Protein AF-0000000079824807 (afdb_homodimer)

Secondary structure (DSSP, 8-state):
-----HHHHHHTS-STT--SHHHHHHHHHHHHHHIIIIIITT-HHHHHHHHHTTTHHHHHHHHH-TT--HHHHHHHHHHHHHHTTSHHHHHHHHHHTTHHHHHHHHHHHHHHTTT-HHHHHHHHHHHHHHHTSHHHHHHHHHTTHHHHHHHHH-SSSS---HHHHHHHHHHHHHTT-SHHHHHHHHHTTHHHHHGGGGSTTS-HHHHHHHHHHHHHHTTT--HHHHHHHHHHTHHHHHHHHHTTTT-HHHHHHHHHHHHHHTTSTTTHHHHHTTTHHHHHHHHHHH-TTTTHHHHHHHHHHTTSHHHHHHHHHTTHHHHHHHHHHH-TTSTHHHHHHHHHHTTTT-HHHHHHHHHTTHHHHHHHHHHHHHHHHHHHHHHHHHHTSS---GGGGG--HHHHHHHHHHHHTTSSSSGGGS---------------------------------------------------------------------TT------TTHHHHHHHHHHHTSS--HHHH-SHHHHHHHHHHHHHSSS--HHHHHHHHHHHH-HHHHHHHHHTTHHHHHIIIII---TT-GGGGGS-HHHHHHHHHHHHHHHHHHHHHHTSHHHHHHHHHHHHHS-HHHHHHHHHHHHHH---HHHHHIIIIIT-HHHHHHHHHHH-S---HHHHHHHHHHHHHHHGGG-GGGGS----------S--S------S---TT-----HHHHS--TT--SSS-HHHHHHHTT-SGGGGS-TTS----TT--HHHHHHHHHHHTT-B----TTS---S---S----B-HHHHHHHHTTT--S---------/-----HHHHHHTS-SSS--SHHHHHHHHHHHHHHIIIIIITT-HHHHHHHHHTTTHHHHHHHHH-TT--HHHHHHHHHHHHHHTTSHHHHHHHHHHTTHHHHHHHHHHHHHHTTT-HHHHHHHHHHHHHHHTSHHHHHHHHHTTHHHHHHHHH-SSSS---HHHHHHHHHHHHHTT-SHHHHHHHHHTTHHHHHGGGGSTTS-HHHHHHHHHHHHHHTTT--HHHHHHHHHHTHHHHHHHHHTTTT-HHHHHHHHHHHHHHTTSTTTHHHHHTTTHHHHHHHHHHH-TTTTHHHHHHHHHHTTSHHHHHHHHHTTHHHHHHHHHHH-TTSTHHHHHHHHHHTTTT-HHHHHHHHHTTHHHHHHHHHHHHHHHHHHHHHHHHHHTSS---GGGGG--HHHHHHHHHHHHTTSSS-TT-S---------------------------------------------------------------------TT------TTHHHHHHHHHHHTSS--HHHH-SHHHHHHHHHHHHHSSS--HHHHHHHHHHHH-HHHHHHHHHTTHHHHHIIIII---S--GGGGGS-HHHHHHHHHHHHHHHHHHHHHHTSHHHHHHHHHHHHHS-HHHHHHHHHHHHHH---HHHHHIIIIIT-HHHHHHHHHHH-S---HHHHHHHHHHHHHHHTT--GGGGS----------S--S------S---TT-----HHHHS--TT--SSS-HHHHHHHTT-SGGGGS-TTS----TT--HHHHHHHHHHHTT-B----TTS-------S----B-HHHHHHHHTTT--S---------

Nearest PDB structures (foldseek):
  9cpc-assembly1_1A  TM=5.218E-01  e=3.946E-09  Sus scrofa
  7sqc-assembly1_N0  TM=5.789E-01  e=6.700E-06  Chlamydomonas reinhardtii
  3nmx-assembly2_B  TM=8.027E-01  e=6.725E-04  Homo sapiens
  5z8h-assembly1_A  TM=7.558E-01  e=6.271E-04  Homo sapiens
  5iz9-assembly1_A  TM=7.739E-01  e=1.261E-03  Homo sapiens

Solvent-accessible surface area (backbone atoms only — not comparable to full-atom values): 93208 Å² total; per-residue (Å²): 141,78,81,77,54,65,50,60,56,54,52,63,58,69,78,74,78,56,73,73,80,69,57,62,56,51,49,42,39,54,30,49,53,48,44,38,67,74,29,43,59,94,33,73,64,31,40,50,48,41,50,76,70,52,47,56,59,44,54,54,52,53,71,65,41,86,83,56,50,67,69,47,47,36,51,51,31,44,47,49,25,60,40,28,70,35,70,68,46,46,52,44,51,46,68,76,33,64,44,64,58,52,50,42,47,55,39,46,50,46,68,73,35,72,83,39,57,67,46,40,23,28,48,27,35,28,50,20,37,42,14,68,38,70,69,48,24,55,46,38,60,76,62,53,36,56,67,59,39,46,50,34,45,23,67,92,42,83,67,48,53,64,67,30,22,25,27,22,29,42,19,51,36,37,43,36,75,42,74,68,40,24,52,52,41,44,75,72,41,47,56,44,37,37,37,69,46,52,41,85,90,45,57,66,70,31,22,50,30,26,47,52,24,50,35,52,54,30,56,81,28,46,71,65,45,48,44,40,43,25,62,44,49,36,61,64,57,36,44,50,25,42,71,40,82,72,33,65,74,45,14,54,52,30,45,52,32,54,33,30,41,36,33,27,72,53,43,29,56,62,53,43,72,64,59,47,57,45,53,33,39,50,48,25,68,74,34,67,79,84,21,51,64,34,46,51,27,53,32,49,36,26,71,41,46,70,31,30,56,52,35,56,74,46,47,33,60,58,48,45,50,53,47,41,72,74,34,67,84,42,77,64,32,58,40,42,51,49,28,54,51,56,36,67,58,36,61,70,56,48,53,50,42,52,73,71,47,45,55,65,53,43,40,51,50,46,38,50,52,38,50,48,55,52,50,53,57,56,49,51,68,63,59,64,70,63,90,76,62,77,82,64,67,77,66,43,69,67,55,53,48,48,37,53,46,33,32,64,62,39,73,28,91,40,68,74,60,51,76,64,78,73,72,78,73,71,73,74,76,78,78,82,79,84,84,82,87,79,85,86,84,86,82,83,87,86,88,84,86,91,82,92,82,88,87,82,84,83,89,82,89,82,85,75,81,77,79,78,82,74,78,75,78,77,73,73,82,79,74,81,75,74,80,69,78,59,59,82,78,53,48,43,82,77,49,92,55,42,62,48,51,50,49,54,39,56,49,53,58,40,71,66,29,27,86,72,54,46,42,59,67,46,47,52,33,53,50,48,35,57,51,44,28,55,75,54,61,66,55,58,55,42,35,50,46,48,47,39,35,32,75,67,25,49,61,38,34,36,45,53,34,45,58,55,49,39,46,52,63,28,54,56,65,59,96,70,51,78,31,51,76,61,28,50,70,65,52,51,48,52,43,27,50,46,27,52,49,38,42,48,26,37,20,33,40,32,42,23,75,66,30,41,48,49,53,51,46,37,56,72,70,41,55,70,65,28,23,28,29,38,36,47,32,40,58,71,26,44,85,52,62,68,57,48,45,42,46,32,54,76,60,40,18,47,62,53,55,49,47,54,74,78,71,45,60,81,68,55,71,65,56,52,55,30,49,48,40,47,38,41,65,63,45,71,78,55,65,75,67,76,74,61,79,72,81,72,79,82,70,82,75,68,90,60,81,81,80,67,75,82,76,89,65,86,64,69,64,82,73,59,59,48,29,50,61,79,74,42,64,72,87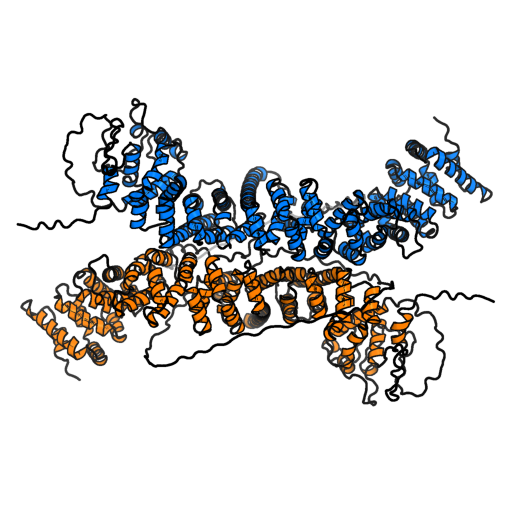,74,75,83,76,74,75,68,61,22,68,46,42,66,59,61,24,71,44,79,82,30,68,54,66,70,64,55,44,75,76,62,81,95,61,56,62,78,48,45,46,52,55,49,39,42,72,72,53,38,36,70,69,67,80,65,75,75,77,76,73,78,86,79,76,72,78,77,65,53,77,28,61,67,50,32,37,56,62,56,55,58,69,45,78,65,79,75,81,77,77,79,76,78,130,137,82,78,77,54,64,49,59,56,56,53,62,56,67,76,75,79,51,70,73,79,69,55,58,56,51,51,44,38,54,30,49,53,48,45,38,68,72,29,43,59,93,32,74,65,32,40,51,48,42,50,77,70,51,47,55,60,44,52,52,54,53,69,65,40,87,82,54,51,68,68,46,47,38,51,52,32,45,45,50,26,60,40,28,70,35,68,68,47,45,52,44,50,46,69,74,34,63,43,64,57,51,51,42,48,54,40,46,49,45,67,75,34,69,83,40,58,69,47,41,24,27,47,28,36,27,49,20,38,42,15,69,37,69,68,49,23,55,45,39,61,74,62,54,38,56,66,60,40,48,50,35,44,23,67,91,41,81,68,48,54,64,66,30,22,23,27,22,28,43,20,52,37,36,43,35,74,43,73,69,41,25,50,52,42,44,75,71,39,46,56,44,37,37,37,71,44,51,42,86,91,46,59,66,69,31,22,50,29,26,46,53,25,49,34,50,55,29,56,79,27,47,72,66,44,46,42,40,43,23,61,44,49,36,60,64,58,37,43,51,24,42,71,40,80,71,34,65,73,45,14,54,52,30,44,52,34,54,32,29,41,38,35,28,70,53,42,30,57,60,52,42,72,63,58,47,56,46,53,32,38,50,48,24,68,75,34,64,78,84,21,49,64,34,46,50,28,53,32,50,36,25,71,42,44,69,31,30,57,50,35,55,75,47,47,32,58,59,50,48,50,51,46,42,73,74,35,67,83,42,78,64,32,59,40,41,50,50,28,54,52,57,36,66,58,38,59,70,54,47,54,50,41,54,74,70,47,47,56,66,53,42,40,52,50,46,39,51,53,40,50,47,55,53,50,54,57,57,51,54,68,64,60,65,72,63,88,75,64,77,81,66,67,77,66,42,70,68,57,53,54,48,40,54,47,33,32,63,62,41,72,34,92,40,76,66,64,50,84,68,81,84,76,84,83,85,85,89,84,84,91,80,87,84,87,80,85,85,92,83,91,85,92,88,86,91,84,90,89,84,92,86,90,85,89,81,92,81,88,85,84,89,82,85,84,78,64,78,58,58,70,76,77,72,78,75,79,85,79,67,72,78,77,73,76,57,61,82,79,53,51,43,80,81,50,92,56,42,63,48,51,50,49,54,39,56,50,53,58,41,71,65,32,26,87,74,55,47,43,59,70,46,47,52,30,53,51,48,33,58,52,43,29,55,76,55,62,65,54,58,55,36,36,51,46,50,48,39,37,33,75,66,24,50,62,39,34,34,45,52,34,45,58,52,48,39,47,52,63,28,53,55,67,59,93,67,51,77,30,51,74,61,29,48,71,66,51,51,49,50,43,27,34,45,29,52,48,38,40,48,26,37,21,35,40,32,41,23,76,64,31,42,49,49,53,49,45,37,57,74,69,42,54,72,67,28,24,27,29,38,36,47,30,40,60,71,27,44,77,52,40,34,57,48,45,43,46,33,55,76,61,41,19,47,60,52,55,48,47,52,73,77,72,45,60,82,68,54,73,63,58,53,56,31,51,47,39,45,40,39,67,63,43,64,58,57,64,72,69,78,74,60,78,71,80,72,79,80,71,83,76,68,89,61,80,80,81,67,74,80,76,89,66,85,62,69,62,82,72,61,60,50,28,45,60,78,74,40,65,72,88,77,77,85,75,75,74,68,61,24,70,45,42,66,56,61,26,71,43,80,84,31,69,54,65,72,66,55,44,73,75,61,80,95,61,57,60,78,49,43,46,55,54,48,40,41,71,72,56,39,37,69,69,66,81,68,76,75,76,74,75,78,86,80,77,72,77,77,64,53,76,26,60,67,48,31,36,56,60,54,55,63,66,44,75,69,77,75,79,75,78,76,77,77,131

Structure (mmCIF, N/CA/C/O backbone):
data_AF-0000000079824807-model_v1
#
loop_
_entity.id
_entity.type
_entity.pdbx_description
1 polymer 'Armadillo repeat containing 5'
#
loop_
_atom_site.group_PDB
_atom_site.id
_atom_site.type_symbol
_atom_site.label_atom_id
_atom_site.label_alt_id
_atom_site.label_comp_id
_atom_site.label_asym_id
_atom_site.label_entity_id
_atom_site.label_seq_id
_atom_site.pdbx_PDB_ins_code
_atom_site.Cartn_x
_atom_site.Cartn_y
_atom_site.Cartn_z
_atom_site.occupancy
_atom_site.B_iso_or_equiv
_atom_site.auth_seq_id
_atom_site.auth_comp_id
_atom_site.auth_asym_id
_atom_site.auth_atom_id
_atom_site.pdbx_PDB_model_num
ATOM 1 N N . PHE A 1 1 ? -47 64.688 21.203 1 23.09 1 PHE A N 1
ATOM 2 C CA . PHE A 1 1 ? -45.812 64.938 20.406 1 23.09 1 PHE A CA 1
ATOM 3 C C . PHE A 1 1 ? -44.688 65.562 21.266 1 23.09 1 PHE A C 1
ATOM 5 O O . PHE A 1 1 ? -44.75 66.75 21.641 1 23.09 1 PHE A O 1
ATOM 12 N N . ALA A 1 2 ? -44.125 64.812 22.172 1 28.25 2 ALA A N 1
ATOM 13 C CA . ALA A 1 2 ? -43.469 64.812 23.484 1 28.25 2 ALA A CA 1
ATOM 14 C C . ALA A 1 2 ? -42.156 65.625 23.453 1 28.25 2 ALA A C 1
ATOM 16 O O . ALA A 1 2 ? -41.562 65.75 22.391 1 28.25 2 ALA A O 1
ATOM 17 N N . GLY A 1 3 ? -41.906 66.438 24.469 1 31.62 3 GLY A N 1
ATOM 18 C CA . GLY A 1 3 ? -40.906 67.375 24.922 1 31.62 3 GLY A CA 1
ATOM 19 C C . GLY A 1 3 ? -39.5 66.938 24.547 1 31.62 3 GLY A C 1
ATOM 20 O O . GLY A 1 3 ? -39.094 65.812 24.844 1 31.62 3 GLY A O 1
ATOM 21 N N . SER A 1 4 ? -39 67.25 23.391 1 41 4 SER A N 1
ATOM 22 C CA . SER A 1 4 ? -37.594 67.188 23 1 41 4 SER A CA 1
ATOM 23 C C . SER A 1 4 ? -36.688 67.438 24.188 1 41 4 SER A C 1
ATOM 25 O O . SER A 1 4 ? -36.781 68.5 24.828 1 41 4 SER A O 1
ATOM 27 N N . ARG A 1 5 ? -36.375 66.5 25 1 51.16 5 ARG A N 1
ATOM 28 C CA . ARG A 1 5 ? -35.594 66.625 26.234 1 51.16 5 ARG A CA 1
ATOM 29 C C . ARG A 1 5 ? -34.406 67.5 26.031 1 51.16 5 ARG A C 1
ATOM 31 O O . ARG A 1 5 ? -33.719 67.438 25 1 51.16 5 ARG A O 1
ATOM 38 N N . PRO A 1 6 ? -34.312 68.625 26.781 1 53.03 6 PRO A N 1
ATOM 39 C CA . PRO A 1 6 ? -33.281 69.688 26.703 1 53.03 6 PRO A CA 1
ATOM 40 C C . PRO A 1 6 ? -31.891 69.125 26.469 1 53.03 6 PRO A C 1
ATOM 42 O O . PRO A 1 6 ? -31.062 69.812 25.812 1 53.03 6 PRO A O 1
ATOM 45 N N . GLU A 1 7 ? -31.75 67.938 26.891 1 54.19 7 GLU A N 1
ATOM 46 C CA . GLU A 1 7 ? -30.391 67.438 26.766 1 54.19 7 GLU A CA 1
ATOM 47 C C . GLU A 1 7 ? -30.047 67.125 25.312 1 54.19 7 GLU A C 1
ATOM 49 O O . GLU A 1 7 ? -28.906 67.375 24.891 1 54.19 7 GLU A O 1
ATOM 54 N N . LEU A 1 8 ? -30.969 66.812 24.469 1 56.28 8 LEU A N 1
ATOM 55 C CA . LEU A 1 8 ? -30.734 66.562 23.062 1 56.28 8 LEU A CA 1
ATOM 56 C C . LEU A 1 8 ? -30.578 67.812 22.266 1 56.28 8 LEU A C 1
ATOM 58 O O . LEU A 1 8 ? -29.828 67.875 21.297 1 56.28 8 LEU A O 1
ATOM 62 N N . LEU A 1 9 ? -31.422 68.875 22.703 1 52.97 9 LEU A N 1
ATOM 63 C CA . LEU A 1 9 ? -31.328 70.188 22.078 1 52.97 9 LEU A CA 1
ATOM 64 C C . LEU A 1 9 ? -29.953 70.75 22.328 1 52.97 9 LEU A C 1
ATOM 66 O O . LEU A 1 9 ? -29.406 71.438 21.438 1 52.97 9 LEU A O 1
ATOM 70 N N . GLU A 1 10 ? -29.469 70.438 23.484 1 52.31 10 GLU A N 1
ATOM 71 C CA . GLU A 1 10 ? -28.156 71 23.844 1 52.31 10 GLU A CA 1
ATOM 72 C C . GLU A 1 10 ? -27.062 70.375 23.016 1 52.31 10 GLU A C 1
ATOM 74 O O . GLU A 1 10 ? -26.031 70.938 22.734 1 52.31 10 GLU A O 1
ATOM 79 N N . LEU A 1 11 ? -27.312 69.125 22.547 1 54.25 11 LEU A N 1
ATOM 80 C CA . LEU A 1 11 ? -26.328 68.438 21.719 1 54.25 11 LEU A CA 1
ATOM 81 C C . LEU A 1 11 ? -26.344 69 20.297 1 54.25 11 LEU A C 1
ATOM 83 O O . LEU A 1 11 ? -25.328 68.938 19.594 1 54.25 11 LEU A O 1
ATOM 87 N N . ASN A 1 12 ? -27.531 69.562 19.734 1 49.12 12 ASN A N 1
ATOM 88 C CA . ASN A 1 12 ? -27.688 70.125 18.391 1 49.12 12 ASN A CA 1
ATOM 89 C C . ASN A 1 12 ? -27.156 71.562 18.328 1 49.12 12 ASN A C 1
ATOM 91 O O . ASN A 1 12 ? -27.297 72.25 17.297 1 49.12 12 ASN A O 1
ATOM 95 N N . LEU A 1 13 ? -26.844 72.312 19.312 1 43.38 13 LEU A N 1
ATOM 96 C CA . LEU A 1 13 ? -26.453 73.688 19.234 1 43.38 13 LEU A CA 1
ATOM 97 C C . LEU A 1 13 ? -25.125 73.875 18.5 1 43.38 13 LEU A C 1
ATOM 99 O O . LEU A 1 13 ? -24.156 73.188 18.797 1 43.38 13 LEU A O 1
ATOM 103 N N . PRO A 1 14 ? -25.203 74.5 17.203 1 44 14 PRO A N 1
ATOM 104 C CA . PRO A 1 14 ? -24.031 74.75 16.375 1 44 14 PRO A CA 1
ATOM 105 C C . PRO A 1 14 ? -22.891 75.375 17.156 1 44 14 PRO A C 1
ATOM 107 O O . PRO A 1 14 ? -23.141 76.125 18.141 1 44 14 PRO A O 1
ATOM 110 N N . SER A 1 15 ? -21.609 74.875 17.031 1 42.16 15 SER A N 1
ATOM 111 C CA . SER A 1 15 ? -20.375 75.5 17.547 1 42.16 15 SER A CA 1
ATOM 112 C C . SER A 1 15 ? -20.312 77 17.25 1 42.16 15 SER A C 1
ATOM 114 O O . SER A 1 15 ? -19.422 77.688 17.766 1 42.16 15 SER A O 1
ATOM 116 N N . ALA A 1 16 ? -20.844 77.5 16.141 1 37.78 16 ALA A N 1
ATOM 117 C CA . ALA A 1 16 ? -20.5 78.812 15.656 1 37.78 16 ALA A CA 1
ATOM 118 C C . ALA A 1 16 ? -21.016 79.875 16.625 1 37.78 16 ALA A C 1
ATOM 120 O O . ALA A 1 16 ? -20.562 81.062 16.578 1 37.78 16 ALA A O 1
ATOM 121 N N . THR A 1 17 ? -22.219 79.938 16.891 1 36.69 17 THR A N 1
ATOM 122 C CA . THR A 1 17 ? -22.594 81.188 17.578 1 36.69 17 THR A CA 1
ATOM 123 C C . THR A 1 17 ? -21.984 81.188 18.984 1 36.69 17 THR A C 1
ATOM 125 O O . THR A 1 17 ? -22.438 82 19.844 1 36.69 17 THR A O 1
ATOM 128 N N . ALA A 1 18 ? -21.438 80.188 19.422 1 36.62 18 ALA A N 1
ATOM 129 C CA . ALA A 1 18 ? -20.859 80.312 20.766 1 36.62 18 ALA A CA 1
ATOM 130 C C . ALA A 1 18 ? -19.812 81.438 20.844 1 36.62 18 ALA A C 1
ATOM 132 O O . ALA A 1 18 ? -18.875 81.438 20.031 1 36.62 18 ALA A O 1
ATOM 133 N N . ALA A 1 19 ? -20.141 82.438 21.453 1 37.12 19 ALA A N 1
ATOM 134 C CA . ALA A 1 19 ? -19.141 83.312 22.078 1 37.12 19 ALA A CA 1
ATOM 135 C C . ALA A 1 19 ? -17.938 82.5 22.562 1 37.12 19 ALA A C 1
ATOM 137 O O . ALA A 1 19 ? -16.891 82.5 21.906 1 37.12 19 ALA A O 1
ATOM 138 N N . SER A 1 20 ? -17.641 82.812 24.016 1 36.69 20 SER A N 1
ATOM 139 C CA . SER A 1 20 ? -16.359 82.438 24.625 1 36.69 20 SER A CA 1
ATOM 140 C C . SER A 1 20 ? -16.172 80.875 24.609 1 36.69 20 SER A C 1
ATOM 142 O O . SER A 1 20 ? -17.141 80.125 24.734 1 36.69 20 SER A O 1
ATOM 144 N N . GLY A 1 21 ? -15.156 80.25 24.016 1 40.59 21 GLY A N 1
ATOM 145 C CA . GLY A 1 21 ? -14.523 78.938 23.781 1 40.59 21 GLY A CA 1
ATOM 146 C C . GLY A 1 21 ? -14.898 77.938 24.812 1 40.59 21 GLY A C 1
ATOM 147 O O . GLY A 1 21 ? -15.195 76.75 24.469 1 40.59 21 GLY A O 1
ATOM 148 N N . GLY A 1 22 ? -14.828 78.125 26.062 1 45.38 22 GLY A N 1
ATOM 149 C CA . GLY A 1 22 ? -14.891 77.312 27.25 1 45.38 22 GLY A CA 1
ATOM 150 C C . GLY A 1 22 ? -16.297 76.812 27.578 1 45.38 22 GLY A C 1
ATOM 151 O O . GLY A 1 22 ? -16.484 75.75 28.156 1 45.38 22 GLY A O 1
ATOM 152 N N . THR A 1 23 ? -17.312 77.562 27.406 1 48.66 23 THR A N 1
ATOM 153 C CA . THR A 1 23 ? -18.656 77.375 27.922 1 48.66 23 THR A CA 1
ATOM 154 C C . THR A 1 23 ? -19.406 76.312 27.094 1 48.66 23 THR A C 1
ATOM 156 O O . THR A 1 23 ? -20.172 75.5 27.609 1 48.66 23 THR A O 1
ATOM 159 N N . THR A 1 24 ? -19.297 76.375 25.828 1 49.91 24 THR A N 1
ATOM 160 C CA . THR A 1 24 ? -20.016 75.438 24.953 1 49.91 24 THR A CA 1
ATOM 161 C C . THR A 1 24 ? -19.531 74 25.172 1 49.91 24 THR A C 1
ATOM 163 O O . THR A 1 24 ? -20.328 73.062 25.156 1 49.91 24 THR A O 1
ATOM 166 N N . LEU A 1 25 ? -18.328 73.938 25.5 1 57.03 25 LEU A N 1
ATOM 167 C CA . LEU A 1 25 ? -17.734 72.625 25.734 1 57.03 25 LEU A CA 1
ATOM 168 C C . LEU A 1 25 ? -18.266 72 27.016 1 57.03 25 LEU A C 1
ATOM 170 O O . LEU A 1 25 ? -18.5 70.812 27.094 1 57.03 25 LEU A O 1
ATOM 174 N N . LEU A 1 26 ? -18.5 72.938 28 1 56.25 26 LEU A N 1
ATOM 175 C CA . LEU A 1 26 ? -19.031 72.5 29.266 1 56.25 26 LEU A CA 1
ATOM 176 C C . LEU A 1 26 ? -20.484 72.062 29.109 1 56.25 26 LEU A C 1
ATOM 178 O O . LEU A 1 26 ? -20.906 71.125 29.766 1 56.25 26 LEU A O 1
ATOM 182 N N . PHE A 1 27 ? -21.125 72.688 28.156 1 58.94 27 PHE A N 1
ATOM 183 C CA . PHE A 1 27 ? -22.531 72.375 27.938 1 58.94 27 PHE A CA 1
ATOM 184 C C . PHE A 1 27 ? -22.641 71 27.25 1 58.94 27 PHE A C 1
ATOM 186 O O . PHE A 1 27 ? -23.5 70.188 27.594 1 58.94 27 PHE A O 1
ATOM 193 N N . HIS A 1 28 ? -21.75 70.75 26.422 1 74.25 28 HIS A N 1
ATOM 194 C CA . HIS A 1 28 ? -21.75 69.438 25.734 1 74.25 28 HIS A CA 1
ATOM 195 C C . HIS A 1 28 ? -21.438 68.312 26.719 1 74.25 28 HIS A C 1
ATOM 197 O O . HIS A 1 28 ? -22.094 67.312 26.688 1 74.25 28 HIS A O 1
ATOM 203 N N . TRP A 1 29 ? -20.641 68.688 27.688 1 81.12 29 TRP A N 1
ATOM 204 C CA . TRP A 1 29 ? -20.25 67.625 28.641 1 81.12 29 TRP A CA 1
ATOM 205 C C . TRP A 1 29 ? -21.406 67.312 29.578 1 81.12 29 TRP A C 1
ATOM 207 O O . TRP A 1 29 ? -21.672 66.125 29.828 1 81.12 29 TRP A O 1
ATOM 217 N N . ARG A 1 30 ? -22.078 68.312 30.031 1 82.06 30 ARG A N 1
ATOM 218 C CA . ARG A 1 30 ? -23.188 68.062 30.938 1 82.06 30 ARG A CA 1
ATOM 219 C C . ARG A 1 30 ? -24.312 67.312 30.25 1 82.06 30 ARG A C 1
ATOM 221 O O . ARG A 1 30 ? -24.938 66.438 30.859 1 82.06 30 ARG A O 1
ATOM 228 N N . ALA A 1 31 ? -24.484 67.625 29.062 1 84.62 31 ALA A N 1
ATOM 229 C CA . ALA A 1 31 ? -25.516 66.938 28.297 1 84.62 31 ALA A CA 1
ATOM 230 C C . ALA A 1 31 ? -25.141 65.438 28.094 1 84.62 31 ALA A C 1
ATOM 232 O O . ALA A 1 31 ? -25.984 64.562 28.219 1 84.62 31 ALA A O 1
ATOM 233 N N . LEU A 1 32 ? -23.953 65.312 27.812 1 89.12 32 LEU A N 1
ATOM 234 C CA . LEU A 1 32 ? -23.484 63.938 27.594 1 89.12 32 LEU A CA 1
ATOM 235 C C . LEU A 1 32 ? -23.562 63.094 28.875 1 89.12 32 LEU A C 1
ATOM 237 O O . LEU A 1 32 ? -23.922 61.906 28.828 1 89.12 32 LEU A O 1
ATOM 241 N N . VAL A 1 33 ? -23.219 63.719 30 1 89.25 33 VAL A N 1
ATOM 242 C CA . VAL A 1 33 ? -23.297 63.031 31.281 1 89.25 33 VAL A CA 1
ATOM 243 C C . VAL A 1 33 ? -24.75 62.625 31.562 1 89.25 33 VAL A C 1
ATOM 245 O O . VAL A 1 33 ? -25.016 61.5 32.031 1 89.25 33 VAL A O 1
ATOM 248 N N . ALA A 1 34 ? -25.562 63.469 31.266 1 86.44 34 ALA A N 1
ATOM 249 C CA . ALA A 1 34 ? -26.969 63.219 31.484 1 86.44 34 ALA A CA 1
ATOM 250 C C . ALA A 1 34 ? -27.484 62.125 30.562 1 86.44 34 ALA A C 1
ATOM 252 O O . ALA A 1 34 ? -28.234 61.25 30.984 1 86.44 34 ALA A O 1
ATOM 253 N N . ILE A 1 35 ? -27.078 62.188 29.375 1 88.44 35 ILE A N 1
ATOM 254 C CA . ILE A 1 35 ? -27.5 61.188 28.406 1 88.44 35 ILE A CA 1
ATOM 255 C C . ILE A 1 35 ? -26.984 59.812 28.828 1 88.44 35 ILE A C 1
ATOM 257 O O . ILE A 1 35 ? -27.734 58.844 28.812 1 88.44 35 ILE A O 1
ATOM 261 N N . ARG A 1 36 ? -25.812 59.656 29.234 1 88.69 36 ARG A N 1
ATOM 262 C CA . ARG A 1 36 ? -25.188 58.406 29.609 1 88.69 36 ARG A CA 1
ATOM 263 C C . ARG A 1 36 ? -25.828 57.812 30.859 1 88.69 36 ARG A C 1
ATOM 265 O O . ARG A 1 36 ? -26.156 56.625 30.906 1 88.69 36 ARG A O 1
ATOM 272 N N . THR A 1 37 ? -26.031 58.625 31.859 1 85.75 37 THR A N 1
ATOM 273 C CA . THR A 1 37 ? -26.469 58.156 33.188 1 85.75 37 THR A CA 1
ATOM 274 C C . THR A 1 37 ? -27.984 57.938 33.188 1 85.75 37 THR A C 1
ATOM 276 O O . THR A 1 37 ? -28.484 57 33.812 1 85.75 37 THR A O 1
ATOM 279 N N . GLN A 1 38 ? -28.656 58.688 32.469 1 82.56 38 GLN A N 1
ATOM 280 C CA . GLN A 1 38 ? -30.109 58.656 32.594 1 82.56 38 GLN A CA 1
ATOM 281 C C . GLN A 1 38 ? -30.734 57.844 31.469 1 82.56 38 GLN A C 1
ATOM 283 O O . GLN A 1 38 ? -31.828 57.281 31.641 1 82.56 38 GLN A O 1
ATOM 288 N N . HIS A 1 39 ? -30.031 57.781 30.406 1 80.62 39 HIS A N 1
ATOM 289 C CA . HIS A 1 39 ? -30.75 57.219 29.266 1 80.62 39 HIS A CA 1
ATOM 290 C C . HIS A 1 39 ? -30.031 55.969 28.75 1 80.62 39 HIS A C 1
ATOM 292 O O . HIS A 1 39 ? -30.688 55 28.328 1 80.62 39 HIS A O 1
ATOM 298 N N . ILE A 1 40 ? -28.766 55.906 28.75 1 80.94 40 ILE A N 1
ATOM 299 C CA . ILE A 1 40 ? -28.031 54.875 28.047 1 80.94 40 ILE A CA 1
ATOM 300 C C . ILE A 1 40 ? -27.719 53.719 29 1 80.94 40 ILE A C 1
ATOM 302 O O . ILE A 1 40 ? -27.875 52.562 28.641 1 80.94 40 ILE A O 1
ATOM 306 N N . LYS A 1 41 ? -27.297 54.094 30.234 1 73.81 41 LYS A N 1
ATOM 307 C CA . LYS A 1 41 ? -26.844 53.062 31.172 1 73.81 41 LYS A CA 1
ATOM 308 C C . LYS A 1 41 ? -27.984 52.125 31.516 1 73.81 41 LYS A C 1
ATOM 310 O O . LYS A 1 41 ? -29.016 52.531 32.062 1 73.81 41 LYS A O 1
ATOM 315 N N . GLY A 1 42 ? -27.938 50.906 31.266 1 63.94 42 GLY A N 1
ATOM 316 C CA . GLY A 1 42 ? -28.781 49.812 31.734 1 63.94 42 GLY A CA 1
ATOM 317 C C . GLY A 1 42 ? -30.078 49.688 30.969 1 63.94 42 GLY A C 1
ATOM 318 O O . GLY A 1 42 ? -30.969 48.938 31.359 1 63.94 42 GLY A O 1
ATOM 319 N N . ASP A 1 43 ? -30.359 50.469 29.828 1 71.12 43 ASP A N 1
ATOM 320 C CA . ASP A 1 43 ? -31.734 50.438 29.344 1 71.12 43 ASP A CA 1
ATOM 321 C C . ASP A 1 43 ? -31.781 50.469 27.812 1 71.12 43 ASP A C 1
ATOM 323 O O . ASP A 1 43 ? -31.422 51.469 27.188 1 71.12 43 ASP A O 1
ATOM 327 N N . LYS A 1 44 ? -32.125 49.375 27.156 1 81.44 44 LYS A N 1
ATOM 328 C CA . LYS A 1 44 ? -32.312 49.281 25.703 1 81.44 44 LYS A CA 1
ATOM 329 C C . LYS A 1 44 ? -33.344 50.281 25.203 1 81.44 44 LYS A C 1
ATOM 331 O O . LYS A 1 44 ? -33.188 50.844 24.109 1 81.44 44 LYS A O 1
ATOM 336 N N . ALA A 1 45 ? -34.156 50.562 26.125 1 83.94 45 ALA A N 1
ATOM 337 C CA . ALA A 1 45 ? -35.219 51.5 25.75 1 83.94 45 ALA A CA 1
ATOM 338 C C . ALA A 1 45 ? -34.656 52.906 25.641 1 83.94 45 ALA A C 1
ATOM 340 O O . ALA A 1 45 ? -35.062 53.688 24.766 1 83.94 45 ALA A O 1
ATOM 341 N N . GLY A 1 46 ? -33.719 53.188 26.531 1 86.5 46 GLY A N 1
ATOM 342 C CA . GLY A 1 46 ? -33.094 54.5 26.484 1 86.5 46 GLY A CA 1
ATOM 343 C C . GLY A 1 46 ? -32.25 54.719 25.234 1 86.5 46 GLY A C 1
ATOM 344 O O . GLY A 1 46 ? -32.281 55.781 24.656 1 86.5 46 GLY A O 1
ATOM 345 N N . ILE A 1 47 ? -31.562 53.719 24.812 1 89.69 47 ILE A N 1
ATOM 346 C CA . ILE A 1 47 ? -30.75 53.781 23.609 1 89.69 47 ILE A CA 1
ATOM 347 C C . ILE A 1 47 ? -31.641 53.969 22.391 1 89.69 47 ILE A C 1
ATOM 349 O O . ILE A 1 47 ? -31.344 54.781 21.5 1 89.69 47 ILE A O 1
ATOM 353 N N . ALA A 1 48 ? -32.781 53.25 22.344 1 88.94 48 ALA A N 1
ATOM 354 C CA . ALA A 1 48 ? -33.719 53.375 21.234 1 88.94 48 ALA A CA 1
ATOM 355 C C . ALA A 1 48 ? -34.312 54.781 21.156 1 88.94 48 ALA A C 1
ATOM 357 O O . ALA A 1 48 ? -34.5 55.312 20.078 1 88.94 48 ALA A O 1
ATOM 358 N N . ARG A 1 49 ? -34.594 55.281 22.359 1 87.56 49 ARG A N 1
ATOM 359 C CA . ARG A 1 49 ? -35.125 56.625 22.406 1 87.56 49 ARG A CA 1
ATOM 360 C C . ARG A 1 49 ? -34.125 57.656 21.891 1 87.56 49 ARG A C 1
ATOM 362 O O . ARG A 1 49 ? -34.469 58.562 21.141 1 87.56 49 ARG A O 1
ATOM 369 N N . PHE A 1 50 ? -32.969 57.5 22.344 1 88.94 50 PHE A N 1
ATOM 370 C CA . PHE A 1 50 ? -31.906 58.406 21.922 1 88.94 50 PHE A CA 1
ATOM 371 C C . PHE A 1 50 ? -31.734 58.375 20.406 1 88.94 50 PHE A C 1
ATOM 373 O O . PHE A 1 50 ? -31.594 59.406 19.766 1 88.94 50 PHE A O 1
ATOM 380 N N . ARG A 1 51 ? -31.781 57.188 19.781 1 87.38 51 ARG A N 1
ATOM 381 C CA . ARG A 1 51 ? -31.625 56.969 18.344 1 87.38 51 ARG A CA 1
ATOM 382 C C . ARG A 1 51 ? -32.812 57.562 17.578 1 87.38 51 ARG A C 1
ATOM 384 O O . ARG A 1 51 ? -32.625 58.281 16.594 1 87.38 51 ARG A O 1
ATOM 391 N N . THR A 1 52 ? -34 57.25 18.062 1 86.25 52 THR A N 1
ATOM 392 C CA . THR A 1 52 ? -35.219 57.688 17.375 1 86.25 52 THR A CA 1
ATOM 393 C C . THR A 1 52 ? -35.312 59.219 17.391 1 86.25 52 THR A C 1
ATOM 395 O O . THR A 1 52 ? -35.875 59.812 16.453 1 86.25 52 THR A O 1
ATOM 398 N N . GLN A 1 53 ? -34.719 59.812 18.375 1 86.19 53 GLN A N 1
ATOM 399 C CA . GLN A 1 53 ? -34.75 61.281 18.484 1 86.19 53 GLN A CA 1
ATOM 400 C C . GLN A 1 53 ? -33.625 61.906 17.703 1 86.19 53 GLN A C 1
ATOM 402 O O . GLN A 1 53 ? -33.406 63.125 17.781 1 86.19 53 GLN A O 1
ATOM 407 N N . GLY A 1 54 ? -32.844 61.125 17.016 1 83 54 GLY A N 1
ATOM 408 C CA . GLY A 1 54 ? -31.781 61.625 16.156 1 83 54 GLY A CA 1
ATOM 409 C C . GLY A 1 54 ? -30.516 62 16.906 1 83 54 GLY A C 1
ATOM 410 O O . GLY A 1 54 ? -29.75 62.844 16.484 1 83 54 GLY A O 1
ATOM 411 N N . GLY A 1 55 ? -30.359 61.438 18 1 83.81 55 GLY A N 1
ATOM 412 C CA . GLY A 1 55 ? -29.219 61.75 18.844 1 83.81 55 GLY A CA 1
ATOM 413 C C . GLY A 1 55 ? -27.891 61.312 18.297 1 83.81 55 GLY A C 1
ATOM 414 O O . GLY A 1 55 ? -26.844 61.812 18.672 1 83.81 55 GLY A O 1
ATOM 415 N N . LEU A 1 56 ? -27.828 60.438 17.359 1 86.75 56 LEU A N 1
ATOM 416 C CA . LEU A 1 56 ? -26.609 59.812 16.859 1 86.75 56 LEU A CA 1
ATOM 417 C C . LEU A 1 56 ? -25.828 60.812 15.977 1 86.75 56 LEU A C 1
ATOM 419 O O . LEU A 1 56 ? -24.594 60.844 16.016 1 86.75 56 LEU A O 1
ATOM 423 N N . ARG A 1 57 ? -26.5 61.594 15.211 1 83.81 57 ARG A N 1
ATOM 424 C CA . ARG A 1 57 ? -25.844 62.5 14.273 1 83.81 57 ARG A CA 1
ATOM 425 C C . ARG A 1 57 ? -25.031 63.531 15.008 1 83.81 57 ARG A C 1
ATOM 427 O O . ARG A 1 57 ? -23.844 63.719 14.719 1 83.81 57 ARG A O 1
ATOM 434 N N . PRO A 1 58 ? -25.656 64.188 16.016 1 83.94 58 PRO A N 1
ATOM 435 C CA . PRO A 1 58 ? -24.859 65.188 16.766 1 83.94 58 PRO A CA 1
ATOM 436 C C . PRO A 1 58 ? -23.672 64.5 17.5 1 83.94 58 PRO A C 1
ATOM 438 O O . PRO A 1 58 ? -22.625 65.125 17.641 1 83.94 58 PRO A O 1
ATOM 441 N N . LEU A 1 59 ? -23.922 63.375 17.984 1 87.62 59 LEU A N 1
ATOM 442 C CA . LEU A 1 59 ? -22.844 62.656 18.688 1 87.62 59 LEU A CA 1
ATOM 443 C C . LEU A 1 59 ? -21.672 62.375 17.734 1 87.62 59 LEU A C 1
ATOM 445 O O . LEU A 1 59 ? -20.516 62.594 18.109 1 87.62 59 LEU A O 1
ATOM 449 N N . LEU A 1 60 ? -21.922 61.969 16.531 1 86.12 60 LEU A N 1
ATOM 450 C CA . LEU A 1 60 ? -20.906 61.656 15.539 1 86.12 60 LEU A CA 1
ATOM 451 C C . LEU A 1 60 ? -20.172 62.938 15.102 1 86.12 60 LEU A C 1
ATOM 453 O O . LEU A 1 60 ? -18.969 62.938 14.867 1 86.12 60 LEU A O 1
ATOM 457 N N . ASP A 1 61 ? -20.891 63.938 15.039 1 82.5 61 ASP A N 1
ATOM 458 C CA . ASP A 1 61 ? -20.297 65.25 14.656 1 82.5 61 ASP A CA 1
ATOM 459 C C . ASP A 1 61 ? -19.344 65.688 15.742 1 82.5 61 ASP A C 1
ATOM 461 O O . ASP A 1 61 ? -18.328 66.312 15.43 1 82.5 61 ASP A O 1
ATOM 465 N N . LEU A 1 62 ? -19.781 65.5 16.922 1 84.12 62 LEU A N 1
ATOM 466 C CA . LEU A 1 62 ? -18.922 65.875 18.047 1 84.12 62 LEU A CA 1
ATOM 467 C C . LEU A 1 62 ? -17.594 65.125 18 1 84.12 62 LEU A C 1
ATOM 469 O O . LEU A 1 62 ? -16.547 65.688 18.281 1 84.12 62 LEU A O 1
ATOM 473 N N . LEU A 1 63 ? -17.578 63.906 17.609 1 87 63 LEU A N 1
ATOM 474 C CA . LEU A 1 63 ? -16.391 63.062 17.578 1 87 63 LEU A CA 1
ATOM 475 C C . LEU A 1 63 ? -15.461 63.469 16.438 1 87 63 LEU A C 1
ATOM 477 O O . LEU A 1 63 ? -14.25 63.25 16.5 1 87 63 LEU A O 1
ATOM 481 N N . LYS A 1 64 ? -16 64.125 15.445 1 80.56 64 LYS A N 1
ATOM 482 C CA . LYS A 1 64 ? -15.234 64.562 14.289 1 80.56 64 LYS A CA 1
ATOM 483 C C . LYS A 1 64 ? -14.43 65.812 14.609 1 80.56 64 LYS A C 1
ATOM 485 O O . LYS A 1 64 ? -13.453 66.125 13.922 1 80.56 64 LYS A O 1
ATOM 490 N N . HIS A 1 65 ? -14.875 66.438 15.641 1 78 65 HIS A N 1
ATOM 491 C CA . HIS A 1 65 ? -14.227 67.688 15.969 1 78 65 HIS A CA 1
ATOM 492 C C . HIS A 1 65 ? -12.852 67.438 16.578 1 78 65 HIS A C 1
ATOM 494 O O . HIS A 1 65 ? -12.734 66.875 17.641 1 78 65 HIS A O 1
ATOM 500 N N . PRO A 1 66 ? -11.812 68 15.992 1 70.62 66 PRO A N 1
ATOM 501 C CA . PRO A 1 66 ? -10.453 67.75 16.469 1 70.62 66 PRO A CA 1
ATOM 502 C C . PRO A 1 66 ? -10.164 68.375 17.828 1 70.62 66 PRO A C 1
ATOM 504 O O . PRO A 1 66 ? -9.281 67.938 18.547 1 70.62 66 PRO A O 1
ATOM 507 N N . GLU A 1 67 ? -10.945 69.375 18.234 1 74.75 67 GLU A N 1
ATOM 508 C CA . GLU A 1 67 ? -10.664 70.125 19.453 1 74.75 67 GLU A CA 1
ATOM 509 C C . GLU A 1 67 ? -11.523 69.625 20.609 1 74.75 67 GLU A C 1
ATOM 511 O O . GLU A 1 67 ? -11.664 70.312 21.625 1 74.75 67 GLU A O 1
ATOM 516 N N . CYS A 1 68 ? -11.961 68.438 20.469 1 76.81 68 CYS A N 1
ATOM 517 C CA . CYS A 1 68 ? -12.781 67.875 21.531 1 76.81 68 CYS A CA 1
ATOM 518 C C . CYS A 1 68 ? -11.938 67.5 22.734 1 76.81 68 CYS A C 1
ATOM 520 O O . CYS A 1 68 ? -10.859 66.938 22.594 1 76.81 68 CYS A O 1
ATOM 522 N N . SER A 1 69 ? -12.398 67.938 23.953 1 82.88 69 SER A N 1
ATOM 523 C CA . SER A 1 69 ? -11.664 67.625 25.172 1 82.88 69 SER A CA 1
ATOM 524 C C . SER A 1 69 ? -11.641 66.125 25.438 1 82.88 69 SER A C 1
ATOM 526 O O . SER A 1 69 ? -12.523 65.438 24.969 1 82.88 69 SER A O 1
ATOM 528 N N . ARG A 1 70 ? -10.734 65.75 26.156 1 84.69 70 ARG A N 1
ATOM 529 C CA . ARG A 1 70 ? -10.555 64.312 26.484 1 84.69 70 ARG A CA 1
ATOM 530 C C . ARG A 1 70 ? -11.773 63.781 27.219 1 84.69 70 ARG A C 1
ATOM 532 O O . ARG A 1 70 ? -12.203 62.656 26.969 1 84.69 70 ARG A O 1
ATOM 539 N N . LYS A 1 71 ? -12.211 64.562 28.125 1 86.5 71 LYS A N 1
ATOM 540 C CA . LYS A 1 71 ? -13.359 64.125 28.922 1 86.5 71 LYS A CA 1
ATOM 541 C C . LYS A 1 71 ? -14.602 63.969 28.047 1 86.5 71 LYS A C 1
ATOM 543 O O . LYS A 1 71 ? -15.367 63.031 28.219 1 86.5 71 LYS A O 1
ATOM 548 N N . THR A 1 72 ? -14.727 64.875 27.234 1 88 72 THR A N 1
ATOM 549 C CA . THR A 1 72 ? -15.875 64.812 26.328 1 88 72 THR A CA 1
ATOM 550 C C . THR A 1 72 ? -15.758 63.656 25.359 1 88 72 THR A C 1
ATOM 552 O O . THR A 1 72 ? -16.75 62.969 25.078 1 88 72 THR A O 1
ATOM 555 N N . LEU A 1 73 ? -14.578 63.531 24.891 1 89.06 73 LEU A N 1
ATOM 556 C CA . LEU A 1 73 ? -14.328 62.438 23.969 1 89.06 73 LEU A CA 1
ATOM 557 C C . LEU A 1 73 ? -14.617 61.094 24.625 1 89.06 73 LEU A C 1
ATOM 559 O O . LEU A 1 73 ? -15.258 60.219 24.016 1 89.06 73 LEU A O 1
ATOM 563 N N . ASP A 1 74 ? -14.203 60.906 25.766 1 91.19 74 ASP A N 1
ATOM 564 C CA . ASP A 1 74 ? -14.398 59.688 26.531 1 91.19 74 ASP A CA 1
ATOM 565 C C . ASP A 1 74 ? -15.883 59.375 26.703 1 91.19 74 ASP A C 1
ATOM 567 O O . ASP A 1 74 ? -16.312 58.219 26.5 1 91.19 74 ASP A O 1
ATOM 571 N N . LEU A 1 75 ? -16.578 60.406 27.109 1 90.62 75 LEU A N 1
ATOM 572 C CA . LEU A 1 75 ? -18 60.219 27.344 1 90.62 75 LEU A CA 1
ATOM 573 C C . LEU A 1 75 ? -18.734 59.969 26.031 1 90.62 75 LEU A C 1
ATOM 575 O O . LEU A 1 75 ? -19.656 59.125 26 1 90.62 75 LEU A O 1
ATOM 579 N N . ALA A 1 76 ? -18.375 60.656 25.031 1 91 76 ALA A N 1
ATOM 580 C CA . ALA A 1 76 ? -19.016 60.5 23.734 1 91 76 ALA A CA 1
ATOM 581 C C . ALA A 1 76 ? -18.781 59.062 23.203 1 91 76 ALA A C 1
ATOM 583 O O . ALA A 1 76 ? -19.703 58.438 22.672 1 91 76 ALA A O 1
ATOM 584 N N . LEU A 1 77 ? -17.625 58.625 23.359 1 92.62 77 LEU A N 1
ATOM 585 C CA . LEU A 1 77 ? -17.297 57.281 22.922 1 92.62 77 LEU A CA 1
ATOM 586 C C . LEU A 1 77 ? -18.016 56.219 23.766 1 92.62 77 LEU A C 1
ATOM 588 O O . LEU A 1 77 ? -18.422 55.188 23.25 1 92.62 77 LEU A O 1
ATOM 592 N N . SER A 1 78 ? -18.141 56.469 25.016 1 92.56 78 SER A N 1
ATOM 593 C CA . SER A 1 78 ? -18.875 55.562 25.891 1 92.56 78 SER A CA 1
ATOM 594 C C . SER A 1 78 ? -20.328 55.438 25.438 1 92.56 78 SER A C 1
ATOM 596 O O . SER A 1 78 ? -20.891 54.344 25.422 1 92.56 78 SER A O 1
ATOM 598 N N . ILE A 1 79 ? -20.891 56.5 25.125 1 91.81 79 ILE A N 1
ATOM 599 C CA . ILE A 1 79 ? -22.266 56.531 24.656 1 91.81 79 ILE A CA 1
ATOM 600 C C . ILE A 1 79 ? -22.359 55.781 23.312 1 91.81 79 ILE A C 1
ATOM 602 O O . ILE A 1 79 ? -23.25 54.969 23.109 1 91.81 79 ILE A O 1
ATOM 606 N N . LEU A 1 80 ? -21.453 56.094 22.453 1 90.5 80 LEU A N 1
ATOM 607 C CA . LEU A 1 80 ? -21.453 55.469 21.141 1 90.5 80 LEU A CA 1
ATOM 608 C C . LEU A 1 80 ? -21.328 53.938 21.266 1 90.5 80 LEU A C 1
ATOM 610 O O . LEU A 1 80 ? -22.062 53.188 20.625 1 90.5 80 LEU A O 1
ATOM 614 N N . ALA A 1 81 ? -20.391 53.469 22.031 1 92.62 81 ALA A N 1
ATOM 615 C CA . ALA A 1 81 ? -20.141 52.062 22.234 1 92.62 81 ALA A CA 1
ATOM 616 C C . ALA A 1 81 ? -21.406 51.344 22.766 1 92.62 81 ALA A C 1
ATOM 618 O O . ALA A 1 81 ? -21.734 50.25 22.328 1 92.62 81 ALA A O 1
ATOM 619 N N . ASN A 1 82 ? -22.047 51.969 23.625 1 91.69 82 ASN A N 1
ATOM 620 C CA . ASN A 1 82 ? -23.281 51.406 24.172 1 91.69 82 ASN A CA 1
ATOM 621 C C . ASN A 1 82 ? -24.375 51.375 23.109 1 91.69 82 ASN A C 1
ATOM 623 O O . ASN A 1 82 ? -25.125 50.375 23.031 1 91.69 82 ASN A O 1
ATOM 627 N N . CYS A 1 83 ? -24.469 52.375 22.422 1 90.25 83 CYS A N 1
ATOM 628 C CA . CYS A 1 83 ? -25.5 52.438 21.375 1 90.25 83 CYS A CA 1
ATOM 629 C C . CYS A 1 83 ? -25.266 51.375 20.297 1 90.25 83 CYS A C 1
ATOM 631 O O . CYS A 1 83 ? -26.219 50.781 19.781 1 90.25 83 CYS A O 1
ATOM 633 N N . CYS A 1 84 ? -24.031 51.125 20.016 1 91.38 84 CYS A N 1
ATOM 634 C CA . CYS A 1 84 ? -23.672 50.25 18.922 1 91.38 84 CYS A CA 1
ATOM 635 C C . CYS A 1 84 ? -23.875 48.781 19.344 1 91.38 84 CYS A C 1
ATOM 637 O O . CYS A 1 84 ? -23.672 47.875 18.531 1 91.38 84 CYS A O 1
ATOM 639 N N . THR A 1 85 ? -24.266 48.5 20.469 1 91.25 85 THR A N 1
ATOM 640 C CA . THR A 1 85 ? -24.641 47.125 20.859 1 91.25 85 THR A CA 1
ATOM 641 C C . THR A 1 85 ? -25.922 46.719 20.141 1 91.25 85 THR A C 1
ATOM 643 O O . THR A 1 85 ? -26.188 45.5 20 1 91.25 85 THR A O 1
ATOM 646 N N . GLU A 1 86 ? -26.625 47.719 19.75 1 89.38 86 GLU A N 1
ATOM 647 C CA . GLU A 1 86 ? -27.891 47.469 19.094 1 89.38 86 GLU A CA 1
ATOM 648 C C . GLU A 1 86 ? -27.734 47.469 17.562 1 89.38 86 GLU A C 1
ATOM 650 O O . GLU A 1 86 ? -27.094 48.344 17.016 1 89.38 86 GLU A O 1
ATOM 655 N N . LEU A 1 87 ? -28.422 46.562 16.922 1 88.62 87 LEU A N 1
ATOM 656 C CA . LEU A 1 87 ? -28.328 46.406 15.469 1 88.62 87 LEU A CA 1
ATOM 657 C C . LEU A 1 87 ? -28.859 47.656 14.758 1 88.62 87 LEU A C 1
ATOM 659 O O . LEU A 1 87 ? -28.266 48.125 13.781 1 88.62 87 LEU A O 1
ATOM 663 N N . GLU A 1 88 ? -29.938 48.156 15.281 1 86.75 88 GLU A N 1
ATOM 664 C CA . GLU A 1 88 ? -30.578 49.281 14.625 1 86.75 88 GLU A CA 1
ATOM 665 C C . GLU A 1 88 ? -29.656 50.5 14.633 1 86.75 88 GLU A C 1
ATOM 667 O O . GLU A 1 88 ? -29.641 51.281 13.68 1 86.75 88 GLU A O 1
ATOM 672 N N . THR A 1 89 ? -28.984 50.656 15.758 1 87.81 89 THR A N 1
ATOM 673 C CA . THR A 1 89 ? -28.062 51.781 15.867 1 87.81 89 THR A CA 1
ATOM 674 C C . THR A 1 89 ? -26.906 51.625 14.875 1 87.81 89 THR A C 1
ATOM 676 O O . THR A 1 89 ? -26.484 52.594 14.242 1 87.81 89 THR A O 1
ATOM 679 N N . ARG A 1 90 ? -26.375 50.469 14.719 1 87.69 90 ARG A N 1
ATOM 680 C CA . ARG A 1 90 ? -25.281 50.219 13.789 1 87.69 90 ARG A CA 1
ATOM 681 C C . ARG A 1 90 ? -25.688 50.5 12.352 1 87.69 90 ARG A C 1
ATOM 683 O O . ARG A 1 90 ? -24.922 51.094 11.586 1 87.69 90 ARG A O 1
ATOM 690 N N . ILE A 1 91 ? -26.922 50.188 12.055 1 84.62 91 ILE A N 1
ATOM 691 C CA . ILE A 1 91 ? -27.453 50.469 10.727 1 84.62 91 ILE A CA 1
ATOM 692 C C . ILE A 1 91 ? -27.531 51.969 10.5 1 84.62 91 ILE A C 1
ATOM 694 O O . ILE A 1 91 ? -27.188 52.469 9.422 1 84.62 91 ILE A O 1
ATOM 698 N N . GLU A 1 92 ? -27.969 52.594 11.562 1 83.94 92 GLU A N 1
ATOM 699 C CA . GLU A 1 92 ? -28.109 54.062 11.445 1 83.94 92 GLU A CA 1
ATOM 700 C C . GLU A 1 92 ? -26.75 54.719 11.289 1 83.94 92 GLU A C 1
ATOM 702 O O . GLU A 1 92 ? -26.625 55.719 10.586 1 83.94 92 GLU A O 1
ATOM 707 N N . CYS A 1 93 ? -25.828 54.281 12.016 1 79.06 93 CYS A N 1
ATOM 708 C CA . CYS A 1 93 ? -24.469 54.812 11.883 1 79.06 93 CYS A CA 1
ATOM 709 C C . CYS A 1 93 ? -23.969 54.625 10.453 1 79.06 93 CYS A C 1
ATOM 711 O O . CYS A 1 93 ? -23.25 55.5 9.945 1 79.06 93 CYS A O 1
ATOM 713 N N . LEU A 1 94 ? -24.375 53.594 9.812 1 74 94 LEU A N 1
ATOM 714 C CA . LEU A 1 94 ? -24 53.312 8.422 1 74 94 LEU A CA 1
ATOM 715 C C . LEU A 1 94 ? -24.641 54.344 7.48 1 74 94 LEU A C 1
ATOM 717 O O . LEU A 1 94 ? -24.016 54.75 6.504 1 74 94 LEU A O 1
ATOM 721 N N . ILE A 1 95 ? -25.859 54.719 7.84 1 71.25 95 ILE A N 1
ATOM 722 C CA . ILE A 1 95 ? -26.641 55.625 6.98 1 71.25 95 ILE A CA 1
ATOM 723 C C . ILE A 1 95 ? -26.234 57.062 7.219 1 71.25 95 ILE A C 1
ATOM 725 O O . ILE A 1 95 ? -26.141 57.844 6.273 1 71.25 95 ILE A O 1
ATOM 729 N N . ALA A 1 96 ? -26.078 57.469 8.469 1 64.06 96 ALA A N 1
ATOM 730 C CA . ALA A 1 96 ? -25.875 58.844 8.867 1 64.06 96 ALA A CA 1
ATOM 731 C C . ALA A 1 96 ? -24.578 59.406 8.305 1 64.06 96 ALA A C 1
ATOM 733 O O . ALA A 1 96 ? -24.484 60.594 7.969 1 64.06 96 ALA A O 1
ATOM 734 N N . SER A 1 97 ? -23.516 58.688 8.43 1 62.53 97 SER A N 1
ATOM 735 C CA . SER A 1 97 ? -22.219 59.094 7.879 1 62.53 97 SER A CA 1
ATOM 736 C C . SER A 1 97 ? -21.656 58.031 6.938 1 62.53 97 SER A C 1
ATOM 738 O O . SER A 1 97 ? -22.047 56.875 7 1 62.53 97 SER A O 1
ATOM 740 N N . SER A 1 98 ? -21.109 58.594 5.836 1 66.62 98 SER A N 1
ATOM 741 C CA . SER A 1 98 ? -20.344 57.562 5.105 1 66.62 98 SER A CA 1
ATOM 742 C C . SER A 1 98 ? -19.594 56.656 6.059 1 66.62 98 SER A C 1
ATOM 744 O O . SER A 1 98 ? -18.734 57.125 6.828 1 66.62 98 SER A O 1
ATOM 746 N N . LEU A 1 99 ? -20.172 55.531 6.441 1 73.75 99 LEU A N 1
ATOM 747 C CA . LEU A 1 99 ? -19.594 54.531 7.328 1 73.75 99 LEU A CA 1
ATOM 748 C C . LEU A 1 99 ? -18.078 54.562 7.258 1 73.75 99 LEU A C 1
ATOM 750 O O . LEU A 1 99 ? -17.391 54.5 8.281 1 73.75 99 LEU A O 1
ATOM 754 N N . LYS A 1 100 ? -17.656 54.75 6.121 1 79.75 100 LYS A N 1
ATOM 755 C CA . LYS A 1 100 ? -16.203 54.75 5.91 1 79.75 100 LYS A CA 1
ATOM 756 C C . LYS A 1 100 ? -15.547 55.906 6.621 1 79.75 100 LYS A C 1
ATOM 758 O O . LYS A 1 100 ? -14.523 55.75 7.289 1 79.75 100 LYS A O 1
ATOM 763 N N . HIS A 1 101 ? -16.234 57.031 6.441 1 80.88 101 HIS A N 1
ATOM 764 C CA . HIS A 1 101 ? -15.68 58.219 7.059 1 80.88 101 HIS A CA 1
ATOM 765 C C . HIS A 1 101 ? -15.742 58.125 8.578 1 80.88 101 HIS A C 1
ATOM 767 O O . HIS A 1 101 ? -14.797 58.531 9.273 1 80.88 101 HIS A O 1
ATOM 773 N N . PHE A 1 102 ? -16.812 57.625 9.062 1 80.12 102 PHE A N 1
ATOM 774 C CA . PHE A 1 102 ? -17 57.5 10.5 1 80.12 102 PHE A CA 1
ATOM 775 C C . PHE A 1 102 ? -15.953 56.562 11.102 1 80.12 102 PHE A C 1
ATOM 777 O O . PHE A 1 102 ? -15.336 56.906 12.117 1 80.12 102 PHE A O 1
ATOM 784 N N . LEU A 1 103 ? -15.688 55.531 10.484 1 84.88 103 LEU A N 1
ATOM 785 C CA . LEU A 1 103 ? -14.734 54.562 10.992 1 84.88 103 LEU A CA 1
ATOM 786 C C . LEU A 1 103 ? -13.305 55.094 10.898 1 84.88 103 LEU A C 1
ATOM 788 O O . LEU A 1 103 ? -12.477 54.844 11.773 1 84.88 103 LEU A O 1
ATOM 792 N N . THR A 1 104 ? -13.133 55.906 9.922 1 83.12 104 THR A N 1
ATOM 793 C CA . THR A 1 104 ? -11.828 56.531 9.789 1 83.12 104 THR A CA 1
ATOM 794 C C . THR A 1 104 ? -11.578 57.5 10.938 1 83.12 104 THR A C 1
ATOM 796 O O . THR A 1 104 ? -10.453 57.625 11.438 1 83.12 104 THR A O 1
ATOM 799 N N . VAL A 1 105 ? -12.633 58.156 11.289 1 83.12 105 VAL A N 1
ATOM 800 C CA . VAL A 1 105 ? -12.539 59.094 12.398 1 83.12 105 VAL A CA 1
ATOM 801 C C . VAL A 1 105 ? -12.25 58.344 13.688 1 83.12 105 VAL A C 1
ATOM 803 O O . VAL A 1 105 ? -11.391 58.75 14.477 1 83.12 105 VAL A O 1
ATOM 806 N N . LEU A 1 106 ? -12.977 57.281 13.891 1 85.06 106 LEU A N 1
ATOM 807 C CA . LEU A 1 106 ? -12.781 56.5 15.094 1 85.06 106 LEU A CA 1
ATOM 808 C C . LEU A 1 106 ? -11.359 55.938 15.164 1 85.06 106 LEU A C 1
ATOM 810 O O . LEU A 1 106 ? -10.719 55.969 16.219 1 85.06 106 LEU A O 1
ATOM 814 N N . VAL A 1 107 ? -10.828 55.469 14.055 1 86.81 107 VAL A N 1
ATOM 815 C CA . VAL A 1 107 ? -9.461 54.938 13.984 1 86.81 107 VAL A CA 1
ATOM 816 C C . VAL A 1 107 ? -8.469 56.094 14.211 1 86.81 107 VAL A C 1
ATOM 818 O O . VAL A 1 107 ? -7.441 55.906 14.875 1 86.81 107 VAL A O 1
ATOM 821 N N . GLY A 1 108 ? -8.852 57.188 13.688 1 83.5 108 GLY A N 1
ATOM 822 C CA . GLY A 1 108 ? -8.031 58.344 13.914 1 83.5 108 GLY A CA 1
ATOM 823 C C . GLY A 1 108 ? -7.945 58.75 15.375 1 83.5 108 GLY A C 1
ATOM 824 O O . GLY A 1 108 ? -6.887 59.156 15.852 1 83.5 108 GLY A O 1
ATOM 825 N N . ILE A 1 109 ? -9.031 58.656 16.062 1 84.06 109 ILE A N 1
ATOM 826 C CA . ILE A 1 109 ? -9.07 58.938 17.5 1 84.06 109 ILE A CA 1
ATOM 827 C C . ILE A 1 109 ? -8.141 58 18.25 1 84.06 109 ILE A C 1
ATOM 829 O O . ILE A 1 109 ? -7.395 58.406 19.125 1 84.06 109 ILE A O 1
ATOM 833 N N . LEU A 1 110 ? -8.133 56.719 17.891 1 84.06 110 LEU A N 1
ATOM 834 C CA . LEU A 1 110 ? -7.25 55.75 18.5 1 84.06 110 LEU A CA 1
ATOM 835 C C . LEU A 1 110 ? -5.789 56.094 18.25 1 84.06 110 LEU A C 1
ATOM 837 O O . LEU A 1 110 ? -4.949 55.969 19.141 1 84.06 110 LEU A O 1
ATOM 841 N N . LYS A 1 111 ? -5.527 56.562 17.109 1 83.69 111 LYS A N 1
ATOM 842 C CA . LYS A 1 111 ? -4.16 56.875 16.703 1 83.69 111 LYS A CA 1
ATOM 843 C C . LYS A 1 111 ? -3.627 58.094 17.469 1 83.69 111 LYS A C 1
ATOM 845 O O . LYS A 1 111 ? -2.465 58.125 17.875 1 83.69 111 LYS A O 1
ATOM 850 N N . ARG A 1 112 ? -4.516 58.969 17.688 1 83.19 112 ARG A N 1
ATOM 851 C CA . ARG A 1 112 ? -4.109 60.25 18.297 1 83.19 112 ARG A CA 1
ATOM 852 C C . ARG A 1 112 ? -4.043 60.125 19.812 1 83.19 112 ARG A C 1
ATOM 854 O O . ARG A 1 112 ? -3.336 60.906 20.469 1 83.19 112 ARG A O 1
ATOM 861 N N . ASN A 1 113 ? -4.785 59.188 20.359 1 80.75 113 ASN A N 1
ATOM 862 C CA . ASN A 1 113 ? -4.895 59.094 21.812 1 80.75 113 ASN A CA 1
ATOM 863 C C . ASN A 1 113 ? -4.34 57.75 22.328 1 80.75 113 ASN A C 1
ATOM 865 O O . ASN A 1 113 ? -4.949 57.125 23.172 1 80.75 113 ASN A O 1
ATOM 869 N N . VAL A 1 114 ? -3.221 57.375 21.828 1 78.25 114 VAL A N 1
ATOM 870 C CA . VAL A 1 114 ? -2.631 56.094 22.125 1 78.25 114 VAL A CA 1
ATOM 871 C C . VAL A 1 114 ? -2.27 56 23.609 1 78.25 114 VAL A C 1
ATOM 873 O O . VAL A 1 114 ? -2.332 54.938 24.219 1 78.25 114 VAL A O 1
ATOM 876 N N . ALA A 1 115 ? -2.127 57.125 24.188 1 78.62 115 ALA A N 1
ATOM 877 C CA . ALA A 1 115 ? -1.651 57.188 25.578 1 78.62 115 ALA A CA 1
ATOM 878 C C . ALA A 1 115 ? -2.818 57.219 26.562 1 78.62 115 ALA A C 1
ATOM 880 O O . ALA A 1 115 ? -2.641 56.938 27.75 1 78.62 115 ALA A O 1
ATOM 881 N N . LEU A 1 116 ? -4.039 57.5 26.047 1 85.75 116 LEU A N 1
ATOM 882 C CA . LEU A 1 116 ? -5.195 57.594 26.938 1 85.75 116 LEU A CA 1
ATOM 883 C C . LEU A 1 116 ? -5.949 56.281 27 1 85.75 116 LEU A C 1
ATOM 885 O O . LEU A 1 116 ? -6.781 55.969 26.141 1 85.75 116 LEU A O 1
ATOM 889 N N . GLU A 1 117 ? -5.855 55.594 28.031 1 87.81 117 GLU A N 1
ATOM 890 C CA . GLU A 1 117 ? -6.348 54.219 28.172 1 87.81 117 GLU A CA 1
ATOM 891 C C . GLU A 1 117 ? -7.871 54.188 28.109 1 87.81 117 GLU A C 1
ATOM 893 O O . GLU A 1 117 ? -8.445 53.25 27.5 1 87.81 117 GLU A O 1
ATOM 898 N N . THR A 1 118 ? -8.492 55.094 28.797 1 90.25 118 THR A N 1
ATOM 899 C CA . THR A 1 118 ? -9.953 55.062 28.828 1 90.25 118 THR A CA 1
ATOM 900 C C . THR A 1 118 ? -10.531 55.312 27.438 1 90.25 118 THR A C 1
ATOM 902 O O . THR A 1 118 ? -11.523 54.719 27.062 1 90.25 118 THR A O 1
ATOM 905 N N . VAL A 1 119 ? -9.898 56.219 26.766 1 90.06 119 VAL A N 1
ATOM 906 C CA . VAL A 1 119 ? -10.344 56.5 25.422 1 90.06 119 VAL A CA 1
ATOM 907 C C . VAL A 1 119 ? -10.117 55.312 24.516 1 90.06 119 VAL A C 1
ATOM 909 O O . VAL A 1 119 ? -10.977 54.938 23.719 1 90.06 119 VAL A O 1
ATOM 912 N N . GLN A 1 120 ? -8.961 54.656 24.688 1 90.75 120 GLN A N 1
ATOM 913 C CA . GLN A 1 120 ? -8.648 53.469 23.922 1 90.75 120 GLN A CA 1
ATOM 914 C C . GLN A 1 120 ? -9.664 52.375 24.188 1 90.75 120 GLN A C 1
ATOM 916 O O . GLN A 1 120 ? -10.125 51.688 23.266 1 90.75 120 GLN A O 1
ATOM 921 N N . ASN A 1 121 ? -9.992 52.219 25.406 1 93.31 121 ASN A N 1
ATOM 922 C CA . ASN A 1 121 ? -10.945 51.188 25.812 1 93.31 121 ASN A CA 1
ATOM 923 C C . ASN A 1 121 ? -12.32 51.406 25.172 1 93.31 121 ASN A C 1
ATOM 925 O O . ASN A 1 121 ? -12.914 50.469 24.625 1 93.31 121 ASN A O 1
ATOM 929 N N . ARG A 1 122 ? -12.789 52.656 25.297 1 92.75 122 ARG A N 1
ATOM 930 C CA . ARG A 1 122 ? -14.102 52.969 24.766 1 92.75 122 ARG A CA 1
ATOM 931 C C . ARG A 1 122 ? -14.117 52.875 23.234 1 92.75 122 ARG A C 1
ATOM 933 O O . ARG A 1 122 ? -15.102 52.438 22.656 1 92.75 122 ARG A O 1
ATOM 940 N N . ALA A 1 123 ? -13.078 53.312 22.656 1 91.81 123 ALA A N 1
ATOM 941 C CA . ALA A 1 123 ? -12.977 53.219 21.203 1 91.81 123 ALA A CA 1
ATOM 942 C C . ALA A 1 123 ? -12.922 51.75 20.75 1 91.81 123 ALA A C 1
ATOM 944 O O . ALA A 1 123 ? -13.555 51.375 19.766 1 91.81 123 ALA A O 1
ATOM 945 N N . ALA A 1 124 ? -12.125 50.906 21.438 1 94 124 ALA A N 1
ATOM 946 C CA . ALA A 1 124 ? -12.039 49.5 21.125 1 94 124 ALA A CA 1
ATOM 947 C C . ALA A 1 124 ? -13.398 48.812 21.266 1 94 124 ALA A C 1
ATOM 949 O O . ALA A 1 124 ? -13.758 47.969 20.453 1 94 124 ALA A O 1
ATOM 950 N N . ARG A 1 125 ? -14.094 49.188 22.266 1 94.62 125 ARG A N 1
ATOM 951 C CA . ARG A 1 125 ? -15.438 48.656 22.469 1 94.62 125 ARG A CA 1
ATOM 952 C C . ARG A 1 125 ? -16.375 49.031 21.328 1 94.62 125 ARG A C 1
ATOM 954 O O . ARG A 1 125 ? -17.141 48.219 20.844 1 94.62 125 ARG A O 1
ATOM 961 N N . ALA A 1 126 ? -16.297 50.281 21 1 92.62 126 ALA A N 1
ATOM 962 C CA . ALA A 1 126 ? -17.125 50.75 19.906 1 92.62 126 ALA A CA 1
ATOM 963 C C . ALA A 1 126 ? -16.797 50.031 18.594 1 92.62 126 ALA A C 1
ATOM 965 O O . ALA A 1 126 ? -17.703 49.594 17.875 1 92.62 126 ALA A O 1
ATOM 966 N N . LEU A 1 127 ? -15.539 49.906 18.312 1 93.25 127 LEU A N 1
ATOM 967 C CA . LEU A 1 127 ? -15.109 49.219 17.109 1 93.25 127 LEU A CA 1
ATOM 968 C C . LEU A 1 127 ? -15.562 47.75 17.141 1 93.25 127 LEU A C 1
ATOM 970 O O . LEU A 1 127 ? -16 47.219 16.125 1 93.25 127 LEU A O 1
ATOM 974 N N . GLY A 1 128 ? -15.445 47.125 18.266 1 95.62 128 GLY A N 1
ATOM 975 C CA . GLY A 1 128 ? -15.914 45.75 18.406 1 95.62 128 GLY A CA 1
ATOM 976 C C . GLY A 1 128 ? -17.391 45.594 18.109 1 95.62 128 GLY A C 1
ATOM 977 O O . GLY A 1 128 ? -17.781 44.656 17.391 1 95.62 128 GLY A O 1
ATOM 978 N N . ASN A 1 129 ? -18.125 46.438 18.625 1 93.81 129 ASN A N 1
ATOM 979 C CA . ASN A 1 129 ? -19.562 46.406 18.406 1 93.81 129 ASN A CA 1
ATOM 980 C C . ASN A 1 129 ? -19.906 46.656 16.938 1 93.81 129 ASN A C 1
ATOM 982 O O . ASN A 1 129 ? -20.812 46 16.391 1 93.81 129 ASN A O 1
ATOM 986 N N . LEU A 1 130 ? -19.234 47.562 16.391 1 91.94 130 LEU A N 1
ATOM 987 C CA . LEU A 1 130 ? -19.453 47.844 14.977 1 91.94 130 LEU A CA 1
ATOM 988 C C . LEU A 1 130 ? -19.016 46.688 14.094 1 91.94 130 LEU A C 1
ATOM 990 O O . LEU A 1 130 ? -19.625 46.406 13.062 1 91.94 130 LEU A O 1
ATOM 994 N N . ALA A 1 131 ? -17.969 45.969 14.477 1 94.69 131 ALA A N 1
ATOM 995 C CA . ALA A 1 131 ? -17.375 44.906 13.703 1 94.69 131 ALA A CA 1
ATOM 996 C C . ALA A 1 131 ? -18.297 43.688 13.664 1 94.69 131 ALA A C 1
ATOM 998 O O . ALA A 1 131 ? -18.109 42.781 12.844 1 94.69 131 ALA A O 1
ATOM 999 N N . MET A 1 132 ? -19.297 43.656 14.438 1 94.06 132 MET A N 1
ATOM 1000 C CA . MET A 1 132 ? -20.281 42.562 14.398 1 94.06 132 MET A CA 1
ATOM 1001 C C . MET A 1 132 ? -20.969 42.5 13.039 1 94.06 132 MET A C 1
ATOM 1003 O O . MET A 1 132 ? -21.438 41.438 12.641 1 94.06 132 MET A O 1
ATOM 1007 N N . ASP A 1 133 ? -20.953 43.656 12.406 1 89.81 133 ASP A N 1
ATOM 1008 C CA . ASP A 1 133 ? -21.469 43.688 11.039 1 89.81 133 ASP A CA 1
ATOM 1009 C C . ASP A 1 133 ? -20.359 43.469 10.023 1 89.81 133 ASP A C 1
ATOM 1011 O O . ASP A 1 133 ? -19.328 44.125 10.062 1 89.81 133 ASP A O 1
ATOM 1015 N N . PRO A 1 134 ? -20.578 42.594 9.008 1 91.69 134 PRO A N 1
ATOM 1016 C CA . PRO A 1 134 ? -19.531 42.219 8.047 1 91.69 134 PRO A CA 1
ATOM 1017 C C . PRO A 1 134 ? -19.031 43.438 7.25 1 91.69 134 PRO A C 1
ATOM 1019 O O . PRO A 1 134 ? -17.828 43.531 6.949 1 91.69 134 PRO A O 1
ATOM 1022 N N . GLU A 1 135 ? -19.922 44.312 6.938 1 87.56 135 GLU A N 1
ATOM 1023 C CA . GLU A 1 135 ? -19.516 45.469 6.164 1 87.56 135 GLU A CA 1
ATOM 1024 C C . GLU A 1 135 ? -18.594 46.375 6.984 1 87.56 135 GLU A C 1
ATOM 1026 O O . GLU A 1 135 ? -17.594 46.906 6.473 1 87.56 135 GLU A O 1
ATOM 1031 N N . SER A 1 136 ? -19.031 46.688 8.25 1 89.75 136 SER A N 1
ATOM 1032 C CA . SER A 1 136 ? -18.203 47.5 9.148 1 89.75 136 SER A CA 1
ATOM 1033 C C . SER A 1 136 ? -16.859 46.844 9.406 1 89.75 136 SER A C 1
ATOM 1035 O O . SER A 1 136 ? -15.836 47.5 9.484 1 89.75 136 SER A O 1
ATOM 1037 N N . SER A 1 137 ? -16.891 45.5 9.57 1 93.75 137 SER A N 1
ATOM 1038 C CA . SER A 1 137 ? -15.664 44.75 9.773 1 93.75 137 SER A CA 1
ATOM 1039 C C . SER A 1 137 ? -14.688 44.969 8.625 1 93.75 137 SER A C 1
ATOM 1041 O O . SER A 1 137 ? -13.508 45.25 8.852 1 93.75 137 SER A O 1
ATOM 1043 N N . ALA A 1 138 ? -15.156 44.875 7.359 1 91.56 138 ALA A N 1
ATOM 1044 C CA . ALA A 1 138 ? -14.312 45.062 6.18 1 91.56 138 ALA A CA 1
ATOM 1045 C C . ALA A 1 138 ? -13.703 46.438 6.156 1 91.56 138 ALA A C 1
ATOM 1047 O O . ALA A 1 138 ? -12.539 46.625 5.785 1 91.56 138 ALA A O 1
ATOM 1048 N N . LEU A 1 139 ? -14.5 47.406 6.598 1 88 139 LEU A N 1
ATOM 1049 C CA . LEU A 1 139 ? -14.055 48.812 6.574 1 88 139 LEU A CA 1
ATOM 1050 C C . LEU A 1 139 ? -13.008 49.062 7.656 1 88 139 LEU A C 1
ATOM 1052 O O . LEU A 1 139 ? -12.078 49.844 7.457 1 88 139 LEU A O 1
ATOM 1056 N N . ILE A 1 140 ? -13.211 48.469 8.812 1 91.88 140 ILE A N 1
ATOM 1057 C CA . ILE A 1 140 ? -12.25 48.625 9.898 1 91.88 140 ILE A CA 1
ATOM 1058 C C . ILE A 1 140 ? -10.898 48.062 9.477 1 91.88 140 ILE A C 1
ATOM 1060 O O . ILE A 1 140 ? -9.852 48.656 9.75 1 91.88 140 ILE A O 1
ATOM 1064 N N . HIS A 1 141 ? -10.867 46.844 8.789 1 93.69 141 HIS A N 1
ATOM 1065 C CA . HIS A 1 141 ? -9.648 46.281 8.25 1 93.69 141 HIS A CA 1
ATOM 1066 C C . HIS A 1 141 ? -8.969 47.219 7.27 1 93.69 141 HIS A C 1
ATOM 1068 O O . HIS A 1 141 ? -7.758 47.438 7.332 1 93.69 141 HIS A O 1
ATOM 1074 N N . SER A 1 142 ? -9.789 47.844 6.379 1 90.75 142 SER A N 1
ATOM 1075 C CA . SER A 1 142 ? -9.266 48.688 5.328 1 90.75 142 SER A CA 1
ATOM 1076 C C . SER A 1 142 ? -8.75 50.031 5.898 1 90.75 142 SER A C 1
ATOM 1078 O O . SER A 1 142 ? -7.816 50.625 5.355 1 90.75 142 SER A O 1
ATOM 1080 N N . ALA A 1 143 ? -9.359 50.5 7.047 1 88.12 143 ALA A N 1
ATOM 1081 C CA . ALA A 1 143 ? -9.016 51.781 7.645 1 88.12 143 ALA A CA 1
ATOM 1082 C C . ALA A 1 143 ? -7.766 51.656 8.516 1 88.12 143 ALA A C 1
ATOM 1084 O O . ALA A 1 143 ? -7.27 52.656 9.047 1 88.12 143 ALA A O 1
ATOM 1085 N N . GLY A 1 144 ? -7.293 50.406 8.68 1 88.94 144 GLY A N 1
ATOM 1086 C CA . GLY A 1 144 ? -6.094 50.219 9.477 1 88.94 144 GLY A CA 1
ATOM 1087 C C . GLY A 1 144 ? -6.367 50.156 10.969 1 88.94 144 GLY A C 1
ATOM 1088 O O . GLY A 1 144 ? -5.516 50.562 11.766 1 88.94 144 GLY A O 1
ATOM 1089 N N . GLY A 1 145 ? -7.496 49.844 11.359 1 90.44 145 GLY A N 1
ATOM 1090 C CA . GLY A 1 145 ? -7.875 49.781 12.766 1 90.44 145 GLY A CA 1
ATOM 1091 C C . GLY A 1 145 ? -7.184 48.656 13.508 1 90.44 145 GLY A C 1
ATOM 1092 O O . GLY A 1 145 ? -6.973 48.719 14.719 1 90.44 145 GLY A O 1
ATOM 1093 N N . VAL A 1 146 ? -6.719 47.562 12.844 1 94.81 146 VAL A N 1
ATOM 1094 C CA . VAL A 1 146 ? -6.211 46.344 13.453 1 94.81 146 VAL A CA 1
ATOM 1095 C C . VAL A 1 146 ? -4.887 46.625 14.156 1 94.81 146 VAL A C 1
ATOM 1097 O O . VAL A 1 146 ? -4.707 46.281 15.32 1 94.81 146 VAL A O 1
ATOM 1100 N N . PRO A 1 147 ? -3.938 47.375 13.531 1 92.12 147 PRO A N 1
ATOM 1101 C CA . PRO A 1 147 ? -2.67 47.625 14.219 1 92.12 147 PRO A CA 1
ATOM 1102 C C . PRO A 1 147 ? -2.855 48.375 15.539 1 92.12 147 PRO A C 1
ATOM 1104 O O . PRO A 1 147 ? -2.127 48.125 16.5 1 92.12 147 PRO A O 1
ATOM 1107 N N . LEU A 1 148 ? -3.859 49.219 15.602 1 90.19 148 LEU A N 1
ATOM 1108 C CA . LEU A 1 148 ? -4.113 50 16.812 1 90.19 148 LEU A CA 1
ATOM 1109 C C . LEU A 1 148 ? -4.711 49.125 17.906 1 90.19 148 LEU A C 1
ATOM 1111 O O . LEU A 1 148 ? -4.395 49.281 19.078 1 90.19 148 LEU A O 1
ATOM 1115 N N . LEU A 1 149 ? -5.586 48.281 17.484 1 93.88 149 LEU A N 1
ATOM 1116 C CA . LEU A 1 149 ? -6.141 47.312 18.438 1 93.88 149 LEU A CA 1
ATOM 1117 C C . LEU A 1 149 ? -5.055 46.406 18.984 1 93.88 149 LEU A C 1
ATOM 1119 O O . LEU A 1 149 ? -5.082 46.031 20.156 1 93.88 149 LEU A O 1
ATOM 1123 N N . LEU A 1 150 ? -4.109 46.031 18.141 1 94.06 150 LEU A N 1
ATOM 1124 C CA . LEU A 1 150 ? -3.021 45.125 18.547 1 94.06 150 LEU A CA 1
ATOM 1125 C C . LEU A 1 150 ? -2.121 45.812 19.578 1 94.06 150 LEU A C 1
ATOM 1127 O O . LEU A 1 150 ? -1.585 45.125 20.469 1 94.06 150 LEU A O 1
ATOM 1131 N N . LEU A 1 151 ? -2.004 47.062 19.484 1 89.19 151 LEU A N 1
ATOM 1132 C CA . LEU A 1 151 ? -1.223 47.781 20.484 1 89.19 151 LEU A CA 1
ATOM 1133 C C . LEU A 1 151 ? -1.848 47.656 21.859 1 89.19 151 LEU A C 1
ATOM 1135 O O . LEU A 1 151 ? -1.138 47.656 22.875 1 89.19 151 LEU A O 1
ATOM 1139 N N . CYS A 1 152 ? -3.174 47.562 21.906 1 90 152 CYS A N 1
ATOM 1140 C CA . CYS A 1 152 ? -3.906 47.469 23.172 1 90 152 CYS A CA 1
ATOM 1141 C C . CYS A 1 152 ? -3.715 46.094 23.812 1 90 152 CYS A C 1
ATOM 1143 O O . CYS A 1 152 ? -3.891 45.938 25.016 1 90 152 CYS A O 1
ATOM 1145 N N . VAL A 1 153 ? -3.342 45.125 23 1 92.56 153 VAL A N 1
ATOM 1146 C CA . VAL A 1 153 ? -3.234 43.75 23.547 1 92.56 153 VAL A CA 1
ATOM 1147 C C . VAL A 1 153 ? -1.765 43.375 23.672 1 92.56 153 VAL A C 1
ATOM 1149 O O . VAL A 1 153 ? -1.432 42.406 24.359 1 92.56 153 VAL A O 1
ATOM 1152 N N . SER A 1 154 ? -0.87 44.125 23.109 1 86.31 154 SER A N 1
ATOM 1153 C CA . SER A 1 154 ? 0.551 43.781 23.141 1 86.31 154 SER A CA 1
ATOM 1154 C C . SER A 1 154 ? 1.178 44.219 24.469 1 86.31 154 SER A C 1
ATOM 1156 O O . SER A 1 154 ? 0.9 45.281 24.984 1 86.31 154 SER A O 1
ATOM 1158 N N . LEU A 1 155 ? 1.876 43.375 25.141 1 70.94 155 LEU A N 1
ATOM 1159 C CA . LEU A 1 155 ? 2.496 43.625 26.438 1 70.94 155 LEU A CA 1
ATOM 1160 C C . LEU A 1 155 ? 3.752 44.469 26.281 1 70.94 155 LEU A C 1
ATOM 1162 O O . LEU A 1 155 ? 4.207 45.094 27.25 1 70.94 155 LEU A O 1
ATOM 1166 N N . SER A 1 156 ? 4.504 44.281 25.203 1 59.38 156 SER A N 1
ATOM 1167 C CA . SER A 1 156 ? 5.77 45 25.016 1 59.38 156 SER A CA 1
ATOM 1168 C C . SER A 1 156 ? 5.574 46.5 25.047 1 59.38 156 SER A C 1
ATOM 1170 O O . SER A 1 156 ? 6.484 47.25 25.422 1 59.38 156 SER A O 1
ATOM 1172 N N . SER A 1 157 ? 4.445 46.844 24.641 1 54.47 157 SER A N 1
ATOM 1173 C CA . SER A 1 157 ? 4.164 48.281 24.719 1 54.47 157 SER A CA 1
ATOM 1174 C C . SER A 1 157 ? 3.486 48.625 26.031 1 54.47 157 SER A C 1
ATOM 1176 O O . SER A 1 157 ? 2.963 47.781 26.734 1 54.47 157 SER A O 1
ATOM 1178 N N . ALA A 1 158 ? 3.57 49.906 26.406 1 56.84 158 ALA A N 1
ATOM 1179 C CA . ALA A 1 158 ? 2.914 50.438 27.594 1 56.84 158 ALA A CA 1
ATOM 1180 C C . ALA A 1 158 ? 1.668 49.625 27.938 1 56.84 158 ALA A C 1
ATOM 1182 O O . ALA A 1 158 ? 0.645 49.719 27.25 1 56.84 158 ALA A O 1
ATOM 1183 N N . PRO A 1 159 ? 1.914 48.531 28.891 1 63.88 159 PRO A N 1
ATOM 1184 C CA . PRO A 1 159 ? 0.831 47.562 29.156 1 63.88 159 PRO A CA 1
ATOM 1185 C C . PRO A 1 159 ? -0.497 48.25 29.453 1 63.88 159 PRO A C 1
ATOM 1187 O O . PRO A 1 159 ? -0.549 49.188 30.281 1 63.88 159 PRO A O 1
ATOM 1190 N N . SER A 1 160 ? -1.418 48.062 28.516 1 73.56 160 SER A N 1
ATOM 1191 C CA . SER A 1 160 ? -2.779 48.531 28.688 1 73.56 160 SER A CA 1
ATOM 1192 C C . SER A 1 160 ? -3.482 47.844 29.844 1 73.56 160 SER A C 1
ATOM 1194 O O . SER A 1 160 ? -3.027 46.781 30.297 1 73.56 160 SER A O 1
ATOM 1196 N N . SER A 1 161 ? -4.418 48.469 30.344 1 85.62 161 SER A N 1
ATOM 1197 C CA . SER A 1 161 ? -5.234 47.875 31.391 1 85.62 161 SER A CA 1
ATOM 1198 C C . SER A 1 161 ? -5.918 46.594 30.891 1 85.62 161 SER A C 1
ATOM 1200 O O . SER A 1 161 ? -6.184 46.469 29.688 1 85.62 161 SER A O 1
ATOM 1202 N N . PRO A 1 162 ? -6.102 45.688 31.734 1 91.81 162 PRO A N 1
ATOM 1203 C CA . PRO A 1 162 ? -6.789 44.438 31.344 1 91.81 162 PRO A CA 1
ATOM 1204 C C . PRO A 1 162 ? -8.156 44.719 30.719 1 91.81 162 PRO A C 1
ATOM 1206 O O . PRO A 1 162 ? -8.57 43.969 29.828 1 91.81 162 PRO A O 1
ATOM 1209 N N . THR A 1 163 ? -8.789 45.781 31.156 1 93 163 THR A N 1
ATOM 1210 C CA . THR A 1 163 ? -10.102 46.094 30.609 1 93 163 THR A CA 1
ATOM 1211 C C . THR A 1 163 ? -9.984 46.531 29.141 1 93 163 THR A C 1
ATOM 1213 O O . THR A 1 163 ? -10.805 46.156 28.312 1 93 163 THR A O 1
ATOM 1216 N N . CYS A 1 164 ? -9.016 47.344 28.922 1 92.94 164 CYS A N 1
ATOM 1217 C CA . CYS A 1 164 ? -8.789 47.781 27.547 1 92.94 164 CYS A CA 1
ATOM 1218 C C . CYS A 1 164 ? -8.383 46.625 26.656 1 92.94 164 CYS A C 1
ATOM 1220 O O . CYS A 1 164 ? -8.875 46.5 25.531 1 92.94 164 CYS A O 1
ATOM 1222 N N . ALA A 1 165 ? -7.527 45.75 27.188 1 95.56 165 ALA A N 1
ATOM 1223 C CA . ALA A 1 165 ? -7.098 44.562 26.438 1 95.56 165 ALA A CA 1
ATOM 1224 C C . ALA A 1 165 ? -8.281 43.656 26.141 1 95.56 165 ALA A C 1
ATOM 1226 O O . ALA A 1 165 ? -8.352 43.062 25.062 1 95.56 165 ALA A O 1
ATOM 1227 N N . GLN A 1 166 ? -9.148 43.562 27.047 1 96.88 166 GLN A N 1
ATOM 1228 C CA . GLN A 1 166 ? -10.32 42.719 26.875 1 96.88 166 GLN A CA 1
ATOM 1229 C C . GLN A 1 166 ? -11.211 43.25 25.75 1 96.88 166 GLN A C 1
ATOM 1231 O O . GLN A 1 166 ? -11.703 42.469 24.922 1 96.88 166 GLN A O 1
ATOM 1236 N N . SER A 1 167 ? -11.453 44.562 25.766 1 95.81 167 SER A N 1
ATOM 1237 C CA . SER A 1 167 ? -12.258 45.156 24.703 1 95.81 167 SER A CA 1
ATOM 1238 C C . SER A 1 167 ? -11.609 45 23.344 1 95.81 167 SER A C 1
ATOM 1240 O O . SER A 1 167 ? -12.297 44.719 22.359 1 95.81 167 SER A O 1
ATOM 1242 N N . ALA A 1 168 ? -10.32 45.188 23.312 1 96.31 168 ALA A N 1
ATOM 1243 C CA . ALA A 1 168 ? -9.594 45 22.062 1 96.31 168 ALA A CA 1
ATOM 1244 C C . ALA A 1 168 ? -9.648 43.562 21.578 1 96.31 168 ALA A C 1
ATOM 1246 O O . ALA A 1 168 ? -9.828 43.312 20.391 1 96.31 168 ALA A O 1
ATOM 1247 N N . ALA A 1 169 ? -9.492 42.562 22.5 1 97.88 169 ALA A N 1
ATOM 1248 C CA . ALA A 1 169 ? -9.57 41.156 22.156 1 97.88 169 ALA A CA 1
ATOM 1249 C C . ALA A 1 169 ? -10.938 40.812 21.578 1 97.88 169 ALA A C 1
ATOM 1251 O O . ALA A 1 169 ? -11.031 40.062 20.594 1 97.88 169 ALA A O 1
ATOM 1252 N N . ARG A 1 170 ? -11.906 41.375 22.156 1 97.44 170 ARG A N 1
ATOM 1253 C CA . ARG A 1 170 ? -13.258 41.125 21.672 1 97.44 170 ARG A CA 1
ATOM 1254 C C . ARG A 1 170 ? -13.445 41.719 20.281 1 97.44 170 ARG A C 1
ATOM 1256 O O . ARG A 1 170 ? -14.094 41.125 19.422 1 97.44 170 ARG A O 1
ATOM 1263 N N . ALA A 1 171 ? -12.961 42.906 20.141 1 97 171 ALA A N 1
ATOM 1264 C CA . ALA A 1 171 ? -13.031 43.5 18.812 1 97 171 ALA A CA 1
ATOM 1265 C C . ALA A 1 171 ? -12.344 42.625 17.766 1 97 171 ALA A C 1
ATOM 1267 O O . ALA A 1 171 ? -12.867 42.438 16.672 1 97 171 ALA A O 1
ATOM 1268 N N . LEU A 1 172 ? -11.18 42.125 18.125 1 98.31 172 LEU A N 1
ATOM 1269 C CA . LEU A 1 172 ? -10.422 41.281 17.219 1 98.31 172 LEU A CA 1
ATOM 1270 C C . LEU A 1 172 ? -11.18 40 16.906 1 98.31 172 LEU A C 1
ATOM 1272 O O . LEU A 1 172 ? -11.078 39.469 15.805 1 98.31 172 LEU A O 1
ATOM 1276 N N . LEU A 1 173 ? -11.914 39.531 17.859 1 98.12 173 LEU A N 1
ATOM 1277 C CA . LEU A 1 173 ? -12.758 38.344 17.641 1 98.12 173 LEU A CA 1
ATOM 1278 C C . LEU A 1 173 ? -13.758 38.594 16.516 1 98.12 173 LEU A C 1
ATOM 1280 O O . LEU A 1 173 ? -13.867 37.781 15.594 1 98.12 173 LEU A O 1
ATOM 1284 N N . TYR A 1 174 ? -14.414 39.719 16.578 1 97.12 174 TYR A N 1
ATOM 1285 C CA . TYR A 1 174 ? -15.43 40.031 15.586 1 97.12 174 TYR A CA 1
ATOM 1286 C C . TYR A 1 174 ? -14.797 40.344 14.234 1 97.12 174 TYR A C 1
ATOM 1288 O O . TYR A 1 174 ? -15.414 40.125 13.188 1 97.12 174 TYR A O 1
ATOM 1296 N N . LEU A 1 175 ? -13.594 40.781 14.289 1 97.62 175 LEU A N 1
ATOM 1297 C CA . LEU A 1 175 ? -12.875 41.094 13.055 1 97.62 175 LEU A CA 1
ATOM 1298 C C . LEU A 1 175 ? -12.359 39.844 12.391 1 97.62 175 LEU A C 1
ATOM 1300 O O . LEU A 1 175 ? -11.844 39.875 11.273 1 97.62 175 LEU A O 1
ATOM 1304 N N . SER A 1 176 ? -12.508 38.656 13 1 97.56 176 SER A N 1
ATOM 1305 C CA . SER A 1 176 ? -12.086 37.344 12.469 1 97.56 176 SER A CA 1
ATOM 1306 C C . SER A 1 176 ? -13.234 36.625 11.766 1 97.56 176 SER A C 1
ATOM 1308 O O . SER A 1 176 ? -13.297 35.406 11.773 1 97.56 176 SER A O 1
ATOM 1310 N N . ASP A 1 177 ? -14.031 37.344 11.109 1 94.75 177 ASP A N 1
ATOM 1311 C CA . ASP A 1 177 ? -15.305 36.812 10.633 1 94.75 177 ASP A CA 1
ATOM 1312 C C . ASP A 1 177 ? -15.133 36.031 9.328 1 94.75 177 ASP A C 1
ATOM 1314 O O . ASP A 1 177 ? -15.961 35.188 8.992 1 94.75 177 ASP A O 1
ATOM 1318 N N . THR A 1 178 ? -14.125 36.312 8.5 1 94.5 178 THR A N 1
ATOM 1319 C CA . THR A 1 178 ? -13.891 35.625 7.242 1 94.5 178 THR A CA 1
ATOM 1320 C C . THR A 1 178 ? -12.484 35 7.203 1 94.5 178 THR A C 1
ATOM 1322 O O . THR A 1 178 ? -11.594 35.469 7.926 1 94.5 178 THR A O 1
ATOM 1325 N N . PRO A 1 179 ? -12.328 34.031 6.336 1 93.75 179 PRO A N 1
ATOM 1326 C CA . PRO A 1 179 ? -10.984 33.438 6.207 1 93.75 179 PRO A CA 1
ATOM 1327 C C . PRO A 1 179 ? -9.938 34.469 5.809 1 93.75 179 PRO A C 1
ATOM 1329 O O . PRO A 1 179 ? -8.805 34.438 6.301 1 93.75 179 PRO A O 1
ATOM 1332 N N . SER A 1 180 ? -10.336 35.406 4.93 1 93.75 180 SER A N 1
ATOM 1333 C CA . SER A 1 180 ? -9.406 36.438 4.492 1 93.75 180 SER A CA 1
ATOM 1334 C C . SER A 1 180 ? -9.031 37.375 5.645 1 93.75 180 SER A C 1
ATOM 1336 O O . SER A 1 180 ? -7.863 37.719 5.789 1 93.75 180 SER A O 1
ATOM 1338 N N . ASN A 1 181 ? -10.016 37.75 6.426 1 95.75 181 ASN A N 1
ATOM 1339 C CA . ASN A 1 181 ? -9.75 38.594 7.578 1 95.75 181 ASN A CA 1
ATOM 1340 C C . ASN A 1 181 ? -8.891 37.906 8.625 1 95.75 181 ASN A C 1
ATOM 1342 O O . ASN A 1 181 ? -8.023 38.5 9.25 1 95.75 181 ASN A O 1
ATOM 1346 N N . ARG A 1 182 ? -9.141 36.656 8.844 1 96.56 182 ARG A N 1
ATOM 1347 C CA . ARG A 1 182 ? -8.328 35.844 9.766 1 96.56 182 ARG A CA 1
ATOM 1348 C C . ARG A 1 182 ? -6.871 35.812 9.32 1 96.56 182 ARG A C 1
ATOM 1350 O O . ARG A 1 182 ? -5.961 35.969 10.133 1 96.56 182 ARG A O 1
ATOM 1357 N N . LEU A 1 183 ? -6.703 35.531 8.031 1 95.5 183 LEU A N 1
ATOM 1358 C CA . LEU A 1 183 ? -5.348 35.531 7.492 1 95.5 183 LEU A CA 1
ATOM 1359 C C . LEU A 1 183 ? -4.652 36.875 7.711 1 95.5 183 LEU A C 1
ATOM 1361 O O . LEU A 1 183 ? -3.477 36.906 8.078 1 95.5 183 LEU A O 1
ATOM 1365 N N . SER A 1 184 ? -5.441 37.938 7.449 1 95.62 184 SER A N 1
ATOM 1366 C CA . SER A 1 184 ? -4.891 39.281 7.656 1 95.62 184 SER A CA 1
ATOM 1367 C C . SER A 1 184 ? -4.469 39.469 9.109 1 95.62 184 SER A C 1
ATOM 1369 O O . SER A 1 184 ? -3.387 40 9.375 1 95.62 184 SER A O 1
ATOM 1371 N N . LEU A 1 185 ? -5.289 39.125 10.047 1 97.56 185 LEU A N 1
ATOM 1372 C CA . LEU A 1 185 ? -5.008 39.25 11.469 1 97.56 185 LEU A CA 1
ATOM 1373 C C . LEU A 1 185 ? -3.791 38.438 11.867 1 97.56 185 LEU A C 1
ATOM 1375 O O . LEU A 1 185 ? -2.924 38.906 12.602 1 97.56 185 LEU A O 1
ATOM 1379 N N . LEU A 1 186 ? -3.707 37.219 11.336 1 96.69 186 LEU A N 1
ATOM 1380 C CA . LEU A 1 186 ? -2.598 36.312 11.641 1 96.69 186 LEU A CA 1
ATOM 1381 C C . LEU A 1 186 ? -1.28 36.875 11.125 1 96.69 186 LEU A C 1
ATOM 1383 O O . LEU A 1 186 ? -0.27 36.844 11.828 1 96.69 186 LEU A O 1
ATOM 1387 N N . THR A 1 187 ? -1.307 37.406 9.93 1 93.69 187 THR A N 1
ATOM 1388 C CA . THR A 1 187 ? -0.107 37.938 9.305 1 93.69 187 THR A CA 1
ATOM 1389 C C . THR A 1 187 ? 0.409 39.156 10.086 1 93.69 187 THR A C 1
ATOM 1391 O O . THR A 1 187 ? 1.609 39.438 10.078 1 93.69 187 THR A O 1
ATOM 1394 N N . GLN A 1 188 ? -0.526 39.781 10.805 1 93.5 188 GLN A N 1
ATOM 1395 C CA . GLN A 1 188 ? -0.157 40.969 11.562 1 93.5 188 GLN A CA 1
ATOM 1396 C C . GLN A 1 188 ? 0.275 40.594 12.984 1 93.5 188 GLN A C 1
ATOM 1398 O O . GLN A 1 188 ? 0.582 41.469 13.789 1 93.5 188 GLN A O 1
ATOM 1403 N N . GLY A 1 189 ? 0.216 39.344 13.344 1 93.94 189 GLY A N 1
ATOM 1404 C CA . GLY A 1 189 ? 0.741 38.875 14.617 1 93.94 189 GLY A CA 1
ATOM 1405 C C . GLY A 1 189 ? -0.294 38.875 15.727 1 93.94 189 GLY A C 1
ATOM 1406 O O . GLY A 1 189 ? 0.053 38.969 16.906 1 93.94 189 GLY A O 1
ATOM 1407 N N . THR A 1 190 ? -1.554 38.781 15.352 1 97.06 190 THR A N 1
ATOM 1408 C CA . THR A 1 190 ? -2.637 38.875 16.328 1 97.06 190 THR A CA 1
ATOM 1409 C C . THR A 1 190 ? -2.57 37.719 17.312 1 97.06 190 THR A C 1
ATOM 1411 O O . THR A 1 190 ? -2.727 37.906 18.516 1 97.06 190 THR A O 1
ATOM 1414 N N . LEU A 1 191 ? -2.324 36.531 16.812 1 97.31 191 LEU A N 1
ATOM 1415 C CA . LEU A 1 191 ? -2.275 35.344 17.688 1 97.31 191 LEU A CA 1
ATOM 1416 C C . LEU A 1 191 ? -1.12 35.469 18.672 1 97.31 191 LEU A C 1
ATOM 1418 O O . LEU A 1 191 ? -1.286 35.156 19.859 1 97.31 191 LEU A O 1
ATOM 1422 N N . SER A 1 192 ? 0.01 35.875 18.219 1 93.25 192 SER A N 1
ATOM 1423 C CA . SER A 1 192 ? 1.185 36 19.062 1 93.25 192 SER A CA 1
ATOM 1424 C C . SER A 1 192 ? 0.959 37.062 20.141 1 93.25 192 SER A C 1
ATOM 1426 O O . SER A 1 192 ? 1.456 36.938 21.25 1 93.25 192 SER A O 1
ATOM 1428 N N . ALA A 1 193 ? 0.177 38.094 19.797 1 94.19 193 ALA A N 1
ATOM 1429 C CA . ALA A 1 193 ? -0.119 39.188 20.75 1 94.19 193 ALA A CA 1
ATOM 1430 C C . ALA A 1 193 ? -1.103 38.719 21.812 1 94.19 193 ALA A C 1
ATOM 1432 O O . ALA A 1 193 ? -1.031 39.156 22.969 1 94.19 193 ALA A O 1
ATOM 1433 N N . LEU A 1 194 ? -1.998 37.812 21.406 1 96.69 194 LEU A N 1
ATOM 1434 C CA . LEU A 1 194 ? -3.066 37.375 22.297 1 96.69 194 LEU A CA 1
ATOM 1435 C C . LEU A 1 194 ? -2.588 36.25 23.203 1 96.69 194 LEU A C 1
ATOM 1437 O O . LEU A 1 194 ? -3.111 36.062 24.312 1 96.69 194 LEU A O 1
ATOM 1441 N N . ALA A 1 195 ? -1.619 35.469 22.797 1 95.81 195 ALA A N 1
ATOM 1442 C CA . ALA A 1 195 ? -1.184 34.219 23.438 1 95.81 195 ALA A CA 1
ATOM 1443 C C . ALA A 1 195 ? -0.829 34.469 24.906 1 95.81 195 ALA A C 1
ATOM 1445 O O . ALA A 1 195 ? -1.287 33.719 25.781 1 95.81 195 ALA A O 1
ATOM 1446 N N . PRO A 1 196 ? -0.102 35.531 25.234 1 93.5 196 PRO A N 1
ATOM 1447 C CA . PRO A 1 196 ? 0.26 35.719 26.641 1 93.5 196 PRO A CA 1
ATOM 1448 C C . PRO A 1 196 ? -0.943 36.062 27.516 1 93.5 196 PRO A C 1
ATOM 1450 O O . PRO A 1 196 ? -0.904 35.875 28.734 1 93.5 196 PRO A O 1
ATOM 1453 N N . LEU A 1 197 ? -2.059 36.531 26.969 1 95.56 197 LEU A N 1
ATOM 1454 C CA . LEU A 1 197 ? -3.193 37.062 27.719 1 95.56 197 LEU A CA 1
ATOM 1455 C C . LEU A 1 197 ? -4.074 35.938 28.25 1 95.56 197 LEU A C 1
ATOM 1457 O O . LEU A 1 197 ? -4.988 36.188 29.047 1 95.56 197 LEU A O 1
ATOM 1461 N N . ILE A 1 198 ? -3.773 34.719 27.875 1 96.19 198 ILE A N 1
ATOM 1462 C CA . ILE A 1 198 ? -4.582 33.625 28.391 1 96.19 198 ILE A CA 1
ATOM 1463 C C . ILE A 1 198 ? -3.902 33 29.609 1 96.19 198 ILE A C 1
ATOM 1465 O O . ILE A 1 198 ? -4.406 32.031 30.172 1 96.19 198 ILE A O 1
ATOM 1469 N N . ALA A 1 199 ? -2.822 33.5 30 1 92.56 199 ALA A N 1
ATOM 1470 C CA . ALA A 1 199 ? -2.111 33.031 31.188 1 92.56 199 ALA A CA 1
ATOM 1471 C C . ALA A 1 199 ? -2.955 33.219 32.438 1 92.56 199 ALA A C 1
ATOM 1473 O O . ALA A 1 199 ? -3.795 34.125 32.5 1 92.56 199 ALA A O 1
ATOM 1474 N N . PRO A 1 200 ? -2.715 32.438 33.438 1 91.5 200 PRO A N 1
ATOM 1475 C CA . PRO A 1 200 ? -3.555 32.469 34.656 1 91.5 200 PRO A CA 1
ATOM 1476 C C . PRO A 1 200 ? -3.434 33.75 35.438 1 91.5 200 PRO A C 1
ATOM 1478 O O . PRO A 1 200 ? -4.297 34.062 36.281 1 91.5 200 PRO A O 1
ATOM 1481 N N . GLU A 1 201 ? -2.424 34.562 35.25 1 91.06 201 GLU A N 1
ATOM 1482 C CA . GLU A 1 201 ? -2.207 35.781 36.031 1 91.06 201 GLU A CA 1
ATOM 1483 C C . GLU A 1 201 ? -3.186 36.875 35.625 1 91.06 201 GLU A C 1
ATOM 1485 O O . GLU A 1 201 ? -3.389 37.844 36.344 1 91.06 201 GLU A O 1
ATOM 1490 N N . TYR A 1 202 ? -3.879 36.719 34.5 1 93.06 202 TYR A N 1
ATOM 1491 C CA . TYR A 1 202 ? -4.777 37.75 34.031 1 93.06 202 TYR A CA 1
ATOM 1492 C C . TYR A 1 202 ? -6.215 37.469 34.438 1 93.06 202 TYR A C 1
ATOM 1494 O O . TYR A 1 202 ? -6.566 36.344 34.75 1 93.06 202 TYR A O 1
ATOM 1502 N N . PRO A 1 203 ? -7.043 38.562 34.438 1 94.38 203 PRO A N 1
ATOM 1503 C CA . PRO A 1 203 ? -8.438 38.375 34.812 1 94.38 203 PRO A CA 1
ATOM 1504 C C . PRO A 1 203 ? -9.195 37.406 33.906 1 94.38 203 PRO A C 1
ATOM 1506 O O . PRO A 1 203 ? -8.922 37.375 32.688 1 94.38 203 PRO A O 1
ATOM 1509 N N . GLN A 1 204 ? -10.188 36.75 34.438 1 94.12 204 GLN A N 1
ATOM 1510 C CA . GLN A 1 204 ? -10.93 35.719 33.719 1 94.12 204 GLN A CA 1
ATOM 1511 C C . GLN A 1 204 ? -11.586 36.281 32.469 1 94.12 204 GLN A C 1
ATOM 1513 O O . GLN A 1 204 ? -11.617 35.594 31.422 1 94.12 204 GLN A O 1
ATOM 1518 N N . GLY A 1 205 ? -12.148 37.469 32.625 1 94.69 205 GLY A N 1
ATOM 1519 C CA . GLY A 1 205 ? -12.797 38.062 31.469 1 94.69 205 GLY A CA 1
ATOM 1520 C C . GLY A 1 205 ? -11.859 38.281 30.297 1 94.69 205 GLY A C 1
ATOM 1521 O O . GLY A 1 205 ? -12.234 38 29.156 1 94.69 205 GLY A O 1
ATOM 1522 N N . LEU A 1 206 ? -10.695 38.75 30.594 1 96.25 206 LEU A N 1
ATOM 1523 C CA . LEU A 1 206 ? -9.68 38.938 29.562 1 96.25 206 LEU A CA 1
ATOM 1524 C C . LEU A 1 206 ? -9.211 37.625 28.984 1 96.25 206 LEU A C 1
ATOM 1526 O O . LEU A 1 206 ? -9.094 37.469 27.766 1 96.25 206 LEU A O 1
ATOM 1530 N N . ARG A 1 207 ? -9.008 36.625 29.812 1 96.75 207 ARG A N 1
ATOM 1531 C CA . ARG A 1 207 ? -8.578 35.281 29.375 1 96.75 207 ARG A CA 1
ATOM 1532 C C . ARG A 1 207 ? -9.602 34.656 28.438 1 96.75 207 ARG A C 1
ATOM 1534 O O . ARG A 1 207 ? -9.234 34.062 27.422 1 96.75 207 ARG A O 1
ATOM 1541 N N . ARG A 1 208 ? -10.812 34.844 28.797 1 97 208 ARG A N 1
ATOM 1542 C CA . ARG A 1 208 ? -11.891 34.25 28 1 97 208 ARG A CA 1
ATOM 1543 C C . ARG A 1 208 ? -11.969 34.938 26.625 1 97 208 ARG A C 1
ATOM 1545 O O . ARG A 1 208 ? -12.117 34.25 25.609 1 97 208 ARG A O 1
ATOM 1552 N N . ALA A 1 209 ? -11.922 36.25 26.625 1 97.06 209 ALA A N 1
ATOM 1553 C CA . ALA A 1 209 ? -11.977 37 25.375 1 97.06 209 ALA A CA 1
ATOM 1554 C C . ALA A 1 209 ? -10.805 36.625 24.469 1 97.06 209 ALA A C 1
ATOM 1556 O O . ALA A 1 209 ? -10.984 36.438 23.25 1 97.06 209 ALA A O 1
ATOM 1557 N N . ALA A 1 210 ? -9.641 36.531 25.078 1 97.94 210 ALA A N 1
ATOM 1558 C CA . ALA A 1 210 ? -8.445 36.156 24.312 1 97.94 210 ALA A CA 1
ATOM 1559 C C . ALA A 1 210 ? -8.547 34.75 23.766 1 97.94 210 ALA A C 1
ATOM 1561 O O . ALA A 1 210 ? -8.242 34.5 22.594 1 97.94 210 ALA A O 1
ATOM 1562 N N . LEU A 1 211 ? -9 33.812 24.594 1 98.31 211 LEU A N 1
ATOM 1563 C CA . LEU A 1 211 ? -9.125 32.406 24.172 1 98.31 211 LEU A CA 1
ATOM 1564 C C . LEU A 1 211 ? -10.156 32.281 23.062 1 98.31 211 LEU A C 1
ATOM 1566 O O . LEU A 1 211 ? -9.938 31.516 22.094 1 98.31 211 LEU A O 1
ATOM 1570 N N . ARG A 1 212 ? -11.227 32.938 23.203 1 98.19 212 ARG A N 1
ATOM 1571 C CA . ARG A 1 212 ? -12.258 32.906 22.172 1 98.19 212 ARG A CA 1
ATOM 1572 C C . ARG A 1 212 ? -11.711 33.406 20.844 1 98.19 212 ARG A C 1
ATOM 1574 O O . ARG A 1 212 ? -12.031 32.875 19.781 1 98.19 212 ARG A O 1
ATOM 1581 N N . THR A 1 213 ? -11.023 34.469 20.938 1 98.5 213 THR A N 1
ATOM 1582 C CA . THR A 1 213 ? -10.445 35.031 19.719 1 98.5 213 THR A CA 1
ATOM 1583 C C . THR A 1 213 ? -9.43 34.062 19.109 1 98.5 213 THR A C 1
ATOM 1585 O O . THR A 1 213 ? -9.414 33.875 17.891 1 98.5 213 THR A O 1
ATOM 1588 N N . ILE A 1 214 ? -8.562 33.438 19.938 1 98.56 214 ILE A N 1
ATOM 1589 C CA . ILE A 1 214 ? -7.594 32.469 19.453 1 98.56 214 ILE A CA 1
ATOM 1590 C C . ILE A 1 214 ? -8.32 31.297 18.797 1 98.56 214 ILE A C 1
ATOM 1592 O O . ILE A 1 214 ? -7.891 30.797 17.75 1 98.56 214 ILE A O 1
ATOM 1596 N N . HIS A 1 215 ? -9.383 30.891 19.359 1 98.31 215 HIS A N 1
ATOM 1597 C CA . HIS A 1 215 ? -10.195 29.828 18.781 1 98.31 215 HIS A CA 1
ATOM 1598 C C . HIS A 1 215 ? -10.695 30.188 17.391 1 98.31 215 HIS A C 1
ATOM 1600 O O . HIS A 1 215 ? -10.609 29.391 16.469 1 98.31 215 HIS A O 1
ATOM 1606 N N . GLU A 1 216 ? -11.172 31.391 17.281 1 97.81 216 GLU A N 1
ATOM 1607 C CA . GLU A 1 216 ? -11.695 31.828 15.984 1 97.81 216 GLU A CA 1
ATOM 1608 C C . GLU A 1 216 ? -10.578 31.938 14.953 1 97.81 216 GLU A C 1
ATOM 1610 O O . GLU A 1 216 ? -10.766 31.625 13.773 1 97.81 216 GLU A O 1
ATOM 1615 N N . LEU A 1 217 ? -9.453 32.438 15.391 1 97.88 217 LEU A N 1
ATOM 1616 C CA . LEU A 1 217 ? -8.312 32.625 14.5 1 97.88 217 LEU A CA 1
ATOM 1617 C C . LEU A 1 217 ? -7.812 31.281 13.969 1 97.88 217 LEU A C 1
ATOM 1619 O O . LEU A 1 217 ? -7.262 31.203 12.867 1 97.88 217 LEU A O 1
ATOM 1623 N N . THR A 1 218 ? -8.016 30.188 14.734 1 97.56 218 THR A N 1
ATOM 1624 C CA . THR A 1 218 ? -7.457 28.891 14.367 1 97.56 218 THR A CA 1
ATOM 1625 C C . THR A 1 218 ? -8.461 28.094 13.539 1 97.56 218 THR A C 1
ATOM 1627 O O . THR A 1 218 ? -8.148 27 13.078 1 97.56 218 THR A O 1
ATOM 1630 N N . ARG A 1 219 ? -9.641 28.656 13.406 1 94.88 219 ARG A N 1
ATOM 1631 C CA . ARG A 1 219 ? -10.578 28 12.492 1 94.88 219 ARG A CA 1
ATOM 1632 C C . ARG A 1 219 ? -10 27.906 11.086 1 94.88 219 ARG A C 1
ATOM 1634 O O . ARG A 1 219 ? -9.602 28.922 10.508 1 94.88 219 ARG A O 1
ATOM 1641 N N . GLY A 1 220 ? -9.953 26.719 10.578 1 90.31 220 GLY A N 1
ATOM 1642 C CA . GLY A 1 220 ? -9.305 26.578 9.281 1 90.31 220 GLY A CA 1
ATOM 1643 C C . GLY A 1 220 ? -7.812 26.859 9.32 1 90.31 220 GLY A C 1
ATOM 1644 O O . GLY A 1 220 ? -7.293 27.578 8.461 1 90.31 220 GLY A O 1
ATOM 1645 N N . CYS A 1 221 ? -7.18 26.391 10.305 1 91.88 221 CYS A N 1
ATOM 1646 C CA . CYS A 1 221 ? -5.77 26.641 10.562 1 91.88 221 CYS A CA 1
ATOM 1647 C C . CYS A 1 221 ? -4.926 26.359 9.328 1 91.88 221 CYS A C 1
ATOM 1649 O O . CYS A 1 221 ? -4.75 25.203 8.938 1 91.88 221 CYS A O 1
ATOM 1651 N N . GLY A 1 222 ? -4.406 27.453 8.719 1 90.38 222 GLY A N 1
ATOM 1652 C CA . GLY A 1 222 ? -3.521 27.344 7.566 1 90.38 222 GLY A CA 1
ATOM 1653 C C . GLY A 1 222 ? -2.051 27.422 7.934 1 90.38 222 GLY A C 1
ATOM 1654 O O . GLY A 1 222 ? -1.69 27.281 9.102 1 90.38 222 GLY A O 1
ATOM 1655 N N . VAL A 1 223 ? -1.204 27.672 6.961 1 88.44 223 VAL A N 1
ATOM 1656 C CA . VAL A 1 223 ? 0.245 27.656 7.125 1 88.44 223 VAL A CA 1
ATOM 1657 C C . VAL A 1 223 ? 0.674 28.828 8.023 1 88.44 223 VAL A C 1
ATOM 1659 O O . VAL A 1 223 ? 1.504 28.656 8.914 1 88.44 223 VAL A O 1
ATOM 1662 N N . GLU A 1 224 ? 0.043 30 7.77 1 90.94 224 GLU A N 1
ATOM 1663 C CA . GLU A 1 224 ? 0.387 31.172 8.562 1 90.94 224 GLU A CA 1
ATOM 1664 C C . GLU A 1 224 ? -0.049 31.016 10.016 1 90.94 224 GLU A C 1
ATOM 1666 O O . GLU A 1 224 ? 0.647 31.453 10.938 1 90.94 224 GLU A O 1
ATOM 1671 N N . CYS A 1 225 ? -1.149 30.469 10.148 1 95.19 225 CYS A N 1
ATOM 1672 C CA . CYS A 1 225 ? -1.643 30.188 11.492 1 95.19 225 CYS A CA 1
ATOM 1673 C C . CYS A 1 225 ? -0.701 29.234 12.227 1 95.19 225 CYS A C 1
ATOM 1675 O O . CYS A 1 225 ? -0.363 29.484 13.391 1 95.19 225 CYS A O 1
ATOM 1677 N N . ALA A 1 226 ? -0.285 28.203 11.562 1 94.75 226 ALA A N 1
ATOM 1678 C CA . ALA A 1 226 ? 0.622 27.234 12.164 1 94.75 226 ALA A CA 1
ATOM 1679 C C . ALA A 1 226 ? 1.925 27.891 12.602 1 94.75 226 ALA A C 1
ATOM 1681 O O . ALA A 1 226 ? 2.453 27.594 13.672 1 94.75 226 ALA A O 1
ATOM 1682 N N . ARG A 1 227 ? 2.414 28.734 11.82 1 91.31 227 ARG A N 1
ATOM 1683 C CA . ARG A 1 227 ? 3.648 29.453 12.141 1 91.31 227 ARG A CA 1
ATOM 1684 C C . ARG A 1 227 ? 3.486 30.297 13.391 1 91.31 227 ARG A C 1
ATOM 1686 O O . ARG A 1 227 ? 4.344 30.266 14.281 1 91.31 227 ARG A O 1
ATOM 1693 N N . GLU A 1 228 ? 2.369 31.031 13.469 1 93.94 228 GLU A N 1
ATOM 1694 C CA . GLU A 1 228 ? 2.125 31.875 14.625 1 93.94 228 GLU A CA 1
ATOM 1695 C C . GLU A 1 228 ? 1.931 31.047 15.891 1 93.94 228 GLU A C 1
ATOM 1697 O O . GLU A 1 228 ? 2.328 31.469 16.984 1 93.94 228 GLU A O 1
ATOM 1702 N N . VAL A 1 229 ? 1.283 29.953 15.727 1 96.12 229 VAL A N 1
ATOM 1703 C CA . VAL A 1 229 ? 1.021 29.062 16.859 1 96.12 229 VAL A CA 1
ATOM 1704 C C . VAL A 1 229 ? 2.34 28.562 17.438 1 96.12 229 VAL A C 1
ATOM 1706 O O . VAL A 1 229 ? 2.537 28.594 18.656 1 96.12 229 VAL A O 1
ATOM 1709 N N . SER A 1 230 ? 3.131 28.109 16.609 1 92.38 230 SER A N 1
ATOM 1710 C CA . SER A 1 230 ? 4.41 27.578 17.062 1 92.38 230 SER A CA 1
ATOM 1711 C C . SER A 1 230 ? 5.277 28.672 17.688 1 92.38 230 SER A C 1
ATOM 1713 O O . SER A 1 230 ? 5.863 28.484 18.75 1 92.38 230 SER A O 1
ATOM 1715 N N . ARG A 1 231 ? 5.301 29.828 17.062 1 88.62 231 ARG A N 1
ATOM 1716 C CA . ARG A 1 231 ? 6.148 30.938 17.484 1 88.62 231 ARG A CA 1
ATOM 1717 C C . ARG A 1 231 ? 5.684 31.516 18.812 1 88.62 231 ARG A C 1
ATOM 1719 O O . ARG A 1 231 ? 6.504 31.906 19.641 1 88.62 231 ARG A O 1
ATOM 1726 N N . SER A 1 232 ? 4.406 31.609 19.016 1 91.81 232 SER A N 1
ATOM 1727 C CA . SER A 1 232 ? 3.822 32.281 20.172 1 91.81 232 SER A CA 1
ATOM 1728 C C . SER A 1 232 ? 3.959 31.422 21.438 1 91.81 232 SER A C 1
ATOM 1730 O O . SER A 1 232 ? 3.812 31.922 22.547 1 91.81 232 SER A O 1
ATOM 1732 N N . GLY A 1 233 ? 4.121 30.094 21.219 1 90.81 233 GLY A N 1
ATOM 1733 C CA . GLY A 1 233 ? 4.156 29.203 22.375 1 90.81 233 GLY A CA 1
ATOM 1734 C C . GLY A 1 233 ? 2.795 29 23 1 90.81 233 GLY A C 1
ATOM 1735 O O . GLY A 1 233 ? 2.701 28.516 24.141 1 90.81 233 GLY A O 1
ATOM 1736 N N . VAL A 1 234 ? 1.773 29.391 22.328 1 96.06 234 VAL A N 1
ATOM 1737 C CA . VAL A 1 234 ? 0.414 29.344 22.859 1 96.06 234 VAL A CA 1
ATOM 1738 C C . VAL A 1 234 ? 0.036 27.906 23.188 1 96.06 234 VAL A C 1
ATOM 1740 O O . VAL A 1 234 ? -0.832 27.656 24.031 1 96.06 234 VAL A O 1
ATOM 1743 N N . LEU A 1 235 ? 0.692 26.875 22.594 1 96 235 LEU A N 1
ATOM 1744 C CA . LEU A 1 235 ? 0.369 25.469 22.766 1 96 235 LEU A CA 1
ATOM 1745 C C . LEU A 1 235 ? 0.524 25.047 24.234 1 96 235 LEU A C 1
ATOM 1747 O O . LEU A 1 235 ? -0.317 24.328 24.766 1 96 235 LEU A O 1
ATOM 1751 N N . ALA A 1 236 ? 1.54 25.547 24.812 1 92.38 236 ALA A N 1
ATOM 1752 C CA . ALA A 1 236 ? 1.785 25.203 26.219 1 92.38 236 ALA A CA 1
ATOM 1753 C C . ALA A 1 236 ? 0.67 25.734 27.109 1 92.38 236 ALA A C 1
ATOM 1755 O O . ALA A 1 236 ? 0.22 25.031 28.031 1 92.38 236 ALA A O 1
ATOM 1756 N N . GLN A 1 237 ? 0.258 26.922 26.891 1 94.12 237 GLN A N 1
ATOM 1757 C CA . GLN A 1 237 ? -0.809 27.531 27.688 1 94.12 237 GLN A CA 1
ATOM 1758 C C . GLN A 1 237 ? -2.139 26.828 27.453 1 94.12 237 GLN A C 1
ATOM 1760 O O . GLN A 1 237 ? -2.902 26.609 28.391 1 94.12 237 GLN A O 1
ATOM 1765 N N . LEU A 1 238 ? -2.377 26.516 26.203 1 97.19 238 LEU A N 1
ATOM 1766 C CA . LEU A 1 238 ? -3.609 25.797 25.875 1 97.19 238 LEU A CA 1
ATOM 1767 C C . LEU A 1 238 ? -3.65 24.438 26.547 1 97.19 238 LEU A C 1
ATOM 1769 O O . LEU A 1 238 ? -4.719 23.969 26.938 1 97.19 238 LEU A O 1
ATOM 1773 N N . SER A 1 239 ? -2.521 23.781 26.625 1 94.88 239 SER A N 1
ATOM 1774 C CA . SER A 1 239 ? -2.443 22.484 27.266 1 94.88 239 SER A CA 1
ATOM 1775 C C . SER A 1 239 ? -2.881 22.547 28.734 1 94.88 239 SER A C 1
ATOM 1777 O O . SER A 1 239 ? -3.602 21.672 29.219 1 94.88 239 SER A O 1
ATOM 1779 N N . VAL A 1 240 ? -2.469 23.562 29.422 1 94.31 240 VAL A N 1
ATOM 1780 C CA . VAL A 1 240 ? -2.834 23.766 30.812 1 94.31 240 VAL A CA 1
ATOM 1781 C C . VAL A 1 240 ? -4.34 23.984 30.922 1 94.31 240 VAL A C 1
ATOM 1783 O O . VAL A 1 240 ? -4.996 23.422 31.797 1 94.31 240 VAL A O 1
ATOM 1786 N N . MET A 1 241 ? -4.859 24.781 30.047 1 95.94 241 MET A N 1
ATOM 1787 C CA . MET A 1 241 ? -6.293 25.047 30.062 1 95.94 241 MET A CA 1
ATOM 1788 C C . MET A 1 241 ? -7.09 23.797 29.734 1 95.94 241 MET A C 1
ATOM 1790 O O . MET A 1 241 ? -8.148 23.562 30.312 1 95.94 241 MET A O 1
ATOM 1794 N N . ALA A 1 242 ? -6.574 22.984 28.844 1 95.62 242 ALA A N 1
ATOM 1795 C CA . ALA A 1 242 ? -7.25 21.781 28.391 1 95.62 242 ALA A CA 1
ATOM 1796 C C . ALA A 1 242 ? -7.254 20.719 29.484 1 95.62 242 ALA A C 1
ATOM 1798 O O . ALA A 1 242 ? -8.086 19.797 29.469 1 95.62 242 ALA A O 1
ATOM 1799 N N . SER A 1 243 ? -6.348 20.797 30.438 1 92.62 243 SER A N 1
ATOM 1800 C CA . SER A 1 243 ? -6.27 19.828 31.516 1 92.62 243 SER A CA 1
ATOM 1801 C C . SER A 1 243 ? -7.422 20 32.5 1 92.62 243 SER A C 1
ATOM 1803 O O . SER A 1 243 ? -7.715 19.109 33.281 1 92.62 243 SER A O 1
ATOM 1805 N N . GLY A 1 244 ? -8.039 21.109 32.469 1 90.12 244 GLY A N 1
ATOM 1806 C CA . GLY A 1 244 ? -9.172 21.359 33.344 1 90.12 244 GLY A CA 1
ATOM 1807 C C . GLY A 1 244 ? -8.82 22.203 34.562 1 90.12 244 GLY A C 1
ATOM 1808 O O . GLY A 1 244 ? -9.703 22.609 35.312 1 90.12 244 GLY A O 1
ATOM 1809 N N . GLU A 1 245 ? -7.598 22.578 34.719 1 88 245 GLU A N 1
ATOM 1810 C CA . GLU A 1 245 ? -7.137 23.328 35.875 1 88 245 GLU A CA 1
ATOM 1811 C C . GLU A 1 245 ? -7.77 24.719 35.938 1 88 245 GLU A C 1
ATOM 1813 O O . GLU A 1 245 ? -7.973 25.281 37 1 88 245 GLU A O 1
ATOM 1818 N N . SER A 1 246 ? -8.211 25.281 34.781 1 87.81 246 SER A N 1
ATOM 1819 C CA . SER A 1 246 ? -8.727 26.656 34.688 1 87.81 246 SER A CA 1
ATOM 1820 C C . SER A 1 246 ? -10.25 26.672 34.719 1 87.81 246 SER A C 1
ATOM 1822 O O . SER A 1 246 ? -10.867 27.734 34.594 1 87.81 246 SER A O 1
ATOM 1824 N N . GLY A 1 247 ? -10.859 25.516 34.75 1 90.25 247 GLY A N 1
ATOM 1825 C CA . GLY A 1 247 ? -12.312 25.438 34.719 1 90.25 247 GLY A CA 1
ATOM 1826 C C . GLY A 1 247 ? -12.852 24.812 33.438 1 90.25 247 GLY A C 1
ATOM 1827 O O . GLY A 1 247 ? -12.18 24.828 32.406 1 90.25 247 GLY A O 1
ATOM 1828 N N . LYS A 1 248 ? -14.047 24.438 33.469 1 89.06 248 LYS A N 1
ATOM 1829 C CA . LYS A 1 248 ? -14.648 23.609 32.406 1 89.06 248 LYS A CA 1
ATOM 1830 C C . LYS A 1 248 ? -14.828 24.406 31.125 1 89.06 248 LYS A C 1
ATOM 1832 O O . LYS A 1 248 ? -14.555 23.906 30.031 1 89.06 248 LYS A O 1
ATOM 1837 N N . PRO A 1 249 ? -15.312 25.656 31.281 1 90.56 249 PRO A N 1
ATOM 1838 C CA . PRO A 1 249 ? -15.508 26.391 30.016 1 90.56 249 PRO A CA 1
ATOM 1839 C C . PRO A 1 249 ? -14.195 26.625 29.266 1 90.56 249 PRO A C 1
ATOM 1841 O O . PRO A 1 249 ? -14.172 26.578 28.031 1 90.56 249 PRO A O 1
ATOM 1844 N N . PHE A 1 250 ? -13.125 26.859 30.031 1 95.56 250 PHE A N 1
ATOM 1845 C CA . PHE A 1 250 ? -11.82 27.047 29.422 1 95.56 250 PHE A CA 1
ATOM 1846 C C . PHE A 1 250 ? -11.328 25.734 28.812 1 95.56 250 PHE A C 1
ATOM 1848 O O . PHE A 1 250 ? -10.734 25.719 27.734 1 95.56 250 PHE A O 1
ATOM 1855 N N . GLU A 1 251 ? -11.625 24.672 29.484 1 95.75 251 GLU A N 1
ATOM 1856 C CA . GLU A 1 251 ? -11.188 23.344 29.031 1 95.75 251 GLU A CA 1
ATOM 1857 C C . GLU A 1 251 ? -11.781 23 27.672 1 95.75 251 GLU A C 1
ATOM 1859 O O . GLU A 1 251 ? -11.055 22.594 26.766 1 95.75 251 GLU A O 1
ATOM 1864 N N . GLU A 1 252 ? -13.023 23.141 27.531 1 94.19 252 GLU A N 1
ATOM 1865 C CA . GLU A 1 252 ? -13.719 22.781 26.297 1 94.19 252 GLU A CA 1
ATOM 1866 C C . GLU A 1 252 ? -13.227 23.625 25.125 1 94.19 252 GLU A C 1
ATOM 1868 O O . GLU A 1 252 ? -12.961 23.078 24.047 1 94.19 252 GLU A O 1
ATOM 1873 N N . LEU A 1 253 ? -13.164 24.906 25.391 1 96.31 253 LEU A N 1
ATOM 1874 C CA . LEU A 1 253 ? -12.75 25.797 24.312 1 96.31 253 LEU A CA 1
ATOM 1875 C C . LEU A 1 253 ? -11.289 25.562 23.938 1 96.31 253 LEU A C 1
ATOM 1877 O O . LEU A 1 253 ? -10.922 25.641 22.766 1 96.31 253 LEU A O 1
ATOM 1881 N N . ALA A 1 254 ? -10.453 25.328 24.938 1 97.81 254 ALA A N 1
ATOM 1882 C CA . ALA A 1 254 ? -9.047 25.031 24.688 1 97.81 254 ALA A CA 1
ATOM 1883 C C . ALA A 1 254 ? -8.906 23.75 23.859 1 97.81 254 ALA A C 1
ATOM 1885 O O . ALA A 1 254 ? -8.102 23.688 22.922 1 97.81 254 ALA A O 1
ATOM 1886 N N . LEU A 1 255 ? -9.711 22.734 24.172 1 97 255 LEU A N 1
ATOM 1887 C CA . LEU A 1 255 ? -9.68 21.469 23.438 1 97 255 LEU A CA 1
ATOM 1888 C C . LEU A 1 255 ? -10.125 21.672 22 1 97 255 LEU A C 1
ATOM 1890 O O . LEU A 1 255 ? -9.516 21.109 21.078 1 97 255 LEU A O 1
ATOM 1894 N N . LYS A 1 256 ? -11.141 22.422 21.875 1 96.81 256 LYS A N 1
ATOM 1895 C CA . LYS A 1 256 ? -11.625 22.703 20.516 1 96.81 256 LYS A CA 1
ATOM 1896 C C . LYS A 1 256 ? -10.586 23.469 19.719 1 96.81 256 LYS A C 1
ATOM 1898 O O . LYS A 1 256 ? -10.445 23.25 18.516 1 96.81 256 LYS A O 1
ATOM 1903 N N . THR A 1 257 ? -9.938 24.391 20.359 1 98.19 257 THR A N 1
ATOM 1904 C CA . THR A 1 257 ? -8.891 25.172 19.703 1 98.19 257 THR A CA 1
ATOM 1905 C C . THR A 1 257 ? -7.742 24.266 19.266 1 98.19 257 THR A C 1
ATOM 1907 O O . THR A 1 257 ? -7.242 24.391 18.141 1 98.19 257 THR A O 1
ATOM 1910 N N . LEU A 1 258 ? -7.344 23.328 20.125 1 98.19 258 LEU A N 1
ATOM 1911 C CA . LEU A 1 258 ? -6.297 22.375 19.797 1 98.19 258 LEU A CA 1
ATOM 1912 C C . LEU A 1 258 ? -6.746 21.453 18.656 1 98.19 258 LEU A C 1
ATOM 1914 O O . LEU A 1 258 ? -5.941 21.094 17.797 1 98.19 258 LEU A O 1
ATOM 1918 N N . ALA A 1 259 ? -7.992 21.109 18.656 1 97.44 259 ALA A N 1
ATOM 1919 C CA . ALA A 1 259 ? -8.539 20.297 17.578 1 97.44 259 ALA A CA 1
ATOM 1920 C C . ALA A 1 259 ? -8.438 21.031 16.234 1 97.44 259 ALA A C 1
ATOM 1922 O O . ALA A 1 259 ? -8.148 20.422 15.203 1 97.44 259 ALA A O 1
ATOM 1923 N N . ASN A 1 260 ? -8.656 22.359 16.234 1 96.94 260 ASN A N 1
ATOM 1924 C CA . ASN A 1 260 ? -8.516 23.156 15.023 1 96.94 260 ASN A CA 1
ATOM 1925 C C . ASN A 1 260 ? -7.102 23.062 14.445 1 96.94 260 ASN A C 1
ATOM 1927 O O . ASN A 1 260 ? -6.926 23.031 13.234 1 96.94 260 ASN A O 1
ATOM 1931 N N . MET A 1 261 ? -6.203 23.031 15.328 1 97.12 261 MET A N 1
ATOM 1932 C CA . MET A 1 261 ? -4.801 23.062 14.93 1 97.12 261 MET A CA 1
ATOM 1933 C C . MET A 1 261 ? -4.391 21.75 14.273 1 97.12 261 MET A C 1
ATOM 1935 O O . MET A 1 261 ? -3.379 21.688 13.57 1 97.12 261 MET A O 1
ATOM 1939 N N . CYS A 1 262 ? -5.156 20.703 14.438 1 95.62 262 CYS A N 1
ATOM 1940 C CA . CYS A 1 262 ? -4.855 19.391 13.867 1 95.62 262 CYS A CA 1
ATOM 1941 C C . CYS A 1 262 ? -5.066 19.406 12.352 1 95.62 262 CYS A C 1
ATOM 1943 O O . CYS A 1 262 ? -4.676 18.469 11.664 1 95.62 262 CYS A O 1
ATOM 1945 N N . SER A 1 263 ? -5.594 20.5 11.898 1 92 263 SER A N 1
ATOM 1946 C CA . SER A 1 263 ? -5.766 20.609 10.453 1 92 263 SER A CA 1
ATOM 1947 C C . SER A 1 263 ? -4.418 20.703 9.742 1 92 263 SER A C 1
ATOM 1949 O O . SER A 1 263 ? -4.316 20.391 8.555 1 92 263 SER A O 1
ATOM 1951 N N . GLN A 1 264 ? -3.418 21.094 10.484 1 91 264 GLN A N 1
ATOM 1952 C CA . GLN A 1 264 ? -2.088 21.234 9.898 1 91 264 GLN A CA 1
ATOM 1953 C C . GLN A 1 264 ? -1.185 20.078 10.305 1 91 264 GLN A C 1
ATOM 1955 O O . GLN A 1 264 ? -0.923 19.875 11.492 1 91 264 GLN A O 1
ATOM 1960 N N . GLY A 1 265 ? -0.674 19.453 9.305 1 90.56 265 GLY A N 1
ATOM 1961 C CA . GLY A 1 265 ? 0.155 18.281 9.539 1 90.56 265 GLY A CA 1
ATOM 1962 C C . GLY A 1 265 ? 1.374 18.578 10.398 1 90.56 265 GLY A C 1
ATOM 1963 O O . GLY A 1 265 ? 1.77 17.75 11.227 1 90.56 265 GLY A O 1
ATOM 1964 N N . CYS A 1 266 ? 1.972 19.719 10.219 1 91.19 266 CYS A N 1
ATOM 1965 C CA . CYS A 1 266 ? 3.199 20.062 10.93 1 91.19 266 CYS A CA 1
ATOM 1966 C C . CYS A 1 266 ? 2.924 20.344 12.398 1 91.19 266 CYS A C 1
ATOM 1968 O O . CYS A 1 266 ? 3.836 20.281 13.227 1 91.19 266 CYS A O 1
ATOM 1970 N N . LEU A 1 267 ? 1.646 20.625 12.773 1 95.81 267 LEU A N 1
ATOM 1971 C CA . LEU A 1 267 ? 1.298 20.953 14.156 1 95.81 267 LEU A CA 1
ATOM 1972 C C . LEU A 1 267 ? 0.832 19.703 14.906 1 95.81 267 LEU A C 1
ATOM 1974 O O . LEU A 1 267 ? 0.837 19.672 16.141 1 95.81 267 LEU A O 1
ATOM 1978 N N . ARG A 1 268 ? 0.443 18.641 14.211 1 96.31 268 ARG A N 1
ATOM 1979 C CA . ARG A 1 268 ? -0.208 17.484 14.812 1 96.31 268 ARG A CA 1
ATOM 1980 C C . ARG A 1 268 ? 0.725 16.781 15.797 1 96.31 268 ARG A C 1
ATOM 1982 O O . ARG A 1 268 ? 0.324 16.453 16.906 1 96.31 268 ARG A O 1
ATOM 1989 N N . PRO A 1 269 ? 1.956 16.547 15.398 1 95.06 269 PRO A N 1
ATOM 1990 C CA . PRO A 1 269 ? 2.836 15.922 16.375 1 95.06 269 PRO A CA 1
ATOM 1991 C C . PRO A 1 269 ? 2.986 16.75 17.656 1 95.06 269 PRO A C 1
ATOM 1993 O O . PRO A 1 269 ? 3.072 16.203 18.75 1 95.06 269 PRO A O 1
ATOM 1996 N N . LEU A 1 270 ? 3.006 18.125 17.516 1 95.81 270 LEU A N 1
ATOM 1997 C CA . LEU A 1 270 ? 3.115 19.016 18.672 1 95.81 270 LEU A CA 1
ATOM 1998 C C . LEU A 1 270 ? 1.866 18.922 19.547 1 95.81 270 LEU A C 1
ATOM 2000 O O . LEU A 1 270 ? 1.964 18.812 20.766 1 95.81 270 LEU A O 1
ATOM 2004 N N . VAL A 1 271 ? 0.736 18.953 18.922 1 97.12 271 VAL A N 1
ATOM 2005 C CA . VAL A 1 271 ? -0.529 18.859 19.641 1 97.12 271 VAL A CA 1
ATOM 2006 C C . VAL A 1 271 ? -0.616 17.516 20.359 1 97.12 271 VAL A C 1
ATOM 2008 O O . VAL A 1 271 ? -1.014 17.453 21.516 1 97.12 271 VAL A O 1
ATOM 2011 N N . GLY A 1 272 ? -0.235 16.438 19.625 1 96.5 272 GLY A N 1
ATOM 2012 C CA . GLY A 1 272 ? -0.271 15.102 20.203 1 96.5 272 GLY A CA 1
ATOM 2013 C C . GLY A 1 272 ? 0.625 14.961 21.422 1 96.5 272 GLY A C 1
ATOM 2014 O O . GLY A 1 272 ? 0.316 14.195 22.344 1 96.5 272 GLY A O 1
ATOM 2015 N N . SER A 1 273 ? 1.705 15.672 21.484 1 94.62 273 SER A N 1
ATOM 2016 C CA . SER A 1 273 ? 2.664 15.57 22.578 1 94.62 273 SER A CA 1
ATOM 2017 C C . SER A 1 273 ? 2.117 16.203 23.844 1 94.62 273 SER A C 1
ATOM 2019 O O . SER A 1 273 ? 2.65 15.984 24.938 1 94.62 273 SER A O 1
ATOM 2021 N N . LEU A 1 274 ? 1.014 16.953 23.75 1 95.88 274 LEU A N 1
ATOM 2022 C CA . LEU A 1 274 ? 0.409 17.625 24.891 1 95.88 274 LEU A CA 1
ATOM 2023 C C . LEU A 1 274 ? -0.474 16.672 25.672 1 95.88 274 LEU A C 1
ATOM 2025 O O . LEU A 1 274 ? -1.005 17.031 26.734 1 95.88 274 LEU A O 1
ATOM 2029 N N . GLY A 1 275 ? -0.702 15.438 25.125 1 94.62 275 GLY A N 1
ATOM 2030 C CA . GLY A 1 275 ? -1.523 14.445 25.812 1 94.62 275 GLY A CA 1
ATOM 2031 C C . GLY A 1 275 ? -3.01 14.648 25.578 1 94.62 275 GLY A C 1
ATOM 2032 O O . GLY A 1 275 ? -3.836 14.055 26.281 1 94.62 275 GLY A O 1
ATOM 2033 N N . VAL A 1 276 ? -3.375 15.445 24.625 1 97.06 276 VAL A N 1
ATOM 2034 C CA . VAL A 1 276 ? -4.77 15.836 24.438 1 97.06 276 VAL A CA 1
ATOM 2035 C C . VAL A 1 276 ? -5.512 14.758 23.656 1 97.06 276 VAL A C 1
ATOM 2037 O O . VAL A 1 276 ? -6.746 14.758 23.609 1 97.06 276 VAL A O 1
ATOM 2040 N N . ILE A 1 277 ? -4.844 13.805 22.969 1 97.69 277 ILE A N 1
ATOM 2041 C CA . ILE A 1 277 ? -5.477 12.773 22.156 1 97.69 277 ILE A CA 1
ATOM 2042 C C . ILE A 1 277 ? -6.398 11.922 23.031 1 97.69 277 ILE A C 1
ATOM 2044 O O . ILE A 1 277 ? -7.492 11.539 22.594 1 97.69 277 ILE A O 1
ATOM 2048 N N . GLN A 1 278 ? -5.973 11.625 24.266 1 97.38 278 GLN A N 1
ATOM 2049 C CA . GLN A 1 278 ? -6.82 10.898 25.203 1 97.38 278 GLN A CA 1
ATOM 2050 C C . GLN A 1 278 ? -8.117 11.648 25.469 1 97.38 278 GLN A C 1
ATOM 2052 O O . GLN A 1 278 ? -9.188 11.047 25.547 1 97.38 278 GLN A O 1
ATOM 2057 N N . LYS A 1 279 ? -8.008 12.953 25.641 1 96 279 LYS A N 1
ATOM 2058 C CA . LYS A 1 279 ? -9.188 13.781 25.906 1 96 279 LYS A CA 1
ATOM 2059 C C . LYS A 1 279 ? -10.109 13.812 24.688 1 96 279 LYS A C 1
ATOM 2061 O O . LYS A 1 279 ? -11.336 13.812 24.844 1 96 279 LYS A O 1
ATOM 2066 N N . PHE A 1 280 ? -9.508 13.961 23.453 1 96.81 280 PHE A N 1
ATOM 2067 C CA . PHE A 1 280 ? -10.312 13.875 22.234 1 96.81 280 PHE A CA 1
ATOM 2068 C C . PHE A 1 280 ? -11.141 12.594 22.219 1 96.81 280 PHE A C 1
ATOM 2070 O O . PHE A 1 280 ? -12.336 12.625 21.938 1 96.81 280 PHE A O 1
ATOM 2077 N N . THR A 1 281 ? -10.469 11.477 22.531 1 97.12 281 THR A N 1
ATOM 2078 C CA . THR A 1 281 ? -11.102 10.156 22.516 1 97.12 281 THR A CA 1
ATOM 2079 C C . THR A 1 281 ? -12.258 10.109 23.516 1 97.12 281 THR A C 1
ATOM 2081 O O . THR A 1 281 ? -13.336 9.602 23.203 1 97.12 281 THR A O 1
ATOM 2084 N N . GLU A 1 282 ? -12.039 10.641 24.703 1 95.38 282 GLU A N 1
ATOM 2085 C CA . GLU A 1 282 ? -13.055 10.656 25.75 1 95.38 282 GLU A CA 1
ATOM 2086 C C . GLU A 1 282 ? -14.25 11.508 25.344 1 95.38 282 GLU A C 1
ATOM 2088 O O . GLU A 1 282 ? -15.398 11.133 25.594 1 95.38 282 GLU A O 1
ATOM 2093 N N . GLU A 1 283 ? -13.953 12.656 24.734 1 93.56 283 GLU A N 1
ATOM 2094 C CA . GLU A 1 283 ? -15.031 13.539 24.297 1 93.56 283 GLU A CA 1
ATOM 2095 C C . GLU A 1 283 ? -15.906 12.852 23.25 1 93.56 283 GLU A C 1
ATOM 2097 O O . GLU A 1 283 ? -17.125 13.008 23.25 1 93.56 283 GLU A O 1
ATOM 2102 N N . VAL A 1 284 ? -15.32 12.117 22.328 1 94.38 284 VAL A N 1
ATOM 2103 C CA . VAL A 1 284 ? -16.062 11.43 21.281 1 94.38 284 VAL A CA 1
ATOM 2104 C C . VAL A 1 284 ? -16.875 10.289 21.891 1 94.38 284 VAL A C 1
ATOM 2106 O O . VAL A 1 284 ? -18.016 10.039 21.484 1 94.38 284 VAL A O 1
ATOM 2109 N N . LYS A 1 285 ? -16.297 9.594 22.828 1 92.25 285 LYS A N 1
ATOM 2110 C CA . LYS A 1 285 ? -16.984 8.492 23.5 1 92.25 285 LYS A CA 1
ATOM 2111 C C . LYS A 1 285 ? -18.234 8.969 24.219 1 92.25 285 LYS A C 1
ATOM 2113 O O . LYS A 1 285 ? -19.234 8.25 24.297 1 92.25 285 LYS A O 1
ATOM 2118 N N . ARG A 1 286 ? -18.094 10.125 24.797 1 90.06 286 ARG A N 1
ATOM 2119 C CA . ARG A 1 286 ? -19.203 10.688 25.578 1 90.06 286 ARG A CA 1
ATOM 2120 C C . ARG A 1 286 ? -20.391 11.023 24.672 1 90.06 286 ARG A C 1
ATOM 2122 O O . ARG A 1 286 ? -21.531 10.766 25.031 1 90.06 286 ARG A O 1
ATOM 2129 N N . ASP A 1 287 ? -20.062 11.68 23.5 1 86.31 287 ASP A N 1
ATOM 2130 C CA . ASP A 1 287 ? -21.125 12.039 22.562 1 86.31 287 ASP A CA 1
ATOM 2131 C C . ASP A 1 287 ? -20.656 11.898 21.125 1 86.31 287 ASP A C 1
ATOM 2133 O O . ASP A 1 287 ? -20.094 12.844 20.562 1 86.31 287 ASP A O 1
ATOM 2137 N N . LEU A 1 288 ? -21.062 10.914 20.5 1 74.44 288 LEU A N 1
ATOM 2138 C CA . LEU A 1 288 ? -20.531 10.594 19.172 1 74.44 288 LEU A CA 1
ATOM 2139 C C . LEU A 1 288 ? -21.031 11.602 18.141 1 74.44 288 LEU A C 1
ATOM 2141 O O . LEU A 1 288 ? -20.281 11.953 17.203 1 74.44 288 LEU A O 1
ATOM 2145 N N . LEU A 1 289 ? -22.156 12.109 18.266 1 73.56 289 LEU A N 1
ATOM 2146 C CA . LEU A 1 289 ? -22.734 12.961 17.234 1 73.56 289 LEU A CA 1
ATOM 2147 C C . LEU A 1 289 ? -22.344 14.422 17.453 1 73.56 289 LEU A C 1
ATOM 2149 O O . LEU A 1 289 ? -22.062 15.141 16.5 1 73.56 289 LEU A O 1
ATOM 2153 N N . LYS A 1 290 ? -22.25 14.859 18.75 1 74 290 LYS A N 1
ATOM 2154 C CA . LYS A 1 290 ? -21.969 16.266 19.031 1 74 290 LYS A CA 1
ATOM 2155 C C . LYS A 1 290 ? -20.469 16.531 19.031 1 74 290 LYS A C 1
ATOM 2157 O O . LYS A 1 290 ? -20.047 17.703 18.969 1 74 290 LYS A O 1
ATOM 2162 N N . SER A 1 291 ? -19.781 15.5 18.859 1 85.38 291 SER A N 1
ATOM 2163 C CA . SER A 1 291 ? -18.344 15.664 19.016 1 85.38 291 SER A CA 1
ATOM 2164 C C . SER A 1 291 ? -17.625 15.445 17.672 1 85.38 291 SER A C 1
ATOM 2166 O O . SER A 1 291 ? -16.547 14.844 17.641 1 85.38 291 SER A O 1
ATOM 2168 N N . GLY A 1 292 ? -18.188 15.961 16.625 1 90.75 292 GLY A N 1
ATOM 2169 C CA . GLY A 1 292 ? -17.609 15.797 15.312 1 90.75 292 GLY A CA 1
ATOM 2170 C C . GLY A 1 292 ? -16.234 16.422 15.18 1 90.75 292 GLY A C 1
ATOM 2171 O O . GLY A 1 292 ? -15.367 15.875 14.492 1 90.75 292 GLY A O 1
ATOM 2172 N N . VAL A 1 293 ? -16.078 17.562 15.922 1 92.75 293 VAL A N 1
ATOM 2173 C CA . VAL A 1 293 ? -14.812 18.281 15.859 1 92.75 293 VAL A CA 1
ATOM 2174 C C . VAL A 1 293 ? -13.703 17.422 16.438 1 92.75 293 VAL A C 1
ATOM 2176 O O . VAL A 1 293 ? -12.602 17.344 15.891 1 92.75 293 VAL A O 1
ATOM 2179 N N . PHE A 1 294 ? -13.977 16.734 17.484 1 96.38 294 PHE A N 1
ATOM 2180 C CA . PHE A 1 294 ? -12.984 15.898 18.156 1 96.38 294 PHE A CA 1
ATOM 2181 C C . PHE A 1 294 ? -12.75 14.609 17.391 1 96.38 294 PHE A C 1
ATOM 2183 O O . PHE A 1 294 ? -11.633 14.086 17.344 1 96.38 294 PHE A O 1
ATOM 2190 N N . LEU A 1 295 ? -13.836 14.047 16.75 1 95.94 295 LEU A N 1
ATOM 2191 C CA . LEU A 1 295 ? -13.664 12.867 15.922 1 95.94 295 LEU A CA 1
ATOM 2192 C C . LEU A 1 295 ? -12.766 13.172 14.727 1 95.94 295 LEU A C 1
ATOM 2194 O O . LEU A 1 295 ? -11.883 12.375 14.391 1 95.94 295 LEU A O 1
ATOM 2198 N N . LYS A 1 296 ? -13.07 14.305 14.156 1 94.88 296 LYS A N 1
ATOM 2199 C CA . LYS A 1 296 ? -12.242 14.727 13.031 1 94.88 296 LYS A CA 1
ATOM 2200 C C . LYS A 1 296 ? -10.781 14.875 13.453 1 94.88 296 LYS A C 1
ATOM 2202 O O . LYS A 1 296 ? -9.883 14.414 12.75 1 94.88 296 LYS A O 1
ATOM 2207 N N . ALA A 1 297 ? -10.531 15.555 14.547 1 96.31 297 ALA A N 1
ATOM 2208 C CA . ALA A 1 297 ? -9.172 15.734 15.055 1 96.31 297 ALA A CA 1
ATOM 2209 C C . ALA A 1 297 ? -8.508 14.383 15.32 1 96.31 297 ALA A C 1
ATOM 2211 O O . ALA A 1 297 ? -7.336 14.188 15 1 96.31 297 ALA A O 1
ATOM 2212 N N . LEU A 1 298 ? -9.25 13.438 15.906 1 96.88 298 LEU A N 1
ATOM 2213 C CA . LEU A 1 298 ? -8.742 12.102 16.188 1 96.88 298 LEU A CA 1
ATOM 2214 C C . LEU A 1 298 ? -8.336 11.391 14.906 1 96.88 298 LEU A C 1
ATOM 2216 O O . LEU A 1 298 ? -7.273 10.766 14.852 1 96.88 298 LEU A O 1
ATOM 2220 N N . CYS A 1 299 ? -9.148 11.453 13.906 1 95.5 299 CYS A N 1
ATOM 2221 C CA . CYS A 1 299 ? -8.844 10.844 12.617 1 95.5 299 CYS A CA 1
ATOM 2222 C C . CYS A 1 299 ? -7.582 11.453 12.016 1 95.5 299 CYS A C 1
ATOM 2224 O O . CYS A 1 299 ? -6.723 10.727 11.508 1 95.5 299 CYS A O 1
ATOM 2226 N N . LEU A 1 300 ? -7.473 12.75 12.117 1 94.81 300 LEU A N 1
ATOM 2227 C CA . LEU A 1 300 ? -6.324 13.445 11.539 1 94.81 300 LEU A CA 1
ATOM 2228 C C . LEU A 1 300 ? -5.039 13.062 12.273 1 94.81 300 LEU A C 1
ATOM 2230 O O . LEU A 1 300 ? -3.982 12.945 11.656 1 94.81 300 LEU A O 1
ATOM 2234 N N . CYS A 1 301 ? -5.133 12.852 13.508 1 96.75 301 CYS A N 1
ATOM 2235 C CA . CYS A 1 301 ? -3.969 12.523 14.32 1 96.75 301 CYS A CA 1
ATOM 2236 C C . CYS A 1 301 ? -3.432 11.141 13.969 1 96.75 301 CYS A C 1
ATOM 2238 O O . CYS A 1 301 ? -2.305 10.797 14.328 1 96.75 301 CYS A O 1
ATOM 2240 N N . CYS A 1 302 ? -4.168 10.344 13.219 1 95.69 302 CYS A N 1
ATOM 2241 C CA . CYS A 1 302 ? -3.723 9.008 12.828 1 95.69 302 CYS A CA 1
ATOM 2242 C C . CYS A 1 302 ? -2.697 9.078 11.703 1 95.69 302 CYS A C 1
ATOM 2244 O O . CYS A 1 302 ? -2.01 8.094 11.422 1 95.69 302 CYS A O 1
ATOM 2246 N N . LYS A 1 303 ? -2.543 10.195 11.156 1 92.38 303 LYS A N 1
ATOM 2247 C CA . LYS A 1 303 ? -1.695 10.336 9.977 1 92.38 303 LYS A CA 1
ATOM 2248 C C . LYS A 1 303 ? -0.218 10.242 10.344 1 92.38 303 LYS A C 1
ATOM 2250 O O . LYS A 1 303 ? 0.59 9.727 9.57 1 92.38 303 LYS A O 1
ATOM 2255 N N . GLU A 1 304 ? 0.109 10.797 11.492 1 93.31 304 GLU A N 1
ATOM 2256 C CA . GLU A 1 304 ? 1.498 10.766 11.938 1 93.31 304 GLU A CA 1
ATOM 2257 C C . GLU A 1 304 ? 1.76 9.57 12.844 1 93.31 304 GLU A C 1
ATOM 2259 O O . GLU A 1 304 ? 0.995 9.305 13.773 1 93.31 304 GLU A O 1
ATOM 2264 N N . ALA A 1 305 ? 2.893 8.906 12.609 1 92.44 305 ALA A N 1
ATOM 2265 C CA . ALA A 1 305 ? 3.221 7.676 13.328 1 92.44 305 ALA A CA 1
ATOM 2266 C C . ALA A 1 305 ? 3.244 7.914 14.836 1 92.44 305 ALA A C 1
ATOM 2268 O O . ALA A 1 305 ? 2.777 7.078 15.609 1 92.44 305 ALA A O 1
ATOM 2269 N N . VAL A 1 306 ? 3.742 9.039 15.281 1 93.44 306 VAL A N 1
ATOM 2270 C CA . VAL A 1 306 ? 3.887 9.328 16.703 1 93.44 306 VAL A CA 1
ATOM 2271 C C . VAL A 1 306 ? 2.51 9.469 17.344 1 93.44 306 VAL A C 1
ATOM 2273 O O . VAL A 1 306 ? 2.318 9.094 18.5 1 93.44 306 VAL A O 1
ATOM 2276 N N . ASN A 1 307 ? 1.603 10.047 16.609 1 96.75 307 ASN A N 1
ATOM 2277 C CA . ASN A 1 307 ? 0.253 10.227 17.125 1 96.75 307 ASN A CA 1
ATOM 2278 C C . ASN A 1 307 ? -0.575 8.953 17 1 96.75 307 ASN A C 1
ATOM 2280 O O . ASN A 1 307 ? -1.448 8.688 17.828 1 96.75 307 ASN A O 1
ATOM 2284 N N . ARG A 1 308 ? -0.321 8.125 15.969 1 95.62 308 ARG A N 1
ATOM 2285 C CA . ARG A 1 308 ? -1.048 6.879 15.766 1 95.62 308 ARG A CA 1
ATOM 2286 C C . ARG A 1 308 ? -0.922 5.965 16.984 1 95.62 308 ARG A C 1
ATOM 2288 O O . ARG A 1 308 ? -1.9 5.348 17.406 1 95.62 308 ARG A O 1
ATOM 2295 N N . ALA A 1 309 ? 0.252 5.91 17.469 1 94.56 309 ALA A N 1
ATOM 2296 C CA . ALA A 1 309 ? 0.498 5.098 18.656 1 94.56 309 ALA A CA 1
ATOM 2297 C C . ALA A 1 309 ? -0.331 5.59 19.844 1 94.56 309 ALA A C 1
ATOM 2299 O O . ALA A 1 309 ? -0.888 4.785 20.594 1 94.56 309 ALA A O 1
ATOM 2300 N N . LYS A 1 310 ? -0.452 6.871 20.047 1 97.25 310 LYS A N 1
ATOM 2301 C CA . LYS A 1 310 ? -1.211 7.469 21.141 1 97.25 310 LYS A CA 1
ATOM 2302 C C . LYS A 1 310 ? -2.707 7.223 20.969 1 97.25 310 LYS A C 1
ATOM 2304 O O . LYS A 1 310 ? -3.422 7.004 21.938 1 97.25 310 LYS A O 1
ATOM 2309 N N . VAL A 1 311 ? -3.174 7.309 19.719 1 98.06 311 VAL A N 1
ATOM 2310 C CA . VAL A 1 311 ? -4.582 7.059 19.438 1 98.06 311 VAL A CA 1
ATOM 2311 C C . VAL A 1 311 ? -4.938 5.621 19.812 1 98.06 311 VAL A C 1
ATOM 2313 O O . VAL A 1 311 ? -5.957 5.379 20.469 1 98.06 311 VAL A O 1
ATOM 2316 N N . LYS A 1 312 ? -4.129 4.648 19.359 1 96.75 312 LYS A N 1
ATOM 2317 C CA . LYS A 1 312 ? -4.336 3.238 19.672 1 96.75 312 LYS A CA 1
ATOM 2318 C C . LYS A 1 312 ? -4.344 3.002 21.188 1 96.75 312 LYS A C 1
ATOM 2320 O O . LYS A 1 312 ? -5.23 2.32 21.703 1 96.75 312 LYS A O 1
ATOM 2325 N N . GLU A 1 313 ? -3.418 3.637 21.938 1 96.81 313 GLU A N 1
ATOM 2326 C CA . GLU A 1 313 ? -3.27 3.449 23.391 1 96.81 313 GLU A CA 1
ATOM 2327 C C . GLU A 1 313 ? -4.434 4.078 24.141 1 96.81 313 GLU A C 1
ATOM 2329 O O . GLU A 1 313 ? -4.797 3.615 25.234 1 96.81 313 GLU A O 1
ATOM 2334 N N . SER A 1 314 ? -5.039 5.113 23.562 1 97.38 314 SER A N 1
ATOM 2335 C CA . SER A 1 314 ? -6.098 5.855 24.234 1 97.38 314 SER A CA 1
ATOM 2336 C C . SER A 1 314 ? -7.469 5.258 23.938 1 97.38 314 SER A C 1
ATOM 2338 O O . SER A 1 314 ? -8.5 5.844 24.281 1 97.38 314 SER A O 1
ATOM 2340 N N . GLY A 1 315 ? -7.465 4.102 23.234 1 97.19 315 GLY A N 1
ATOM 2341 C CA . GLY A 1 315 ? -8.734 3.49 22.891 1 97.19 315 GLY A CA 1
ATOM 2342 C C . GLY A 1 315 ? -9.391 4.125 21.672 1 97.19 315 GLY A C 1
ATOM 2343 O O . GLY A 1 315 ? -10.602 3.992 21.484 1 97.19 315 GLY A O 1
ATOM 2344 N N . GLY A 1 316 ? -8.594 4.855 20.953 1 97.81 316 GLY A N 1
ATOM 2345 C CA . GLY A 1 316 ? -9.125 5.559 19.797 1 97.81 316 GLY A CA 1
ATOM 2346 C C . GLY A 1 316 ? -9.719 4.633 18.75 1 97.81 316 GLY A C 1
ATOM 2347 O O . GLY A 1 316 ? -10.672 4.996 18.062 1 97.81 316 GLY A O 1
ATOM 2348 N N . LEU A 1 317 ? -9.188 3.391 18.531 1 98.25 317 LEU A N 1
ATOM 2349 C CA . LEU A 1 317 ? -9.688 2.447 17.531 1 98.25 317 LEU A CA 1
ATOM 2350 C C . LEU A 1 317 ? -11.102 2.004 17.875 1 98.25 317 LEU A C 1
ATOM 2352 O O . LEU A 1 317 ? -11.945 1.881 16.984 1 98.25 317 LEU A O 1
ATOM 2356 N N . GLU A 1 318 ? -11.398 1.795 19.172 1 97.75 318 GLU A N 1
ATOM 2357 C CA . GLU A 1 318 ? -12.734 1.417 19.609 1 97.75 318 GLU A CA 1
ATOM 2358 C C . GLU A 1 318 ? -13.75 2.514 19.281 1 97.75 318 GLU A C 1
ATOM 2360 O O . GLU A 1 318 ? -14.867 2.227 18.859 1 97.75 318 GLU A O 1
ATOM 2365 N N . VAL A 1 319 ? -13.312 3.709 19.484 1 96.25 319 VAL A N 1
ATOM 2366 C CA . VAL A 1 319 ? -14.18 4.859 19.234 1 96.25 319 VAL A CA 1
ATOM 2367 C C . VAL A 1 319 ? -14.477 4.984 17.75 1 96.25 319 VAL A C 1
ATOM 2369 O O . VAL A 1 319 ? -15.609 5.246 17.344 1 96.25 319 VAL A O 1
ATOM 2372 N N . LEU A 1 320 ? -13.438 4.855 16.938 1 96.69 320 LEU A N 1
ATOM 2373 C CA . LEU A 1 320 ? -13.609 4.941 15.492 1 96.69 320 LEU A CA 1
ATOM 2374 C C . LEU A 1 320 ? -14.586 3.881 14.992 1 96.69 320 LEU A C 1
ATOM 2376 O O . LEU A 1 320 ? -15.508 4.188 14.227 1 96.69 320 LEU A O 1
ATOM 2380 N N . ILE A 1 321 ? -14.43 2.619 15.398 1 97.62 321 ILE A N 1
ATOM 2381 C CA . ILE A 1 321 ? -15.281 1.52 14.953 1 97.62 321 ILE A CA 1
ATOM 2382 C C . ILE A 1 321 ? -16.688 1.704 15.516 1 97.62 321 ILE A C 1
ATOM 2384 O O . ILE A 1 321 ? -17.672 1.418 14.828 1 97.62 321 ILE A O 1
ATOM 2388 N N . GLY A 1 322 ? -16.734 2.164 16.828 1 95.31 322 GLY A N 1
ATOM 2389 C CA . GLY A 1 322 ? -18.047 2.473 17.406 1 95.31 322 GLY A CA 1
ATOM 2390 C C . GLY A 1 322 ? -18.828 3.49 16.594 1 95.31 322 GLY A C 1
ATOM 2391 O O . GLY A 1 322 ? -20.031 3.324 16.375 1 95.31 322 GLY A O 1
ATOM 2392 N N . PHE A 1 323 ? -18.219 4.523 16.094 1 95.44 323 PHE A N 1
ATOM 2393 C CA . PHE A 1 323 ? -18.859 5.543 15.273 1 95.44 323 PHE A CA 1
ATOM 2394 C C . PHE A 1 323 ? -19.312 4.957 13.938 1 95.44 323 PHE A C 1
ATOM 2396 O O . PHE A 1 323 ? -20.422 5.211 13.484 1 95.44 323 PHE A O 1
ATOM 2403 N N . LEU A 1 324 ? -18.422 4.117 13.281 1 95.44 324 LEU A N 1
ATOM 2404 C CA . LEU A 1 324 ? -18.734 3.51 11.992 1 95.44 324 LEU A CA 1
ATOM 2405 C C . LEU A 1 324 ? -19.922 2.57 12.109 1 95.44 324 LEU A C 1
ATOM 2407 O O . LEU A 1 324 ? -20.734 2.477 11.188 1 95.44 324 LEU A O 1
ATOM 2411 N N . SER A 1 325 ? -19.984 1.88 13.18 1 94.88 325 SER A N 1
ATOM 2412 C CA . SER A 1 325 ? -21.078 0.933 13.398 1 94.88 325 SER A CA 1
ATOM 2413 C C . SER A 1 325 ? -22.406 1.654 13.617 1 94.88 325 SER A C 1
ATOM 2415 O O . SER A 1 325 ? -23.438 1.209 13.125 1 94.88 325 SER A O 1
ATOM 2417 N N . ALA A 1 326 ? -22.297 2.777 14.289 1 91.81 326 ALA A N 1
ATOM 2418 C CA . ALA A 1 326 ? -23.516 3.5 14.664 1 91.81 326 ALA A CA 1
ATOM 2419 C C . ALA A 1 326 ? -23.953 4.441 13.555 1 91.81 326 ALA A C 1
ATOM 2421 O O . ALA A 1 326 ? -25.156 4.66 13.359 1 91.81 326 ALA A O 1
ATOM 2422 N N . HIS A 1 327 ? -22.969 4.984 12.844 1 88.81 327 HIS A N 1
ATOM 2423 C CA . HIS A 1 327 ? -23.297 6.039 11.891 1 88.81 327 HIS A CA 1
ATOM 2424 C C . HIS A 1 327 ? -22.672 5.77 10.531 1 88.81 327 HIS A C 1
ATOM 2426 O O . HIS A 1 327 ? -21.859 6.559 10.047 1 88.81 327 HIS A O 1
ATOM 2432 N N . GLN A 1 328 ? -23.141 4.871 9.781 1 84.56 328 GLN A N 1
ATOM 2433 C CA . GLN A 1 328 ? -22.516 4.398 8.547 1 84.56 328 GLN A CA 1
ATOM 2434 C C . GLN A 1 328 ? -22.688 5.414 7.418 1 84.56 328 GLN A C 1
ATOM 2436 O O . GLN A 1 328 ? -21.828 5.539 6.551 1 84.56 328 GLN A O 1
ATOM 2441 N N . SER A 1 329 ? -23.703 6.16 7.496 1 83.19 329 SER A N 1
ATOM 2442 C CA . SER A 1 329 ? -23.984 7.074 6.395 1 83.19 329 SER A CA 1
ATOM 2443 C C . SER A 1 329 ? -23.516 8.492 6.715 1 83.19 329 SER A C 1
ATOM 2445 O O . SER A 1 329 ? -23.641 9.391 5.883 1 83.19 329 SER A O 1
ATOM 2447 N N . HIS A 1 330 ? -22.984 8.578 7.934 1 87 330 HIS A N 1
ATOM 2448 C CA . HIS A 1 330 ? -22.516 9.906 8.328 1 87 330 HIS A CA 1
ATOM 2449 C C . HIS A 1 330 ? -21.312 10.328 7.488 1 87 330 HIS A C 1
ATOM 2451 O O . HIS A 1 330 ? -20.469 9.508 7.148 1 87 330 HIS A O 1
ATOM 2457 N N . PRO A 1 331 ? -21.188 11.523 7.199 1 83.62 331 PRO A N 1
ATOM 2458 C CA . PRO A 1 331 ? -20.094 12.008 6.355 1 83.62 331 PRO A CA 1
ATOM 2459 C C . PRO A 1 331 ? -18.719 11.766 6.98 1 83.62 331 PRO A C 1
ATOM 2461 O O . PRO A 1 331 ? -17.734 11.555 6.262 1 83.62 331 PRO A O 1
ATOM 2464 N N . LEU A 1 332 ? -18.656 11.797 8.273 1 90.44 332 LEU A N 1
ATOM 2465 C CA . LEU A 1 332 ? -17.375 11.602 8.945 1 90.44 332 LEU A CA 1
ATOM 2466 C C . LEU A 1 332 ? -16.953 10.141 8.914 1 90.44 332 LEU A C 1
ATOM 2468 O O . LEU A 1 332 ? -15.82 9.805 9.273 1 90.44 332 LEU A O 1
ATOM 2472 N N . SER A 1 333 ? -17.812 9.305 8.422 1 92.06 333 SER A N 1
ATOM 2473 C CA . SER A 1 333 ? -17.484 7.883 8.344 1 92.06 333 SER A CA 1
ATOM 2474 C C . SER A 1 333 ? -16.359 7.625 7.355 1 92.06 333 SER A C 1
ATOM 2476 O O . SER A 1 333 ? -15.539 6.727 7.559 1 92.06 333 SER A O 1
ATOM 2478 N N . ARG A 1 334 ? -16.406 8.383 6.336 1 90.19 334 ARG A N 1
ATOM 2479 C CA . ARG A 1 334 ? -15.328 8.258 5.355 1 90.19 334 ARG A CA 1
ATOM 2480 C C . ARG A 1 334 ? -13.969 8.57 5.984 1 90.19 334 ARG A C 1
ATOM 2482 O O . ARG A 1 334 ? -12.984 7.875 5.727 1 90.19 334 ARG A O 1
ATOM 2489 N N . LEU A 1 335 ? -13.969 9.641 6.797 1 91 335 LEU A N 1
ATOM 2490 C CA . LEU A 1 335 ? -12.742 10.031 7.473 1 91 335 LEU A CA 1
ATOM 2491 C C . LEU A 1 335 ? -12.289 8.953 8.453 1 91 335 LEU A C 1
ATOM 2493 O O . LEU A 1 335 ? -11.094 8.703 8.602 1 91 335 LEU A O 1
ATOM 2497 N N . ALA A 1 336 ? -13.242 8.367 9.078 1 95.19 336 ALA A N 1
ATOM 2498 C CA . ALA A 1 336 ? -12.93 7.289 10.016 1 95.19 336 ALA A CA 1
ATOM 2499 C C . ALA A 1 336 ? -12.312 6.094 9.297 1 95.19 336 ALA A C 1
ATOM 2501 O O . ALA A 1 336 ? -11.375 5.473 9.797 1 95.19 336 ALA A O 1
ATOM 2502 N N . ILE A 1 337 ? -12.789 5.75 8.125 1 95.75 337 ILE A N 1
ATOM 2503 C CA . ILE A 1 337 ? -12.242 4.656 7.332 1 95.75 337 ILE A CA 1
ATOM 2504 C C . ILE A 1 337 ? -10.812 4.988 6.906 1 95.75 337 ILE A C 1
ATOM 2506 O O . ILE A 1 337 ? -9.922 4.145 6.988 1 95.75 337 ILE A O 1
ATOM 2510 N N . LEU A 1 338 ? -10.641 6.234 6.523 1 92.56 338 LEU A N 1
ATOM 2511 C CA . LEU A 1 338 ? -9.305 6.676 6.133 1 92.56 338 LEU A CA 1
ATOM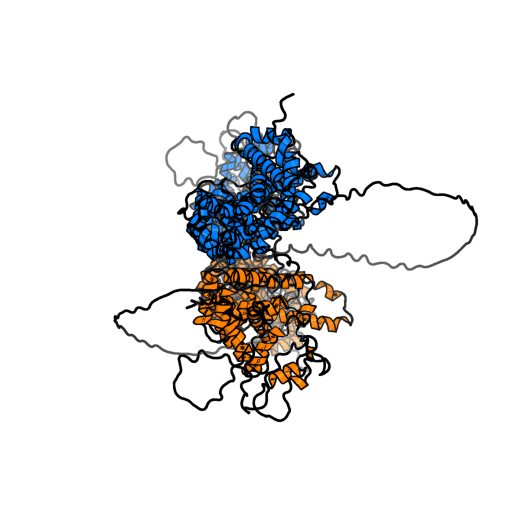 2512 C C . LEU A 1 338 ? -8.344 6.613 7.312 1 92.56 338 LEU A C 1
ATOM 2514 O O . LEU A 1 338 ? -7.168 6.285 7.148 1 92.56 338 LEU A O 1
ATOM 2518 N N . ALA A 1 339 ? -8.836 6.992 8.438 1 96.06 339 ALA A N 1
ATOM 2519 C CA . ALA A 1 339 ? -8.008 6.887 9.641 1 96.06 339 ALA A CA 1
ATOM 2520 C C . ALA A 1 339 ? -7.574 5.441 9.883 1 96.06 339 ALA A C 1
ATOM 2522 O O . ALA A 1 339 ? -6.441 5.191 10.289 1 96.06 339 ALA A O 1
ATOM 2523 N N . CYS A 1 340 ? -8.445 4.48 9.594 1 97 340 CYS A N 1
ATOM 2524 C CA . CYS A 1 340 ? -8.109 3.072 9.75 1 97 340 CYS A CA 1
ATOM 2525 C C . CYS A 1 340 ? -7.027 2.66 8.758 1 97 340 CYS A C 1
ATOM 2527 O O . CYS A 1 340 ? -6.18 1.823 9.07 1 97 340 CYS A O 1
ATOM 2529 N N . VAL A 1 341 ? -7.062 3.24 7.559 1 94.69 341 VAL A N 1
ATOM 2530 C CA . VAL A 1 341 ? -6.066 2.947 6.531 1 94.69 341 VAL A CA 1
ATOM 2531 C C . VAL A 1 341 ? -4.676 3.32 7.039 1 94.69 341 VAL A C 1
ATOM 2533 O O . VAL A 1 341 ? -3.689 2.656 6.715 1 94.69 341 VAL A O 1
ATOM 2536 N N . ASP A 1 342 ? -4.625 4.367 7.863 1 93.56 342 ASP A N 1
ATOM 2537 C CA . ASP A 1 342 ? -3.336 4.836 8.367 1 93.56 342 ASP A CA 1
ATOM 2538 C C . ASP A 1 342 ? -2.689 3.795 9.273 1 93.56 342 ASP A C 1
ATOM 2540 O O . ASP A 1 342 ? -1.495 3.877 9.57 1 93.56 342 ASP A O 1
ATOM 2544 N N . PHE A 1 343 ? -3.402 2.746 9.703 1 96.56 343 PHE A N 1
ATOM 2545 C CA . PHE A 1 343 ? -2.889 1.743 10.625 1 96.56 343 PHE A CA 1
ATOM 2546 C C . PHE A 1 343 ? -2.459 0.486 9.875 1 96.56 343 PHE A C 1
ATOM 2548 O O . PHE A 1 343 ? -2.135 -0.53 10.492 1 96.56 343 PHE A O 1
ATOM 2555 N N . VAL A 1 344 ? -2.4 0.434 8.555 1 94.69 344 VAL A N 1
ATOM 2556 C CA . VAL A 1 344 ? -2.24 -0.771 7.75 1 94.69 344 VAL A CA 1
ATOM 2557 C C . VAL A 1 344 ? -0.888 -1.416 8.047 1 94.69 344 VAL A C 1
ATOM 2559 O O . VAL A 1 344 ? -0.725 -2.629 7.891 1 94.69 344 VAL A O 1
ATOM 2562 N N . PHE A 1 345 ? 0.114 -0.666 8.453 1 94.12 345 PHE A N 1
ATOM 2563 C CA . PHE A 1 345 ? 1.44 -1.223 8.688 1 94.12 345 PHE A CA 1
ATOM 2564 C C . PHE A 1 345 ? 1.606 -1.63 10.148 1 94.12 345 PHE A C 1
ATOM 2566 O O . PHE A 1 345 ? 2.652 -2.152 10.539 1 94.12 345 PHE A O 1
ATOM 2573 N N . ASP A 1 346 ? 0.642 -1.338 10.961 1 94.62 346 ASP A N 1
ATOM 2574 C CA . ASP A 1 346 ? 0.625 -1.717 12.367 1 94.62 346 ASP A CA 1
ATOM 2575 C C . ASP A 1 346 ? -0.124 -3.031 12.578 1 94.62 346 ASP A C 1
ATOM 2577 O O . ASP A 1 346 ? -1.353 -3.043 12.68 1 94.62 346 ASP A O 1
ATOM 2581 N N . GLU A 1 347 ? 0.579 -4.129 12.711 1 94.56 347 GLU A N 1
ATOM 2582 C CA . GLU A 1 347 ? -0.012 -5.465 12.781 1 94.56 347 GLU A CA 1
ATOM 2583 C C . GLU A 1 347 ? -0.95 -5.59 13.977 1 94.56 347 GLU A C 1
ATOM 2585 O O . GLU A 1 347 ? -2.037 -6.16 13.867 1 94.56 347 GLU A O 1
ATOM 2590 N N . SER A 1 348 ? -0.526 -5.086 15.133 1 95.94 348 SER A N 1
ATOM 2591 C CA . SER A 1 348 ? -1.339 -5.172 16.344 1 95.94 348 SER A CA 1
ATOM 2592 C C . SER A 1 348 ? -2.631 -4.375 16.203 1 95.94 348 SER A C 1
ATOM 2594 O O . SER A 1 348 ? -3.689 -4.809 16.656 1 95.94 348 SER A O 1
ATOM 2596 N N . ALA A 1 349 ? -2.52 -3.184 15.586 1 97.19 349 ALA A N 1
ATOM 2597 C CA . ALA A 1 349 ? -3.713 -2.369 15.359 1 97.19 349 ALA A CA 1
ATOM 2598 C C . ALA A 1 349 ? -4.688 -3.074 14.422 1 97.19 349 ALA A C 1
ATOM 2600 O O . ALA A 1 349 ? -5.902 -3.037 14.633 1 97.19 349 ALA A O 1
ATOM 2601 N N . MET A 1 350 ? -4.164 -3.744 13.375 1 96.88 350 MET A N 1
ATOM 2602 C CA . MET A 1 350 ? -5.008 -4.441 12.406 1 96.88 350 MET A CA 1
ATOM 2603 C C . MET A 1 350 ? -5.75 -5.598 13.062 1 96.88 350 MET A C 1
ATOM 2605 O O . MET A 1 350 ? -6.918 -5.848 12.758 1 96.88 350 MET A O 1
ATOM 2609 N N . GLU A 1 351 ? -5.082 -6.32 13.914 1 97 351 GLU A N 1
ATOM 2610 C CA . GLU A 1 351 ? -5.723 -7.398 14.656 1 97 351 GLU A CA 1
ATOM 2611 C C . GLU A 1 351 ? -6.859 -6.871 15.523 1 97 351 GLU A C 1
ATOM 2613 O O . GLU A 1 351 ? -7.93 -7.48 15.594 1 97 351 GLU A O 1
ATOM 2618 N N . GLN A 1 352 ? -6.562 -5.75 16.188 1 97.88 352 GLN A N 1
ATOM 2619 C CA . GLN A 1 352 ? -7.582 -5.137 17.031 1 97.88 352 GLN A CA 1
ATOM 2620 C C . GLN A 1 352 ? -8.781 -4.684 16.203 1 97.88 352 GLN A C 1
ATOM 2622 O O . GLN A 1 352 ? -9.93 -4.859 16.625 1 97.88 352 GLN A O 1
ATOM 2627 N N . LEU A 1 353 ? -8.523 -4.059 15.086 1 98.38 353 LEU A N 1
ATOM 2628 C CA . LEU A 1 353 ? -9.594 -3.59 14.211 1 98.38 353 LEU A CA 1
ATOM 2629 C C . LEU A 1 353 ? -10.461 -4.75 13.742 1 98.38 353 LEU A C 1
ATOM 2631 O O . LEU A 1 353 ? -11.68 -4.625 13.656 1 98.38 353 LEU A O 1
ATOM 2635 N N . GLN A 1 354 ? -9.828 -5.875 13.336 1 97.56 354 GLN A N 1
ATOM 2636 C CA . GLN A 1 354 ? -10.57 -7.074 12.953 1 97.56 354 GLN A CA 1
ATOM 2637 C C . GLN A 1 354 ? -11.469 -7.555 14.086 1 97.56 354 GLN A C 1
ATOM 2639 O O . GLN A 1 354 ? -12.641 -7.871 13.859 1 97.56 354 GLN A O 1
ATOM 2644 N N . GLU A 1 355 ? -10.953 -7.602 15.32 1 97.5 355 GLU A N 1
ATOM 2645 C CA . GLU A 1 355 ? -11.688 -8.07 16.484 1 97.5 355 GLU A CA 1
ATOM 2646 C C . GLU A 1 355 ? -12.867 -7.152 16.797 1 97.5 355 GLU A C 1
ATOM 2648 O O . GLU A 1 355 ? -13.898 -7.602 17.297 1 97.5 355 GLU A O 1
ATOM 2653 N N . LEU A 1 356 ? -12.672 -5.863 16.5 1 97.81 356 LEU A N 1
ATOM 2654 C CA . LEU A 1 356 ? -13.719 -4.879 16.797 1 97.81 356 LEU A CA 1
ATOM 2655 C C . LEU A 1 356 ? -14.797 -4.906 15.719 1 97.81 356 LEU A C 1
ATOM 2657 O O . LEU A 1 356 ? -15.805 -4.207 15.828 1 97.81 356 LEU A O 1
ATOM 2661 N N . GLY A 1 357 ? -14.594 -5.707 14.641 1 97.31 357 GLY A N 1
ATOM 2662 C CA . GLY A 1 357 ? -15.633 -5.91 13.648 1 97.31 357 GLY A CA 1
ATOM 2663 C C . GLY A 1 357 ? -15.539 -4.957 12.469 1 97.31 357 GLY A C 1
ATOM 2664 O O . GLY A 1 357 ? -16.562 -4.578 11.883 1 97.31 357 GLY A O 1
ATOM 2665 N N . LEU A 1 358 ? -14.336 -4.516 12.094 1 98.31 358 LEU A N 1
ATOM 2666 C CA . LEU A 1 358 ? -14.172 -3.557 11.008 1 98.31 358 LEU A CA 1
ATOM 2667 C C . LEU A 1 358 ? -14.562 -4.176 9.672 1 98.31 358 LEU A C 1
ATOM 2669 O O . LEU A 1 358 ? -15.195 -3.523 8.836 1 98.31 358 LEU A O 1
ATOM 2673 N N . VAL A 1 359 ? -14.211 -5.461 9.375 1 98.44 359 VAL A N 1
ATOM 2674 C CA . VAL A 1 359 ? -14.328 -6.098 8.07 1 98.44 359 VAL A CA 1
ATOM 2675 C C . VAL A 1 359 ? -15.789 -6.129 7.637 1 98.44 359 VAL A C 1
ATOM 2677 O O . VAL A 1 359 ? -16.141 -5.645 6.551 1 98.44 359 VAL A O 1
ATOM 2680 N N . PRO A 1 360 ? -16.766 -6.641 8.492 1 97.38 360 PRO A N 1
ATOM 2681 C CA . PRO A 1 360 ? -18.172 -6.613 8.062 1 97.38 360 PRO A CA 1
ATOM 2682 C C . PRO A 1 360 ? -18.672 -5.199 7.801 1 97.38 360 PRO A C 1
ATOM 2684 O O . PRO A 1 360 ? -19.5 -4.992 6.906 1 97.38 360 PRO A O 1
ATOM 2687 N N . LEU A 1 361 ? -18.219 -4.223 8.562 1 97.56 361 LEU A N 1
ATOM 2688 C CA . LEU A 1 361 ? -18.625 -2.838 8.367 1 97.56 361 LEU A CA 1
ATOM 2689 C C . LEU A 1 361 ? -18.172 -2.318 7.016 1 97.56 361 LEU A C 1
ATOM 2691 O O . LEU A 1 361 ? -18.906 -1.612 6.328 1 97.56 361 LEU A O 1
ATOM 2695 N N . LEU A 1 362 ? -16.922 -2.623 6.668 1 98.06 362 LEU A N 1
ATOM 2696 C CA . LEU A 1 362 ? -16.359 -2.203 5.387 1 98.06 362 LEU A CA 1
ATOM 2697 C C . LEU A 1 362 ? -17.141 -2.811 4.23 1 98.06 362 LEU A C 1
ATOM 2699 O O . LEU A 1 362 ? -17.453 -2.123 3.25 1 98.06 362 LEU A O 1
ATOM 2703 N N . VAL A 1 363 ? -17.438 -4.102 4.305 1 97.81 363 VAL A N 1
ATOM 2704 C CA . VAL A 1 363 ? -18.141 -4.793 3.234 1 97.81 363 VAL A CA 1
ATOM 2705 C C . VAL A 1 363 ? -19.547 -4.207 3.088 1 97.81 363 VAL A C 1
ATOM 2707 O O . VAL A 1 363 ? -20.031 -4.02 1.972 1 97.81 363 VAL A O 1
ATOM 2710 N N . ALA A 1 364 ? -20.203 -3.957 4.238 1 96.12 364 ALA A N 1
ATOM 2711 C CA . ALA A 1 364 ? -21.516 -3.32 4.195 1 96.12 364 ALA A CA 1
ATOM 2712 C C . ALA A 1 364 ? -21.453 -1.983 3.461 1 96.12 364 ALA A C 1
ATOM 2714 O O . ALA A 1 364 ? -22.328 -1.667 2.656 1 96.12 364 ALA A O 1
ATOM 2715 N N . ARG A 1 365 ? -20.469 -1.213 3.793 1 95.25 365 ARG A N 1
ATOM 2716 C CA . ARG A 1 365 ? -20.297 0.078 3.135 1 95.25 365 ARG A CA 1
ATOM 2717 C C . ARG A 1 365 ? -20.016 -0.1 1.646 1 95.25 365 ARG A C 1
ATOM 2719 O O . ARG A 1 365 ? -20.469 0.697 0.824 1 95.25 365 ARG A O 1
ATOM 2726 N N . LEU A 1 366 ? -19.188 -1.086 1.267 1 96 366 LEU A N 1
ATOM 2727 C CA . LEU A 1 366 ? -18.875 -1.389 -0.125 1 96 366 LEU A CA 1
ATOM 2728 C C . LEU A 1 366 ? -20.141 -1.692 -0.916 1 96 366 LEU A C 1
ATOM 2730 O O . LEU A 1 366 ? -20.328 -1.185 -2.023 1 96 366 LEU A O 1
ATOM 2734 N N . VAL A 1 367 ? -21.016 -2.482 -0.356 1 95.25 367 VAL A N 1
ATOM 2735 C CA . VAL A 1 367 ? -22.266 -2.855 -0.992 1 95.25 367 VAL A CA 1
ATOM 2736 C C . VAL A 1 367 ? -23.156 -1.621 -1.151 1 95.25 367 VAL A C 1
ATOM 2738 O O . VAL A 1 367 ? -23.766 -1.423 -2.201 1 95.25 367 VAL A O 1
ATOM 2741 N N . GLU A 1 368 ? -23.219 -0.799 -0.141 1 92.44 368 GLU A N 1
ATOM 2742 C CA . GLU A 1 368 ? -24.016 0.422 -0.185 1 92.44 368 GLU A CA 1
ATOM 2743 C C . GLU A 1 368 ? -23.531 1.354 -1.295 1 92.44 368 GLU A C 1
ATOM 2745 O O . GLU A 1 368 ? -24.344 1.937 -2.016 1 92.44 368 GLU A O 1
ATOM 2750 N N . LEU A 1 369 ? -22.266 1.525 -1.37 1 90.94 369 LEU A N 1
ATOM 2751 C CA . LEU A 1 369 ? -21.703 2.379 -2.408 1 90.94 369 LEU A CA 1
ATOM 2752 C C . LEU A 1 369 ? -22.031 1.838 -3.795 1 90.94 369 LEU A C 1
ATOM 2754 O O . LEU A 1 369 ? -22.266 2.611 -4.727 1 90.94 369 LEU A O 1
ATOM 2758 N N . THR A 1 370 ? -22 0.542 -3.926 1 92.12 370 THR A N 1
ATOM 2759 C CA . THR A 1 370 ? -22.281 -0.1 -5.203 1 92.12 370 THR A CA 1
ATOM 2760 C C . THR A 1 370 ? -23.75 0.065 -5.578 1 92.12 370 THR A C 1
ATOM 2762 O O . THR A 1 370 ? -24.078 0.288 -6.746 1 92.12 370 THR A O 1
ATOM 2765 N N . ARG A 1 371 ? -24.641 -0.011 -4.594 1 87.12 371 ARG A N 1
ATOM 2766 C CA . ARG A 1 371 ? -26.062 0.169 -4.812 1 87.12 371 ARG A CA 1
ATOM 2767 C C . ARG A 1 371 ? -26.375 1.599 -5.242 1 87.12 371 ARG A C 1
ATOM 2769 O O . ARG A 1 371 ? -27.25 1.824 -6.09 1 87.12 371 ARG A O 1
ATOM 2776 N N . GLY A 1 372 ? -25.75 2.555 -4.512 1 75.81 372 GLY A N 1
ATOM 2777 C CA . GLY A 1 372 ? -25.969 3.957 -4.828 1 75.81 372 GLY A CA 1
ATOM 2778 C C . GLY A 1 372 ? -25.547 4.32 -6.242 1 75.81 372 GLY A C 1
ATOM 2779 O O . GLY A 1 372 ? -26.156 5.176 -6.879 1 75.81 372 GLY A O 1
ATOM 2780 N N . GLU A 1 373 ? -24.438 3.881 -6.633 1 64.44 373 GLU A N 1
ATOM 2781 C CA . GLU A 1 373 ? -24.031 4.051 -8.023 1 64.44 373 GLU A CA 1
ATOM 2782 C C . GLU A 1 373 ? -25.078 3.506 -8.984 1 64.44 373 GLU A C 1
ATOM 2784 O O . GLU A 1 373 ? -25.344 4.094 -10.039 1 64.44 373 GLU A O 1
ATOM 2789 N N . GLU A 1 374 ? -25.734 2.475 -8.555 1 55 374 GLU A N 1
ATOM 2790 C CA . GLU A 1 374 ? -26.797 1.836 -9.328 1 55 374 GLU A CA 1
ATOM 2791 C C . GLU A 1 374 ? -28.016 2.746 -9.445 1 55 374 GLU A C 1
ATOM 2793 O O . GLU A 1 374 ? -28.609 2.857 -10.516 1 55 374 GLU A O 1
ATOM 2798 N N . GLN A 1 375 ? -28.25 3.473 -8.266 1 48.69 375 GLN A N 1
ATOM 2799 C CA . GLN A 1 375 ? -29.422 4.352 -8.25 1 48.69 375 GLN A CA 1
ATOM 2800 C C . GLN A 1 375 ? -29.141 5.641 -9.023 1 48.69 375 GLN A C 1
ATOM 2802 O O . GLN A 1 375 ? -30.047 6.203 -9.641 1 48.69 375 GLN A O 1
ATOM 2807 N N . SER A 1 376 ? -27.891 6.148 -8.883 1 45.84 376 SER A N 1
ATOM 2808 C CA . SER A 1 376 ? -27.562 7.348 -9.641 1 45.84 376 SER A CA 1
ATOM 2809 C C . SER A 1 376 ? -27.562 7.074 -11.141 1 45.84 376 SER A C 1
ATOM 2811 O O . SER A 1 376 ? -27.953 7.926 -11.938 1 45.84 376 SER A O 1
ATOM 2813 N N . ALA A 1 377 ? -27.188 5.977 -11.625 1 41.53 377 ALA A N 1
ATOM 2814 C CA . ALA A 1 377 ? -27.219 5.617 -13.039 1 41.53 377 ALA A CA 1
ATOM 2815 C C . ALA A 1 377 ? -28.656 5.395 -13.516 1 41.53 377 ALA A C 1
ATOM 2817 O O . ALA A 1 377 ? -29 5.707 -14.656 1 41.53 377 ALA A O 1
ATOM 2818 N N . GLU A 1 378 ? -29.531 4.961 -12.68 1 40.59 378 GLU A N 1
ATOM 2819 C CA . GLU A 1 378 ? -30.953 4.844 -13.016 1 40.59 378 GLU A CA 1
ATOM 2820 C C . GLU A 1 378 ? -31.625 6.215 -13.078 1 40.59 378 GLU A C 1
ATOM 2822 O O . GLU A 1 378 ? -32.5 6.449 -13.922 1 40.59 378 GLU A O 1
ATOM 2827 N N . LYS A 1 379 ? -31.219 7.258 -12.172 1 40.25 379 LYS A N 1
ATOM 2828 C CA . LYS A 1 379 ? -31.797 8.602 -12.227 1 40.25 379 LYS A CA 1
ATOM 2829 C C . LYS A 1 379 ? -31.25 9.375 -13.43 1 40.25 379 LYS A C 1
ATOM 2831 O O . LYS A 1 379 ? -31.969 10.188 -14.023 1 40.25 379 LYS A O 1
ATOM 2836 N N . MET A 1 380 ? -30.031 9.195 -13.734 1 34.81 380 MET A N 1
ATOM 2837 C CA . MET A 1 380 ? -29.547 9.898 -14.922 1 34.81 380 MET A CA 1
ATOM 2838 C C . MET A 1 380 ? -30.266 9.414 -16.172 1 34.81 380 MET A C 1
ATOM 2840 O O . MET A 1 380 ? -30.391 10.164 -17.156 1 34.81 380 MET A O 1
ATOM 2844 N N . ASP A 1 381 ? -30.703 8.211 -16.188 1 34.03 381 ASP A N 1
ATOM 2845 C CA . ASP A 1 381 ? -31.422 7.855 -17.391 1 34.03 381 ASP A CA 1
ATOM 2846 C C . ASP A 1 381 ? -32.75 8.594 -17.484 1 34.03 381 ASP A C 1
ATOM 2848 O O . ASP A 1 381 ? -33.344 8.703 -18.562 1 34.03 381 ASP A O 1
ATOM 2852 N N . VAL A 1 382 ? -33.375 9.023 -16.375 1 32.97 382 VAL A N 1
ATOM 2853 C CA . VAL A 1 382 ? -34.656 9.711 -16.578 1 32.97 382 VAL A CA 1
ATOM 2854 C C . VAL A 1 382 ? -34.375 11.172 -16.922 1 32.97 382 VAL A C 1
ATOM 2856 O O . VAL A 1 382 ? -35.094 11.758 -17.75 1 32.97 382 VAL A O 1
ATOM 2859 N N . SER A 1 383 ? -33.469 11.914 -16.156 1 32.56 383 SER A N 1
ATOM 2860 C CA . SER A 1 383 ? -33.438 13.359 -16.328 1 32.56 383 SER A CA 1
ATOM 2861 C C . SER A 1 383 ? -32.625 13.766 -17.547 1 32.56 383 SER A C 1
ATOM 2863 O O . SER A 1 383 ? -32.344 14.945 -17.766 1 32.56 383 SER A O 1
ATOM 2865 N N . ILE A 1 384 ? -31.938 12.938 -18.312 1 30.48 384 ILE A N 1
ATOM 2866 C CA . ILE A 1 384 ? -31.188 13.477 -19.438 1 30.48 384 ILE A CA 1
ATOM 2867 C C . ILE A 1 384 ? -32.156 14.102 -20.438 1 30.48 384 ILE A C 1
ATOM 2869 O O . ILE A 1 384 ? -31.75 14.617 -21.484 1 30.48 384 ILE A O 1
ATOM 2873 N N . THR A 1 385 ? -33.469 13.914 -20.422 1 28.56 385 THR A N 1
ATOM 2874 C CA . THR A 1 385 ? -34.031 14.656 -21.531 1 28.56 385 THR A CA 1
ATOM 2875 C C . THR A 1 385 ? -33.844 16.156 -21.328 1 28.56 385 THR A C 1
ATOM 2877 O O . THR A 1 385 ? -33.906 16.922 -22.297 1 28.56 385 THR A O 1
ATOM 2880 N N . SER A 1 386 ? -34.406 16.734 -20.219 1 28.19 386 SER A N 1
ATOM 2881 C CA . SER A 1 386 ? -34.562 18.156 -20.438 1 28.19 386 SER A CA 1
ATOM 2882 C C . SER A 1 386 ? -33.219 18.875 -20.484 1 28.19 386 SER A C 1
ATOM 2884 O O . SER A 1 386 ? -32.188 18.297 -20.156 1 28.19 386 SER A O 1
ATOM 2886 N N . SER A 1 387 ? -33.125 20.312 -20.062 1 27.92 387 SER A N 1
ATOM 2887 C CA . SER A 1 387 ? -32.25 21.453 -20.328 1 27.92 387 SER A CA 1
ATOM 2888 C C . SER A 1 387 ? -30.906 21.312 -19.594 1 27.92 387 SER A C 1
ATOM 2890 O O . SER A 1 387 ? -30.859 21.359 -18.359 1 27.92 387 SER A O 1
ATOM 2892 N N . MET A 1 388 ? -29.984 20.484 -20 1 26.58 388 MET A N 1
ATOM 2893 C CA . MET A 1 388 ? -28.641 20.203 -19.469 1 26.58 388 MET A CA 1
ATOM 2894 C C . MET A 1 388 ? -27.797 21.469 -19.453 1 26.58 388 MET A C 1
ATOM 2896 O O . MET A 1 388 ? -27.453 22.016 -20.5 1 26.58 388 MET A O 1
ATOM 2900 N N . SER A 1 389 ? -28.141 22.484 -18.484 1 27.41 389 SER A N 1
ATOM 2901 C CA . SER A 1 389 ? -27.328 23.688 -18.547 1 27.41 389 SER A CA 1
ATOM 2902 C C . SER A 1 389 ? -25.844 23.344 -18.391 1 27.41 389 SER A C 1
ATOM 2904 O O . SER A 1 389 ? -25.484 22.312 -17.828 1 27.41 389 SER A O 1
ATOM 2906 N N . PRO A 1 390 ? -24.875 24.016 -19.25 1 29.83 390 PRO A N 1
ATOM 2907 C CA . PRO A 1 390 ? -23.438 23.906 -19.438 1 29.83 390 PRO A CA 1
ATOM 2908 C C . PRO A 1 390 ? -22.672 23.812 -18.109 1 29.83 390 PRO A C 1
ATOM 2910 O O . PRO A 1 390 ? -21.531 23.328 -18.078 1 29.83 390 PRO A O 1
ATOM 2913 N N . THR A 1 391 ? -23.188 24.484 -17.047 1 29.55 391 THR A N 1
ATOM 2914 C CA . THR A 1 391 ? -22.422 24.672 -15.805 1 29.55 391 THR A CA 1
ATOM 2915 C C . THR A 1 391 ? -22.141 23.328 -15.141 1 29.55 391 THR A C 1
ATOM 2917 O O . THR A 1 391 ? -21.359 23.25 -14.188 1 29.55 391 THR A O 1
ATOM 2920 N N . GLU A 1 392 ? -22.906 22.312 -15.461 1 30.36 392 GLU A N 1
ATOM 2921 C CA . GLU A 1 392 ? -22.953 21.016 -14.781 1 30.36 392 GLU A CA 1
ATOM 2922 C C . GLU A 1 392 ? -21.766 20.141 -15.172 1 30.36 392 GLU A C 1
ATOM 2924 O O . GLU A 1 392 ? -21.531 19.094 -14.562 1 30.36 392 GLU A O 1
ATOM 2929 N N . LEU A 1 393 ? -21.141 20.422 -16.297 1 28.3 393 LEU A N 1
ATOM 2930 C CA . LEU A 1 393 ? -20.031 19.656 -16.859 1 28.3 393 LEU A CA 1
ATOM 2931 C C . LEU A 1 393 ? -18.797 19.75 -15.977 1 28.3 393 LEU A C 1
ATOM 2933 O O . LEU A 1 393 ? -17.812 19.047 -16.188 1 28.3 393 LEU A O 1
ATOM 2937 N N . LEU A 1 394 ? -18.562 20.875 -15.281 1 30.53 394 LEU A N 1
ATOM 2938 C CA . LEU A 1 394 ? -17.328 21.125 -14.539 1 30.53 394 LEU A CA 1
ATOM 2939 C C . LEU A 1 394 ? -17.188 20.125 -13.391 1 30.53 394 LEU A C 1
ATOM 2941 O O . LEU A 1 394 ? -16.281 20.25 -12.562 1 30.53 394 LEU A O 1
ATOM 2945 N N . GLY A 1 395 ? -18.188 19.266 -13.141 1 31.41 395 GLY A N 1
ATOM 2946 C CA . GLY A 1 395 ? -18.312 18.234 -12.133 1 31.41 395 GLY A CA 1
ATOM 2947 C C . GLY A 1 395 ? -17.344 17.078 -12.344 1 31.41 395 GLY A C 1
ATOM 2948 O O . GLY A 1 395 ? -17.578 15.969 -11.859 1 31.41 395 GLY A O 1
ATOM 2949 N N . SER A 1 396 ? -16.406 17.297 -13.188 1 31.44 396 SER A N 1
ATOM 2950 C CA . SER A 1 396 ? -15.609 16.125 -13.555 1 31.44 396 SER A CA 1
ATOM 2951 C C . SER A 1 396 ? -15.078 15.414 -12.312 1 31.44 396 SER A C 1
ATOM 2953 O O . SER A 1 396 ? -14.953 16.016 -11.25 1 31.44 396 SER A O 1
ATOM 2955 N N . SER A 1 397 ? -15.086 14.062 -12.414 1 37.94 397 SER A N 1
ATOM 2956 C CA . SER A 1 397 ? -14.656 13.008 -11.5 1 37.94 397 SER A CA 1
ATOM 2957 C C . SER A 1 397 ? -13.336 13.359 -10.828 1 37.94 397 SER A C 1
ATOM 2959 O O . SER A 1 397 ? -13.148 13.078 -9.641 1 37.94 397 SER A O 1
ATOM 2961 N N . SER A 1 398 ? -12.484 14.117 -11.57 1 36.72 398 SER A N 1
ATOM 2962 C CA . SER A 1 398 ? -11.172 14.461 -11.039 1 36.72 398 SER A CA 1
ATOM 2963 C C . SER A 1 398 ? -11.273 15.477 -9.906 1 36.72 398 SER A C 1
ATOM 2965 O O . SER A 1 398 ? -10.539 15.406 -8.93 1 36.72 398 SER A O 1
ATOM 2967 N N . PHE A 1 399 ? -12.258 16.438 -10.062 1 38.91 399 PHE A N 1
ATOM 2968 C CA . PHE A 1 399 ? -12.406 17.516 -9.086 1 38.91 399 PHE A CA 1
ATOM 2969 C C . PHE A 1 399 ? -13.062 17 -7.812 1 38.91 399 PHE A C 1
ATOM 2971 O O . PHE A 1 399 ? -12.703 17.422 -6.711 1 38.91 399 PHE A O 1
ATOM 2978 N N . GLN A 1 400 ? -13.984 16.125 -8.039 1 44.12 400 GLN A N 1
ATOM 2979 C CA . GLN A 1 400 ? -14.625 15.523 -6.875 1 44.12 400 GLN A CA 1
ATOM 2980 C C . GLN A 1 400 ? -13.641 14.656 -6.098 1 44.12 400 GLN A C 1
ATOM 2982 O O . GLN A 1 400 ? -13.641 14.648 -4.863 1 44.12 400 GLN A O 1
ATOM 2987 N N . SER A 1 401 ? -12.734 13.992 -6.84 1 44.78 401 SER A N 1
ATOM 2988 C CA . SER A 1 401 ? -11.664 13.203 -6.234 1 44.78 401 SER A CA 1
ATOM 2989 C C . SER A 1 401 ? -10.695 14.094 -5.465 1 44.78 401 SER A C 1
ATOM 2991 O O . SER A 1 401 ? -10.266 13.75 -4.363 1 44.78 401 SER A O 1
ATOM 2993 N N . LEU A 1 402 ? -10.477 15.305 -5.98 1 43.97 402 LEU A N 1
ATOM 2994 C CA . LEU A 1 402 ? -9.641 16.281 -5.297 1 43.97 402 LEU A CA 1
ATOM 2995 C C . LEU A 1 402 ? -10.328 16.812 -4.047 1 43.97 402 LEU A C 1
ATOM 2997 O O . LEU A 1 402 ? -9.703 16.922 -2.99 1 43.97 402 LEU A O 1
ATOM 3001 N N . ARG A 1 403 ? -11.664 17.141 -4.105 1 46.81 403 ARG A N 1
ATOM 3002 C CA . ARG A 1 403 ? -12.43 17.672 -2.98 1 46.81 403 ARG A CA 1
ATOM 3003 C C . ARG A 1 403 ? -12.5 16.672 -1.837 1 46.81 403 ARG A C 1
ATOM 3005 O O . ARG A 1 403 ? -12.305 17.031 -0.674 1 46.81 403 ARG A O 1
ATOM 3012 N N . SER A 1 404 ? -12.789 15.453 -2.242 1 48.47 404 SER A N 1
ATOM 3013 C CA . SER A 1 404 ? -12.875 14.391 -1.244 1 48.47 404 SER A CA 1
ATOM 3014 C C . SER A 1 404 ? -11.523 14.148 -0.579 1 48.47 404 SER A C 1
ATOM 3016 O O . SER A 1 404 ? -11.453 13.898 0.627 1 48.47 404 SER A O 1
ATOM 3018 N N . TRP A 1 405 ? -10.469 14.32 -1.296 1 45.28 405 TRP A N 1
ATOM 3019 C CA . TRP A 1 405 ? -9.102 14.203 -0.799 1 45.28 405 TRP A CA 1
ATOM 3020 C C . TRP A 1 405 ? -8.758 15.352 0.145 1 45.28 405 TRP A C 1
ATOM 3022 O O . TRP A 1 405 ? -8.18 15.133 1.211 1 45.28 405 TRP A O 1
ATOM 3032 N N . LEU A 1 406 ? -9.242 16.547 -0.207 1 46.94 406 LEU A N 1
ATOM 3033 C CA . LEU A 1 406 ? -8.992 17.734 0.602 1 46.94 406 LEU A CA 1
ATOM 3034 C C . LEU A 1 406 ? -9.664 17.609 1.966 1 46.94 406 LEU A C 1
ATOM 3036 O O . LEU A 1 406 ? -9.086 18.016 2.982 1 46.94 406 LEU A O 1
ATOM 3040 N N . VAL A 1 407 ? -10.852 17.078 1.864 1 49.22 407 VAL A N 1
ATOM 3041 C CA . VAL A 1 407 ? -11.578 16.859 3.109 1 49.22 407 VAL A CA 1
ATOM 3042 C C . VAL A 1 407 ? -10.859 15.789 3.941 1 49.22 407 VAL A C 1
ATOM 3044 O O . VAL A 1 407 ? -10.688 15.953 5.152 1 49.22 407 VAL A O 1
ATOM 3047 N N . SER A 1 408 ? -10.453 14.758 3.26 1 45.69 408 SER A N 1
ATOM 3048 C CA . SER A 1 408 ? -9.859 13.617 3.949 1 45.69 408 SER A CA 1
ATOM 3049 C C . SER A 1 408 ? -8.523 14 4.59 1 45.69 408 SER A C 1
ATOM 3051 O O . SER A 1 408 ? -8.172 13.484 5.652 1 45.69 408 SER A O 1
ATOM 3053 N N . GLU A 1 409 ? -7.809 14.961 3.928 1 41.19 409 GLU A N 1
ATOM 3054 C CA . GLU A 1 409 ? -6.504 15.406 4.41 1 41.19 409 GLU A CA 1
ATOM 3055 C C . GLU A 1 409 ? -6.648 16.5 5.457 1 41.19 409 GLU A C 1
ATOM 3057 O O . GLU A 1 409 ? -5.656 16.984 6.008 1 41.19 409 GLU A O 1
ATOM 3062 N N . GLY A 1 410 ? -7.992 16.859 5.762 1 41.31 410 GLY A N 1
ATOM 3063 C CA . GLY A 1 410 ? -8.352 17.906 6.711 1 41.31 410 GLY A CA 1
ATOM 3064 C C . GLY A 1 410 ? -7.996 19.297 6.234 1 41.31 410 GLY A C 1
ATOM 3065 O O . GLY A 1 410 ? -7.812 20.203 7.039 1 41.31 410 GLY A O 1
ATOM 3066 N N . LEU A 1 411 ? -7.754 19.438 5.016 1 40.78 411 LEU A N 1
ATOM 3067 C CA . LEU A 1 411 ? -7.371 20.75 4.5 1 40.78 411 LEU A CA 1
ATOM 3068 C C . LEU A 1 411 ? -8.602 21.625 4.254 1 40.78 411 LEU A C 1
ATOM 3070 O O . LEU A 1 411 ? -8.508 22.844 4.258 1 40.78 411 LEU A O 1
ATOM 3074 N N . ILE A 1 412 ? -9.781 20.969 3.984 1 47.19 412 ILE A N 1
ATOM 3075 C CA . ILE A 1 412 ? -11.086 21.625 4 1 47.19 412 ILE A CA 1
ATOM 3076 C C . ILE A 1 412 ? -12.039 20.859 4.914 1 47.19 412 ILE A C 1
ATOM 3078 O O . ILE A 1 412 ? -11.906 19.641 5.078 1 47.19 412 ILE A O 1
ATOM 3082 N N . SER A 1 413 ? -12.719 21.641 5.734 1 44.66 413 SER A N 1
ATOM 3083 C CA . SER A 1 413 ? -13.641 21.031 6.695 1 44.66 413 SER A CA 1
ATOM 3084 C C . SER A 1 413 ? -14.766 20.281 5.988 1 44.66 413 SER A C 1
ATOM 3086 O O . SER A 1 413 ? -15.312 19.328 6.531 1 44.66 413 SER A O 1
ATOM 3088 N N . SER A 1 414 ? -15.383 20.828 5.008 1 46.78 414 SER A N 1
ATOM 3089 C CA . SER A 1 414 ? -16.484 20.25 4.262 1 46.78 414 SER A CA 1
ATOM 3090 C C . SER A 1 414 ? -16.266 20.359 2.758 1 46.78 414 SER A C 1
ATOM 3092 O O . SER A 1 414 ? -15.516 21.234 2.301 1 46.78 414 SER A O 1
ATOM 3094 N N . GLU A 1 415 ? -16.547 19.203 2.041 1 43.53 415 GLU A N 1
ATOM 3095 C CA . GLU A 1 415 ? -16.484 19.266 0.585 1 43.53 415 GLU A CA 1
ATOM 3096 C C . GLU A 1 415 ? -17 20.609 0.061 1 43.53 415 GLU A C 1
ATOM 3098 O O . GLU A 1 415 ? -16.547 21.078 -0.987 1 43.53 415 GLU A O 1
ATOM 3103 N N . GLY A 1 416 ? -17.953 21.141 0.748 1 43.28 416 GLY A N 1
ATOM 3104 C CA . GLY A 1 416 ? -18.562 22.422 0.394 1 43.28 416 GLY A CA 1
ATOM 3105 C C . GLY A 1 416 ? -17.656 23.609 0.619 1 43.28 416 GLY A C 1
ATOM 3106 O O . GLY A 1 416 ? -17.984 24.734 0.267 1 43.28 416 GLY A O 1
ATOM 3107 N N . ASP A 1 417 ? -16.75 23.328 1.473 1 41.78 417 ASP A N 1
ATOM 3108 C CA . ASP A 1 417 ? -15.969 24.484 1.921 1 41.78 417 ASP A CA 1
ATOM 3109 C C . ASP A 1 417 ? -15.078 25.016 0.798 1 41.78 417 ASP A C 1
ATOM 3111 O O . ASP A 1 417 ? -14.211 25.859 1.032 1 41.78 417 ASP A O 1
ATOM 3115 N N . LEU A 1 418 ? -15.016 24.266 -0.19 1 38.09 418 LEU A N 1
ATOM 3116 C CA . LEU A 1 418 ? -14.289 24.891 -1.288 1 38.09 418 LEU A CA 1
ATOM 3117 C C . LEU A 1 418 ? -15.008 26.141 -1.774 1 38.09 418 LEU A C 1
ATOM 3119 O O . LEU A 1 418 ? -16.219 26.125 -1.999 1 38.09 418 LEU A O 1
ATOM 3123 N N . PRO A 1 419 ? -14.5 27.344 -1.482 1 32.22 419 PRO A N 1
ATOM 3124 C CA . PRO A 1 419 ? -15.234 28.516 -1.949 1 32.22 419 PRO A CA 1
ATOM 3125 C C . PRO A 1 419 ? -15.789 28.344 -3.357 1 32.22 419 PRO A C 1
ATOM 3127 O O . PRO A 1 419 ? -15.172 27.688 -4.195 1 32.22 419 PRO A O 1
ATOM 3130 N N . GLN A 1 420 ? -17.078 28.078 -3.453 1 29.72 420 GLN A N 1
ATOM 3131 C CA . GLN A 1 420 ? -17.75 28.219 -4.746 1 29.72 420 GLN A CA 1
ATOM 3132 C C . GLN A 1 420 ? -17.156 29.375 -5.551 1 29.72 420 GLN A C 1
ATOM 3134 O O . GLN A 1 420 ? -16.828 30.422 -4.992 1 29.72 420 GLN A O 1
ATOM 3139 N N . PRO A 1 421 ? -16.516 29.047 -6.668 1 26.78 421 PRO A N 1
ATOM 3140 C CA . PRO A 1 421 ? -16.188 30.234 -7.461 1 26.78 421 PRO A CA 1
ATOM 3141 C C . PRO A 1 421 ? -17.25 31.312 -7.375 1 26.78 421 PRO A C 1
ATOM 3143 O O . PRO A 1 421 ? -18.453 31.016 -7.344 1 26.78 421 PRO A O 1
ATOM 3146 N N . SER A 1 422 ? -17.016 32.281 -6.559 1 22.89 422 SER A N 1
ATOM 3147 C CA . SER A 1 422 ? -17.891 33.438 -6.566 1 22.89 422 SER A CA 1
ATOM 3148 C C . SER A 1 422 ? -18.359 33.75 -7.98 1 22.89 422 SER A C 1
ATOM 3150 O O . SER A 1 422 ? -17.594 33.656 -8.938 1 22.89 422 SER A O 1
ATOM 3152 N N . SER A 1 423 ? -19.625 33.531 -8.242 1 22.11 423 SER A N 1
ATOM 3153 C CA . SER A 1 423 ? -20.328 34.031 -9.406 1 22.11 423 SER A CA 1
ATOM 3154 C C . SER A 1 423 ? -19.75 35.375 -9.852 1 22.11 423 SER A C 1
ATOM 3156 O O . SER A 1 423 ? -19.344 36.188 -9.023 1 22.11 423 SER A O 1
ATOM 3158 N N . ALA A 1 424 ? -19.25 35.281 -11.156 1 21.33 424 ALA A N 1
ATOM 3159 C CA . ALA A 1 424 ? -18.953 36.5 -11.914 1 21.33 424 ALA A CA 1
ATOM 3160 C C . ALA A 1 424 ? -19.984 37.594 -11.617 1 21.33 424 ALA A C 1
ATOM 3162 O O . ALA A 1 424 ? -21.188 37.375 -11.812 1 21.33 424 ALA A O 1
ATOM 3163 N N . VAL A 1 425 ? -19.781 38.281 -10.633 1 19.75 425 VAL A N 1
ATOM 3164 C CA . VAL A 1 425 ? -20.5 39.562 -10.523 1 19.75 425 VAL A CA 1
ATOM 3165 C C . VAL A 1 425 ? -20.516 40.25 -11.883 1 19.75 425 VAL A C 1
ATOM 3167 O O . VAL A 1 425 ? -19.469 40.562 -12.453 1 19.75 425 VAL A O 1
ATOM 3170 N N . THR A 1 426 ? -21.547 39.781 -12.719 1 19.8 426 THR A N 1
ATOM 3171 C CA . THR A 1 426 ? -21.922 40.531 -13.914 1 19.8 426 THR A CA 1
ATOM 3172 C C . THR A 1 426 ? -21.875 42.031 -13.664 1 19.8 426 THR A C 1
ATOM 3174 O O . THR A 1 426 ? -22.516 42.531 -12.734 1 19.8 426 THR A O 1
ATOM 3177 N N . PRO A 1 427 ? -20.609 42.5 -13.984 1 18.86 427 PRO A N 1
ATOM 3178 C CA . PRO A 1 427 ? -20.625 43.969 -13.906 1 18.86 427 PRO A CA 1
ATOM 3179 C C . PRO A 1 427 ? -21.812 44.594 -14.633 1 18.86 427 PRO A C 1
ATOM 3181 O O . PRO A 1 427 ? -22.125 44.188 -15.758 1 18.86 427 PRO A O 1
ATOM 3184 N N . GLN A 1 428 ? -22.844 44.875 -13.922 1 18.16 428 GLN A N 1
ATOM 3185 C CA . GLN A 1 428 ? -24 45.594 -14.422 1 18.16 428 GLN A CA 1
ATOM 3186 C C . GLN A 1 428 ? -23.594 46.938 -15.062 1 18.16 428 GLN A C 1
ATOM 3188 O O . GLN A 1 428 ? -23.469 47.938 -14.375 1 18.16 428 GLN A O 1
ATOM 3193 N N . ASN A 1 429 ? -22.375 46.812 -15.875 1 17.41 429 ASN A N 1
ATOM 3194 C CA . ASN A 1 429 ? -22.141 48.188 -16.359 1 17.41 429 ASN A CA 1
ATOM 3195 C C . ASN A 1 429 ? -23.422 48.781 -16.922 1 17.41 429 ASN A C 1
ATOM 3197 O O . ASN A 1 429 ? -24.25 48.094 -17.5 1 17.41 429 ASN A O 1
ATOM 3201 N N . GLN A 1 430 ? -23.578 50 -16.469 1 16.52 430 GLN A N 1
ATOM 3202 C CA . GLN A 1 430 ? -24.547 51.062 -16.594 1 16.52 430 GLN A CA 1
ATOM 3203 C C . GLN A 1 430 ? -24.812 51.406 -18.062 1 16.52 430 GLN A C 1
ATOM 3205 O O . GLN A 1 430 ? -23.953 51.156 -18.922 1 16.52 430 GLN A O 1
ATOM 3210 N N . PRO A 1 431 ? -25.906 52.094 -18.266 1 16.84 431 PRO A N 1
ATOM 3211 C CA . PRO A 1 431 ? -26.891 52.344 -19.312 1 16.84 431 PRO A CA 1
ATOM 3212 C C . PRO A 1 431 ? -26.391 53.281 -20.406 1 16.84 431 PRO A C 1
ATOM 3214 O O . PRO A 1 431 ? -26.875 53.25 -21.531 1 16.84 431 PRO A O 1
ATOM 3217 N N . SER A 1 432 ? -25.328 54.25 -20.109 1 15.56 432 SER A N 1
ATOM 3218 C CA . SER A 1 432 ? -25.969 55.5 -20.562 1 15.56 432 SER A CA 1
ATOM 3219 C C . SER A 1 432 ? -26.188 55.469 -22.078 1 15.56 432 SER A C 1
ATOM 3221 O O . SER A 1 432 ? -25.672 54.594 -22.766 1 15.56 432 SER A O 1
ATOM 3223 N N . SER A 1 433 ? -26.016 56.688 -22.656 1 15.35 433 SER A N 1
ATOM 3224 C CA . SER A 1 433 ? -26.859 57.562 -23.469 1 15.35 433 SER A CA 1
ATOM 3225 C C . SER A 1 433 ? -26.578 57.344 -24.969 1 15.35 433 SER A C 1
ATOM 3227 O O . SER A 1 433 ? -27.516 57.188 -25.75 1 15.35 433 SER A O 1
ATOM 3229 N N . SER A 1 434 ? -25.359 57.875 -25.438 1 15.31 434 SER A N 1
ATOM 3230 C CA . SER A 1 434 ? -25.688 58.938 -26.391 1 15.31 434 SER A CA 1
ATOM 3231 C C . SER A 1 434 ? -26.062 58.344 -27.75 1 15.31 434 SER A C 1
ATOM 3233 O O . SER A 1 434 ? -25.828 57.188 -28.031 1 15.31 434 SER A O 1
ATOM 3235 N N . THR A 1 435 ? -25.828 59.312 -28.734 1 15.21 435 THR A N 1
ATOM 3236 C CA . THR A 1 435 ? -26.594 59.844 -29.844 1 15.21 435 THR A CA 1
ATOM 3237 C C . THR A 1 435 ? -26.422 59 -31.094 1 15.21 435 THR A C 1
ATOM 3239 O O . THR A 1 435 ? -25.688 58 -31.078 1 15.21 435 THR A O 1
ATOM 3242 N N . VAL A 1 436 ? -25.719 59.594 -32.156 1 15.02 436 VAL A N 1
ATOM 3243 C CA . VAL A 1 436 ? -26.484 60.094 -33.312 1 15.02 436 VAL A CA 1
ATOM 3244 C C . VAL A 1 436 ? -26.406 59.062 -34.438 1 15.02 436 VAL A C 1
ATOM 3246 O O . VAL A 1 436 ? -27.438 58.656 -34.969 1 15.02 436 VAL A O 1
ATOM 3249 N N . SER A 1 437 ? -25.422 59.344 -35.469 1 14.59 437 SER A N 1
ATOM 3250 C CA . SER A 1 437 ? -25.922 59.875 -36.75 1 14.59 437 SER A CA 1
ATOM 3251 C C . SER A 1 437 ? -26.109 58.75 -37.781 1 14.59 437 SER A C 1
ATOM 3253 O O . SER A 1 437 ? -25.625 57.625 -37.562 1 14.59 437 SER A O 1
ATOM 3255 N N . SER A 1 438 ? -25.766 59.094 -39.062 1 14.57 438 SER A N 1
ATOM 3256 C CA . SER A 1 438 ? -26.609 59.156 -40.25 1 14.57 438 SER A CA 1
ATOM 3257 C C . SER A 1 438 ? -26.484 57.875 -41.062 1 14.57 438 SER A C 1
ATOM 3259 O O . SER A 1 438 ? -27.5 57.219 -41.344 1 14.57 438 SER A O 1
ATOM 3261 N N . PRO A 1 439 ? -25.875 58.031 -42.312 1 15.15 439 PRO A N 1
ATOM 3262 C CA . PRO A 1 439 ? -26.734 58 -43.5 1 15.15 439 PRO A CA 1
ATOM 3263 C C . PRO A 1 439 ? -26.781 56.625 -44.156 1 15.15 439 PRO A C 1
ATOM 3265 O O . PRO A 1 439 ? -26.547 55.594 -43.5 1 15.15 439 PRO A O 1
ATOM 3268 N N . THR A 1 440 ? -26.125 56.562 -45.312 1 14.5 440 THR A N 1
ATOM 3269 C CA . THR A 1 440 ? -26.734 56.5 -46.625 1 14.5 440 THR A CA 1
ATOM 3270 C C . THR A 1 440 ? -26.672 55.062 -47.188 1 14.5 440 THR A C 1
ATOM 3272 O O . THR A 1 440 ? -25.859 54.25 -46.75 1 14.5 440 THR A O 1
ATOM 3275 N N . LYS A 1 441 ? -27.062 54.906 -48.5 1 15.01 441 LYS A N 1
ATOM 3276 C CA . LYS A 1 441 ? -27.984 54.125 -49.312 1 15.01 441 LYS A CA 1
ATOM 3277 C C . LYS A 1 441 ? -27.312 52.844 -49.844 1 15.01 441 LYS A C 1
ATOM 3279 O O . LYS A 1 441 ? -27.891 51.75 -49.781 1 15.01 441 LYS A O 1
ATOM 3284 N N . THR A 1 442 ? -26.094 52.906 -50.625 1 14.21 442 THR A N 1
ATOM 3285 C CA . THR A 1 442 ? -26.375 52.781 -52.062 1 14.21 442 THR A CA 1
ATOM 3286 C C . THR A 1 442 ? -26.391 51.344 -52.469 1 14.21 442 THR A C 1
ATOM 3288 O O . THR A 1 442 ? -25.719 50.5 -51.875 1 14.21 442 THR A O 1
ATOM 3291 N N . ALA A 1 443 ? -26.922 51.031 -53.719 1 14.95 443 ALA A N 1
ATOM 3292 C CA . ALA A 1 443 ? -27.797 50.125 -54.438 1 14.95 443 ALA A CA 1
ATOM 3293 C C . ALA A 1 443 ? -27.047 48.875 -54.875 1 14.95 443 ALA A C 1
ATOM 3295 O O . ALA A 1 443 ? -27.531 47.75 -54.75 1 14.95 443 ALA A O 1
ATOM 3296 N N . GLN A 1 444 ? -25.828 49 -55.688 1 13.97 444 GLN A N 1
ATOM 3297 C CA . GLN A 1 444 ? -26.078 48.781 -57.125 1 13.97 444 GLN A CA 1
ATOM 3298 C C . GLN A 1 444 ? -26.125 47.281 -57.438 1 13.97 444 GLN A C 1
ATOM 3300 O O . GLN A 1 444 ? -25.719 46.469 -56.625 1 13.97 444 GLN A O 1
ATOM 3305 N N . THR A 1 445 ? -25.391 46.875 -58.594 1 14.58 445 THR A N 1
ATOM 3306 C CA . THR A 1 445 ? -25.797 46.375 -59.906 1 14.58 445 THR A CA 1
ATOM 3307 C C . THR A 1 445 ? -25.703 44.875 -59.938 1 14.58 445 THR A C 1
ATOM 3309 O O . THR A 1 445 ? -24.953 44.25 -59.188 1 14.58 445 THR A O 1
ATOM 3312 N N . PRO A 1 446 ? -26.359 44.25 -61 1 15.57 446 PRO A N 1
ATOM 3313 C CA . PRO A 1 446 ? -27.172 43.094 -61.375 1 15.57 446 PRO A CA 1
ATOM 3314 C C . PRO A 1 446 ? -26.344 41.875 -61.75 1 15.57 446 PRO A C 1
ATOM 3316 O O . PRO A 1 446 ? -26.703 40.75 -61.406 1 15.57 446 PRO A O 1
ATOM 3319 N N . VAL A 1 447 ? -25.125 42.031 -62.531 1 14.34 447 VAL A N 1
ATOM 3320 C CA . VAL A 1 447 ? -25.125 41.531 -63.906 1 14.34 447 VAL A CA 1
ATOM 3321 C C . VAL A 1 447 ? -25.062 40 -63.906 1 14.34 447 VAL A C 1
ATOM 3323 O O . VAL A 1 447 ? -24.609 39.375 -62.938 1 14.34 447 VAL A O 1
ATOM 3326 N N . SER A 1 448 ? -25.094 39.406 -65.188 1 14.34 448 SER A N 1
ATOM 3327 C CA . SER A 1 448 ? -25.766 38.469 -66.062 1 14.34 448 SER A CA 1
ATOM 3328 C C . SER A 1 448 ? -25.078 37.094 -66.062 1 14.34 448 SER A C 1
ATOM 3330 O O . SER A 1 448 ? -25.719 36.094 -65.812 1 14.34 448 SER A O 1
ATOM 3332 N N . PRO A 1 449 ? -24.219 36.812 -67.25 1 14.48 449 PRO A N 1
ATOM 3333 C CA . PRO A 1 449 ? -24.656 35.938 -68.312 1 14.48 449 PRO A CA 1
ATOM 3334 C C . PRO A 1 449 ? -24.25 34.5 -68.125 1 14.48 449 PRO A C 1
ATOM 3336 O O . PRO A 1 449 ? -25.109 33.594 -68.125 1 14.48 449 PRO A O 1
ATOM 3339 N N . SER A 1 450 ? -23.219 34 -69.062 1 13.91 450 SER A N 1
ATOM 3340 C CA . SER A 1 450 ? -23.344 33.219 -70.312 1 13.91 450 SER A CA 1
ATOM 3341 C C . SER A 1 450 ? -23 31.75 -70.062 1 13.91 450 SER A C 1
ATOM 3343 O O . SER A 1 450 ? -22.406 31.422 -69 1 13.91 450 SER A O 1
ATOM 3345 N N . LYS A 1 451 ? -22.344 31.078 -71.188 1 14.55 451 LYS A N 1
ATOM 3346 C CA . LYS A 1 451 ? -22.656 30.078 -72.188 1 14.55 451 LYS A CA 1
ATOM 3347 C C . LYS A 1 451 ? -22.016 28.734 -71.875 1 14.55 451 LYS A C 1
ATOM 3349 O O . LYS A 1 451 ? -22.688 27.703 -71.875 1 14.55 451 LYS A O 1
ATOM 3354 N N . PHE A 1 452 ? -20.688 28.484 -72.312 1 14.18 452 PHE A N 1
ATOM 3355 C CA . PHE A 1 452 ? -20.469 27.609 -73.5 1 14.18 452 PHE A CA 1
ATOM 3356 C C . PHE A 1 452 ? -20.391 26.156 -73.062 1 14.18 452 PHE A C 1
ATOM 3358 O O . PHE A 1 452 ? -20.156 25.859 -71.875 1 14.18 452 PHE A O 1
ATOM 3365 N N . SER A 1 453 ? -19.766 25.312 -74 1 14.3 453 SER A N 1
ATOM 3366 C CA . SER A 1 453 ? -19.984 24.219 -74.938 1 14.3 453 SER A CA 1
ATOM 3367 C C . SER A 1 453 ? -19.453 22.906 -74.375 1 14.3 453 SER A C 1
ATOM 3369 O O . SER A 1 453 ? -20.188 21.906 -74.312 1 14.3 453 SER A O 1
ATOM 3371 N N . SER A 1 454 ? -18.188 22.531 -74.75 1 14.31 454 SER A N 1
ATOM 3372 C CA . SER A 1 454 ? -17.953 21.484 -75.688 1 14.31 454 SER A CA 1
ATOM 3373 C C . SER A 1 454 ? -17.922 20.109 -75.062 1 14.31 454 SER A C 1
ATOM 3375 O O . SER A 1 454 ? -17.766 19.984 -73.812 1 14.31 454 SER A O 1
ATOM 3377 N N . PRO A 1 455 ? -17.25 19.203 -75.875 1 15.34 455 PRO A N 1
ATOM 3378 C CA . PRO A 1 455 ? -17.484 17.938 -76.562 1 15.34 455 PRO A CA 1
ATOM 3379 C C . PRO A 1 455 ? -17.125 16.719 -75.688 1 15.34 455 PRO A C 1
ATOM 3381 O O . PRO A 1 455 ? -17.984 15.867 -75.438 1 15.34 455 PRO A O 1
ATOM 3384 N N . ASN A 1 456 ? -16 16.062 -76.188 1 14.58 456 ASN A N 1
ATOM 3385 C CA . ASN A 1 456 ? -15.875 14.789 -76.875 1 14.58 456 ASN A CA 1
ATOM 3386 C C . ASN A 1 456 ? -15.602 13.648 -75.938 1 14.58 456 ASN A C 1
ATOM 3388 O O . ASN A 1 456 ? -16.312 12.641 -75.938 1 14.58 456 ASN A O 1
ATOM 3392 N N . ARG A 1 457 ? -14.312 13.094 -76 1 14.81 457 ARG A N 1
ATOM 3393 C CA . ARG A 1 457 ? -13.938 11.82 -76.625 1 14.81 457 ARG A CA 1
ATOM 3394 C C . ARG A 1 457 ? -13.953 10.695 -75.562 1 14.81 457 ARG A C 1
ATOM 3396 O O . ARG A 1 457 ? -14.602 9.672 -75.812 1 14.81 457 ARG A O 1
ATOM 3403 N N . ARG A 1 458 ? -12.711 10.102 -75.375 1 15.31 458 ARG A N 1
ATOM 3404 C CA . ARG A 1 458 ? -12.156 8.836 -75.875 1 15.31 458 ARG A CA 1
ATOM 3405 C C . ARG A 1 458 ? -12.352 7.738 -74.812 1 15.31 458 ARG A C 1
ATOM 3407 O O . ARG A 1 458 ? -12.633 8.023 -73.688 1 15.31 458 ARG A O 1
ATOM 3414 N N . ARG A 1 459 ? -11.305 6.855 -74.75 1 15.2 459 ARG A N 1
ATOM 3415 C CA . ARG A 1 459 ? -11.055 5.477 -75.188 1 15.2 459 ARG A CA 1
ATOM 3416 C C . ARG A 1 459 ? -11.203 4.52 -74 1 15.2 459 ARG A C 1
ATOM 3418 O O . ARG A 1 459 ? -11.344 4.957 -72.875 1 15.2 459 ARG A O 1
ATOM 3425 N N . GLN A 1 460 ? -10.047 3.752 -73.75 1 14.88 460 GLN A N 1
ATOM 3426 C CA . GLN A 1 460 ? -9.711 2.361 -74.062 1 14.88 460 GLN A CA 1
ATOM 3427 C C . GLN A 1 460 ? -9.969 1.466 -72.875 1 14.88 460 GLN A C 1
ATOM 3429 O O . GLN A 1 460 ? -10.68 0.463 -72.938 1 14.88 460 GLN A O 1
ATOM 3434 N N . ARG A 1 461 ? -8.875 0.921 -72.25 1 16.02 461 ARG A N 1
ATOM 3435 C CA . ARG A 1 461 ? -8.336 -0.434 -72.312 1 16.02 461 ARG A CA 1
ATOM 3436 C C . ARG A 1 461 ? -8.828 -1.263 -71.125 1 16.02 461 ARG A C 1
ATOM 3438 O O . ARG A 1 461 ? -9.266 -0.711 -70.125 1 16.02 461 ARG A O 1
ATOM 3445 N N . ALA A 1 462 ? -8.258 -2.594 -71.062 1 16.25 462 ALA A N 1
ATOM 3446 C CA . ALA A 1 462 ? -8.492 -4.035 -71.062 1 16.25 462 ALA A CA 1
ATOM 3447 C C . ALA A 1 462 ? -8.57 -4.586 -69.625 1 16.25 462 ALA A C 1
ATOM 3449 O O . ALA A 1 462 ? -9.438 -5.402 -69.312 1 16.25 462 ALA A O 1
ATOM 3450 N N . HIS A 1 463 ? -7.438 -4.391 -68.75 1 16.42 463 HIS A N 1
ATOM 3451 C CA . HIS A 1 463 ? -6.711 -5.535 -68.188 1 16.42 463 HIS A CA 1
ATOM 3452 C C . HIS A 1 463 ? -7.477 -6.188 -67.062 1 16.42 463 HIS A C 1
ATOM 3454 O O . HIS A 1 463 ? -8.094 -5.496 -66.25 1 16.42 463 HIS A O 1
ATOM 3460 N N . SER A 1 464 ? -7.812 -7.477 -67.188 1 17.09 464 SER A N 1
ATOM 3461 C CA . SER A 1 464 ? -8.602 -8.547 -66.625 1 17.09 464 SER A CA 1
ATOM 3462 C C . SER A 1 464 ? -8.109 -8.875 -65.188 1 17.09 464 SER A C 1
ATOM 3464 O O . SER A 1 464 ? -7.613 -9.977 -64.938 1 17.09 464 SER A O 1
ATOM 3466 N N . ALA A 1 465 ? -7.391 -7.973 -64.562 1 16.47 465 ALA A N 1
ATOM 3467 C CA . ALA A 1 465 ? -6.57 -8.586 -63.5 1 16.47 465 ALA A CA 1
ATOM 3468 C C . ALA A 1 465 ? -7.418 -9.43 -62.562 1 16.47 465 ALA A C 1
ATOM 3470 O O . ALA A 1 465 ? -8.398 -8.938 -62 1 16.47 465 ALA A O 1
ATOM 3471 N N . ALA A 1 466 ? -7.344 -10.797 -62.656 1 17.44 466 ALA A N 1
ATOM 3472 C CA . ALA A 1 466 ? -7.832 -12.039 -62.062 1 17.44 466 ALA A CA 1
ATOM 3473 C C . ALA A 1 466 ? -7.629 -12.023 -60.562 1 17.44 466 ALA A C 1
ATOM 3475 O O . ALA A 1 466 ? -6.512 -12.242 -60.062 1 17.44 466 ALA A O 1
ATOM 3476 N N . ALA A 1 467 ? -7.871 -11.016 -59.812 1 16.81 467 ALA A N 1
ATOM 3477 C CA . ALA A 1 467 ? -7.422 -10.984 -58.438 1 16.81 467 ALA A CA 1
ATOM 3478 C C . ALA A 1 467 ? -7.938 -12.195 -57.656 1 16.81 467 ALA A C 1
ATOM 3480 O O . ALA A 1 467 ? -9.141 -12.477 -57.656 1 16.81 467 ALA A O 1
ATOM 3481 N N . LEU A 1 468 ? -6.988 -13.18 -57.312 1 17.81 468 LEU A N 1
ATOM 3482 C CA . LEU A 1 468 ? -6.797 -14.383 -56.5 1 17.81 468 LEU A CA 1
ATOM 3483 C C . LEU A 1 468 ? -7.434 -14.211 -55.125 1 17.81 468 LEU A C 1
ATOM 3485 O O . LEU A 1 468 ? -7.23 -13.188 -54.469 1 17.81 468 LEU A O 1
ATOM 3489 N N . THR A 1 469 ? -8.508 -14.867 -54.844 1 18.12 469 THR A N 1
ATOM 3490 C CA . THR A 1 469 ? -9.469 -14.969 -53.75 1 18.12 469 THR A CA 1
ATOM 3491 C C . THR A 1 469 ? -8.758 -15.336 -52.438 1 18.12 469 THR A C 1
ATOM 3493 O O . THR A 1 469 ? -8.328 -16.484 -52.281 1 18.12 469 THR A O 1
ATOM 3496 N N . LYS A 1 470 ? -7.684 -14.586 -51.938 1 20.78 470 LYS A N 1
ATOM 3497 C CA . LYS A 1 470 ? -6.906 -14.953 -50.75 1 20.78 470 LYS A CA 1
ATOM 3498 C C . LYS A 1 470 ? -7.816 -15.25 -49.562 1 20.78 470 LYS A C 1
ATOM 3500 O O . LYS A 1 470 ? -8.547 -14.375 -49.094 1 20.78 470 LYS A O 1
ATOM 3505 N N . VAL A 1 471 ? -8.344 -16.438 -49.438 1 19.31 471 VAL A N 1
ATOM 3506 C CA . VAL A 1 471 ? -9.133 -16.953 -48.344 1 19.31 471 VAL A CA 1
ATOM 3507 C C . VAL A 1 471 ? -8.391 -16.688 -47.031 1 19.31 471 VAL A C 1
ATOM 3509 O O . VAL A 1 471 ? -7.305 -17.219 -46.781 1 19.31 471 VAL A O 1
ATOM 3512 N N . THR A 1 472 ? -8.344 -15.523 -46.531 1 20.72 472 THR A N 1
ATOM 3513 C CA . THR A 1 472 ? -7.645 -15.102 -45.312 1 20.72 472 THR A CA 1
ATOM 3514 C C . THR A 1 472 ? -8.055 -15.969 -44.125 1 20.72 472 THR A C 1
ATOM 3516 O O . THR A 1 472 ? -9.242 -16.141 -43.844 1 20.72 472 THR A O 1
ATOM 3519 N N . LEU A 1 473 ? -7.293 -17.047 -43.812 1 21.33 473 LEU A N 1
ATOM 3520 C CA . LEU A 1 473 ? -7.219 -17.984 -42.719 1 21.33 473 LEU A CA 1
ATOM 3521 C C . LEU A 1 473 ? -7.484 -17.266 -41.375 1 21.33 473 LEU A C 1
ATOM 3523 O O . LEU A 1 473 ? -6.781 -16.312 -41.031 1 21.33 473 LEU A O 1
ATOM 3527 N N . ASP A 1 474 ? -8.695 -17.219 -40.938 1 23.27 474 ASP A N 1
ATOM 3528 C CA . ASP A 1 474 ? -9.32 -16.688 -39.75 1 23.27 474 ASP A CA 1
ATOM 3529 C C . ASP A 1 474 ? -8.516 -17.062 -38.5 1 23.27 474 ASP A C 1
ATOM 3531 O O . ASP A 1 474 ? -8.305 -18.234 -38.219 1 23.27 474 ASP A O 1
ATOM 3535 N N . THR A 1 475 ? -7.488 -16.312 -38.156 1 25.91 475 THR A N 1
ATOM 3536 C CA . THR A 1 475 ? -6.594 -16.406 -37.031 1 25.91 475 THR A CA 1
ATOM 3537 C C . THR A 1 475 ? -7.387 -16.641 -35.75 1 25.91 475 THR A C 1
ATOM 3539 O O . THR A 1 475 ? -8.336 -15.914 -35.438 1 25.91 475 THR A O 1
ATOM 3542 N N . PRO A 1 476 ? -7.504 -17.938 -35.25 1 27.33 476 PRO A N 1
ATOM 3543 C CA . PRO A 1 476 ? -8.273 -18.312 -34.062 1 27.33 476 PRO A CA 1
ATOM 3544 C C . PRO A 1 476 ? -8.141 -17.297 -32.938 1 27.33 476 PRO A C 1
ATOM 3546 O O . PRO A 1 476 ? -7.137 -16.578 -32.844 1 27.33 476 PRO A O 1
ATOM 3549 N N . PRO A 1 477 ? -9.305 -16.938 -32.375 1 26.34 477 PRO A N 1
ATOM 3550 C CA . PRO A 1 477 ? -9.422 -15.883 -31.359 1 26.34 477 PRO A CA 1
ATOM 3551 C C . PRO A 1 477 ? -8.375 -16.016 -30.25 1 26.34 477 PRO A C 1
ATOM 3553 O O . PRO A 1 477 ? -7.898 -17.125 -29.969 1 26.34 477 PRO A O 1
ATOM 3556 N N . SER A 1 478 ? -7.539 -15.031 -30.047 1 27.61 478 SER A N 1
ATOM 3557 C CA . SER A 1 478 ? -6.457 -14.797 -29.094 1 27.61 478 SER A CA 1
ATOM 3558 C C . SER A 1 478 ? -6.859 -15.219 -27.688 1 27.61 478 SER A C 1
ATOM 3560 O O . SER A 1 478 ? -7.945 -14.867 -27.219 1 27.61 478 SER A O 1
ATOM 3562 N N . ALA A 1 479 ? -6.469 -16.438 -27.203 1 30.78 479 ALA A N 1
ATOM 3563 C CA . ALA A 1 479 ? -6.613 -17.016 -25.875 1 30.78 479 ALA A CA 1
ATOM 3564 C C . ALA A 1 479 ? -6.559 -15.93 -24.797 1 30.78 479 ALA A C 1
ATOM 3566 O O . ALA A 1 479 ? -5.758 -14.992 -24.875 1 30.78 479 ALA A O 1
ATOM 3567 N N . PRO A 1 480 ? -7.645 -15.891 -24 1 26.97 480 PRO A N 1
ATOM 3568 C CA . PRO A 1 480 ? -7.883 -14.875 -22.969 1 26.97 480 PRO A CA 1
ATOM 3569 C C . PRO A 1 480 ? -6.645 -14.602 -22.125 1 26.97 480 PRO A C 1
ATOM 3571 O O . PRO A 1 480 ? -5.863 -15.516 -21.844 1 26.97 480 PRO A O 1
ATOM 3574 N N . ARG A 1 481 ? -6.152 -13.461 -22.125 1 31.55 481 ARG A N 1
ATOM 3575 C CA . ARG A 1 481 ? -5.016 -12.883 -21.406 1 31.55 481 ARG A CA 1
ATOM 3576 C C . ARG A 1 481 ? -5.07 -13.211 -19.922 1 31.55 481 ARG A C 1
ATOM 3578 O O . ARG A 1 481 ? -6.086 -12.969 -19.266 1 31.55 481 ARG A O 1
ATOM 3585 N N . GLN A 1 482 ? -4.336 -14.203 -19.5 1 30.59 482 GLN A N 1
ATOM 3586 C CA . GLN A 1 482 ? -4.16 -14.594 -18.109 1 30.59 482 GLN A CA 1
ATOM 3587 C C . GLN A 1 482 ? -4.098 -13.367 -17.203 1 30.59 482 GLN A C 1
ATOM 3589 O O . GLN A 1 482 ? -3.443 -12.375 -17.531 1 30.59 482 GLN A O 1
ATOM 3594 N N . MET A 1 483 ? -5.016 -13.203 -16.438 1 28.89 483 MET A N 1
ATOM 3595 C CA . MET A 1 483 ? -5.203 -12.188 -15.398 1 28.89 483 MET A CA 1
ATOM 3596 C C . MET A 1 483 ? -3.912 -11.969 -14.617 1 28.89 483 MET A C 1
ATOM 3598 O O . MET A 1 483 ? -3.436 -12.867 -13.922 1 28.89 483 MET A O 1
ATOM 3602 N N . ALA A 1 484 ? -2.947 -11.266 -15.055 1 31.92 484 ALA A N 1
ATOM 3603 C CA . ALA A 1 484 ? -1.667 -10.883 -14.469 1 31.92 484 ALA A CA 1
ATOM 3604 C C . ALA A 1 484 ? -1.848 -10.414 -13.023 1 31.92 484 ALA A C 1
ATOM 3606 O O . ALA A 1 484 ? -2.715 -9.586 -12.742 1 31.92 484 ALA A O 1
ATOM 3607 N N . TYR A 1 485 ? -1.521 -11.18 -11.984 1 30.36 485 TYR A N 1
ATOM 3608 C CA . TYR A 1 485 ? -1.567 -10.742 -10.594 1 30.36 485 TYR A CA 1
ATOM 3609 C C . TYR A 1 485 ? -0.906 -9.383 -10.43 1 30.36 485 TYR A C 1
ATOM 3611 O O . TYR A 1 485 ? 0.281 -9.219 -10.727 1 30.36 485 TYR A O 1
ATOM 3619 N N . HIS A 1 486 ? -1.505 -8.461 -10.516 1 36.5 486 HIS A N 1
ATOM 3620 C CA . HIS A 1 486 ? -1.101 -7.082 -10.273 1 36.5 486 HIS A CA 1
ATOM 3621 C C . HIS A 1 486 ? -0.799 -6.855 -8.789 1 36.5 486 HIS A C 1
ATOM 3623 O O . HIS A 1 486 ? -1.493 -7.387 -7.922 1 36.5 486 HIS A O 1
ATOM 3629 N N . HIS A 1 487 ? 0.481 -6.723 -8.453 1 39.97 487 HIS A N 1
ATOM 3630 C CA . HIS A 1 487 ? 0.86 -6.363 -7.094 1 39.97 487 HIS A CA 1
ATOM 3631 C C . HIS A 1 487 ? -0.175 -5.438 -6.457 1 39.97 487 HIS A C 1
ATOM 3633 O O . HIS A 1 487 ? -0.841 -4.672 -7.16 1 39.97 487 HIS A O 1
ATOM 3639 N N . PRO A 1 488 ? -0.51 -5.75 -5.332 1 42.69 488 PRO A N 1
ATOM 3640 C CA . PRO A 1 488 ? -1.562 -5.023 -4.617 1 42.69 488 PRO A CA 1
ATOM 3641 C C . PRO A 1 488 ? -1.486 -3.514 -4.832 1 42.69 488 PRO A C 1
ATOM 3643 O O . PRO A 1 488 ? -2.482 -2.811 -4.645 1 42.69 488 PRO A O 1
ATOM 3646 N N . TYR A 1 489 ? -0.189 -3.084 -5.086 1 46.75 489 TYR A N 1
ATOM 3647 C CA . TYR A 1 489 ? -0.072 -1.63 -5.059 1 46.75 489 TYR A CA 1
ATOM 3648 C C . TYR A 1 489 ? -0.196 -1.046 -6.461 1 46.75 489 TYR A C 1
ATOM 3650 O O . TYR A 1 489 ? 0.308 0.047 -6.73 1 46.75 489 TYR A O 1
ATOM 3658 N N . HIS A 1 490 ? -0.786 -1.831 -7.336 1 50.62 490 HIS A N 1
ATOM 3659 C CA . HIS A 1 490 ? -0.949 -1.342 -8.703 1 50.62 490 HIS A CA 1
ATOM 3660 C C . HIS A 1 490 ? -1.804 -0.079 -8.734 1 50.62 490 HIS A C 1
ATOM 3662 O O . HIS A 1 490 ? -2.678 0.107 -7.887 1 50.62 490 HIS A O 1
ATOM 3668 N N . PRO A 1 491 ? -1.294 0.855 -9.484 1 57.59 491 PRO A N 1
ATOM 3669 C CA . PRO A 1 491 ? -1.991 2.143 -9.539 1 57.59 491 PRO A CA 1
ATOM 3670 C C . PRO A 1 491 ? -3.447 2.004 -9.977 1 57.59 491 PRO A C 1
ATOM 3672 O O . PRO A 1 491 ? -3.744 1.283 -10.93 1 57.59 491 PRO A O 1
ATOM 3675 N N . GLU A 1 492 ? -4.258 2.008 -9.156 1 66.38 492 GLU A N 1
ATOM 3676 C CA . GLU A 1 492 ? -5.684 2.127 -9.453 1 66.38 492 GLU A CA 1
ATOM 3677 C C . GLU A 1 492 ? -6.207 3.516 -9.102 1 66.38 492 GLU A C 1
ATOM 3679 O O . GLU A 1 492 ? -5.656 4.191 -8.234 1 66.38 492 GLU A O 1
ATOM 3684 N N . PRO A 1 493 ? -7.121 3.963 -9.977 1 69.25 493 PRO A N 1
ATOM 3685 C CA . PRO A 1 493 ? -7.742 5.242 -9.617 1 69.25 493 PRO A CA 1
ATOM 3686 C C . PRO A 1 493 ? -8.281 5.262 -8.188 1 69.25 493 PRO A C 1
ATOM 3688 O O . PRO A 1 493 ? -8.672 4.219 -7.656 1 69.25 493 PRO A O 1
ATOM 3691 N N . TRP A 1 494 ? -8.172 6.332 -7.66 1 77.12 494 TRP A N 1
ATOM 3692 C CA . TRP A 1 494 ? -8.688 6.48 -6.301 1 77.12 494 TRP A CA 1
ATOM 3693 C C . TRP A 1 494 ? -10.18 6.762 -6.316 1 77.12 494 TRP A C 1
ATOM 3695 O O . TRP A 1 494 ? -10.617 7.836 -6.738 1 77.12 494 TRP A O 1
ATOM 3705 N N . THR A 1 495 ? -10.984 5.836 -6.008 1 82.75 495 THR A N 1
ATOM 3706 C CA . THR A 1 495 ? -12.438 5.883 -5.961 1 82.75 495 THR A CA 1
ATOM 3707 C C . THR A 1 495 ? -12.938 5.801 -4.523 1 82.75 495 THR A C 1
ATOM 3709 O O . THR A 1 495 ? -12.156 5.559 -3.602 1 82.75 495 THR A O 1
ATOM 3712 N N . PRO A 1 496 ? -14.219 6.086 -4.277 1 83.75 496 PRO A N 1
ATOM 3713 C CA . PRO A 1 496 ? -14.75 6.047 -2.914 1 83.75 496 PRO A CA 1
ATOM 3714 C C . PRO A 1 496 ? -14.586 4.68 -2.254 1 83.75 496 PRO A C 1
ATOM 3716 O O . PRO A 1 496 ? -14.531 4.586 -1.025 1 83.75 496 PRO A O 1
ATOM 3719 N N . GLU A 1 497 ? -14.477 3.623 -3.049 1 92.69 497 GLU A N 1
ATOM 3720 C CA . GLU A 1 497 ? -14.359 2.283 -2.484 1 92.69 497 GLU A CA 1
ATOM 3721 C C . GLU A 1 497 ? -12.898 1.915 -2.238 1 92.69 497 GLU A C 1
ATOM 3723 O O . GLU A 1 497 ? -12.609 0.913 -1.581 1 92.69 497 GLU A O 1
ATOM 3728 N N . SER A 1 498 ? -11.945 2.74 -2.725 1 89.81 498 SER A N 1
ATOM 3729 C CA . SER A 1 498 ? -10.523 2.402 -2.699 1 89.81 498 SER A CA 1
ATOM 3730 C C . SER A 1 498 ? -10.039 2.174 -1.273 1 89.81 498 SER A C 1
ATOM 3732 O O . SER A 1 498 ? -9.367 1.175 -0.993 1 89.81 498 SER A O 1
ATOM 3734 N N . PRO A 1 499 ? -10.406 3.135 -0.281 1 90.88 499 PRO A N 1
ATOM 3735 C CA . PRO A 1 499 ? -9.93 2.887 1.082 1 90.88 499 PRO A CA 1
ATOM 3736 C C . PRO A 1 499 ? -10.5 1.6 1.678 1 90.88 499 PRO A C 1
ATOM 3738 O O . PRO A 1 499 ? -9.812 0.922 2.453 1 90.88 499 PRO A O 1
ATOM 3741 N N . ILE A 1 500 ? -11.688 1.272 1.32 1 96.31 500 ILE A N 1
ATOM 3742 C CA . ILE A 1 500 ? -12.336 0.058 1.802 1 96.31 500 ILE A CA 1
ATOM 3743 C C . ILE A 1 500 ? -11.594 -1.167 1.278 1 96.31 500 ILE A C 1
ATOM 3745 O O . ILE A 1 500 ? -11.227 -2.059 2.051 1 96.31 500 ILE A O 1
ATOM 3749 N N . LEU A 1 501 ? -11.336 -1.158 -0.021 1 95.62 501 LEU A N 1
ATOM 3750 C CA . LEU A 1 501 ? -10.688 -2.299 -0.666 1 95.62 501 LEU A CA 1
ATOM 3751 C C . LEU A 1 501 ? -9.234 -2.426 -0.222 1 95.62 501 LEU A C 1
ATOM 3753 O O . LEU A 1 501 ? -8.703 -3.535 -0.127 1 95.62 501 LEU A O 1
ATOM 3757 N N . LEU A 1 502 ? -8.617 -1.294 0.063 1 93.56 502 LEU A N 1
ATOM 3758 C CA . LEU A 1 502 ? -7.254 -1.329 0.573 1 93.56 502 LEU A CA 1
ATOM 3759 C C . LEU A 1 502 ? -7.195 -2.033 1.925 1 93.56 502 LEU A C 1
ATOM 3761 O O . LEU A 1 502 ? -6.316 -2.863 2.16 1 93.56 502 LEU A O 1
ATOM 3765 N N . LEU A 1 503 ? -8.109 -1.703 2.771 1 96.5 503 LEU A N 1
ATOM 3766 C CA . LEU A 1 503 ? -8.156 -2.316 4.094 1 96.5 503 LEU A CA 1
ATOM 3767 C C . LEU A 1 503 ? -8.469 -3.805 3.992 1 96.5 503 LEU A C 1
ATOM 3769 O O . LEU A 1 503 ? -7.82 -4.625 4.645 1 96.5 503 LEU A O 1
ATOM 3773 N N . LEU A 1 504 ? -9.43 -4.141 3.156 1 97.81 504 LEU A N 1
ATOM 3774 C CA . LEU A 1 504 ? -9.773 -5.543 2.973 1 97.81 504 LEU A CA 1
ATOM 3775 C C . LEU A 1 504 ? -8.602 -6.32 2.385 1 97.81 504 LEU A C 1
ATOM 3777 O O . LEU A 1 504 ? -8.336 -7.453 2.795 1 97.81 504 LEU A O 1
ATOM 3781 N N . SER A 1 505 ? -7.977 -5.742 1.404 1 95.62 505 SER A N 1
ATOM 3782 C CA . SER A 1 505 ? -6.793 -6.367 0.82 1 95.62 505 SER A CA 1
ATOM 3783 C C . SER A 1 505 ? -5.715 -6.605 1.873 1 95.62 505 SER A C 1
ATOM 3785 O O . SER A 1 505 ? -5.055 -7.645 1.87 1 95.62 505 SER A O 1
ATOM 3787 N N . ARG A 1 506 ? -5.551 -5.598 2.734 1 96 506 ARG A N 1
ATOM 3788 C CA . ARG A 1 506 ? -4.559 -5.754 3.793 1 96 506 ARG A CA 1
ATOM 3789 C C . ARG A 1 506 ? -4.867 -6.973 4.66 1 96 506 ARG A C 1
ATOM 3791 O O . ARG A 1 506 ? -3.957 -7.703 5.059 1 96 506 ARG A O 1
ATOM 3798 N N . PHE A 1 507 ? -6.098 -7.227 5.012 1 97.44 507 PHE A N 1
ATOM 3799 C CA . PHE A 1 507 ? -6.488 -8.375 5.82 1 97.44 507 PHE A CA 1
ATOM 3800 C C . PHE A 1 507 ? -6.188 -9.68 5.094 1 97.44 507 PHE A C 1
ATOM 3802 O O . PHE A 1 507 ? -5.891 -10.695 5.723 1 97.44 507 PHE A O 1
ATOM 3809 N N . SER A 1 508 ? -6.227 -9.656 3.74 1 96.38 508 SER A N 1
ATOM 3810 C CA . SER A 1 508 ? -6.004 -10.859 2.943 1 96.38 508 SER A CA 1
ATOM 3811 C C . SER A 1 508 ? -4.531 -11.25 2.93 1 96.38 508 SER A C 1
ATOM 3813 O O . SER A 1 508 ? -4.184 -12.367 2.539 1 96.38 508 SER A O 1
ATOM 3815 N N . HIS A 1 509 ? -3.65 -10.367 3.346 1 93.94 509 HIS A N 1
ATOM 3816 C CA . HIS A 1 509 ? -2.219 -10.641 3.357 1 93.94 509 HIS A CA 1
ATOM 3817 C C . HIS A 1 509 ? -1.801 -11.336 4.648 1 93.94 509 HIS A C 1
ATOM 3819 O O . HIS A 1 509 ? -0.645 -11.742 4.793 1 93.94 509 HIS A O 1
ATOM 3825 N N . ALA A 1 510 ? -2.74 -11.539 5.574 1 93.81 510 ALA A N 1
ATOM 3826 C CA . ALA A 1 510 ? -2.443 -12.281 6.797 1 93.81 510 ALA A CA 1
ATOM 3827 C C . ALA A 1 510 ? -2.16 -13.75 6.492 1 93.81 510 ALA A C 1
ATOM 3829 O O . ALA A 1 510 ? -2.533 -14.25 5.43 1 93.81 510 ALA A O 1
ATOM 3830 N N . THR A 1 511 ? -1.466 -14.453 7.379 1 92.81 511 THR A N 1
ATOM 3831 C CA . THR A 1 511 ? -1.177 -15.875 7.223 1 92.81 511 THR A CA 1
ATOM 3832 C C . THR A 1 511 ? -2.469 -16.688 7.121 1 92.81 511 THR A C 1
ATOM 3834 O O . THR A 1 511 ? -2.592 -17.562 6.266 1 92.81 511 THR A O 1
ATOM 3837 N N . ASP A 1 512 ? -3.406 -16.391 7.969 1 95.56 512 ASP A N 1
ATOM 3838 C CA . ASP A 1 512 ? -4.723 -17.016 7.926 1 95.56 512 ASP A CA 1
ATOM 3839 C C . ASP A 1 512 ? -5.828 -15.961 7.883 1 95.56 512 ASP A C 1
ATOM 3841 O O . ASP A 1 512 ? -6.359 -15.562 8.922 1 95.56 512 ASP A O 1
ATOM 3845 N N . PRO A 1 513 ? -6.23 -15.547 6.723 1 96.75 513 PRO A N 1
ATOM 3846 C CA . PRO A 1 513 ? -7.273 -14.531 6.59 1 96.75 513 PRO A CA 1
ATOM 3847 C C . PRO A 1 513 ? -8.68 -15.117 6.641 1 96.75 513 PRO A C 1
ATOM 3849 O O . PRO A 1 513 ? -9.664 -14.383 6.488 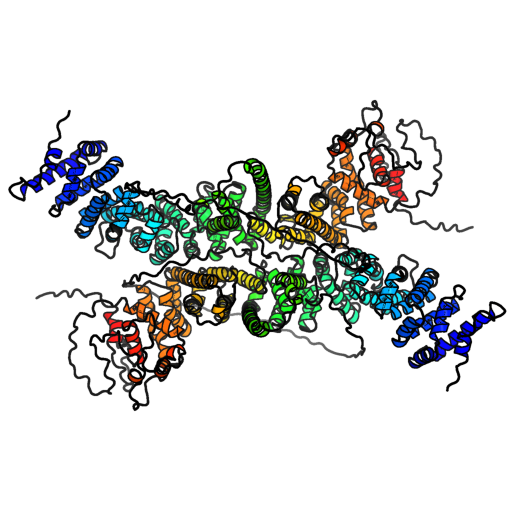1 96.75 513 PRO A O 1
ATOM 3852 N N . SER A 1 514 ? -8.883 -16.406 6.855 1 96.62 514 SER A N 1
ATOM 3853 C CA . SER A 1 514 ? -10.156 -17.109 6.707 1 96.62 514 SER A CA 1
ATOM 3854 C C . SER A 1 514 ? -11.195 -16.578 7.688 1 96.62 514 SER A C 1
ATOM 3856 O O . SER A 1 514 ? -12.352 -16.344 7.316 1 96.62 514 SER A O 1
ATOM 3858 N N . ALA A 1 515 ? -10.781 -16.297 8.891 1 94.62 515 ALA A N 1
ATOM 3859 C CA . ALA A 1 515 ? -11.719 -15.836 9.914 1 94.62 515 ALA A CA 1
ATOM 3860 C C . ALA A 1 515 ? -12.219 -14.43 9.617 1 94.62 515 ALA A C 1
ATOM 3862 O O . ALA A 1 515 ? -13.359 -14.078 9.938 1 94.62 515 ALA A O 1
ATOM 3863 N N . ALA A 1 516 ? -11.375 -13.688 8.961 1 95.5 516 ALA A N 1
ATOM 3864 C CA . ALA A 1 516 ? -11.711 -12.289 8.719 1 95.5 516 ALA A CA 1
ATOM 3865 C C . ALA A 1 516 ? -12.5 -12.125 7.418 1 95.5 516 ALA A C 1
ATOM 3867 O O . ALA A 1 516 ? -13.445 -11.344 7.355 1 95.5 516 ALA A O 1
ATOM 3868 N N . LEU A 1 517 ? -12.078 -12.859 6.398 1 97.94 517 LEU A N 1
ATOM 3869 C CA . LEU A 1 517 ? -12.531 -12.477 5.066 1 97.94 517 LEU A CA 1
ATOM 3870 C C . LEU A 1 517 ? -13.422 -13.555 4.461 1 97.94 517 LEU A C 1
ATOM 3872 O O . LEU A 1 517 ? -14.117 -13.32 3.471 1 97.94 517 LEU A O 1
ATOM 3876 N N . VAL A 1 518 ? -13.383 -14.805 4.973 1 97.56 518 VAL A N 1
ATOM 3877 C CA . VAL A 1 518 ? -14.117 -15.883 4.316 1 97.56 518 VAL A CA 1
ATOM 3878 C C . VAL A 1 518 ? -15.367 -16.219 5.125 1 97.56 518 VAL A C 1
ATOM 3880 O O . VAL A 1 518 ? -15.445 -17.281 5.75 1 97.56 518 VAL A O 1
ATOM 3883 N N . SER A 1 519 ? -16.281 -15.391 5.191 1 94.75 519 SER A N 1
ATOM 3884 C CA . SER A 1 519 ? -17.609 -15.586 5.746 1 94.75 519 SER A CA 1
ATOM 3885 C C . SER A 1 519 ? -18.688 -15.375 4.68 1 94.75 519 SER A C 1
ATOM 3887 O O . SER A 1 519 ? -18.422 -14.797 3.623 1 94.75 519 SER A O 1
ATOM 3889 N N . SER A 1 520 ? -19.828 -15.883 4.941 1 91.12 520 SER A N 1
ATOM 3890 C CA . SER A 1 520 ? -20.922 -15.812 3.965 1 91.12 520 SER A CA 1
ATOM 3891 C C . SER A 1 520 ? -21.234 -14.367 3.604 1 91.12 520 SER A C 1
ATOM 3893 O O . SER A 1 520 ? -21.422 -14.039 2.43 1 91.12 520 SER A O 1
ATOM 3895 N N . GLY A 1 521 ? -21.297 -13.531 4.594 1 93.94 521 GLY A N 1
ATOM 3896 C CA . GLY A 1 521 ? -21.609 -12.133 4.367 1 93.94 521 GLY A CA 1
ATOM 3897 C C . GLY A 1 521 ? -20.531 -11.398 3.584 1 93.94 521 GLY A C 1
ATOM 3898 O O . GLY A 1 521 ? -20.844 -10.633 2.67 1 93.94 521 GLY A O 1
ATOM 3899 N N . VAL A 1 522 ? -19.328 -11.625 3.885 1 97.44 522 VAL A N 1
ATOM 3900 C CA . VAL A 1 522 ? -18.203 -10.945 3.234 1 97.44 522 VAL A CA 1
ATOM 3901 C C . VAL A 1 522 ? -18.094 -11.406 1.783 1 97.44 522 VAL A C 1
ATOM 3903 O O . VAL A 1 522 ? -18 -10.586 0.87 1 97.44 522 VAL A O 1
ATOM 3906 N N . MET A 1 523 ? -18.172 -12.727 1.522 1 96.5 523 MET A N 1
ATOM 3907 C CA . MET A 1 523 ? -18.047 -13.281 0.177 1 96.5 523 MET A CA 1
ATOM 3908 C C . MET A 1 523 ? -19.188 -12.805 -0.72 1 96.5 523 MET A C 1
ATOM 3910 O O . MET A 1 523 ? -18.953 -12.414 -1.864 1 96.5 523 MET A O 1
ATOM 3914 N N . SER A 1 524 ? -20.375 -12.789 -0.161 1 94.94 524 SER A N 1
ATOM 3915 C CA . SER A 1 524 ? -21.516 -12.32 -0.938 1 94.94 524 SER A CA 1
ATOM 3916 C C . SER A 1 524 ? -21.375 -10.844 -1.289 1 94.94 524 SER A C 1
ATOM 3918 O O . SER A 1 524 ? -21.719 -10.422 -2.398 1 94.94 524 SER A O 1
ATOM 3920 N N . GLY A 1 525 ? -20.891 -10.094 -0.312 1 96.88 525 GLY A N 1
ATOM 3921 C CA . GLY A 1 525 ? -20.688 -8.68 -0.555 1 96.88 525 GLY A CA 1
ATOM 3922 C C . GLY A 1 525 ? -19.641 -8.398 -1.611 1 96.88 525 GLY A C 1
ATOM 3923 O O . GLY A 1 525 ? -19.828 -7.539 -2.473 1 96.88 525 GLY A O 1
ATOM 3924 N N . LEU A 1 526 ? -18.531 -9.117 -1.573 1 97.69 526 LEU A N 1
ATOM 3925 C CA . LEU A 1 526 ? -17.469 -8.938 -2.553 1 97.69 526 LEU A CA 1
ATOM 3926 C C . LEU A 1 526 ? -17.938 -9.336 -3.947 1 97.69 526 LEU A C 1
ATOM 3928 O O . LEU A 1 526 ? -17.641 -8.656 -4.93 1 97.69 526 LEU A O 1
ATOM 3932 N N . LEU A 1 527 ? -18.703 -10.422 -4.004 1 96 527 LEU A N 1
ATOM 3933 C CA . LEU A 1 527 ? -19.219 -10.875 -5.293 1 96 527 LEU A CA 1
ATOM 3934 C C . LEU A 1 527 ? -20.25 -9.898 -5.844 1 96 527 LEU A C 1
ATOM 3936 O O . LEU A 1 527 ? -20.281 -9.641 -7.051 1 96 527 LEU A O 1
ATOM 3940 N N . TYR A 1 528 ? -21.062 -9.344 -4.977 1 94.38 528 TYR A N 1
ATOM 3941 C CA . TYR A 1 528 ? -22.016 -8.312 -5.379 1 94.38 528 TYR A CA 1
ATOM 3942 C C . TYR A 1 528 ? -21.297 -7.113 -5.984 1 94.38 528 TYR A C 1
ATOM 3944 O O . TYR A 1 528 ? -21.688 -6.609 -7.039 1 94.38 528 TYR A O 1
ATOM 3952 N N . TYR A 1 529 ? -20.281 -6.723 -5.305 1 96.88 529 TYR A N 1
ATOM 3953 C CA . TYR A 1 529 ? -19.484 -5.605 -5.797 1 96.88 529 TYR A CA 1
ATOM 3954 C C . TYR A 1 529 ? -18.922 -5.902 -7.18 1 96.88 529 TYR A C 1
ATOM 3956 O O . TYR A 1 529 ? -19 -5.062 -8.078 1 96.88 529 TYR A O 1
ATOM 3964 N N . LEU A 1 530 ? -18.328 -7.051 -7.395 1 95.56 530 LEU A N 1
ATOM 3965 C CA . LEU A 1 530 ? -17.688 -7.426 -8.648 1 95.56 530 LEU A CA 1
ATOM 3966 C C . LEU A 1 530 ? -18.703 -7.461 -9.789 1 95.56 530 LEU A C 1
ATOM 3968 O O . LEU A 1 530 ? -18.391 -7.051 -10.914 1 95.56 530 LEU A O 1
ATOM 3972 N N . THR A 1 531 ? -19.891 -7.879 -9.5 1 92.94 531 THR A N 1
ATOM 3973 C CA . THR A 1 531 ? -20.844 -8.133 -10.562 1 92.94 531 THR A CA 1
ATOM 3974 C C . THR A 1 531 ? -21.703 -6.895 -10.828 1 92.94 531 THR A C 1
ATOM 3976 O O . THR A 1 531 ? -22.219 -6.711 -11.938 1 92.94 531 THR A O 1
ATOM 3979 N N . GLN A 1 532 ? -21.812 -5.98 -9.805 1 91.62 532 GLN A N 1
ATOM 3980 C CA . GLN A 1 532 ? -22.75 -4.871 -9.953 1 91.62 532 GLN A CA 1
ATOM 3981 C C . GLN A 1 532 ? -22.016 -3.564 -10.234 1 91.62 532 GLN A C 1
ATOM 3983 O O . GLN A 1 532 ? -22.594 -2.635 -10.805 1 91.62 532 GLN A O 1
ATOM 3988 N N . HIS A 1 533 ? -20.812 -3.543 -9.852 1 92.19 533 HIS A N 1
ATOM 3989 C CA . HIS A 1 533 ? -20.062 -2.318 -10.086 1 92.19 533 HIS A CA 1
ATOM 3990 C C . HIS A 1 533 ? -19.703 -2.164 -11.562 1 92.19 533 HIS A C 1
ATOM 3992 O O . HIS A 1 533 ? -19.359 -3.145 -12.227 1 92.19 533 HIS A O 1
ATOM 3998 N N . GLN A 1 534 ? -19.781 -1.021 -12.117 1 88.5 534 GLN A N 1
ATOM 3999 C CA . GLN A 1 534 ? -19.516 -0.763 -13.523 1 88.5 534 GLN A CA 1
ATOM 4000 C C . GLN A 1 534 ? -18.094 -1.153 -13.906 1 88.5 534 GLN A C 1
ATOM 4002 O O . GLN A 1 534 ? -17.875 -1.775 -14.945 1 88.5 534 GLN A O 1
ATOM 4007 N N . ASP A 1 535 ? -17.203 -0.74 -13.148 1 89.94 535 ASP A N 1
ATOM 4008 C CA . ASP A 1 535 ? -15.789 -1.055 -13.344 1 89.94 535 ASP A CA 1
ATOM 4009 C C . ASP A 1 535 ? -15.125 -1.429 -12.023 1 89.94 535 ASP A C 1
ATOM 4011 O O . ASP A 1 535 ? -14.438 -0.604 -11.414 1 89.94 535 ASP A O 1
ATOM 4015 N N . PRO A 1 536 ? -15.266 -2.631 -11.586 1 92.88 536 PRO A N 1
ATOM 4016 C CA . PRO A 1 536 ? -14.727 -3.051 -10.289 1 92.88 536 PRO A CA 1
ATOM 4017 C C . PRO A 1 536 ? -13.203 -2.969 -10.227 1 92.88 536 PRO A C 1
ATOM 4019 O O . PRO A 1 536 ? -12.531 -3.135 -11.25 1 92.88 536 PRO A O 1
ATOM 4022 N N . SER A 1 537 ? -12.734 -2.717 -9.016 1 90.5 537 SER A N 1
ATOM 4023 C CA . SER A 1 537 ? -11.305 -2.537 -8.781 1 90.5 537 SER A CA 1
ATOM 4024 C C . SER A 1 537 ? -10.547 -3.848 -8.961 1 90.5 537 SER A C 1
ATOM 4026 O O . SER A 1 537 ? -11.016 -4.906 -8.539 1 90.5 537 SER A O 1
ATOM 4028 N N . SER A 1 538 ? -9.344 -3.785 -9.562 1 88.25 538 SER A N 1
ATOM 4029 C CA . SER A 1 538 ? -8.477 -4.949 -9.734 1 88.25 538 SER A CA 1
ATOM 4030 C C . SER A 1 538 ? -7.977 -5.469 -8.391 1 88.25 538 SER A C 1
ATOM 4032 O O . SER A 1 538 ? -7.578 -6.629 -8.281 1 88.25 538 SER A O 1
ATOM 4034 N N . ARG A 1 539 ? -7.973 -4.59 -7.41 1 91.12 539 ARG A N 1
ATOM 4035 C CA . ARG A 1 539 ? -7.555 -5.008 -6.078 1 91.12 539 ARG A CA 1
ATOM 4036 C C . ARG A 1 539 ? -8.469 -6.102 -5.535 1 91.12 539 ARG A C 1
ATOM 4038 O O . ARG A 1 539 ? -8.016 -6.988 -4.805 1 91.12 539 ARG A O 1
ATOM 4045 N N . CYS A 1 540 ? -9.711 -5.957 -5.828 1 94.69 540 CYS A N 1
ATOM 4046 C CA . CYS A 1 540 ? -10.656 -6.988 -5.406 1 94.69 540 CYS A CA 1
ATOM 4047 C C . CYS A 1 540 ? -10.359 -8.312 -6.098 1 94.69 540 CYS A C 1
ATOM 4049 O O . CYS A 1 540 ? -10.469 -9.375 -5.488 1 94.69 540 CYS A O 1
ATOM 4051 N N . PHE A 1 541 ? -9.938 -8.273 -7.395 1 93.56 541 PHE A N 1
ATOM 4052 C CA . PHE A 1 541 ? -9.562 -9.461 -8.148 1 93.56 541 PHE A CA 1
ATOM 4053 C C . PHE A 1 541 ? -8.383 -10.172 -7.492 1 93.56 541 PHE A C 1
ATOM 4055 O O . PHE A 1 541 ? -8.43 -11.375 -7.242 1 93.56 541 PHE A O 1
ATOM 4062 N N . ARG A 1 542 ? -7.445 -9.398 -7.152 1 92.06 542 ARG A N 1
ATOM 4063 C CA . ARG A 1 542 ? -6.227 -9.953 -6.562 1 92.06 542 ARG A CA 1
ATOM 4064 C C . ARG A 1 542 ? -6.496 -10.516 -5.172 1 92.06 542 ARG A C 1
ATOM 4066 O O . ARG A 1 542 ? -5.918 -11.531 -4.785 1 92.06 542 ARG A O 1
ATOM 4073 N N . MET A 1 543 ? -7.281 -9.773 -4.453 1 94.75 543 MET A N 1
ATOM 4074 C CA . MET A 1 543 ? -7.629 -10.219 -3.107 1 94.75 543 MET A CA 1
ATOM 4075 C C . MET A 1 543 ? -8.281 -11.594 -3.137 1 94.75 543 MET A C 1
ATOM 4077 O O . MET A 1 543 ? -7.902 -12.484 -2.373 1 94.75 543 MET A O 1
ATOM 4081 N N . LEU A 1 544 ? -9.219 -11.781 -4.051 1 96.44 544 LEU A N 1
ATOM 4082 C CA . LEU A 1 544 ? -9.914 -13.062 -4.148 1 96.44 544 LEU A CA 1
ATOM 4083 C C . LEU A 1 544 ? -8.969 -14.156 -4.629 1 96.44 544 LEU A C 1
ATOM 4085 O O . LEU A 1 544 ? -9.062 -15.305 -4.18 1 96.44 544 LEU A O 1
ATOM 4089 N N . CYS A 1 545 ? -8.07 -13.836 -5.484 1 94 545 CYS A N 1
ATOM 4090 C CA . CYS A 1 545 ? -7.074 -14.805 -5.938 1 94 545 CYS A CA 1
ATOM 4091 C C . CYS A 1 545 ? -6.168 -15.234 -4.789 1 94 545 CYS A C 1
ATOM 4093 O O . CYS A 1 545 ? -5.855 -16.422 -4.656 1 94 545 CYS A O 1
ATOM 4095 N N . ARG A 1 546 ? -5.793 -14.289 -3.969 1 94.5 546 ARG A N 1
ATOM 4096 C CA . ARG A 1 546 ? -4.965 -14.609 -2.811 1 94.5 546 ARG A CA 1
ATOM 4097 C C . ARG A 1 546 ? -5.695 -15.555 -1.859 1 94.5 546 ARG A C 1
ATOM 4099 O O . ARG A 1 546 ? -5.102 -16.5 -1.341 1 94.5 546 ARG A O 1
ATOM 4106 N N . LEU A 1 547 ? -6.949 -15.289 -1.646 1 96.81 547 LEU A N 1
ATOM 4107 C CA . LEU A 1 547 ? -7.738 -16.109 -0.737 1 96.81 547 LEU A CA 1
ATOM 4108 C C . LEU A 1 547 ? -7.898 -17.531 -1.29 1 96.81 547 LEU A C 1
ATOM 4110 O O . LEU A 1 547 ? -7.809 -18.5 -0.544 1 96.81 547 LEU A O 1
ATOM 4114 N N . SER A 1 548 ? -8.102 -17.625 -2.631 1 96.38 548 SER A N 1
ATOM 4115 C CA . SER A 1 548 ? -8.344 -18.938 -3.25 1 96.38 548 SER A CA 1
ATOM 4116 C C . SER A 1 548 ? -7.07 -19.766 -3.285 1 96.38 548 SER A C 1
ATOM 4118 O O . SER A 1 548 ? -7.133 -21 -3.326 1 96.38 548 SER A O 1
ATOM 4120 N N . CYS A 1 549 ? -5.922 -19.125 -3.221 1 94.06 549 CYS A N 1
ATOM 4121 C CA . CYS A 1 549 ? -4.645 -19.828 -3.27 1 94.06 549 CYS A CA 1
ATOM 4122 C C . CYS A 1 549 ? -4.164 -20.188 -1.867 1 94.06 549 CYS A C 1
ATOM 4124 O O . CYS A 1 549 ? -3.273 -21.031 -1.705 1 94.06 549 CYS A O 1
ATOM 4126 N N . ASN A 1 550 ? -4.742 -19.594 -0.862 1 95.44 550 ASN A N 1
ATOM 4127 C CA . ASN A 1 550 ? -4.301 -19.797 0.513 1 95.44 550 ASN A CA 1
ATOM 4128 C C . ASN A 1 550 ? -4.91 -21.062 1.121 1 95.44 550 ASN A C 1
ATOM 4130 O O . ASN A 1 550 ? -6.121 -21.125 1.337 1 95.44 550 ASN A O 1
ATOM 4134 N N . PRO A 1 551 ? -4.098 -22.047 1.444 1 96.12 551 PRO A N 1
ATOM 4135 C CA . PRO A 1 551 ? -4.633 -23.297 1.966 1 96.12 551 PRO A CA 1
ATOM 4136 C C . PRO A 1 551 ? -5.438 -23.109 3.252 1 96.12 551 PRO A C 1
ATOM 4138 O O . PRO A 1 551 ? -6.352 -23.891 3.531 1 96.12 551 PRO A O 1
ATOM 4141 N N . ASN A 1 552 ? -5.152 -22.094 4.02 1 96.69 552 ASN A N 1
ATOM 4142 C CA . ASN A 1 552 ? -5.871 -21.844 5.266 1 96.69 552 ASN A CA 1
ATOM 4143 C C . ASN A 1 552 ? -7.312 -21.422 5.008 1 96.69 552 ASN A C 1
ATOM 4145 O O . ASN A 1 552 ? -8.148 -21.453 5.914 1 96.69 552 ASN A O 1
ATOM 4149 N N . CYS A 1 553 ? -7.582 -21 3.791 1 97.56 553 CYS A N 1
ATOM 4150 C CA . CYS A 1 553 ? -8.914 -20.5 3.463 1 97.56 553 CYS A CA 1
ATOM 4151 C C . CYS A 1 553 ? -9.773 -21.594 2.852 1 97.56 553 CYS A C 1
ATOM 4153 O O . CYS A 1 553 ? -10.992 -21.438 2.723 1 97.56 553 CYS A O 1
ATOM 4155 N N . LEU A 1 554 ? -9.188 -22.75 2.424 1 97.56 554 LEU A N 1
ATOM 4156 C CA . LEU A 1 554 ? -9.883 -23.781 1.665 1 97.56 554 LEU A CA 1
ATOM 4157 C C . LEU A 1 554 ? -11.102 -24.281 2.434 1 97.56 554 LEU A C 1
ATOM 4159 O O . LEU A 1 554 ? -12.211 -24.328 1.895 1 97.56 554 LEU A O 1
ATOM 4163 N N . GLN A 1 555 ? -10.922 -24.688 3.695 1 97.25 555 GLN A N 1
ATOM 4164 C CA . GLN A 1 555 ? -12.008 -25.234 4.504 1 97.25 555 GLN A CA 1
ATOM 4165 C C . GLN A 1 555 ? -13.156 -24.234 4.633 1 97.25 555 GLN A C 1
ATOM 4167 O O . GLN A 1 555 ? -14.32 -24.609 4.492 1 97.25 555 GLN A O 1
ATOM 4172 N N . ALA A 1 556 ? -12.797 -22.984 4.926 1 97.56 556 ALA A N 1
ATOM 4173 C CA . ALA A 1 556 ? -13.812 -21.953 5.105 1 97.56 556 ALA A CA 1
ATOM 4174 C C . ALA A 1 556 ? -14.57 -21.688 3.807 1 97.56 556 ALA A C 1
ATOM 4176 O O . ALA A 1 556 ? -15.781 -21.469 3.82 1 97.56 556 ALA A O 1
ATOM 4177 N N . LEU A 1 557 ? -13.867 -21.688 2.689 1 97.81 557 LEU A N 1
ATOM 4178 C CA . LEU A 1 557 ? -14.492 -21.438 1.394 1 97.81 557 LEU A CA 1
ATOM 4179 C C . LEU A 1 557 ? -15.5 -22.531 1.054 1 97.81 557 LEU A C 1
ATOM 4181 O O . LEU A 1 557 ? -16.562 -22.266 0.499 1 97.81 557 LEU A O 1
ATOM 4185 N N . VAL A 1 558 ? -15.141 -23.781 1.382 1 96.81 558 VAL A N 1
ATOM 4186 C CA . VAL A 1 558 ? -16.016 -24.922 1.115 1 96.81 558 VAL A CA 1
ATOM 4187 C C . VAL A 1 558 ? -17.219 -24.891 2.062 1 96.81 558 VAL A C 1
ATOM 4189 O O . VAL A 1 558 ? -18.359 -25.047 1.635 1 96.81 558 VAL A O 1
ATOM 4192 N N . ARG A 1 559 ? -17 -24.609 3.32 1 95.56 559 ARG A N 1
ATOM 4193 C CA . ARG A 1 559 ? -18.031 -24.641 4.348 1 95.56 559 ARG A CA 1
ATOM 4194 C C . ARG A 1 559 ? -19.062 -23.531 4.117 1 95.56 559 ARG A C 1
ATOM 4196 O O . ARG A 1 559 ? -20.266 -23.719 4.355 1 95.56 559 ARG A O 1
ATOM 4203 N N . THR A 1 560 ? -18.641 -22.375 3.619 1 93.56 560 THR A N 1
ATOM 4204 C CA . THR A 1 560 ? -19.5 -21.219 3.484 1 93.56 560 THR A CA 1
ATOM 4205 C C . THR A 1 560 ? -20.281 -21.266 2.172 1 93.56 560 THR A C 1
ATOM 4207 O O . THR A 1 560 ? -21.125 -20.422 1.906 1 93.56 560 THR A O 1
ATOM 4210 N N . GLY A 1 561 ? -20.031 -22.25 1.347 1 92.69 561 GLY A N 1
ATOM 4211 C CA . GLY A 1 561 ? -20.703 -22.328 0.054 1 92.69 561 GLY A CA 1
ATOM 4212 C C . GLY A 1 561 ? -20.156 -21.344 -0.962 1 92.69 561 GLY A C 1
ATOM 4213 O O . GLY A 1 561 ? -20.781 -21.109 -2 1 92.69 561 GLY A O 1
ATOM 4214 N N . SER A 1 562 ? -19 -20.781 -0.677 1 95.5 562 SER A N 1
ATOM 4215 C CA . SER A 1 562 ? -18.406 -19.75 -1.542 1 95.5 562 SER A CA 1
ATOM 4216 C C . SER A 1 562 ? -18.078 -20.328 -2.916 1 95.5 562 SER A C 1
ATOM 4218 O O . SER A 1 562 ? -18.141 -19.609 -3.922 1 95.5 562 SER A O 1
ATOM 4220 N N . VAL A 1 563 ? -17.703 -21.594 -2.998 1 95.94 563 VAL A N 1
ATOM 4221 C CA . VAL A 1 563 ? -17.359 -22.234 -4.266 1 95.94 563 VAL A CA 1
ATOM 4222 C C . VAL A 1 563 ? -18.547 -22.172 -5.219 1 95.94 563 VAL A C 1
ATOM 4224 O O . VAL A 1 563 ? -18.406 -21.766 -6.379 1 95.94 563 VAL A O 1
ATOM 4227 N N . ALA A 1 564 ? -19.734 -22.5 -4.68 1 91.81 564 ALA A N 1
ATOM 4228 C CA . ALA A 1 564 ? -20.969 -22.469 -5.473 1 91.81 564 ALA A CA 1
ATOM 4229 C C . ALA A 1 564 ? -21.312 -21.047 -5.891 1 91.81 564 ALA A C 1
ATOM 4231 O O . ALA A 1 564 ? -21.766 -20.812 -7.02 1 91.81 564 ALA A O 1
ATOM 4232 N N . LEU A 1 565 ? -21.125 -20.172 -4.98 1 92.38 565 LEU A N 1
ATOM 4233 C CA . LEU A 1 565 ? -21.438 -18.766 -5.262 1 92.38 565 LEU A CA 1
ATOM 4234 C C . LEU A 1 565 ? -20.547 -18.219 -6.359 1 92.38 565 LEU A C 1
ATOM 4236 O O . LEU A 1 565 ? -21 -17.453 -7.219 1 92.38 565 LEU A O 1
ATOM 4240 N N . ILE A 1 566 ? -19.281 -18.562 -6.316 1 94.69 566 ILE A N 1
ATOM 4241 C CA . ILE A 1 566 ? -18.328 -18.125 -7.328 1 94.69 566 ILE A CA 1
ATOM 4242 C C . ILE A 1 566 ? -18.75 -18.625 -8.703 1 94.69 566 ILE A C 1
ATOM 4244 O O . ILE A 1 566 ? -18.766 -17.875 -9.672 1 94.69 566 ILE A O 1
ATOM 4248 N N . ARG A 1 567 ? -19.062 -19.859 -8.805 1 92.38 567 ARG A N 1
ATOM 4249 C CA . ARG A 1 567 ? -19.516 -20.438 -10.062 1 92.38 567 ARG A CA 1
ATOM 4250 C C . ARG A 1 567 ? -20.766 -19.719 -10.578 1 92.38 567 ARG A C 1
ATOM 4252 O O . ARG A 1 567 ? -20.828 -19.359 -11.758 1 92.38 567 ARG A O 1
ATOM 4259 N N . HIS A 1 568 ? -21.672 -19.453 -9.695 1 87.25 568 HIS A N 1
ATOM 4260 C CA . HIS A 1 568 ? -22.969 -18.875 -10.062 1 87.25 568 HIS A CA 1
ATOM 4261 C C . HIS A 1 568 ? -22.812 -17.422 -10.484 1 87.25 568 HIS A C 1
ATOM 4263 O O . HIS A 1 568 ? -23.344 -17.016 -11.523 1 87.25 568 HIS A O 1
ATOM 4269 N N . HIS A 1 569 ? -22.109 -16.656 -9.703 1 89.69 569 HIS A N 1
ATOM 4270 C CA . HIS A 1 569 ? -22.094 -15.211 -9.898 1 89.69 569 HIS A CA 1
ATOM 4271 C C . HIS A 1 569 ? -21.016 -14.805 -10.906 1 89.69 569 HIS A C 1
ATOM 4273 O O . HIS A 1 569 ? -21.172 -13.805 -11.602 1 89.69 569 HIS A O 1
ATOM 4279 N N . LEU A 1 570 ? -19.984 -15.539 -10.977 1 92.94 570 LEU A N 1
ATOM 4280 C CA . LEU A 1 570 ? -18.859 -15.078 -11.797 1 92.94 570 LEU A CA 1
ATOM 4281 C C . LEU A 1 570 ? -18.797 -15.867 -13.102 1 92.94 570 LEU A C 1
ATOM 4283 O O . LEU A 1 570 ? -18.531 -15.297 -14.164 1 92.94 570 LEU A O 1
ATOM 4287 N N . CYS A 1 571 ? -19.047 -17.125 -13.148 1 89.75 571 CYS A N 1
ATOM 4288 C CA . CYS A 1 571 ? -18.828 -17.969 -14.32 1 89.75 571 CYS A CA 1
ATOM 4289 C C . CYS A 1 571 ? -20.094 -18.062 -15.164 1 89.75 571 CYS A C 1
ATOM 4291 O O . CYS A 1 571 ? -20.031 -18.094 -16.391 1 89.75 571 CYS A O 1
ATOM 4293 N N . GLN A 1 572 ? -21.25 -18.188 -14.586 1 80.62 572 GLN A N 1
ATOM 4294 C CA . GLN A 1 572 ? -22.5 -18.438 -15.305 1 80.62 572 GLN A CA 1
ATOM 4295 C C . GLN A 1 572 ? -23.281 -17.156 -15.5 1 80.62 572 GLN A C 1
ATOM 4297 O O . GLN A 1 572 ? -24.5 -17.188 -15.711 1 80.62 572 GLN A O 1
ATOM 4302 N N . ARG A 1 573 ? -22.656 -16.016 -15.539 1 69.69 573 ARG A N 1
ATOM 4303 C CA . ARG A 1 573 ? -23.359 -14.734 -15.617 1 69.69 573 ARG A CA 1
ATOM 4304 C C . ARG A 1 573 ? -24.203 -14.648 -16.875 1 69.69 573 ARG A C 1
ATOM 4306 O O . ARG A 1 573 ? -23.688 -14.672 -18 1 69.69 573 ARG A O 1
ATOM 4313 N N . GLU A 1 574 ? -25.25 -15.344 -17.031 1 57.66 574 GLU A N 1
ATOM 4314 C CA . GLU A 1 574 ? -26.141 -15.156 -18.172 1 57.66 574 GLU A CA 1
ATOM 4315 C C . GLU A 1 574 ? -26.969 -13.883 -18.016 1 57.66 574 GLU A C 1
ATOM 4317 O O . GLU A 1 574 ? -27.344 -13.508 -16.906 1 57.66 574 GLU A O 1
ATOM 4322 N N . GLY A 1 575 ? -27.016 -12.922 -18.984 1 54.06 575 GLY A N 1
ATOM 4323 C CA . GLY A 1 575 ? -27.641 -11.672 -19.375 1 54.06 575 GLY A CA 1
ATOM 4324 C C . GLY A 1 575 ? -28.641 -11.172 -18.344 1 54.06 575 GLY A C 1
ATOM 4325 O O . GLY A 1 575 ? -29.297 -10.141 -18.562 1 54.06 575 GLY A O 1
ATOM 4326 N N . GLY A 1 576 ? -28.797 -11.852 -17.219 1 50.94 576 GLY A N 1
ATOM 4327 C CA . GLY A 1 576 ? -30 -11.414 -16.5 1 50.94 576 GLY A CA 1
ATOM 4328 C C . GLY A 1 576 ? -29.688 -10.531 -15.312 1 50.94 576 GLY A C 1
ATOM 4329 O O . GLY A 1 576 ? -30.594 -10.055 -14.641 1 50.94 576 GLY A O 1
ATOM 4330 N N . PHE A 1 577 ? -28.438 -10.438 -14.969 1 57.03 577 PHE A N 1
ATOM 4331 C CA . PHE A 1 577 ? -28.266 -9.625 -13.781 1 57.03 577 PHE A CA 1
ATOM 4332 C C . PHE A 1 577 ? -28.266 -8.141 -14.133 1 57.03 577 PHE A C 1
ATOM 4334 O O . PHE A 1 577 ? -27.75 -7.742 -15.172 1 57.03 577 PHE A O 1
ATOM 4341 N N . GLU A 1 578 ? -29.203 -7.418 -13.578 1 58.25 578 GLU A N 1
ATOM 4342 C CA . GLU A 1 578 ? -29.359 -5.98 -13.789 1 58.25 578 GLU A CA 1
ATOM 4343 C C . GLU A 1 578 ? -28.016 -5.285 -13.898 1 58.25 578 GLU A C 1
ATOM 4345 O O . GLU A 1 578 ? -27.828 -4.398 -14.734 1 58.25 578 GLU A O 1
ATOM 4350 N N . GLY A 1 579 ? -27.047 -5.68 -13.164 1 59.16 579 GLY A N 1
ATOM 4351 C CA . GLY A 1 579 ? -25.734 -5.039 -13.18 1 59.16 579 GLY A CA 1
ATOM 4352 C C . GLY A 1 579 ? -24.953 -5.316 -14.445 1 59.16 579 GLY A C 1
ATOM 4353 O O . GLY A 1 579 ? -24.062 -4.547 -14.805 1 59.16 579 GLY A O 1
ATOM 4354 N N . GLU A 1 580 ? -25.281 -6.289 -15.164 1 64.38 580 GLU A N 1
ATOM 4355 C CA . GLU A 1 580 ? -24.562 -6.715 -16.359 1 64.38 580 GLU A CA 1
ATOM 4356 C C . GLU A 1 580 ? -24.734 -5.711 -17.5 1 64.38 580 GLU A C 1
ATOM 4358 O O . GLU A 1 580 ? -23.828 -5.547 -18.328 1 64.38 580 GLU A O 1
ATOM 4363 N N . GLU A 1 581 ? -25.781 -5.059 -17.297 1 71.38 581 GLU A N 1
ATOM 4364 C CA . GLU A 1 581 ? -26.031 -4.105 -18.375 1 71.38 581 GLU A CA 1
ATOM 4365 C C . GLU A 1 581 ? -25.094 -2.9 -18.266 1 71.38 581 GLU A C 1
ATOM 4367 O O . GLU A 1 581 ? -24.781 -2.26 -19.266 1 71.38 581 GLU A O 1
ATOM 4372 N N . ARG A 1 582 ? -24.578 -2.711 -17.094 1 78.88 582 ARG A N 1
ATOM 4373 C CA . ARG A 1 582 ? -23.734 -1.541 -16.875 1 78.88 582 ARG A CA 1
ATOM 4374 C C . ARG A 1 582 ? -22.281 -1.85 -17.172 1 78.88 582 ARG A C 1
ATOM 4376 O O . ARG A 1 582 ? -21.469 -0.937 -17.312 1 78.88 582 ARG A O 1
ATOM 4383 N N . GLN A 1 583 ? -22.016 -3.055 -17.281 1 87.81 583 GLN A N 1
ATOM 4384 C CA . GLN A 1 583 ? -20.625 -3.469 -17.453 1 87.81 583 GLN A CA 1
ATOM 4385 C C . GLN A 1 583 ? -20.312 -3.701 -18.938 1 87.81 583 GLN A C 1
ATOM 4387 O O . GLN A 1 583 ? -21.156 -4.211 -19.688 1 87.81 583 GLN A O 1
ATOM 4392 N N . THR A 1 584 ? -19.203 -3.197 -19.328 1 88.69 584 THR A N 1
ATOM 4393 C CA . THR A 1 584 ? -18.734 -3.447 -20.703 1 88.69 584 THR A CA 1
ATOM 4394 C C . THR A 1 584 ? -18.438 -4.93 -20.906 1 88.69 584 THR A C 1
ATOM 4396 O O . THR A 1 584 ? -18.312 -5.68 -19.938 1 88.69 584 THR A O 1
ATOM 4399 N N . ASP A 1 585 ? -18.344 -5.371 -22.094 1 87.94 585 ASP A N 1
ATOM 4400 C CA . ASP A 1 585 ? -18.047 -6.766 -22.422 1 87.94 585 ASP A CA 1
ATOM 4401 C C . ASP A 1 585 ? -16.656 -7.164 -21.938 1 87.94 585 ASP A C 1
ATOM 4403 O O . ASP A 1 585 ? -16.438 -8.32 -21.562 1 87.94 585 ASP A O 1
ATOM 4407 N N . ARG A 1 586 ? -15.922 -6.191 -21.938 1 90.56 586 ARG A N 1
ATOM 4408 C CA . ARG A 1 586 ? -14.57 -6.461 -21.469 1 90.56 586 ARG A CA 1
ATOM 4409 C C . ARG A 1 586 ? -14.57 -6.77 -19.969 1 90.56 586 ARG A C 1
ATOM 4411 O O . ARG A 1 586 ? -13.891 -7.703 -19.531 1 90.56 586 ARG A O 1
ATOM 4418 N N . VAL A 1 587 ? -15.297 -5.98 -19.25 1 91.88 587 VAL A N 1
ATOM 4419 C CA . VAL A 1 587 ? -15.375 -6.18 -17.812 1 91.88 587 VAL A CA 1
ATOM 4420 C C . VAL A 1 587 ? -16.062 -7.508 -17.5 1 91.88 587 VAL A C 1
ATOM 4422 O O . VAL A 1 587 ? -15.633 -8.25 -16.609 1 91.88 587 VAL A O 1
ATOM 4425 N N . LYS A 1 588 ? -17.031 -7.809 -18.25 1 90.5 588 LYS A N 1
ATOM 4426 C CA . LYS A 1 588 ? -17.734 -9.078 -18.062 1 90.5 588 LYS A CA 1
ATOM 4427 C C . LYS A 1 588 ? -16.797 -10.258 -18.312 1 90.5 588 LYS A C 1
ATOM 4429 O O . LYS A 1 588 ? -16.828 -11.234 -17.562 1 90.5 588 LYS A O 1
ATOM 4434 N N . ALA A 1 589 ? -16.016 -10.133 -19.312 1 90.38 589 ALA A N 1
ATOM 4435 C CA . ALA A 1 589 ? -15.07 -11.195 -19.625 1 90.38 589 ALA A CA 1
ATOM 4436 C C . ALA A 1 589 ? -14.023 -11.352 -18.531 1 90.38 589 ALA A C 1
ATOM 4438 O O . ALA A 1 589 ? -13.633 -12.469 -18.188 1 90.38 589 ALA A O 1
ATOM 4439 N N . LYS A 1 590 ? -13.625 -10.227 -18.047 1 92.31 590 LYS A N 1
ATOM 4440 C CA . LYS A 1 590 ? -12.641 -10.234 -16.969 1 92.31 590 LYS A CA 1
ATOM 4441 C C . LYS A 1 590 ? -13.195 -10.914 -15.719 1 92.31 590 LYS A C 1
ATOM 4443 O O . LYS A 1 590 ? -12.484 -11.664 -15.047 1 92.31 590 LYS A O 1
ATOM 4448 N N . ILE A 1 591 ? -14.406 -10.648 -15.445 1 93.94 591 ILE A N 1
ATOM 4449 C CA . ILE A 1 591 ? -15.055 -11.219 -14.273 1 93.94 591 ILE A CA 1
ATOM 4450 C C . ILE A 1 591 ? -15.242 -12.727 -14.461 1 93.94 591 ILE A C 1
ATOM 4452 O O . ILE A 1 591 ? -15.016 -13.508 -13.531 1 93.94 591 ILE A O 1
ATOM 4456 N N . LYS A 1 592 ? -15.609 -13.125 -15.625 1 93.31 592 LYS A N 1
ATOM 4457 C CA . LYS A 1 592 ? -15.742 -14.547 -15.922 1 93.31 592 LYS A CA 1
ATOM 4458 C C . LYS A 1 592 ? -14.398 -15.258 -15.82 1 93.31 592 LYS A C 1
ATOM 4460 O O . LYS A 1 592 ? -14.312 -16.359 -15.266 1 93.31 592 LYS A O 1
ATOM 4465 N N . GLN A 1 593 ? -13.414 -14.641 -16.328 1 92.81 593 GLN A N 1
ATOM 4466 C CA . GLN A 1 593 ? -12.07 -15.195 -16.234 1 92.81 593 GLN A CA 1
ATOM 4467 C C . GLN A 1 593 ? -11.625 -15.344 -14.789 1 92.81 593 GLN A C 1
ATOM 4469 O O . GLN A 1 593 ? -10.945 -16.312 -14.438 1 92.81 593 GLN A O 1
ATOM 4474 N N . LEU A 1 594 ? -11.984 -14.359 -13.977 1 94.5 594 LEU A N 1
ATOM 4475 C CA . LEU A 1 594 ? -11.68 -14.453 -12.555 1 94.5 594 LEU A CA 1
ATOM 4476 C C . LEU A 1 594 ? -12.359 -15.664 -11.93 1 94.5 594 LEU A C 1
ATOM 4478 O O . LEU A 1 594 ? -11.734 -16.406 -11.156 1 94.5 594 LEU A O 1
ATOM 4482 N N . GLY A 1 595 ? -13.602 -15.805 -12.281 1 95.81 595 GLY A N 1
ATOM 4483 C CA . GLY A 1 595 ? -14.328 -16.953 -11.75 1 95.81 595 GLY A CA 1
ATOM 4484 C C . GLY A 1 595 ? -13.664 -18.281 -12.07 1 95.81 595 GLY A C 1
ATOM 4485 O O . GLY A 1 595 ? -13.484 -19.109 -11.188 1 95.81 595 GLY A O 1
ATOM 4486 N N . VAL A 1 596 ? -13.266 -18.438 -13.305 1 94 596 VAL A N 1
ATOM 4487 C CA . VAL A 1 596 ? -12.617 -19.672 -13.758 1 94 596 VAL A CA 1
ATOM 4488 C C . VAL A 1 596 ? -11.281 -19.844 -13.039 1 94 596 VAL A C 1
ATOM 4490 O O . VAL A 1 596 ? -10.93 -20.938 -12.617 1 94 596 VAL A O 1
ATOM 4493 N N . ALA A 1 597 ? -10.609 -18.75 -12.883 1 94.12 597 ALA A N 1
ATOM 4494 C CA . ALA A 1 597 ? -9.312 -18.781 -12.219 1 94.12 597 ALA A CA 1
ATOM 4495 C C . ALA A 1 597 ? -9.453 -19.188 -10.75 1 94.12 597 ALA A C 1
ATOM 4497 O O . ALA A 1 597 ? -8.656 -19.969 -10.234 1 94.12 597 ALA A O 1
ATOM 4498 N N . LEU A 1 598 ? -10.422 -18.625 -10.094 1 96.69 598 LEU A N 1
ATOM 4499 C CA . LEU A 1 598 ? -10.641 -18.922 -8.68 1 96.69 598 LEU A CA 1
ATOM 4500 C C . LEU A 1 598 ? -10.961 -20.406 -8.492 1 96.69 598 LEU A C 1
ATOM 4502 O O . LEU A 1 598 ? -10.414 -21.062 -7.602 1 96.69 598 LEU A O 1
ATOM 4506 N N . LEU A 1 599 ? -11.812 -20.906 -9.305 1 95.81 599 LEU A N 1
ATOM 4507 C CA . LEU A 1 599 ? -12.188 -22.312 -9.211 1 95.81 599 LEU A CA 1
ATOM 4508 C C . LEU A 1 599 ? -11.008 -23.219 -9.547 1 95.81 599 LEU A C 1
ATOM 4510 O O . LEU A 1 599 ? -10.852 -24.297 -8.953 1 95.81 599 LEU A O 1
ATOM 4514 N N . ASN A 1 600 ? -10.211 -22.797 -10.516 1 94.19 600 ASN A N 1
ATOM 4515 C CA . ASN A 1 600 ? -9.008 -23.547 -10.844 1 94.19 600 ASN A CA 1
ATOM 4516 C C . ASN A 1 600 ? -8.039 -23.594 -9.664 1 94.19 600 ASN A C 1
ATOM 4518 O O . ASN A 1 600 ? -7.457 -24.641 -9.383 1 94.19 600 ASN A O 1
ATOM 4522 N N . ASN A 1 601 ? -7.871 -22.484 -8.992 1 95.5 601 ASN A N 1
ATOM 4523 C CA . ASN A 1 601 ? -7.023 -22.469 -7.801 1 95.5 601 ASN A CA 1
ATOM 4524 C C . ASN A 1 601 ? -7.516 -23.453 -6.742 1 95.5 601 ASN A C 1
ATOM 4526 O O . ASN A 1 601 ? -6.719 -24.172 -6.145 1 95.5 601 ASN A O 1
ATOM 4530 N N . LEU A 1 602 ? -8.781 -23.453 -6.543 1 96.81 602 LEU A N 1
ATOM 4531 C CA . LEU A 1 602 ? -9.367 -24.328 -5.547 1 96.81 602 LEU A CA 1
ATOM 4532 C C . LEU A 1 602 ? -9.242 -25.797 -5.973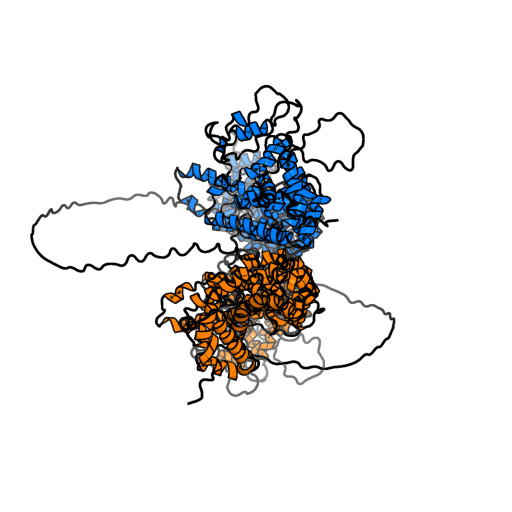 1 96.81 602 LEU A C 1
ATOM 4534 O O . LEU A 1 602 ? -9.008 -26.672 -5.137 1 96.81 602 LEU A O 1
ATOM 4538 N N . ARG A 1 603 ? -9.383 -26.016 -7.273 1 95.25 603 ARG A N 1
ATOM 4539 C CA . ARG A 1 603 ? -9.242 -27.375 -7.797 1 95.25 603 ARG A CA 1
ATOM 4540 C C . ARG A 1 603 ? -7.832 -27.906 -7.547 1 95.25 603 ARG A C 1
ATOM 4542 O O . ARG A 1 603 ? -7.664 -29.047 -7.102 1 95.25 603 ARG A O 1
ATOM 4549 N N . VAL A 1 604 ? -6.867 -27.125 -7.832 1 94.19 604 VAL A N 1
ATOM 4550 C CA . VAL A 1 604 ? -5.477 -27.516 -7.637 1 94.19 604 VAL A CA 1
ATOM 4551 C C . VAL A 1 604 ? -5.238 -27.859 -6.168 1 94.19 604 VAL A C 1
ATOM 4553 O O . VAL A 1 604 ? -4.578 -28.844 -5.855 1 94.19 604 VAL A O 1
ATOM 4556 N N . GLN A 1 605 ? -5.824 -27.109 -5.254 1 94.62 605 GLN A N 1
ATOM 4557 C CA . GLN A 1 605 ? -5.664 -27.359 -3.826 1 94.62 605 GLN A CA 1
ATOM 4558 C C . GLN A 1 605 ? -6.395 -28.641 -3.412 1 94.62 605 GLN A C 1
ATOM 4560 O O . GLN A 1 605 ? -5.852 -29.453 -2.666 1 94.62 605 GLN A O 1
ATOM 4565 N N . CYS A 1 606 ? -7.559 -28.797 -3.91 1 95.12 606 CYS A N 1
ATOM 4566 C CA . CYS A 1 606 ? -8.414 -29.906 -3.486 1 95.12 606 CYS A CA 1
ATOM 4567 C C . CYS A 1 606 ? -7.883 -31.234 -4.008 1 95.12 606 CYS A C 1
ATOM 4569 O O . CYS A 1 606 ? -8.125 -32.281 -3.408 1 95.12 606 CYS A O 1
ATOM 4571 N N . GLU A 1 607 ? -7.168 -31.188 -5.133 1 92.44 607 GLU A N 1
ATOM 4572 C CA . GLU A 1 607 ? -6.641 -32.406 -5.723 1 92.44 607 GLU A CA 1
ATOM 4573 C C . GLU A 1 607 ? -5.301 -32.812 -5.105 1 92.44 607 GLU A C 1
ATOM 4575 O O . GLU A 1 607 ? -4.773 -33.875 -5.367 1 92.44 607 GLU A O 1
ATOM 4580 N N . SER A 1 608 ? -4.789 -31.922 -4.289 1 90.56 608 SER A N 1
ATOM 4581 C CA . SER A 1 608 ? -3.598 -32.25 -3.514 1 90.56 608 SER A CA 1
ATOM 4582 C C . SER A 1 608 ? -3.945 -33.125 -2.311 1 90.56 608 SER A C 1
ATOM 4584 O O . SER A 1 608 ? -5.117 -33.25 -1.95 1 90.56 608 SER A O 1
ATOM 4586 N N . GLY A 1 609 ? -2.934 -33.844 -1.722 1 88.75 609 GLY A N 1
ATOM 4587 C CA . GLY A 1 609 ? -3.156 -34.656 -0.536 1 88.75 609 GLY A CA 1
ATOM 4588 C C . GLY A 1 609 ? -3.779 -33.875 0.609 1 88.75 609 GLY A C 1
ATOM 4589 O O . GLY A 1 609 ? -4.719 -34.375 1.25 1 88.75 609 GLY A O 1
ATOM 4590 N N . PHE A 1 610 ? -3.379 -32.719 0.868 1 89.94 610 PHE A N 1
ATOM 4591 C CA . PHE A 1 610 ? -3.9 -31.875 1.934 1 89.94 610 PHE A CA 1
ATOM 4592 C C . PHE A 1 610 ? -5.348 -31.484 1.66 1 89.94 610 PHE A C 1
ATOM 4594 O O . PHE A 1 610 ? -6.203 -31.609 2.543 1 89.94 610 PHE A O 1
ATOM 4601 N N . GLY A 1 611 ? -5.555 -31 0.462 1 94.38 611 GLY A N 1
ATOM 4602 C CA . GLY A 1 611 ? -6.895 -30.547 0.115 1 94.38 611 GLY A CA 1
ATOM 4603 C C . GLY A 1 611 ? -7.93 -31.656 0.191 1 94.38 611 GLY A C 1
ATOM 4604 O O . GLY A 1 611 ? -9.047 -31.438 0.67 1 94.38 611 GLY A O 1
ATOM 4605 N N . SER A 1 612 ? -7.551 -32.844 -0.32 1 93.31 612 SER A N 1
ATOM 4606 C CA . SER A 1 612 ? -8.445 -34 -0.24 1 93.31 612 SER A CA 1
ATOM 4607 C C . SER A 1 612 ? -8.766 -34.344 1.209 1 93.31 612 SER A C 1
ATOM 4609 O O . SER A 1 612 ? -9.883 -34.75 1.525 1 93.31 612 SER A O 1
ATOM 4611 N N . GLY A 1 613 ? -7.699 -34.219 2.039 1 94.19 613 GLY A N 1
ATOM 4612 C CA . GLY A 1 613 ? -7.91 -34.438 3.459 1 94.19 613 GLY A CA 1
ATOM 4613 C C . GLY A 1 613 ? -8.883 -33.438 4.082 1 94.19 613 GLY A C 1
ATOM 4614 O O . GLY A 1 613 ? -9.703 -33.812 4.922 1 94.19 613 GLY A O 1
ATOM 4615 N N . VAL A 1 614 ? -8.797 -32.219 3.68 1 96.31 614 VAL A N 1
ATOM 4616 C CA . VAL A 1 614 ? -9.68 -31.156 4.188 1 96.31 614 VAL A CA 1
ATOM 4617 C C . VAL A 1 614 ? -11.125 -31.469 3.789 1 96.31 614 VAL A C 1
ATOM 4619 O O . VAL A 1 614 ? -12.039 -31.344 4.609 1 96.31 614 VAL A O 1
ATOM 4622 N N . LEU A 1 615 ? -11.336 -31.844 2.51 1 96.38 615 LEU A N 1
ATOM 4623 C CA . LEU A 1 615 ? -12.672 -32.188 2.021 1 96.38 615 LEU A CA 1
ATOM 4624 C C . LEU A 1 615 ? -13.25 -33.344 2.785 1 96.38 615 LEU A C 1
ATOM 4626 O O . LEU A 1 615 ? -14.414 -33.344 3.201 1 96.38 615 LEU A O 1
ATOM 4630 N N . ALA A 1 616 ? -12.414 -34.375 2.953 1 95.44 616 ALA A N 1
ATOM 4631 C CA . ALA A 1 616 ? -12.844 -35.531 3.703 1 95.44 616 ALA A CA 1
ATOM 4632 C C . ALA A 1 616 ? -13.203 -35.188 5.141 1 95.44 616 ALA A C 1
ATOM 4634 O O . ALA A 1 616 ? -14.188 -35.688 5.688 1 95.44 616 ALA A O 1
ATOM 4635 N N . HIS A 1 617 ? -12.414 -34.375 5.699 1 96.69 617 HIS A N 1
ATOM 4636 C CA . HIS A 1 617 ? -12.664 -33.938 7.066 1 96.69 617 HIS A CA 1
ATOM 4637 C C . HIS A 1 617 ? -13.992 -33.188 7.176 1 96.69 617 HIS A C 1
ATOM 4639 O O . HIS A 1 617 ? -14.75 -33.406 8.125 1 96.69 617 HIS A O 1
ATOM 4645 N N . VAL A 1 618 ? -14.258 -32.281 6.25 1 96 618 VAL A N 1
ATOM 4646 C CA . VAL A 1 618 ? -15.516 -31.516 6.246 1 96 618 VAL A CA 1
ATOM 4647 C C . VAL A 1 618 ? -16.688 -32.469 6.086 1 96 618 VAL A C 1
ATOM 4649 O O . VAL A 1 618 ? -17.703 -32.344 6.762 1 96 618 VAL A O 1
ATOM 4652 N N . MET A 1 619 ? -16.562 -33.531 5.281 1 94.06 619 MET A N 1
ATOM 4653 C CA . MET A 1 619 ? -17.625 -34.469 4.98 1 94.06 619 MET A CA 1
ATOM 4654 C C . MET A 1 619 ? -17.891 -35.375 6.172 1 94.06 619 MET A C 1
ATOM 4656 O O . MET A 1 619 ? -19.031 -35.812 6.398 1 94.06 619 MET A O 1
ATOM 4660 N N . LEU A 1 620 ? -16.906 -35.656 6.938 1 92.94 620 LEU A N 1
ATOM 4661 C CA . LEU A 1 620 ? -17.031 -36.594 8.023 1 92.94 620 LEU A CA 1
ATOM 4662 C C . LEU A 1 620 ? -17.422 -35.906 9.328 1 92.94 620 LEU A C 1
ATOM 4664 O O . LEU A 1 620 ? -18.203 -36.438 10.109 1 92.94 620 LEU A O 1
ATOM 4668 N N . SER A 1 621 ? -16.812 -34.719 9.531 1 93.38 621 SER A N 1
ATOM 4669 C CA . SER A 1 621 ? -16.953 -34.094 10.852 1 93.38 621 SER A CA 1
ATOM 4670 C C . SER A 1 621 ? -17.734 -32.781 10.773 1 93.38 621 SER A C 1
ATOM 4672 O O . SER A 1 621 ? -18.031 -32.156 11.797 1 93.38 621 SER A O 1
ATOM 4674 N N . GLY A 1 622 ? -18.094 -32.406 9.68 1 92.38 622 GLY A N 1
ATOM 4675 C CA . GLY A 1 622 ? -18.75 -31.109 9.539 1 92.38 622 GLY A CA 1
ATOM 4676 C C . GLY A 1 622 ? -20.234 -31.156 9.898 1 92.38 622 GLY A C 1
ATOM 4677 O O . GLY A 1 622 ? -20.797 -32.25 10.078 1 92.38 622 GLY A O 1
ATOM 4678 N N . SER A 1 623 ? -20.844 -29.953 10.117 1 92.31 623 SER A N 1
ATOM 4679 C CA . SER A 1 623 ? -22.297 -29.844 10.266 1 92.31 623 SER A CA 1
ATOM 4680 C C . SER A 1 623 ? -23.016 -30.281 9 1 92.31 623 SER A C 1
ATOM 4682 O O . SER A 1 623 ? -22.391 -30.438 7.945 1 92.31 623 SER A O 1
ATOM 4684 N N . GLU A 1 624 ? -24.281 -30.422 9.023 1 88.75 624 GLU A N 1
ATOM 4685 C CA . GLU A 1 624 ? -25.062 -30.859 7.871 1 88.75 624 GLU A CA 1
ATOM 4686 C C . GLU A 1 624 ? -25 -29.828 6.746 1 88.75 624 GLU A C 1
ATOM 4688 O O . GLU A 1 624 ? -24.906 -30.188 5.57 1 88.75 624 GLU A O 1
ATOM 4693 N N . SER A 1 625 ? -25.031 -28.625 7.172 1 89.38 625 SER A N 1
ATOM 4694 C CA . SER A 1 625 ? -24.938 -27.562 6.164 1 89.38 625 SER A CA 1
ATOM 4695 C C . SER A 1 625 ? -23.562 -27.547 5.512 1 89.38 625 SER A C 1
ATOM 4697 O O . SER A 1 625 ? -23.453 -27.344 4.301 1 89.38 625 SER A O 1
ATOM 4699 N N . ASP A 1 626 ? -22.516 -27.812 6.344 1 93.44 626 ASP A N 1
ATOM 4700 C CA . ASP A 1 626 ? -21.141 -27.859 5.824 1 93.44 626 ASP A CA 1
ATOM 4701 C C . ASP A 1 626 ? -20.969 -29.016 4.844 1 93.44 626 ASP A C 1
ATOM 4703 O O . ASP A 1 626 ? -20.359 -28.844 3.789 1 93.44 626 ASP A O 1
ATOM 4707 N N . LYS A 1 627 ? -21.516 -30.094 5.219 1 93.31 627 LYS A N 1
ATOM 4708 C CA . LYS A 1 627 ? -21.422 -31.297 4.383 1 93.31 627 LYS A CA 1
ATOM 4709 C C . LYS A 1 627 ? -22.141 -31.094 3.051 1 93.31 627 LYS A C 1
ATOM 4711 O O . LYS A 1 627 ? -21.641 -31.516 2.004 1 93.31 627 LYS A O 1
ATOM 4716 N N . MET A 1 628 ? -23.297 -30.469 3.135 1 89.94 628 MET A N 1
ATOM 4717 C CA . MET A 1 628 ? -24.062 -30.203 1.923 1 89.94 628 MET A CA 1
ATOM 4718 C C . MET A 1 628 ? -23.297 -29.281 0.984 1 89.94 628 MET A C 1
ATOM 4720 O O . MET A 1 628 ? -23.219 -29.531 -0.218 1 89.94 628 MET A O 1
ATOM 4724 N N . ASN A 1 629 ? -22.766 -28.234 1.554 1 92.94 629 ASN A N 1
ATOM 4725 C CA . ASN A 1 629 ? -21.984 -27.297 0.753 1 92.94 629 ASN A CA 1
ATOM 4726 C C . ASN A 1 629 ? -20.766 -27.984 0.122 1 92.94 629 ASN A C 1
ATOM 4728 O O . ASN A 1 629 ? -20.438 -27.719 -1.033 1 92.94 629 ASN A O 1
ATOM 4732 N N . CYS A 1 630 ? -20.109 -28.828 0.874 1 95.19 630 CYS A N 1
ATOM 4733 C CA . CYS A 1 630 ? -18.953 -29.578 0.38 1 95.19 630 CYS A CA 1
ATOM 4734 C C . CYS A 1 630 ? -19.359 -30.5 -0.766 1 95.19 630 CYS A C 1
ATOM 4736 O O . CYS A 1 630 ? -18.719 -30.484 -1.825 1 95.19 630 CYS A O 1
ATOM 4738 N N . ALA A 1 631 ? -20.469 -31.203 -0.547 1 93.31 631 ALA A N 1
ATOM 4739 C CA . ALA A 1 631 ? -20.922 -32.156 -1.55 1 93.31 631 ALA A CA 1
ATOM 4740 C C . ALA A 1 631 ? -21.266 -31.453 -2.863 1 93.31 631 ALA A C 1
ATOM 4742 O O . ALA A 1 631 ? -20.859 -31.906 -3.938 1 93.31 631 ALA A O 1
ATOM 4743 N N . LEU A 1 632 ? -21.922 -30.375 -2.754 1 90.69 632 LEU A N 1
ATOM 4744 C CA . LEU A 1 632 ? -22.391 -29.641 -3.934 1 90.69 632 LEU A CA 1
ATOM 4745 C C . LEU A 1 632 ? -21.203 -28.984 -4.652 1 90.69 632 LEU A C 1
ATOM 4747 O O . LEU A 1 632 ? -21.297 -28.672 -5.844 1 90.69 632 LEU A O 1
ATOM 4751 N N . SER A 1 633 ? -20.094 -28.812 -3.965 1 94.56 633 SER A N 1
ATOM 4752 C CA . SER A 1 633 ? -18.938 -28.125 -4.535 1 94.56 633 SER A CA 1
ATOM 4753 C C . SER A 1 633 ? -17.984 -29.125 -5.191 1 94.56 633 SER A C 1
ATOM 4755 O O . SER A 1 633 ? -17.125 -28.719 -5.98 1 94.56 633 SER A O 1
ATOM 4757 N N . LEU A 1 634 ? -18.094 -30.406 -4.906 1 94.56 634 LEU A N 1
ATOM 4758 C CA . LEU A 1 634 ? -17.094 -31.422 -5.246 1 94.56 634 LEU A CA 1
ATOM 4759 C C . LEU A 1 634 ? -16.891 -31.484 -6.754 1 94.56 634 LEU A C 1
ATOM 4761 O O . LEU A 1 634 ? -15.742 -31.469 -7.23 1 94.56 634 LEU A O 1
ATOM 4765 N N . PRO A 1 635 ? -18.031 -31.453 -7.586 1 91.38 635 PRO A N 1
ATOM 4766 C CA . PRO A 1 635 ? -17.828 -31.562 -9.031 1 91.38 635 PRO A CA 1
ATOM 4767 C C . PRO A 1 635 ? -17.078 -30.359 -9.617 1 91.38 635 PRO A C 1
ATOM 4769 O O . PRO A 1 635 ? -16.516 -30.453 -10.711 1 91.38 635 PRO A O 1
ATOM 4772 N N . LEU A 1 636 ? -17.125 -29.25 -8.891 1 93.94 636 LEU A N 1
ATOM 4773 C CA . LEU A 1 636 ? -16.516 -28.016 -9.391 1 93.94 636 LEU A CA 1
ATOM 4774 C C . LEU A 1 636 ? -15.031 -27.953 -9.039 1 93.94 636 LEU A C 1
ATOM 4776 O O . LEU A 1 636 ? -14.258 -27.266 -9.703 1 93.94 636 LEU A O 1
ATOM 4780 N N . ILE A 1 637 ? -14.578 -28.688 -7.973 1 94.69 637 ILE A N 1
ATOM 4781 C CA . ILE A 1 637 ? -13.242 -28.422 -7.457 1 94.69 637 ILE A CA 1
ATOM 4782 C C . ILE A 1 637 ? -12.438 -29.719 -7.445 1 94.69 637 ILE A C 1
ATOM 4784 O O . ILE A 1 637 ? -11.312 -29.75 -6.93 1 94.69 637 ILE A O 1
ATOM 4788 N N . SER A 1 638 ? -12.953 -30.812 -7.934 1 91.88 638 SER A N 1
ATOM 4789 C CA . SER A 1 638 ? -12.188 -32.031 -8.047 1 91.88 638 SER A CA 1
ATOM 4790 C C . SER A 1 638 ? -12.57 -32.812 -9.305 1 91.88 638 SER A C 1
ATOM 4792 O O . SER A 1 638 ? -13.75 -32.906 -9.656 1 91.88 638 SER A O 1
ATOM 4794 N N . SER A 1 639 ? -11.617 -33.312 -10.023 1 86.38 639 SER A N 1
ATOM 4795 C CA . SER A 1 639 ? -11.852 -34.188 -11.172 1 86.38 639 SER A CA 1
ATOM 4796 C C . SER A 1 639 ? -11.43 -35.625 -10.883 1 86.38 639 SER A C 1
ATOM 4798 O O . SER A 1 639 ? -11.484 -36.469 -11.758 1 86.38 639 SER A O 1
ATOM 4800 N N . ASN A 1 640 ? -10.992 -35.812 -9.641 1 85.12 640 ASN A N 1
ATOM 4801 C CA . ASN A 1 640 ? -10.594 -37.156 -9.227 1 85.12 640 ASN A CA 1
ATOM 4802 C C . ASN A 1 640 ? -11.805 -38.062 -9 1 85.12 640 ASN A C 1
ATOM 4804 O O . ASN A 1 640 ? -12.5 -37.938 -7.988 1 85.12 640 ASN A O 1
ATOM 4808 N N . LYS A 1 641 ? -11.961 -39 -9.805 1 81.38 641 LYS A N 1
ATOM 4809 C CA . LYS A 1 641 ? -13.148 -39.844 -9.781 1 81.38 641 LYS A CA 1
ATOM 4810 C C . LYS A 1 641 ? -13.203 -40.688 -8.508 1 81.38 641 LYS A C 1
ATOM 4812 O O . LYS A 1 641 ? -14.281 -40.875 -7.934 1 81.38 641 LYS A O 1
ATOM 4817 N N . SER A 1 642 ? -12.062 -41.125 -8.102 1 83.19 642 SER A N 1
ATOM 4818 C CA . SER A 1 642 ? -12.023 -41.938 -6.895 1 83.19 642 SER A CA 1
ATOM 4819 C C . SER A 1 642 ? -12.445 -41.156 -5.672 1 83.19 642 SER A C 1
ATOM 4821 O O . SER A 1 642 ? -13.18 -41.656 -4.82 1 83.19 642 SER A O 1
ATOM 4823 N N . LEU A 1 643 ? -11.992 -39.969 -5.629 1 88.69 643 LEU A N 1
ATOM 4824 C CA . LEU A 1 643 ? -12.336 -39.125 -4.504 1 88.69 643 LEU A CA 1
ATOM 4825 C C . LEU A 1 643 ? -13.812 -38.719 -4.543 1 88.69 643 LEU A C 1
ATOM 4827 O O . LEU A 1 643 ? -14.477 -38.688 -3.506 1 88.69 643 LEU A O 1
ATOM 4831 N N . LEU A 1 644 ? -14.266 -38.406 -5.691 1 89.81 644 LEU A N 1
ATOM 4832 C CA . LEU A 1 644 ? -15.664 -38.031 -5.867 1 89.81 644 LEU A CA 1
ATOM 4833 C C . LEU A 1 644 ? -16.594 -39.156 -5.453 1 89.81 644 LEU A C 1
ATOM 4835 O O . LEU A 1 644 ? -17.594 -38.938 -4.77 1 89.81 644 LEU A O 1
ATOM 4839 N N . LYS A 1 645 ? -16.219 -40.344 -5.844 1 85.81 645 LYS A N 1
ATOM 4840 C CA . LYS A 1 645 ? -17.031 -41.5 -5.457 1 85.81 645 LYS A CA 1
ATOM 4841 C C . LYS A 1 645 ? -17.016 -41.688 -3.943 1 85.81 645 LYS A C 1
ATOM 4843 O O . LYS A 1 645 ? -18.062 -41.938 -3.334 1 85.81 645 LYS A O 1
ATOM 4848 N N . LYS A 1 646 ? -15.914 -41.625 -3.479 1 88.25 646 LYS A N 1
ATOM 4849 C CA . LYS A 1 646 ? -15.758 -41.812 -2.039 1 88.25 646 LYS A CA 1
ATOM 4850 C C . LYS A 1 646 ? -16.578 -40.781 -1.256 1 88.25 646 LYS A C 1
ATOM 4852 O O . LYS A 1 646 ? -17.297 -41.156 -0.322 1 88.25 646 LYS A O 1
ATOM 4857 N N . LEU A 1 647 ? -16.516 -39.562 -1.623 1 92.69 647 LEU A N 1
ATOM 4858 C CA . LEU A 1 647 ? -17.125 -38.5 -0.835 1 92.69 647 LEU A CA 1
ATOM 4859 C C . LEU A 1 647 ? -18.609 -38.344 -1.159 1 92.69 647 LEU A C 1
ATOM 4861 O O . LEU A 1 647 ? -19.422 -38.062 -0.271 1 92.69 647 LEU A O 1
ATOM 4865 N N . LEU A 1 648 ? -18.984 -38.531 -2.365 1 89.19 648 LEU A N 1
ATOM 4866 C CA . LEU A 1 648 ? -20.375 -38.344 -2.762 1 89.19 648 LEU A CA 1
ATOM 4867 C C . LEU A 1 648 ? -21.203 -39.594 -2.447 1 89.19 648 LEU A C 1
ATOM 4869 O O . LEU A 1 648 ? -22.375 -39.469 -2.062 1 89.19 648 LEU A O 1
ATOM 4873 N N . LEU A 1 649 ? -20.547 -40.719 -2.527 1 85.38 649 LEU A N 1
ATOM 4874 C CA . LEU A 1 649 ? -21.328 -41.938 -2.375 1 85.38 649 LEU A CA 1
ATOM 4875 C C . LEU A 1 649 ? -21.031 -42.625 -1.042 1 85.38 649 LEU A C 1
ATOM 4877 O O . LEU A 1 649 ? -21.906 -42.75 -0.187 1 85.38 649 LEU A O 1
ATOM 4881 N N . ASP A 1 650 ? -19.766 -43 -0.921 1 82.62 650 ASP A N 1
ATOM 4882 C CA . ASP A 1 650 ? -19.391 -43.781 0.258 1 82.62 650 ASP A CA 1
ATOM 4883 C C . ASP A 1 650 ? -19.656 -43 1.54 1 82.62 650 ASP A C 1
ATOM 4885 O O . ASP A 1 650 ? -20.094 -43.562 2.547 1 82.62 650 ASP A O 1
ATOM 4889 N N . SER A 1 651 ? -19.469 -41.719 1.517 1 87 651 SER A N 1
ATOM 4890 C CA . SER A 1 651 ? -19.609 -40.875 2.719 1 87 651 SER A CA 1
ATOM 4891 C C . SER A 1 651 ? -20.984 -40.25 2.805 1 87 651 SER A C 1
ATOM 4893 O O . SER A 1 651 ? -21.234 -39.406 3.676 1 87 651 SER A O 1
ATOM 4895 N N . GLY A 1 652 ? -21.828 -40.531 1.797 1 82.19 652 GLY A N 1
ATOM 4896 C CA . GLY A 1 652 ? -23.203 -40.062 1.854 1 82.19 652 GLY A CA 1
ATOM 4897 C C . GLY A 1 652 ? -23.391 -38.625 1.377 1 82.19 652 GLY A C 1
ATOM 4898 O O . GLY A 1 652 ? -24.375 -38 1.723 1 82.19 652 GLY A O 1
ATOM 4899 N N . GLY A 1 653 ? -22.438 -38.125 0.759 1 88 653 GLY A N 1
ATOM 4900 C CA . GLY A 1 653 ? -22.531 -36.75 0.308 1 88 653 GLY A CA 1
ATOM 4901 C C . GLY A 1 653 ? -23.719 -36.5 -0.616 1 88 653 GLY A C 1
ATOM 4902 O O . GLY A 1 653 ? -24.391 -35.469 -0.513 1 88 653 GLY A O 1
ATOM 4903 N N . LEU A 1 654 ? -23.922 -37.375 -1.484 1 84.31 654 LEU A N 1
ATOM 4904 C CA . LEU A 1 654 ? -25.016 -37.219 -2.443 1 84.31 654 LEU A CA 1
ATOM 4905 C C . LEU A 1 654 ? -26.359 -37.25 -1.738 1 84.31 654 LEU A C 1
ATOM 4907 O O . LEU A 1 654 ? -27.266 -36.5 -2.096 1 84.31 654 LEU A O 1
ATOM 4911 N N . LEU A 1 655 ? -26.516 -38.125 -0.788 1 80.06 655 LEU A N 1
ATOM 4912 C CA . LEU A 1 655 ? -27.75 -38.219 -0.031 1 80.06 655 LEU A CA 1
ATOM 4913 C C . LEU A 1 655 ? -28.062 -36.906 0.674 1 80.06 655 LEU A C 1
ATOM 4915 O O . LEU A 1 655 ? -29.219 -36.469 0.71 1 80.06 655 LEU A O 1
ATOM 4919 N N . LEU A 1 656 ? -27.078 -36.375 1.178 1 83.69 656 LEU A N 1
ATOM 4920 C CA . LEU A 1 656 ? -27.25 -35.094 1.865 1 83.69 656 LEU A CA 1
ATOM 4921 C C . LEU A 1 656 ? -27.625 -34 0.883 1 83.69 656 LEU A C 1
ATOM 4923 O O . LEU A 1 656 ? -28.453 -33.125 1.203 1 83.69 656 LEU A O 1
ATOM 4927 N N . ALA A 1 657 ? -27.016 -34.062 -0.298 1 84.75 657 ALA A N 1
ATOM 4928 C CA . ALA A 1 657 ? -27.281 -33.062 -1.321 1 84.75 657 ALA A CA 1
ATOM 4929 C C . ALA A 1 657 ? -28.719 -33.188 -1.854 1 84.75 657 ALA A C 1
ATOM 4931 O O . ALA A 1 657 ? -29.281 -32.188 -2.359 1 84.75 657 ALA A O 1
ATOM 4932 N N . LEU A 1 658 ? -29.281 -34.25 -1.668 1 76.75 658 LEU A N 1
ATOM 4933 C CA . LEU A 1 658 ? -30.625 -34.5 -2.193 1 76.75 658 LEU A CA 1
ATOM 4934 C C . LEU A 1 658 ? -31.688 -34.156 -1.164 1 76.75 658 LEU A C 1
ATOM 4936 O O . LEU A 1 658 ? -32.875 -34 -1.509 1 76.75 658 LEU A O 1
ATOM 4940 N N . GLN A 1 659 ? -31.312 -33.938 -0.01 1 73.81 659 GLN A N 1
ATOM 4941 C CA . GLN A 1 659 ? -32.25 -33.719 1.096 1 73.81 659 GLN A CA 1
ATOM 4942 C C . GLN A 1 659 ? -33.125 -32.5 0.861 1 73.81 659 GLN A C 1
ATOM 4944 O O . GLN A 1 659 ? -34.344 -32.562 1.112 1 73.81 659 GLN A O 1
ATOM 4949 N N . PRO A 1 660 ? -32.562 -31.375 0.359 1 73.25 660 PRO A N 1
ATOM 4950 C CA . PRO A 1 660 ? -33.406 -30.188 0.192 1 73.25 660 PRO A CA 1
ATOM 4951 C C . PRO A 1 660 ? -34.5 -30.391 -0.844 1 73.25 660 PRO A C 1
ATOM 4953 O O . PRO A 1 660 ? -35.5 -29.656 -0.843 1 73.25 660 PRO A O 1
ATOM 4956 N N . LEU A 1 661 ? -34.312 -31.219 -1.77 1 64.88 661 LEU A N 1
ATOM 4957 C CA . LEU A 1 661 ? -35.344 -31.484 -2.789 1 64.88 661 LEU A CA 1
ATOM 4958 C C . LEU A 1 661 ? -36.656 -31.938 -2.154 1 64.88 661 LEU A C 1
ATOM 4960 O O . LEU A 1 661 ? -37.719 -31.656 -2.686 1 64.88 661 LEU A O 1
ATOM 4964 N N . GLY A 1 662 ? -36.5 -32.594 -1 1 53.12 662 GLY A N 1
ATOM 4965 C CA . GLY A 1 662 ? -37.688 -33.062 -0.319 1 53.12 662 GLY A CA 1
ATOM 4966 C C . GLY A 1 662 ? -38.281 -32.031 0.653 1 53.12 662 GLY A C 1
ATOM 4967 O O . GLY A 1 662 ? -39.438 -32.156 1.064 1 53.12 662 GLY A O 1
ATOM 4968 N N . LEU A 1 663 ? -37.438 -31.062 1.021 1 51.56 663 LEU A N 1
ATOM 4969 C CA . LEU A 1 663 ? -37.844 -30.203 2.131 1 51.56 663 LEU A CA 1
ATOM 4970 C C . LEU A 1 663 ? -38.531 -28.938 1.622 1 51.56 663 LEU A C 1
ATOM 4972 O O . LEU A 1 663 ? -39.406 -28.375 2.289 1 51.56 663 LEU A O 1
ATOM 4976 N N . THR A 1 664 ? -37.844 -28.234 0.662 1 51.34 664 THR A N 1
ATOM 4977 C CA . THR A 1 664 ? -38.438 -26.953 0.248 1 51.34 664 THR A CA 1
ATOM 4978 C C . THR A 1 664 ? -38.75 -26.969 -1.245 1 51.34 664 THR A C 1
ATOM 4980 O O . THR A 1 664 ? -38.062 -27.641 -2.025 1 51.34 664 THR A O 1
ATOM 4983 N N . SER A 1 665 ? -40 -26.516 -1.618 1 46.31 665 SER A N 1
ATOM 4984 C CA . SER A 1 665 ? -40.469 -26.391 -2.994 1 46.31 665 SER A CA 1
ATOM 4985 C C . SER A 1 665 ? -39.719 -25.266 -3.727 1 46.31 665 SER A C 1
ATOM 4987 O O . SER A 1 665 ? -39.719 -25.234 -4.961 1 46.31 665 SER A O 1
ATOM 4989 N N . GLN A 1 666 ? -39.125 -24.375 -3.055 1 47.41 666 GLN A N 1
ATOM 4990 C CA . GLN A 1 666 ? -38.5 -23.203 -3.689 1 47.41 666 GLN A CA 1
ATOM 4991 C C . GLN A 1 666 ? -37 -23.344 -3.762 1 47.41 666 GLN A C 1
ATOM 4993 O O . GLN A 1 666 ? -36.281 -22.797 -2.914 1 47.41 666 GLN A O 1
ATOM 4998 N N . LEU A 1 667 ? -36.656 -24.375 -4.711 1 52.09 667 LEU A N 1
ATOM 4999 C CA . LEU A 1 667 ? -35.188 -24.547 -4.785 1 52.09 667 LEU A CA 1
ATOM 5000 C C . LEU A 1 667 ? -34.594 -23.562 -5.781 1 52.09 667 LEU A C 1
ATOM 5002 O O . LEU A 1 667 ? -35.188 -23.266 -6.816 1 52.09 667 LEU A O 1
ATOM 5006 N N . HIS A 1 668 ? -33.562 -22.875 -5.383 1 62.62 668 HIS A N 1
ATOM 5007 C CA . HIS A 1 668 ? -32.844 -21.906 -6.207 1 62.62 668 HIS A CA 1
ATOM 5008 C C . HIS A 1 668 ? -32.156 -22.594 -7.391 1 62.62 668 HIS A C 1
ATOM 5010 O O . HIS A 1 668 ? -31.75 -23.75 -7.289 1 62.62 668 HIS A O 1
ATOM 5016 N N . SER A 1 669 ? -32.281 -22.094 -8.586 1 62.47 669 SER A N 1
ATOM 5017 C CA . SER A 1 669 ? -31.688 -22.562 -9.828 1 62.47 669 SER A CA 1
ATOM 5018 C C . SER A 1 669 ? -30.234 -22.984 -9.625 1 62.47 669 SER A C 1
ATOM 5020 O O . SER A 1 669 ? -29.781 -23.969 -10.195 1 62.47 669 SER A O 1
ATOM 5022 N N . LEU A 1 670 ? -29.641 -22.391 -8.68 1 73.81 670 LEU A N 1
ATOM 5023 C CA . LEU A 1 670 ? -28.25 -22.703 -8.422 1 73.81 670 LEU A CA 1
ATOM 5024 C C . LEU A 1 670 ? -28.109 -24.078 -7.777 1 73.81 670 LEU A C 1
ATOM 5026 O O . LEU A 1 670 ? -27.234 -24.875 -8.164 1 73.81 670 LEU A O 1
ATOM 5030 N N . TYR A 1 671 ? -29 -24.406 -6.902 1 77.75 671 TYR A N 1
ATOM 5031 C CA . TYR A 1 671 ? -28.969 -25.688 -6.227 1 77.75 671 TYR A CA 1
ATOM 5032 C C . TYR A 1 671 ? -29.156 -26.828 -7.219 1 77.75 671 TYR A C 1
ATOM 5034 O O . TYR A 1 671 ? -28.422 -27.828 -7.184 1 77.75 671 TYR A O 1
ATOM 5042 N N . LEU A 1 672 ? -30 -26.562 -8.148 1 71.69 672 LEU A N 1
ATOM 5043 C CA . LEU A 1 672 ? -30.281 -27.594 -9.133 1 71.69 672 LEU A CA 1
ATOM 5044 C C . LEU A 1 672 ? -29.094 -27.812 -10.062 1 71.69 672 LEU A C 1
ATOM 5046 O O . LEU A 1 672 ? -28.75 -28.953 -10.391 1 71.69 672 LEU A O 1
ATOM 5050 N N . SER A 1 673 ? -28.547 -26.812 -10.422 1 76.31 673 SER A N 1
ATOM 5051 C CA . SER A 1 673 ? -27.375 -26.906 -11.305 1 76.31 673 SER A CA 1
ATOM 5052 C C . SER A 1 673 ? -26.234 -27.641 -10.633 1 76.31 673 SER A C 1
ATOM 5054 O O . SER A 1 673 ? -25.562 -28.469 -11.266 1 76.31 673 SER A O 1
ATOM 5056 N N . LEU A 1 674 ? -26.078 -27.406 -9.383 1 84.38 674 LEU A N 1
ATOM 5057 C CA . LEU A 1 674 ? -25 -28.047 -8.633 1 84.38 674 LEU A CA 1
ATOM 5058 C C . LEU A 1 674 ? -25.297 -29.531 -8.414 1 84.38 674 LEU A C 1
ATOM 5060 O O . LEU A 1 674 ? -24.391 -30.359 -8.492 1 84.38 674 LEU A O 1
ATOM 5064 N N . LEU A 1 675 ? -26.562 -29.75 -8.133 1 82 675 LEU A N 1
ATOM 5065 C CA . LEU A 1 675 ? -26.969 -31.141 -7.926 1 82 675 LEU A CA 1
ATOM 5066 C C . LEU A 1 675 ? -26.781 -31.953 -9.203 1 82 675 LEU A C 1
ATOM 5068 O O . LEU A 1 675 ? -26.344 -33.094 -9.148 1 82 675 LEU A O 1
ATOM 5072 N N . ILE A 1 676 ? -27.078 -31.344 -10.32 1 74.81 676 ILE A N 1
ATOM 5073 C CA . ILE A 1 676 ? -26.891 -32 -11.609 1 74.81 676 ILE A CA 1
ATOM 5074 C C . ILE A 1 676 ? -25.406 -32.281 -11.82 1 74.81 676 ILE A C 1
ATOM 5076 O O . ILE A 1 676 ? -25.031 -33.344 -12.352 1 74.81 676 ILE A O 1
ATOM 5080 N N . GLY A 1 677 ? -24.625 -31.406 -11.406 1 81.06 677 GLY A N 1
ATOM 5081 C CA . GLY A 1 677 ? -23.188 -31.625 -11.484 1 81.06 677 GLY A CA 1
ATOM 5082 C C . GLY A 1 677 ? -22.719 -32.812 -10.68 1 81.06 677 GLY A C 1
ATOM 5083 O O . GLY A 1 677 ? -21.891 -33.594 -11.148 1 81.06 677 GLY A O 1
ATOM 5084 N N . CYS A 1 678 ? -23.281 -33 -9.547 1 82.19 678 CYS A N 1
ATOM 5085 C CA . CYS A 1 678 ? -22.938 -34.156 -8.695 1 82.19 678 CYS A CA 1
ATOM 5086 C C . CYS A 1 678 ? -23.359 -35.469 -9.352 1 82.19 678 CYS A C 1
ATOM 5088 O O . CYS A 1 678 ? -22.594 -36.406 -9.375 1 82.19 678 CYS A O 1
ATOM 5090 N N . LEU A 1 679 ? -24.469 -35.344 -9.977 1 74.69 679 LEU A N 1
ATOM 5091 C CA . LEU A 1 679 ? -25.031 -36.562 -10.586 1 74.69 679 LEU A CA 1
ATOM 5092 C C . LEU A 1 679 ? -24.281 -36.906 -11.883 1 74.69 679 LEU A C 1
ATOM 5094 O O . LEU A 1 679 ? -24.016 -38.062 -12.156 1 74.69 679 LEU A O 1
ATOM 5098 N N . SER A 1 680 ? -23.953 -35.906 -12.656 1 74.12 680 SER A N 1
ATOM 5099 C CA . SER A 1 680 ? -23.25 -36.125 -13.914 1 74.12 680 SER A CA 1
ATOM 5100 C C . SER A 1 680 ? -21.859 -36.688 -13.688 1 74.12 680 SER A C 1
ATOM 5102 O O . SER A 1 680 ? -21.344 -37.438 -14.516 1 74.12 680 SER A O 1
ATOM 5104 N N . THR A 1 681 ? -21.328 -36.25 -12.656 1 76.75 681 THR A N 1
ATOM 5105 C CA . THR A 1 681 ? -19.984 -36.719 -12.336 1 76.75 681 THR A CA 1
ATOM 5106 C C . THR A 1 681 ? -20 -38.219 -12 1 76.75 681 THR A C 1
ATOM 5108 O O . THR A 1 681 ? -19.031 -38.906 -12.289 1 76.75 681 THR A O 1
ATOM 5111 N N . LEU A 1 682 ? -21.062 -38.688 -11.508 1 71.44 682 LEU A N 1
ATOM 5112 C CA . LEU A 1 682 ? -21.156 -40.062 -11.094 1 71.44 682 LEU A CA 1
ATOM 5113 C C . LEU A 1 682 ? -21.609 -40.938 -12.258 1 71.44 682 LEU A C 1
ATOM 5115 O O . LEU A 1 682 ? -21.234 -42.125 -12.328 1 71.44 682 LEU A O 1
ATOM 5119 N N . THR A 1 683 ? -22.5 -40.375 -13.25 1 58.31 683 THR A N 1
ATOM 5120 C CA . THR A 1 683 ? -23.031 -41.156 -14.359 1 58.31 683 THR A CA 1
ATOM 5121 C C . THR A 1 683 ? -22.016 -41.25 -15.5 1 58.31 683 THR A C 1
ATOM 5123 O O . THR A 1 683 ? -22.047 -42.188 -16.297 1 58.31 683 THR A O 1
ATOM 5126 N N . GLY A 1 684 ? -21.281 -40.219 -15.906 1 51.44 684 GLY A N 1
ATOM 5127 C CA . GLY A 1 684 ? -20.312 -40.312 -16.984 1 51.44 684 GLY A CA 1
ATOM 5128 C C . GLY A 1 684 ? -19.438 -41.531 -16.906 1 51.44 684 GLY A C 1
ATOM 5129 O O . GLY A 1 684 ? -18.844 -41.938 -17.922 1 51.44 684 GLY A O 1
ATOM 5130 N N . SER A 1 685 ? -19.219 -41.969 -15.836 1 44.31 685 SER A N 1
ATOM 5131 C CA . SER A 1 685 ? -18.484 -43.25 -15.734 1 44.31 685 SER A CA 1
ATOM 5132 C C . SER A 1 685 ? -19.375 -44.438 -16.062 1 44.31 685 SER A C 1
ATOM 5134 O O . SER A 1 685 ? -18.875 -45.562 -16.219 1 44.31 685 SER A O 1
ATOM 5136 N N . ILE A 1 686 ? -20.75 -44.219 -16.234 1 39.69 686 ILE A N 1
ATOM 5137 C CA . ILE A 1 686 ? -21.703 -45.312 -16.469 1 39.69 686 ILE A CA 1
ATOM 5138 C C . ILE A 1 686 ? -21.969 -45.438 -17.969 1 39.69 686 ILE A C 1
ATOM 5140 O O . ILE A 1 686 ? -23.109 -45.688 -18.391 1 39.69 686 ILE A O 1
ATOM 5144 N N . LYS A 1 687 ? -21.234 -45 -18.953 1 38.16 687 LYS A N 1
ATOM 5145 C CA . LYS A 1 687 ? -21.609 -45.219 -20.344 1 38.16 687 LYS A CA 1
ATOM 5146 C C . LYS A 1 687 ? -22.203 -46.625 -20.562 1 38.16 687 LYS A C 1
ATOM 5148 O O . LYS A 1 687 ? -23.266 -46.75 -21.172 1 38.16 687 LYS A O 1
ATOM 5153 N N . THR A 1 688 ? -21.25 -47.531 -20.984 1 34.12 688 THR A N 1
ATOM 5154 C CA . THR A 1 688 ? -21.344 -48.531 -22.047 1 34.12 688 THR A CA 1
ATOM 5155 C C . THR A 1 688 ? -22.234 -49.688 -21.625 1 34.12 688 THR A C 1
ATOM 5157 O O . THR A 1 688 ? -22.703 -50.469 -22.453 1 34.12 688 THR A O 1
ATOM 5160 N N . GLU A 1 689 ? -22.234 -50.062 -20.312 1 34.16 689 GLU A N 1
ATOM 5161 C CA . GLU A 1 689 ? -22.672 -51.438 -20.297 1 34.16 689 GLU A CA 1
ATOM 5162 C C . GLU A 1 689 ? -24.188 -51.562 -20.328 1 34.16 689 GLU A C 1
ATOM 5164 O O . GLU A 1 689 ? -24.75 -52.594 -19.953 1 34.16 689 GLU A O 1
ATOM 5169 N N . LEU A 1 690 ? -24.875 -50.438 -20.531 1 34.62 690 LEU A N 1
ATOM 5170 C CA . LEU A 1 690 ? -26.328 -50.594 -20.594 1 34.62 690 LEU A CA 1
ATOM 5171 C C . LEU A 1 690 ? -26.734 -51.594 -21.641 1 34.62 690 LEU A C 1
ATOM 5173 O O . LEU A 1 690 ? -27.906 -51.938 -21.766 1 34.62 690 LEU A O 1
ATOM 5177 N N . ASN A 1 691 ? -25.781 -51.906 -22.594 1 32.25 691 ASN A N 1
ATOM 5178 C CA . ASN A 1 691 ? -26.234 -52.844 -23.609 1 32.25 691 ASN A CA 1
ATOM 5179 C C . ASN A 1 691 ? -26.297 -54.281 -23.094 1 32.25 691 ASN A C 1
ATOM 5181 O O . ASN A 1 691 ? -26.422 -55.219 -23.859 1 32.25 691 ASN A O 1
ATOM 5185 N N . LYS A 1 692 ? -25.656 -54.562 -21.828 1 38.56 692 LYS A N 1
ATOM 5186 C CA . LYS A 1 692 ? -25.859 -56 -21.562 1 38.56 692 LYS A CA 1
ATOM 5187 C C . LYS A 1 692 ? -27.234 -56.25 -20.984 1 38.56 692 LYS A C 1
ATOM 5189 O O . LYS A 1 692 ? -27.672 -55.562 -20.062 1 38.56 692 LYS A O 1
ATOM 5194 N N . LYS A 1 693 ? -28.047 -56.969 -21.562 1 37.19 693 LYS A N 1
ATOM 5195 C CA . LYS A 1 693 ? -29.328 -57.625 -21.328 1 37.19 693 LYS A CA 1
ATOM 5196 C C . LYS A 1 693 ? -29.344 -58.312 -19.953 1 37.19 693 LYS A C 1
ATOM 5198 O O . LYS A 1 693 ? -28.75 -59.344 -19.766 1 37.19 693 LYS A O 1
ATOM 5203 N N . HIS A 1 694 ? -29.141 -57.688 -18.797 1 31.42 694 HIS A N 1
ATOM 5204 C CA . HIS A 1 694 ? -29.375 -58.531 -17.625 1 31.42 694 HIS A CA 1
ATOM 5205 C C . HIS A 1 694 ? -30.797 -59.094 -17.609 1 31.42 694 HIS A C 1
ATOM 5207 O O . HIS A 1 694 ? -31.766 -58.344 -17.844 1 31.42 694 HIS A O 1
ATOM 5213 N N . PRO A 1 695 ? -30.984 -60.375 -17.828 1 31.11 695 PRO A N 1
ATOM 5214 C CA . PRO A 1 695 ? -32.281 -61.031 -17.766 1 31.11 695 PRO A CA 1
ATOM 5215 C C . PRO A 1 695 ? -33.031 -60.781 -16.469 1 31.11 695 PRO A C 1
ATOM 5217 O O . PRO A 1 695 ? -32.469 -60.969 -15.383 1 31.11 695 PRO A O 1
ATOM 5220 N N . HIS A 1 696 ? -33.844 -59.75 -16.328 1 31.41 696 HIS A N 1
ATOM 5221 C CA . HIS A 1 696 ? -34.719 -59.469 -15.203 1 31.41 696 HIS A CA 1
ATOM 5222 C C . HIS A 1 696 ? -35.594 -60.688 -14.891 1 31.41 696 HIS A C 1
ATOM 5224 O O . HIS A 1 696 ? -36.281 -61.188 -15.781 1 31.41 696 HIS A O 1
ATOM 5230 N N . PRO A 1 697 ? -35.25 -61.594 -13.953 1 30.05 697 PRO A N 1
ATOM 5231 C CA . PRO A 1 697 ? -36.312 -62.562 -13.633 1 30.05 697 PRO A CA 1
ATOM 5232 C C . PRO A 1 697 ? -37.656 -61.875 -13.305 1 30.05 697 PRO A C 1
ATOM 5234 O O . PRO A 1 697 ? -37.656 -60.75 -12.789 1 30.05 697 PRO A O 1
ATOM 5237 N N . LYS A 1 698 ? -38.781 -62.156 -13.93 1 34.16 698 LYS A N 1
ATOM 5238 C CA . LYS A 1 698 ? -40.188 -61.844 -13.859 1 34.16 698 LYS A CA 1
ATOM 5239 C C . LYS A 1 698 ? -40.719 -62.062 -12.445 1 34.16 698 LYS A C 1
ATOM 5241 O O . LYS A 1 698 ? -41.25 -63.125 -12.133 1 34.16 698 LYS A O 1
ATOM 5246 N N . GLN A 1 699 ? -40 -61.906 -11.32 1 30.06 699 GLN A N 1
ATOM 5247 C CA . GLN A 1 699 ? -40.812 -62.219 -10.148 1 30.06 699 GLN A CA 1
ATOM 5248 C C . GLN A 1 699 ? -42 -61.281 -10.016 1 30.06 699 GLN A C 1
ATOM 5250 O O . GLN A 1 699 ? -41.875 -60.094 -10.297 1 30.06 699 GLN A O 1
ATOM 5255 N N . PRO A 1 700 ? -43.25 -61.781 -9.969 1 28.52 700 PRO A N 1
ATOM 5256 C CA . PRO A 1 700 ? -44.531 -61.094 -9.844 1 28.52 700 PRO A CA 1
ATOM 5257 C C . PRO A 1 700 ? -44.562 -60.031 -8.734 1 28.52 700 PRO A C 1
ATOM 5259 O O . PRO A 1 700 ? -44.156 -60.344 -7.598 1 28.52 700 PRO A O 1
ATOM 5262 N N . VAL A 1 701 ? -44.188 -58.844 -9 1 29.36 701 VAL A N 1
ATOM 5263 C CA . VAL A 1 701 ? -44.281 -57.719 -8.078 1 29.36 701 VAL A CA 1
ATOM 5264 C C . VAL A 1 701 ? -45.688 -57.625 -7.496 1 29.36 701 VAL A C 1
ATOM 5266 O O . VAL A 1 701 ? -46.656 -57.562 -8.234 1 29.36 701 VAL A O 1
ATOM 5269 N N . GLY A 1 702 ? -45.906 -58.312 -6.449 1 27.02 702 GLY A N 1
ATOM 5270 C CA . GLY A 1 702 ? -47.188 -58.188 -5.801 1 27.02 702 GLY A CA 1
ATOM 5271 C C . GLY A 1 702 ? -47.75 -56.75 -5.828 1 27.02 702 GLY A C 1
ATOM 5272 O O . GLY A 1 702 ? -47 -55.812 -6.098 1 27.02 702 GLY A O 1
ATOM 5273 N N . LYS A 1 703 ? -49.125 -56.625 -5.758 1 28.52 703 LYS A N 1
ATOM 5274 C CA . LYS A 1 703 ? -50.125 -55.531 -5.855 1 28.52 703 LYS A CA 1
ATOM 5275 C C . LYS A 1 703 ? -49.656 -54.312 -5.062 1 28.52 703 LYS A C 1
ATOM 5277 O O . LYS A 1 703 ? -50.281 -53.969 -4.043 1 28.52 703 LYS A O 1
ATOM 5282 N N . ILE A 1 704 ? -48.406 -54.219 -4.668 1 26.83 704 ILE A N 1
ATOM 5283 C CA . ILE A 1 704 ? -48.281 -52.969 -3.918 1 26.83 704 ILE A CA 1
ATOM 5284 C C . ILE A 1 704 ? -48.656 -51.781 -4.809 1 26.83 704 ILE A C 1
ATOM 5286 O O . ILE A 1 704 ? -48.438 -51.844 -6.023 1 26.83 704 ILE A O 1
ATOM 5290 N N . GLY A 1 705 ? -49.094 -50.656 -4.41 1 27.8 705 GLY A N 1
ATOM 5291 C CA . GLY A 1 705 ? -49.781 -49.625 -5.148 1 27.8 705 GLY A CA 1
ATOM 5292 C C . GLY A 1 705 ? -49.125 -49.281 -6.473 1 27.8 705 GLY A C 1
ATOM 5293 O O . GLY A 1 705 ? -47.969 -49.688 -6.727 1 27.8 705 GLY A O 1
ATOM 5294 N N . ARG A 1 706 ? -49.844 -48.688 -7.543 1 28.78 706 ARG A N 1
ATOM 5295 C CA . ARG A 1 706 ? -49.969 -48.469 -8.977 1 28.78 706 ARG A CA 1
ATOM 5296 C C . ARG A 1 706 ? -48.688 -47.844 -9.555 1 28.78 706 ARG A C 1
ATOM 5298 O O . ARG A 1 706 ? -48.656 -47.469 -10.727 1 28.78 706 ARG A O 1
ATOM 5305 N N . VAL A 1 707 ? -48 -47 -8.812 1 30.91 707 VAL A N 1
ATOM 5306 C CA . VAL A 1 707 ? -47.094 -46.188 -9.633 1 30.91 707 VAL A CA 1
ATOM 5307 C C . VAL A 1 707 ? -46.031 -47.062 -10.258 1 30.91 707 VAL A C 1
ATOM 5309 O O . VAL A 1 707 ? -45.25 -47.719 -9.547 1 30.91 707 VAL A O 1
ATOM 5312 N N . SER A 1 708 ? -46.281 -47.719 -11.375 1 29.34 708 SER A N 1
ATOM 5313 C CA . SER A 1 708 ? -45.375 -48.562 -12.164 1 29.34 708 SER A CA 1
ATOM 5314 C C . SER A 1 708 ? -44.062 -47.844 -12.43 1 29.34 708 SER A C 1
ATOM 5316 O O . SER A 1 708 ? -44.031 -46.656 -12.68 1 29.34 708 SER A O 1
ATOM 5318 N N . PRO A 1 709 ? -43 -48.375 -11.984 1 31.81 709 PRO A N 1
ATOM 5319 C CA . PRO A 1 709 ? -41.656 -47.844 -12.32 1 31.81 709 PRO A CA 1
ATOM 5320 C C . PRO A 1 709 ? -41.531 -47.5 -13.797 1 31.81 709 PRO A C 1
ATOM 5322 O O . PRO A 1 709 ? -42.219 -48.094 -14.641 1 31.81 709 PRO A O 1
ATOM 5325 N N . PRO A 1 710 ? -41.25 -46.188 -14.266 1 32.91 710 PRO A N 1
ATOM 5326 C CA . PRO A 1 710 ? -41.188 -45.875 -15.695 1 32.91 710 PRO A CA 1
ATOM 5327 C C . PRO A 1 710 ? -40.469 -46.969 -16.484 1 32.91 710 PRO A C 1
ATOM 5329 O O . PRO A 1 710 ? -39.625 -47.688 -15.953 1 32.91 710 PRO A O 1
ATOM 5332 N N . PRO A 1 711 ? -41 -47.594 -17.547 1 31.94 711 PRO A N 1
ATOM 5333 C CA . PRO A 1 711 ? -40.5 -48.719 -18.328 1 31.94 711 PRO A CA 1
ATOM 5334 C C . PRO A 1 711 ? -39.094 -48.531 -18.812 1 31.94 711 PRO A C 1
ATOM 5336 O O . PRO A 1 711 ? -38.625 -47.375 -18.984 1 31.94 711 PRO A O 1
ATOM 5339 N N . SER A 1 712 ? -38.188 -49.438 -18.672 1 31.39 712 SER A N 1
ATOM 5340 C CA . SER A 1 712 ? -36.75 -49.656 -19 1 31.39 712 SER A CA 1
ATOM 5341 C C . SER A 1 712 ? -36.5 -49.375 -20.469 1 31.39 712 SER A C 1
ATOM 5343 O O . SER A 1 712 ? -35.375 -49.562 -20.953 1 31.39 712 SER A O 1
ATOM 5345 N N . LYS A 1 713 ? -37.531 -49.344 -21.516 1 32.22 713 LYS A N 1
ATOM 5346 C CA . LYS A 1 713 ? -37.219 -49.188 -22.922 1 32.22 713 LYS A CA 1
ATOM 5347 C C . LYS A 1 713 ? -36.5 -47.875 -23.203 1 32.22 713 LYS A C 1
ATOM 5349 O O . LYS A 1 713 ? -36.688 -46.906 -22.469 1 32.22 713 LYS A O 1
ATOM 5354 N N . LYS A 1 714 ? -35.719 -47.812 -24.453 1 35.5 714 LYS A N 1
ATOM 5355 C CA . LYS A 1 714 ? -34.938 -46.719 -25.016 1 35.5 714 LYS A CA 1
ATOM 5356 C C . LYS A 1 714 ? -35.75 -45.406 -24.969 1 35.5 714 LYS A C 1
ATOM 5358 O O . LYS A 1 714 ? -36.688 -45.219 -25.75 1 35.5 714 LYS A O 1
ATOM 5363 N N . PRO A 1 715 ? -36.156 -44.906 -23.938 1 30.39 715 PRO A N 1
ATOM 5364 C CA . PRO A 1 715 ? -36.938 -43.688 -24.125 1 30.39 715 PRO A CA 1
ATOM 5365 C C . PRO A 1 715 ? -36.188 -42.656 -24.953 1 30.39 715 PRO A C 1
ATOM 5367 O O . PRO A 1 715 ? -34.969 -42.469 -24.797 1 30.39 715 PRO A O 1
ATOM 5370 N N . ARG A 1 716 ? -36.562 -42.656 -26.344 1 30.8 716 ARG A N 1
ATOM 5371 C CA . ARG A 1 716 ? -36.094 -41.5 -27.094 1 30.8 716 ARG A CA 1
ATOM 5372 C C . ARG A 1 716 ? -36.156 -40.25 -26.219 1 30.8 716 ARG A C 1
ATOM 5374 O O . ARG A 1 716 ? -37.219 -39.75 -25.922 1 30.8 716 ARG A O 1
ATOM 5381 N N . LEU A 1 717 ? -35.281 -40.125 -25.344 1 31.12 717 LEU A N 1
ATOM 5382 C CA . LEU A 1 717 ? -35.062 -39.094 -24.328 1 31.12 717 LEU A CA 1
ATOM 5383 C C . LEU A 1 717 ? -35.125 -37.719 -24.953 1 31.12 717 LEU A C 1
ATOM 5385 O O . LEU A 1 717 ? -34.906 -36.719 -24.281 1 31.12 717 LEU A O 1
ATOM 5389 N N . ALA A 1 718 ? -35.094 -37.688 -26.344 1 31.27 718 ALA A N 1
ATOM 5390 C CA . ALA A 1 718 ? -35.281 -36.406 -27.062 1 31.27 718 ALA A CA 1
ATOM 5391 C C . ALA A 1 718 ? -36.594 -35.75 -26.656 1 31.27 718 ALA A C 1
ATOM 5393 O O . ALA A 1 718 ? -36.656 -34.531 -26.484 1 31.27 718 ALA A O 1
ATOM 5394 N N . ASP A 1 719 ? -37.844 -36.344 -27.047 1 29.88 719 ASP A N 1
ATOM 5395 C CA . ASP A 1 719 ? -39.219 -35.812 -27 1 29.88 719 ASP A CA 1
ATOM 5396 C C . ASP A 1 719 ? -39.844 -36.031 -25.625 1 29.88 719 ASP A C 1
ATOM 5398 O O . ASP A 1 719 ? -41 -36.438 -25.531 1 29.88 719 ASP A O 1
ATOM 5402 N N . VAL A 1 720 ? -39.219 -36.438 -24.625 1 31.72 720 VAL A N 1
ATOM 5403 C CA . VAL A 1 720 ? -40.062 -36.438 -23.438 1 31.72 720 VAL A CA 1
ATOM 5404 C C . VAL A 1 720 ? -40.656 -35.062 -23.234 1 31.72 720 VAL A C 1
ATOM 5406 O O . VAL A 1 720 ? -39.938 -34.094 -23 1 31.72 720 VAL A O 1
ATOM 5409 N N . PRO A 1 721 ? -41.875 -34.844 -23.781 1 31.5 721 PRO A N 1
ATOM 5410 C CA . PRO A 1 721 ? -42.531 -33.562 -23.438 1 31.5 721 PRO A CA 1
ATOM 5411 C C . PRO A 1 721 ? -42.469 -33.25 -21.953 1 31.5 721 PRO A C 1
ATOM 5413 O O . PRO A 1 721 ? -42.781 -34.094 -21.109 1 31.5 721 PRO A O 1
ATOM 5416 N N . ALA A 1 722 ? -41.438 -32.688 -21.453 1 33.88 722 ALA A N 1
ATOM 5417 C CA . ALA A 1 722 ? -41.656 -32.062 -20.156 1 33.88 722 ALA A CA 1
ATOM 5418 C C . ALA A 1 722 ? -43.031 -31.422 -20.062 1 33.88 722 ALA A C 1
ATOM 5420 O O . ALA A 1 722 ? -43.156 -30.203 -20.219 1 33.88 722 ALA A O 1
ATOM 5421 N N . ASN A 1 723 ? -44.031 -32.031 -20.688 1 33.09 723 ASN A N 1
ATOM 5422 C CA . ASN A 1 723 ? -45.406 -31.562 -20.531 1 33.09 723 ASN A CA 1
ATOM 5423 C C . ASN A 1 723 ? -45.875 -31.656 -19.078 1 33.09 723 ASN A C 1
ATOM 5425 O O . ASN A 1 723 ? -45.344 -32.438 -18.297 1 33.09 723 ASN A O 1
ATOM 5429 N N . ARG A 1 724 ? -46.688 -30.656 -18.594 1 33.78 724 ARG A N 1
ATOM 5430 C CA . ARG A 1 724 ? -47.344 -30.422 -17.312 1 33.78 724 ARG A CA 1
ATOM 5431 C C . ARG A 1 724 ? -47.938 -31.703 -16.75 1 33.78 724 ARG A C 1
ATOM 5433 O O . ARG A 1 724 ? -47.875 -31.953 -15.539 1 33.78 724 ARG A O 1
ATOM 5440 N N . GLU A 1 725 ? -48.594 -32.375 -17.531 1 35.53 725 GLU A N 1
ATOM 5441 C CA . GLU A 1 725 ? -49.469 -33.469 -17.141 1 35.53 725 GLU A CA 1
ATOM 5442 C C . GLU A 1 725 ? -48.625 -34.688 -16.703 1 35.53 725 GLU A C 1
ATOM 5444 O O . GLU A 1 725 ? -49 -35.406 -15.789 1 35.53 725 GLU A O 1
ATOM 5449 N N . ALA A 1 726 ? -47.656 -34.969 -17.453 1 36.09 726 ALA A N 1
ATOM 5450 C CA . ALA A 1 726 ? -47.031 -36.25 -17.203 1 36.09 726 ALA A CA 1
ATOM 5451 C C . ALA A 1 726 ? -46.281 -36.25 -15.875 1 36.09 726 ALA A C 1
ATOM 5453 O O . ALA A 1 726 ? -46.094 -37.312 -15.258 1 36.09 726 ALA A O 1
ATOM 5454 N N . VAL A 1 727 ? -45.656 -35.062 -15.492 1 36.97 727 VAL A N 1
ATOM 5455 C CA . VAL A 1 727 ? -45.094 -34.969 -14.141 1 36.97 727 VAL A CA 1
ATOM 5456 C C . VAL A 1 727 ? -46.219 -34.719 -13.148 1 36.97 727 VAL A C 1
ATOM 5458 O O . VAL A 1 727 ? -46.031 -34.781 -11.93 1 36.97 727 VAL A O 1
ATOM 5461 N N . ALA A 1 728 ? -47.406 -34 -13.484 1 33.78 728 ALA A N 1
ATOM 5462 C CA . ALA A 1 728 ? -48.562 -33.906 -12.594 1 33.78 728 ALA A CA 1
ATOM 5463 C C . ALA A 1 728 ? -49.125 -35.281 -12.289 1 33.78 728 ALA A C 1
ATOM 5465 O O . ALA A 1 728 ? -49.469 -36.031 -13.211 1 33.78 728 ALA A O 1
ATOM 5466 N N . GLY A 1 729 ? -48.531 -36.062 -11.461 1 32.94 729 GLY A N 1
ATOM 5467 C CA . GLY A 1 729 ? -49.281 -37.25 -11.039 1 32.94 729 GLY A CA 1
ATOM 5468 C C . GLY A 1 729 ? -50.781 -37.062 -11.164 1 32.94 729 GLY A C 1
ATOM 5469 O O . GLY A 1 729 ? -51.25 -35.969 -11.352 1 32.94 729 GLY A O 1
ATOM 5470 N N . VAL A 1 730 ? -51.438 -38.062 -11.453 1 32.12 730 VAL A N 1
ATOM 5471 C CA . VAL A 1 730 ? -52.875 -38.156 -11.461 1 32.12 730 VAL A CA 1
ATOM 5472 C C . VAL A 1 730 ? -53.438 -37.438 -10.234 1 32.12 730 VAL A C 1
ATOM 5474 O O . VAL A 1 730 ? -52.812 -37.375 -9.188 1 32.12 730 VAL A O 1
ATOM 5477 N N . ASP A 1 731 ? -54.438 -36.562 -10.258 1 33.62 731 ASP A N 1
ATOM 5478 C CA . ASP A 1 731 ? -55.281 -35.781 -9.359 1 33.62 731 ASP A CA 1
ATOM 5479 C C . ASP A 1 731 ? -55.344 -36.406 -7.969 1 33.62 731 ASP A C 1
ATOM 5481 O O . ASP A 1 731 ? -55.531 -35.688 -6.973 1 33.62 731 ASP A O 1
ATOM 5485 N N . GLU A 1 732 ? -55.719 -37.75 -7.789 1 33.03 732 GLU A N 1
ATOM 5486 C CA . GLU A 1 732 ? -56.344 -38.25 -6.574 1 33.03 732 GLU A CA 1
ATOM 5487 C C . GLU A 1 732 ? -55.344 -38.438 -5.453 1 33.03 732 GLU A C 1
ATOM 5489 O O . GLU A 1 732 ? -55.719 -38.719 -4.312 1 33.03 732 GLU A O 1
ATOM 5494 N N . THR A 1 733 ? -54.188 -39.031 -5.715 1 32.09 733 THR A N 1
ATOM 5495 C CA . THR A 1 733 ? -53.625 -39.438 -4.43 1 32.09 733 THR A CA 1
ATOM 5496 C C . THR A 1 733 ? -52.906 -38.281 -3.777 1 32.09 733 THR A C 1
ATOM 5498 O O . THR A 1 733 ? -52.062 -37.625 -4.41 1 32.09 733 THR A O 1
ATOM 5501 N N . ASP A 1 734 ? -53.438 -37.469 -2.734 1 32.81 734 ASP A N 1
ATOM 5502 C CA . ASP A 1 734 ? -53.188 -36.375 -1.8 1 32.81 734 ASP A CA 1
ATOM 5503 C C . ASP A 1 734 ? -51.688 -36.281 -1.468 1 32.81 734 ASP A C 1
ATOM 5505 O O . ASP A 1 734 ? -51.219 -35.188 -1.075 1 32.81 734 ASP A O 1
ATOM 5509 N N . GLY A 1 735 ? -51.094 -37.344 -0.938 1 31.98 735 GLY A N 1
ATOM 5510 C CA . GLY A 1 735 ? -49.938 -37.219 -0.041 1 31.98 735 GLY A CA 1
ATOM 5511 C C . GLY A 1 735 ? -48.656 -36.812 -0.75 1 31.98 735 GLY A C 1
ATOM 5512 O O . GLY A 1 735 ? -47.875 -36.031 -0.216 1 31.98 735 GLY A O 1
ATOM 5513 N N . VAL A 1 736 ? -48.188 -37.656 -1.543 1 33.28 736 VAL A N 1
ATOM 5514 C CA . VAL A 1 736 ? -46.719 -37.719 -1.582 1 33.28 736 VAL A CA 1
ATOM 5515 C C . VAL A 1 736 ? -46.156 -36.594 -2.428 1 33.28 736 VAL A C 1
ATOM 5517 O O . VAL A 1 736 ? -45 -36.219 -2.279 1 33.28 736 VAL A O 1
ATOM 5520 N N . GLY A 1 737 ? -46.594 -36.281 -3.619 1 33.66 737 GLY A N 1
ATOM 5521 C CA . GLY A 1 737 ? -45.656 -35.75 -4.574 1 33.66 737 GLY A CA 1
ATOM 5522 C C . GLY A 1 737 ? -45.375 -34.281 -4.398 1 33.66 737 GLY A C 1
ATOM 5523 O O . GLY A 1 737 ? -46.25 -33.531 -3.904 1 33.66 737 GLY A O 1
ATOM 5524 N N . SER A 1 738 ? -44.094 -33.906 -4.07 1 35.62 738 SER A N 1
ATOM 5525 C CA . SER A 1 738 ? -43.688 -32.531 -3.779 1 35.62 738 SER A CA 1
ATOM 5526 C C . SER A 1 738 ? -44.25 -31.562 -4.805 1 35.62 738 SER A C 1
ATOM 5528 O O . SER A 1 738 ? -44.281 -31.859 -6.004 1 35.62 738 SER A O 1
ATOM 5530 N N . GLU A 1 739 ? -45.219 -30.734 -4.508 1 38.31 739 GLU A N 1
ATOM 5531 C CA . GLU A 1 739 ? -45.812 -29.578 -5.172 1 38.31 739 GLU A CA 1
ATOM 5532 C C . GLU A 1 739 ? -44.781 -28.781 -5.957 1 38.31 739 GLU A C 1
ATOM 5534 O O . GLU A 1 739 ? -45.062 -28.266 -7.035 1 38.31 739 GLU A O 1
ATOM 5539 N N . TYR A 1 740 ? -43.625 -28.719 -5.426 1 35.47 740 TYR A N 1
ATOM 5540 C CA . TYR A 1 740 ? -42.625 -27.797 -5.961 1 35.47 740 TYR A CA 1
ATOM 5541 C C . TYR A 1 740 ? -42.188 -28.234 -7.352 1 35.47 740 TYR A C 1
ATOM 5543 O O . TYR A 1 740 ? -42.094 -27.422 -8.273 1 35.47 740 TYR A O 1
ATOM 5551 N N . PHE A 1 741 ? -41.781 -29.484 -7.52 1 38.66 741 PHE A N 1
ATOM 5552 C CA . PHE A 1 741 ? -41.469 -29.938 -8.875 1 38.66 741 PHE A CA 1
ATOM 5553 C C . PHE A 1 741 ? -42.656 -29.672 -9.812 1 38.66 741 PHE A C 1
ATOM 5555 O O . PHE A 1 741 ? -42.469 -29.422 -11 1 38.66 741 PHE A O 1
ATOM 5562 N N . ARG A 1 742 ? -43.812 -29.625 -9.141 1 41.84 742 ARG A N 1
ATOM 5563 C CA . ARG A 1 742 ? -45 -29.234 -9.906 1 41.84 742 ARG A CA 1
ATOM 5564 C C . ARG A 1 742 ? -44.906 -27.766 -10.336 1 41.84 742 ARG A C 1
ATOM 5566 O O . ARG A 1 742 ? -45.219 -27.438 -11.484 1 41.84 742 ARG A O 1
ATOM 5573 N N . ALA A 1 743 ? -44.531 -26.922 -9.438 1 41.47 743 ALA A N 1
ATOM 5574 C CA . ALA A 1 743 ? -44.438 -25.5 -9.734 1 41.47 743 ALA A CA 1
ATOM 5575 C C . ALA A 1 743 ? -43.281 -25.203 -10.695 1 41.47 743 ALA A C 1
ATOM 5577 O O . ALA A 1 743 ? -43.406 -24.359 -11.586 1 41.47 743 ALA A O 1
ATOM 5578 N N . LEU A 1 744 ? -42.062 -25.688 -10.492 1 41.34 744 LEU A N 1
ATOM 5579 C CA . LEU A 1 744 ? -40.906 -25.5 -11.367 1 41.34 744 LEU A CA 1
ATOM 5580 C C . LEU A 1 744 ? -41.25 -25.906 -12.797 1 41.34 744 LEU A C 1
ATOM 5582 O O . LEU A 1 744 ? -40.844 -25.219 -13.75 1 41.34 744 LEU A O 1
ATOM 5586 N N . LEU A 1 745 ? -41.969 -26.938 -12.875 1 37.34 745 LEU A N 1
ATOM 5587 C CA . LEU A 1 745 ? -42.438 -27.484 -14.148 1 37.34 745 LEU A CA 1
ATOM 5588 C C . LEU A 1 745 ? -43.625 -26.719 -14.68 1 37.34 745 LEU A C 1
ATOM 5590 O O . LEU A 1 745 ? -43.938 -26.781 -15.867 1 37.34 745 LEU A O 1
ATOM 5594 N N . ARG A 1 746 ? -44.438 -26.234 -13.727 1 39.56 746 ARG A N 1
ATOM 5595 C CA . ARG A 1 746 ? -45.625 -25.516 -14.172 1 39.56 746 ARG A CA 1
ATOM 5596 C C . ARG A 1 746 ? -45.281 -24.125 -14.672 1 39.56 746 ARG A C 1
ATOM 5598 O O . ARG A 1 746 ? -46.156 -23.375 -15.109 1 39.56 746 ARG A O 1
ATOM 5605 N N . GLY A 1 747 ? -44.156 -23.734 -15.156 1 36.91 747 GLY A N 1
ATOM 5606 C CA . GLY A 1 747 ? -43.875 -22.484 -15.828 1 36.91 747 GLY A CA 1
ATOM 5607 C C . GLY A 1 747 ? -43.719 -21.312 -14.867 1 36.91 747 GLY A C 1
ATOM 5608 O O . GLY A 1 747 ? -43.812 -20.156 -15.266 1 36.91 747 GLY A O 1
ATOM 5609 N N . GLY A 1 748 ? -43.938 -21.453 -13.672 1 37.19 748 GLY A N 1
ATOM 5610 C CA . GLY A 1 748 ? -43.844 -20.25 -12.867 1 37.19 748 GLY A CA 1
ATOM 5611 C C . GLY A 1 748 ? -42.469 -19.625 -12.836 1 37.19 748 GLY A C 1
ATOM 5612 O O . GLY A 1 748 ? -42.25 -18.609 -12.172 1 37.19 748 GLY A O 1
ATOM 5613 N N . PHE A 1 749 ? -41.406 -20.406 -13.125 1 34.5 749 PHE A N 1
ATOM 5614 C CA . PHE A 1 749 ? -40.188 -19.625 -13.242 1 34.5 749 PHE A CA 1
ATOM 5615 C C . PHE A 1 749 ? -40.125 -18.875 -14.562 1 34.5 749 PHE A C 1
ATOM 5617 O O . PHE A 1 749 ? -40.812 -19.266 -15.531 1 34.5 749 PHE A O 1
ATOM 5624 N N . GLY A 1 750 ? -39.719 -17.594 -14.578 1 36.19 750 GLY A N 1
ATOM 5625 C CA . GLY A 1 750 ? -39.781 -16.672 -15.695 1 36.19 750 GLY A CA 1
ATOM 5626 C C . GLY A 1 750 ? -39.531 -17.344 -17.031 1 36.19 750 GLY A C 1
ATOM 5627 O O . GLY A 1 750 ? -40.031 -16.891 -18.062 1 36.19 750 GLY A O 1
ATOM 5628 N N . GLU A 1 751 ? -38.594 -18.25 -17.141 1 35.41 751 GLU A N 1
ATOM 5629 C CA . GLU A 1 751 ? -38.438 -18.828 -18.469 1 35.41 751 GLU A CA 1
ATOM 5630 C C . GLU A 1 751 ? -39.594 -19.75 -18.797 1 35.41 751 GLU A C 1
ATOM 5632 O O . GLU A 1 751 ? -39.719 -20.219 -19.938 1 35.41 751 GLU A O 1
ATOM 5637 N N . ALA A 1 752 ? -40.25 -20.203 -17.797 1 36.44 752 ALA A N 1
ATOM 5638 C CA . ALA A 1 752 ? -41.406 -21.047 -18.094 1 36.44 752 ALA A CA 1
ATOM 5639 C C . ALA A 1 752 ? -42.531 -20.219 -18.688 1 36.44 752 ALA A C 1
ATOM 5641 O O . ALA A 1 752 ? -43.688 -20.703 -18.781 1 36.44 752 ALA A O 1
ATOM 5642 N N . GLN A 1 753 ? -42.344 -18.969 -18.844 1 37.19 753 GLN A N 1
ATOM 5643 C CA . GLN A 1 753 ? -43.5 -18.297 -19.422 1 37.19 753 GLN A CA 1
ATOM 5644 C C . GLN A 1 753 ? -43.906 -18.906 -20.766 1 37.19 753 GLN A C 1
ATOM 5646 O O . GLN A 1 753 ? -44.719 -18.375 -21.484 1 37.19 753 GLN A O 1
ATOM 5651 N N . GLY A 1 754 ? -42.906 -19.891 -21.312 1 35.97 754 GLY A N 1
ATOM 5652 C CA . GLY A 1 754 ? -43.531 -20.391 -22.531 1 35.97 754 GLY A CA 1
ATOM 5653 C C . GLY A 1 754 ? -44.719 -21.297 -22.281 1 35.97 754 GLY A C 1
ATOM 5654 O O . GLY A 1 754 ? -45.062 -21.562 -21.125 1 35.97 754 GLY A O 1
ATOM 5655 N N . ASN A 1 755 ? -45.625 -21.656 -23.375 1 37.44 755 ASN A N 1
ATOM 5656 C CA . ASN A 1 755 ? -46.812 -22.5 -23.359 1 37.44 755 ASN A CA 1
ATOM 5657 C C . ASN A 1 755 ? -46.562 -23.812 -22.625 1 37.44 755 ASN A C 1
ATOM 5659 O O . ASN A 1 755 ? -45.438 -24.281 -22.547 1 37.44 755 ASN A O 1
ATOM 5663 N N . ALA A 1 756 ? -47.469 -24.266 -21.641 1 39.81 756 ALA A N 1
ATOM 5664 C CA . ALA A 1 756 ? -47.562 -25.469 -20.828 1 39.81 756 ALA A CA 1
ATOM 5665 C C . ALA A 1 756 ? -46.906 -26.656 -21.531 1 39.81 756 ALA A C 1
ATOM 5667 O O . ALA A 1 756 ? -46.469 -27.609 -20.875 1 39.81 756 ALA A O 1
ATOM 5668 N N . GLU A 1 757 ? -46.938 -26.734 -22.844 1 37.25 757 GLU A N 1
ATOM 5669 C CA . GLU A 1 757 ? -46.531 -27.844 -23.703 1 37.25 757 GLU A CA 1
ATOM 5670 C C . GLU A 1 757 ? -45.031 -27.844 -23.938 1 37.25 757 GLU A C 1
ATOM 5672 O O . GLU A 1 757 ? -44.469 -28.781 -24.516 1 37.25 757 GLU A O 1
ATOM 5677 N N . GLU A 1 758 ? -44.406 -26.719 -23.734 1 35.97 758 GLU A N 1
ATOM 5678 C CA . GLU A 1 758 ? -43.062 -26.688 -24.281 1 35.97 758 GLU A CA 1
ATOM 5679 C C . GLU A 1 758 ? -42.062 -27.203 -23.25 1 35.97 758 GLU A C 1
ATOM 5681 O O . GLU A 1 758 ? -42.156 -26.891 -22.062 1 35.97 758 GLU A O 1
ATOM 5686 N N . ALA A 1 759 ? -41.344 -28.406 -23.469 1 35.75 759 ALA A N 1
ATOM 5687 C CA . ALA A 1 759 ? -40.281 -29.094 -22.734 1 35.75 759 ALA A CA 1
ATOM 5688 C C . ALA A 1 759 ? -39.25 -28.109 -22.219 1 35.75 759 ALA A C 1
ATOM 5690 O O . ALA A 1 759 ? -38.938 -27.125 -22.875 1 35.75 759 ALA A O 1
ATOM 5691 N N . ILE A 1 760 ? -39.344 -27.719 -20.969 1 37.81 760 ILE A N 1
ATOM 5692 C CA . ILE A 1 760 ? -38.25 -26.906 -20.422 1 37.81 760 ILE A CA 1
ATOM 5693 C C . ILE A 1 760 ? -36.906 -27.516 -20.781 1 37.81 760 ILE A C 1
ATOM 5695 O O . ILE A 1 760 ? -36.625 -28.672 -20.453 1 37.81 760 ILE A O 1
ATOM 5699 N N . HIS A 1 761 ? -36.25 -27.125 -21.734 1 35.66 761 HIS A N 1
ATOM 5700 C CA . HIS A 1 761 ? -34.906 -27.516 -22.109 1 35.66 761 HIS A CA 1
ATOM 5701 C C . HIS A 1 761 ? -33.875 -27.109 -21.062 1 35.66 761 HIS A C 1
ATOM 5703 O O . HIS A 1 761 ? -33.75 -25.922 -20.75 1 35.66 761 HIS A O 1
ATOM 5709 N N . ILE A 1 762 ? -33.844 -27.984 -20.047 1 38.84 762 ILE A N 1
ATOM 5710 C CA . ILE A 1 762 ? -32.719 -27.719 -19.156 1 38.84 762 ILE A CA 1
ATOM 5711 C C . ILE A 1 762 ? -31.406 -27.844 -19.953 1 38.84 762 ILE A C 1
ATOM 5713 O O . ILE A 1 762 ? -31.078 -28.906 -20.469 1 38.84 762 ILE A O 1
ATOM 5717 N N . LYS A 1 763 ? -30.906 -26.938 -20.422 1 40.19 763 LYS A N 1
ATOM 5718 C CA . LYS A 1 763 ? -29.656 -26.938 -21.188 1 40.19 763 LYS A CA 1
ATOM 5719 C C . LYS A 1 763 ? -28.562 -27.703 -20.453 1 40.19 763 LYS A C 1
ATOM 5721 O O . LYS A 1 763 ? -28.484 -27.656 -19.219 1 40.19 763 LYS A O 1
ATOM 5726 N N . ASP A 1 764 ? -27.781 -28.703 -21.047 1 41.91 764 ASP A N 1
ATOM 5727 C CA . ASP A 1 764 ? -26.578 -29.453 -20.703 1 41.91 764 ASP A CA 1
ATOM 5728 C C . ASP A 1 764 ? -26.906 -30.625 -19.766 1 41.91 764 ASP A C 1
ATOM 5730 O O . ASP A 1 764 ? -26.062 -31.031 -18.969 1 41.91 764 ASP A O 1
ATOM 5734 N N . VAL A 1 765 ? -28.219 -30.891 -19.5 1 44 765 VAL A N 1
ATOM 5735 C CA . VAL A 1 765 ? -28.578 -32.062 -18.703 1 44 765 VAL A CA 1
ATOM 5736 C C . VAL A 1 765 ? -29.094 -33.188 -19.594 1 44 765 VAL A C 1
ATOM 5738 O O . VAL A 1 765 ? -30 -32.938 -20.406 1 44 765 VAL A O 1
ATOM 5741 N N . SER A 1 766 ? -28.328 -34.219 -19.734 1 44.22 766 SER A N 1
ATOM 5742 C CA . SER A 1 766 ? -28.797 -35.406 -20.469 1 44.22 766 SER A CA 1
ATOM 5743 C C . SER A 1 766 ? -29.859 -36.156 -19.688 1 44.22 766 SER A C 1
ATOM 5745 O O . SER A 1 766 ? -29.969 -36 -18.469 1 44.22 766 SER A O 1
ATOM 5747 N N . THR A 1 767 ? -30.75 -36.875 -20.25 1 46.53 767 THR A N 1
ATOM 5748 C CA . THR A 1 767 ? -31.812 -37.688 -19.672 1 46.53 767 THR A CA 1
ATOM 5749 C C . THR A 1 767 ? -31.25 -38.656 -18.625 1 46.53 767 THR A C 1
ATOM 5751 O O . THR A 1 767 ? -31.875 -38.875 -17.594 1 46.53 767 THR A O 1
ATOM 5754 N N . GLY A 1 768 ? -30.125 -39.188 -18.844 1 48.69 768 GLY A N 1
ATOM 5755 C CA . GLY A 1 768 ? -29.484 -40.125 -17.938 1 48.69 768 GLY A CA 1
ATOM 5756 C C . GLY A 1 768 ? -29.094 -39.469 -16.609 1 48.69 768 GLY A C 1
ATOM 5757 O O . GLY A 1 768 ? -29.141 -40.125 -15.57 1 48.69 768 GLY A O 1
ATOM 5758 N N . MET A 1 769 ? -28.953 -38.188 -16.656 1 52.31 769 MET A N 1
ATOM 5759 C CA . MET A 1 769 ? -28.516 -37.469 -15.469 1 52.31 769 MET A CA 1
ATOM 5760 C C . MET A 1 769 ? -29.688 -37.219 -14.531 1 52.31 769 MET A C 1
ATOM 5762 O O . MET A 1 769 ? -29.516 -37.125 -13.312 1 52.31 769 MET A O 1
ATOM 5766 N N . LEU A 1 770 ? -30.812 -37.219 -15.172 1 54.56 770 LEU A N 1
ATOM 5767 C CA . LEU A 1 770 ? -31.984 -36.781 -14.406 1 54.56 770 LEU A CA 1
ATOM 5768 C C . LEU A 1 770 ? -32.688 -38 -13.812 1 54.56 770 LEU A C 1
ATOM 5770 O O . LEU A 1 770 ? -33.406 -37.875 -12.805 1 54.56 770 LEU A O 1
ATOM 5774 N N . LEU A 1 771 ? -32.375 -39.188 -14.414 1 56 771 LEU A N 1
ATOM 5775 C CA . LEU A 1 771 ? -33.125 -40.375 -14.047 1 56 771 LEU A CA 1
ATOM 5776 C C . LEU A 1 771 ? -32.969 -40.688 -12.57 1 56 771 LEU A C 1
ATOM 5778 O O . LEU A 1 771 ? -33.969 -40.906 -11.867 1 56 771 LEU A O 1
ATOM 5782 N N . PRO A 1 772 ? -31.797 -40.656 -12.047 1 58.06 772 PRO A N 1
ATOM 5783 C CA . PRO A 1 772 ? -31.688 -40.969 -10.617 1 58.06 772 PRO A CA 1
ATOM 5784 C C . PRO A 1 772 ? -32.344 -39.906 -9.742 1 58.06 772 PRO A C 1
ATOM 5786 O O . PRO A 1 772 ? -32.938 -40.219 -8.703 1 58.06 772 PRO A O 1
ATOM 5789 N N . VAL A 1 773 ? -32.281 -38.719 -10.203 1 60.72 773 VAL A N 1
ATOM 5790 C CA . VAL A 1 773 ? -32.906 -37.625 -9.461 1 60.72 773 VAL A CA 1
ATOM 5791 C C . VAL A 1 773 ? -34.438 -37.844 -9.445 1 60.72 773 VAL A C 1
ATOM 5793 O O . VAL A 1 773 ? -35.062 -37.656 -8.406 1 60.72 773 VAL A O 1
ATOM 5796 N N . LEU A 1 774 ? -34.844 -38.219 -10.609 1 55.03 774 LEU A N 1
ATOM 5797 C CA . LEU A 1 774 ? -36.281 -38.438 -10.742 1 55.03 774 LEU A CA 1
ATOM 5798 C C . LEU A 1 774 ? -36.719 -39.625 -9.898 1 55.03 774 LEU A C 1
ATOM 5800 O O . LEU A 1 774 ? -37.781 -39.562 -9.227 1 55.03 774 LEU A O 1
ATOM 5804 N N . HIS A 1 775 ? -35.875 -40.625 -9.906 1 55.62 775 HIS A N 1
ATOM 5805 C CA . HIS A 1 775 ? -36.219 -41.812 -9.094 1 55.62 775 HIS A CA 1
ATOM 5806 C C . HIS A 1 775 ? -36.188 -41.469 -7.605 1 55.62 775 HIS A C 1
ATOM 5808 O O . HIS A 1 775 ? -37.094 -41.875 -6.859 1 55.62 775 HIS A O 1
ATOM 5814 N N . TYR A 1 776 ? -35.312 -40.75 -7.246 1 56.09 776 TYR A N 1
ATOM 5815 C CA . TYR A 1 776 ? -35.25 -40.312 -5.852 1 56.09 776 TYR A CA 1
ATOM 5816 C C . TYR A 1 776 ? -36.438 -39.438 -5.48 1 56.09 776 TYR A C 1
ATOM 5818 O O . TYR A 1 776 ? -37.031 -39.594 -4.414 1 56.09 776 TYR A O 1
ATOM 5826 N N . LEU A 1 777 ? -36.656 -38.531 -6.453 1 52.38 777 LEU A N 1
ATOM 5827 C CA . LEU A 1 777 ? -37.781 -37.625 -6.207 1 52.38 777 LEU A CA 1
ATOM 5828 C C . LEU A 1 777 ? -39.094 -38.406 -6.16 1 52.38 777 LEU A C 1
ATOM 5830 O O . LEU A 1 777 ? -40.062 -38 -5.48 1 52.38 777 LEU A O 1
ATOM 5834 N N . HIS A 1 778 ? -39.094 -39.5 -6.945 1 46.75 778 HIS A N 1
ATOM 5835 C CA . HIS A 1 778 ? -40.281 -40.312 -6.992 1 46.75 778 HIS A CA 1
ATOM 5836 C C . HIS A 1 778 ? -40.406 -41.219 -5.773 1 46.75 778 HIS A C 1
ATOM 5838 O O . HIS A 1 778 ? -41.375 -41.938 -5.602 1 46.75 778 HIS A O 1
ATOM 5844 N N . GLY A 1 779 ? -39.375 -41.125 -4.891 1 48.19 779 GLY A N 1
ATOM 5845 C CA . GLY A 1 779 ? -39.469 -41.875 -3.643 1 48.19 779 GLY A CA 1
ATOM 5846 C C . GLY A 1 779 ? -38.562 -43.094 -3.592 1 48.19 779 GLY A C 1
ATOM 5847 O O . GLY A 1 779 ? -38.625 -43.875 -2.639 1 48.19 779 GLY A O 1
ATOM 5848 N N . CYS A 1 780 ? -37.781 -43.25 -4.602 1 51.69 780 CYS A N 1
ATOM 5849 C CA . CYS A 1 780 ? -36.875 -44.375 -4.57 1 51.69 780 CYS A CA 1
ATOM 5850 C C . CYS A 1 780 ? -35.719 -44.125 -3.586 1 51.69 780 CYS A C 1
ATOM 5852 O O . CYS A 1 780 ? -35.344 -42.969 -3.357 1 51.69 780 CYS A O 1
ATOM 5854 N N . ARG A 1 781 ? -35.5 -45.031 -2.648 1 55.91 781 ARG A N 1
ATOM 5855 C CA . ARG A 1 781 ? -34.438 -44.906 -1.663 1 55.91 781 ARG A CA 1
ATOM 5856 C C . ARG A 1 781 ? -33.312 -45.906 -1.929 1 55.91 781 ARG A C 1
ATOM 5858 O O . ARG A 1 781 ? -33.531 -46.938 -2.549 1 55.91 781 ARG A O 1
ATOM 5865 N N . PHE A 1 782 ? -32.031 -45.438 -1.624 1 54.38 782 PHE A N 1
ATOM 5866 C CA . PHE A 1 782 ? -30.875 -46.312 -1.75 1 54.38 782 PHE A CA 1
ATOM 5867 C C . PHE A 1 782 ? -31 -47.531 -0.842 1 54.38 782 PHE A C 1
ATOM 5869 O O . PHE A 1 782 ? -31.562 -47.438 0.255 1 54.38 782 PHE A O 1
ATOM 5876 N N . THR A 1 783 ? -30.812 -48.719 -1.282 1 48.41 783 THR A N 1
ATOM 5877 C CA . THR A 1 783 ? -30.844 -49.906 -0.438 1 48.41 783 THR A CA 1
ATOM 5878 C C . THR A 1 783 ? -29.781 -49.844 0.657 1 48.41 783 THR A C 1
ATOM 5880 O O . THR A 1 783 ? -28.609 -49.625 0.372 1 48.41 783 THR A O 1
ATOM 5883 N N . LYS A 1 784 ? -30.062 -49.406 1.864 1 45.44 784 LYS A N 1
ATOM 5884 C CA . LYS A 1 784 ? -29.172 -49.594 3.008 1 45.44 784 LYS A CA 1
ATOM 5885 C C . LYS A 1 784 ? -28.609 -51 3.07 1 45.44 784 LYS A C 1
ATOM 5887 O O . LYS A 1 784 ? -29.328 -51.969 2.777 1 45.44 784 LYS A O 1
ATOM 5892 N N . ASP A 1 785 ? -27.25 -51.094 3.084 1 38.31 785 ASP A N 1
ATOM 5893 C CA . ASP A 1 785 ? -26.734 -52.375 3.559 1 38.31 785 ASP A CA 1
ATOM 5894 C C . ASP A 1 785 ? -27.469 -52.812 4.82 1 38.31 785 ASP A C 1
ATOM 5896 O O . ASP A 1 785 ? -27.484 -52.094 5.82 1 38.31 785 ASP A O 1
ATOM 5900 N N . GLN A 1 786 ? -28.516 -53.562 4.777 1 34.69 786 GLN A N 1
ATOM 5901 C CA . GLN A 1 786 ? -29.25 -54.219 5.852 1 34.69 786 GLN A CA 1
ATOM 5902 C C . GLN A 1 786 ? -28.312 -54.844 6.871 1 34.69 786 GLN A C 1
ATOM 5904 O O . GLN A 1 786 ? -28.75 -55.531 7.797 1 34.69 786 GLN A O 1
ATOM 5909 N N . GLU A 1 787 ? -26.938 -54.906 6.734 1 33.94 787 GLU A N 1
ATOM 5910 C CA . GLU A 1 787 ? -26.438 -55.812 7.773 1 33.94 787 GLU A CA 1
ATOM 5911 C C . GLU A 1 787 ? -26.688 -55.219 9.164 1 33.94 787 GLU A C 1
ATOM 5913 O O . GLU A 1 787 ? -26.734 -55.969 10.148 1 33.94 787 GLU A O 1
ATOM 5918 N N . THR A 1 788 ? -26.438 -53.969 9.523 1 32.19 788 THR A N 1
ATOM 5919 C CA . THR A 1 788 ? -26.328 -53.812 10.969 1 32.19 788 THR A CA 1
ATOM 5920 C C . THR A 1 788 ? -27.719 -53.781 11.609 1 32.19 788 THR A C 1
ATOM 5922 O O . THR A 1 788 ? -27.859 -54.031 12.812 1 32.19 788 THR A O 1
ATOM 5925 N N . THR A 1 789 ? -28.688 -52.906 11.227 1 31.62 789 THR A N 1
ATOM 5926 C CA . THR A 1 789 ? -29.719 -52.812 12.25 1 31.62 789 THR A CA 1
ATOM 5927 C C . THR A 1 789 ? -30.781 -53.875 12.078 1 31.62 789 THR A C 1
ATOM 5929 O O . THR A 1 789 ? -31.641 -53.781 11.188 1 31.62 789 THR A O 1
ATOM 5932 N N . LYS A 1 790 ? -30.578 -55.125 12.5 1 34.75 790 LYS A N 1
ATOM 5933 C CA . LYS A 1 790 ? -31.578 -56.188 12.758 1 34.75 790 LYS A CA 1
ATOM 5934 C C . LYS A 1 790 ? -32.688 -55.656 13.688 1 34.75 790 LYS A C 1
ATOM 5936 O O . LYS A 1 790 ? -33.531 -56.438 14.133 1 34.75 790 LYS A O 1
ATOM 5941 N N . GLU A 1 791 ? -32.469 -54.625 14.508 1 28.41 791 GLU A N 1
ATOM 5942 C CA . GLU A 1 791 ? -33.562 -54.656 15.484 1 28.41 791 GLU A CA 1
ATOM 5943 C C . GLU A 1 791 ? -34.906 -54.406 14.812 1 28.41 791 GLU A C 1
ATOM 5945 O O . GLU A 1 791 ? -34.969 -53.969 13.664 1 28.41 791 GLU A O 1
ATOM 5950 N N . LYS A 1 792 ? -35.875 -53.719 15.602 1 31.38 792 LYS A N 1
ATOM 5951 C CA . LYS A 1 792 ? -37.281 -53.938 15.977 1 31.38 792 LYS A CA 1
ATOM 5952 C C . LYS A 1 792 ? -38.219 -53.469 14.859 1 31.38 792 LYS A C 1
ATOM 5954 O O . LYS A 1 792 ? -39.281 -54 14.688 1 31.38 792 LYS A O 1
ATOM 5959 N N . ASP A 1 793 ? -38.312 -52.094 14.641 1 30.08 793 ASP A N 1
ATOM 5960 C CA . ASP A 1 793 ? -39.656 -51.594 14.422 1 30.08 793 ASP A CA 1
ATOM 5961 C C . ASP A 1 793 ? -40.156 -51.938 13.023 1 30.08 793 ASP A C 1
ATOM 5963 O O . ASP A 1 793 ? -39.438 -51.75 12.031 1 30.08 793 ASP A O 1
ATOM 5967 N N . GLU A 1 794 ? -41.125 -52.906 12.828 1 32.66 794 GLU A N 1
ATOM 5968 C CA . GLU A 1 794 ? -41.969 -53.562 11.812 1 32.66 794 GLU A CA 1
ATOM 5969 C C . GLU A 1 794 ? -42.5 -52.531 10.812 1 32.66 794 GLU A C 1
ATOM 5971 O O . GLU A 1 794 ? -42.906 -52.906 9.711 1 32.66 794 GLU A O 1
ATOM 5976 N N . GLY A 1 795 ? -43.094 -51.406 11.367 1 31.48 795 GLY A N 1
ATOM 5977 C CA . GLY A 1 795 ? -44.188 -50.781 10.648 1 31.48 795 GLY A CA 1
ATOM 5978 C C . GLY A 1 795 ? -43.719 -50.031 9.406 1 31.48 795 GLY A C 1
ATOM 5979 O O . GLY A 1 795 ? -44.531 -49.438 8.703 1 31.48 795 GLY A O 1
ATOM 5980 N N . GLU A 1 796 ? -42.531 -49.375 9.586 1 32.22 796 GLU A N 1
ATOM 5981 C CA . GLU A 1 796 ? -42.438 -48.281 8.609 1 32.22 796 GLU A CA 1
ATOM 5982 C C . GLU A 1 796 ? -42.219 -48.844 7.199 1 32.22 796 GLU A C 1
ATOM 5984 O O . GLU A 1 796 ? -41.594 -49.875 7.023 1 32.22 796 GLU A O 1
ATOM 5989 N N . GLY A 1 797 ? -43 -48.438 6.117 1 33.97 797 GLY A N 1
ATOM 5990 C CA . GLY A 1 797 ? -43.188 -48.688 4.699 1 33.97 797 GLY A CA 1
ATOM 5991 C C . GLY A 1 797 ? -41.875 -48.906 3.953 1 33.97 797 GLY A C 1
ATOM 5992 O O . GLY A 1 797 ? -40.844 -48.344 4.32 1 33.97 797 GLY A O 1
ATOM 5993 N N . GLU A 1 798 ? -41.594 -50.125 3.555 1 35.66 798 GLU A N 1
ATOM 5994 C CA . GLU A 1 798 ? -40.531 -50.688 2.73 1 35.66 798 GLU A CA 1
ATOM 5995 C C . GLU A 1 798 ? -40.188 -49.75 1.595 1 35.66 798 GLU A C 1
ATOM 5997 O O . GLU A 1 798 ? -40.969 -49.531 0.672 1 35.66 798 GLU A O 1
ATOM 6002 N N . GLY A 1 799 ? -39.656 -48.625 1.861 1 39.31 799 GLY A N 1
ATOM 6003 C CA . GLY A 1 799 ? -39.156 -47.844 0.752 1 39.31 799 GLY A CA 1
ATOM 6004 C C . GLY A 1 799 ? -38.469 -48.688 -0.299 1 39.31 799 GLY A C 1
ATOM 6005 O O . GLY A 1 799 ? -37.688 -49.594 0.033 1 39.31 799 GLY A O 1
ATOM 6006 N N . GLY A 1 800 ? -39.188 -49.094 -1.434 1 43.12 800 GLY A N 1
ATOM 6007 C CA . GLY A 1 800 ? -38.875 -50 -2.553 1 43.12 800 GLY A CA 1
ATOM 6008 C C . GLY A 1 800 ? -37.469 -49.812 -3.078 1 43.12 800 GLY A C 1
ATOM 6009 O O . GLY A 1 800 ? -36.875 -48.75 -2.91 1 43.12 800 GLY A O 1
ATOM 6010 N N . LYS A 1 801 ? -36.719 -50.938 -3.215 1 48.5 801 LYS A N 1
ATOM 6011 C CA . LYS A 1 801 ? -35.438 -51.156 -3.869 1 48.5 801 LYS A CA 1
ATOM 6012 C C . LYS A 1 801 ? -35.406 -50.562 -5.27 1 48.5 801 LYS A C 1
ATOM 6014 O O . LYS A 1 801 ? -36.25 -50.875 -6.102 1 48.5 801 LYS A O 1
ATOM 6019 N N . CYS A 1 802 ? -35 -49.375 -5.469 1 54.03 802 CYS A N 1
ATOM 6020 C CA . CYS A 1 802 ? -34.938 -48.781 -6.801 1 54.03 802 CYS A CA 1
ATOM 6021 C C . CYS A 1 802 ? -33.656 -49.188 -7.52 1 54.03 802 CYS A C 1
ATOM 6023 O O . CYS A 1 802 ? -32.562 -48.844 -7.102 1 54.03 802 CYS A O 1
ATOM 6025 N N . PRO A 1 803 ? -33.719 -50.188 -8.375 1 53.34 803 PRO A N 1
ATOM 6026 C CA . PRO A 1 803 ? -32.531 -50.688 -9.094 1 53.34 803 PRO A CA 1
ATOM 6027 C C . PRO A 1 803 ? -31.719 -49.562 -9.742 1 53.34 803 PRO A C 1
ATOM 6029 O O . PRO A 1 803 ? -30.5 -49.688 -9.883 1 53.34 803 PRO A O 1
ATOM 6032 N N . ILE A 1 804 ? -32.406 -48.594 -10.078 1 55.28 804 ILE A N 1
ATOM 6033 C CA . ILE A 1 804 ? -31.688 -47.5 -10.742 1 55.28 804 ILE A CA 1
ATOM 6034 C C . ILE A 1 804 ? -30.781 -46.781 -9.742 1 55.28 804 ILE A C 1
ATOM 6036 O O . ILE A 1 804 ? -29.625 -46.5 -10.047 1 55.28 804 ILE A O 1
ATOM 6040 N N . LEU A 1 805 ? -31.391 -46.625 -8.594 1 60.75 805 LEU A N 1
ATOM 6041 C CA . LEU A 1 805 ? -30.578 -46 -7.551 1 60.75 805 LEU A CA 1
ATOM 6042 C C . LEU A 1 805 ? -29.531 -46.969 -7.02 1 60.75 805 LEU A C 1
ATOM 6044 O O . LEU A 1 805 ? -28.406 -46.562 -6.711 1 60.75 805 LEU A O 1
ATOM 6048 N N . ASP A 1 806 ? -29.953 -48.25 -6.922 1 56.53 806 ASP A N 1
ATOM 6049 C CA . ASP A 1 806 ? -29.016 -49.281 -6.488 1 56.53 806 ASP A CA 1
ATOM 6050 C C . ASP A 1 806 ? -27.922 -49.5 -7.531 1 56.53 806 ASP A C 1
ATOM 6052 O O . ASP A 1 806 ? -26.781 -49.812 -7.188 1 56.53 806 ASP A O 1
ATOM 6056 N N . SER A 1 807 ? -28.266 -49.5 -8.75 1 54.41 807 SER A N 1
ATOM 6057 C CA . SER A 1 807 ? -27.281 -49.656 -9.805 1 54.41 807 SER A CA 1
ATOM 6058 C C . SER A 1 807 ? -26.234 -48.562 -9.766 1 54.41 807 SER A C 1
ATOM 6060 O O . SER A 1 807 ? -25.078 -48.75 -10.156 1 54.41 807 SER A O 1
ATOM 6062 N N . LEU A 1 808 ? -26.734 -47.469 -9.406 1 51.97 808 LEU A N 1
ATOM 6063 C CA . LEU A 1 808 ? -25.766 -46.375 -9.211 1 51.97 808 LEU A CA 1
ATOM 6064 C C . LEU A 1 808 ? -24.781 -46.75 -8.109 1 51.97 808 LEU A C 1
ATOM 6066 O O . LEU A 1 808 ? -23.594 -46.375 -8.188 1 51.97 808 LEU A O 1
ATOM 6070 N N . VAL A 1 809 ? -25.344 -47.406 -7.051 1 49.28 809 VAL A N 1
ATOM 6071 C CA . VAL A 1 809 ? -24.516 -47.844 -5.941 1 49.28 809 VAL A CA 1
ATOM 6072 C C . VAL A 1 809 ? -23.719 -49.062 -6.355 1 49.28 809 VAL A C 1
ATOM 6074 O O . VAL A 1 809 ? -22.531 -49.188 -6.051 1 49.28 809 VAL A O 1
ATOM 6077 N N . LEU A 1 810 ? -24.375 -50.188 -6.77 1 44.5 810 LEU A N 1
ATOM 6078 C CA . LEU A 1 810 ? -23.734 -51.469 -7.023 1 44.5 810 LEU A CA 1
ATOM 6079 C C . LEU A 1 810 ? -22.891 -51.438 -8.297 1 44.5 810 LEU A C 1
ATOM 6081 O O . LEU A 1 810 ? -21.797 -51.969 -8.344 1 44.5 810 LEU A O 1
ATOM 6085 N N . GLU A 1 811 ? -23.453 -51.25 -9.391 1 42.12 811 GLU A N 1
ATOM 6086 C CA . GLU A 1 811 ? -22.812 -51.375 -10.688 1 42.12 811 GLU A CA 1
ATOM 6087 C C . GLU A 1 811 ? -21.969 -50.125 -11.008 1 42.12 811 GLU A C 1
ATOM 6089 O O . GLU A 1 811 ? -21.078 -50.188 -11.852 1 42.12 811 GLU A O 1
ATOM 6094 N N . GLY A 1 812 ? -22.391 -49.094 -10.57 1 38.59 812 GLY A N 1
ATOM 6095 C CA . GLY A 1 812 ? -21.578 -47.938 -10.93 1 38.59 812 GLY A CA 1
ATOM 6096 C C . GLY A 1 812 ? -20.109 -48.125 -10.555 1 38.59 812 GLY A C 1
ATOM 6097 O O . GLY A 1 812 ? -19.25 -47.438 -11.125 1 38.59 812 GLY A O 1
ATOM 6098 N N . LEU A 1 813 ? -19.859 -48.875 -9.336 1 33.28 813 LEU A N 1
ATOM 6099 C CA . LEU A 1 813 ? -18.484 -49.031 -8.891 1 33.28 813 LEU A CA 1
ATOM 6100 C C . LEU A 1 813 ? -17.875 -50.312 -9.508 1 33.28 813 LEU A C 1
ATOM 6102 O O . LEU A 1 813 ? -16.656 -50.5 -9.438 1 33.28 813 LEU A O 1
ATOM 6106 N N . SER A 1 814 ? -18.688 -51.406 -9.688 1 31.02 814 SER A N 1
ATOM 6107 C CA . SER A 1 814 ? -18.156 -52.75 -9.805 1 31.02 814 SER A CA 1
ATOM 6108 C C . SER A 1 814 ? -17.516 -53 -11.172 1 31.02 814 SER A C 1
ATOM 6110 O O . SER A 1 814 ? -17.188 -54.125 -11.523 1 31.02 814 SER A O 1
ATOM 6112 N N . ILE A 1 815 ? -17.375 -52.156 -12.016 1 31.22 815 ILE A N 1
ATOM 6113 C CA . ILE A 1 815 ? -17.047 -52.781 -13.281 1 31.22 815 ILE A CA 1
ATOM 6114 C C . ILE A 1 815 ? -15.727 -53.562 -13.141 1 31.22 815 ILE A C 1
ATOM 6116 O O . ILE A 1 815 ? -14.727 -53.219 -13.773 1 31.22 815 ILE A O 1
ATOM 6120 N N . CYS A 1 816 ? -15.148 -53.844 -11.898 1 28.34 816 CYS A N 1
ATOM 6121 C CA . CYS A 1 816 ? -14.016 -54.719 -12.133 1 28.34 816 CYS A CA 1
ATOM 6122 C C . CYS A 1 816 ? -14.484 -56.125 -12.469 1 28.34 816 CYS A C 1
ATOM 6124 O O . CYS A 1 816 ? -15.211 -56.75 -11.688 1 28.34 816 CYS A O 1
ATOM 6126 N N . PRO A 1 817 ? -14.68 -56.562 -13.766 1 26.47 817 PRO A N 1
ATOM 6127 C CA . PRO A 1 817 ? -15 -57.938 -14.078 1 26.47 817 PRO A CA 1
ATOM 6128 C C . PRO A 1 817 ? -14.156 -58.938 -13.281 1 26.47 817 PRO A C 1
ATOM 6130 O O . PRO A 1 817 ? -12.938 -58.781 -13.195 1 26.47 817 PRO A O 1
ATOM 6133 N N . LYS A 1 818 ? -14.688 -59.531 -12.156 1 30.33 818 LYS A N 1
ATOM 6134 C CA . LYS A 1 818 ? -14.109 -60.719 -11.562 1 30.33 818 LYS A CA 1
ATOM 6135 C C . LYS A 1 818 ? -13.953 -61.844 -12.602 1 30.33 818 LYS A C 1
ATOM 6137 O O . LYS A 1 818 ? -14.906 -62.156 -13.312 1 30.33 818 LYS A O 1
ATOM 6142 N N . GLU A 1 819 ? -12.719 -62.094 -13.164 1 25.77 819 GLU A N 1
ATOM 6143 C CA . GLU A 1 819 ? -12.336 -63.312 -13.836 1 25.77 819 GLU A CA 1
ATOM 6144 C C . GLU A 1 819 ? -12.711 -64.562 -13.008 1 25.77 819 GLU A C 1
ATOM 6146 O O . GLU A 1 819 ? -12.312 -64.625 -11.844 1 25.77 819 GLU A O 1
ATOM 6151 N N . THR A 1 820 ? -13.914 -65 -13.039 1 24.89 820 THR A N 1
ATOM 6152 C CA . THR A 1 820 ? -14.367 -66.312 -12.523 1 24.89 820 THR A CA 1
ATOM 6153 C C . THR A 1 820 ? -13.406 -67.438 -12.922 1 24.89 820 THR A C 1
ATOM 6155 O O . THR A 1 820 ? -13.172 -67.625 -14.109 1 24.89 820 THR A O 1
ATOM 6158 N N . GLU A 1 821 ? -12.359 -67.75 -12.07 1 25.2 821 GLU A N 1
ATOM 6159 C CA . GLU A 1 821 ? -11.57 -69 -12.094 1 25.2 821 GLU A CA 1
ATOM 6160 C C . GLU A 1 821 ? -12.469 -70.188 -11.992 1 25.2 821 GLU A C 1
ATOM 6162 O O . GLU A 1 821 ? -13.156 -70.375 -10.992 1 25.2 821 GLU A O 1
ATOM 6167 N N . GLU A 1 822 ? -13.289 -70.562 -12.969 1 24.09 822 GLU A N 1
ATOM 6168 C CA . GLU A 1 822 ? -13.828 -71.938 -13.047 1 24.09 822 GLU A CA 1
ATOM 6169 C C . GLU A 1 822 ? -12.719 -72.938 -12.93 1 24.09 822 GLU A C 1
ATOM 6171 O O . GLU A 1 822 ? -11.875 -73.062 -13.82 1 24.09 822 GLU A O 1
ATOM 6176 N N . TYR A 1 823 ? -12.062 -73.125 -11.719 1 23.34 823 TYR A N 1
ATOM 6177 C CA . TYR A 1 823 ? -11.344 -74.375 -11.391 1 23.34 823 TYR A CA 1
ATOM 6178 C C . TYR A 1 823 ? -12.258 -75.562 -11.492 1 23.34 823 TYR A C 1
ATOM 6180 O O . TYR A 1 823 ? -13.32 -75.625 -10.875 1 23.34 823 TYR A O 1
ATOM 6188 N N . HIS A 1 824 ? -12.305 -76.188 -12.664 1 23.47 824 HIS A N 1
ATOM 6189 C CA . HIS A 1 824 ? -12.695 -77.625 -12.93 1 23.47 824 HIS A CA 1
ATOM 6190 C C . HIS A 1 824 ? -12.078 -78.562 -11.914 1 23.47 824 HIS A C 1
ATOM 6192 O O . HIS A 1 824 ? -10.891 -78.438 -11.586 1 23.47 824 HIS A O 1
ATOM 6198 N N . GLY A 1 825 ? -12.891 -79.312 -11.078 1 19.98 825 GLY A N 1
ATOM 6199 C CA . GLY A 1 825 ? -12.805 -80.688 -10.711 1 19.98 825 GLY A CA 1
ATOM 6200 C C . GLY A 1 825 ? -12.766 -81.625 -11.906 1 19.98 825 GLY A C 1
ATOM 6201 O O . GLY A 1 825 ? -13.305 -81.312 -12.969 1 19.98 825 GLY A O 1
ATOM 6202 N N . PHE B 1 1 ? 37.281 -49.5 -55.781 1 22.25 1 PHE B N 1
ATOM 6203 C CA . PHE B 1 1 ? 36.094 -49.188 -54.969 1 22.25 1 PHE B CA 1
ATOM 6204 C C . PHE B 1 1 ? 35.438 -50.438 -54.469 1 22.25 1 PHE B C 1
ATOM 6206 O O . PHE B 1 1 ? 35.281 -51.406 -55.219 1 22.25 1 PHE B O 1
ATOM 6213 N N . ALA B 1 2 ? 35.344 -50.594 -53.094 1 29.67 2 ALA B N 1
ATOM 6214 C CA . ALA B 1 2 ? 35.25 -51.562 -52 1 29.67 2 ALA B CA 1
ATOM 6215 C C . ALA B 1 2 ? 33.938 -52.375 -52.125 1 29.67 2 ALA B C 1
ATOM 6217 O O . ALA B 1 2 ? 32.938 -51.844 -52.625 1 29.67 2 ALA B O 1
ATOM 6218 N N . GLY B 1 3 ? 34.031 -53.688 -52.031 1 31.27 3 GLY B N 1
ATOM 6219 C CA . GLY B 1 3 ? 33.188 -54.875 -52.094 1 31.27 3 GLY B CA 1
ATOM 6220 C C . GLY B 1 3 ? 31.875 -54.656 -51.375 1 31.27 3 GLY B C 1
ATOM 6221 O O . GLY B 1 3 ? 31.828 -54.219 -50.219 1 31.27 3 GLY B O 1
ATOM 6222 N N . SER B 1 4 ? 30.891 -54.219 -52 1 40.72 4 SER B N 1
ATOM 6223 C CA . SER B 1 4 ? 29.5 -54.219 -51.562 1 40.72 4 SER B CA 1
ATOM 6224 C C . SER B 1 4 ? 29.188 -55.438 -50.719 1 40.72 4 SER B C 1
ATOM 6226 O O . SER B 1 4 ? 29.359 -56.562 -51.156 1 40.72 4 SER B O 1
ATOM 6228 N N . ARG B 1 5 ? 29.5 -55.438 -49.438 1 50.88 5 ARG B N 1
ATOM 6229 C CA . ARG B 1 5 ? 29.359 -56.562 -48.5 1 50.88 5 ARG B CA 1
ATOM 6230 C C . ARG B 1 5 ? 28.031 -57.281 -48.719 1 50.88 5 ARG B C 1
ATOM 6232 O O . ARG B 1 5 ? 27 -56.625 -48.938 1 50.88 5 ARG B O 1
ATOM 6239 N N . PRO B 1 6 ? 28.078 -58.562 -49.031 1 53.22 6 PRO B N 1
ATOM 6240 C CA . PRO B 1 6 ? 26.938 -59.438 -49.375 1 53.22 6 PRO B CA 1
ATOM 6241 C C . PRO B 1 6 ? 25.719 -59.188 -48.5 1 53.22 6 PRO B C 1
ATOM 6243 O O . PRO B 1 6 ? 24.578 -59.312 -48.938 1 53.22 6 PRO B O 1
ATOM 6246 N N . GLU B 1 7 ? 26 -58.719 -47.344 1 54.31 7 GLU B N 1
ATOM 6247 C CA . GLU B 1 7 ? 24.875 -58.531 -46.438 1 54.31 7 GLU B CA 1
ATOM 6248 C C . GLU B 1 7 ? 23.984 -57.375 -46.906 1 54.31 7 GLU B C 1
ATOM 6250 O O . GLU B 1 7 ? 22.75 -57.438 -46.75 1 54.31 7 GLU B O 1
ATOM 6255 N N . LEU B 1 8 ? 24.484 -56.375 -47.531 1 56.66 8 LEU B N 1
ATOM 6256 C CA . LEU B 1 8 ? 23.703 -55.25 -48.031 1 56.66 8 LEU B CA 1
ATOM 6257 C C . LEU B 1 8 ? 22.953 -55.594 -49.312 1 56.66 8 LEU B C 1
ATOM 6259 O O . LEU B 1 8 ? 21.859 -55.094 -49.562 1 56.66 8 LEU B O 1
ATOM 6263 N N . LEU B 1 9 ? 23.672 -56.406 -50.125 1 52.78 9 LEU B N 1
ATOM 6264 C CA . LEU B 1 9 ? 23.047 -56.875 -51.375 1 52.78 9 LEU B CA 1
ATOM 6265 C C . LEU B 1 9 ? 21.812 -57.75 -51.062 1 52.78 9 LEU B C 1
ATOM 6267 O O . LEU B 1 9 ? 20.812 -57.688 -51.75 1 52.78 9 LEU B O 1
ATOM 6271 N N . GLU B 1 10 ? 22 -58.438 -50 1 51.84 10 GLU B N 1
ATOM 6272 C CA . GLU B 1 10 ? 20.891 -59.312 -49.594 1 51.84 10 GLU B CA 1
ATOM 6273 C C . GLU B 1 10 ? 19.703 -58.5 -49.094 1 51.84 10 GLU B C 1
ATOM 6275 O O . GLU B 1 10 ? 18.547 -58.906 -49.25 1 51.84 10 GLU B O 1
ATOM 6280 N N . LEU B 1 11 ? 19.969 -57.281 -48.594 1 53.97 11 LEU B N 1
ATOM 6281 C CA . LEU B 1 11 ? 18.891 -56.438 -48.125 1 53.97 11 LEU B CA 1
ATOM 6282 C C . LEU B 1 11 ? 18.156 -55.781 -49.312 1 53.97 11 LEU B C 1
ATOM 6284 O O . LEU B 1 11 ? 16.969 -55.469 -49.219 1 53.97 11 LEU B O 1
ATOM 6288 N N . ASN B 1 12 ? 18.844 -55.562 -50.562 1 49.12 12 ASN B N 1
ATOM 6289 C CA . ASN B 1 12 ? 18.281 -54.969 -51.781 1 49.12 12 ASN B CA 1
ATOM 6290 C C . ASN B 1 12 ? 17.5 -55.969 -52.594 1 49.12 12 ASN B C 1
ATOM 6292 O O . ASN B 1 12 ? 17.031 -55.656 -53.688 1 49.12 12 ASN B O 1
ATOM 6296 N N . LEU B 1 13 ? 17.484 -57.219 -52.406 1 43.22 13 LEU B N 1
ATOM 6297 C CA . LEU B 1 13 ? 16.828 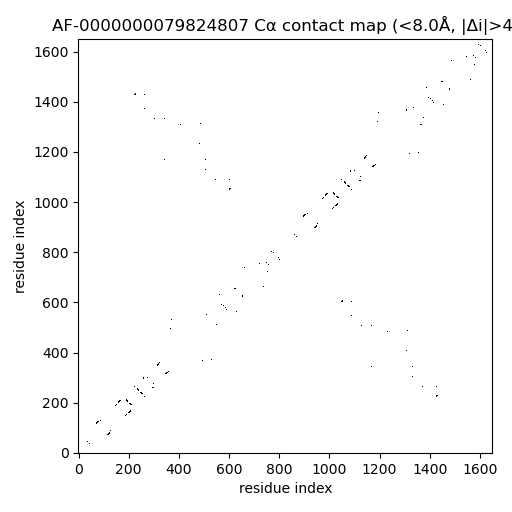-58.188 -53.25 1 43.22 13 LEU B CA 1
ATOM 6298 C C . LEU B 1 13 ? 15.312 -58 -53.188 1 43.22 13 LEU B C 1
ATOM 6300 O O . LEU B 1 13 ? 14.727 -57.938 -52.125 1 43.22 13 LEU B O 1
ATOM 6304 N N . PRO B 1 14 ? 14.688 -57.5 -54.375 1 43.69 14 PRO B N 1
ATOM 6305 C CA . PRO B 1 14 ? 13.242 -57.344 -54.531 1 43.69 14 PRO B CA 1
ATOM 6306 C C . PRO B 1 14 ? 12.461 -58.562 -54.031 1 43.69 14 PRO B C 1
ATOM 6308 O O . PRO B 1 14 ? 12.953 -59.688 -54.094 1 43.69 14 PRO B O 1
ATOM 6311 N N . SER B 1 15 ? 11.375 -58.375 -53.156 1 41.97 15 SER B N 1
ATOM 6312 C CA . SER B 1 15 ? 10.414 -59.406 -52.75 1 41.97 15 SER B CA 1
ATOM 6313 C C . SER B 1 15 ? 9.938 -60.219 -53.938 1 41.97 15 SER B C 1
ATOM 6315 O O . SER B 1 15 ? 9.273 -61.25 -53.781 1 41.97 15 SER B O 1
ATOM 6317 N N . ALA B 1 16 ? 9.766 -59.656 -55.125 1 37.75 16 ALA B N 1
ATOM 6318 C CA . ALA B 1 16 ? 9.008 -60.312 -56.188 1 37.75 16 ALA B CA 1
ATOM 6319 C C . ALA B 1 16 ? 9.695 -61.594 -56.656 1 37.75 16 ALA B C 1
ATOM 6321 O O . ALA B 1 16 ? 9.07 -62.469 -57.25 1 37.75 16 ALA B O 1
ATOM 6322 N N . THR B 1 17 ? 10.844 -61.531 -57.094 1 36.22 17 THR B N 1
ATOM 6323 C CA . THR B 1 17 ? 11.289 -62.781 -57.719 1 36.22 17 THR B CA 1
ATOM 6324 C C . THR B 1 17 ? 11.453 -63.906 -56.688 1 36.22 17 THR B C 1
ATOM 6326 O O . THR B 1 17 ? 12.086 -64.938 -56.969 1 36.22 17 THR B O 1
ATOM 6329 N N . ALA B 1 18 ? 11.469 -63.594 -55.469 1 34.25 18 ALA B N 1
ATOM 6330 C CA . ALA B 1 18 ? 11.602 -64.688 -54.5 1 34.25 18 ALA B CA 1
ATOM 6331 C C . ALA B 1 18 ? 10.461 -65.688 -54.688 1 34.25 18 ALA B C 1
ATOM 6333 O O . ALA B 1 18 ? 9.289 -65.312 -54.656 1 34.25 18 ALA B O 1
ATOM 6334 N N . ALA B 1 19 ? 10.75 -66.812 -55.219 1 36.91 19 ALA B N 1
ATOM 6335 C CA . ALA B 1 19 ? 9.961 -68 -55.062 1 36.91 19 ALA B CA 1
ATOM 6336 C C . ALA B 1 19 ? 9.25 -68.062 -53.719 1 36.91 19 ALA B C 1
ATOM 6338 O O . ALA B 1 19 ? 8.484 -67.125 -53.406 1 36.91 19 ALA B O 1
ATOM 6339 N N . SER B 1 20 ? 9.477 -69.375 -53.031 1 36.84 20 SER B N 1
ATOM 6340 C CA . SER B 1 20 ? 8.672 -69.812 -51.875 1 36.84 20 SER B CA 1
ATOM 6341 C C . SER B 1 20 ? 8.812 -68.812 -50.719 1 36.84 20 SER B C 1
ATOM 6343 O O . SER B 1 20 ? 9.875 -68.25 -50.531 1 36.84 20 SER B O 1
ATOM 6345 N N . GLY B 1 21 ? 7.777 -68.188 -50.156 1 40.72 21 GLY B N 1
ATOM 6346 C CA . GLY B 1 21 ? 7.383 -67.312 -49.062 1 40.72 21 GLY B CA 1
ATOM 6347 C C . GLY B 1 21 ? 8.375 -67.25 -47.938 1 40.72 21 GLY B C 1
ATOM 6348 O O . GLY B 1 21 ? 8.719 -66.188 -47.438 1 40.72 21 GLY B O 1
ATOM 6349 N N . GLY B 1 22 ? 8.812 -68.312 -47.375 1 45.53 22 GLY B N 1
ATOM 6350 C CA . GLY B 1 22 ? 9.562 -68.625 -46.156 1 45.53 22 GLY B CA 1
ATOM 6351 C C . GLY B 1 22 ? 11.031 -68.25 -46.281 1 45.53 22 GLY B C 1
ATOM 6352 O O . GLY B 1 22 ? 11.68 -67.875 -45.281 1 45.53 22 GLY B O 1
ATOM 6353 N N . THR B 1 23 ? 11.688 -68.438 -47.344 1 48.75 23 THR B N 1
ATOM 6354 C CA . THR B 1 23 ? 13.141 -68.375 -47.5 1 48.75 23 THR B CA 1
ATOM 6355 C C . THR B 1 23 ? 13.641 -66.938 -47.594 1 48.75 23 THR B C 1
ATOM 6357 O O . THR B 1 23 ? 14.711 -66.625 -47.062 1 48.75 23 THR B O 1
ATOM 6360 N N . THR B 1 24 ? 12.992 -66.125 -48.25 1 50.06 24 THR B N 1
ATOM 6361 C CA . THR B 1 24 ? 13.422 -64.75 -48.406 1 50.06 24 THR B CA 1
ATOM 6362 C C . THR B 1 24 ? 13.391 -64 -47.062 1 50.06 24 THR B C 1
ATOM 6364 O O . THR B 1 24 ? 14.281 -63.188 -46.75 1 50.06 24 THR B O 1
ATOM 6367 N N . LEU B 1 25 ? 12.492 -64.438 -46.312 1 57.31 25 LEU B N 1
ATOM 6368 C CA . LEU B 1 25 ? 12.352 -63.844 -44.969 1 57.31 25 LEU B CA 1
ATOM 6369 C C . LEU B 1 25 ? 13.516 -64.188 -44.062 1 57.31 25 LEU B C 1
ATOM 6371 O O . LEU B 1 25 ? 13.984 -63.406 -43.281 1 57.31 25 LEU B O 1
ATOM 6375 N N . LEU B 1 26 ? 13.945 -65.5 -44.312 1 56.5 26 LEU B N 1
ATOM 6376 C CA . LEU B 1 26 ? 15.07 -66 -43.531 1 56.5 26 LEU B CA 1
ATOM 6377 C C . LEU B 1 26 ? 16.359 -65.312 -43.938 1 56.5 26 LEU B C 1
ATOM 6379 O O . LEU B 1 26 ? 17.219 -65 -43.094 1 56.5 26 LEU B O 1
ATOM 6383 N N . PHE B 1 27 ? 16.359 -64.938 -45.219 1 59.66 27 PHE B N 1
ATOM 6384 C CA . PHE B 1 27 ? 17.562 -64.25 -45.719 1 59.66 27 PHE B CA 1
ATOM 6385 C C . PHE B 1 27 ? 17.625 -62.844 -45.188 1 59.66 27 PHE B C 1
ATOM 6387 O O . PHE B 1 27 ? 18.703 -62.375 -44.781 1 59.66 27 PHE B O 1
ATOM 6394 N N . HIS B 1 28 ? 16.531 -62.25 -45.094 1 74.38 28 HIS B N 1
ATOM 6395 C CA . HIS B 1 28 ? 16.516 -60.906 -44.562 1 74.38 28 HIS B CA 1
ATOM 6396 C C . HIS B 1 28 ? 16.906 -60.875 -43.094 1 74.38 28 HIS B C 1
ATOM 6398 O O . HIS B 1 28 ? 17.672 -60.031 -42.656 1 74.38 28 HIS B O 1
ATOM 6404 N N . TRP B 1 29 ? 16.578 -61.938 -42.438 1 81.44 29 TRP B N 1
ATOM 6405 C CA . TRP B 1 29 ? 16.859 -62 -41 1 81.44 29 TRP B CA 1
ATOM 6406 C C . TRP B 1 29 ? 18.344 -62.188 -40.75 1 81.44 29 TRP B C 1
ATOM 6408 O O . TRP B 1 29 ? 18.938 -61.531 -39.906 1 81.44 29 TRP B O 1
ATOM 6418 N N . ARG B 1 30 ? 18.938 -63.062 -41.531 1 82.25 30 ARG B N 1
ATOM 6419 C CA . ARG B 1 30 ? 20.359 -63.344 -41.344 1 82.25 30 ARG B CA 1
ATOM 6420 C C . ARG B 1 30 ? 21.203 -62.094 -41.688 1 82.25 30 ARG B C 1
ATOM 6422 O O . ARG B 1 30 ? 22.188 -61.812 -41.031 1 82.25 30 ARG B O 1
ATOM 6429 N N . ALA B 1 31 ? 20.766 -61.469 -42.688 1 84.88 31 ALA B N 1
ATOM 6430 C CA . ALA B 1 31 ? 21.469 -60.219 -43.062 1 84.88 31 ALA B CA 1
ATOM 6431 C C . ALA B 1 31 ? 21.344 -59.156 -41.969 1 84.88 31 ALA B C 1
ATOM 6433 O O . ALA B 1 31 ? 22.328 -58.5 -41.656 1 84.88 31 ALA B O 1
ATOM 6434 N N . LEU B 1 32 ? 20.219 -59.094 -41.438 1 89.31 32 LEU B N 1
ATOM 6435 C CA . LEU B 1 32 ? 19.984 -58.094 -40.406 1 89.31 32 LEU B CA 1
ATOM 6436 C C . LEU B 1 32 ? 20.781 -58.406 -39.156 1 89.31 32 LEU B C 1
ATOM 6438 O O . LEU B 1 32 ? 21.328 -57.531 -38.5 1 89.31 32 LEU B O 1
ATOM 6442 N N . VAL B 1 33 ? 20.875 -59.719 -38.844 1 89.5 33 VAL B N 1
ATOM 6443 C CA . VAL B 1 33 ? 21.656 -60.125 -37.656 1 89.5 33 VAL B CA 1
ATOM 6444 C C . VAL B 1 33 ? 23.125 -59.75 -37.875 1 89.5 33 VAL B C 1
ATOM 6446 O O . VAL B 1 33 ? 23.797 -59.281 -36.969 1 89.5 33 VAL B O 1
ATOM 6449 N N . ALA B 1 34 ? 23.531 -59.969 -39 1 86.62 34 ALA B N 1
ATOM 6450 C CA . ALA B 1 34 ? 24.922 -59.656 -39.344 1 86.62 34 ALA B CA 1
ATOM 6451 C C . ALA B 1 34 ? 25.172 -58.156 -39.281 1 86.62 34 ALA B C 1
ATOM 6453 O O . ALA B 1 34 ? 26.203 -57.719 -38.781 1 86.62 34 ALA B O 1
ATOM 6454 N N . ILE B 1 35 ? 24.281 -57.469 -39.812 1 88.56 35 ILE B N 1
ATOM 6455 C CA . ILE B 1 35 ? 24.422 -56 -39.844 1 88.56 35 ILE B CA 1
ATOM 6456 C C . ILE B 1 35 ? 24.438 -55.469 -38.406 1 88.56 35 ILE B C 1
ATOM 6458 O O . ILE B 1 35 ? 25.297 -54.656 -38.062 1 88.56 35 ILE B O 1
ATOM 6462 N N . ARG B 1 36 ? 23.625 -55.906 -37.562 1 88.75 36 ARG B N 1
ATOM 6463 C CA . ARG B 1 36 ? 23.5 -55.406 -36.188 1 88.75 36 ARG B CA 1
ATOM 6464 C C . ARG B 1 36 ? 24.734 -55.781 -35.375 1 88.75 36 ARG B C 1
ATOM 6466 O O . ARG B 1 36 ? 25.281 -54.938 -34.656 1 88.75 36 ARG B O 1
ATOM 6473 N N . THR B 1 37 ? 25.188 -57 -35.5 1 85.88 37 THR B N 1
ATOM 6474 C CA . THR B 1 37 ? 26.25 -57.5 -34.625 1 85.88 37 THR B CA 1
ATOM 6475 C C . THR B 1 37 ? 27.625 -57.062 -35.156 1 85.88 37 THR B C 1
ATOM 6477 O O . THR B 1 37 ? 28.516 -56.781 -34.344 1 85.88 37 THR B O 1
ATOM 6480 N N . GLN B 1 38 ? 27.734 -56.938 -36.375 1 82.5 38 GLN B N 1
ATOM 6481 C CA . GLN B 1 38 ? 29.062 -56.719 -36.938 1 82.5 38 GLN B CA 1
ATOM 6482 C C . GLN B 1 38 ? 29.281 -55.25 -37.25 1 82.5 38 GLN B C 1
ATOM 6484 O O . GLN B 1 38 ? 30.422 -54.781 -37.25 1 82.5 38 GLN B O 1
ATOM 6489 N N . HIS B 1 39 ? 28.219 -54.594 -37.5 1 80.56 39 HIS B N 1
ATOM 6490 C CA . HIS B 1 39 ? 28.438 -53.25 -38.031 1 80.56 39 HIS B CA 1
ATOM 6491 C C . HIS B 1 39 ? 27.844 -52.188 -37.125 1 80.56 39 HIS B C 1
ATOM 6493 O O . HIS B 1 39 ? 28.422 -51.094 -36.969 1 80.56 39 HIS B O 1
ATOM 6499 N N . ILE B 1 40 ? 26.75 -52.406 -36.5 1 80.75 40 ILE B N 1
ATOM 6500 C CA . ILE B 1 40 ? 26.016 -51.344 -35.812 1 80.75 40 ILE B CA 1
ATOM 6501 C C . ILE B 1 40 ? 26.406 -51.312 -34.344 1 80.75 40 ILE B C 1
ATOM 6503 O O . ILE B 1 40 ? 26.625 -50.219 -33.781 1 80.75 40 ILE B O 1
ATOM 6507 N N . LYS B 1 41 ? 26.5 -52.531 -33.75 1 73.88 41 LYS B N 1
ATOM 6508 C CA . LYS B 1 41 ? 26.734 -52.562 -32.312 1 73.88 41 LYS B CA 1
ATOM 6509 C C . LYS B 1 41 ? 28.078 -51.938 -31.953 1 73.88 41 LYS B C 1
ATOM 6511 O O . LYS B 1 41 ? 29.125 -52.406 -32.406 1 73.88 41 LYS B O 1
ATOM 6516 N N . GLY B 1 42 ? 28.172 -50.938 -31.219 1 64.12 42 GLY B N 1
ATOM 6517 C CA . GLY B 1 42 ? 29.344 -50.375 -30.562 1 64.12 42 GLY B CA 1
ATOM 6518 C C . GLY B 1 42 ? 30.156 -49.5 -31.469 1 64.12 42 GLY B C 1
ATOM 6519 O O . GLY B 1 42 ? 31.266 -49.062 -31.109 1 64.12 42 GLY B O 1
ATOM 6520 N N . ASP B 1 43 ? 29.734 -49.156 -32.781 1 71 43 ASP B N 1
ATOM 6521 C CA . ASP B 1 43 ? 30.719 -48.531 -33.625 1 71 43 ASP B CA 1
ATOM 6522 C C . ASP B 1 43 ? 30.078 -47.438 -34.5 1 71 43 ASP B C 1
ATOM 6524 O O . ASP B 1 43 ? 29.281 -47.75 -35.406 1 71 43 ASP B O 1
ATOM 6528 N N . LYS B 1 44 ? 30.312 -46.188 -34.281 1 81.5 44 LYS B N 1
ATOM 6529 C CA . LYS B 1 44 ? 29.859 -45.031 -35.094 1 81.5 44 LYS B CA 1
ATOM 6530 C C . LYS B 1 44 ? 30.312 -45.188 -36.531 1 81.5 44 LYS B C 1
ATOM 6532 O O . LYS B 1 44 ? 29.594 -44.812 -37.469 1 81.5 44 LYS B O 1
ATOM 6537 N N . ALA B 1 45 ? 31.406 -45.844 -36.594 1 84.06 45 ALA B N 1
ATOM 6538 C CA . ALA B 1 45 ? 31.953 -46 -37.938 1 84.06 45 ALA B CA 1
ATOM 6539 C C . ALA B 1 45 ? 31.125 -47 -38.75 1 84.06 45 ALA B C 1
ATOM 6541 O O . ALA B 1 45 ? 30.938 -46.812 -39.938 1 84.06 45 ALA B O 1
ATOM 6542 N N . GLY B 1 46 ? 30.641 -48 -38.031 1 86.56 46 GLY B N 1
ATOM 6543 C CA . GLY B 1 46 ? 29.812 -48.969 -38.688 1 86.56 46 GLY B CA 1
ATOM 6544 C C . GLY B 1 46 ? 28.484 -48.406 -39.156 1 86.56 46 GLY B C 1
ATOM 6545 O O . GLY B 1 46 ? 28.031 -48.719 -40.25 1 86.56 46 GLY B O 1
ATOM 6546 N N . ILE B 1 47 ? 27.891 -47.594 -38.375 1 89.81 47 ILE B N 1
ATOM 6547 C CA . ILE B 1 47 ? 26.625 -46.938 -38.719 1 89.81 47 ILE B CA 1
ATOM 6548 C C . ILE B 1 47 ? 26.828 -46.031 -39.938 1 89.81 47 ILE B C 1
ATOM 6550 O O . ILE B 1 47 ? 26.016 -46 -40.844 1 89.81 47 ILE B O 1
ATOM 6554 N N . ALA B 1 48 ? 27.938 -45.281 -39.938 1 88.94 48 ALA B N 1
ATOM 6555 C CA . ALA B 1 48 ? 28.25 -44.406 -41.031 1 88.94 48 ALA B CA 1
ATOM 6556 C C . ALA B 1 48 ? 28.453 -45.188 -42.344 1 88.94 48 ALA B C 1
ATOM 6558 O O . ALA B 1 48 ? 28 -44.75 -43.406 1 88.94 48 ALA B O 1
ATOM 6559 N N . ARG B 1 49 ? 29.125 -46.312 -42.156 1 87.75 49 ARG B N 1
ATOM 6560 C CA . ARG B 1 49 ? 29.344 -47.125 -43.344 1 87.75 49 ARG B CA 1
ATOM 6561 C C . ARG B 1 49 ? 28.016 -47.688 -43.875 1 87.75 49 ARG B C 1
ATOM 6563 O O . ARG B 1 49 ? 27.797 -47.688 -45.094 1 87.75 49 ARG B O 1
ATOM 6570 N N . PHE B 1 50 ? 27.25 -48.125 -43.031 1 88.94 50 PHE B N 1
ATOM 6571 C CA . PHE B 1 50 ? 25.953 -48.656 -43.406 1 88.94 50 PHE B CA 1
ATOM 6572 C C . PHE B 1 50 ? 25.141 -47.594 -44.156 1 88.94 50 PHE B C 1
ATOM 6574 O O . PHE B 1 50 ? 24.516 -47.875 -45.188 1 88.94 50 PHE B O 1
ATOM 6581 N N . ARG B 1 51 ? 25.125 -46.344 -43.688 1 87.44 51 ARG B N 1
ATOM 6582 C CA . ARG B 1 51 ? 24.406 -45.219 -44.281 1 87.44 51 ARG B CA 1
ATOM 6583 C C . ARG B 1 51 ? 24.969 -44.875 -45.625 1 87.44 51 ARG B C 1
ATOM 6585 O O . ARG B 1 51 ? 24.219 -44.688 -46.594 1 87.44 51 ARG B O 1
ATOM 6592 N N . THR B 1 52 ? 26.297 -44.75 -45.656 1 86.38 52 THR B N 1
ATOM 6593 C CA . THR B 1 52 ? 26.953 -44.312 -46.906 1 86.38 52 THR B CA 1
ATOM 6594 C C . THR B 1 52 ? 26.75 -45.312 -48 1 86.38 52 THR B C 1
ATOM 6596 O O . THR B 1 52 ? 26.703 -44.969 -49.188 1 86.38 52 THR B O 1
ATOM 6599 N N . GLN B 1 53 ? 26.531 -46.562 -47.625 1 86.38 53 GLN B N 1
ATOM 6600 C CA . GLN B 1 53 ? 26.328 -47.625 -48.594 1 86.38 53 GLN B CA 1
ATOM 6601 C C . GLN B 1 53 ? 24.859 -47.75 -49 1 86.38 53 GLN B C 1
ATOM 6603 O O . GLN B 1 53 ? 24.469 -48.656 -49.719 1 86.38 53 GLN B O 1
ATOM 6608 N N . GLY B 1 54 ? 24.031 -46.844 -48.469 1 83.19 54 GLY B N 1
ATOM 6609 C CA . GLY B 1 54 ? 22.625 -46.812 -48.812 1 83.19 54 GLY B CA 1
ATOM 6610 C C . GLY B 1 54 ? 21.781 -47.844 -48.094 1 83.19 54 GLY B C 1
ATOM 6611 O O . GLY B 1 54 ? 20.75 -48.25 -48.594 1 83.19 54 GLY B O 1
ATOM 6612 N N . GLY B 1 55 ? 22.219 -48.25 -47.031 1 83.94 55 GLY B N 1
ATOM 6613 C CA . GLY B 1 55 ? 21.547 -49.312 -46.281 1 83.94 55 GLY B CA 1
ATOM 6614 C C . GLY B 1 55 ? 20.234 -48.875 -45.688 1 83.94 55 GLY B C 1
ATOM 6615 O O . GLY B 1 55 ? 19.375 -49.688 -45.344 1 83.94 55 GLY B O 1
ATOM 6616 N N . LEU B 1 56 ? 19.938 -47.625 -45.562 1 86.75 56 LEU B N 1
ATOM 6617 C CA . LEU B 1 56 ? 18.766 -47.125 -44.844 1 86.75 56 LEU B CA 1
ATOM 6618 C C . LEU B 1 56 ? 17.5 -47.312 -45.688 1 86.75 56 LEU B C 1
ATOM 6620 O O . LEU B 1 56 ? 16.438 -47.625 -45.125 1 86.75 56 LEU B O 1
ATOM 6624 N N . ARG B 1 57 ? 17.594 -47.156 -46.969 1 83.81 57 ARG B N 1
ATOM 6625 C CA . ARG B 1 57 ? 16.422 -47.25 -47.812 1 83.81 57 ARG B CA 1
ATOM 6626 C C . ARG B 1 57 ? 15.812 -48.656 -47.781 1 83.81 57 ARG B C 1
ATOM 6628 O O . ARG B 1 57 ? 14.617 -48.812 -47.531 1 83.81 57 ARG B O 1
ATOM 6635 N N . PRO B 1 58 ? 16.672 -49.656 -47.969 1 84.12 58 PRO B N 1
ATOM 6636 C CA . PRO B 1 58 ? 16.109 -51.031 -47.875 1 84.12 58 PRO B CA 1
ATOM 6637 C C . PRO B 1 58 ? 15.539 -51.344 -46.5 1 84.12 58 PRO B C 1
ATOM 6639 O O . PRO B 1 58 ? 14.555 -52.062 -46.375 1 84.12 58 PRO B O 1
ATOM 6642 N N . LEU B 1 59 ? 16.203 -50.844 -45.531 1 87.69 59 LEU B N 1
ATOM 6643 C CA . LEU B 1 59 ? 15.727 -51.062 -44.156 1 87.69 59 LEU B CA 1
ATOM 6644 C C . LEU B 1 59 ? 14.344 -50.469 -43.969 1 87.69 59 LEU B C 1
ATOM 6646 O O . LEU B 1 59 ? 13.453 -51.094 -43.406 1 87.69 59 LEU B O 1
ATOM 6650 N N . LEU B 1 60 ? 14.117 -49.281 -44.438 1 86.12 60 LEU B N 1
ATOM 6651 C CA . LEU B 1 60 ? 12.844 -48.562 -44.312 1 86.12 60 LEU B CA 1
ATOM 6652 C C . LEU B 1 60 ? 11.758 -49.281 -45.125 1 86.12 60 LEU B C 1
ATOM 6654 O O . LEU B 1 60 ? 10.602 -49.344 -44.719 1 86.12 60 LEU B O 1
ATOM 6658 N N . ASP B 1 61 ? 12.148 -49.75 -46.188 1 82.56 61 ASP B N 1
ATOM 6659 C CA . ASP B 1 61 ? 11.203 -50.469 -47.031 1 82.56 61 ASP B CA 1
ATOM 6660 C C . ASP B 1 61 ? 10.742 -51.781 -46.375 1 82.56 61 ASP B C 1
ATOM 6662 O O . ASP B 1 61 ? 9.586 -52.188 -46.5 1 82.56 61 ASP B O 1
ATOM 6666 N N . LEU B 1 62 ? 11.703 -52.375 -45.75 1 84.19 62 LEU B N 1
ATOM 6667 C CA . LEU B 1 62 ? 11.375 -53.594 -45 1 84.19 62 LEU B CA 1
ATOM 6668 C C . LEU B 1 62 ? 10.344 -53.312 -43.906 1 84.19 62 LEU B C 1
ATOM 6670 O O . LEU B 1 62 ? 9.43 -54.125 -43.688 1 84.19 62 LEU B O 1
ATOM 6674 N N . LEU B 1 63 ? 10.406 -52.219 -43.25 1 87 63 LEU B N 1
ATOM 6675 C CA . LEU B 1 63 ? 9.523 -51.844 -42.156 1 87 63 LEU B CA 1
ATOM 6676 C C . LEU B 1 63 ? 8.133 -51.5 -42.656 1 87 63 LEU B C 1
ATOM 6678 O O . LEU B 1 63 ? 7.148 -51.656 -41.938 1 87 63 LEU B O 1
ATOM 6682 N N . LYS B 1 64 ? 8.023 -51.156 -43.906 1 80.56 64 LYS B N 1
ATOM 6683 C CA . LYS B 1 64 ? 6.746 -50.781 -44.5 1 80.56 64 LYS B CA 1
ATOM 6684 C C . LYS B 1 64 ? 5.93 -52.031 -44.875 1 80.56 64 LYS B C 1
ATOM 6686 O O . LYS B 1 64 ? 4.711 -51.969 -45.031 1 80.56 64 LYS B O 1
ATOM 6691 N N . HIS B 1 65 ? 6.66 -53.062 -44.906 1 77.88 65 HIS B N 1
ATOM 6692 C CA . HIS B 1 65 ? 5.98 -54.281 -45.312 1 77.88 65 HIS B CA 1
ATOM 6693 C C . HIS B 1 65 ? 5.102 -54.844 -44.219 1 77.88 65 HIS B C 1
ATOM 6695 O O . HIS B 1 65 ? 5.598 -55.219 -43.156 1 77.88 65 HIS B O 1
ATOM 6701 N N . PRO B 1 66 ? 3.826 -55 -44.438 1 70.81 66 PRO B N 1
ATOM 6702 C CA . PRO B 1 66 ? 2.9 -55.438 -43.406 1 70.81 66 PRO B CA 1
ATOM 6703 C C . PRO B 1 66 ? 3.125 -56.875 -42.969 1 70.81 66 PRO B C 1
ATOM 6705 O O . PRO B 1 66 ? 2.768 -57.25 -41.844 1 70.81 66 PRO B O 1
ATOM 6708 N N . GLU B 1 67 ? 3.762 -57.719 -43.812 1 75.19 67 GLU B N 1
ATOM 6709 C CA . GLU B 1 67 ? 3.91 -59.125 -43.531 1 75.19 67 GLU B CA 1
ATOM 6710 C C . GLU B 1 67 ? 5.277 -59.438 -42.938 1 75.19 67 GLU B C 1
ATOM 6712 O O . GLU B 1 67 ? 5.719 -60.594 -42.906 1 75.19 67 GLU B O 1
ATOM 6717 N N . CYS B 1 68 ? 5.84 -58.438 -42.375 1 76.94 68 CYS B N 1
ATOM 6718 C CA . CYS B 1 68 ? 7.148 -58.625 -41.75 1 76.94 68 CYS B CA 1
ATOM 6719 C C . CYS B 1 68 ? 7.023 -59.406 -40.438 1 76.94 68 CYS B C 1
ATOM 6721 O O . CYS B 1 68 ? 6.145 -59.125 -39.625 1 76.94 68 CYS B O 1
ATOM 6723 N N . SER B 1 69 ? 7.875 -60.5 -40.312 1 82.81 69 SER B N 1
ATOM 6724 C CA . SER B 1 69 ? 7.844 -61.281 -39.094 1 82.81 69 SER B CA 1
ATOM 6725 C C . SER B 1 69 ? 8.242 -60.469 -37.875 1 82.81 69 SER B C 1
ATOM 6727 O O . SER B 1 69 ? 8.961 -59.469 -38.031 1 82.81 69 SER B O 1
ATOM 6729 N N . ARG B 1 70 ? 7.855 -60.844 -36.781 1 84.75 70 ARG B N 1
ATOM 6730 C CA . ARG B 1 70 ? 8.141 -60.156 -35.531 1 84.75 70 ARG B CA 1
ATOM 6731 C C . ARG B 1 70 ? 9.641 -60.062 -35.281 1 84.75 70 ARG B C 1
ATOM 6733 O O . ARG B 1 70 ? 10.141 -59.031 -34.812 1 84.75 70 ARG B O 1
ATOM 6740 N N . LYS B 1 71 ? 10.258 -61.156 -35.531 1 86.56 71 LYS B N 1
ATOM 6741 C CA . LYS B 1 71 ? 11.703 -61.188 -35.312 1 86.56 71 LYS B CA 1
ATOM 6742 C C . LYS B 1 71 ? 12.438 -60.25 -36.219 1 86.56 71 LYS B C 1
ATOM 6744 O O . LYS B 1 71 ? 13.367 -59.562 -35.812 1 86.56 71 LYS B O 1
ATOM 6749 N N . THR B 1 72 ? 12 -60.25 -37.344 1 88.12 72 THR B N 1
ATOM 6750 C CA . THR B 1 72 ? 12.609 -59.344 -38.344 1 88.12 72 THR B CA 1
ATOM 6751 C C . THR B 1 72 ? 12.312 -57.875 -38 1 88.12 72 THR B C 1
ATOM 6753 O O . THR B 1 72 ? 13.195 -57.031 -38.125 1 88.12 72 THR B O 1
ATOM 6756 N N . LEU B 1 73 ? 11.109 -57.719 -37.656 1 89.12 73 LEU B N 1
ATOM 6757 C CA . LEU B 1 73 ? 10.695 -56.375 -37.281 1 89.12 73 LEU B CA 1
ATOM 6758 C C . LEU B 1 73 ? 11.516 -55.844 -36.094 1 89.12 73 LEU B C 1
ATOM 6760 O O . LEU B 1 73 ? 11.984 -54.719 -36.094 1 89.12 73 LEU B O 1
ATOM 6764 N N . ASP B 1 74 ? 11.703 -56.625 -35.156 1 91.19 74 ASP B N 1
ATOM 6765 C CA . ASP B 1 74 ? 12.469 -56.312 -33.969 1 91.19 74 ASP B CA 1
ATOM 6766 C C . ASP B 1 74 ? 13.906 -55.906 -34.312 1 91.19 74 ASP B C 1
ATOM 6768 O O . ASP B 1 74 ? 14.422 -54.906 -33.812 1 91.19 74 ASP B O 1
ATOM 6772 N N . LEU B 1 75 ? 14.477 -56.75 -35.094 1 90.69 75 LEU B N 1
ATOM 6773 C CA . LEU B 1 75 ? 15.859 -56.5 -35.5 1 90.69 75 LEU B CA 1
ATOM 6774 C C . LEU B 1 75 ? 15.969 -55.25 -36.375 1 90.69 75 LEU B C 1
ATOM 6776 O O . LEU B 1 75 ? 16.922 -54.469 -36.219 1 90.69 75 LEU B O 1
ATOM 6780 N N . ALA B 1 76 ? 15.07 -55.094 -37.25 1 91 76 ALA B N 1
ATOM 6781 C CA . ALA B 1 76 ? 15.078 -53.938 -38.125 1 91 76 ALA B CA 1
ATOM 6782 C C . ALA B 1 76 ? 14.938 -52.656 -37.312 1 91 76 ALA B C 1
ATOM 6784 O O . ALA B 1 76 ? 15.633 -51.656 -37.594 1 91 76 ALA B O 1
ATOM 6785 N N . LEU B 1 77 ? 14.078 -52.688 -36.406 1 92.62 77 LEU B N 1
ATOM 6786 C CA . LEU B 1 77 ? 13.867 -51.531 -35.531 1 92.62 77 LEU B CA 1
ATOM 6787 C C . LEU B 1 77 ? 15.094 -51.281 -34.688 1 92.62 77 LEU B C 1
ATOM 6789 O O . LEU B 1 77 ? 15.43 -50.125 -34.406 1 92.62 77 LEU B O 1
ATOM 6793 N N . SER B 1 78 ? 15.703 -52.281 -34.219 1 92.62 78 SER B N 1
ATOM 6794 C CA . SER B 1 78 ? 16.922 -52.156 -33.438 1 92.62 78 SER B CA 1
ATOM 6795 C C . SER B 1 78 ? 18.016 -51.438 -34.25 1 92.62 78 SER B C 1
ATOM 6797 O O . SER B 1 78 ? 18.719 -50.594 -33.719 1 92.62 78 SER B O 1
ATOM 6799 N N . ILE B 1 79 ? 18.141 -51.844 -35.406 1 91.75 79 ILE B N 1
ATOM 6800 C CA . ILE B 1 79 ? 19.125 -51.219 -36.281 1 91.75 79 ILE B CA 1
ATOM 6801 C C . ILE B 1 79 ? 18.766 -49.781 -36.562 1 91.75 79 ILE B C 1
ATOM 6803 O O . ILE B 1 79 ? 19.625 -48.875 -36.469 1 91.75 79 ILE B O 1
ATOM 6807 N N . LEU B 1 80 ? 17.531 -49.531 -36.844 1 90.56 80 LEU B N 1
ATOM 6808 C CA . LEU B 1 80 ? 17.078 -48.188 -37.125 1 90.56 80 LEU B CA 1
ATOM 6809 C C . LEU B 1 80 ? 17.328 -47.281 -35.906 1 90.56 80 LEU B C 1
ATOM 6811 O O . LEU B 1 80 ? 17.844 -46.156 -36.062 1 90.56 80 LEU B O 1
ATOM 6815 N N . ALA B 1 81 ? 16.938 -47.688 -34.75 1 92.62 81 ALA B N 1
ATOM 6816 C CA . ALA B 1 81 ? 17.125 -46.906 -33.531 1 92.62 81 ALA B CA 1
ATOM 6817 C C . ALA B 1 81 ? 18.594 -46.562 -33.312 1 92.62 81 ALA B C 1
ATOM 6819 O O . ALA B 1 81 ? 18.906 -45.438 -32.938 1 92.62 81 ALA B O 1
ATOM 6820 N N . ASN B 1 82 ? 19.406 -47.469 -33.562 1 91.62 82 ASN B N 1
ATOM 6821 C CA . ASN B 1 82 ? 20.844 -47.219 -33.406 1 91.62 82 ASN B CA 1
ATOM 6822 C C . ASN B 1 82 ? 21.344 -46.219 -34.438 1 91.62 82 ASN B C 1
ATOM 6824 O O . ASN B 1 82 ? 22.156 -45.344 -34.156 1 91.62 82 ASN B O 1
ATOM 6828 N N . CYS B 1 83 ? 20.906 -46.375 -35.594 1 90.25 83 CYS B N 1
ATOM 6829 C CA . CYS B 1 83 ? 21.328 -45.5 -36.656 1 90.25 83 CYS B CA 1
ATOM 6830 C C . CYS B 1 83 ? 20.859 -44.062 -36.406 1 90.25 83 CYS B C 1
ATOM 6832 O O . CYS B 1 83 ? 21.594 -43.125 -36.719 1 90.25 83 CYS B O 1
ATOM 6834 N N . CYS B 1 84 ? 19.719 -43.938 -35.844 1 91.31 84 CYS B N 1
ATOM 6835 C CA . CYS B 1 84 ? 19.109 -42.625 -35.656 1 91.31 84 CYS B CA 1
ATOM 6836 C C . CYS B 1 84 ? 19.766 -41.906 -34.5 1 91.31 84 CYS B C 1
ATOM 6838 O O . CYS B 1 84 ? 19.406 -40.75 -34.188 1 91.31 84 CYS B O 1
ATOM 6840 N N . THR B 1 85 ? 20.672 -42.438 -33.844 1 91.19 85 THR B N 1
ATOM 6841 C CA . THR B 1 85 ? 21.453 -41.719 -32.844 1 91.19 85 THR B CA 1
ATOM 6842 C C . THR B 1 85 ? 22.328 -40.656 -33.5 1 91.19 85 THR B C 1
ATOM 6844 O O . THR B 1 85 ? 22.75 -39.688 -32.844 1 91.19 85 THR B O 1
ATOM 6847 N N . GLU B 1 86 ? 22.547 -40.906 -34.75 1 89.31 86 GLU B N 1
ATOM 6848 C CA . GLU B 1 86 ? 23.406 -40 -35.5 1 89.31 86 GLU B CA 1
ATOM 6849 C C . GLU B 1 86 ? 22.594 -38.969 -36.281 1 89.31 86 GLU B C 1
ATOM 6851 O O . GLU B 1 86 ? 21.609 -39.312 -36.906 1 89.31 86 GLU B O 1
ATOM 6856 N N . LEU B 1 87 ? 23.078 -37.781 -36.312 1 88.69 87 LEU B N 1
ATOM 6857 C CA . LEU B 1 87 ? 22.406 -36.656 -36.938 1 88.69 87 LEU B CA 1
ATOM 6858 C C . LEU B 1 87 ? 22.297 -36.906 -38.438 1 88.69 87 LEU B C 1
ATOM 6860 O O . LEU B 1 87 ? 21.25 -36.656 -39.062 1 88.69 87 LEU B O 1
ATOM 6864 N N . GLU B 1 88 ? 23.359 -37.375 -38.969 1 86.75 88 GLU B N 1
ATOM 6865 C CA . GLU B 1 88 ? 23.406 -37.562 -40.438 1 86.75 88 GLU B CA 1
ATOM 6866 C C . GLU B 1 88 ? 22.359 -38.594 -40.875 1 86.75 88 GLU B C 1
ATOM 6868 O O . GLU B 1 88 ? 21.766 -38.438 -41.938 1 86.75 88 GLU B O 1
ATOM 6873 N N . THR B 1 89 ? 22.234 -39.625 -40.062 1 87.62 89 THR B N 1
ATOM 6874 C CA . THR B 1 89 ? 21.25 -40.656 -40.406 1 87.62 89 THR B CA 1
ATOM 6875 C C . THR B 1 89 ? 19.844 -40.062 -40.312 1 87.62 89 THR B C 1
ATOM 6877 O O . THR B 1 89 ? 19 -40.375 -41.188 1 87.62 89 THR B O 1
ATOM 6880 N N . ARG B 1 90 ? 19.547 -39.281 -39.344 1 87.75 90 ARG B N 1
ATOM 6881 C CA . ARG B 1 90 ? 18.219 -38.688 -39.188 1 87.75 90 ARG B CA 1
ATOM 6882 C C . ARG B 1 90 ? 17.891 -37.781 -40.375 1 87.75 90 ARG B C 1
ATOM 6884 O O . ARG B 1 90 ? 16.75 -37.781 -40.875 1 87.75 90 ARG B O 1
ATOM 6891 N N . ILE B 1 91 ? 18.875 -37.125 -40.844 1 84.88 91 ILE B N 1
ATOM 6892 C CA . ILE B 1 91 ? 18.703 -36.25 -42.031 1 84.88 91 ILE B CA 1
ATOM 6893 C C . ILE B 1 91 ? 18.359 -37.094 -43.25 1 84.88 91 ILE B C 1
ATOM 6895 O O . ILE B 1 91 ? 17.484 -36.75 -44.031 1 84.88 91 ILE B O 1
ATOM 6899 N N . GLU B 1 92 ? 19.094 -38.188 -43.312 1 84 92 GLU B N 1
ATOM 6900 C CA . GLU B 1 92 ? 18.859 -39.062 -44.469 1 84 92 GLU B CA 1
ATOM 6901 C C . GLU B 1 92 ? 17.469 -39.688 -44.406 1 84 92 GLU B C 1
ATOM 6903 O O . GLU B 1 92 ? 16.844 -39.906 -45.469 1 84 92 GLU B O 1
ATOM 6908 N N . CYS B 1 93 ? 17.078 -40.094 -43.281 1 79.12 93 CYS B N 1
ATOM 6909 C CA . CYS B 1 93 ? 15.727 -40.625 -43.125 1 79.12 93 CYS B CA 1
ATOM 6910 C C . CYS B 1 93 ? 14.688 -39.594 -43.562 1 79.12 93 CYS B C 1
ATOM 6912 O O . CYS B 1 93 ? 13.656 -39.969 -44.156 1 79.12 93 CYS B O 1
ATOM 6914 N N . LEU B 1 94 ? 14.969 -38.344 -43.375 1 74.06 94 LEU B N 1
ATOM 6915 C CA . LEU B 1 94 ? 14.086 -37.25 -43.781 1 74.06 94 LEU B CA 1
ATOM 6916 C C . LEU B 1 94 ? 14.016 -37.156 -45.312 1 74.06 94 LEU B C 1
ATOM 6918 O O . LEU B 1 94 ? 12.961 -36.875 -45.875 1 74.06 94 LEU B O 1
ATOM 6922 N N . ILE B 1 95 ? 15.172 -37.438 -45.938 1 71.25 95 ILE B N 1
ATOM 6923 C CA . ILE B 1 95 ? 15.289 -37.281 -47.375 1 71.25 95 ILE B CA 1
ATOM 6924 C C . ILE B 1 95 ? 14.734 -38.531 -48.094 1 71.25 95 ILE B C 1
ATOM 6926 O O . ILE B 1 95 ? 14.07 -38.438 -49.125 1 71.25 95 ILE B O 1
ATOM 6930 N N . ALA B 1 96 ? 15.062 -39.719 -47.594 1 64.12 96 ALA B N 1
ATOM 6931 C CA . ALA B 1 96 ? 14.773 -40.969 -48.25 1 64.12 96 ALA B CA 1
ATOM 6932 C C . ALA B 1 96 ? 13.273 -41.219 -48.375 1 64.12 96 ALA B C 1
ATOM 6934 O O . ALA B 1 96 ? 12.797 -41.812 -49.344 1 64.12 96 ALA B O 1
ATOM 6935 N N . SER B 1 97 ? 12.547 -41 -47.312 1 62.38 97 SER B N 1
ATOM 6936 C CA . SER B 1 97 ? 11.094 -41.156 -47.344 1 62.38 97 SER B CA 1
ATOM 6937 C C . SER B 1 97 ? 10.414 -39.875 -46.844 1 62.38 97 SER B C 1
ATOM 6939 O O . SER B 1 97 ? 11.031 -39.062 -46.188 1 62.38 97 SER B O 1
ATOM 6941 N N . SER B 1 98 ? 9.344 -39.562 -47.562 1 66.25 98 SER B N 1
ATOM 6942 C CA . SER B 1 98 ? 8.57 -38.531 -46.938 1 66.25 98 SER B CA 1
ATOM 6943 C C . SER B 1 98 ? 8.516 -38.719 -45.406 1 66.25 98 SER B C 1
ATOM 6945 O O . SER B 1 98 ? 8.016 -39.75 -44.938 1 66.25 98 SER B O 1
ATOM 6947 N N . LEU B 1 99 ? 9.422 -38.094 -44.688 1 73.44 99 LEU B N 1
ATOM 6948 C CA . LEU B 1 99 ? 9.516 -38.156 -43.25 1 73.44 99 LEU B CA 1
ATOM 6949 C C . LEU B 1 99 ? 8.148 -38.438 -42.625 1 73.44 99 LEU B C 1
ATOM 6951 O O . LEU B 1 99 ? 8.023 -39.25 -41.719 1 73.44 99 LEU B O 1
ATOM 6955 N N . LYS B 1 100 ? 7.238 -37.875 -43.188 1 79.69 100 LYS B N 1
ATOM 6956 C CA . LYS B 1 100 ? 5.879 -38 -42.656 1 79.69 100 LYS B CA 1
ATOM 6957 C C . LYS B 1 100 ? 5.383 -39.438 -42.781 1 79.69 100 LYS B C 1
ATOM 6959 O O . LYS B 1 100 ? 4.82 -40 -41.844 1 79.69 100 LYS B O 1
ATOM 6964 N N . HIS B 1 101 ? 5.676 -39.938 -43.969 1 80.81 101 HIS B N 1
ATOM 6965 C CA . HIS B 1 101 ? 5.227 -41.281 -44.219 1 80.81 101 HIS B CA 1
ATOM 6966 C C . HIS B 1 101 ? 5.977 -42.281 -43.344 1 80.81 101 HIS B C 1
ATOM 6968 O O . HIS B 1 101 ? 5.379 -43.219 -42.812 1 80.81 101 HIS B O 1
ATOM 6974 N N . PHE B 1 102 ? 7.215 -42.062 -43.219 1 79.88 102 PHE B N 1
ATOM 6975 C CA . PHE B 1 102 ? 8.055 -42.938 -42.406 1 79.88 102 PHE B CA 1
ATOM 6976 C C . PHE B 1 102 ? 7.594 -42.969 -40.969 1 79.88 102 PHE B C 1
ATOM 6978 O O . PHE B 1 102 ? 7.438 -44.031 -40.375 1 79.88 102 PHE B O 1
ATOM 6985 N N . LEU B 1 103 ? 7.297 -41.875 -40.469 1 84.62 103 LEU B N 1
ATOM 6986 C CA . LEU B 1 103 ? 6.891 -41.75 -39.062 1 84.62 103 LEU B CA 1
ATOM 6987 C C . LEU B 1 103 ? 5.496 -42.344 -38.844 1 84.62 103 LEU B C 1
ATOM 6989 O O . LEU B 1 103 ? 5.219 -42.938 -37.812 1 84.62 103 LEU B O 1
ATOM 6993 N N . THR B 1 104 ? 4.75 -42.25 -39.875 1 82.88 104 THR B N 1
ATOM 6994 C CA . THR B 1 104 ? 3.422 -42.844 -39.812 1 82.88 104 THR B CA 1
ATOM 6995 C C . THR B 1 104 ? 3.516 -44.375 -39.75 1 82.88 104 THR B C 1
ATOM 6997 O O . THR B 1 104 ? 2.738 -45 -39.031 1 82.88 104 THR B O 1
ATOM 7000 N N . VAL B 1 105 ? 4.461 -44.844 -40.5 1 82.62 105 VAL B N 1
ATOM 7001 C CA . VAL B 1 105 ? 4.684 -46.281 -40.5 1 82.62 105 VAL B CA 1
ATOM 7002 C C . VAL B 1 105 ? 5.156 -46.719 -39.125 1 82.62 105 VAL B C 1
ATOM 7004 O O . VAL B 1 105 ? 4.664 -47.719 -38.594 1 82.62 105 VAL B O 1
ATOM 7007 N N . LEU B 1 106 ? 6.09 -46.031 -38.594 1 84.75 106 LEU B N 1
ATOM 7008 C CA . LEU B 1 106 ? 6.617 -46.375 -37.281 1 84.75 106 LEU B CA 1
ATOM 7009 C C . LEU B 1 106 ? 5.52 -46.312 -36.219 1 84.75 106 LEU B C 1
ATOM 7011 O O . LEU B 1 106 ? 5.418 -47.219 -35.375 1 84.75 106 LEU B O 1
ATOM 7015 N N . VAL B 1 107 ? 4.656 -45.344 -36.25 1 86.38 107 VAL B N 1
ATOM 7016 C CA . VAL B 1 107 ? 3.543 -45.188 -35.312 1 86.38 107 VAL B CA 1
ATOM 7017 C C . VAL B 1 107 ? 2.539 -46.312 -35.562 1 86.38 107 VAL B C 1
ATOM 7019 O O . VAL B 1 107 ? 1.981 -46.875 -34.594 1 86.38 107 VAL B O 1
ATOM 7022 N N . GLY B 1 108 ? 2.428 -46.625 -36.781 1 83.19 108 GLY B N 1
ATOM 7023 C CA . GLY B 1 108 ? 1.571 -47.75 -37.125 1 83.19 108 GLY B CA 1
ATOM 7024 C C . GLY B 1 108 ? 2.068 -49.062 -36.531 1 83.19 108 GLY B C 1
ATOM 7025 O O . GLY B 1 108 ? 1.274 -49.906 -36.094 1 83.19 108 GLY B O 1
ATOM 7026 N N . ILE B 1 109 ? 3.344 -49.25 -36.562 1 83.69 109 ILE B N 1
ATOM 7027 C CA . ILE B 1 109 ? 3.955 -50.438 -36 1 83.69 109 ILE B CA 1
ATOM 7028 C C . ILE B 1 109 ? 3.668 -50.531 -34.531 1 83.69 109 ILE B C 1
ATOM 7030 O O . ILE B 1 109 ? 3.32 -51.594 -34 1 83.69 109 ILE B O 1
ATOM 7034 N N . LEU B 1 110 ? 3.764 -49.406 -33.812 1 83.69 110 LEU B N 1
ATOM 7035 C CA . LEU B 1 110 ? 3.467 -49.375 -32.406 1 83.69 110 LEU B CA 1
ATOM 7036 C C . LEU B 1 110 ? 2.006 -49.719 -32.125 1 83.69 110 LEU B C 1
ATOM 7038 O O . LEU B 1 110 ? 1.698 -50.438 -31.188 1 83.69 110 LEU B O 1
ATOM 7042 N N . LYS B 1 111 ? 1.174 -49.281 -32.969 1 83.12 111 LYS B N 1
ATOM 7043 C CA . LYS B 1 111 ? -0.261 -49.5 -32.812 1 83.12 111 LYS B CA 1
ATOM 7044 C C . LYS B 1 111 ? -0.633 -50.969 -33 1 83.12 111 LYS B C 1
ATOM 7046 O O . LYS B 1 111 ? -1.465 -51.5 -32.25 1 83.12 111 LYS B O 1
ATOM 7051 N N . ARG B 1 112 ? 0.058 -51.562 -33.906 1 82.69 112 ARG B N 1
ATOM 7052 C CA . ARG B 1 112 ? -0.288 -52.906 -34.281 1 82.69 112 ARG B CA 1
ATOM 7053 C C . ARG B 1 112 ? 0.352 -53.938 -33.344 1 82.69 112 ARG B C 1
ATOM 7055 O O . ARG B 1 112 ? -0.13 -55.062 -33.219 1 82.69 112 ARG B O 1
ATOM 7062 N N . ASN B 1 113 ? 1.44 -53.5 -32.719 1 80.44 113 ASN B N 1
ATOM 7063 C CA . ASN B 1 113 ? 2.203 -54.438 -31.891 1 80.44 113 ASN B CA 1
ATOM 7064 C C . ASN B 1 113 ? 2.217 -54.031 -30.422 1 80.44 113 ASN B C 1
ATOM 7066 O O . ASN B 1 113 ? 3.26 -54.062 -29.766 1 80.44 113 ASN B O 1
ATOM 7070 N N . VAL B 1 114 ? 1.101 -53.625 -29.938 1 77.94 114 VAL B N 1
ATOM 7071 C CA . VAL B 1 114 ? 0.984 -53.094 -28.578 1 77.94 114 VAL B CA 1
ATOM 7072 C C . VAL B 1 114 ? 1.337 -54.156 -27.562 1 77.94 114 VAL B C 1
ATOM 7074 O O . VAL B 1 114 ? 1.881 -53.844 -26.5 1 77.94 114 VAL B O 1
ATOM 7077 N N . ALA B 1 115 ? 1.239 -55.375 -27.969 1 78.38 115 ALA B N 1
ATOM 7078 C CA . ALA B 1 115 ? 1.425 -56.469 -27.031 1 78.38 115 ALA B CA 1
ATOM 7079 C C . ALA B 1 115 ? 2.873 -56.938 -27.031 1 78.38 115 ALA B C 1
ATOM 7081 O O . ALA B 1 115 ? 3.297 -57.656 -26.125 1 78.38 115 ALA B O 1
ATOM 7082 N N . LEU B 1 116 ? 3.662 -56.531 -28.047 1 85.56 116 LEU B N 1
ATOM 7083 C CA . LEU B 1 116 ? 5.039 -57 -28.156 1 85.56 116 LEU B CA 1
ATOM 7084 C C . LEU B 1 116 ? 6 -56 -27.531 1 85.56 116 LEU B C 1
ATOM 7086 O O . LEU B 1 116 ? 6.406 -55.031 -28.172 1 85.56 116 LEU B O 1
ATOM 7090 N N . GLU B 1 117 ? 6.512 -56.281 -26.438 1 87.69 117 GLU B N 1
ATOM 7091 C CA . GLU B 1 117 ? 7.289 -55.344 -25.609 1 87.69 117 GLU B CA 1
ATOM 7092 C C . GLU B 1 117 ? 8.594 -54.969 -26.297 1 87.69 117 GLU B C 1
ATOM 7094 O O . GLU B 1 117 ? 9.008 -53.812 -26.25 1 87.69 117 GLU B O 1
ATOM 7099 N N . THR B 1 118 ? 9.266 -55.938 -26.844 1 90.19 118 THR B N 1
ATOM 7100 C CA . THR B 1 118 ? 10.555 -55.656 -27.453 1 90.19 118 THR B CA 1
ATOM 7101 C C . THR B 1 118 ? 10.391 -54.75 -28.656 1 90.19 118 THR B C 1
ATOM 7103 O O . THR B 1 118 ? 11.211 -53.844 -28.875 1 90.19 118 THR B O 1
ATOM 7106 N N . VAL B 1 119 ? 9.367 -55 -29.375 1 90 119 VAL B N 1
ATOM 7107 C CA . VAL B 1 119 ? 9.086 -54.156 -30.531 1 90 119 VAL B CA 1
ATOM 7108 C C . VAL B 1 119 ? 8.734 -52.75 -30.078 1 90 119 VAL B C 1
ATOM 7110 O O . VAL B 1 119 ? 9.211 -51.781 -30.656 1 90 119 VAL B O 1
ATOM 7113 N N . GLN B 1 120 ? 7.934 -52.688 -29.016 1 90.69 120 GLN B N 1
ATOM 7114 C CA . GLN B 1 120 ? 7.566 -51.375 -28.453 1 90.69 120 GLN B CA 1
ATOM 7115 C C . GLN B 1 120 ? 8.797 -50.625 -27.984 1 90.69 120 GLN B C 1
ATOM 7117 O O . GLN B 1 120 ? 8.922 -49.406 -28.219 1 90.69 120 GLN B O 1
ATOM 7122 N N . ASN B 1 121 ? 9.656 -51.312 -27.344 1 93.31 121 ASN B N 1
ATOM 7123 C CA . ASN B 1 121 ? 10.875 -50.688 -26.828 1 93.31 121 ASN B CA 1
ATOM 7124 C C . ASN B 1 121 ? 11.734 -50.125 -27.953 1 93.31 121 ASN B C 1
ATOM 7126 O O . ASN B 1 121 ? 12.195 -48.969 -27.875 1 93.31 121 ASN B O 1
ATOM 7130 N N . ARG B 1 122 ? 11.938 -50.969 -28.984 1 92.75 122 ARG B N 1
ATOM 7131 C CA . ARG B 1 122 ? 12.789 -50.531 -30.094 1 92.75 122 ARG B CA 1
ATOM 7132 C C . ARG B 1 122 ? 12.141 -49.406 -30.859 1 92.75 122 ARG B C 1
ATOM 7134 O O . ARG B 1 122 ? 12.828 -48.469 -31.312 1 92.75 122 ARG B O 1
ATOM 7141 N N . ALA B 1 123 ? 10.898 -49.5 -31.031 1 91.81 123 ALA B N 1
ATOM 7142 C CA . ALA B 1 123 ? 10.18 -48.406 -31.719 1 91.81 123 ALA B CA 1
ATOM 7143 C C . ALA B 1 123 ? 10.227 -47.125 -30.906 1 91.81 123 ALA B C 1
ATOM 7145 O O . ALA B 1 123 ? 10.414 -46.031 -31.469 1 91.81 123 ALA B O 1
ATOM 7146 N N . ALA B 1 124 ? 9.992 -47.188 -29.594 1 94.06 124 ALA B N 1
ATOM 7147 C CA . ALA B 1 124 ? 10.07 -46.031 -28.719 1 94.06 124 ALA B CA 1
ATOM 7148 C C . ALA B 1 124 ? 11.461 -45.406 -28.766 1 94.06 124 ALA B C 1
ATOM 7150 O O . ALA B 1 124 ? 11.594 -44.156 -28.781 1 94.06 124 ALA B O 1
ATOM 7151 N N . ARG B 1 125 ? 12.445 -46.188 -28.797 1 94.56 125 ARG B N 1
ATOM 7152 C CA . ARG B 1 125 ? 13.82 -45.719 -28.906 1 94.56 125 ARG B CA 1
ATOM 7153 C C . ARG B 1 125 ? 14.047 -45 -30.219 1 94.56 125 ARG B C 1
ATOM 7155 O O . ARG B 1 125 ? 14.68 -43.938 -30.25 1 94.56 125 ARG B O 1
ATOM 7162 N N . ALA B 1 126 ? 13.578 -45.594 -31.25 1 92.62 126 ALA B N 1
ATOM 7163 C CA . ALA B 1 126 ? 13.727 -45 -32.562 1 92.62 126 ALA B CA 1
ATOM 7164 C C . ALA B 1 126 ? 13.008 -43.656 -32.625 1 92.62 126 ALA B C 1
ATOM 7166 O O . ALA B 1 126 ? 13.562 -42.656 -33.125 1 92.62 126 ALA B O 1
ATOM 7167 N N . LEU B 1 127 ? 11.805 -43.625 -32.125 1 93.38 127 LEU B N 1
ATOM 7168 C CA . LEU B 1 127 ? 11.039 -42.375 -32.094 1 93.38 127 LEU B CA 1
ATOM 7169 C C . LEU B 1 127 ? 11.742 -41.312 -31.266 1 93.38 127 LEU B C 1
ATOM 7171 O O . LEU B 1 127 ? 11.781 -40.156 -31.641 1 93.38 127 LEU B O 1
ATOM 7175 N N . GLY B 1 128 ? 12.266 -41.719 -30.156 1 95.69 128 GLY B N 1
ATOM 7176 C CA . GLY B 1 128 ? 13.016 -40.781 -29.312 1 95.69 128 GLY B CA 1
ATOM 7177 C C . GLY B 1 128 ? 14.203 -40.156 -30.031 1 95.69 128 GLY B C 1
ATOM 7178 O O . GLY B 1 128 ? 14.422 -38.969 -29.953 1 95.69 128 GLY B O 1
ATOM 7179 N N . ASN B 1 129 ? 14.898 -40.969 -30.672 1 93.81 129 ASN B N 1
ATOM 7180 C CA . ASN B 1 129 ? 16.062 -40.5 -31.406 1 93.81 129 ASN B CA 1
ATOM 7181 C C . ASN B 1 129 ? 15.664 -39.562 -32.531 1 93.81 129 ASN B C 1
ATOM 7183 O O . ASN B 1 129 ? 16.344 -38.562 -32.812 1 93.81 129 ASN B O 1
ATOM 7187 N N . LEU B 1 130 ? 14.648 -39.906 -33.188 1 91.94 130 LEU B N 1
ATOM 7188 C CA . LEU B 1 130 ? 14.156 -39.094 -34.281 1 91.94 130 LEU B CA 1
ATOM 7189 C C . LEU B 1 130 ? 13.617 -37.75 -33.75 1 91.94 130 LEU B C 1
ATOM 7191 O O . LEU B 1 130 ? 13.758 -36.719 -34.406 1 91.94 130 LEU B O 1
ATOM 7195 N N . ALA B 1 131 ? 13.031 -37.75 -32.562 1 94.81 131 ALA B N 1
ATOM 7196 C CA . ALA B 1 131 ? 12.391 -36.594 -31.953 1 94.81 131 ALA B CA 1
ATOM 7197 C C . ALA B 1 131 ? 13.422 -35.531 -31.531 1 94.81 131 ALA B C 1
ATOM 7199 O O . ALA B 1 131 ? 13.078 -34.375 -31.25 1 94.81 131 ALA B O 1
ATOM 7200 N N . MET B 1 132 ? 14.641 -35.875 -31.531 1 94.19 132 MET B N 1
ATOM 7201 C CA . MET B 1 132 ? 15.703 -34.906 -31.219 1 94.19 132 MET B CA 1
ATOM 7202 C C . MET B 1 132 ? 15.703 -33.781 -32.219 1 94.19 132 MET B C 1
ATOM 7204 O O . MET B 1 132 ? 16.156 -32.656 -31.922 1 94.19 132 MET B O 1
ATOM 7208 N N . ASP B 1 133 ? 15.18 -34.094 -33.375 1 90 133 ASP B N 1
ATOM 7209 C CA . ASP B 1 133 ? 15.016 -33.031 -34.406 1 90 133 ASP B CA 1
ATOM 7210 C C . ASP B 1 133 ? 13.641 -32.406 -34.281 1 90 133 ASP B C 1
ATOM 7212 O O . ASP B 1 133 ? 12.617 -33.094 -34.281 1 90 133 ASP B O 1
ATOM 7216 N N . PRO B 1 134 ? 13.555 -31.047 -34.344 1 91.81 134 PRO B N 1
ATOM 7217 C CA . PRO B 1 134 ? 12.289 -30.344 -34.156 1 91.81 134 PRO B CA 1
ATOM 7218 C C . PRO B 1 134 ? 11.25 -30.703 -35.219 1 91.81 134 PRO B C 1
ATOM 7220 O O . PRO B 1 134 ? 10.062 -30.781 -34.906 1 91.81 134 PRO B O 1
ATOM 7223 N N . GLU B 1 135 ? 11.703 -30.891 -36.406 1 87.56 135 GLU B N 1
ATOM 7224 C CA . GLU B 1 135 ? 10.766 -31.219 -37.469 1 87.56 135 GLU B CA 1
ATOM 7225 C C . GLU B 1 135 ? 10.148 -32.594 -37.25 1 87.56 135 GLU B C 1
ATOM 7227 O O . GLU B 1 135 ? 8.945 -32.781 -37.438 1 87.56 135 GLU B O 1
ATOM 7232 N N . SER B 1 136 ? 11.039 -33.625 -36.969 1 89.88 136 SER B N 1
ATOM 7233 C CA . SER B 1 136 ? 10.555 -34.969 -36.688 1 89.88 136 SER B CA 1
ATOM 7234 C C . SER B 1 136 ? 9.633 -34.969 -35.469 1 89.88 136 SER B C 1
ATOM 7236 O O . SER B 1 136 ? 8.633 -35.656 -35.438 1 89.88 136 SER B O 1
ATOM 7238 N N . SER B 1 137 ? 10.008 -34.156 -34.438 1 93.75 137 SER B N 1
ATOM 7239 C CA . SER B 1 137 ? 9.18 -34.031 -33.25 1 93.75 137 SER B CA 1
ATOM 7240 C C . SER B 1 137 ? 7.77 -33.562 -33.594 1 93.75 137 SER B C 1
ATOM 7242 O O . SER B 1 137 ? 6.785 -34.156 -33.156 1 93.75 137 SER B O 1
ATOM 7244 N N . ALA B 1 138 ? 7.633 -32.531 -34.438 1 91.56 138 ALA B N 1
ATOM 7245 C CA . ALA B 1 138 ? 6.336 -31.984 -34.844 1 91.56 138 ALA B CA 1
ATOM 7246 C C . ALA B 1 138 ? 5.508 -33.031 -35.562 1 91.56 138 ALA B C 1
ATOM 7248 O O . ALA B 1 138 ? 4.293 -33.125 -35.375 1 91.56 138 ALA B O 1
ATOM 7249 N N . LEU B 1 139 ? 6.203 -33.844 -36.344 1 87.88 139 LEU B N 1
ATOM 7250 C CA . LEU B 1 139 ? 5.516 -34.875 -37.156 1 87.88 139 LEU B CA 1
ATOM 7251 C C . LEU B 1 139 ? 5.035 -36 -36.25 1 87.88 139 LEU B C 1
ATOM 7253 O O . LEU B 1 139 ? 3.971 -36.594 -36.5 1 87.88 139 LEU B O 1
ATOM 7257 N N . ILE B 1 140 ? 5.844 -36.375 -35.312 1 91.88 140 ILE B N 1
ATOM 7258 C CA . ILE B 1 140 ? 5.457 -37.438 -34.375 1 91.88 140 ILE B CA 1
ATOM 7259 C C . ILE B 1 140 ? 4.207 -37.031 -33.625 1 91.88 140 ILE B C 1
ATOM 7261 O O . ILE B 1 140 ? 3.295 -37.844 -33.406 1 91.88 140 ILE B O 1
ATOM 7265 N N . HIS B 1 141 ? 4.121 -35.75 -33.125 1 93.69 141 HIS B N 1
ATOM 7266 C CA . HIS B 1 141 ? 2.932 -35.219 -32.469 1 93.69 141 HIS B CA 1
ATOM 7267 C C . HIS B 1 141 ? 1.714 -35.312 -33.375 1 93.69 141 HIS B C 1
ATOM 7269 O O . HIS B 1 141 ? 0.643 -35.75 -32.969 1 93.69 141 HIS B O 1
ATOM 7275 N N . SER B 1 142 ? 1.91 -34.906 -34.656 1 90.69 142 SER B N 1
ATOM 7276 C CA . SER B 1 142 ? 0.81 -34.844 -35.625 1 90.69 142 SER B CA 1
ATOM 7277 C C . SER B 1 142 ? 0.347 -36.25 -36 1 90.69 142 SER B C 1
ATOM 7279 O O . SER B 1 142 ? -0.831 -36.469 -36.312 1 90.69 142 SER B O 1
ATOM 7281 N N . ALA B 1 143 ? 1.284 -37.281 -36 1 88 143 ALA B N 1
ATOM 7282 C CA . ALA B 1 143 ? 0.982 -38.656 -36.406 1 88 143 ALA B CA 1
ATOM 7283 C C . ALA B 1 143 ? 0.304 -39.438 -35.281 1 88 143 ALA B C 1
ATOM 7285 O O . ALA B 1 143 ? -0.101 -40.562 -35.469 1 88 143 ALA B O 1
ATOM 7286 N N . GLY B 1 144 ? 0.225 -38.781 -34.094 1 88.94 144 GLY B N 1
ATOM 7287 C CA . GLY B 1 144 ? -0.432 -39.438 -32.969 1 88.94 144 GLY B CA 1
ATOM 7288 C C . GLY B 1 144 ? 0.473 -40.406 -32.25 1 88.94 144 GLY B C 1
ATOM 7289 O O . GLY B 1 144 ? 0.006 -41.406 -31.703 1 88.94 144 GLY B O 1
ATOM 7290 N N . GLY B 1 145 ? 1.706 -40.25 -32.312 1 90.5 145 GLY B N 1
ATOM 7291 C CA . GLY B 1 145 ? 2.67 -41.125 -31.656 1 90.5 145 GLY B CA 1
ATOM 7292 C C . GLY B 1 145 ? 2.631 -41.031 -30.141 1 90.5 145 GLY B C 1
ATOM 7293 O O . GLY B 1 145 ? 2.961 -41.969 -29.438 1 90.5 145 GLY B O 1
ATOM 7294 N N . VAL B 1 146 ? 2.145 -39.938 -29.562 1 94.81 146 VAL B N 1
ATOM 7295 C CA . VAL B 1 146 ? 2.223 -39.625 -28.125 1 94.81 146 VAL B CA 1
ATOM 7296 C C . VAL B 1 146 ? 1.324 -40.594 -27.344 1 94.81 146 VAL B C 1
ATOM 7298 O O . VAL B 1 146 ? 1.761 -41.188 -26.375 1 94.81 146 VAL B O 1
ATOM 7301 N N . PRO B 1 147 ? 0.071 -40.844 -27.797 1 92.06 147 PRO B N 1
ATOM 7302 C CA . PRO B 1 147 ? -0.78 -41.75 -27.031 1 92.06 147 PRO B CA 1
ATOM 7303 C C . PRO B 1 147 ? -0.182 -43.156 -26.906 1 92.06 147 PRO B C 1
ATOM 7305 O O . PRO B 1 147 ? -0.337 -43.781 -25.875 1 92.06 147 PRO B O 1
ATOM 7308 N N . LEU B 1 148 ? 0.542 -43.562 -27.906 1 90.06 148 LEU B N 1
ATOM 7309 C CA . LEU B 1 148 ? 1.143 -44.875 -27.906 1 90.06 148 LEU B CA 1
ATOM 7310 C C . LEU B 1 148 ? 2.33 -44.938 -26.953 1 90.06 148 LEU B C 1
ATOM 7312 O O . LEU B 1 148 ? 2.541 -45.938 -26.266 1 90.06 148 LEU B O 1
ATOM 7316 N N . LEU B 1 149 ? 3.086 -43.906 -26.984 1 93.94 149 LEU B N 1
ATOM 7317 C CA . LEU B 1 149 ? 4.191 -43.812 -26.031 1 93.94 149 LEU B CA 1
ATOM 7318 C C . LEU B 1 149 ? 3.674 -43.781 -24.594 1 93.94 149 LEU B C 1
ATOM 7320 O O . LEU B 1 149 ? 4.293 -44.375 -23.703 1 93.94 149 LEU B O 1
ATOM 7324 N N . LEU B 1 150 ? 2.547 -43.125 -24.359 1 94.12 150 LEU B N 1
ATOM 7325 C CA . LEU B 1 150 ? 1.952 -43.031 -23.031 1 94.12 150 LEU B CA 1
ATOM 7326 C C . LEU B 1 150 ? 1.489 -44.406 -22.547 1 94.12 150 LEU B C 1
ATOM 7328 O O . LEU B 1 150 ? 1.552 -44.688 -21.344 1 94.12 150 LEU B O 1
ATOM 7332 N N . LEU B 1 151 ? 1.1 -45.188 -23.406 1 89.12 151 LEU B N 1
ATOM 7333 C CA . LEU B 1 151 ? 0.709 -46.562 -23.031 1 89.12 151 LEU B CA 1
ATOM 7334 C C . LEU B 1 151 ? 1.896 -47.312 -22.469 1 89.12 151 LEU B C 1
ATOM 7336 O O . LEU B 1 151 ? 1.727 -48.188 -21.578 1 89.12 151 LEU B O 1
ATOM 7340 N N . CYS B 1 152 ? 3.086 -47.031 -22.969 1 90.19 152 CYS B N 1
ATOM 7341 C CA . CYS B 1 152 ? 4.305 -47.719 -22.531 1 90.19 152 CYS B CA 1
ATOM 7342 C C . CYS B 1 152 ? 4.699 -47.281 -21.125 1 90.19 152 CYS B C 1
ATOM 7344 O O . CYS B 1 152 ? 5.414 -48 -20.438 1 90.19 152 CYS B O 1
ATOM 7346 N N . VAL B 1 153 ? 4.234 -46.125 -20.703 1 92.75 153 VAL B N 1
ATOM 7347 C CA . VAL B 1 153 ? 4.652 -45.594 -19.406 1 92.75 153 VAL B CA 1
ATOM 7348 C C . VAL B 1 153 ? 3.508 -45.719 -18.406 1 92.75 153 VAL B C 1
ATOM 7350 O O . VAL B 1 153 ? 3.715 -45.594 -17.203 1 92.75 153 VAL B O 1
ATOM 7353 N N . SER B 1 154 ? 2.32 -46 -18.844 1 86.5 154 SER B N 1
ATOM 7354 C CA . SER B 1 154 ? 1.165 -46.094 -17.953 1 86.5 154 SER B CA 1
ATOM 7355 C C . SER B 1 154 ? 1.123 -47.438 -17.234 1 86.5 154 SER B C 1
ATOM 7357 O O . SER B 1 154 ? 1.357 -48.469 -17.859 1 86.5 154 SER B O 1
ATOM 7359 N N . LEU B 1 155 ? 0.979 -47.469 -15.961 1 71.56 155 LEU B N 1
ATOM 7360 C CA . LEU B 1 155 ? 0.961 -48.656 -15.141 1 71.56 155 LEU B CA 1
ATOM 7361 C C . LEU B 1 155 ? -0.379 -49.375 -15.266 1 71.56 155 LEU B C 1
ATOM 7363 O O . LEU B 1 155 ? -0.476 -50.562 -14.977 1 71.56 155 LEU B O 1
ATOM 7367 N N . SER B 1 156 ? -1.454 -48.625 -15.406 1 60.09 156 SER B N 1
ATOM 7368 C CA . SER B 1 156 ? -2.785 -49.25 -15.438 1 60.09 156 SER B CA 1
ATOM 7369 C C . SER B 1 156 ? -2.912 -50.25 -16.578 1 60.09 156 SER B C 1
ATOM 7371 O O . SER B 1 156 ? -3.676 -51.219 -16.469 1 60.09 156 SER B O 1
ATOM 7373 N N . SER B 1 157 ? -2.156 -49.969 -17.547 1 55.09 157 SER B N 1
ATOM 7374 C CA . SER B 1 157 ? -2.174 -50.906 -18.656 1 55.09 157 SER B CA 1
ATOM 7375 C C . SER B 1 157 ? -1.063 -51.938 -18.516 1 55.09 157 SER B C 1
ATOM 7377 O O . SER B 1 157 ? -0.083 -51.719 -17.797 1 55.09 157 SER B O 1
ATOM 7379 N N . ALA B 1 158 ? -1.287 -53.125 -19.062 1 57.25 158 ALA B N 1
ATOM 7380 C CA . ALA B 1 158 ? -0.294 -54.188 -19.078 1 57.25 158 ALA B CA 1
ATOM 7381 C C . ALA B 1 158 ? 1.114 -53.625 -18.891 1 57.25 158 ALA B C 1
ATOM 7383 O O . ALA B 1 158 ? 1.675 -53.031 -19.812 1 57.25 158 ALA B O 1
ATOM 7384 N N . PRO B 1 159 ? 1.565 -53.594 -17.5 1 64 159 PRO B N 1
ATOM 7385 C CA . PRO B 1 159 ? 2.826 -52.938 -17.172 1 64 159 PRO B CA 1
ATOM 7386 C C . PRO B 1 159 ? 3.973 -53.344 -18.094 1 64 159 PRO B C 1
ATOM 7388 O O . PRO B 1 159 ? 4.195 -54.562 -18.281 1 64 159 PRO B O 1
ATOM 7391 N N . SER B 1 160 ? 4.398 -52.375 -18.891 1 73.62 160 SER B N 1
ATOM 7392 C CA . SER B 1 160 ? 5.559 -52.562 -19.75 1 73.62 160 SER B CA 1
ATOM 7393 C C . SER B 1 160 ? 6.828 -52.75 -18.938 1 73.62 160 SER B C 1
ATOM 7395 O O . SER B 1 160 ? 6.852 -52.469 -17.734 1 73.62 160 SER B O 1
ATOM 7397 N N . SER B 1 161 ? 7.746 -53.344 -19.531 1 85.62 161 SER B N 1
ATOM 7398 C CA . SER B 1 161 ? 9.047 -53.531 -18.891 1 85.62 161 SER B CA 1
ATOM 7399 C C . SER B 1 161 ? 9.68 -52.156 -18.562 1 85.62 161 SER B C 1
ATOM 7401 O O . SER B 1 161 ? 9.414 -51.188 -19.25 1 85.62 161 SER B O 1
ATOM 7403 N N . PRO B 1 162 ? 10.406 -52.125 -17.547 1 91.81 162 PRO B N 1
ATOM 7404 C CA . PRO B 1 162 ? 11.086 -50.875 -17.188 1 91.81 162 PRO B CA 1
ATOM 7405 C C . PRO B 1 162 ? 11.945 -50.312 -18.328 1 91.81 162 PRO B C 1
ATOM 7407 O O . PRO B 1 162 ? 12.07 -49.094 -18.469 1 91.81 162 PRO B O 1
ATOM 7410 N N . THR B 1 163 ? 12.469 -51.219 -19.125 1 93.06 163 THR B N 1
ATOM 7411 C CA . THR B 1 163 ? 13.305 -50.781 -20.234 1 93.06 163 THR B CA 1
ATOM 7412 C C . THR B 1 163 ? 12.469 -50.094 -21.297 1 93.06 163 THR B C 1
ATOM 7414 O O . THR B 1 163 ? 12.891 -49.062 -21.844 1 93.06 163 THR B O 1
ATOM 7417 N N . CYS B 1 164 ? 11.359 -50.656 -21.562 1 93 164 CYS B N 1
ATOM 7418 C CA . CYS B 1 164 ? 10.461 -50.031 -22.531 1 93 164 CYS B CA 1
ATOM 7419 C C . CYS B 1 164 ? 9.953 -48.688 -22.016 1 93 164 CYS B C 1
ATOM 7421 O O . CYS B 1 164 ? 9.906 -47.719 -22.766 1 93 164 CYS B O 1
ATOM 7423 N N . ALA B 1 165 ? 9.609 -48.656 -20.734 1 95.62 165 ALA B N 1
ATOM 7424 C CA . ALA B 1 165 ? 9.148 -47.406 -20.125 1 95.62 165 ALA B CA 1
ATOM 7425 C C . ALA B 1 165 ? 10.227 -46.344 -20.156 1 95.62 165 ALA B C 1
ATOM 7427 O O . ALA B 1 165 ? 9.938 -45.156 -20.359 1 95.62 165 ALA B O 1
ATOM 7428 N N . GLN B 1 166 ? 11.406 -46.75 -19.969 1 96.88 166 GLN B N 1
ATOM 7429 C CA . GLN B 1 166 ? 12.531 -45.812 -20 1 96.88 166 GLN B CA 1
ATOM 7430 C C . GLN B 1 166 ? 12.703 -45.188 -21.391 1 96.88 166 GLN B C 1
ATOM 7432 O O . GLN B 1 166 ? 12.914 -44 -21.516 1 96.88 166 GLN B O 1
ATOM 7437 N N . SER B 1 167 ? 12.656 -46.062 -22.406 1 95.81 167 SER B N 1
ATOM 7438 C CA . SER B 1 167 ? 12.766 -45.562 -23.781 1 95.81 167 SER B CA 1
ATOM 7439 C C . SER B 1 167 ? 11.625 -44.625 -24.125 1 95.81 167 SER B C 1
ATOM 7441 O O . SER B 1 167 ? 11.852 -43.594 -24.766 1 95.81 167 SER B O 1
ATOM 7443 N N . ALA B 1 168 ? 10.453 -45 -23.688 1 96.38 168 ALA B N 1
ATOM 7444 C CA . ALA B 1 168 ? 9.289 -44.125 -23.938 1 96.38 168 ALA B CA 1
ATOM 7445 C C . ALA B 1 168 ? 9.422 -42.812 -23.219 1 96.38 168 ALA B C 1
ATOM 7447 O O . ALA B 1 168 ? 9.109 -41.75 -23.766 1 96.38 168 ALA B O 1
ATOM 7448 N N . ALA B 1 169 ? 9.891 -42.812 -21.938 1 97.94 169 ALA B N 1
ATOM 7449 C CA . ALA B 1 169 ? 10.102 -41.594 -21.156 1 97.94 169 ALA B CA 1
ATOM 7450 C C . ALA B 1 169 ? 11.102 -40.656 -21.844 1 97.94 169 ALA B C 1
ATOM 7452 O O . ALA B 1 169 ? 10.906 -39.438 -21.891 1 97.94 169 ALA B O 1
ATOM 7453 N N . ARG B 1 170 ? 12.094 -41.25 -22.344 1 97.44 170 ARG B N 1
ATOM 7454 C CA . ARG B 1 170 ? 13.102 -40.469 -23.062 1 97.44 170 ARG B CA 1
ATOM 7455 C C . ARG B 1 170 ? 12.523 -39.844 -24.328 1 97.44 170 ARG B C 1
ATOM 7457 O O . ARG B 1 170 ? 12.828 -38.719 -24.656 1 97.44 170 ARG B O 1
ATOM 7464 N N . ALA B 1 171 ? 11.805 -40.656 -25.016 1 97.12 171 ALA B N 1
ATOM 7465 C CA . ALA B 1 171 ? 11.156 -40.094 -26.219 1 97.12 171 ALA B CA 1
ATOM 7466 C C . ALA B 1 171 ? 10.266 -38.906 -25.859 1 97.12 171 ALA B C 1
ATOM 7468 O O . ALA B 1 171 ? 10.281 -37.906 -26.562 1 97.12 171 ALA B O 1
ATOM 7469 N N . LEU B 1 172 ? 9.508 -39.062 -24.797 1 98.31 172 LEU B N 1
ATOM 7470 C CA . LEU B 1 172 ? 8.617 -38 -24.344 1 98.31 172 LEU B CA 1
ATOM 7471 C C . LEU B 1 172 ? 9.406 -36.75 -23.953 1 98.31 172 LEU B C 1
ATOM 7473 O O . LEU B 1 172 ? 8.945 -35.625 -24.125 1 98.31 172 LEU B O 1
ATOM 7477 N N . LEU B 1 173 ? 10.57 -36.969 -23.422 1 98.19 173 LEU B N 1
ATOM 7478 C CA . LEU B 1 173 ? 11.453 -35.844 -23.094 1 98.19 173 LEU B CA 1
ATOM 7479 C C . LEU B 1 173 ? 11.773 -35 -24.328 1 98.19 173 LEU B C 1
ATOM 7481 O O . LEU B 1 173 ? 11.625 -33.781 -24.312 1 98.19 173 LEU B O 1
ATOM 7485 N N . TYR B 1 174 ? 12.141 -35.656 -25.391 1 97.12 174 TYR B N 1
ATOM 7486 C CA . TYR B 1 174 ? 12.516 -34.969 -26.625 1 97.12 174 TYR B CA 1
ATOM 7487 C C . TYR B 1 174 ? 11.297 -34.344 -27.297 1 97.12 174 TYR B C 1
ATOM 7489 O O . TYR B 1 174 ? 11.414 -33.344 -28 1 97.12 174 TYR B O 1
ATOM 7497 N N . LEU B 1 175 ? 10.188 -34.938 -27.031 1 97.62 175 LEU B N 1
ATOM 7498 C CA . LEU B 1 175 ? 8.953 -34.438 -27.625 1 97.62 175 LEU B CA 1
ATOM 7499 C C . LEU B 1 175 ? 8.461 -33.219 -26.859 1 97.62 175 LEU B C 1
ATOM 7501 O O . LEU B 1 175 ? 7.504 -32.562 -27.281 1 97.62 175 LEU B O 1
ATOM 7505 N N . SER B 1 176 ? 9.117 -32.812 -25.75 1 97.62 176 SER B N 1
ATOM 7506 C CA . SER B 1 176 ? 8.773 -31.641 -24.938 1 97.62 176 SER B CA 1
ATOM 7507 C C . SER B 1 176 ? 9.609 -30.422 -25.344 1 97.62 176 SER B C 1
ATOM 7509 O O . SER B 1 176 ? 9.93 -29.578 -24.5 1 97.62 176 SER B O 1
ATOM 7511 N N . ASP B 1 177 ? 9.859 -30.266 -26.562 1 94.88 177 ASP B N 1
ATOM 7512 C CA . ASP B 1 177 ? 10.867 -29.328 -27.016 1 94.88 177 ASP B CA 1
ATOM 7513 C C . ASP B 1 177 ? 10.297 -27.906 -27.125 1 94.88 177 ASP B C 1
ATOM 7515 O O . ASP B 1 177 ? 11.039 -26.938 -27.094 1 94.88 177 ASP B O 1
ATOM 7519 N N . THR B 1 178 ? 8.984 -27.719 -27.297 1 94.62 178 THR B N 1
ATOM 7520 C CA . THR B 1 178 ? 8.367 -26.391 -27.391 1 94.62 178 THR B CA 1
ATOM 7521 C C . THR B 1 178 ? 7.25 -26.25 -26.359 1 94.62 178 THR B C 1
ATOM 7523 O O . THR B 1 178 ? 6.703 -27.25 -25.891 1 94.62 178 THR B O 1
ATOM 7526 N N . PRO B 1 179 ? 6.926 -24.984 -26.078 1 93.81 179 PRO B N 1
ATOM 7527 C CA . PRO B 1 179 ? 5.816 -24.781 -25.141 1 93.81 179 PRO B CA 1
ATOM 7528 C C . PRO B 1 179 ? 4.512 -25.406 -25.625 1 93.81 179 PRO B C 1
ATOM 7530 O O . PRO B 1 179 ? 3.756 -25.953 -24.812 1 93.81 179 PRO B O 1
ATOM 7533 N N . SER B 1 180 ? 4.277 -25.344 -26.938 1 93.88 180 SER B N 1
ATOM 7534 C CA . SER B 1 180 ? 3.059 -25.922 -27.484 1 93.88 180 SER B CA 1
ATOM 7535 C C . SER B 1 180 ? 3.051 -27.438 -27.344 1 93.88 180 SER B C 1
ATOM 7537 O O . SER B 1 180 ? 2.023 -28.031 -27 1 93.88 180 SER B O 1
ATOM 7539 N N . ASN B 1 181 ? 4.18 -28.062 -27.625 1 95.94 181 ASN B N 1
ATOM 7540 C CA . ASN B 1 181 ? 4.285 -29.516 -27.484 1 95.94 181 ASN B CA 1
ATOM 7541 C C . ASN B 1 181 ? 4.152 -29.938 -26.016 1 95.94 181 ASN B C 1
ATOM 7543 O O . ASN B 1 181 ? 3.551 -30.969 -25.719 1 95.94 181 ASN B O 1
ATOM 7547 N N . ARG B 1 182 ? 4.727 -29.203 -25.125 1 96.62 182 ARG B N 1
ATOM 7548 C CA . ARG B 1 182 ? 4.59 -29.484 -23.703 1 96.62 182 ARG B CA 1
ATOM 7549 C C . ARG B 1 182 ? 3.131 -29.438 -23.266 1 96.62 182 ARG B C 1
ATOM 7551 O O . ARG B 1 182 ? 2.668 -30.297 -22.516 1 96.62 182 ARG B O 1
ATOM 7558 N N . LEU B 1 183 ? 2.467 -28.375 -23.703 1 95.5 183 LEU B N 1
ATOM 7559 C CA . LEU B 1 183 ? 1.049 -28.234 -23.375 1 95.5 183 LEU B CA 1
ATOM 7560 C C . LEU B 1 183 ? 0.264 -29.438 -23.891 1 95.5 183 LEU B C 1
ATOM 7562 O O . LEU B 1 183 ? -0.607 -29.969 -23.188 1 95.5 183 LEU B O 1
ATOM 7566 N N . SER B 1 184 ? 0.617 -29.828 -25.156 1 95.62 184 SER B N 1
ATOM 7567 C CA . SER B 1 184 ? -0.046 -30.984 -25.734 1 95.62 184 SER B CA 1
ATOM 7568 C C . SER B 1 184 ? 0.189 -32.25 -24.891 1 95.62 184 SER B C 1
ATOM 7570 O O . SER B 1 184 ? -0.743 -33 -24.625 1 95.62 184 SER B O 1
ATOM 7572 N N . LEU B 1 185 ? 1.398 -32.5 -24.5 1 97.56 185 LEU B N 1
ATOM 7573 C CA . LEU B 1 185 ? 1.759 -33.656 -23.672 1 97.56 185 LEU B CA 1
ATOM 7574 C C . LEU B 1 185 ? 1.045 -33.594 -22.328 1 97.56 185 LEU B C 1
ATOM 7576 O O . LEU B 1 185 ? 0.515 -34.625 -21.875 1 97.56 185 LEU B O 1
ATOM 7580 N N . LEU B 1 186 ? 0.986 -32.438 -21.719 1 96.69 186 LEU B N 1
ATOM 7581 C CA . LEU B 1 186 ? 0.339 -32.25 -20.422 1 96.69 186 LEU B CA 1
ATOM 7582 C C . LEU B 1 186 ? -1.156 -32.562 -20.531 1 96.69 186 LEU B C 1
ATOM 7584 O O . LEU B 1 186 ? -1.719 -33.25 -19.672 1 96.69 186 LEU B O 1
ATOM 7588 N N . THR B 1 187 ? -1.771 -32.062 -21.562 1 93.69 187 THR B N 1
ATOM 7589 C CA . THR B 1 187 ? -3.205 -32.219 -21.766 1 93.69 187 THR B CA 1
ATOM 7590 C C . THR B 1 187 ? -3.557 -33.688 -21.953 1 93.69 187 THR B C 1
ATOM 7592 O O . THR B 1 187 ? -4.66 -34.125 -21.609 1 93.69 187 THR B O 1
ATOM 7595 N N . GLN B 1 188 ? -2.557 -34.438 -22.406 1 93.56 188 GLN B N 1
ATOM 7596 C CA . GLN B 1 188 ? -2.787 -35.844 -22.672 1 93.56 188 GLN B CA 1
ATOM 7597 C C . GLN B 1 188 ? -2.459 -36.688 -21.438 1 93.56 188 GLN B C 1
ATOM 7599 O O . GLN B 1 188 ? -2.547 -37.938 -21.469 1 93.56 188 GLN B O 1
ATOM 7604 N N . GLY B 1 189 ? -1.982 -36.094 -20.375 1 93.94 189 GLY B N 1
ATOM 7605 C CA . GLY B 1 189 ? -1.777 -36.781 -19.109 1 93.94 189 GLY B CA 1
ATOM 7606 C C . GLY B 1 189 ? -0.382 -37.344 -18.953 1 93.94 189 GLY B C 1
ATOM 7607 O O . GLY B 1 189 ? -0.181 -38.312 -18.219 1 93.94 189 GLY B O 1
ATOM 7608 N N . THR B 1 190 ? 0.569 -36.781 -19.656 1 97.12 190 THR B N 1
ATOM 7609 C CA . THR B 1 190 ? 1.929 -37.312 -19.672 1 97.12 190 THR B CA 1
ATOM 7610 C C . THR B 1 190 ? 2.549 -37.25 -18.281 1 97.12 190 THR B C 1
ATOM 7612 O O . THR B 1 190 ? 3.176 -38.188 -17.828 1 97.12 190 THR B O 1
ATOM 7615 N N . LEU B 1 191 ? 2.365 -36.125 -17.594 1 97.31 191 LEU B N 1
ATOM 7616 C CA . LEU B 1 191 ? 2.953 -35.938 -16.266 1 97.31 191 LEU B CA 1
ATOM 7617 C C . LEU B 1 191 ? 2.361 -36.938 -15.289 1 97.31 191 LEU B C 1
ATOM 7619 O O . LEU B 1 191 ? 3.094 -37.562 -14.508 1 97.31 191 LEU B O 1
ATOM 7623 N N . SER B 1 192 ? 1.09 -37.125 -15.328 1 93.31 192 SER B N 1
ATOM 7624 C CA . SER B 1 192 ? 0.414 -38.062 -14.438 1 93.31 192 SER B CA 1
ATOM 7625 C C . SER B 1 192 ? 0.868 -39.5 -14.703 1 93.31 192 SER B C 1
ATOM 7627 O O . SER B 1 192 ? 0.958 -40.312 -13.773 1 93.31 192 SER B O 1
ATOM 7629 N N . ALA B 1 193 ? 1.188 -39.812 -15.961 1 94.31 193 ALA B N 1
ATOM 7630 C CA . ALA B 1 193 ? 1.646 -41.125 -16.328 1 94.31 193 ALA B CA 1
ATOM 7631 C C . ALA B 1 193 ? 3.074 -41.375 -15.859 1 94.31 193 ALA B C 1
ATOM 7633 O O . ALA B 1 193 ? 3.434 -42.5 -15.508 1 94.31 193 ALA B O 1
ATOM 7634 N N . LEU B 1 194 ? 3.859 -40.312 -15.844 1 96.75 194 LEU B N 1
ATOM 7635 C CA . LEU B 1 194 ? 5.277 -40.406 -15.516 1 96.75 194 LEU B CA 1
ATOM 7636 C C . LEU B 1 194 ? 5.492 -40.375 -14.008 1 96.75 194 LEU B C 1
ATOM 7638 O O . LEU B 1 194 ? 6.473 -40.938 -13.508 1 96.75 194 LEU B O 1
ATOM 7642 N N . ALA B 1 195 ? 4.625 -39.75 -13.242 1 95.94 195 ALA B N 1
ATOM 7643 C CA . ALA B 1 195 ? 4.785 -39.469 -11.82 1 95.94 195 ALA B CA 1
ATOM 7644 C C . ALA B 1 195 ? 5.078 -40.719 -11.023 1 95.94 195 ALA B C 1
ATOM 7646 O O . ALA B 1 195 ? 6.023 -40.781 -10.234 1 95.94 195 ALA B O 1
ATOM 7647 N N . PRO B 1 196 ? 4.375 -41.844 -11.273 1 93.62 196 PRO B N 1
ATOM 7648 C CA . PRO B 1 196 ? 4.645 -43.031 -10.477 1 93.62 196 PRO B CA 1
ATOM 7649 C C . PRO B 1 196 ? 6.012 -43.656 -10.781 1 93.62 196 PRO B C 1
ATOM 7651 O O . PRO B 1 196 ? 6.559 -44.375 -9.945 1 93.62 196 PRO B O 1
ATOM 7654 N N . LEU B 1 197 ? 6.641 -43.344 -11.898 1 95.69 197 LEU B N 1
ATOM 7655 C CA . LEU B 1 197 ? 7.852 -44 -12.375 1 95.69 197 LEU B CA 1
ATOM 7656 C C . LEU B 1 197 ? 9.086 -43.438 -11.68 1 95.69 197 LEU B C 1
ATOM 7658 O O . LEU B 1 197 ? 10.188 -44 -11.828 1 95.69 197 LEU B O 1
ATOM 7662 N N . ILE B 1 198 ? 8.914 -42.406 -10.883 1 96.25 198 ILE B N 1
ATOM 7663 C CA . ILE B 1 198 ? 10.07 -41.875 -10.188 1 96.25 198 ILE B CA 1
ATOM 7664 C C . ILE B 1 198 ? 10.148 -42.438 -8.773 1 96.25 198 ILE B C 1
ATOM 7666 O O . ILE B 1 198 ? 11.047 -42.094 -8 1 96.25 198 ILE B O 1
ATOM 7670 N N . ALA B 1 199 ? 9.281 -43.281 -8.43 1 92.69 199 ALA B N 1
ATOM 7671 C CA . ALA B 1 199 ? 9.281 -43.938 -7.129 1 92.69 199 ALA B CA 1
ATOM 7672 C C . ALA B 1 199 ? 10.539 -44.812 -6.945 1 92.69 199 ALA B C 1
ATOM 7674 O O . ALA B 1 199 ? 11.109 -45.281 -7.922 1 92.69 199 ALA B O 1
ATOM 7675 N N . PRO B 1 200 ? 10.93 -45.031 -5.742 1 91.62 200 PRO B N 1
ATOM 7676 C CA . PRO B 1 200 ? 12.195 -45.719 -5.461 1 91.62 200 PRO B CA 1
ATOM 7677 C C . PRO B 1 200 ? 12.18 -47.188 -5.875 1 91.62 200 PRO B C 1
ATOM 7679 O O . PRO B 1 200 ? 13.242 -47.812 -6.012 1 91.62 200 PRO B O 1
ATOM 7682 N N . GLU B 1 201 ? 11.055 -47.781 -6.094 1 91.06 201 GLU B N 1
ATOM 7683 C CA . GLU B 1 201 ? 10.961 -49.219 -6.434 1 91.06 201 GLU B CA 1
ATOM 7684 C C . GLU B 1 201 ? 11.406 -49.469 -7.867 1 91.06 201 GLU B C 1
ATOM 7686 O O . GLU B 1 201 ? 11.711 -50.594 -8.234 1 91.06 201 GLU B O 1
ATOM 7691 N N . TYR B 1 202 ? 11.547 -48.438 -8.672 1 93.12 202 TYR B N 1
ATOM 7692 C CA . TYR B 1 202 ? 11.898 -48.625 -10.078 1 93.12 202 TYR B CA 1
ATOM 7693 C C . TYR B 1 202 ? 13.398 -48.438 -10.289 1 93.12 202 TYR B C 1
ATOM 7695 O O . TYR B 1 202 ? 14.078 -47.812 -9.469 1 93.12 202 TYR B O 1
ATOM 7703 N N . PRO B 1 203 ? 13.898 -49 -11.438 1 94.38 203 PRO B N 1
ATOM 7704 C CA . PRO B 1 203 ? 15.328 -48.875 -11.711 1 94.38 203 PRO B CA 1
ATOM 7705 C C . PRO B 1 203 ? 15.773 -47.406 -11.883 1 94.38 203 PRO B C 1
ATOM 7707 O O . PRO B 1 203 ? 15.008 -46.594 -12.383 1 94.38 203 PRO B O 1
ATOM 7710 N N . GLN B 1 204 ? 17 -47.156 -11.578 1 94.06 204 GLN B N 1
ATOM 7711 C CA . GLN B 1 204 ? 17.547 -45.812 -11.562 1 94.06 204 GLN B CA 1
ATOM 7712 C C . GLN B 1 204 ? 17.438 -45.156 -12.938 1 94.06 204 GLN B C 1
ATOM 7714 O O . GLN B 1 204 ? 17.156 -43.969 -13.047 1 94.06 204 GLN B O 1
ATOM 7719 N N . GLY B 1 205 ? 17.766 -45.969 -13.938 1 94.62 205 GLY B N 1
ATOM 7720 C CA . GLY B 1 205 ? 17.703 -45.438 -15.289 1 94.62 205 GLY B CA 1
ATOM 7721 C C . GLY B 1 205 ? 16.312 -44.906 -15.656 1 94.62 205 GLY B C 1
ATOM 7722 O O . GLY B 1 205 ? 16.188 -43.875 -16.281 1 94.62 205 GLY B O 1
ATOM 7723 N N . LEU B 1 206 ? 15.328 -45.688 -15.312 1 96.31 206 LEU B N 1
ATOM 7724 C CA . LEU B 1 206 ? 13.953 -45.312 -15.57 1 96.31 206 LEU B CA 1
ATOM 7725 C C . LEU B 1 206 ? 13.562 -44.094 -14.742 1 96.31 206 LEU B C 1
ATOM 7727 O O . LEU B 1 206 ? 12.945 -43.156 -15.25 1 96.31 206 LEU B O 1
ATOM 7731 N N . ARG B 1 207 ? 13.953 -44.031 -13.484 1 96.75 207 ARG B N 1
ATOM 7732 C CA . ARG B 1 207 ? 13.664 -42.906 -12.594 1 96.75 207 ARG B CA 1
ATOM 7733 C C . ARG B 1 207 ? 14.266 -41.625 -13.125 1 96.75 207 ARG B C 1
ATOM 7735 O O . ARG B 1 207 ? 13.609 -40.562 -13.109 1 96.75 207 ARG B O 1
ATOM 7742 N N . ARG B 1 208 ? 15.445 -41.75 -13.594 1 97 208 ARG B N 1
ATOM 7743 C CA . ARG B 1 208 ? 16.141 -40.562 -14.109 1 97 208 ARG B CA 1
ATOM 7744 C C . ARG B 1 208 ? 15.469 -40.031 -15.375 1 97 208 ARG B C 1
ATOM 7746 O O . ARG B 1 208 ? 15.289 -38.812 -15.523 1 97 208 ARG B O 1
ATOM 7753 N N . ALA B 1 209 ? 15.164 -40.938 -16.297 1 97.06 209 ALA B N 1
ATOM 7754 C CA . ALA B 1 209 ? 14.5 -40.562 -17.531 1 97.06 209 ALA B CA 1
ATOM 7755 C C . ALA B 1 209 ? 13.156 -39.875 -17.25 1 97.06 209 ALA B C 1
ATOM 7757 O O . ALA B 1 209 ? 12.812 -38.875 -17.859 1 97.06 209 ALA B O 1
ATOM 7758 N N . ALA B 1 210 ? 12.422 -40.5 -16.312 1 98 210 ALA B N 1
ATOM 7759 C CA . ALA B 1 210 ? 11.117 -39.938 -15.945 1 98 210 ALA B CA 1
ATOM 7760 C C . ALA B 1 210 ? 11.258 -38.562 -15.297 1 98 210 ALA B C 1
ATOM 7762 O O . ALA B 1 210 ? 10.516 -37.656 -15.633 1 98 210 ALA B O 1
ATOM 7763 N N . LEU B 1 211 ? 12.211 -38.438 -14.375 1 98.31 211 LEU B N 1
ATOM 7764 C CA . LEU B 1 211 ? 12.414 -37.156 -13.68 1 98.31 211 LEU B CA 1
ATOM 7765 C C . LEU B 1 211 ? 12.844 -36.062 -14.656 1 98.31 211 LEU B C 1
ATOM 7767 O O . LEU B 1 211 ? 12.383 -34.938 -14.555 1 98.31 211 LEU B O 1
ATOM 7771 N N . ARG B 1 212 ? 13.711 -36.406 -15.523 1 98.19 212 ARG B N 1
ATOM 7772 C CA . ARG B 1 212 ? 14.156 -35.438 -16.516 1 98.19 212 ARG B CA 1
ATOM 7773 C C . ARG B 1 212 ? 12.992 -34.969 -17.375 1 98.19 212 ARG B C 1
ATOM 7775 O O . ARG B 1 212 ? 12.914 -33.781 -17.719 1 98.19 212 ARG B O 1
ATOM 7782 N N . THR B 1 213 ? 12.203 -35.875 -17.75 1 98.56 213 THR B N 1
ATOM 7783 C CA . THR B 1 213 ? 11.047 -35.531 -18.562 1 98.56 213 THR B CA 1
ATOM 7784 C C . THR B 1 213 ? 10.086 -34.625 -17.781 1 98.56 213 THR B C 1
ATOM 7786 O O . THR B 1 213 ? 9.57 -33.656 -18.297 1 98.56 213 THR B O 1
ATOM 7789 N N . ILE B 1 214 ? 9.82 -34.969 -16.484 1 98.56 214 ILE B N 1
ATOM 7790 C CA . ILE B 1 214 ? 8.969 -34.156 -15.625 1 98.56 214 ILE B CA 1
ATOM 7791 C C . ILE B 1 214 ? 9.547 -32.75 -15.492 1 98.56 214 ILE B C 1
ATOM 7793 O O . ILE B 1 214 ? 8.805 -31.766 -15.531 1 98.56 214 ILE B O 1
ATOM 7797 N N . HIS B 1 215 ? 10.805 -32.656 -15.375 1 98.31 215 HIS B N 1
ATOM 7798 C CA . HIS B 1 215 ? 11.484 -31.375 -15.297 1 98.31 215 HIS B CA 1
ATOM 7799 C C . HIS B 1 215 ? 11.227 -30.547 -16.547 1 98.31 215 HIS B C 1
ATOM 7801 O O . HIS B 1 215 ? 10.898 -29.359 -16.453 1 98.31 215 HIS B O 1
ATOM 7807 N N . GLU B 1 216 ? 11.344 -31.172 -17.656 1 97.81 216 GLU B N 1
ATOM 7808 C CA . GLU B 1 216 ? 11.133 -30.453 -18.922 1 97.81 216 GLU B CA 1
ATOM 7809 C C . GLU B 1 216 ? 9.68 -30.031 -19.078 1 97.81 216 GLU B C 1
ATOM 7811 O O . GLU B 1 216 ? 9.391 -28.938 -19.578 1 97.81 216 GLU B O 1
ATOM 7816 N N . LEU B 1 217 ? 8.797 -30.906 -18.688 1 97.94 217 LEU B N 1
ATOM 7817 C CA . LEU B 1 217 ? 7.367 -30.625 -18.797 1 97.94 217 LEU B CA 1
ATOM 7818 C C . LEU B 1 217 ? 6.969 -29.438 -17.922 1 97.94 217 LEU B C 1
ATOM 7820 O O . LEU B 1 217 ? 6.016 -28.734 -18.25 1 97.94 217 LEU B O 1
ATOM 7824 N N . THR B 1 218 ? 7.691 -29.219 -16.812 1 97.56 218 THR B N 1
ATOM 7825 C CA . THR B 1 218 ? 7.309 -28.188 -15.859 1 97.56 218 THR B CA 1
ATOM 7826 C C . THR B 1 218 ? 7.98 -26.859 -16.188 1 97.56 218 THR B C 1
ATOM 7828 O O . THR B 1 218 ? 7.73 -25.844 -15.539 1 97.56 218 THR B O 1
ATOM 7831 N N . ARG B 1 219 ? 8.852 -26.875 -17.188 1 94.88 219 ARG B N 1
ATOM 7832 C CA . ARG B 1 219 ? 9.398 -25.609 -17.641 1 94.88 219 ARG B CA 1
ATOM 7833 C C . ARG B 1 219 ? 8.281 -24.672 -18.109 1 94.88 219 ARG B C 1
ATOM 7835 O O . ARG B 1 219 ? 7.477 -25.031 -18.969 1 94.88 219 ARG B O 1
ATOM 7842 N N . GLY B 1 220 ? 8.258 -23.516 -17.531 1 90.38 220 GLY B N 1
ATOM 7843 C CA . GLY B 1 220 ? 7.148 -22.625 -17.844 1 90.38 220 GLY B CA 1
ATOM 7844 C C . GLY B 1 220 ? 5.809 -23.156 -17.359 1 90.38 220 GLY B C 1
ATOM 7845 O O . GLY B 1 220 ? 4.824 -23.125 -18.094 1 90.38 220 GLY B O 1
ATOM 7846 N N . CYS B 1 221 ? 5.785 -23.641 -16.203 1 91.94 221 CYS B N 1
ATOM 7847 C CA . CYS B 1 221 ? 4.621 -24.297 -15.609 1 91.94 221 CYS B CA 1
ATOM 7848 C C . CYS B 1 221 ? 3.387 -23.406 -15.719 1 91.94 221 CYS B C 1
ATOM 7850 O O . CYS B 1 221 ? 3.297 -22.375 -15.047 1 91.94 221 CYS B O 1
ATOM 7852 N N . GLY B 1 222 ? 2.447 -23.828 -16.594 1 90.75 222 GLY B N 1
ATOM 7853 C CA . GLY B 1 222 ? 1.182 -23.125 -16.766 1 90.75 222 GLY B CA 1
ATOM 7854 C C . GLY B 1 222 ? 0.051 -23.734 -15.953 1 90.75 222 GLY B C 1
ATOM 7855 O O . GLY B 1 222 ? 0.288 -24.547 -15.055 1 90.75 222 GLY B O 1
ATOM 7856 N N . VAL B 1 223 ? -1.179 -23.391 -16.297 1 88.69 223 VAL B N 1
ATOM 7857 C CA . VAL B 1 223 ? -2.367 -23.797 -15.547 1 88.69 223 VAL B CA 1
ATOM 7858 C C . VAL B 1 223 ? -2.584 -25.297 -15.68 1 88.69 223 VAL B C 1
ATOM 7860 O O . VAL B 1 223 ? -2.877 -25.984 -14.695 1 88.69 223 VAL B O 1
ATOM 7863 N N . GLU B 1 224 ? -2.389 -25.781 -16.938 1 91.38 224 GLU B N 1
ATOM 7864 C CA . GLU B 1 224 ? -2.576 -27.219 -17.172 1 91.38 224 GLU B CA 1
ATOM 7865 C C . GLU B 1 224 ? -1.517 -28.031 -16.438 1 91.38 224 GLU B C 1
ATOM 7867 O O . GLU B 1 224 ? -1.808 -29.125 -15.93 1 91.38 224 GLU B O 1
ATOM 7872 N N . CYS B 1 225 ? -0.381 -27.547 -16.484 1 95.38 225 CYS B N 1
ATOM 7873 C CA . CYS B 1 225 ? 0.704 -28.203 -15.766 1 95.38 225 CYS B CA 1
ATOM 7874 C C . CYS B 1 225 ? 0.404 -28.266 -14.273 1 95.38 225 CYS B C 1
ATOM 7876 O O . CYS B 1 225 ? 0.576 -29.328 -13.648 1 95.38 225 CYS B O 1
ATOM 7878 N N . ALA B 1 226 ? -0.045 -27.188 -13.727 1 94.88 226 ALA B N 1
ATOM 7879 C CA . ALA B 1 226 ? -0.369 -27.125 -12.305 1 94.88 226 ALA B CA 1
ATOM 7880 C C . ALA B 1 226 ? -1.445 -28.141 -11.945 1 94.88 226 ALA B C 1
ATOM 7882 O O . ALA B 1 226 ? -1.364 -28.797 -10.898 1 94.88 226 ALA B O 1
ATOM 7883 N N . ARG B 1 227 ? -2.387 -28.266 -12.75 1 91.5 227 ARG B N 1
ATOM 7884 C CA . ARG B 1 227 ? -3.467 -29.219 -12.523 1 91.5 227 ARG B CA 1
ATOM 7885 C C . ARG B 1 227 ? -2.939 -30.656 -12.5 1 91.5 227 ARG B C 1
ATOM 7887 O O . ARG B 1 227 ? -3.289 -31.438 -11.617 1 91.5 227 ARG B O 1
ATOM 7894 N N . GLU B 1 228 ? -2.086 -30.969 -13.477 1 94.06 228 GLU B N 1
ATOM 7895 C CA . GLU B 1 228 ? -1.532 -32.312 -13.547 1 94.06 228 GLU B CA 1
ATOM 7896 C C . GLU B 1 228 ? -0.632 -32.594 -12.352 1 94.06 228 GLU B C 1
ATOM 7898 O O . GLU B 1 228 ? -0.586 -33.75 -11.859 1 94.06 228 GLU B O 1
ATOM 7903 N N . VAL B 1 229 ? 0.087 -31.609 -11.953 1 96.19 229 VAL B N 1
ATOM 7904 C CA . VAL B 1 229 ? 1.001 -31.766 -10.82 1 96.19 229 VAL B CA 1
ATOM 7905 C C . VAL B 1 229 ? 0.212 -32.094 -9.562 1 96.19 229 VAL B C 1
ATOM 7907 O O . VAL B 1 229 ? 0.576 -33.031 -8.82 1 96.19 229 VAL B O 1
ATOM 7910 N N . SER B 1 230 ? -0.764 -31.375 -9.336 1 92.5 230 SER B N 1
ATOM 7911 C CA . SER B 1 230 ? -1.567 -31.594 -8.141 1 92.5 230 SER B CA 1
ATOM 7912 C C . SER B 1 230 ? -2.273 -32.938 -8.188 1 92.5 230 SER B C 1
ATOM 7914 O O . SER B 1 230 ? -2.27 -33.688 -7.199 1 92.5 230 SER B O 1
ATOM 7916 N N . ARG B 1 231 ? -2.799 -33.281 -9.344 1 88.75 231 ARG B N 1
ATOM 7917 C CA . ARG B 1 231 ? -3.58 -34.5 -9.516 1 88.75 231 ARG B CA 1
ATOM 7918 C C . ARG B 1 231 ? -2.695 -35.75 -9.391 1 88.75 231 ARG B C 1
ATOM 7920 O O . ARG B 1 231 ? -3.121 -36.781 -8.852 1 88.75 231 ARG B O 1
ATOM 7927 N N . SER B 1 232 ? -1.512 -35.688 -9.922 1 92 232 SER B N 1
ATOM 7928 C CA . SER B 1 232 ? -0.626 -36.844 -10.016 1 92 232 SER B CA 1
ATOM 7929 C C . SER B 1 232 ? -0.009 -37.188 -8.664 1 92 232 SER B C 1
ATOM 7931 O O . SER B 1 232 ? 0.519 -38.281 -8.477 1 92 232 SER B O 1
ATOM 7933 N N . GLY B 1 233 ? 0.036 -36.188 -7.762 1 91 233 GLY B N 1
ATOM 7934 C CA . GLY B 1 233 ? 0.697 -36.406 -6.48 1 91 233 GLY B CA 1
ATOM 7935 C C . GLY B 1 233 ? 2.209 -36.438 -6.59 1 91 233 GLY B C 1
ATOM 7936 O O . GLY B 1 233 ? 2.895 -36.875 -5.668 1 91 233 GLY B O 1
ATOM 7937 N N . VAL B 1 234 ? 2.715 -36 -7.695 1 96.19 234 VAL B N 1
ATOM 7938 C CA . VAL B 1 234 ? 4.145 -36.062 -7.98 1 96.19 234 VAL B CA 1
ATOM 7939 C C . VAL B 1 234 ? 4.918 -35.25 -6.949 1 96.19 234 VAL B C 1
ATOM 7941 O O . VAL B 1 234 ? 6.094 -35.5 -6.695 1 96.19 234 VAL B O 1
ATOM 7944 N N . LEU B 1 235 ? 4.281 -34.25 -6.266 1 96.12 235 LEU B N 1
ATOM 7945 C CA . LEU B 1 235 ? 4.934 -33.375 -5.316 1 96.12 235 LEU B CA 1
ATOM 7946 C C . LEU B 1 235 ? 5.527 -34.156 -4.148 1 96.12 235 LEU B C 1
ATOM 7948 O O . LEU B 1 235 ? 6.648 -33.875 -3.717 1 96.12 235 LEU B O 1
ATOM 7952 N N . ALA B 1 236 ? 4.805 -35.094 -3.715 1 92.5 236 ALA B N 1
ATOM 7953 C CA . ALA B 1 236 ? 5.281 -35.906 -2.594 1 92.5 236 ALA B CA 1
ATOM 7954 C C . ALA B 1 236 ? 6.547 -36.656 -2.969 1 92.5 236 ALA B C 1
ATOM 7956 O O . ALA B 1 236 ? 7.484 -36.75 -2.172 1 92.5 236 ALA B O 1
ATOM 7957 N N . GLN B 1 237 ? 6.566 -37.25 -4.117 1 94.25 237 GLN B N 1
ATOM 7958 C CA . GLN B 1 237 ? 7.723 -38 -4.59 1 94.25 237 GLN B CA 1
ATOM 7959 C C . GLN B 1 237 ? 8.922 -37.094 -4.812 1 94.25 237 GLN B C 1
ATOM 7961 O O . GLN B 1 237 ? 10.055 -37.438 -4.473 1 94.25 237 GLN B O 1
ATOM 7966 N N . LEU B 1 238 ? 8.641 -35.938 -5.379 1 97.25 238 LEU B N 1
ATOM 7967 C CA . LEU B 1 238 ? 9.711 -34.969 -5.613 1 97.25 238 LEU B CA 1
ATOM 7968 C C . LEU B 1 238 ? 10.328 -34.531 -4.297 1 97.25 238 LEU B C 1
ATOM 7970 O O . LEU B 1 238 ? 11.531 -34.281 -4.223 1 97.25 238 LEU B O 1
ATOM 7974 N N . SER B 1 239 ? 9.508 -34.375 -3.287 1 95 239 SER B N 1
ATOM 7975 C CA . SER B 1 239 ? 9.992 -33.938 -1.976 1 95 239 SER B CA 1
ATOM 7976 C C . SER B 1 239 ? 11.008 -34.938 -1.418 1 95 239 SER B C 1
ATOM 7978 O O . SER B 1 239 ? 12.031 -34.531 -0.856 1 95 239 SER B O 1
ATOM 7980 N N . VAL B 1 240 ? 10.742 -36.188 -1.573 1 94.38 240 VAL B N 1
ATOM 7981 C CA . VAL B 1 240 ? 11.648 -37.25 -1.105 1 94.38 240 VAL B CA 1
ATOM 7982 C C . VAL B 1 240 ? 12.961 -37.156 -1.871 1 94.38 240 VAL B C 1
ATOM 7984 O O . VAL B 1 240 ? 14.039 -37.281 -1.277 1 94.38 240 VAL B O 1
ATOM 7987 N N . MET B 1 241 ? 12.875 -36.969 -3.148 1 96 241 MET B N 1
ATOM 7988 C CA . MET B 1 241 ? 14.07 -36.875 -3.977 1 96 241 MET B CA 1
ATOM 7989 C C . MET B 1 241 ? 14.875 -35.625 -3.631 1 96 241 MET B C 1
ATOM 7991 O O . MET B 1 241 ? 16.109 -35.656 -3.613 1 96 241 MET B O 1
ATOM 7995 N N . ALA B 1 242 ? 14.188 -34.562 -3.318 1 95.69 242 ALA B N 1
ATOM 7996 C CA . ALA B 1 242 ? 14.82 -33.281 -3.016 1 95.69 242 ALA B CA 1
ATOM 7997 C C . ALA B 1 242 ? 15.531 -33.312 -1.666 1 95.69 242 ALA B C 1
ATOM 7999 O O . ALA B 1 242 ? 16.438 -32.531 -1.407 1 95.69 242 ALA B O 1
ATOM 8000 N N . SER B 1 243 ? 15.133 -34.219 -0.79 1 92.81 243 SER B N 1
ATOM 8001 C CA . SER B 1 243 ? 15.75 -34.375 0.527 1 92.81 243 SER B CA 1
ATOM 8002 C C . SER B 1 243 ? 17.156 -34.969 0.425 1 92.81 243 SER B C 1
ATOM 8004 O O . SER B 1 243 ? 17.953 -34.844 1.364 1 92.81 243 SER B O 1
ATOM 8006 N N . GLY B 1 244 ? 17.469 -35.562 -0.647 1 90.31 244 GLY B N 1
ATOM 8007 C CA . GLY B 1 244 ? 18.797 -36.125 -0.84 1 90.31 244 GLY B CA 1
ATOM 8008 C C . GLY B 1 244 ? 18.844 -37.625 -0.621 1 90.31 244 GLY B C 1
ATOM 8009 O O . GLY B 1 244 ? 19.875 -38.25 -0.886 1 90.31 244 GLY B O 1
ATOM 8010 N N . GLU B 1 245 ? 17.766 -38.219 -0.251 1 88.19 245 GLU B N 1
ATOM 8011 C CA . GLU B 1 245 ? 17.719 -39.656 0.06 1 88.19 245 GLU B CA 1
ATOM 8012 C C . GLU B 1 245 ? 18.016 -40.5 -1.178 1 88.19 245 GLU B C 1
ATOM 8014 O O . GLU B 1 245 ? 18.547 -41.594 -1.071 1 88.19 245 GLU B O 1
ATOM 8019 N N . SER B 1 246 ? 17.781 -40 -2.408 1 88 246 SER B N 1
ATOM 8020 C CA . SER B 1 246 ? 17.922 -40.75 -3.641 1 88 246 SER B CA 1
ATOM 8021 C C . SER B 1 246 ? 19.25 -40.469 -4.324 1 88 246 SER B C 1
ATOM 8023 O O . SER B 1 246 ? 19.516 -40.969 -5.426 1 88 246 SER B O 1
ATOM 8025 N N . GLY B 1 247 ? 20.062 -39.594 -3.76 1 90.25 247 GLY B N 1
ATOM 8026 C CA . GLY B 1 247 ? 21.328 -39.25 -4.363 1 90.25 247 GLY B CA 1
ATOM 8027 C C . GLY B 1 247 ? 21.359 -37.812 -4.875 1 90.25 247 GLY B C 1
ATOM 8028 O O . GLY B 1 247 ? 20.312 -37.219 -5.152 1 90.25 247 GLY B O 1
ATOM 8029 N N . LYS B 1 248 ? 22.469 -37.312 -5.125 1 89.06 248 LYS B N 1
ATOM 8030 C CA . LYS B 1 248 ? 22.688 -35.906 -5.395 1 89.06 248 LYS B CA 1
ATOM 8031 C C . LYS B 1 248 ? 22.109 -35.5 -6.75 1 89.06 248 LYS B C 1
ATOM 8033 O O . LYS B 1 248 ? 21.5 -34.438 -6.879 1 89.06 248 LYS B O 1
ATOM 8038 N N . PRO B 1 249 ? 22.359 -36.344 -7.766 1 90.69 249 PRO B N 1
ATOM 8039 C CA . PRO B 1 249 ? 21.812 -35.938 -9.062 1 90.69 249 PRO B CA 1
ATOM 8040 C C . PRO B 1 249 ? 20.297 -35.812 -9.055 1 90.69 249 PRO B C 1
ATOM 8042 O O . PRO B 1 249 ? 19.734 -34.906 -9.688 1 90.69 249 PRO B O 1
ATOM 8045 N N . PHE B 1 250 ? 19.656 -36.719 -8.32 1 95.62 250 PHE B N 1
ATOM 8046 C CA . PHE B 1 250 ? 18.203 -36.656 -8.203 1 95.62 250 PHE B CA 1
ATOM 8047 C C . PHE B 1 250 ? 17.766 -35.469 -7.387 1 95.62 250 PHE B C 1
ATOM 8049 O O . PHE B 1 250 ? 16.781 -34.812 -7.711 1 95.62 250 PHE B O 1
ATOM 8056 N N . GLU B 1 251 ? 18.547 -35.156 -6.402 1 95.81 251 GLU B N 1
ATOM 8057 C CA . GLU B 1 251 ? 18.234 -34.031 -5.52 1 95.81 251 GLU B CA 1
ATOM 8058 C C . GLU B 1 251 ? 18.219 -32.719 -6.289 1 95.81 251 GLU B C 1
ATOM 8060 O O . GLU B 1 251 ? 17.266 -31.938 -6.18 1 95.81 251 GLU B O 1
ATOM 8065 N N . GLU B 1 252 ? 19.203 -32.469 -7.027 1 94.12 252 GLU B N 1
ATOM 8066 C CA . GLU B 1 252 ? 19.344 -31.203 -7.762 1 94.12 252 GLU B CA 1
ATOM 8067 C C . GLU B 1 252 ? 18.219 -31.031 -8.781 1 94.12 252 GLU B C 1
ATOM 8069 O O . GLU B 1 252 ? 17.609 -29.969 -8.875 1 94.12 252 GLU B O 1
ATOM 8074 N N . LEU B 1 253 ? 18.016 -32.125 -9.516 1 96.31 253 LEU B N 1
ATOM 8075 C CA . LEU B 1 253 ? 17 -32.031 -10.555 1 96.31 253 LEU B CA 1
ATOM 8076 C C . LEU B 1 253 ? 15.609 -31.906 -9.938 1 96.31 253 LEU B C 1
ATOM 8078 O O . LEU B 1 253 ? 14.742 -31.203 -10.477 1 96.31 253 LEU B O 1
ATOM 8082 N N . ALA B 1 254 ? 15.367 -32.625 -8.859 1 97.81 254 ALA B N 1
ATOM 8083 C CA . ALA B 1 254 ? 14.086 -32.5 -8.156 1 97.81 254 ALA B CA 1
ATOM 8084 C C . ALA B 1 254 ? 13.859 -31.094 -7.641 1 97.81 254 ALA B C 1
ATOM 8086 O O . ALA B 1 254 ? 12.758 -30.562 -7.758 1 97.81 254 ALA B O 1
ATOM 8087 N N . LEU B 1 255 ? 14.906 -30.469 -7.113 1 96.94 255 LEU B N 1
ATOM 8088 C CA . LEU B 1 255 ? 14.812 -29.094 -6.613 1 96.94 255 LEU B CA 1
ATOM 8089 C C . LEU B 1 255 ? 14.516 -28.125 -7.746 1 96.94 255 LEU B C 1
ATOM 8091 O O . LEU B 1 255 ? 13.688 -27.219 -7.594 1 96.94 255 LEU B O 1
ATOM 8095 N N . LYS B 1 256 ? 15.195 -28.344 -8.797 1 96.81 256 LYS B N 1
ATOM 8096 C CA . LYS B 1 256 ? 14.961 -27.484 -9.961 1 96.81 256 LYS B CA 1
ATOM 8097 C C . LYS B 1 256 ? 13.539 -27.641 -10.484 1 96.81 256 LYS B C 1
ATOM 8099 O O . LYS B 1 256 ? 12.922 -26.672 -10.93 1 96.81 256 LYS B O 1
ATOM 8104 N N . THR B 1 257 ? 13.07 -28.859 -10.484 1 98.19 257 THR B N 1
ATOM 8105 C CA . THR B 1 257 ? 11.711 -29.125 -10.93 1 98.19 257 THR B CA 1
ATOM 8106 C C . THR B 1 257 ? 10.695 -28.438 -10.023 1 98.19 257 THR B C 1
ATOM 8108 O O . THR B 1 257 ? 9.742 -27.828 -10.508 1 98.19 257 THR B O 1
ATOM 8111 N N . LEU B 1 258 ? 10.93 -28.484 -8.703 1 98.25 258 LEU B N 1
ATOM 8112 C CA . LEU B 1 258 ? 10.062 -27.812 -7.746 1 98.25 258 LEU B CA 1
ATOM 8113 C C . LEU B 1 258 ? 10.133 -26.297 -7.926 1 98.25 258 LEU B C 1
ATOM 8115 O O . LEU B 1 258 ? 9.133 -25.594 -7.777 1 98.25 258 LEU B O 1
ATOM 8119 N N . ALA B 1 259 ? 11.297 -25.812 -8.234 1 97.5 259 ALA B N 1
ATOM 8120 C CA . ALA B 1 259 ? 11.461 -24.375 -8.508 1 97.5 259 ALA B CA 1
ATOM 8121 C C . ALA B 1 259 ? 10.633 -23.953 -9.711 1 97.5 259 ALA B C 1
ATOM 8123 O O . ALA B 1 259 ? 10.047 -22.859 -9.711 1 97.5 259 ALA B O 1
ATOM 8124 N N . ASN B 1 260 ? 10.555 -24.797 -10.75 1 97 260 ASN B N 1
ATOM 8125 C CA . ASN B 1 260 ? 9.727 -24.516 -11.922 1 97 260 ASN B CA 1
ATOM 8126 C C . ASN B 1 260 ? 8.258 -24.344 -11.539 1 97 260 ASN B C 1
ATOM 8128 O O . ASN B 1 260 ? 7.57 -23.484 -12.102 1 97 260 ASN B O 1
ATOM 8132 N N . MET B 1 261 ? 7.867 -25.125 -10.633 1 97.19 261 MET B N 1
ATOM 8133 C CA . MET B 1 261 ? 6.457 -25.141 -10.25 1 97.19 261 MET B CA 1
ATOM 8134 C C . MET B 1 261 ? 6.074 -23.875 -9.5 1 97.19 261 MET B C 1
ATOM 8136 O O . MET B 1 261 ? 4.895 -23.547 -9.391 1 97.19 261 MET B O 1
ATOM 8140 N N . CYS B 1 262 ? 7.031 -23.125 -9.008 1 95.81 262 CYS B N 1
ATOM 8141 C CA . CYS B 1 262 ? 6.781 -21.891 -8.266 1 95.81 262 CYS B CA 1
ATOM 8142 C C . CYS B 1 262 ? 6.297 -20.797 -9.195 1 95.81 262 CYS B C 1
ATOM 8144 O O . CYS B 1 262 ? 5.844 -19.734 -8.734 1 95.81 262 CYS B O 1
ATOM 8146 N N . SER B 1 263 ? 6.332 -21.094 -10.453 1 92.38 263 SER B N 1
ATOM 8147 C CA . SER B 1 263 ? 5.816 -20.125 -11.406 1 92.38 263 SER B CA 1
ATOM 8148 C C . SER B 1 263 ? 4.309 -19.953 -11.266 1 92.38 263 SER B C 1
ATOM 8150 O O . SER B 1 263 ? 3.75 -18.922 -11.664 1 92.38 263 SER B O 1
ATOM 8152 N N . GLN B 1 264 ? 3.674 -20.938 -10.695 1 91.31 264 GLN B N 1
ATOM 8153 C CA . GLN B 1 264 ? 2.227 -20.891 -10.523 1 91.31 264 GLN B CA 1
ATOM 8154 C C . GLN B 1 264 ? 1.854 -20.578 -9.078 1 91.31 264 GLN B C 1
ATOM 8156 O O . GLN B 1 264 ? 2.195 -21.328 -8.164 1 91.31 264 GLN B O 1
ATOM 8161 N N . GLY B 1 265 ? 1.093 -19.562 -8.961 1 90.75 265 GLY B N 1
ATOM 8162 C CA . GLY B 1 265 ? 0.714 -19.094 -7.637 1 90.75 265 GLY B CA 1
ATOM 8163 C C . GLY B 1 265 ? -0.031 -20.141 -6.832 1 90.75 265 GLY B C 1
ATOM 8164 O O . GLY B 1 265 ? 0.164 -20.266 -5.621 1 90.75 265 GLY B O 1
ATOM 8165 N N . CYS B 1 266 ? -0.866 -20.906 -7.465 1 91.5 266 CYS B N 1
ATOM 8166 C CA . CYS B 1 266 ? -1.693 -21.891 -6.773 1 91.5 266 CYS B CA 1
ATOM 8167 C C . CYS B 1 266 ? -0.852 -23.062 -6.281 1 91.5 266 CYS B C 1
ATOM 8169 O O . CYS B 1 266 ? -1.267 -23.797 -5.379 1 91.5 266 CYS B O 1
ATOM 8171 N N . LEU B 1 267 ? 0.375 -23.266 -6.844 1 95.94 267 LEU B N 1
ATOM 8172 C CA . LEU B 1 267 ? 1.229 -24.391 -6.465 1 95.94 267 LEU B CA 1
ATOM 8173 C C . LEU B 1 267 ? 2.221 -23.984 -5.383 1 95.94 267 LEU B C 1
ATOM 8175 O O . LEU B 1 267 ? 2.768 -24.828 -4.68 1 95.94 267 LEU B O 1
ATOM 8179 N N . ARG B 1 268 ? 2.467 -22.703 -5.191 1 96.44 268 ARG B N 1
ATOM 8180 C CA . ARG B 1 268 ? 3.537 -22.203 -4.328 1 96.44 268 ARG B CA 1
ATOM 8181 C C . ARG B 1 268 ? 3.299 -22.609 -2.879 1 96.44 268 ARG B C 1
ATOM 8183 O O . ARG B 1 268 ? 4.211 -23.094 -2.207 1 96.44 268 ARG B O 1
ATOM 8190 N N . PRO B 1 269 ? 2.098 -22.422 -2.389 1 95.19 269 PRO B N 1
ATOM 8191 C CA . PRO B 1 269 ? 1.895 -22.875 -1.008 1 95.19 269 PRO B CA 1
ATOM 8192 C C . PRO B 1 269 ? 2.158 -24.359 -0.826 1 95.19 269 PRO B C 1
ATOM 8194 O O . PRO B 1 269 ? 2.684 -24.781 0.21 1 95.19 269 PRO B O 1
ATOM 8197 N N . LEU B 1 270 ? 1.81 -25.188 -1.855 1 95.94 270 LEU B N 1
ATOM 8198 C CA . LEU B 1 270 ? 2.047 -26.625 -1.797 1 95.94 270 LEU B CA 1
ATOM 8199 C C . LEU B 1 270 ? 3.541 -26.938 -1.812 1 95.94 270 LEU B C 1
ATOM 8201 O O . LEU B 1 270 ? 4.023 -27.75 -1.02 1 95.94 270 LEU B O 1
ATOM 8205 N N . VAL B 1 271 ? 4.234 -26.281 -2.682 1 97.19 271 VAL B N 1
ATOM 8206 C CA . VAL B 1 271 ? 5.68 -26.469 -2.779 1 97.19 271 VAL B CA 1
ATOM 8207 C C . VAL B 1 271 ? 6.344 -26.047 -1.472 1 97.19 271 VAL B C 1
ATOM 8209 O O . VAL B 1 271 ? 7.219 -26.75 -0.959 1 97.19 271 VAL B O 1
ATOM 8212 N N . GLY B 1 272 ? 5.91 -24.875 -0.941 1 96.62 272 GLY B N 1
ATOM 8213 C CA . GLY B 1 272 ? 6.473 -24.391 0.304 1 96.62 272 GLY B CA 1
ATOM 8214 C C . GLY B 1 272 ? 6.262 -25.328 1.473 1 96.62 272 GLY B C 1
ATOM 8215 O O . GLY B 1 272 ? 7.094 -25.391 2.381 1 96.62 272 GLY B O 1
ATOM 8216 N N . SER B 1 273 ? 5.207 -26.062 1.478 1 94.75 273 SER B N 1
ATOM 8217 C CA . SER B 1 273 ? 4.875 -26.969 2.576 1 94.75 273 SER B CA 1
ATOM 8218 C C . SER B 1 273 ? 5.793 -28.188 2.586 1 94.75 273 SER B C 1
ATOM 8220 O O . SER B 1 273 ? 5.852 -28.922 3.576 1 94.75 273 SER B O 1
ATOM 8222 N N . LEU B 1 274 ? 6.555 -28.391 1.505 1 95.94 274 LEU B N 1
ATOM 8223 C CA . LEU B 1 274 ? 7.453 -29.531 1.391 1 95.94 274 LEU B CA 1
ATOM 8224 C C . LEU B 1 274 ? 8.773 -29.266 2.107 1 95.94 274 LEU B C 1
ATOM 8226 O O . LEU B 1 274 ? 9.633 -30.141 2.193 1 95.94 274 LEU B O 1
ATOM 8230 N N . GLY B 1 275 ? 8.977 -28 2.586 1 94.75 275 GLY B N 1
ATOM 8231 C CA . GLY B 1 275 ? 10.195 -27.641 3.293 1 94.75 275 GLY B CA 1
ATOM 8232 C C . GLY B 1 275 ? 11.352 -27.312 2.363 1 94.75 275 GLY B C 1
ATOM 8233 O O . GLY B 1 275 ? 12.5 -27.25 2.797 1 94.75 275 GLY B O 1
ATOM 8234 N N . VAL B 1 276 ? 11.078 -27.109 1.107 1 97.12 276 VAL B N 1
ATOM 8235 C CA . VAL B 1 276 ? 12.133 -26.969 0.111 1 97.12 276 VAL B CA 1
ATOM 8236 C C . VAL B 1 276 ? 12.656 -25.531 0.107 1 97.12 276 VAL B C 1
ATOM 8238 O O . VAL B 1 276 ? 13.703 -25.25 -0.471 1 97.12 276 VAL B O 1
ATOM 8241 N N . ILE B 1 277 ? 11.961 -24.531 0.7 1 97.75 277 ILE B N 1
ATOM 8242 C CA . ILE B 1 277 ? 12.359 -23.125 0.701 1 97.75 277 ILE B CA 1
ATOM 8243 C C . ILE B 1 277 ? 13.727 -22.984 1.367 1 97.75 277 ILE B C 1
ATOM 8245 O O . ILE B 1 277 ? 14.57 -22.203 0.911 1 97.75 277 ILE B O 1
ATOM 8249 N N . GLN B 1 278 ? 13.953 -23.734 2.455 1 97.38 278 GLN B N 1
ATOM 8250 C CA . GLN B 1 278 ? 15.258 -23.734 3.109 1 97.38 278 GLN B CA 1
ATOM 8251 C C . GLN B 1 278 ? 16.359 -24.172 2.146 1 97.38 278 GLN B C 1
ATOM 8253 O O . GLN B 1 278 ? 17.453 -23.594 2.131 1 97.38 278 GLN B O 1
ATOM 8258 N N . LYS B 1 279 ? 16.078 -25.203 1.362 1 95.94 279 LYS B N 1
ATOM 8259 C CA . LYS B 1 279 ? 17.047 -25.719 0.401 1 95.94 279 LYS B CA 1
ATOM 8260 C C . LYS B 1 279 ? 17.312 -24.703 -0.706 1 95.94 279 LYS B C 1
ATOM 8262 O O . LYS B 1 279 ? 18.453 -24.547 -1.159 1 95.94 279 LYS B O 1
ATOM 8267 N N . PHE B 1 280 ? 16.203 -24.031 -1.226 1 96.88 280 PHE B N 1
ATOM 8268 C CA . PHE B 1 280 ? 16.391 -22.953 -2.189 1 96.88 280 PHE B CA 1
ATOM 8269 C C . PHE B 1 280 ? 17.375 -21.922 -1.659 1 96.88 280 PHE B C 1
ATOM 8271 O O . PHE B 1 280 ? 18.281 -21.5 -2.373 1 96.88 280 PHE B O 1
ATOM 8278 N N . THR B 1 281 ? 17.141 -21.5 -0.404 1 97.12 281 THR B N 1
ATOM 8279 C CA . THR B 1 281 ? 17.953 -20.484 0.236 1 97.12 281 THR B CA 1
ATOM 8280 C C . THR B 1 281 ? 19.422 -20.922 0.304 1 97.12 281 THR B C 1
ATOM 8282 O O . THR B 1 281 ? 20.328 -20.141 0.004 1 97.12 281 THR B O 1
ATOM 8285 N N . GLU B 1 282 ? 19.641 -22.156 0.676 1 95.19 282 GLU B N 1
ATOM 8286 C CA . GLU B 1 282 ? 21 -22.703 0.789 1 95.19 282 GLU B CA 1
ATOM 8287 C C . GLU B 1 282 ? 21.688 -22.766 -0.573 1 95.19 282 GLU B C 1
ATOM 8289 O O . GLU B 1 282 ? 22.875 -22.453 -0.684 1 95.19 282 GLU B O 1
ATOM 8294 N N . GLU B 1 283 ? 20.922 -23.172 -1.585 1 93.56 283 GLU B N 1
ATOM 8295 C CA . GLU B 1 283 ? 21.484 -23.25 -2.93 1 93.56 283 GLU B CA 1
ATOM 8296 C C . GLU B 1 283 ? 21.922 -21.875 -3.416 1 93.56 283 GLU B C 1
ATOM 8298 O O . GLU B 1 283 ? 22.969 -21.734 -4.062 1 93.56 283 GLU B O 1
ATOM 8303 N N . VAL B 1 284 ? 21.156 -20.828 -3.135 1 94.31 284 VAL B N 1
ATOM 8304 C CA . VAL B 1 284 ? 21.5 -19.469 -3.561 1 94.31 284 VAL B CA 1
ATOM 8305 C C . VAL B 1 284 ? 22.703 -18.969 -2.787 1 94.31 284 VAL B C 1
ATOM 8307 O O . VAL B 1 284 ? 23.578 -18.297 -3.346 1 94.31 284 VAL B O 1
ATOM 8310 N N . LYS B 1 285 ? 22.75 -19.281 -1.527 1 92.06 285 LYS B N 1
ATOM 8311 C CA . LYS B 1 285 ? 23.875 -18.859 -0.683 1 92.06 285 LYS B CA 1
ATOM 8312 C C . LYS B 1 285 ? 25.188 -19.453 -1.185 1 92.06 285 LYS B C 1
ATOM 8314 O O . LYS B 1 285 ? 26.234 -18.812 -1.082 1 92.06 285 LYS B O 1
ATOM 8319 N N . ARG B 1 286 ? 25.094 -20.672 -1.634 1 89.75 286 ARG B N 1
ATOM 8320 C CA . ARG B 1 286 ? 26.281 -21.375 -2.104 1 89.75 286 ARG B CA 1
ATOM 8321 C C . ARG B 1 286 ? 26.844 -20.719 -3.361 1 89.75 286 ARG B C 1
ATOM 8323 O O . ARG B 1 286 ? 28.062 -20.578 -3.5 1 89.75 286 ARG B O 1
ATOM 8330 N N . ASP B 1 287 ? 25.922 -20.422 -4.32 1 85.81 287 ASP B N 1
ATOM 8331 C CA . ASP B 1 287 ? 26.359 -19.781 -5.562 1 85.81 287 ASP B CA 1
ATOM 8332 C C . ASP B 1 287 ? 25.328 -18.766 -6.055 1 85.81 287 ASP B C 1
ATOM 8334 O O . ASP B 1 287 ? 24.391 -19.125 -6.785 1 85.81 287 ASP B O 1
ATOM 8338 N N . LEU B 1 288 ? 25.609 -17.578 -5.887 1 74.19 288 LEU B N 1
ATOM 8339 C CA . LEU B 1 288 ? 24.625 -16.531 -6.16 1 74.19 288 LEU B CA 1
ATOM 8340 C C . LEU B 1 288 ? 24.391 -16.391 -7.66 1 74.19 288 LEU B C 1
ATOM 8342 O O . LEU B 1 288 ? 23.266 -16.109 -8.094 1 74.19 288 LEU B O 1
ATOM 8346 N N . LEU B 1 289 ? 25.328 -16.609 -8.438 1 72.88 289 LEU B N 1
ATOM 8347 C CA . LEU B 1 289 ? 25.203 -16.328 -9.867 1 72.88 289 LEU B CA 1
ATOM 8348 C C . LEU B 1 289 ? 24.656 -17.547 -10.602 1 72.88 289 LEU B C 1
ATOM 8350 O O . LEU B 1 289 ? 23.844 -17.422 -11.523 1 72.88 289 LEU B O 1
ATOM 8354 N N . LYS B 1 290 ? 25.047 -18.797 -10.164 1 73.88 290 LYS B N 1
ATOM 8355 C CA . LYS B 1 290 ? 24.625 -20 -10.867 1 73.88 290 LYS B CA 1
ATOM 8356 C C . LYS B 1 290 ? 23.25 -20.469 -10.391 1 73.88 290 LYS B C 1
ATOM 8358 O O . LYS B 1 290 ? 22.625 -21.312 -11.039 1 73.88 290 LYS B O 1
ATOM 8363 N N . SER B 1 291 ? 22.812 -19.781 -9.43 1 84.94 291 SER B N 1
ATOM 8364 C CA . SER B 1 291 ? 21.578 -20.266 -8.805 1 84.94 291 SER B CA 1
ATOM 8365 C C . SER B 1 291 ? 20.422 -19.328 -9.07 1 84.94 291 SER B C 1
ATOM 8367 O O . SER B 1 291 ? 19.578 -19.109 -8.195 1 84.94 291 SER B O 1
ATOM 8369 N N . GLY B 1 292 ? 20.344 -18.828 -10.266 1 90.81 292 GLY B N 1
ATOM 8370 C CA . GLY B 1 292 ? 19.281 -17.891 -10.625 1 90.81 292 GLY B CA 1
ATOM 8371 C C . GLY B 1 292 ? 17.891 -18.5 -10.523 1 90.81 292 GLY B C 1
ATOM 8372 O O . GLY B 1 292 ? 16.938 -17.828 -10.125 1 90.81 292 GLY B O 1
ATOM 8373 N N . VAL B 1 293 ? 17.859 -19.828 -10.867 1 92.94 293 VAL B N 1
ATOM 8374 C CA . VAL B 1 293 ? 16.562 -20.516 -10.836 1 92.94 293 VAL B CA 1
ATOM 8375 C C . VAL B 1 293 ? 16.031 -20.578 -9.406 1 92.94 293 VAL B C 1
ATOM 8377 O O . VAL B 1 293 ? 14.844 -20.359 -9.172 1 92.94 293 VAL B O 1
ATOM 8380 N N . PHE B 1 294 ? 16.891 -20.797 -8.469 1 96.5 294 PHE B N 1
ATOM 8381 C CA . PHE B 1 294 ? 16.484 -20.906 -7.07 1 96.5 294 PHE B CA 1
ATOM 8382 C C . PHE B 1 294 ? 16.219 -19.531 -6.473 1 96.5 294 PHE B C 1
ATOM 8384 O O . PHE B 1 294 ? 15.328 -19.375 -5.629 1 96.5 294 PHE B O 1
ATOM 8391 N N . LEU B 1 295 ? 16.984 -18.5 -6.902 1 96.06 295 LEU B N 1
ATOM 8392 C CA . LEU B 1 295 ? 16.703 -17.141 -6.453 1 96.06 295 LEU B CA 1
ATOM 8393 C C . LEU B 1 295 ? 15.328 -16.688 -6.922 1 96.06 295 LEU B C 1
ATOM 8395 O O . LEU B 1 295 ? 14.578 -16.078 -6.152 1 96.06 295 LEU B O 1
ATOM 8399 N N . LYS B 1 296 ? 15.117 -16.984 -8.172 1 95.12 296 LYS B N 1
ATOM 8400 C CA . LYS B 1 296 ? 13.805 -16.641 -8.711 1 95.12 296 LYS B CA 1
ATOM 8401 C C . LYS B 1 296 ? 12.688 -17.328 -7.938 1 95.12 296 LYS B C 1
ATOM 8403 O O . LYS B 1 296 ? 11.688 -16.703 -7.594 1 95.12 296 LYS B O 1
ATOM 8408 N N . ALA B 1 297 ? 12.812 -18.609 -7.711 1 96.5 297 ALA B N 1
ATOM 8409 C CA . ALA B 1 297 ? 11.82 -19.375 -6.949 1 96.5 297 ALA B CA 1
ATOM 8410 C C . ALA B 1 297 ? 11.633 -18.781 -5.555 1 96.5 297 ALA B C 1
ATOM 8412 O O . ALA B 1 297 ? 10.508 -18.656 -5.07 1 96.5 297 ALA B O 1
ATOM 8413 N N . LEU B 1 298 ? 12.742 -18.406 -4.895 1 97 298 LEU B N 1
ATOM 8414 C CA . LEU B 1 298 ? 12.703 -17.797 -3.566 1 97 298 LEU B CA 1
ATOM 8415 C C . LEU B 1 298 ? 11.914 -16.5 -3.588 1 97 298 LEU B C 1
ATOM 8417 O O . LEU B 1 298 ? 11.094 -16.25 -2.701 1 97 298 LEU B O 1
ATOM 8421 N N . CYS B 1 299 ? 12.164 -15.664 -4.547 1 95.69 299 CYS B N 1
ATOM 8422 C CA . CYS B 1 299 ? 11.453 -14.398 -4.688 1 95.69 299 CYS B CA 1
ATOM 8423 C C . CYS B 1 299 ? 9.961 -14.641 -4.887 1 95.69 299 CYS B C 1
ATOM 8425 O O . CYS B 1 299 ? 9.133 -13.969 -4.27 1 95.69 299 CYS B O 1
ATOM 8427 N N . LEU B 1 300 ? 9.641 -15.617 -5.703 1 95.06 300 LEU B N 1
ATOM 8428 C CA . LEU B 1 300 ? 8.242 -15.914 -5.992 1 95.06 300 LEU B CA 1
ATOM 8429 C C . LEU B 1 300 ? 7.527 -16.438 -4.75 1 95.06 300 LEU B C 1
ATOM 8431 O O . LEU B 1 300 ? 6.352 -16.125 -4.531 1 95.06 300 LEU B O 1
ATOM 8435 N N . CYS B 1 301 ? 8.195 -17.156 -3.969 1 96.88 301 CYS B N 1
ATOM 8436 C CA . CYS B 1 301 ? 7.609 -17.734 -2.768 1 96.88 301 CYS B CA 1
ATOM 8437 C C . CYS B 1 301 ? 7.27 -16.656 -1.747 1 96.88 301 CYS B C 1
ATOM 8439 O O . CYS B 1 301 ? 6.523 -16.906 -0.799 1 96.88 301 CYS B O 1
ATOM 8441 N N . CYS B 1 302 ? 7.746 -15.438 -1.918 1 95.81 302 CYS B N 1
ATOM 8442 C CA . CYS B 1 302 ? 7.457 -14.352 -0.99 1 95.81 302 CYS B CA 1
ATOM 8443 C C . CYS B 1 302 ? 6.047 -13.812 -1.204 1 95.81 302 CYS B C 1
ATOM 8445 O O . CYS B 1 302 ? 5.523 -13.078 -0.362 1 95.81 302 CYS B O 1
ATOM 8447 N N . LYS B 1 303 ? 5.434 -14.211 -2.23 1 92.56 303 LYS B N 1
ATOM 8448 C CA . LYS B 1 303 ? 4.141 -13.648 -2.604 1 92.56 303 LYS B CA 1
ATOM 8449 C C . LYS B 1 303 ? 3.035 -14.148 -1.676 1 92.56 303 LYS B C 1
ATOM 8451 O O . LYS B 1 303 ? 2.09 -13.414 -1.377 1 92.56 303 LYS B O 1
ATOM 8456 N N . GLU B 1 304 ? 3.148 -15.383 -1.293 1 93.5 304 GLU B N 1
ATOM 8457 C CA . GLU B 1 304 ? 2.143 -15.961 -0.407 1 93.5 304 GLU B CA 1
ATOM 8458 C C . GLU B 1 304 ? 2.559 -15.836 1.056 1 93.5 304 GLU B C 1
ATOM 8460 O O . GLU B 1 304 ? 3.695 -16.156 1.413 1 93.5 304 GLU B O 1
ATOM 8465 N N . ALA B 1 305 ? 1.603 -15.453 1.896 1 92.62 305 ALA B N 1
ATOM 8466 C CA . ALA B 1 305 ? 1.885 -15.188 3.305 1 92.62 305 ALA B CA 1
ATOM 8467 C C . ALA B 1 305 ? 2.488 -16.422 3.98 1 92.62 305 ALA B C 1
ATOM 8469 O O . ALA B 1 305 ? 3.414 -16.297 4.789 1 92.62 305 ALA B O 1
ATOM 8470 N N . VAL B 1 306 ? 2.021 -17.594 3.662 1 93.5 306 VAL B N 1
ATOM 8471 C CA . VAL B 1 306 ? 2.471 -18.812 4.305 1 93.5 306 VAL B CA 1
ATOM 8472 C C . VAL B 1 306 ? 3.932 -19.094 3.943 1 93.5 306 VAL B C 1
ATOM 8474 O O . VAL B 1 306 ? 4.695 -19.594 4.766 1 93.5 306 VAL B O 1
ATOM 8477 N N . ASN B 1 307 ? 4.281 -18.781 2.719 1 96.88 307 ASN B N 1
ATOM 8478 C CA . ASN B 1 307 ? 5.656 -19 2.277 1 96.88 307 ASN B CA 1
ATOM 8479 C C . ASN B 1 307 ? 6.578 -17.875 2.73 1 96.88 307 ASN B C 1
ATOM 8481 O O . ASN B 1 307 ? 7.762 -18.094 2.986 1 96.88 307 ASN B O 1
ATOM 8485 N N . ARG B 1 308 ? 6.059 -16.641 2.854 1 95.69 308 ARG B N 1
ATOM 8486 C CA . ARG B 1 308 ? 6.855 -15.508 3.299 1 95.69 308 ARG B CA 1
ATOM 8487 C C . ARG B 1 308 ? 7.473 -15.773 4.668 1 95.69 308 ARG B C 1
ATOM 8489 O O . ARG B 1 308 ? 8.641 -15.453 4.902 1 95.69 308 ARG B O 1
ATOM 8496 N N . ALA B 1 309 ? 6.672 -16.312 5.512 1 94.75 309 ALA B N 1
ATOM 8497 C CA . ALA B 1 309 ? 7.148 -16.656 6.848 1 94.75 309 ALA B CA 1
ATOM 8498 C C . ALA B 1 309 ? 8.297 -17.656 6.781 1 94.75 309 ALA B C 1
ATOM 8500 O O . ALA B 1 309 ? 9.281 -17.531 7.516 1 94.75 309 ALA B O 1
ATOM 8501 N N . LYS B 1 310 ? 8.234 -18.641 5.941 1 97.25 310 LYS B N 1
ATOM 8502 C CA . LYS B 1 310 ? 9.258 -19.672 5.785 1 97.25 310 LYS B CA 1
ATOM 8503 C C . LYS B 1 310 ? 10.539 -19.078 5.195 1 97.25 310 LYS B C 1
ATOM 8505 O O . LYS B 1 310 ? 11.641 -19.469 5.57 1 97.25 310 LYS B O 1
ATOM 8510 N N . VAL B 1 311 ? 10.375 -18.156 4.238 1 98.12 311 VAL B N 1
ATOM 8511 C CA . VAL B 1 311 ? 11.531 -17.5 3.635 1 98.12 311 VAL B CA 1
ATOM 8512 C C . VAL B 1 311 ? 12.305 -16.734 4.699 1 98.12 311 VAL B C 1
ATOM 8514 O O . VAL B 1 311 ? 13.531 -16.812 4.777 1 98.12 311 VAL B O 1
ATOM 8517 N N . LYS B 1 312 ? 11.586 -15.914 5.492 1 96.81 312 LYS B N 1
ATOM 8518 C CA . LYS B 1 312 ? 12.195 -15.133 6.57 1 96.81 312 LYS B CA 1
ATOM 8519 C C . LYS B 1 312 ? 12.922 -16.031 7.562 1 96.81 312 LYS B C 1
ATOM 8521 O O . LYS B 1 312 ? 14.062 -15.766 7.938 1 96.81 312 LYS B O 1
ATOM 8526 N N . GLU B 1 313 ? 12.32 -17.188 7.949 1 96.88 313 GLU B N 1
ATOM 8527 C CA . GLU B 1 313 ? 12.867 -18.109 8.938 1 96.88 313 GLU B CA 1
ATOM 8528 C C . GLU B 1 313 ? 14.086 -18.844 8.391 1 96.88 313 GLU B C 1
ATOM 8530 O O . GLU B 1 313 ? 14.977 -19.234 9.156 1 96.88 313 GLU B O 1
ATOM 8535 N N . SER B 1 314 ? 14.164 -19 7.074 1 97.44 314 SER B N 1
ATOM 8536 C CA . SER B 1 314 ? 15.234 -19.766 6.449 1 97.44 314 SER B CA 1
ATOM 8537 C C . SER B 1 314 ? 16.422 -18.875 6.098 1 97.44 314 SER B C 1
ATOM 8539 O O . SER B 1 314 ? 17.344 -19.312 5.414 1 97.44 314 SER B O 1
ATOM 8541 N N . GLY B 1 315 ? 16.344 -17.609 6.535 1 97.19 315 GLY B N 1
ATOM 8542 C CA . GLY B 1 315 ? 17.422 -16.688 6.207 1 97.19 315 GLY B CA 1
ATOM 8543 C C . GLY B 1 315 ? 17.328 -16.125 4.797 1 97.19 315 GLY B C 1
ATOM 8544 O O . GLY B 1 315 ? 18.328 -15.664 4.242 1 97.19 315 GLY B O 1
ATOM 8545 N N . GLY B 1 316 ? 16.172 -16.281 4.234 1 97.88 316 GLY B N 1
ATOM 8546 C CA . GLY B 1 316 ? 15.977 -15.836 2.863 1 97.88 316 GLY B CA 1
ATOM 8547 C C . GLY B 1 316 ? 16.219 -14.352 2.678 1 97.88 316 GLY B C 1
ATOM 8548 O O . GLY B 1 316 ? 16.672 -13.922 1.615 1 97.88 316 GLY B O 1
ATOM 8549 N N . LEU B 1 317 ? 15.898 -13.445 3.67 1 98.31 317 LEU B N 1
ATOM 8550 C CA . LEU B 1 317 ? 16.094 -12.008 3.562 1 98.31 317 LEU B CA 1
ATOM 8551 C C . LEU B 1 317 ? 17.562 -11.656 3.43 1 98.31 317 LEU B C 1
ATOM 8553 O O . LEU B 1 317 ? 17.922 -10.773 2.65 1 98.31 317 LEU B O 1
ATOM 8557 N N . GLU B 1 318 ? 18.438 -12.367 4.164 1 97.75 318 GLU B N 1
ATOM 8558 C CA . GLU B 1 318 ? 19.875 -12.148 4.07 1 97.75 318 GLU B CA 1
ATOM 8559 C C . GLU B 1 318 ? 20.391 -12.461 2.67 1 97.75 318 GLU B C 1
ATOM 8561 O O . GLU B 1 318 ? 21.234 -11.734 2.137 1 97.75 318 GLU B O 1
ATOM 8566 N N . VAL B 1 319 ? 19.859 -13.5 2.121 1 96.19 319 VAL B N 1
ATOM 8567 C CA . VAL B 1 319 ? 20.266 -13.938 0.792 1 96.19 319 VAL B CA 1
ATOM 8568 C C . VAL B 1 319 ? 19.844 -12.906 -0.248 1 96.19 319 VAL B C 1
ATOM 8570 O O . VAL B 1 319 ? 20.609 -12.57 -1.156 1 96.19 319 VAL B O 1
ATOM 8573 N N . LEU B 1 320 ? 18.609 -12.445 -0.141 1 96.62 320 LEU B N 1
ATOM 8574 C CA . LEU B 1 320 ? 18.094 -11.445 -1.071 1 96.62 320 LEU B CA 1
ATOM 8575 C C . LEU B 1 320 ? 18.938 -10.18 -1.031 1 96.62 320 LEU B C 1
ATOM 8577 O O . LEU B 1 320 ? 19.344 -9.664 -2.076 1 96.62 320 LEU B O 1
ATOM 8581 N N . ILE B 1 321 ? 19.234 -9.648 0.146 1 97.56 321 ILE B N 1
ATOM 8582 C CA . ILE B 1 321 ? 20.016 -8.414 0.303 1 97.56 321 ILE B CA 1
ATOM 8583 C C . ILE B 1 321 ? 21.453 -8.648 -0.15 1 97.56 321 ILE B C 1
ATOM 8585 O O . ILE B 1 321 ? 22.062 -7.773 -0.762 1 97.56 321 ILE B O 1
ATOM 8589 N N . GLY B 1 322 ? 21.984 -9.891 0.221 1 95.12 322 GLY B N 1
ATOM 8590 C CA . GLY B 1 322 ? 23.297 -10.234 -0.263 1 95.12 322 GLY B CA 1
ATOM 8591 C C . GLY B 1 322 ? 23.422 -10.195 -1.775 1 95.12 322 GLY B C 1
ATOM 8592 O O . GLY B 1 322 ? 24.406 -9.688 -2.316 1 95.12 322 GLY B O 1
ATOM 8593 N N . PHE B 1 323 ? 22.469 -10.664 -2.508 1 95.44 323 PHE B N 1
ATOM 8594 C CA . PHE B 1 323 ? 22.453 -10.648 -3.965 1 95.44 323 PHE B CA 1
ATOM 8595 C C . PHE B 1 323 ? 22.375 -9.219 -4.488 1 95.44 323 PHE B C 1
ATOM 8597 O O . PHE B 1 323 ? 23.109 -8.852 -5.414 1 95.44 323 PHE B O 1
ATOM 8604 N N . LEU B 1 324 ? 21.469 -8.367 -3.854 1 95.38 324 LEU B N 1
ATOM 8605 C CA . LEU B 1 324 ? 21.281 -6.98 -4.273 1 95.38 324 LEU B CA 1
ATOM 8606 C C . LEU B 1 324 ? 22.578 -6.184 -4.078 1 95.38 324 LEU B C 1
ATOM 8608 O O . LEU B 1 324 ? 22.891 -5.309 -4.887 1 95.38 324 LEU B O 1
ATOM 8612 N N . SER B 1 325 ? 23.25 -6.453 -3.029 1 94.62 325 SER B N 1
ATOM 8613 C CA . SER B 1 325 ? 24.484 -5.746 -2.723 1 94.62 325 SER B CA 1
ATOM 8614 C C . SER B 1 325 ? 25.594 -6.117 -3.705 1 94.62 325 SER B C 1
ATOM 8616 O O . SER B 1 325 ? 26.375 -5.258 -4.129 1 94.62 325 SER B O 1
ATOM 8618 N N . ALA B 1 326 ? 25.578 -7.375 -4.086 1 91.62 326 ALA B N 1
ATOM 8619 C CA . ALA B 1 326 ? 26.656 -7.887 -4.926 1 91.62 326 ALA B CA 1
ATOM 8620 C C . ALA B 1 326 ? 26.359 -7.648 -6.406 1 91.62 326 ALA B C 1
ATOM 8622 O O . ALA B 1 326 ? 27.281 -7.426 -7.203 1 91.62 326 ALA B O 1
ATOM 8623 N N . HIS B 1 327 ? 25.078 -7.715 -6.734 1 88.62 327 HIS B N 1
ATOM 8624 C CA . HIS B 1 327 ? 24.734 -7.699 -8.148 1 88.62 327 HIS B CA 1
ATOM 8625 C C . HIS B 1 327 ? 23.641 -6.676 -8.43 1 88.62 327 HIS B C 1
ATOM 8627 O O . HIS B 1 327 ? 22.547 -7.031 -8.898 1 88.62 327 HIS B O 1
ATOM 8633 N N . GLN B 1 328 ? 23.875 -5.449 -8.43 1 84.44 328 GLN B N 1
ATOM 8634 C CA . GLN B 1 328 ? 22.875 -4.379 -8.5 1 84.44 328 GLN B CA 1
ATOM 8635 C C . GLN B 1 328 ? 22.328 -4.238 -9.914 1 84.44 328 GLN B C 1
ATOM 8637 O O . GLN B 1 328 ? 21.156 -3.883 -10.094 1 84.44 328 GLN B O 1
ATOM 8642 N N . SER B 1 329 ? 23.094 -4.598 -10.852 1 83.31 329 SER B N 1
ATOM 8643 C CA . SER B 1 329 ? 22.672 -4.383 -12.227 1 83.31 329 SER B CA 1
ATOM 8644 C C . SER B 1 329 ? 22.125 -5.668 -12.844 1 83.31 329 SER B C 1
ATOM 8646 O O . SER B 1 329 ? 21.688 -5.672 -13.992 1 83.31 329 SER B O 1
ATOM 8648 N N . HIS B 1 330 ? 22.172 -6.691 -12 1 87.06 330 HIS B N 1
ATOM 8649 C CA . HIS B 1 330 ? 21.672 -7.961 -12.516 1 87.06 330 HIS B CA 1
ATOM 8650 C C . HIS B 1 330 ? 20.156 -7.902 -12.742 1 87.06 330 HIS B C 1
ATOM 8652 O O . HIS B 1 330 ? 19.438 -7.273 -11.961 1 87.06 330 HIS B O 1
ATOM 8658 N N . PRO B 1 331 ? 19.672 -8.531 -13.68 1 83.94 331 PRO B N 1
ATOM 8659 C CA . PRO B 1 331 ? 18.25 -8.492 -13.992 1 83.94 331 PRO B CA 1
ATOM 8660 C C . PRO B 1 331 ? 17.375 -9.047 -12.867 1 83.94 331 PRO B C 1
ATOM 8662 O O . PRO B 1 331 ? 16.234 -8.594 -12.68 1 83.94 331 PRO B O 1
ATOM 8665 N N . LEU B 1 332 ? 17.875 -9.992 -12.148 1 90.75 332 LEU B N 1
ATOM 8666 C CA . LEU B 1 332 ? 17.094 -10.594 -11.07 1 90.75 332 LEU B CA 1
ATOM 8667 C C . LEU B 1 332 ? 17.016 -9.664 -9.867 1 90.75 332 LEU B C 1
ATOM 8669 O O . LEU B 1 332 ? 16.25 -9.914 -8.93 1 90.75 332 LEU B O 1
ATOM 8673 N N . SER B 1 333 ? 17.703 -8.578 -9.922 1 92.38 333 SER B N 1
ATOM 8674 C CA . SER B 1 333 ? 17.688 -7.625 -8.812 1 92.38 333 SER B CA 1
ATOM 8675 C C . SER B 1 333 ? 16.312 -6.98 -8.68 1 92.38 333 SER B C 1
ATOM 8677 O O . SER B 1 333 ? 15.859 -6.684 -7.57 1 92.38 333 SER B O 1
ATOM 8679 N N . ARG B 1 334 ? 15.734 -6.77 -9.805 1 90.56 334 ARG B N 1
ATOM 8680 C CA . ARG B 1 334 ? 14.391 -6.211 -9.773 1 90.56 334 ARG B CA 1
ATOM 8681 C C . ARG B 1 334 ? 13.422 -7.137 -9.039 1 90.56 334 ARG B C 1
ATOM 8683 O O . ARG B 1 334 ? 12.586 -6.684 -8.258 1 90.56 334 ARG B O 1
ATOM 8690 N N . LEU B 1 335 ? 13.57 -8.438 -9.359 1 91.31 335 LEU B N 1
ATOM 8691 C CA . LEU B 1 335 ? 12.719 -9.43 -8.711 1 91.31 335 LEU B CA 1
ATOM 8692 C C . LEU B 1 335 ? 12.977 -9.477 -7.207 1 91.31 335 LEU B C 1
ATOM 8694 O O . LEU B 1 335 ? 12.047 -9.656 -6.418 1 91.31 335 LEU B O 1
ATOM 8698 N N . ALA B 1 336 ? 14.211 -9.328 -6.863 1 95.38 336 ALA B N 1
ATOM 8699 C CA . ALA B 1 336 ? 14.578 -9.328 -5.449 1 95.38 336 ALA B CA 1
ATOM 8700 C C . ALA B 1 336 ? 13.961 -8.125 -4.73 1 95.38 336 ALA B C 1
ATOM 8702 O O . ALA B 1 336 ? 13.492 -8.25 -3.594 1 95.38 336 ALA B O 1
ATOM 8703 N N . ILE B 1 337 ? 13.922 -6.977 -5.34 1 95.88 337 ILE B N 1
ATOM 8704 C CA . ILE B 1 337 ? 13.32 -5.785 -4.754 1 95.88 337 ILE B CA 1
ATOM 8705 C C . ILE B 1 337 ? 11.812 -5.996 -4.59 1 95.88 337 ILE B C 1
ATOM 8707 O O . ILE B 1 337 ? 11.242 -5.66 -3.553 1 95.88 337 ILE B O 1
ATOM 8711 N N . LEU B 1 338 ? 11.242 -6.602 -5.605 1 92.94 338 LEU B N 1
ATOM 8712 C CA . LEU B 1 338 ? 9.812 -6.891 -5.535 1 92.94 338 LEU B CA 1
ATOM 8713 C C . LEU B 1 338 ? 9.516 -7.879 -4.414 1 92.94 338 LEU B C 1
ATOM 8715 O O . LEU B 1 338 ? 8.484 -7.773 -3.744 1 92.94 338 LEU B O 1
ATOM 8719 N N . ALA B 1 339 ? 10.359 -8.828 -4.281 1 96.25 339 ALA B N 1
ATOM 8720 C CA . ALA B 1 339 ? 10.203 -9.773 -3.176 1 96.25 339 ALA B CA 1
ATOM 8721 C C . ALA B 1 339 ? 10.227 -9.055 -1.83 1 96.25 339 ALA B C 1
ATOM 8723 O O . ALA B 1 339 ? 9.469 -9.398 -0.92 1 96.25 339 ALA B O 1
ATOM 8724 N N . CYS B 1 340 ? 11.055 -8.016 -1.691 1 97.06 340 CYS B N 1
ATOM 8725 C CA . CYS B 1 340 ? 11.117 -7.234 -0.462 1 97.06 340 CYS B CA 1
ATOM 8726 C C . CYS B 1 340 ? 9.812 -6.477 -0.236 1 97.06 340 CYS B C 1
ATOM 8728 O O . CYS B 1 340 ? 9.383 -6.301 0.905 1 97.06 340 CYS B O 1
ATOM 8730 N N . VAL B 1 341 ? 9.195 -6.016 -1.317 1 94.88 341 VAL B N 1
ATOM 8731 C CA . VAL B 1 341 ? 7.93 -5.293 -1.23 1 94.88 341 VAL B CA 1
ATOM 8732 C C . VAL B 1 341 ? 6.867 -6.188 -0.594 1 94.88 341 VAL B C 1
ATOM 8734 O O . VAL B 1 341 ? 5.996 -5.703 0.134 1 94.88 341 VAL B O 1
ATOM 8737 N N . ASP B 1 342 ? 6.973 -7.488 -0.861 1 93.81 342 ASP B N 1
ATOM 8738 C CA . ASP B 1 342 ? 5.973 -8.422 -0.342 1 93.81 342 ASP B CA 1
ATOM 8739 C C . ASP B 1 342 ? 6.027 -8.484 1.184 1 93.81 342 ASP B C 1
ATOM 8741 O O . ASP B 1 342 ? 5.098 -8.984 1.82 1 93.81 342 ASP B O 1
ATOM 8745 N N . PHE B 1 343 ? 7.051 -7.926 1.848 1 96.62 343 PHE B N 1
ATOM 8746 C CA . PHE B 1 343 ? 7.215 -8 3.295 1 96.62 343 PHE B CA 1
ATOM 8747 C C . PHE B 1 343 ? 6.766 -6.707 3.959 1 96.62 343 PHE B C 1
ATOM 8749 O O . PHE B 1 343 ? 6.965 -6.52 5.16 1 96.62 343 PHE B O 1
ATOM 8756 N N . VAL B 1 344 ? 6.133 -5.758 3.291 1 94.75 344 VAL B N 1
ATOM 8757 C CA . VAL B 1 344 ? 5.875 -4.402 3.768 1 94.75 344 VAL B CA 1
ATOM 8758 C C . VAL B 1 344 ? 4.961 -4.449 4.988 1 94.75 344 VAL B C 1
ATOM 8760 O O . VAL B 1 344 ? 4.992 -3.549 5.828 1 94.75 344 VAL B O 1
ATOM 8763 N N . PHE B 1 345 ? 4.121 -5.441 5.129 1 94.12 345 PHE B N 1
ATOM 8764 C CA . PHE B 1 345 ? 3.18 -5.5 6.242 1 94.12 345 PHE B CA 1
ATOM 8765 C C . PHE B 1 345 ? 3.766 -6.289 7.41 1 94.12 345 PHE B C 1
ATOM 8767 O O . PHE B 1 345 ? 3.131 -6.418 8.461 1 94.12 345 PHE B O 1
ATOM 8774 N N . ASP B 1 346 ? 4.91 -6.867 7.219 1 94.69 346 ASP B N 1
ATOM 8775 C CA . ASP B 1 346 ? 5.629 -7.602 8.258 1 94.69 346 ASP B CA 1
ATOM 8776 C C . ASP B 1 346 ? 6.641 -6.703 8.969 1 94.69 346 ASP B C 1
ATOM 8778 O O . ASP B 1 346 ? 7.758 -6.52 8.484 1 94.69 346 ASP B O 1
ATOM 8782 N N . GLU B 1 347 ? 6.312 -6.195 10.133 1 94.5 347 GLU B N 1
ATOM 8783 C CA . GLU B 1 347 ? 7.129 -5.223 10.844 1 94.5 347 GLU B CA 1
ATOM 8784 C C . GLU B 1 347 ? 8.508 -5.789 11.172 1 94.5 347 GLU B C 1
ATOM 8786 O O . GLU B 1 347 ? 9.516 -5.102 11.023 1 94.5 347 GLU B O 1
ATOM 8791 N N . SER B 1 348 ? 8.547 -7.039 11.648 1 95.88 348 SER B N 1
ATOM 8792 C CA . SER B 1 348 ? 9.812 -7.668 12.016 1 95.88 348 SER B CA 1
ATOM 8793 C C . SER B 1 348 ? 10.711 -7.852 10.797 1 95.88 348 SER B C 1
ATOM 8795 O O . SER B 1 348 ? 11.922 -7.668 10.883 1 95.88 348 SER B O 1
ATOM 8797 N N . ALA B 1 349 ? 10.109 -8.242 9.656 1 97.19 349 ALA B N 1
ATOM 8798 C CA . ALA B 1 349 ? 10.883 -8.398 8.43 1 97.19 349 ALA B CA 1
ATOM 8799 C C . ALA B 1 349 ? 11.461 -7.059 7.977 1 97.19 349 ALA B C 1
ATOM 8801 O O . ALA B 1 349 ? 12.602 -6.988 7.531 1 97.19 349 ALA B O 1
ATOM 8802 N N . MET B 1 350 ? 10.672 -5.965 8.094 1 96.88 350 MET B N 1
ATOM 8803 C CA . MET B 1 350 ? 11.117 -4.641 7.68 1 96.88 350 MET B CA 1
ATOM 8804 C C . MET B 1 350 ? 12.297 -4.168 8.523 1 96.88 350 MET B C 1
ATOM 8806 O O . MET B 1 350 ? 13.227 -3.543 8.008 1 96.88 350 MET B O 1
ATOM 8810 N N . GLU B 1 351 ? 12.234 -4.406 9.805 1 97 351 GLU B N 1
ATOM 8811 C CA . GLU B 1 351 ? 13.336 -4.07 10.695 1 97 351 GLU B CA 1
ATOM 8812 C C . GLU B 1 351 ? 14.609 -4.816 10.297 1 97 351 GLU B C 1
ATOM 8814 O O . GLU B 1 351 ? 15.695 -4.234 10.289 1 97 351 GLU B O 1
ATOM 8819 N N . GLN B 1 352 ? 14.414 -6.102 9.992 1 97.88 352 GLN B N 1
ATOM 8820 C CA . GLN B 1 352 ? 15.555 -6.906 9.578 1 97.88 352 GLN B CA 1
ATOM 8821 C C . GLN B 1 352 ? 16.141 -6.387 8.266 1 97.88 352 GLN B C 1
ATOM 8823 O O . GLN B 1 352 ? 17.375 -6.328 8.109 1 97.88 352 GLN B O 1
ATOM 8828 N N . LEU B 1 353 ? 15.305 -6.07 7.332 1 98.38 353 LEU B N 1
ATOM 8829 C CA . LEU B 1 353 ? 15.758 -5.559 6.043 1 98.38 353 LEU B CA 1
ATOM 8830 C C . LEU B 1 353 ? 16.531 -4.262 6.215 1 98.38 353 LEU B C 1
ATOM 8832 O O . LEU B 1 353 ? 17.547 -4.043 5.539 1 98.38 353 LEU B O 1
ATOM 8836 N N . GLN B 1 354 ? 16.031 -3.348 7.059 1 97.56 354 GLN B N 1
ATOM 8837 C CA . GLN B 1 354 ? 16.75 -2.111 7.359 1 97.56 354 GLN B CA 1
ATOM 8838 C C . GLN B 1 354 ? 18.141 -2.402 7.922 1 97.56 354 GLN B C 1
ATOM 8840 O O . GLN B 1 354 ? 19.125 -1.793 7.504 1 97.56 354 GLN B O 1
ATOM 8845 N N . GLU B 1 355 ? 18.234 -3.336 8.867 1 97.5 355 GLU B N 1
ATOM 8846 C CA . GLU B 1 355 ? 19.5 -3.701 9.516 1 97.5 355 GLU B CA 1
ATOM 8847 C C . GLU B 1 355 ? 20.469 -4.301 8.508 1 97.5 355 GLU B C 1
ATOM 8849 O O . GLU B 1 355 ? 21.688 -4.137 8.648 1 97.5 355 GLU B O 1
ATOM 8854 N N . LEU B 1 356 ? 19.922 -5.004 7.523 1 97.75 356 LEU B N 1
ATOM 8855 C CA . LEU B 1 356 ? 20.75 -5.664 6.523 1 97.75 356 LEU B CA 1
ATOM 8856 C C . LEU B 1 356 ? 21.219 -4.668 5.469 1 97.75 356 LEU B C 1
ATOM 8858 O O . LEU B 1 356 ? 22.016 -5.016 4.586 1 97.75 356 LEU B O 1
ATOM 8862 N N . GLY B 1 357 ? 20.734 -3.408 5.531 1 97.25 357 GLY B N 1
ATOM 8863 C CA . GLY B 1 357 ? 21.25 -2.357 4.664 1 97.25 357 GLY B CA 1
ATOM 8864 C C . GLY B 1 357 ? 20.438 -2.197 3.387 1 97.25 357 GLY B C 1
ATOM 8865 O O . GLY B 1 357 ? 20.984 -1.836 2.344 1 97.25 357 GLY B O 1
ATOM 8866 N N . LEU B 1 358 ? 19.125 -2.471 3.408 1 98.31 358 LEU B N 1
ATOM 8867 C CA . LEU B 1 358 ? 18.312 -2.391 2.207 1 98.31 358 LEU B CA 1
ATOM 8868 C C . LEU B 1 358 ? 18.172 -0.946 1.734 1 98.31 358 LEU B C 1
ATOM 8870 O O . LEU B 1 358 ? 18.219 -0.675 0.532 1 98.31 358 LEU B O 1
ATOM 8874 N N . VAL B 1 359 ? 18 0.066 2.633 1 98.38 359 VAL B N 1
ATOM 8875 C CA . VAL B 1 359 ? 17.656 1.445 2.311 1 98.38 359 VAL B CA 1
ATOM 8876 C C . VAL B 1 359 ? 18.734 2.066 1.438 1 98.38 359 VAL B C 1
ATOM 8878 O O . VAL B 1 359 ? 18.453 2.57 0.348 1 98.38 359 VAL B O 1
ATOM 8881 N N . PRO B 1 360 ? 20.078 2.002 1.837 1 97.31 360 PRO B N 1
ATOM 8882 C CA . PRO B 1 360 ? 21.109 2.566 0.958 1 97.31 360 PRO B CA 1
ATOM 8883 C C . PRO B 1 360 ? 21.141 1.895 -0.413 1 97.31 360 PRO B C 1
ATOM 8885 O O . PRO B 1 360 ? 21.422 2.553 -1.419 1 97.31 360 PRO B O 1
ATOM 8888 N N . LEU B 1 361 ? 20.891 0.603 -0.475 1 97.5 361 LEU B N 1
ATOM 8889 C CA . LEU B 1 361 ? 20.875 -0.118 -1.743 1 97.5 361 LEU B CA 1
ATOM 8890 C C . LEU B 1 361 ? 19.766 0.393 -2.652 1 97.5 361 LEU B C 1
ATOM 8892 O O . LEU B 1 361 ? 19.969 0.548 -3.859 1 97.5 361 LEU B O 1
ATOM 8896 N N . LEU B 1 362 ? 18.578 0.59 -2.07 1 98.06 362 LEU B N 1
ATOM 8897 C CA . LEU B 1 362 ? 17.438 1.093 -2.824 1 98.06 362 LEU B CA 1
ATOM 8898 C C . LEU B 1 362 ? 17.734 2.48 -3.387 1 98.06 362 LEU B C 1
ATOM 8900 O O . LEU B 1 362 ? 17.422 2.764 -4.543 1 98.06 362 LEU B O 1
ATOM 8904 N N . VAL B 1 363 ? 18.281 3.371 -2.561 1 97.81 363 VAL B N 1
ATOM 8905 C CA . VAL B 1 363 ? 18.562 4.738 -2.984 1 97.81 363 VAL B CA 1
ATOM 8906 C C . VAL B 1 363 ? 19.609 4.727 -4.102 1 97.81 363 VAL B C 1
ATOM 8908 O O . VAL B 1 363 ? 19.484 5.484 -5.07 1 97.81 363 VAL B O 1
ATOM 8911 N N . ALA B 1 364 ? 20.641 3.873 -3.936 1 96 364 ALA B N 1
ATOM 8912 C CA . ALA B 1 364 ? 21.625 3.738 -4.996 1 96 364 ALA B CA 1
ATOM 8913 C C . ALA B 1 364 ? 20.984 3.334 -6.312 1 96 364 ALA B C 1
ATOM 8915 O O . ALA B 1 364 ? 21.328 3.863 -7.371 1 96 364 ALA B O 1
ATOM 8916 N N . ARG B 1 365 ? 20.109 2.377 -6.242 1 95.19 365 ARG B N 1
ATOM 8917 C CA . ARG B 1 365 ? 19.406 1.931 -7.438 1 95.19 365 ARG B CA 1
ATOM 8918 C C . ARG B 1 365 ? 18.547 3.047 -8.008 1 95.19 365 ARG B C 1
ATOM 8920 O O . ARG B 1 365 ? 18.406 3.178 -9.227 1 95.19 365 ARG B O 1
ATOM 8927 N N . LEU B 1 366 ? 17.844 3.822 -7.148 1 96 366 LEU B N 1
ATOM 8928 C CA . LEU B 1 366 ? 17.016 4.945 -7.562 1 96 366 LEU B CA 1
ATOM 8929 C C . LEU B 1 366 ? 17.828 5.965 -8.352 1 96 366 LEU B C 1
ATOM 8931 O O . LEU B 1 366 ? 17.391 6.438 -9.398 1 96 366 LEU B O 1
ATOM 8935 N N . VAL B 1 367 ? 19 6.281 -7.871 1 95.19 367 VAL B N 1
ATOM 8936 C CA . VAL B 1 367 ? 19.891 7.238 -8.516 1 95.19 367 VAL B CA 1
ATOM 8937 C C . VAL B 1 367 ? 20.344 6.691 -9.875 1 95.19 367 VAL B C 1
ATOM 8939 O O . VAL B 1 367 ? 20.375 7.422 -10.867 1 95.19 367 VAL B O 1
ATOM 8942 N N . GLU B 1 368 ? 20.672 5.426 -9.93 1 92.38 368 GLU B N 1
ATOM 8943 C CA . GLU B 1 368 ? 21.109 4.793 -11.172 1 92.38 368 GLU B CA 1
ATOM 8944 C C . GLU B 1 368 ? 20 4.844 -12.227 1 92.38 368 GLU B C 1
ATOM 8946 O O . GLU B 1 368 ? 20.281 5.125 -13.398 1 92.38 368 GLU B O 1
ATOM 8951 N N . LEU B 1 369 ? 18.828 4.516 -11.82 1 91 369 LEU B N 1
ATOM 8952 C CA . LEU B 1 369 ? 17.703 4.555 -12.742 1 91 369 LEU B CA 1
ATOM 8953 C C . LEU B 1 369 ? 17.484 5.965 -13.273 1 91 369 LEU B C 1
ATOM 8955 O O . LEU B 1 369 ? 17.125 6.145 -14.438 1 91 369 LEU B O 1
ATOM 8959 N N . THR B 1 370 ? 17.656 6.934 -12.414 1 92.12 370 THR B N 1
ATOM 8960 C CA . THR B 1 370 ? 17.469 8.328 -12.789 1 92.12 370 THR B CA 1
ATOM 8961 C C . THR B 1 370 ? 18.547 8.781 -13.766 1 92.12 370 THR B C 1
ATOM 8963 O O . THR B 1 370 ? 18.266 9.516 -14.711 1 92.12 370 THR B O 1
ATOM 8966 N N . ARG B 1 371 ? 19.781 8.32 -13.57 1 87 371 ARG B N 1
ATOM 8967 C CA . ARG B 1 371 ? 20.891 8.641 -14.453 1 87 371 ARG B CA 1
ATOM 8968 C C . ARG B 1 371 ? 20.688 8.031 -15.836 1 87 371 ARG B C 1
ATOM 8970 O O . ARG B 1 371 ? 21.016 8.656 -16.844 1 87 371 ARG B O 1
ATOM 8977 N N . GLY B 1 372 ? 20.266 6.742 -15.82 1 75.75 372 GLY B N 1
ATOM 8978 C CA . GLY B 1 372 ? 20.031 6.059 -17.078 1 75.75 372 GLY B CA 1
ATOM 8979 C C . GLY B 1 372 ? 18.969 6.719 -17.938 1 75.75 372 GLY B C 1
ATOM 8980 O O . GLY B 1 372 ? 19.062 6.715 -19.156 1 75.75 372 GLY B O 1
ATOM 8981 N N . GLU B 1 373 ? 17.922 7.062 -17.344 1 64.75 373 GLU B N 1
ATOM 8982 C CA . GLU B 1 373 ? 16.906 7.844 -18.062 1 64.75 373 GLU B CA 1
ATOM 8983 C C . GLU B 1 373 ? 17.531 9.102 -18.672 1 64.75 373 GLU B C 1
ATOM 8985 O O . GLU B 1 373 ? 17.156 9.492 -19.781 1 64.75 373 GLU B O 1
ATOM 8990 N N . GLU B 1 374 ? 18.5 9.648 -17.984 1 54.78 374 GLU B N 1
ATOM 8991 C CA . GLU B 1 374 ? 19.219 10.836 -18.438 1 54.78 374 GLU B CA 1
ATOM 8992 C C . GLU B 1 374 ? 20.047 10.547 -19.672 1 54.78 374 GLU B C 1
ATOM 8994 O O . GLU B 1 374 ? 20.062 11.344 -20.625 1 54.78 374 GLU B O 1
ATOM 8999 N N . GLN B 1 375 ? 20.625 9.281 -19.656 1 47.56 375 GLN B N 1
ATOM 9000 C CA . GLN B 1 375 ? 21.469 8.898 -20.797 1 47.56 375 GLN B CA 1
ATOM 9001 C C . GLN B 1 375 ? 20.625 8.5 -22 1 47.56 375 GLN B C 1
ATOM 9003 O O . GLN B 1 375 ? 21.016 8.742 -23.141 1 47.56 375 GLN B O 1
ATOM 9008 N N . SER B 1 376 ? 19.5 7.762 -21.719 1 46.75 376 SER B N 1
ATOM 9009 C CA . SER B 1 376 ? 18.641 7.383 -22.828 1 46.75 376 SER B CA 1
ATOM 9010 C C . SER B 1 376 ? 18.016 8.609 -23.484 1 46.75 376 SER B C 1
ATOM 9012 O O . SER B 1 376 ? 17.797 8.633 -24.688 1 46.75 376 SER B O 1
ATOM 9014 N N . ALA B 1 377 ? 17.688 9.57 -22.859 1 42.72 377 ALA B N 1
ATOM 9015 C CA . ALA B 1 377 ? 17.156 10.82 -23.406 1 42.72 377 ALA B CA 1
ATOM 9016 C C . ALA B 1 377 ? 18.25 11.57 -24.172 1 42.72 377 ALA B C 1
ATOM 9018 O O . ALA B 1 377 ? 17.969 12.211 -25.203 1 42.72 377 ALA B O 1
ATOM 9019 N N . GLU B 1 378 ? 19.469 11.555 -23.797 1 38.97 378 GLU B N 1
ATOM 9020 C CA . GLU B 1 378 ? 20.562 12.164 -24.547 1 38.97 378 GLU B CA 1
ATOM 9021 C C . GLU B 1 378 ? 20.828 11.414 -25.844 1 38.97 378 GLU B C 1
ATOM 9023 O O . GLU B 1 378 ? 21.156 12.023 -26.875 1 38.97 378 GLU B O 1
ATOM 9028 N N . LYS B 1 379 ? 20.703 9.984 -25.969 1 39.78 379 LYS B N 1
ATOM 9029 C CA . LYS B 1 379 ? 20.906 9.227 -27.203 1 39.78 379 LYS B CA 1
ATOM 9030 C C . LYS B 1 379 ? 19.75 9.445 -28.172 1 39.78 379 LYS B C 1
ATOM 9032 O O . LYS B 1 379 ? 19.953 9.453 -29.391 1 39.78 379 LYS B O 1
ATOM 9037 N N . MET B 1 380 ? 18.578 9.57 -27.703 1 34.84 380 MET B N 1
ATOM 9038 C CA . MET B 1 380 ? 17.5 9.836 -28.641 1 34.84 380 MET B CA 1
ATOM 9039 C C . MET B 1 380 ? 17.688 11.195 -29.312 1 34.84 380 MET B C 1
ATOM 9041 O O . MET B 1 380 ? 17.203 11.414 -30.438 1 34.84 380 MET B O 1
ATOM 9045 N N . ASP B 1 381 ? 18.328 12.086 -28.656 1 33.81 381 ASP B N 1
ATOM 9046 C CA . ASP B 1 381 ? 18.484 13.328 -29.406 1 33.81 381 ASP B CA 1
ATOM 9047 C C . ASP B 1 381 ? 19.469 13.141 -30.562 1 33.81 381 ASP B C 1
ATOM 9049 O O . ASP B 1 381 ? 19.516 13.969 -31.484 1 33.81 381 ASP B O 1
ATOM 9053 N N . VAL B 1 382 ? 20.406 12.203 -30.531 1 32.59 382 VAL B N 1
ATOM 9054 C CA . VAL B 1 382 ? 21.297 12.141 -31.703 1 32.59 382 VAL B CA 1
ATOM 9055 C C . VAL B 1 382 ? 20.609 11.383 -32.844 1 32.59 382 VAL B C 1
ATOM 9057 O O . VAL B 1 382 ? 20.797 11.703 -34 1 32.59 382 VAL B O 1
ATOM 9060 N N . SER B 1 383 ? 19.984 10.141 -32.594 1 32.38 383 SER B N 1
ATOM 9061 C CA . SER B 1 383 ? 19.625 9.305 -33.719 1 32.38 383 SER B CA 1
ATOM 9062 C C . SER B 1 383 ? 18.297 9.758 -34.344 1 32.38 383 SER B C 1
ATOM 9064 O O . SER B 1 383 ? 17.75 9.078 -35.188 1 32.38 383 SER B O 1
ATOM 9066 N N . ILE B 1 384 ? 17.609 10.773 -33.906 1 30.19 384 ILE B N 1
ATOM 9067 C CA . ILE B 1 384 ? 16.375 11.078 -34.625 1 30.19 384 ILE B CA 1
ATOM 9068 C C . ILE B 1 384 ? 16.703 11.484 -36.062 1 30.19 384 ILE B C 1
ATOM 9070 O O . ILE B 1 384 ? 15.797 11.805 -36.844 1 30.19 384 ILE B O 1
ATOM 9074 N N . THR B 1 385 ? 17.891 11.828 -36.469 1 28.52 385 THR B N 1
ATOM 9075 C CA . THR B 1 385 ? 17.75 12.227 -37.844 1 28.52 385 THR B CA 1
ATOM 9076 C C . THR B 1 385 ? 17.359 11.031 -38.719 1 28.52 385 THR B C 1
ATOM 9078 O O . THR B 1 385 ? 16.828 11.195 -39.812 1 28.52 385 THR B O 1
ATOM 9081 N N . SER B 1 386 ? 18.219 9.961 -38.75 1 28.05 386 SER B N 1
ATOM 9082 C CA . SER B 1 386 ? 17.984 9.172 -39.938 1 28.05 386 SER B CA 1
ATOM 9083 C C . SER B 1 386 ? 16.641 8.453 -39.906 1 28.05 386 SER B C 1
ATOM 9085 O O . SER B 1 386 ? 16 8.406 -38.844 1 28.05 386 SER B O 1
ATOM 9087 N N . SER B 1 387 ? 16.391 7.258 -40.75 1 27.88 387 SER B N 1
ATOM 9088 C CA . SER B 1 387 ? 15.25 6.562 -41.312 1 27.88 387 SER B CA 1
ATOM 9089 C C . SER B 1 387 ? 14.461 5.801 -40.25 1 27.88 387 SER B C 1
ATOM 9091 O O . SER B 1 387 ? 14.953 4.824 -39.688 1 27.88 387 SER B O 1
ATOM 9093 N N . MET B 1 388 ? 13.75 6.43 -39.375 1 25.91 388 MET B N 1
ATOM 9094 C CA . MET B 1 388 ? 12.945 5.852 -38.312 1 25.91 388 MET B CA 1
ATOM 9095 C C . MET B 1 388 ? 11.891 4.902 -38.875 1 25.91 388 MET B C 1
ATOM 9097 O O . MET B 1 388 ? 11 5.328 -39.625 1 25.91 388 MET B O 1
ATOM 9101 N N . SER B 1 389 ? 12.391 3.625 -39.375 1 26.86 389 SER B N 1
ATOM 9102 C CA . SER B 1 389 ? 11.367 2.754 -39.969 1 26.86 389 SER B CA 1
ATOM 9103 C C . SER B 1 389 ? 10.203 2.566 -39 1 26.86 389 SER B C 1
ATOM 9105 O O . SER B 1 389 ? 10.367 2.713 -37.781 1 26.86 389 SER B O 1
ATOM 9107 N N . PRO B 1 390 ? 8.867 2.609 -39.5 1 28.84 390 PRO B N 1
ATOM 9108 C CA . PRO B 1 390 ? 7.531 2.549 -38.906 1 28.84 390 PRO B CA 1
ATOM 9109 C C . PRO B 1 390 ? 7.418 1.469 -37.812 1 28.84 390 PRO B C 1
ATOM 9111 O O . PRO B 1 390 ? 6.535 1.538 -36.969 1 28.84 390 PRO B O 1
ATOM 9114 N N . THR B 1 391 ? 8.164 0.321 -38 1 28.48 391 THR B N 1
ATOM 9115 C CA . THR B 1 391 ? 7.938 -0.875 -37.188 1 28.48 391 THR B CA 1
ATOM 9116 C C . THR B 1 391 ? 8.242 -0.609 -35.719 1 28.48 391 THR B C 1
ATOM 9118 O O . THR B 1 391 ? 7.941 -1.436 -34.844 1 28.48 391 THR B O 1
ATOM 9121 N N . GLU B 1 392 ? 9.07 0.409 -35.438 1 29.48 392 GLU B N 1
ATOM 9122 C CA . GLU B 1 392 ? 9.695 0.667 -34.156 1 29.48 392 GLU B CA 1
ATOM 9123 C C . GLU B 1 392 ? 8.703 1.286 -33.188 1 29.48 392 GLU B C 1
ATOM 9125 O O . GLU B 1 392 ? 9.008 1.446 -31.984 1 29.48 392 GLU B O 1
ATOM 9130 N N . LEU B 1 393 ? 7.656 1.877 -33.656 1 27.84 393 LEU B N 1
ATOM 9131 C CA . LEU B 1 393 ? 6.641 2.617 -32.938 1 27.84 393 LEU B CA 1
ATOM 9132 C C . LEU B 1 393 ? 5.887 1.697 -31.969 1 27.84 393 LEU B C 1
ATOM 9134 O O . LEU B 1 393 ? 5.078 2.162 -31.172 1 27.84 393 LEU B O 1
ATOM 9138 N N . LEU B 1 394 ? 5.711 0.408 -32.344 1 29.64 394 LEU B N 1
ATOM 9139 C CA . LEU B 1 394 ? 4.805 -0.477 -31.625 1 29.64 394 LEU B CA 1
ATOM 9140 C C . LEU B 1 394 ? 5.32 -0.739 -30.219 1 29.64 394 LEU B C 1
ATOM 9142 O O . LEU B 1 394 ? 4.762 -1.565 -29.5 1 29.64 394 LEU B O 1
ATOM 9146 N N . GLY B 1 395 ? 6.59 -0.319 -29.938 1 30.8 395 GLY B N 1
ATOM 9147 C CA . GLY B 1 395 ? 7.289 -0.559 -28.672 1 30.8 395 GLY B CA 1
ATOM 9148 C C . GLY B 1 395 ? 6.699 0.206 -27.516 1 30.8 395 GLY B C 1
ATOM 9149 O O . GLY B 1 395 ? 7.391 0.469 -26.516 1 30.8 395 GLY B O 1
ATOM 9150 N N . SER B 1 396 ? 5.52 0.615 -27.641 1 30.38 396 SER B N 1
ATOM 9151 C CA . SER B 1 396 ? 4.98 1.538 -26.656 1 30.38 396 SER B CA 1
ATOM 9152 C C . SER B 1 396 ? 5.23 1.035 -25.234 1 30.38 396 SER B C 1
ATOM 9154 O O . SER B 1 396 ? 5.434 -0.162 -25.016 1 30.38 396 SER B O 1
ATOM 9156 N N . SER B 1 397 ? 5.516 2.02 -24.359 1 36.44 397 SER B N 1
ATOM 9157 C CA . SER B 1 397 ? 5.84 2.025 -22.938 1 36.44 397 SER B CA 1
ATOM 9158 C C . SER B 1 397 ? 4.914 1.096 -22.156 1 36.44 397 SER B C 1
ATOM 9160 O O . SER B 1 397 ? 5.352 0.423 -21.219 1 36.44 397 SER B O 1
ATOM 9162 N N . SER B 1 398 ? 3.67 0.977 -22.688 1 35.25 398 SER B N 1
ATOM 9163 C CA . SER B 1 398 ? 2.686 0.166 -21.969 1 35.25 398 SER B CA 1
ATOM 9164 C C . SER B 1 398 ? 3.027 -1.317 -22.062 1 35.25 398 SER B C 1
ATOM 9166 O O . SER B 1 398 ? 2.811 -2.064 -21.109 1 35.25 398 SER B O 1
ATOM 9168 N N . PHE B 1 399 ? 3.617 -1.74 -23.266 1 37.34 399 PHE B N 1
ATOM 9169 C CA . PHE B 1 399 ? 3.908 -3.146 -23.516 1 37.34 399 PHE B CA 1
ATOM 9170 C C . PHE B 1 399 ? 5.152 -3.59 -22.75 1 37.34 399 PHE B C 1
ATOM 9172 O O . PHE B 1 399 ? 5.207 -4.715 -22.25 1 37.34 399 PHE B O 1
ATOM 9179 N N . GLN B 1 400 ? 6.07 -2.672 -22.703 1 42.78 400 GLN B N 1
ATOM 9180 C CA . GLN B 1 400 ? 7.277 -2.967 -21.938 1 42.78 400 GLN B CA 1
ATOM 9181 C C . GLN B 1 400 ? 6.969 -3.078 -20.453 1 42.78 400 GLN B C 1
ATOM 9183 O O . GLN B 1 400 ? 7.516 -3.943 -19.766 1 42.78 400 GLN B O 1
ATOM 9188 N N . SER B 1 401 ? 6.023 -2.24 -20 1 42.38 401 SER B N 1
ATOM 9189 C CA . SER B 1 401 ? 5.566 -2.293 -18.609 1 42.38 401 SER B CA 1
ATOM 9190 C C . SER B 1 401 ? 4.84 -3.6 -18.312 1 42.38 401 SER B C 1
ATOM 9192 O O . SER B 1 401 ? 5.035 -4.199 -17.25 1 42.38 401 SER B O 1
ATOM 9194 N N . LEU B 1 402 ? 4.137 -4.113 -19.312 1 42.22 402 LEU B N 1
ATOM 9195 C CA . LEU B 1 402 ? 3.475 -5.406 -19.203 1 42.22 402 LEU B CA 1
ATOM 9196 C C . LEU B 1 402 ? 4.492 -6.539 -19.188 1 42.22 402 LEU B C 1
ATOM 9198 O O . LEU B 1 402 ? 4.387 -7.465 -18.375 1 42.22 402 LEU B O 1
ATOM 9202 N N . ARG B 1 403 ? 5.578 -6.508 -20.078 1 45.28 403 ARG B N 1
ATOM 9203 C CA . ARG B 1 403 ? 6.605 -7.539 -20.172 1 45.28 403 ARG B CA 1
ATOM 9204 C C . ARG B 1 403 ? 7.398 -7.641 -18.859 1 45.28 403 ARG B C 1
ATOM 9206 O O . ARG B 1 403 ? 7.664 -8.742 -18.375 1 45.28 403 ARG B O 1
ATOM 9213 N N . SER B 1 404 ? 7.754 -6.477 -18.375 1 46.78 404 SER B N 1
ATOM 9214 C CA . SER B 1 404 ? 8.516 -6.434 -17.125 1 46.78 404 SER B CA 1
ATOM 9215 C C . SER B 1 404 ? 7.688 -6.957 -15.953 1 46.78 404 SER B C 1
ATOM 9217 O O . SER B 1 404 ? 8.211 -7.648 -15.078 1 46.78 404 SER B O 1
ATOM 9219 N N . TRP B 1 405 ? 6.402 -6.738 -15.961 1 43.91 405 TRP B N 1
ATOM 9220 C CA . TRP B 1 405 ? 5.453 -7.23 -14.969 1 43.91 405 TRP B CA 1
ATOM 9221 C C . TRP B 1 405 ? 5.297 -8.742 -15.062 1 43.91 405 TRP B C 1
ATOM 9223 O O . TRP B 1 405 ? 5.305 -9.445 -14.047 1 43.91 405 TRP B O 1
ATOM 9233 N N . LEU B 1 406 ? 5.297 -9.227 -16.312 1 45.47 406 LEU B N 1
ATOM 9234 C CA . LEU B 1 406 ? 5.148 -10.656 -16.562 1 45.47 406 LEU B CA 1
ATOM 9235 C C . LEU B 1 406 ? 6.355 -11.43 -16.047 1 45.47 406 LEU B C 1
ATOM 9237 O O . LEU B 1 406 ? 6.207 -12.516 -15.484 1 45.47 406 LEU B O 1
ATOM 9241 N N . VAL B 1 407 ? 7.5 -10.797 -16.25 1 47.28 407 VAL B N 1
ATOM 9242 C CA . VAL B 1 407 ? 8.734 -11.391 -15.742 1 47.28 407 VAL B CA 1
ATOM 9243 C C . VAL B 1 407 ? 8.719 -11.375 -14.219 1 47.28 407 VAL B C 1
ATOM 9245 O O . VAL B 1 407 ? 9.062 -12.375 -13.578 1 47.28 407 VAL B O 1
ATOM 9248 N N . SER B 1 408 ? 8.305 -10.25 -13.695 1 43.84 408 SER B N 1
ATOM 9249 C CA . SER B 1 408 ? 8.352 -10.055 -12.25 1 43.84 408 SER B CA 1
ATOM 9250 C C . SER B 1 408 ? 7.375 -10.984 -11.539 1 43.84 408 SER B C 1
ATOM 9252 O O . SER B 1 408 ? 7.645 -11.438 -10.422 1 43.84 408 SER B O 1
ATOM 9254 N N . GLU B 1 409 ? 6.234 -11.266 -12.25 1 40.25 409 GLU B N 1
ATOM 9255 C CA . GLU B 1 409 ? 5.195 -12.133 -11.695 1 40.25 409 GLU B CA 1
ATOM 9256 C C . GLU B 1 409 ? 5.523 -13.602 -11.922 1 40.25 409 GLU B C 1
ATOM 9258 O O . GLU B 1 409 ? 4.785 -14.484 -11.477 1 40.25 409 GLU B O 1
ATOM 9263 N N . GLY B 1 410 ? 6.801 -13.852 -12.594 1 39.38 410 GLY B N 1
ATOM 9264 C CA . GLY B 1 410 ? 7.27 -15.18 -12.953 1 39.38 410 GLY B CA 1
ATOM 9265 C C . GLY B 1 410 ? 6.406 -15.852 -14.008 1 39.38 410 GLY B C 1
ATOM 9266 O O . GLY B 1 410 ? 6.379 -17.078 -14.102 1 39.38 410 GLY B O 1
ATOM 9267 N N . LEU B 1 411 ? 5.645 -15.117 -14.648 1 39.53 411 LEU B N 1
ATOM 9268 C CA . LEU B 1 411 ? 4.781 -15.719 -15.664 1 39.53 411 LEU B CA 1
ATOM 9269 C C . LEU B 1 411 ? 5.535 -15.906 -16.969 1 39.53 411 LEU B C 1
ATOM 9271 O O . LEU B 1 411 ? 5.172 -16.766 -17.781 1 39.53 411 LEU B O 1
ATOM 9275 N N . ILE B 1 412 ? 6.629 -15.055 -17.234 1 45.25 412 ILE B N 1
ATOM 9276 C CA . ILE B 1 412 ? 7.621 -15.281 -18.281 1 45.25 412 ILE B CA 1
ATOM 9277 C C . ILE B 1 412 ? 9.023 -15.234 -17.688 1 45.25 412 ILE B C 1
ATOM 9279 O O . ILE B 1 412 ? 9.258 -14.547 -16.688 1 45.25 412 ILE B O 1
ATOM 9283 N N . SER B 1 413 ? 9.891 -16.234 -18.047 1 42.47 413 SER B N 1
ATOM 9284 C CA . SER B 1 413 ? 11.25 -16.344 -17.516 1 42.47 413 SER B CA 1
ATOM 9285 C C . SER B 1 413 ? 12.086 -15.125 -17.906 1 42.47 413 SER B C 1
ATOM 9287 O O . SER B 1 413 ? 13.008 -14.75 -17.172 1 42.47 413 SER B O 1
ATOM 9289 N N . SER B 1 414 ? 12.211 -14.688 -19.031 1 44.31 414 SER B N 1
ATOM 9290 C CA . SER B 1 414 ? 13 -13.57 -19.547 1 44.31 414 SER B CA 1
ATOM 9291 C C . SER B 1 414 ? 12.156 -12.633 -20.406 1 44.31 414 SER B C 1
ATOM 9293 O O . SER B 1 414 ? 11.133 -13.047 -20.953 1 44.31 414 SER B O 1
ATOM 9295 N N . GLU B 1 415 ? 12.391 -11.273 -20.156 1 41.75 415 GLU B N 1
ATOM 9296 C CA . GLU B 1 415 ? 11.719 -10.32 -21.031 1 41.75 415 GLU B CA 1
ATOM 9297 C C . GLU B 1 415 ? 11.734 -10.805 -22.484 1 41.75 415 GLU B C 1
ATOM 9299 O O . GLU B 1 415 ? 10.812 -10.516 -23.25 1 41.75 415 GLU B O 1
ATOM 9304 N N . GLY B 1 416 ? 12.992 -11.391 -22.828 1 40.34 416 GLY B N 1
ATOM 9305 C CA . GLY B 1 416 ? 13.203 -11.953 -24.156 1 40.34 416 GLY B CA 1
ATOM 9306 C C . GLY B 1 416 ? 12.352 -13.188 -24.422 1 40.34 416 GLY B C 1
ATOM 9307 O O . GLY B 1 416 ? 12.406 -13.758 -25.5 1 40.34 416 GLY B O 1
ATOM 9308 N N . ASP B 1 417 ? 12.039 -13.742 -23.312 1 37.78 417 ASP B N 1
ATOM 9309 C CA . ASP B 1 417 ? 11.438 -15.062 -23.516 1 37.78 417 ASP B CA 1
ATOM 9310 C C . ASP B 1 417 ? 10.18 -14.961 -24.375 1 37.78 417 ASP B C 1
ATOM 9312 O O . ASP B 1 417 ? 9.359 -15.883 -24.391 1 37.78 417 ASP B O 1
ATOM 9316 N N . LEU B 1 418 ? 9.945 -13.719 -24.828 1 33.75 418 LEU B N 1
ATOM 9317 C CA . LEU B 1 418 ? 9.062 -13.781 -25.984 1 33.75 418 LEU B CA 1
ATOM 9318 C C . LEU B 1 418 ? 9.711 -14.562 -27.125 1 33.75 418 LEU B C 1
ATOM 9320 O O . LEU B 1 418 ? 10.93 -14.516 -27.297 1 33.75 418 LEU B O 1
ATOM 9324 N N . PRO B 1 419 ? 9.102 -15.367 -27.922 1 28.69 419 PRO B N 1
ATOM 9325 C CA . PRO B 1 419 ? 9.641 -16.375 -28.828 1 28.69 419 PRO B CA 1
ATOM 9326 C C . PRO B 1 419 ? 10.734 -15.805 -29.75 1 28.69 419 PRO B C 1
ATOM 9328 O O . PRO B 1 419 ? 10.469 -14.914 -30.547 1 28.69 419 PRO B O 1
ATOM 9331 N N . GLN B 1 420 ? 11.805 -15.062 -29.312 1 24.86 420 GLN B N 1
ATOM 9332 C CA . GLN B 1 420 ? 12.586 -15.203 -30.531 1 24.86 420 GLN B CA 1
ATOM 9333 C C . GLN B 1 420 ? 12.898 -16.672 -30.812 1 24.86 420 GLN B C 1
ATOM 9335 O O . GLN B 1 420 ? 13.062 -17.469 -29.891 1 24.86 420 GLN B O 1
ATOM 9340 N N . PRO B 1 421 ? 12.969 -17.125 -32.188 1 19.95 421 PRO B N 1
ATOM 9341 C CA . PRO B 1 421 ? 13.07 -18.531 -32.594 1 19.95 421 PRO B CA 1
ATOM 9342 C C . PRO B 1 421 ? 14.289 -19.234 -31.984 1 19.95 421 PRO B C 1
ATOM 9344 O O . PRO B 1 421 ? 14.156 -20.328 -31.422 1 19.95 421 PRO B O 1
ATOM 9347 N N . SER B 1 422 ? 15.594 -18.859 -32.469 1 18.38 422 SER B N 1
ATOM 9348 C CA . SER B 1 422 ? 16.297 -20.031 -32.969 1 18.38 422 SER B CA 1
ATOM 9349 C C . SER B 1 422 ? 16.875 -20.859 -31.844 1 18.38 422 SER B C 1
ATOM 9351 O O . SER B 1 422 ? 16.875 -20.438 -30.688 1 18.38 422 SER B O 1
ATOM 9353 N N . SER B 1 423 ? 18.281 -21.391 -32.125 1 16.06 423 SER B N 1
ATOM 9354 C CA . SER B 1 423 ? 18.922 -22.703 -32.281 1 16.06 423 SER B CA 1
ATOM 9355 C C . SER B 1 423 ? 19.734 -23.047 -31.031 1 16.06 423 SER B C 1
ATOM 9357 O O . SER B 1 423 ? 20.969 -22.984 -31.047 1 16.06 423 SER B O 1
ATOM 9359 N N . ALA B 1 424 ? 19.484 -22.562 -29.938 1 16.25 424 ALA B N 1
ATOM 9360 C CA . ALA B 1 424 ? 20.672 -22.812 -29.125 1 16.25 424 ALA B CA 1
ATOM 9361 C C . ALA B 1 424 ? 20.953 -24.312 -29 1 16.25 424 ALA B C 1
ATOM 9363 O O . ALA B 1 424 ? 20.094 -25.062 -28.547 1 16.25 424 ALA B O 1
ATOM 9364 N N . VAL B 1 425 ? 22.203 -24.656 -29.625 1 16.09 425 VAL B N 1
ATOM 9365 C CA . VAL B 1 425 ? 22.781 -25.984 -29.781 1 16.09 425 VAL B CA 1
ATOM 9366 C C . VAL B 1 425 ? 23.062 -26.578 -28.406 1 16.09 425 VAL B C 1
ATOM 9368 O O . VAL B 1 425 ? 23.172 -25.844 -27.406 1 16.09 425 VAL B O 1
ATOM 9371 N N . THR B 1 426 ? 23.875 -27.812 -28.578 1 15.36 426 THR B N 1
ATOM 9372 C CA . THR B 1 426 ? 23.812 -29.141 -27.984 1 15.36 426 THR B CA 1
ATOM 9373 C C . THR B 1 426 ? 24.578 -29.172 -26.656 1 15.36 426 THR B C 1
ATOM 9375 O O . THR B 1 426 ? 24.047 -29.609 -25.641 1 15.36 426 THR B O 1
ATOM 9378 N N . PRO B 1 427 ? 26 -29.734 -26.578 1 15.66 427 PRO B N 1
ATOM 9379 C CA . PRO B 1 427 ? 26.062 -31.109 -26.078 1 15.66 427 PRO B CA 1
ATOM 9380 C C . PRO B 1 427 ? 26.484 -31.188 -24.625 1 15.66 427 PRO B C 1
ATOM 9382 O O . PRO B 1 427 ? 25.828 -31.844 -23.812 1 15.66 427 PRO B O 1
ATOM 9385 N N . GLN B 1 428 ? 27.938 -31.047 -24.266 1 15.04 428 GLN B N 1
ATOM 9386 C CA . GLN B 1 428 ? 28.625 -32.281 -23.969 1 15.04 428 GLN B CA 1
ATOM 9387 C C . GLN B 1 428 ? 28.688 -32.531 -22.469 1 15.04 428 GLN B C 1
ATOM 9389 O O . GLN B 1 428 ? 28.562 -31.609 -21.672 1 15.04 428 GLN B O 1
ATOM 9394 N N . ASN B 1 429 ? 29.703 -33.531 -22.062 1 15.16 429 ASN B N 1
ATOM 9395 C CA . ASN B 1 429 ? 29.688 -34.75 -21.25 1 15.16 429 ASN B CA 1
ATOM 9396 C C . ASN B 1 429 ? 30.078 -34.469 -19.812 1 15.16 429 ASN B C 1
ATOM 9398 O O . ASN B 1 429 ? 29.391 -34.906 -18.875 1 15.16 429 ASN B O 1
ATOM 9402 N N . GLN B 1 430 ? 31.391 -34.031 -19.422 1 14.73 430 GLN B N 1
ATOM 9403 C CA . GLN B 1 430 ? 32.094 -35.156 -18.812 1 14.73 430 GLN B CA 1
ATOM 9404 C C . GLN B 1 430 ? 31.859 -35.219 -17.297 1 14.73 430 GLN B C 1
ATOM 9406 O O . GLN B 1 430 ? 31.516 -34.219 -16.688 1 14.73 430 GLN B O 1
ATOM 9411 N N . PRO B 1 431 ? 32.781 -36.094 -16.625 1 15.19 431 PRO B N 1
ATOM 9412 C CA . PRO B 1 431 ? 32.594 -37.156 -15.625 1 15.19 431 PRO B CA 1
ATOM 9413 C C . PRO B 1 431 ? 32.531 -36.625 -14.195 1 15.19 431 PRO B C 1
ATOM 9415 O O . PRO B 1 431 ? 32.812 -35.438 -13.969 1 15.19 431 PRO B O 1
ATOM 9418 N N . SER B 1 432 ? 33.219 -37.438 -13.242 1 14.55 432 SER B N 1
ATOM 9419 C CA . SER B 1 432 ? 32.875 -38.312 -12.141 1 14.55 432 SER B CA 1
ATOM 9420 C C . SER B 1 432 ? 33.344 -37.75 -10.805 1 14.55 432 SER B C 1
ATOM 9422 O O . SER B 1 432 ? 32.688 -37.969 -9.781 1 14.55 432 SER B O 1
ATOM 9424 N N . SER B 1 433 ? 34.594 -37.125 -10.602 1 14.4 433 SER B N 1
ATOM 9425 C CA . SER B 1 433 ? 35.344 -37.938 -9.641 1 14.4 433 SER B CA 1
ATOM 9426 C C . SER B 1 433 ? 34.906 -37.625 -8.211 1 14.4 433 SER B C 1
ATOM 9428 O O . SER B 1 433 ? 34.312 -36.562 -7.945 1 14.4 433 SER B O 1
ATOM 9430 N N . SER B 1 434 ? 35.719 -38.156 -7.203 1 14.46 434 SER B N 1
ATOM 9431 C CA . SER B 1 434 ? 35.594 -39.094 -6.074 1 14.46 434 SER B CA 1
ATOM 9432 C C . SER B 1 434 ? 35.5 -38.312 -4.758 1 14.46 434 SER B C 1
ATOM 9434 O O . SER B 1 434 ? 34.562 -38.562 -3.98 1 14.46 434 SER B O 1
ATOM 9436 N N . THR B 1 435 ? 36.625 -37.844 -4.141 1 14.34 435 THR B N 1
ATOM 9437 C CA . THR B 1 435 ? 37.031 -38.594 -2.961 1 14.34 435 THR B CA 1
ATOM 9438 C C . THR B 1 435 ? 36.438 -37.969 -1.696 1 14.34 435 THR B C 1
ATOM 9440 O O . THR B 1 435 ? 35.969 -36.844 -1.718 1 14.34 435 THR B O 1
ATOM 9443 N N . VAL B 1 436 ? 37.281 -37.938 -0.605 1 14.59 436 VAL B N 1
ATOM 9444 C CA . VAL B 1 436 ? 37.25 -38.688 0.634 1 14.59 436 VAL B CA 1
ATOM 9445 C C . VAL B 1 436 ? 36.75 -37.812 1.773 1 14.59 436 VAL B C 1
ATOM 9447 O O . VAL B 1 436 ? 35.781 -38.156 2.439 1 14.59 436 VAL B O 1
ATOM 9450 N N . SER B 1 437 ? 37.688 -37.469 2.816 1 13.88 437 SER B N 1
ATOM 9451 C CA . SER B 1 437 ? 37.688 -38.094 4.125 1 13.88 437 SER B CA 1
ATOM 9452 C C . SER B 1 437 ? 37.062 -37.219 5.188 1 13.88 437 SER B C 1
ATOM 9454 O O . SER B 1 437 ? 36.375 -36.219 4.863 1 13.88 437 SER B O 1
ATOM 9456 N N . SER B 1 438 ? 37.875 -36.75 6.258 1 13.95 438 SER B N 1
ATOM 9457 C CA . SER B 1 438 ? 37.812 -37.281 7.613 1 13.95 438 SER B CA 1
ATOM 9458 C C . SER B 1 438 ? 37.062 -36.344 8.539 1 13.95 438 SER B C 1
ATOM 9460 O O . SER B 1 438 ? 36.75 -35.188 8.172 1 13.95 438 SER B O 1
ATOM 9462 N N . PRO B 1 439 ? 37.719 -35.906 9.75 1 14.45 439 PRO B N 1
ATOM 9463 C CA . PRO B 1 439 ? 37.375 -36.344 11.102 1 14.45 439 PRO B CA 1
ATOM 9464 C C . PRO B 1 439 ? 36.531 -35.312 11.875 1 14.45 439 PRO B C 1
ATOM 9466 O O . PRO B 1 439 ? 36.375 -34.188 11.414 1 14.45 439 PRO B O 1
ATOM 9469 N N . THR B 1 440 ? 36.812 -35.219 13.258 1 13.95 440 THR B N 1
ATOM 9470 C CA . THR B 1 440 ? 36.094 -35.5 14.508 1 13.95 440 THR B CA 1
ATOM 9471 C C . THR B 1 440 ? 35.75 -34.219 15.25 1 13.95 440 THR B C 1
ATOM 9473 O O . THR B 1 440 ? 34.625 -34.031 15.695 1 13.95 440 THR B O 1
ATOM 9476 N N . LYS B 1 441 ? 36.719 -33.312 15.961 1 13.95 441 LYS B N 1
ATOM 9477 C CA . LYS B 1 441 ? 36.781 -33.344 17.422 1 13.95 441 LYS B CA 1
ATOM 9478 C C . LYS B 1 441 ? 35.75 -32.406 18.016 1 13.95 441 LYS B C 1
ATOM 9480 O O . LYS B 1 441 ? 35.312 -31.453 17.375 1 13.95 441 LYS B O 1
ATOM 9485 N N . THR B 1 442 ? 35.938 -32.031 19.469 1 13.82 442 THR B N 1
ATOM 9486 C CA . THR B 1 442 ? 35.281 -32.219 20.766 1 13.82 442 THR B CA 1
ATOM 9487 C C . THR B 1 442 ? 34.75 -30.891 21.312 1 13.82 442 THR B C 1
ATOM 9489 O O . THR B 1 442 ? 33.562 -30.797 21.688 1 13.82 442 THR B O 1
ATOM 9492 N N . ALA B 1 443 ? 35.594 -29.953 22.109 1 13.73 443 ALA B N 1
ATOM 9493 C CA . ALA B 1 443 ? 35.5 -29.859 23.562 1 13.73 443 ALA B CA 1
ATOM 9494 C C . ALA B 1 443 ? 34.5 -28.797 23.969 1 13.73 443 ALA B C 1
ATOM 9496 O O . ALA B 1 443 ? 34.125 -27.922 23.172 1 13.73 443 ALA B O 1
ATOM 9497 N N . GLN B 1 444 ? 34.688 -28.25 25.406 1 14.11 444 GLN B N 1
ATOM 9498 C CA . GLN B 1 444 ? 33.938 -28.25 26.672 1 14.11 444 GLN B CA 1
ATOM 9499 C C . GLN B 1 444 ? 33.406 -26.859 26.984 1 14.11 444 GLN B C 1
ATOM 9501 O O . GLN B 1 444 ? 32.188 -26.703 27.219 1 14.11 444 GLN B O 1
ATOM 9506 N N . THR B 1 445 ? 34.188 -25.969 27.859 1 13.94 445 THR B N 1
ATOM 9507 C CA . THR B 1 445 ? 33.938 -25.75 29.266 1 13.94 445 THR B CA 1
ATOM 9508 C C . THR B 1 445 ? 33.062 -24.516 29.469 1 13.94 445 THR B C 1
ATOM 9510 O O . THR B 1 445 ? 32.969 -23.672 28.562 1 13.94 445 THR B O 1
ATOM 9513 N N . PRO B 1 446 ? 33.25 -23.797 30.781 1 14.98 446 PRO B N 1
ATOM 9514 C CA . PRO B 1 446 ? 32.375 -23.547 31.938 1 14.98 446 PRO B CA 1
ATOM 9515 C C . PRO B 1 446 ? 31.812 -22.125 31.953 1 14.98 446 PRO B C 1
ATOM 9517 O O . PRO B 1 446 ? 32.125 -21.328 31.078 1 14.98 446 PRO B O 1
ATOM 9520 N N . VAL B 1 447 ? 32.188 -21.281 33.156 1 14.54 447 VAL B N 1
ATOM 9521 C CA . VAL B 1 447 ? 31.484 -20.891 34.375 1 14.54 447 VAL B CA 1
ATOM 9522 C C . VAL B 1 447 ? 31.141 -19.406 34.312 1 14.54 447 VAL B C 1
ATOM 9524 O O . VAL B 1 447 ? 29.984 -19.031 34.531 1 14.54 447 VAL B O 1
ATOM 9527 N N . SER B 1 448 ? 32.094 -18.375 34.625 1 13.92 448 SER B N 1
ATOM 9528 C CA . SER B 1 448 ? 32.094 -17.656 35.906 1 13.92 448 SER B CA 1
ATOM 9529 C C . SER B 1 448 ? 31.156 -16.469 35.875 1 13.92 448 SER B C 1
ATOM 9531 O O . SER B 1 448 ? 30.812 -15.969 34.781 1 13.92 448 SER B O 1
ATOM 9533 N N . PRO B 1 449 ? 31.188 -15.625 37.125 1 14.95 449 PRO B N 1
ATOM 9534 C CA . PRO B 1 449 ? 30.281 -15.078 38.125 1 14.95 449 PRO B CA 1
ATOM 9535 C C . PRO B 1 449 ? 29.828 -13.656 37.781 1 14.95 449 PRO B C 1
ATOM 9537 O O . PRO B 1 449 ? 28.625 -13.406 37.656 1 14.95 449 PRO B O 1
ATOM 9540 N N . SER B 1 450 ? 30.484 -12.602 38.562 1 13.86 450 SER B N 1
ATOM 9541 C CA . SER B 1 450 ? 29.984 -11.875 39.75 1 13.86 450 SER B CA 1
ATOM 9542 C C . SER B 1 450 ? 29.469 -10.492 39.344 1 13.86 450 SER B C 1
ATOM 9544 O O . SER B 1 450 ? 28.344 -10.133 39.688 1 13.86 450 SER B O 1
ATOM 9546 N N . LYS B 1 451 ? 30.359 -9.367 39.469 1 14.38 451 LYS B N 1
ATOM 9547 C CA . LYS B 1 451 ? 30.344 -8.352 40.531 1 14.38 451 LYS B CA 1
ATOM 9548 C C . LYS B 1 451 ? 29.422 -7.195 40.156 1 14.38 451 LYS B C 1
ATOM 9550 O O . LYS B 1 451 ? 29.125 -6.984 38.969 1 14.38 451 LYS B O 1
ATOM 9555 N N . PHE B 1 452 ? 29.516 -5.98 41.062 1 14.36 452 PHE B N 1
ATOM 9556 C CA . PHE B 1 452 ? 28.766 -5.152 42.031 1 14.36 452 PHE B CA 1
ATOM 9557 C C . PHE B 1 452 ? 28.406 -3.812 41.406 1 14.36 452 PHE B C 1
ATOM 9559 O O . PHE B 1 452 ? 27.234 -3.41 41.406 1 14.36 452 PHE B O 1
ATOM 9566 N N . SER B 1 453 ? 29.359 -2.787 41.344 1 13.95 453 SER B N 1
ATOM 9567 C CA . SER B 1 453 ? 29.281 -1.643 42.25 1 13.95 453 SER B CA 1
ATOM 9568 C C . SER B 1 453 ? 28.422 -0.531 41.656 1 13.95 453 SER B C 1
ATOM 9570 O O . SER B 1 453 ? 28.141 -0.526 40.469 1 13.95 453 SER B O 1
ATOM 9572 N N . SER B 1 454 ? 28.688 0.814 42.25 1 14.33 454 SER B N 1
ATOM 9573 C CA . SER B 1 454 ? 28.016 1.814 43.062 1 14.33 454 SER B CA 1
ATOM 9574 C C . SER B 1 454 ? 27.438 2.936 42.219 1 14.33 454 SER B C 1
ATOM 9576 O O . SER B 1 454 ? 26.219 3.129 42.188 1 14.33 454 SER B O 1
ATOM 9578 N N . PRO B 1 455 ? 27.984 4.219 42.5 1 14.95 455 PRO B N 1
ATOM 9579 C CA . PRO B 1 455 ? 27.328 5.316 43.219 1 14.95 455 PRO B CA 1
ATOM 9580 C C . PRO B 1 455 ? 26.672 6.324 42.281 1 14.95 455 PRO B C 1
ATOM 9582 O O . PRO B 1 455 ? 26.844 6.23 41.062 1 14.95 455 PRO B O 1
ATOM 9585 N N . ASN B 1 456 ? 27.156 7.688 42.438 1 14.3 456 ASN B N 1
ATOM 9586 C CA . ASN B 1 456 ? 26.547 8.875 43.031 1 14.3 456 ASN B CA 1
ATOM 9587 C C . ASN B 1 456 ? 26.062 9.844 41.969 1 14.3 456 ASN B C 1
ATOM 9589 O O . ASN B 1 456 ? 24.906 10.297 42.031 1 14.3 456 ASN B O 1
ATOM 9593 N N . ARG B 1 457 ? 26.938 10.805 41.375 1 14.75 457 ARG B N 1
ATOM 9594 C CA . ARG B 1 457 ? 26.844 12.203 41.781 1 14.75 457 ARG B CA 1
ATOM 9595 C C . ARG B 1 457 ? 25.812 12.945 40.938 1 14.75 457 ARG B C 1
ATOM 9597 O O . ARG B 1 457 ? 25.531 12.547 39.812 1 14.75 457 ARG B O 1
ATOM 9604 N N . ARG B 1 458 ? 25.828 14.453 41.062 1 15.06 458 ARG B N 1
ATOM 9605 C CA . ARG B 1 458 ? 25.047 15.609 41.469 1 15.06 458 ARG B CA 1
ATOM 9606 C C . ARG B 1 458 ? 24.516 16.391 40.281 1 15.06 458 ARG B C 1
ATOM 9608 O O . ARG B 1 458 ? 23.359 16.781 40.25 1 15.06 458 ARG B O 1
ATOM 9615 N N . ARG B 1 459 ? 25.344 17.047 39.469 1 14.41 459 ARG B N 1
ATOM 9616 C CA . ARG B 1 459 ? 25.266 18.5 39.5 1 14.41 459 ARG B CA 1
ATOM 9617 C C . ARG B 1 459 ? 24.062 19 38.688 1 14.41 459 ARG B C 1
ATOM 9619 O O . ARG B 1 459 ? 23.625 18.359 37.75 1 14.41 459 ARG B O 1
ATOM 9626 N N . GLN B 1 460 ? 23.891 20.359 38.938 1 14.21 460 GLN B N 1
ATOM 9627 C CA . GLN B 1 460 ? 22.922 21.438 39.188 1 14.21 460 GLN B CA 1
ATOM 9628 C C . GLN B 1 460 ? 22.312 21.953 37.906 1 14.21 460 GLN B C 1
ATOM 9630 O O . GLN B 1 460 ? 22.828 21.688 36.812 1 14.21 460 GLN B O 1
ATOM 9635 N N . ARG B 1 461 ? 22.25 23.406 37.875 1 14.56 461 ARG B N 1
ATOM 9636 C CA . ARG B 1 461 ? 21.172 24.391 37.938 1 14.56 461 ARG B CA 1
ATOM 9637 C C . ARG B 1 461 ? 20.75 24.859 36.562 1 14.56 461 ARG B C 1
ATOM 9639 O O . ARG B 1 461 ? 21.406 24.547 35.562 1 14.56 461 ARG B O 1
ATOM 9646 N N . ALA B 1 462 ? 20.797 26.297 36.438 1 14.69 462 ALA B N 1
ATOM 9647 C CA . ALA B 1 462 ? 19.75 27.328 36.438 1 14.69 462 ALA B CA 1
ATOM 9648 C C . ALA B 1 462 ? 19.391 27.734 35 1 14.69 462 ALA B C 1
ATOM 9650 O O . ALA B 1 462 ? 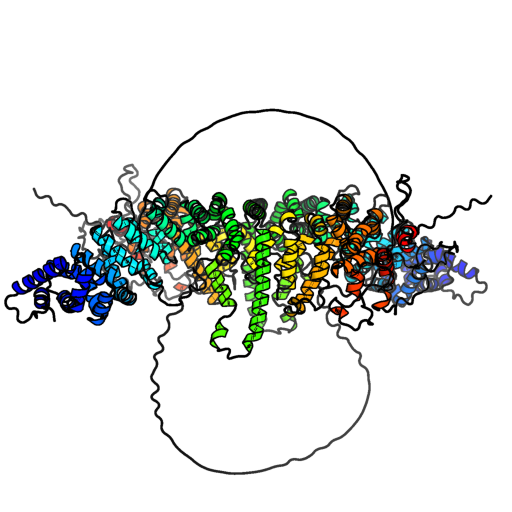20.078 27.391 34.062 1 14.69 462 ALA B O 1
ATOM 9651 N N . HIS B 1 463 ? 19.25 29.141 34.875 1 14.38 463 HIS B N 1
ATOM 9652 C CA . HIS B 1 463 ? 18.109 30.016 34.656 1 14.38 463 HIS B CA 1
ATOM 9653 C C . HIS B 1 463 ? 17.969 30.391 33.188 1 14.38 463 HIS B C 1
ATOM 9655 O O . HIS B 1 463 ? 16.906 30.188 32.594 1 14.38 463 HIS B O 1
ATOM 9661 N N . SER B 1 464 ? 18.391 31.734 32.844 1 14.69 464 SER B N 1
ATOM 9662 C CA . SER B 1 464 ? 17.484 32.844 32.625 1 14.69 464 SER B CA 1
ATOM 9663 C C . SER B 1 464 ? 17.203 33.031 31.125 1 14.69 464 SER B C 1
ATOM 9665 O O . SER B 1 464 ? 16.047 33.062 30.703 1 14.69 464 SER B O 1
ATOM 9667 N N . ALA B 1 465 ? 17.812 34.188 30.5 1 15.38 465 ALA B N 1
ATOM 9668 C CA . ALA B 1 465 ? 17.172 35.438 30.141 1 15.38 465 ALA B CA 1
ATOM 9669 C C . ALA B 1 465 ? 16.688 35.406 28.688 1 15.38 465 ALA B C 1
ATOM 9671 O O . ALA B 1 465 ? 15.492 35.562 28.438 1 15.38 465 ALA B O 1
ATOM 9672 N N . ALA B 1 466 ? 17.188 36.406 27.953 1 15.43 466 ALA B N 1
ATOM 9673 C CA . ALA B 1 466 ? 16.594 37.656 27.484 1 15.43 466 ALA B CA 1
ATOM 9674 C C . ALA B 1 466 ? 16.062 37.531 26.062 1 15.43 466 ALA B C 1
ATOM 9676 O O . ALA B 1 466 ? 16.312 36.5 25.391 1 15.43 466 ALA B O 1
ATOM 9677 N N . ALA B 1 467 ? 16.562 38.344 25.172 1 15.99 467 ALA B N 1
ATOM 9678 C CA . ALA B 1 467 ? 16 39.531 24.516 1 15.99 467 ALA B CA 1
ATOM 9679 C C . ALA B 1 467 ? 15.414 39.156 23.156 1 15.99 467 ALA B C 1
ATOM 9681 O O . ALA B 1 467 ? 15.773 38.125 22.562 1 15.99 467 ALA B O 1
ATOM 9682 N N . LEU B 1 468 ? 14.742 40.156 22.5 1 15.37 468 LEU B N 1
ATOM 9683 C CA . LEU B 1 468 ? 13.57 40.75 21.828 1 15.37 468 LEU B CA 1
ATOM 9684 C C . LEU B 1 468 ? 13.719 40.688 20.312 1 15.37 468 LEU B C 1
ATOM 9686 O O . LEU B 1 468 ? 12.727 40.625 19.594 1 15.37 468 LEU B O 1
ATOM 9690 N N . THR B 1 469 ? 14.914 40.812 19.734 1 15.91 469 THR B N 1
ATOM 9691 C CA . THR B 1 469 ? 14.844 41.875 18.734 1 15.91 469 THR B CA 1
ATOM 9692 C C . THR B 1 469 ? 13.953 41.438 17.562 1 15.91 469 THR B C 1
ATOM 9694 O O . THR B 1 469 ? 13.68 40.25 17.391 1 15.91 469 THR B O 1
ATOM 9697 N N . LYS B 1 470 ? 14.148 42.219 16.359 1 17.7 470 LYS B N 1
ATOM 9698 C CA . LYS B 1 470 ? 13.516 43.094 15.375 1 17.7 470 LYS B CA 1
ATOM 9699 C C . LYS B 1 470 ? 13.188 42.312 14.094 1 17.7 470 LYS B C 1
ATOM 9701 O O . LYS B 1 470 ? 14.078 42.062 13.273 1 17.7 470 LYS B O 1
ATOM 9706 N N . VAL B 1 471 ? 12.422 41.344 14.094 1 17.27 471 VAL B N 1
ATOM 9707 C CA . VAL B 1 471 ? 12.453 40.562 12.852 1 17.27 471 VAL B CA 1
ATOM 9708 C C . VAL B 1 471 ? 11.703 41.344 11.758 1 17.27 471 VAL B C 1
ATOM 9710 O O . VAL B 1 471 ? 10.539 41.688 11.938 1 17.27 471 VAL B O 1
ATOM 9713 N N . THR B 1 472 ? 12.43 42.062 10.938 1 18.56 472 THR B N 1
ATOM 9714 C CA . THR B 1 472 ? 12.055 42.844 9.766 1 18.56 472 THR B CA 1
ATOM 9715 C C . THR B 1 472 ? 11.234 42 8.789 1 18.56 472 THR B C 1
ATOM 9717 O O . THR B 1 472 ? 11.586 40.875 8.5 1 18.56 472 THR B O 1
ATOM 9720 N N . LEU B 1 473 ? 10.047 42.375 8.508 1 19.16 473 LEU B N 1
ATOM 9721 C CA . LEU B 1 473 ? 8.812 41.875 7.898 1 19.16 473 LEU B CA 1
ATOM 9722 C C . LEU B 1 473 ? 8.945 41.812 6.379 1 19.16 473 LEU B C 1
ATOM 9724 O O . LEU B 1 473 ? 8.57 42.75 5.68 1 19.16 473 LEU B O 1
ATOM 9728 N N . ASP B 1 474 ? 10.133 41.5 5.82 1 20.62 474 ASP B N 1
ATOM 9729 C CA . ASP B 1 474 ? 10.117 41.656 4.367 1 20.62 474 ASP B CA 1
ATOM 9730 C C . ASP B 1 474 ? 8.961 40.875 3.746 1 20.62 474 ASP B C 1
ATOM 9732 O O . ASP B 1 474 ? 8.531 39.844 4.289 1 20.62 474 ASP B O 1
ATOM 9736 N N . THR B 1 475 ? 8.289 41.406 2.861 1 21.7 475 THR B N 1
ATOM 9737 C CA . THR B 1 475 ? 7.031 41.281 2.135 1 21.7 475 THR B CA 1
ATOM 9738 C C . THR B 1 475 ? 7.02 40 1.301 1 21.7 475 THR B C 1
ATOM 9740 O O . THR B 1 475 ? 6.098 39.781 0.515 1 21.7 475 THR B O 1
ATOM 9743 N N . PRO B 1 476 ? 7.461 38.75 1.872 1 24.05 476 PRO B N 1
ATOM 9744 C CA . PRO B 1 476 ? 7.801 37.844 0.778 1 24.05 476 PRO B CA 1
ATOM 9745 C C . PRO B 1 476 ? 6.605 37.531 -0.124 1 24.05 476 PRO B C 1
ATOM 9747 O O . PRO B 1 476 ? 5.457 37.688 0.298 1 24.05 476 PRO B O 1
ATOM 9750 N N . PRO B 1 477 ? 6.852 37.156 -1.396 1 24.77 477 PRO B N 1
ATOM 9751 C CA . PRO B 1 477 ? 6.109 36.969 -2.645 1 24.77 477 PRO B CA 1
ATOM 9752 C C . PRO B 1 477 ? 5.02 35.906 -2.529 1 24.77 477 PRO B C 1
ATOM 9754 O O . PRO B 1 477 ? 5.012 35.125 -1.575 1 24.77 477 PRO B O 1
ATOM 9757 N N . SER B 1 478 ? 4.199 35.656 -3.611 1 25.61 478 SER B N 1
ATOM 9758 C CA . SER B 1 478 ? 2.926 35.031 -3.936 1 25.61 478 SER B CA 1
ATOM 9759 C C . SER B 1 478 ? 2.945 33.531 -3.582 1 25.61 478 SER B C 1
ATOM 9761 O O . SER B 1 478 ? 3.857 32.812 -3.982 1 25.61 478 SER B O 1
ATOM 9763 N N . ALA B 1 479 ? 2.271 33.094 -2.588 1 29.06 479 ALA B N 1
ATOM 9764 C CA . ALA B 1 479 ? 2.365 31.891 -1.779 1 29.06 479 ALA B CA 1
ATOM 9765 C C . ALA B 1 479 ? 2.023 30.641 -2.604 1 29.06 479 ALA B C 1
ATOM 9767 O O . ALA B 1 479 ? 0.963 30.578 -3.23 1 29.06 479 ALA B O 1
ATOM 9768 N N . PRO B 1 480 ? 3.105 29.875 -2.984 1 26.52 480 PRO B N 1
ATOM 9769 C CA . PRO B 1 480 ? 3.021 28.672 -3.828 1 26.52 480 PRO B CA 1
ATOM 9770 C C . PRO B 1 480 ? 1.938 27.703 -3.371 1 26.52 480 PRO B C 1
ATOM 9772 O O . PRO B 1 480 ? 1.551 27.719 -2.199 1 26.52 480 PRO B O 1
ATOM 9775 N N . ARG B 1 481 ? 1.188 27.078 -4.293 1 30.97 481 ARG B N 1
ATOM 9776 C CA . ARG B 1 481 ? 0.101 26.109 -4.27 1 30.97 481 ARG B CA 1
ATOM 9777 C C . ARG B 1 481 ? 0.454 24.922 -3.385 1 30.97 481 ARG B C 1
ATOM 9779 O O . ARG B 1 481 ? 1.519 24.312 -3.543 1 30.97 481 ARG B O 1
ATOM 9786 N N . GLN B 1 482 ? -0.108 24.891 -2.277 1 30.31 482 GLN B N 1
ATOM 9787 C CA . GLN B 1 482 ? 0.083 23.938 -1.198 1 30.31 482 GLN B CA 1
ATOM 9788 C C . GLN B 1 482 ? 0.069 22.5 -1.728 1 30.31 482 GLN B C 1
ATOM 9790 O O . GLN B 1 482 ? -0.828 22.125 -2.484 1 30.31 482 GLN B O 1
ATOM 9795 N N . MET B 1 483 ? 1.129 21.922 -1.868 1 28.61 483 MET B N 1
ATOM 9796 C CA . MET B 1 483 ? 1.409 20.547 -2.229 1 28.61 483 MET B CA 1
ATOM 9797 C C . MET B 1 483 ? 0.489 19.578 -1.478 1 28.61 483 MET B C 1
ATOM 9799 O O . MET B 1 483 ? 0.523 19.516 -0.247 1 28.61 483 MET B O 1
ATOM 9803 N N . ALA B 1 484 ? -0.658 19.281 -1.89 1 31.28 484 ALA B N 1
ATOM 9804 C CA . ALA B 1 484 ? -1.7 18.391 -1.386 1 31.28 484 ALA B CA 1
ATOM 9805 C C . ALA B 1 484 ? -1.119 17.031 -0.98 1 31.28 484 ALA B C 1
ATOM 9807 O O . ALA B 1 484 ? -0.386 16.406 -1.752 1 31.28 484 ALA B O 1
ATOM 9808 N N . TYR B 1 485 ? -0.882 16.719 0.249 1 30.33 485 TYR B N 1
ATOM 9809 C CA . TYR B 1 485 ? -0.391 15.43 0.726 1 30.33 485 TYR B CA 1
ATOM 9810 C C . TYR B 1 485 ? -1.207 14.289 0.141 1 30.33 485 TYR B C 1
ATOM 9812 O O . TYR B 1 485 ? -2.422 14.211 0.348 1 30.33 485 TYR B O 1
ATOM 9820 N N . HIS B 1 486 ? -0.922 13.758 -0.812 1 36.47 486 HIS B N 1
ATOM 9821 C CA . HIS B 1 486 ? -1.489 12.586 -1.47 1 36.47 486 HIS B CA 1
ATOM 9822 C C . HIS B 1 486 ? -1.215 11.32 -0.67 1 36.47 486 HIS B C 1
ATOM 9824 O O . HIS B 1 486 ? -0.12 11.141 -0.131 1 36.47 486 HIS B O 1
ATOM 9830 N N . HIS B 1 487 ? -2.24 10.789 -0.005 1 39.5 487 HIS B N 1
ATOM 9831 C CA . HIS B 1 487 ? -2.127 9.516 0.695 1 39.5 487 HIS B CA 1
ATOM 9832 C C . HIS B 1 487 ? -1.165 8.57 -0.023 1 39.5 487 HIS B C 1
ATOM 9834 O O . HIS B 1 487 ? -1.021 8.641 -1.246 1 39.5 487 HIS B O 1
ATOM 9840 N N . PRO B 1 488 ? -0.372 8.023 0.7 1 42.75 488 PRO B N 1
ATOM 9841 C CA . PRO B 1 488 ? 0.693 7.176 0.151 1 42.75 488 PRO B CA 1
ATOM 9842 C C . PRO B 1 488 ? 0.207 6.273 -0.98 1 42.75 488 PRO B C 1
ATOM 9844 O O . PRO B 1 488 ? 1.008 5.828 -1.806 1 42.75 488 PRO B O 1
ATOM 9847 N N . TYR B 1 489 ? -1.143 5.918 -0.812 1 46.72 489 TYR B N 1
ATOM 9848 C CA . TYR B 1 489 ? -1.545 4.875 -1.747 1 46.72 489 TYR B CA 1
ATOM 9849 C C . TYR B 1 489 ? -2.154 5.477 -3.008 1 46.72 489 TYR B C 1
ATOM 9851 O O . TYR B 1 489 ? -2.939 4.824 -3.699 1 46.72 489 TYR B O 1
ATOM 9859 N N . HIS B 1 490 ? -1.871 6.742 -3.203 1 50.59 490 HIS B N 1
ATOM 9860 C CA . HIS B 1 490 ? -2.416 7.395 -4.391 1 50.59 490 HIS B CA 1
ATOM 9861 C C . HIS B 1 490 ? -1.936 6.707 -5.664 1 50.59 490 HIS B C 1
ATOM 9863 O O . HIS B 1 490 ? -0.837 6.148 -5.695 1 50.59 490 HIS B O 1
ATOM 9869 N N . PRO B 1 491 ? -2.914 6.48 -6.496 1 57.84 491 PRO B N 1
ATOM 9870 C CA . PRO B 1 491 ? -2.59 5.77 -7.734 1 57.84 491 PRO B CA 1
ATOM 9871 C C . PRO B 1 491 ? -1.485 6.453 -8.531 1 57.84 491 PRO B C 1
ATOM 9873 O O . PRO B 1 491 ? -1.507 7.676 -8.703 1 57.84 491 PRO B O 1
ATOM 9876 N N . GLU B 1 492 ? -0.417 6.039 -8.414 1 66.56 492 GLU B N 1
ATOM 9877 C CA . GLU B 1 492 ? 0.667 6.453 -9.305 1 66.56 492 GLU B CA 1
ATOM 9878 C C . GLU B 1 492 ? 0.989 5.367 -10.32 1 66.56 492 GLU B C 1
ATOM 9880 O O . GLU B 1 492 ? 0.756 4.184 -10.07 1 66.56 492 GLU B O 1
ATOM 9885 N N . PRO B 1 493 ? 1.295 5.855 -11.531 1 69.44 493 PRO B N 1
ATOM 9886 C CA . PRO B 1 493 ? 1.731 4.859 -12.516 1 69.44 493 PRO B CA 1
ATOM 9887 C C . PRO B 1 493 ? 2.834 3.947 -11.977 1 69.44 493 PRO B C 1
ATOM 9889 O O . PRO B 1 493 ? 3.625 4.359 -11.125 1 69.44 493 PRO B O 1
ATOM 9892 N N . TRP B 1 494 ? 2.758 2.824 -12.398 1 77.62 494 TRP B N 1
ATOM 9893 C CA . TRP B 1 494 ? 3.781 1.87 -11.984 1 77.62 494 TRP B CA 1
ATOM 9894 C C . TRP B 1 494 ? 5.027 1.993 -12.859 1 77.62 494 TRP B C 1
ATOM 9896 O O . TRP B 1 494 ? 5 1.647 -14.039 1 77.62 494 TRP B O 1
ATOM 9906 N N . THR B 1 495 ? 6.055 2.572 -12.391 1 83.25 495 THR B N 1
ATOM 9907 C CA . THR B 1 495 ? 7.336 2.803 -13.047 1 83.25 495 THR B CA 1
ATOM 9908 C C . THR B 1 495 ? 8.43 1.943 -12.414 1 83.25 495 THR B C 1
ATOM 9910 O O . THR B 1 495 ? 8.203 1.303 -11.383 1 83.25 495 THR B O 1
ATOM 9913 N N . PRO B 1 496 ? 9.586 1.83 -13.055 1 84.19 496 PRO B N 1
ATOM 9914 C CA . PRO B 1 496 ? 10.672 1.004 -12.508 1 84.19 496 PRO B CA 1
ATOM 9915 C C . PRO B 1 496 ? 11.094 1.434 -11.109 1 84.19 496 PRO B C 1
ATOM 9917 O O . PRO B 1 496 ? 11.617 0.62 -10.344 1 84.19 496 PRO B O 1
ATOM 9920 N N . GLU B 1 497 ? 10.867 2.695 -10.758 1 92.88 497 GLU B N 1
ATOM 9921 C CA . GLU B 1 497 ? 11.281 3.186 -9.445 1 92.88 497 GLU B CA 1
ATOM 9922 C C . GLU B 1 497 ? 10.195 2.969 -8.398 1 92.88 497 GLU B C 1
ATOM 9924 O O . GLU B 1 497 ? 10.43 3.129 -7.203 1 92.88 497 GLU B O 1
ATOM 9929 N N . SER B 1 498 ? 8.977 2.559 -8.82 1 90.12 498 SER B N 1
ATOM 9930 C CA . SER B 1 498 ? 7.82 2.482 -7.938 1 90.12 498 SER B CA 1
ATOM 9931 C C . SER B 1 498 ? 8.078 1.535 -6.77 1 90.12 498 SER B C 1
ATOM 9933 O O . SER B 1 498 ? 7.82 1.881 -5.613 1 90.12 498 SER B O 1
ATOM 9935 N N . PRO B 1 499 ? 8.641 0.262 -7.07 1 91.31 499 PRO B N 1
ATOM 9936 C CA . PRO B 1 499 ? 8.883 -0.627 -5.934 1 91.31 499 PRO B CA 1
ATOM 9937 C C . PRO B 1 499 ? 9.898 -0.06 -4.945 1 91.31 499 PRO B C 1
ATOM 9939 O O . PRO B 1 499 ? 9.789 -0.284 -3.74 1 91.31 499 PRO B O 1
ATOM 9942 N N . ILE B 1 500 ? 10.852 0.659 -5.441 1 96.44 500 ILE B N 1
ATOM 9943 C CA . ILE B 1 500 ? 11.875 1.273 -4.609 1 96.44 500 ILE B CA 1
ATOM 9944 C C . ILE B 1 500 ? 11.242 2.324 -3.699 1 96.44 500 ILE B C 1
ATOM 9946 O O . ILE B 1 500 ? 11.453 2.311 -2.484 1 96.44 500 ILE B O 1
ATOM 9950 N N . LEU B 1 501 ? 10.438 3.182 -4.301 1 95.62 501 LEU B N 1
ATOM 9951 C CA . LEU B 1 501 ? 9.82 4.281 -3.564 1 95.62 501 LEU B CA 1
ATOM 9952 C C . LEU B 1 501 ? 8.781 3.76 -2.584 1 95.62 501 LEU B C 1
ATOM 9954 O O . LEU B 1 501 ? 8.586 4.34 -1.512 1 95.62 501 LEU B O 1
ATOM 9958 N N . LEU B 1 502 ? 8.141 2.666 -2.957 1 93.75 502 LEU B N 1
ATOM 9959 C CA . LEU B 1 502 ? 7.184 2.055 -2.041 1 93.75 502 LEU B CA 1
ATOM 9960 C C . LEU B 1 502 ? 7.879 1.565 -0.775 1 93.75 502 LEU B C 1
ATOM 9962 O O . LEU B 1 502 ? 7.383 1.781 0.333 1 93.75 502 LEU B O 1
ATOM 9966 N N . LEU B 1 503 ? 8.977 0.935 -0.945 1 96.62 503 LEU B N 1
ATOM 9967 C CA . LEU B 1 503 ? 9.734 0.426 0.195 1 96.62 503 LEU B CA 1
ATOM 9968 C C . LEU B 1 503 ? 10.258 1.572 1.051 1 96.62 503 LEU B C 1
ATOM 9970 O O . LEU B 1 503 ? 10.156 1.537 2.277 1 96.62 503 LEU B O 1
ATOM 9974 N N . LEU B 1 504 ? 10.797 2.584 0.404 1 97.88 504 LEU B N 1
ATOM 9975 C CA . LEU B 1 504 ? 11.305 3.738 1.139 1 97.88 504 LEU B CA 1
ATOM 9976 C C . LEU B 1 504 ? 10.172 4.441 1.887 1 97.88 504 LEU B C 1
ATOM 9978 O O . LEU B 1 504 ? 10.352 4.871 3.029 1 97.88 504 LEU B O 1
ATOM 9982 N N . SER B 1 505 ? 9.07 4.609 1.214 1 95.69 505 SER B N 1
ATOM 9983 C CA . SER B 1 505 ? 7.902 5.203 1.856 1 95.69 505 SER B CA 1
ATOM 9984 C C . SER B 1 505 ? 7.48 4.402 3.084 1 95.69 505 SER B C 1
ATOM 9986 O O . SER B 1 505 ? 7.113 4.98 4.109 1 95.69 505 SER B O 1
ATOM 9988 N N . ARG B 1 506 ? 7.516 3.088 2.922 1 96.12 506 ARG B N 1
ATOM 9989 C CA . ARG B 1 506 ? 7.152 2.248 4.059 1 96.12 506 ARG B CA 1
ATOM 9990 C C . ARG B 1 506 ? 8.055 2.529 5.258 1 96.12 506 ARG B C 1
ATOM 9992 O O . ARG B 1 506 ? 7.586 2.561 6.398 1 96.12 506 ARG B O 1
ATOM 9999 N N . PHE B 1 507 ? 9.344 2.705 5.09 1 97.5 507 PHE B N 1
ATOM 10000 C CA . PHE B 1 507 ? 10.273 2.994 6.172 1 97.5 507 PHE B CA 1
ATOM 10001 C C . PHE B 1 507 ? 9.953 4.336 6.82 1 97.5 507 PHE B C 1
ATOM 10003 O O . PHE B 1 507 ? 10.18 4.523 8.016 1 97.5 507 PHE B O 1
ATOM 10010 N N . SER B 1 508 ? 9.367 5.27 6.039 1 96.38 508 SER B N 1
ATOM 10011 C CA . SER B 1 508 ? 9.055 6.605 6.543 1 96.38 508 SER B CA 1
ATOM 10012 C C . SER B 1 508 ? 7.844 6.578 7.469 1 96.38 508 SER B C 1
ATOM 10014 O O . SER B 1 508 ? 7.59 7.539 8.195 1 96.38 508 SER B O 1
ATOM 10016 N N . HIS B 1 509 ? 7.094 5.508 7.484 1 94 509 HIS B N 1
ATOM 10017 C CA . HIS B 1 509 ? 5.906 5.395 8.328 1 94 509 HIS B CA 1
ATOM 10018 C C . HIS B 1 509 ? 6.262 4.867 9.711 1 94 509 HIS B C 1
ATOM 10020 O O . HIS B 1 509 ? 5.398 4.797 10.594 1 94 509 HIS B O 1
ATOM 10026 N N . ALA B 1 510 ? 7.535 4.547 9.938 1 93.81 510 ALA B N 1
ATOM 10027 C CA . ALA B 1 510 ? 7.973 4.125 11.266 1 93.81 510 ALA B CA 1
ATOM 10028 C C . ALA B 1 510 ? 7.887 5.277 12.266 1 93.81 510 ALA B C 1
ATOM 10030 O O . ALA B 1 510 ? 7.832 6.445 11.875 1 93.81 510 ALA B O 1
ATOM 10031 N N . THR B 1 511 ? 7.828 4.98 13.562 1 93 511 THR B N 1
ATOM 10032 C CA . THR B 1 511 ? 7.793 5.996 14.617 1 93 511 THR B CA 1
ATOM 10033 C C . THR B 1 511 ? 9.039 6.879 14.547 1 93 511 THR B C 1
ATOM 10035 O O . THR B 1 511 ? 8.938 8.109 14.641 1 93 511 THR B O 1
ATOM 10038 N N . ASP B 1 512 ? 10.18 6.285 14.398 1 95.56 512 ASP B N 1
ATOM 10039 C CA . ASP B 1 512 ? 11.43 7.008 14.227 1 95.56 512 ASP B CA 1
ATOM 10040 C C . ASP B 1 512 ? 12.164 6.551 12.961 1 95.56 512 ASP B C 1
ATOM 10042 O O . ASP B 1 512 ? 13.008 5.656 13.023 1 95.56 512 ASP B O 1
ATOM 10046 N N . PRO B 1 513 ? 11.906 7.168 11.844 1 96.81 513 PRO B N 1
ATOM 10047 C CA . PRO B 1 513 ? 12.547 6.781 10.586 1 96.81 513 PRO B CA 1
ATOM 10048 C C . PRO B 1 513 ? 13.922 7.43 10.398 1 96.81 513 PRO B C 1
ATOM 10050 O O . PRO B 1 513 ? 14.562 7.234 9.367 1 96.81 513 PRO B O 1
ATOM 10053 N N . SER B 1 514 ? 14.445 8.203 11.352 1 96.69 514 SER B N 1
ATOM 10054 C CA . SER B 1 514 ? 15.633 9.039 11.188 1 96.69 514 SER B CA 1
ATOM 10055 C C . SER B 1 514 ? 16.859 8.195 10.891 1 96.69 514 SER B C 1
ATOM 10057 O O . SER B 1 514 ? 17.656 8.531 10.016 1 96.69 514 SER B O 1
ATOM 10059 N N . ALA B 1 515 ? 16.984 7.062 11.531 1 94.56 515 ALA B N 1
ATOM 10060 C CA . ALA B 1 515 ? 18.172 6.223 11.359 1 94.56 515 ALA B CA 1
ATOM 10061 C C . ALA B 1 515 ? 18.188 5.578 9.977 1 94.56 515 ALA B C 1
ATOM 10063 O O . ALA B 1 515 ? 19.266 5.344 9.406 1 94.56 515 ALA B O 1
ATOM 10064 N N . ALA B 1 516 ? 17.016 5.363 9.461 1 95.5 516 ALA B N 1
ATOM 10065 C CA . ALA B 1 516 ? 16.922 4.652 8.195 1 95.5 516 ALA B CA 1
ATOM 10066 C C . ALA B 1 516 ? 17 5.617 7.016 1 95.5 516 ALA B C 1
ATOM 10068 O O . ALA B 1 516 ? 17.641 5.324 6.004 1 95.5 516 ALA B O 1
ATOM 10069 N N . LEU B 1 517 ? 16.328 6.758 7.156 1 97.94 517 LEU B N 1
ATOM 10070 C CA . LEU B 1 517 ? 16.047 7.527 5.949 1 97.94 517 LEU B CA 1
ATOM 10071 C C . LEU B 1 517 ? 16.766 8.867 5.98 1 97.94 517 LEU B C 1
ATOM 10073 O O . LEU B 1 517 ? 16.875 9.547 4.957 1 97.94 517 LEU B O 1
ATOM 10077 N N . VAL B 1 518 ? 17.219 9.352 7.16 1 97.56 518 VAL B N 1
ATOM 10078 C CA . VAL B 1 518 ? 17.781 10.688 7.234 1 97.56 518 VAL B CA 1
ATOM 10079 C C . VAL B 1 518 ? 19.297 10.602 7.359 1 97.56 518 VAL B C 1
ATOM 10081 O O . VAL B 1 518 ? 19.859 10.875 8.422 1 97.56 518 VAL B O 1
ATOM 10084 N N . SER B 1 519 ? 19.953 10.18 6.398 1 94.69 519 SER B N 1
ATOM 10085 C CA . SER B 1 519 ? 21.406 10.195 6.242 1 94.69 519 SER B CA 1
ATOM 10086 C C . SER B 1 519 ? 21.828 11.016 5.031 1 94.69 519 SER B C 1
ATOM 10088 O O . SER B 1 519 ? 21.016 11.32 4.168 1 94.69 519 SER B O 1
ATOM 10090 N N . SER B 1 520 ? 23.047 11.414 5.031 1 91.06 520 SER B N 1
ATOM 10091 C CA . SER B 1 520 ? 23.547 12.273 3.959 1 91.06 520 SER B CA 1
ATOM 10092 C C . SER B 1 520 ? 23.375 11.609 2.596 1 91.06 520 SER B C 1
ATOM 10094 O O . SER B 1 520 ? 22.953 12.258 1.634 1 91.06 520 SER B O 1
ATOM 10096 N N . GLY B 1 521 ? 23.688 10.352 2.535 1 93.88 521 GLY B N 1
ATOM 10097 C CA . GLY B 1 521 ? 23.578 9.617 1.281 1 93.88 521 GLY B CA 1
ATOM 10098 C C . GLY B 1 521 ? 22.141 9.461 0.808 1 93.88 521 GLY B C 1
ATOM 10099 O O . GLY B 1 521 ? 21.859 9.648 -0.375 1 93.88 521 GLY B O 1
ATOM 10100 N N . VAL B 1 522 ? 21.266 9.164 1.673 1 97.38 522 VAL B N 1
ATOM 10101 C CA . VAL B 1 522 ? 19.859 8.938 1.332 1 97.38 522 VAL B CA 1
ATOM 10102 C C . VAL B 1 522 ? 19.219 10.25 0.904 1 97.38 522 VAL B C 1
ATOM 10104 O O . VAL B 1 522 ? 18.547 10.312 -0.135 1 97.38 522 VAL B O 1
ATOM 10107 N N . MET B 1 523 ? 19.438 11.344 1.66 1 96.5 523 MET B N 1
ATOM 10108 C CA . MET B 1 523 ? 18.844 12.641 1.365 1 96.5 523 MET B CA 1
ATOM 10109 C C . MET B 1 523 ? 19.328 13.18 0.029 1 96.5 523 MET B C 1
ATOM 10111 O O . MET B 1 523 ? 18.547 13.672 -0.78 1 96.5 523 MET B O 1
ATOM 10115 N N . SER B 1 524 ? 20.625 13.016 -0.211 1 94.94 524 SER B N 1
ATOM 10116 C CA . SER B 1 524 ? 21.172 13.477 -1.481 1 94.94 524 SER B CA 1
ATOM 10117 C C . SER B 1 524 ? 20.594 12.688 -2.652 1 94.94 524 SER B C 1
ATOM 10119 O O . SER B 1 524 ? 20.312 13.258 -3.709 1 94.94 524 SER B O 1
ATOM 10121 N N . GLY B 1 525 ? 20.453 11.398 -2.42 1 96.81 525 GLY B N 1
ATOM 10122 C CA . GLY B 1 525 ? 19.875 10.562 -3.463 1 96.81 525 GLY B CA 1
ATOM 10123 C C . GLY B 1 525 ? 18.438 10.906 -3.771 1 96.81 525 GLY B C 1
ATOM 10124 O O . GLY B 1 525 ? 18.047 10.969 -4.938 1 96.81 525 GLY B O 1
ATOM 10125 N N . LEU B 1 526 ? 17.641 11.141 -2.756 1 97.69 526 LEU B N 1
ATOM 10126 C CA . LEU B 1 526 ? 16.234 11.5 -2.945 1 97.69 526 LEU B CA 1
ATOM 10127 C C . LEU B 1 526 ? 16.109 12.852 -3.643 1 97.69 526 LEU B C 1
ATOM 10129 O O . LEU B 1 526 ? 15.266 13.016 -4.527 1 97.69 526 LEU B O 1
ATOM 10133 N N . LEU B 1 527 ? 16.969 13.781 -3.25 1 95.94 527 LEU B N 1
ATOM 10134 C CA . LEU B 1 527 ? 16.938 15.102 -3.871 1 95.94 527 LEU B CA 1
ATOM 10135 C C . LEU B 1 527 ? 17.391 15.023 -5.324 1 95.94 527 LEU B C 1
ATOM 10137 O O . LEU B 1 527 ? 16.844 15.719 -6.188 1 95.94 527 LEU B O 1
ATOM 10141 N N . TYR B 1 528 ? 18.375 14.195 -5.609 1 94.31 528 TYR B N 1
ATOM 10142 C CA . TYR B 1 528 ? 18.812 13.977 -6.98 1 94.31 528 TYR B CA 1
ATOM 10143 C C . TYR B 1 528 ? 17.672 13.445 -7.844 1 94.31 528 TYR B C 1
ATOM 10145 O O . TYR B 1 528 ? 17.453 13.93 -8.953 1 94.31 528 TYR B O 1
ATOM 10153 N N . TYR B 1 529 ? 17.016 12.492 -7.281 1 96.81 529 TYR B N 1
ATOM 10154 C CA . TYR B 1 529 ? 15.875 11.914 -7.984 1 96.81 529 TYR B CA 1
ATOM 10155 C C . TYR B 1 529 ? 14.828 12.977 -8.289 1 96.81 529 TYR B C 1
ATOM 10157 O O . TYR B 1 529 ? 14.32 13.062 -9.406 1 96.81 529 TYR B O 1
ATOM 10165 N N . LEU B 1 530 ? 14.445 13.805 -7.332 1 95.5 530 LEU B N 1
ATOM 10166 C CA . LEU B 1 530 ? 13.406 14.812 -7.473 1 95.5 530 LEU B CA 1
ATOM 10167 C C . LEU B 1 530 ? 13.789 15.844 -8.531 1 95.5 530 LEU B C 1
ATOM 10169 O O . LEU B 1 530 ? 12.938 16.297 -9.297 1 95.5 530 LEU B O 1
ATOM 10173 N N . THR B 1 531 ? 15.039 16.172 -8.594 1 92.94 531 THR B N 1
ATOM 10174 C CA . THR B 1 531 ? 15.453 17.281 -9.438 1 92.94 531 THR B CA 1
ATOM 10175 C C . THR B 1 531 ? 15.828 16.797 -10.836 1 92.94 531 THR B C 1
ATOM 10177 O O . THR B 1 531 ? 15.734 17.562 -11.805 1 92.94 531 THR B O 1
ATOM 10180 N N . GLN B 1 532 ? 16.188 15.477 -10.969 1 91.56 532 GLN B N 1
ATOM 10181 C CA . GLN B 1 532 ? 16.719 15.023 -12.258 1 91.56 532 GLN B CA 1
ATOM 10182 C C . GLN B 1 532 ? 15.688 14.188 -13.008 1 91.56 532 GLN B C 1
ATOM 10184 O O . GLN B 1 532 ? 15.742 14.078 -14.234 1 91.56 532 GLN B O 1
ATOM 10189 N N . HIS B 1 533 ? 14.797 13.656 -12.266 1 92.25 533 HIS B N 1
ATOM 10190 C CA . HIS B 1 533 ? 13.789 12.836 -12.922 1 92.25 533 HIS B CA 1
ATOM 10191 C C . HIS B 1 533 ? 12.781 13.703 -13.688 1 92.25 533 HIS B C 1
ATOM 10193 O O . HIS B 1 533 ? 12.391 14.766 -13.203 1 92.25 533 HIS B O 1
ATOM 10199 N N . GLN B 1 534 ? 12.383 13.336 -14.828 1 88.69 534 GLN B N 1
ATOM 10200 C CA . GLN B 1 534 ? 11.477 14.102 -15.672 1 88.69 534 GLN B CA 1
ATOM 10201 C C . GLN B 1 534 ? 10.141 14.352 -14.969 1 88.69 534 GLN B C 1
ATOM 10203 O O . GLN B 1 534 ? 9.609 15.461 -15.008 1 88.69 534 GLN B O 1
ATOM 10208 N N . ASP B 1 535 ? 9.617 13.344 -14.445 1 89.94 535 ASP B N 1
ATOM 10209 C CA . ASP B 1 535 ? 8.367 13.414 -13.695 1 89.94 535 ASP B CA 1
ATOM 10210 C C . ASP B 1 535 ? 8.453 12.602 -12.414 1 89.94 535 ASP B C 1
ATOM 10212 O O . ASP B 1 535 ? 7.965 11.469 -12.352 1 89.94 535 ASP B O 1
ATOM 10216 N N . PRO B 1 536 ? 9.008 13.141 -11.391 1 92.81 536 PRO B N 1
ATOM 10217 C CA . PRO B 1 536 ? 9.203 12.398 -10.141 1 92.81 536 PRO B CA 1
ATOM 10218 C C . PRO B 1 536 ? 7.887 11.984 -9.492 1 92.81 536 PRO B C 1
ATOM 10220 O O . PRO B 1 536 ? 6.879 12.68 -9.633 1 92.81 536 PRO B O 1
ATOM 10223 N N . SER B 1 537 ? 7.969 10.867 -8.789 1 90.31 537 SER B N 1
ATOM 10224 C CA . SER B 1 537 ? 6.793 10.289 -8.148 1 90.31 537 SER B CA 1
ATOM 10225 C C . SER B 1 537 ? 6.316 11.148 -6.984 1 90.31 537 SER B C 1
ATOM 10227 O O . SER B 1 537 ? 7.129 11.664 -6.215 1 90.31 537 SER B O 1
ATOM 10229 N N . SER B 1 538 ? 4.98 11.281 -6.824 1 88.25 538 SER B N 1
ATOM 10230 C CA . SER B 1 538 ? 4.383 12.016 -5.715 1 88.25 538 SER B CA 1
ATOM 10231 C C . SER B 1 538 ? 4.652 11.32 -4.387 1 88.25 538 SER B C 1
ATOM 10233 O O . SER B 1 538 ? 4.586 11.953 -3.326 1 88.25 538 SER B O 1
ATOM 10235 N N . ARG B 1 539 ? 4.914 10.047 -4.465 1 91.12 539 ARG B N 1
ATOM 10236 C CA . ARG B 1 539 ? 5.23 9.297 -3.25 1 91.12 539 ARG B CA 1
ATOM 10237 C C . ARG B 1 539 ? 6.488 9.852 -2.582 1 91.12 539 ARG B C 1
ATOM 10239 O O . ARG B 1 539 ? 6.598 9.844 -1.355 1 91.12 539 ARG B O 1
ATOM 10246 N N . CYS B 1 540 ? 7.41 10.211 -3.404 1 94.69 540 CYS B N 1
ATOM 10247 C CA . CYS B 1 540 ? 8.625 10.805 -2.861 1 94.69 540 CYS B CA 1
ATOM 10248 C C . CYS B 1 540 ? 8.328 12.133 -2.178 1 94.69 540 CYS B C 1
ATOM 10250 O O . CYS B 1 540 ? 8.914 12.445 -1.138 1 94.69 540 CYS B O 1
ATOM 10252 N N . PHE B 1 541 ? 7.371 12.93 -2.73 1 93.38 541 PHE B N 1
ATOM 10253 C CA . PHE B 1 541 ? 6.949 14.195 -2.139 1 93.38 541 PHE B CA 1
ATOM 10254 C C . PHE B 1 541 ? 6.352 13.969 -0.754 1 93.38 541 PHE B C 1
ATOM 10256 O O . PHE B 1 541 ? 6.754 14.625 0.213 1 93.38 541 PHE B O 1
ATOM 10263 N N . ARG B 1 542 ? 5.531 13.016 -0.684 1 91.88 542 ARG B N 1
ATOM 10264 C CA . ARG B 1 542 ? 4.84 12.734 0.571 1 91.88 542 ARG B CA 1
ATOM 10265 C C . ARG B 1 542 ? 5.809 12.188 1.614 1 91.88 542 ARG B C 1
ATOM 10267 O O . ARG B 1 542 ? 5.68 12.484 2.805 1 91.88 542 ARG B O 1
ATOM 10274 N N . MET B 1 543 ? 6.668 11.344 1.133 1 94.62 543 MET B N 1
ATOM 10275 C CA . MET B 1 543 ? 7.664 10.758 2.027 1 94.62 543 MET B CA 1
ATOM 10276 C C . MET B 1 543 ? 8.5 11.852 2.697 1 94.62 543 MET B C 1
ATOM 10278 O O . MET B 1 543 ? 8.688 11.836 3.914 1 94.62 543 MET B O 1
ATOM 10282 N N . LEU B 1 544 ? 8.945 12.82 1.919 1 96.38 544 LEU B N 1
ATOM 10283 C CA . LEU B 1 544 ? 9.766 13.891 2.459 1 96.38 544 LEU B CA 1
ATOM 10284 C C . LEU B 1 544 ? 8.953 14.789 3.391 1 96.38 544 LEU B C 1
ATOM 10286 O O . LEU B 1 544 ? 9.469 15.266 4.402 1 96.38 544 LEU B O 1
ATOM 10290 N N . CYS B 1 545 ? 7.715 14.984 3.09 1 93.88 545 CYS B N 1
ATOM 10291 C CA . CYS B 1 545 ? 6.836 15.758 3.963 1 93.88 545 CYS B CA 1
ATOM 10292 C C . CYS B 1 545 ? 6.648 15.062 5.305 1 93.88 545 CYS B C 1
ATOM 10294 O O . CYS B 1 545 ? 6.668 15.703 6.352 1 93.88 545 CYS B O 1
ATOM 10296 N N . ARG B 1 546 ? 6.504 13.758 5.254 1 94.56 546 ARG B N 1
ATOM 10297 C CA . ARG B 1 546 ? 6.363 12.992 6.484 1 94.56 546 ARG B CA 1
ATOM 10298 C C . ARG B 1 546 ? 7.613 13.109 7.348 1 94.56 546 ARG B C 1
ATOM 10300 O O . ARG B 1 546 ? 7.52 13.266 8.57 1 94.56 546 ARG B O 1
ATOM 10307 N N . LEU B 1 547 ? 8.742 13.031 6.723 1 96.81 547 LEU B N 1
ATOM 10308 C CA . LEU B 1 547 ? 10 13.117 7.457 1 96.81 547 LEU B CA 1
ATOM 10309 C C . LEU B 1 547 ? 10.18 14.5 8.078 1 96.81 547 LEU B C 1
ATOM 10311 O O . LEU B 1 547 ? 10.633 14.617 9.219 1 96.81 547 LEU B O 1
ATOM 10315 N N . SER B 1 548 ? 9.781 15.555 7.328 1 96.38 548 SER B N 1
ATOM 10316 C CA . SER B 1 548 ? 9.977 16.922 7.797 1 96.38 548 SER B CA 1
ATOM 10317 C C . SER B 1 548 ? 9.016 17.266 8.938 1 96.38 548 SER B C 1
ATOM 10319 O O . SER B 1 548 ? 9.305 18.141 9.75 1 96.38 548 SER B O 1
ATOM 10321 N N . CYS B 1 549 ? 7.918 16.547 9.039 1 94.06 549 CYS B N 1
ATOM 10322 C CA . CYS B 1 549 ? 6.93 16.797 10.078 1 94.06 549 CYS B CA 1
ATOM 10323 C C . CYS B 1 549 ? 7.211 15.953 11.312 1 94.06 549 CYS B C 1
ATOM 10325 O O . CYS B 1 549 ? 6.676 16.219 12.391 1 94.06 549 CYS B O 1
ATOM 10327 N N . ASN B 1 550 ? 8.047 14.961 11.195 1 95.56 550 ASN B N 1
ATOM 10328 C CA . ASN B 1 550 ? 8.312 14.039 12.289 1 95.56 550 ASN B CA 1
ATOM 10329 C C . ASN B 1 550 ? 9.367 14.594 13.242 1 95.56 550 ASN B C 1
ATOM 10331 O O . ASN B 1 550 ? 10.531 14.734 12.867 1 95.56 550 ASN B O 1
ATOM 10335 N N . PRO B 1 551 ? 9.008 14.867 14.484 1 96.19 551 PRO B N 1
ATOM 10336 C CA . PRO B 1 551 ? 9.961 15.453 15.422 1 96.19 551 PRO B CA 1
ATOM 10337 C C . PRO B 1 551 ? 11.195 14.586 15.641 1 96.19 551 PRO B C 1
ATOM 10339 O O . PRO B 1 551 ? 12.273 15.102 15.938 1 96.19 551 PRO B O 1
ATOM 10342 N N . ASN B 1 552 ? 11.078 13.289 15.445 1 96.75 552 ASN B N 1
ATOM 10343 C CA . ASN B 1 552 ? 12.211 12.383 15.633 1 96.75 552 ASN B CA 1
ATOM 10344 C C . ASN B 1 552 ? 13.266 12.57 14.547 1 96.75 552 ASN B C 1
ATOM 10346 O O . ASN B 1 552 ? 14.406 12.133 14.703 1 96.75 552 ASN B O 1
ATOM 10350 N N . CYS B 1 553 ? 12.875 13.211 13.469 1 97.62 553 CYS B N 1
ATOM 10351 C CA . CYS B 1 553 ? 13.781 13.367 12.336 1 97.62 553 CYS B CA 1
ATOM 10352 C C . CYS B 1 553 ? 14.484 14.719 12.391 1 97.62 553 CYS B C 1
ATOM 10354 O O . CYS B 1 553 ? 15.461 14.945 11.672 1 97.62 553 CYS B O 1
ATOM 10356 N N . LEU B 1 554 ? 14.016 15.68 13.234 1 97.62 554 LEU B N 1
ATOM 10357 C CA . LEU B 1 554 ? 14.5 17.062 13.234 1 97.62 554 LEU B CA 1
ATOM 10358 C C . LEU B 1 554 ? 16 17.109 13.477 1 97.62 554 LEU B C 1
ATOM 10360 O O . LEU B 1 554 ? 16.734 17.734 12.719 1 97.62 554 LEU B O 1
ATOM 10364 N N . GLN B 1 555 ? 16.5 16.453 14.531 1 97.25 555 GLN B N 1
ATOM 10365 C CA . GLN B 1 555 ? 17.906 16.469 14.883 1 97.25 555 GLN B CA 1
ATOM 10366 C C . GLN B 1 555 ? 18.766 15.938 13.742 1 97.25 555 GLN B C 1
ATOM 10368 O O . GLN B 1 555 ? 19.797 16.531 13.406 1 97.25 555 GLN B O 1
ATOM 10373 N N . ALA B 1 556 ? 18.328 14.812 13.172 1 97.56 556 ALA B N 1
ATOM 10374 C CA . ALA B 1 556 ? 19.094 14.188 12.086 1 97.56 556 ALA B CA 1
ATOM 10375 C C . ALA B 1 556 ? 19.125 15.086 10.852 1 97.56 556 ALA B C 1
ATOM 10377 O O . ALA B 1 556 ? 20.141 15.18 10.172 1 97.56 556 ALA B O 1
ATOM 10378 N N . LEU B 1 557 ? 18.016 15.727 10.547 1 97.81 557 LEU B N 1
ATOM 10379 C CA . LEU B 1 557 ? 17.938 16.594 9.383 1 97.81 557 LEU B CA 1
ATOM 10380 C C . LEU B 1 557 ? 18.875 17.797 9.523 1 97.81 557 LEU B C 1
ATOM 10382 O O . LEU B 1 557 ? 19.5 18.203 8.547 1 97.81 557 LEU B O 1
ATOM 10386 N N . VAL B 1 558 ? 18.969 18.328 10.742 1 96.81 558 VAL B N 1
ATOM 10387 C CA . VAL B 1 558 ? 19.844 19.469 11.008 1 96.81 558 VAL B CA 1
ATOM 10388 C C . VAL B 1 558 ? 21.297 19.031 10.977 1 96.81 558 VAL B C 1
ATOM 10390 O O . VAL B 1 558 ? 22.141 19.672 10.352 1 96.81 558 VAL B O 1
ATOM 10393 N N . ARG B 1 559 ? 21.609 17.906 11.562 1 95.5 559 ARG B N 1
ATOM 10394 C CA . ARG B 1 559 ? 22.984 17.406 11.688 1 95.5 559 ARG B CA 1
ATOM 10395 C C . ARG B 1 559 ? 23.547 17.031 10.32 1 95.5 559 ARG B C 1
ATOM 10397 O O . ARG B 1 559 ? 24.734 17.25 10.062 1 95.5 559 ARG B O 1
ATOM 10404 N N . THR B 1 560 ? 22.719 16.5 9.43 1 93.5 560 THR B N 1
ATOM 10405 C CA . THR B 1 560 ? 23.188 15.992 8.148 1 93.5 560 THR B CA 1
ATOM 10406 C C . THR B 1 560 ? 23.297 17.109 7.121 1 93.5 560 THR B C 1
ATOM 10408 O O . THR B 1 560 ? 23.75 16.891 5.996 1 93.5 560 THR B O 1
ATOM 10411 N N . GLY B 1 561 ? 22.906 18.312 7.461 1 92.69 561 GLY B N 1
ATOM 10412 C CA . GLY B 1 561 ? 22.938 19.422 6.52 1 92.69 561 GLY B CA 1
ATOM 10413 C C . GLY B 1 561 ? 21.812 19.359 5.5 1 92.69 561 GLY B C 1
ATOM 10414 O O . GLY B 1 561 ? 21.844 20.062 4.492 1 92.69 561 GLY B O 1
ATOM 10415 N N . SER B 1 562 ? 20.797 18.531 5.766 1 95.44 562 SER B N 1
ATOM 10416 C CA . SER B 1 562 ? 19.703 18.328 4.828 1 95.44 562 SER B CA 1
ATOM 10417 C C . SER B 1 562 ? 18.906 19.609 4.621 1 95.44 562 SER B C 1
ATOM 10419 O O . SER B 1 562 ? 18.375 19.844 3.533 1 95.44 562 SER B O 1
ATOM 10421 N N . VAL B 1 563 ? 18.812 20.453 5.637 1 95.94 563 VAL B N 1
ATOM 10422 C CA . VAL B 1 563 ? 18.078 21.719 5.543 1 95.94 563 VAL B CA 1
ATOM 10423 C C . VAL B 1 563 ? 18.672 22.578 4.441 1 95.94 563 VAL B C 1
ATOM 10425 O O . VAL B 1 563 ? 17.953 23.094 3.588 1 95.94 563 VAL B O 1
ATOM 10428 N N . ALA B 1 564 ? 20.016 22.672 4.445 1 91.62 564 ALA B N 1
ATOM 10429 C CA . ALA B 1 564 ? 20.719 23.453 3.443 1 91.62 564 ALA B CA 1
ATOM 10430 C C . ALA B 1 564 ? 20.547 22.859 2.051 1 91.62 564 ALA B C 1
ATOM 10432 O O . ALA B 1 564 ? 20.391 23.578 1.069 1 91.62 564 ALA B O 1
ATOM 10433 N N . LEU B 1 565 ? 20.625 21.578 2.018 1 92.19 565 LEU B N 1
ATOM 10434 C CA . LEU B 1 565 ? 20.484 20.891 0.738 1 92.19 565 LEU B CA 1
ATOM 10435 C C . LEU B 1 565 ? 19.094 21.109 0.145 1 92.19 565 LEU B C 1
ATOM 10437 O O . LEU B 1 565 ? 18.953 21.281 -1.067 1 92.19 565 LEU B O 1
ATOM 10441 N N . ILE B 1 566 ? 18.094 21.047 0.961 1 94.56 566 ILE B N 1
ATOM 10442 C CA . ILE B 1 566 ? 16.719 21.266 0.522 1 94.56 566 ILE B CA 1
ATOM 10443 C C . ILE B 1 566 ? 16.578 22.656 -0.072 1 94.56 566 ILE B C 1
ATOM 10445 O O . ILE B 1 566 ? 16 22.844 -1.146 1 94.56 566 ILE B O 1
ATOM 10449 N N . ARG B 1 567 ? 17.062 23.641 0.613 1 92.25 567 ARG B N 1
ATOM 10450 C CA . ARG B 1 567 ? 17.016 25.016 0.123 1 92.25 567 ARG B CA 1
ATOM 10451 C C . ARG B 1 567 ? 17.719 25.141 -1.225 1 92.25 567 ARG B C 1
ATOM 10453 O O . ARG B 1 567 ? 17.188 25.734 -2.158 1 92.25 567 ARG B O 1
ATOM 10460 N N . HIS B 1 568 ? 18.844 24.531 -1.321 1 86.94 568 HIS B N 1
ATOM 10461 C CA . HIS B 1 568 ? 19.688 24.672 -2.504 1 86.94 568 HIS B CA 1
ATOM 10462 C C . HIS B 1 568 ? 19.078 23.938 -3.699 1 86.94 568 HIS B C 1
ATOM 10464 O O . HIS B 1 568 ? 18.984 24.5 -4.793 1 86.94 568 HIS B O 1
ATOM 10470 N N . HIS B 1 569 ? 18.672 22.719 -3.494 1 89.5 569 HIS B N 1
ATOM 10471 C CA . HIS B 1 569 ? 18.266 21.875 -4.609 1 89.5 569 HIS B CA 1
ATOM 10472 C C . HIS B 1 569 ? 16.812 22.094 -4.977 1 89.5 569 HIS B C 1
ATOM 10474 O O . HIS B 1 569 ? 16.422 21.938 -6.137 1 89.5 569 HIS B O 1
ATOM 10480 N N . LEU B 1 570 ? 16.016 22.422 -4.043 1 92.88 570 LEU B N 1
ATOM 10481 C CA . LEU B 1 570 ? 14.586 22.469 -4.324 1 92.88 570 LEU B CA 1
ATOM 10482 C C . LEU B 1 570 ? 14.102 23.906 -4.457 1 92.88 570 LEU B C 1
ATOM 10484 O O . LEU B 1 570 ? 13.289 24.203 -5.332 1 92.88 570 LEU B O 1
ATOM 10488 N N . CYS B 1 571 ? 14.547 24.844 -3.695 1 89.62 571 CYS B N 1
ATOM 10489 C CA . CYS B 1 571 ? 14 26.188 -3.656 1 89.62 571 CYS B CA 1
ATOM 10490 C C . CYS B 1 571 ? 14.758 27.109 -4.613 1 89.62 571 CYS B C 1
ATOM 10492 O O . CYS B 1 571 ? 14.156 27.984 -5.242 1 89.62 571 CYS B O 1
ATOM 10494 N N . GLN B 1 572 ? 16.062 27.031 -4.711 1 80.31 572 GLN B N 1
ATOM 10495 C CA . GLN B 1 572 ? 16.875 27.953 -5.484 1 80.31 572 GLN B CA 1
ATOM 10496 C C . GLN B 1 572 ? 17.203 27.391 -6.859 1 80.31 572 GLN B C 1
ATOM 10498 O O . GLN B 1 572 ? 18.188 27.812 -7.488 1 80.31 572 GLN B O 1
ATOM 10503 N N . ARG B 1 573 ? 16.406 26.516 -7.406 1 69.75 573 ARG B N 1
ATOM 10504 C CA . ARG B 1 573 ? 16.719 25.859 -8.664 1 69.75 573 ARG B CA 1
ATOM 10505 C C . ARG B 1 573 ? 16.875 26.859 -9.797 1 69.75 573 ARG B C 1
ATOM 10507 O O . ARG B 1 573 ? 15.914 27.562 -10.141 1 69.75 573 ARG B O 1
ATOM 10514 N N . GLU B 1 574 ? 17.859 27.641 -9.875 1 57.38 574 GLU B N 1
ATOM 10515 C CA . GLU B 1 574 ? 18.078 28.531 -11.023 1 57.38 574 GLU B CA 1
ATOM 10516 C C . GLU B 1 574 ? 18.641 27.75 -12.211 1 57.38 574 GLU B C 1
ATOM 10518 O O . GLU B 1 574 ? 19.547 26.938 -12.055 1 57.38 574 GLU B O 1
ATOM 10523 N N . GLY B 1 575 ? 17.969 27.688 -13.391 1 54.44 575 GLY B N 1
ATOM 10524 C CA . GLY B 1 575 ? 18.109 27.266 -14.773 1 54.44 575 GLY B CA 1
ATOM 10525 C C . GLY B 1 575 ? 19.344 26.406 -15.016 1 54.44 575 GLY B C 1
ATOM 10526 O O . GLY B 1 575 ? 19.609 26 -16.141 1 54.44 575 GLY B O 1
ATOM 10527 N N . GLY B 1 576 ? 20.156 26.141 -14.008 1 51.03 576 GLY B N 1
ATOM 10528 C CA . GLY B 1 576 ? 21.422 25.578 -14.445 1 51.03 576 GLY B CA 1
ATOM 10529 C C . GLY B 1 576 ? 21.516 24.078 -14.281 1 51.03 576 GLY B C 1
ATOM 10530 O O . GLY B 1 576 ? 22.516 23.469 -14.656 1 51.03 576 GLY B O 1
ATOM 10531 N N . PHE B 1 577 ? 20.562 23.531 -13.617 1 56.91 577 PHE B N 1
ATOM 10532 C CA . PHE B 1 577 ? 20.766 22.094 -13.453 1 56.91 577 PHE B CA 1
ATOM 10533 C C . PHE B 1 577 ? 20.328 21.328 -14.695 1 56.91 577 PHE B C 1
ATOM 10535 O O . PHE B 1 577 ? 19.328 21.688 -15.336 1 56.91 577 PHE B O 1
ATOM 10542 N N . GLU B 1 578 ? 21.25 20.641 -15.305 1 58.25 578 GLU B N 1
ATOM 10543 C CA . GLU B 1 578 ? 21.016 19.828 -16.5 1 58.25 578 GLU B CA 1
ATOM 10544 C C . GLU B 1 578 ? 19.641 19.156 -16.453 1 58.25 578 GLU B C 1
ATOM 10546 O O . GLU B 1 578 ? 18.938 19.109 -17.469 1 58.25 578 GLU B O 1
ATOM 10551 N N . GLY B 1 579 ? 19.203 18.719 -15.359 1 59.22 579 GLY B N 1
ATOM 10552 C CA . GLY B 1 579 ? 17.938 18.031 -15.242 1 59.22 579 GLY B CA 1
ATOM 10553 C C . GLY B 1 579 ? 16.734 18.938 -15.398 1 59.22 579 GLY B C 1
ATOM 10554 O O . GLY B 1 579 ? 15.641 18.5 -15.742 1 59.22 579 GLY B O 1
ATOM 10555 N N . GLU B 1 580 ? 16.906 20.188 -15.242 1 64.44 580 GLU B N 1
ATOM 10556 C CA . GLU B 1 580 ? 15.828 21.156 -15.273 1 64.44 580 GLU B CA 1
ATOM 10557 C C . GLU B 1 580 ? 15.273 21.312 -16.688 1 64.44 580 GLU B C 1
ATOM 10559 O O . GLU B 1 580 ? 14.086 21.609 -16.859 1 64.44 580 GLU B O 1
ATOM 10564 N N . GLU B 1 581 ? 16.141 20.938 -17.5 1 70.81 581 GLU B N 1
ATOM 10565 C CA . GLU B 1 581 ? 15.672 21.109 -18.875 1 70.81 581 GLU B CA 1
ATOM 10566 C C . GLU B 1 581 ? 14.672 20.016 -19.25 1 70.81 581 GLU B C 1
ATOM 10568 O O . GLU B 1 581 ? 13.82 20.234 -20.125 1 70.81 581 GLU B O 1
ATOM 10573 N N . ARG B 1 582 ? 14.703 18.969 -18.531 1 78.62 582 ARG B N 1
ATOM 10574 C CA . ARG B 1 582 ? 13.844 17.844 -18.844 1 78.62 582 ARG B CA 1
ATOM 10575 C C . ARG B 1 582 ? 12.492 17.969 -18.141 1 78.62 582 ARG B C 1
ATOM 10577 O O . ARG B 1 582 ? 11.531 17.281 -18.516 1 78.62 582 ARG B O 1
ATOM 10584 N N . GLN B 1 583 ? 12.445 18.797 -17.234 1 87.62 583 GLN B N 1
ATOM 10585 C CA . GLN B 1 583 ? 11.234 18.938 -16.422 1 87.62 583 GLN B CA 1
ATOM 10586 C C . GLN B 1 583 ? 10.359 20.078 -16.938 1 87.62 583 GLN B C 1
ATOM 10588 O O . GLN B 1 583 ? 10.867 21.109 -17.359 1 87.62 583 GLN B O 1
ATOM 10593 N N . THR B 1 584 ? 9.109 19.797 -17.016 1 88.5 584 THR B N 1
ATOM 10594 C CA . THR B 1 584 ? 8.148 20.828 -17.375 1 88.5 584 THR B CA 1
ATOM 10595 C C . THR B 1 584 ? 8.102 21.922 -16.312 1 88.5 584 THR B C 1
ATOM 10597 O O . THR B 1 584 ? 8.57 21.719 -15.188 1 88.5 584 THR B O 1
ATOM 10600 N N . ASP B 1 585 ? 7.57 23.031 -16.625 1 87.81 585 ASP B N 1
ATOM 10601 C CA . ASP B 1 585 ? 7.453 24.156 -15.688 1 87.81 585 ASP B CA 1
ATOM 10602 C C . ASP B 1 585 ? 6.543 23.797 -14.516 1 87.81 585 ASP B C 1
ATOM 10604 O O . ASP B 1 585 ? 6.75 24.281 -13.398 1 87.81 585 ASP B O 1
ATOM 10608 N N . ARG B 1 586 ? 5.699 23 -14.875 1 90.31 586 ARG B N 1
ATOM 10609 C CA . ARG B 1 586 ? 4.781 22.562 -13.82 1 90.31 586 ARG B CA 1
ATOM 10610 C C . ARG B 1 586 ? 5.504 21.719 -12.773 1 90.31 586 ARG B C 1
ATOM 10612 O O . ARG B 1 586 ? 5.301 21.906 -11.578 1 90.31 586 ARG B O 1
ATOM 10619 N N . VAL B 1 587 ? 6.305 20.828 -13.258 1 91.56 587 VAL B N 1
ATOM 10620 C CA . VAL B 1 587 ? 7.051 19.953 -12.352 1 91.56 587 VAL B CA 1
ATOM 10621 C C . VAL B 1 587 ? 8.055 20.781 -11.555 1 91.56 587 VAL B C 1
ATOM 10623 O O . VAL B 1 587 ? 8.234 20.578 -10.352 1 91.56 587 VAL B O 1
ATOM 10626 N N . LYS B 1 588 ? 8.641 21.719 -12.188 1 90.19 588 LYS B N 1
ATOM 10627 C CA . LYS B 1 588 ? 9.586 22.594 -11.5 1 90.19 588 LYS B CA 1
ATOM 10628 C C . LYS B 1 588 ? 8.906 23.375 -10.391 1 90.19 588 LYS B C 1
ATOM 10630 O O . LYS B 1 588 ? 9.453 23.516 -9.297 1 90.19 588 LYS B O 1
ATOM 10635 N N . ALA B 1 589 ? 7.754 23.844 -10.68 1 90.19 589 ALA B N 1
ATOM 10636 C CA . ALA B 1 589 ? 6.992 24.594 -9.688 1 90.19 589 ALA B CA 1
ATOM 10637 C C . ALA B 1 589 ? 6.602 23.703 -8.5 1 90.19 589 ALA B C 1
ATOM 10639 O O . ALA B 1 589 ? 6.641 24.141 -7.352 1 90.19 589 ALA B O 1
ATOM 10640 N N . LYS B 1 590 ? 6.254 22.516 -8.859 1 91.94 590 LYS B N 1
ATOM 10641 C CA . LYS B 1 590 ? 5.875 21.562 -7.824 1 91.94 590 LYS B CA 1
ATOM 10642 C C . LYS B 1 590 ? 7.051 21.266 -6.902 1 91.94 590 LYS B C 1
ATOM 10644 O O . LYS B 1 590 ? 6.883 21.156 -5.688 1 91.94 590 LYS B O 1
ATOM 10649 N N . ILE B 1 591 ? 8.172 21.125 -7.469 1 93.69 591 ILE B N 1
ATOM 10650 C CA . ILE B 1 591 ? 9.375 20.812 -6.707 1 93.69 591 ILE B CA 1
ATOM 10651 C C . ILE B 1 591 ? 9.758 22.016 -5.832 1 93.69 591 ILE B C 1
ATOM 10653 O O . ILE B 1 591 ? 10.133 21.844 -4.672 1 93.69 591 ILE B O 1
ATOM 10657 N N . LYS B 1 592 ? 9.641 23.172 -6.352 1 92.94 592 LYS B N 1
ATOM 10658 C CA . LYS B 1 592 ? 9.914 24.391 -5.574 1 92.94 592 LYS B CA 1
ATOM 10659 C C . LYS B 1 592 ? 8.93 24.516 -4.414 1 92.94 592 LYS B C 1
ATOM 10661 O O . LYS B 1 592 ? 9.32 24.859 -3.299 1 92.94 592 LYS B O 1
ATOM 10666 N N . GLN B 1 593 ? 7.719 24.25 -4.691 1 92.56 593 GLN B N 1
ATOM 10667 C CA . GLN B 1 593 ? 6.695 24.297 -3.656 1 92.56 593 GLN B CA 1
ATOM 10668 C C . GLN B 1 593 ? 6.98 23.281 -2.553 1 92.56 593 GLN B C 1
ATOM 10670 O O . GLN B 1 593 ? 6.734 23.562 -1.375 1 92.56 593 GLN B O 1
ATOM 10675 N N . LEU B 1 594 ? 7.457 22.125 -2.969 1 94.25 594 LEU B N 1
ATOM 10676 C CA . LEU B 1 594 ? 7.844 21.125 -1.984 1 94.25 594 LEU B CA 1
ATOM 10677 C C . LEU B 1 594 ? 8.961 21.641 -1.084 1 94.25 594 LEU B C 1
ATOM 10679 O O . LEU B 1 594 ? 8.906 21.469 0.135 1 94.25 594 LEU B O 1
ATOM 10683 N N . GLY B 1 595 ? 9.922 22.234 -1.733 1 95.69 595 GLY B N 1
ATOM 10684 C CA . GLY B 1 595 ? 11.016 22.766 -0.954 1 95.69 595 GLY B CA 1
ATOM 10685 C C . GLY B 1 595 ? 10.57 23.766 0.097 1 95.69 595 GLY B C 1
ATOM 10686 O O . GLY B 1 595 ? 10.977 23.688 1.258 1 95.69 595 GLY B O 1
ATOM 10687 N N . VAL B 1 596 ? 9.703 24.672 -0.282 1 93.69 596 VAL B N 1
ATOM 10688 C CA . VAL B 1 596 ? 9.18 25.688 0.621 1 93.69 596 VAL B CA 1
ATOM 10689 C C . VAL B 1 596 ? 8.367 25.031 1.732 1 93.69 596 VAL B C 1
ATOM 10691 O O . VAL B 1 596 ? 8.477 25.406 2.9 1 93.69 596 VAL B O 1
ATOM 10694 N N . ALA B 1 597 ? 7.637 24.047 1.348 1 93.94 597 ALA B N 1
ATOM 10695 C CA . ALA B 1 597 ? 6.805 23.344 2.322 1 93.94 597 ALA B CA 1
ATOM 10696 C C . ALA B 1 597 ? 7.664 22.609 3.346 1 93.94 597 ALA B C 1
ATOM 10698 O O . ALA B 1 597 ? 7.352 22.609 4.539 1 93.94 597 ALA B O 1
ATOM 10699 N N . LEU B 1 598 ? 8.68 21.953 2.877 1 96.62 598 LEU B N 1
ATOM 10700 C CA . LEU B 1 598 ? 9.562 21.219 3.773 1 96.62 598 LEU B CA 1
ATOM 10701 C C . LEU B 1 598 ? 10.227 22.156 4.781 1 96.62 598 LEU B C 1
ATOM 10703 O O . LEU B 1 598 ? 10.273 21.844 5.977 1 96.62 598 LEU B O 1
ATOM 10707 N N . LEU B 1 599 ? 10.711 23.25 4.316 1 95.69 599 LEU B N 1
ATOM 10708 C CA . LEU B 1 599 ? 11.367 24.203 5.191 1 95.69 599 LEU B CA 1
ATOM 10709 C C . LEU B 1 599 ? 10.367 24.828 6.168 1 95.69 599 LEU B C 1
ATOM 10711 O O . LEU B 1 599 ? 10.711 25.094 7.32 1 95.69 599 LEU B O 1
ATOM 10715 N N . ASN B 1 600 ? 9.148 25.047 5.684 1 94.06 600 ASN B N 1
ATOM 10716 C CA . ASN B 1 600 ? 8.109 25.547 6.57 1 94.06 600 ASN B CA 1
ATOM 10717 C C . ASN B 1 600 ? 7.801 24.547 7.691 1 94.06 600 ASN B C 1
ATOM 10719 O O . ASN B 1 600 ? 7.617 24.953 8.844 1 94.06 600 ASN B O 1
ATOM 10723 N N . ASN B 1 601 ? 7.73 23.297 7.352 1 95.5 601 ASN B N 1
ATOM 10724 C CA . ASN B 1 601 ? 7.52 22.266 8.367 1 95.5 601 ASN B CA 1
ATOM 10725 C C . ASN B 1 601 ? 8.617 22.281 9.422 1 95.5 601 ASN B C 1
ATOM 10727 O O . ASN B 1 601 ? 8.336 22.188 10.617 1 95.5 601 ASN B O 1
ATOM 10731 N N . LEU B 1 602 ? 9.805 22.406 8.977 1 96.81 602 LEU B N 1
ATOM 10732 C CA . LEU B 1 602 ? 10.945 22.422 9.891 1 96.81 602 LEU B CA 1
ATOM 10733 C C . LEU B 1 602 ? 10.938 23.688 10.742 1 96.81 602 LEU B C 1
ATOM 10735 O O . LEU B 1 602 ? 11.281 23.641 11.922 1 96.81 602 LEU B O 1
ATOM 10739 N N . ARG B 1 603 ? 10.531 24.797 10.133 1 95.25 603 ARG B N 1
ATOM 10740 C CA . ARG B 1 603 ? 10.438 26.047 10.859 1 95.25 603 ARG B CA 1
ATOM 10741 C C . ARG B 1 603 ? 9.43 25.953 12 1 95.25 603 ARG B C 1
ATOM 10743 O O . ARG B 1 603 ? 9.711 26.375 13.125 1 95.25 603 ARG B O 1
ATOM 10750 N N . VAL B 1 604 ? 8.312 25.422 11.711 1 94.12 604 VAL B N 1
ATOM 10751 C CA . VAL B 1 604 ? 7.262 25.266 12.719 1 94.12 604 VAL B CA 1
ATOM 10752 C C . VAL B 1 604 ? 7.777 24.406 13.875 1 94.12 604 VAL B C 1
ATOM 10754 O O . VAL B 1 604 ? 7.543 24.719 15.039 1 94.12 604 VAL B O 1
ATOM 10757 N N . GLN B 1 605 ? 8.547 23.375 13.586 1 94.62 605 GLN B N 1
ATOM 10758 C CA . GLN B 1 605 ? 9.102 22.516 14.625 1 94.62 605 GLN B CA 1
ATOM 10759 C C . GLN B 1 605 ? 10.172 23.234 15.43 1 94.62 605 GLN B C 1
ATOM 10761 O O . GLN B 1 605 ? 10.203 23.156 16.656 1 94.62 605 GLN B O 1
ATOM 10766 N N . CYS B 1 606 ? 11 23.938 14.75 1 95.12 606 CYS B N 1
ATOM 10767 C CA . CYS B 1 606 ? 12.156 24.562 15.383 1 95.12 606 CYS B CA 1
ATOM 10768 C C . CYS B 1 606 ? 11.727 25.734 16.266 1 95.12 606 CYS B C 1
ATOM 10770 O O . CYS B 1 606 ? 12.414 26.062 17.234 1 95.12 606 CYS B O 1
ATOM 10772 N N . GLU B 1 607 ? 10.594 26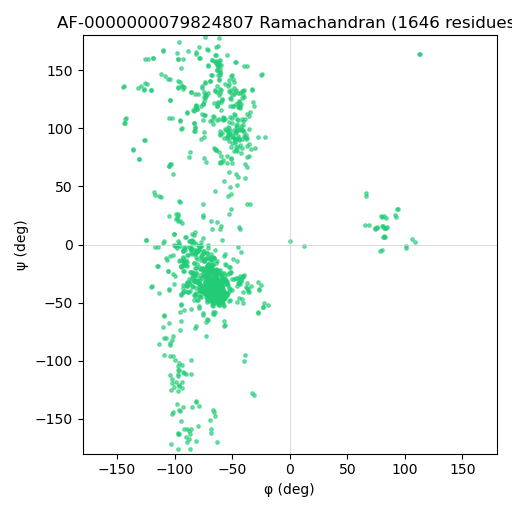.344 15.945 1 92.38 607 GLU B N 1
ATOM 10773 C CA . GLU B 1 607 ? 10.117 27.484 16.719 1 92.38 607 GLU B CA 1
ATOM 10774 C C . GLU B 1 607 ? 9.297 27.031 17.922 1 92.38 607 GLU B C 1
ATOM 10776 O O . GLU B 1 607 ? 8.93 27.844 18.766 1 92.38 607 GLU B O 1
ATOM 10781 N N . SER B 1 608 ? 9.047 25.75 17.969 1 90.56 608 SER B N 1
ATOM 10782 C CA . SER B 1 608 ? 8.414 25.188 19.156 1 90.56 608 SER B CA 1
ATOM 10783 C C . SER B 1 608 ? 9.43 25 20.281 1 90.56 608 SER B C 1
ATOM 10785 O O . SER B 1 608 ? 10.641 25.078 20.062 1 90.56 608 SER B O 1
ATOM 10787 N N . GLY B 1 609 ? 8.953 24.875 21.594 1 88.69 609 GLY B N 1
ATOM 10788 C CA . GLY B 1 609 ? 9.844 24.625 22.719 1 88.69 609 GLY B CA 1
ATOM 10789 C C . GLY B 1 609 ? 10.734 23.422 22.516 1 88.69 609 GLY B C 1
ATOM 10790 O O . GLY B 1 609 ? 11.938 23.484 22.797 1 88.69 609 GLY B O 1
ATOM 10791 N N . PHE B 1 610 ? 10.266 22.375 22 1 89.69 610 PHE B N 1
ATOM 10792 C CA . PHE B 1 610 ? 11.023 21.156 21.766 1 89.69 610 PHE B CA 1
ATOM 10793 C C . PHE B 1 610 ? 12.094 21.375 20.703 1 89.69 610 PHE B C 1
ATOM 10795 O O . PHE B 1 610 ? 13.25 21 20.875 1 89.69 610 PHE B O 1
ATOM 10802 N N . GLY B 1 611 ? 11.633 21.922 19.578 1 94.31 611 GLY B N 1
ATOM 10803 C CA . GLY B 1 611 ? 12.562 22.141 18.484 1 94.31 611 GLY B CA 1
ATOM 10804 C C . GLY B 1 611 ? 13.719 23.047 18.844 1 94.31 611 GLY B C 1
ATOM 10805 O O . GLY B 1 611 ? 14.859 22.781 18.469 1 94.31 611 GLY B O 1
ATOM 10806 N N . SER B 1 612 ? 13.398 24.141 19.578 1 93.31 612 SER B N 1
ATOM 10807 C CA . SER B 1 612 ? 14.445 25.047 20.031 1 93.31 612 SER B CA 1
ATOM 10808 C C . SER B 1 612 ? 15.438 24.328 20.953 1 93.31 612 SER B C 1
ATOM 10810 O O . SER B 1 612 ? 16.641 24.609 20.906 1 93.31 612 SER B O 1
ATOM 10812 N N . GLY B 1 613 ? 14.852 23.422 21.766 1 94.19 613 GLY B N 1
ATOM 10813 C CA . GLY B 1 613 ? 15.711 22.625 22.609 1 94.19 613 GLY B CA 1
ATOM 10814 C C . GLY B 1 613 ? 16.641 21.719 21.828 1 94.19 613 GLY B C 1
ATOM 10815 O O . GLY B 1 613 ? 17.797 21.547 22.188 1 94.19 613 GLY B O 1
ATOM 10816 N N . VAL B 1 614 ? 16.141 21.141 20.766 1 96.31 614 VAL B N 1
ATOM 10817 C CA . VAL B 1 614 ? 16.922 20.25 19.906 1 96.31 614 VAL B CA 1
ATOM 10818 C C . VAL B 1 614 ? 18.078 21.031 19.266 1 96.31 614 VAL B C 1
ATOM 10820 O O . VAL B 1 614 ? 19.219 20.562 19.234 1 96.31 614 VAL B O 1
ATOM 10823 N N . LEU B 1 615 ? 17.766 22.234 18.734 1 96.44 615 LEU B N 1
ATOM 10824 C CA . LEU B 1 615 ? 18.781 23.094 18.109 1 96.44 615 LEU B CA 1
ATOM 10825 C C . LEU B 1 615 ? 19.859 23.469 19.109 1 96.44 615 LEU B C 1
ATOM 10827 O O . LEU B 1 615 ? 21.047 23.391 18.812 1 96.44 615 LEU B O 1
ATOM 10831 N N . ALA B 1 616 ? 19.406 23.859 20.297 1 95.56 616 ALA B N 1
ATOM 10832 C CA . ALA B 1 616 ? 20.359 24.219 21.359 1 95.56 616 ALA B CA 1
ATOM 10833 C C . ALA B 1 616 ? 21.234 23.031 21.734 1 95.56 616 ALA B C 1
ATOM 10835 O O . ALA B 1 616 ? 22.438 23.188 21.953 1 95.56 616 ALA B O 1
ATOM 10836 N N . HIS B 1 617 ? 20.625 21.922 21.797 1 96.69 617 HIS B N 1
ATOM 10837 C CA . HIS B 1 617 ? 21.359 20.719 22.141 1 96.69 617 HIS B CA 1
ATOM 10838 C C . HIS B 1 617 ? 22.438 20.422 21.094 1 96.69 617 HIS B C 1
ATOM 10840 O O . HIS B 1 617 ? 23.562 20.047 21.438 1 96.69 617 HIS B O 1
ATOM 10846 N N . VAL B 1 618 ? 22.062 20.5 19.812 1 96 618 VAL B N 1
ATOM 10847 C CA . VAL B 1 618 ? 23 20.25 18.734 1 96 618 VAL B CA 1
ATOM 10848 C C . VAL B 1 618 ? 24.156 21.25 18.797 1 96 618 VAL B C 1
ATOM 10850 O O . VAL B 1 618 ? 25.312 20.891 18.625 1 96 618 VAL B O 1
ATOM 10853 N N . MET B 1 619 ? 23.906 22.5 19.125 1 94.19 619 MET B N 1
ATOM 10854 C CA . MET B 1 619 ? 24.891 23.578 19.172 1 94.19 619 MET B CA 1
ATOM 10855 C C . MET B 1 619 ? 25.828 23.406 20.359 1 94.19 619 MET B C 1
ATOM 10857 O O . MET B 1 619 ? 27 23.766 20.281 1 94.19 619 MET B O 1
ATOM 10861 N N . LEU B 1 620 ? 25.359 22.844 21.406 1 93.12 620 LEU B N 1
ATOM 10862 C CA . LEU B 1 620 ? 26.141 22.75 22.625 1 93.12 620 LEU B CA 1
ATOM 10863 C C . LEU B 1 620 ? 26.922 21.438 22.688 1 93.12 620 LEU B C 1
ATOM 10865 O O . LEU B 1 620 ? 28.062 21.406 23.141 1 93.12 620 LEU B O 1
ATOM 10869 N N . SER B 1 621 ? 26.266 20.375 22.203 1 93.44 621 SER B N 1
ATOM 10870 C CA . SER B 1 621 ? 26.844 19.047 22.438 1 93.44 621 SER B CA 1
ATOM 10871 C C . SER B 1 621 ? 27.219 18.375 21.125 1 93.44 621 SER B C 1
ATOM 10873 O O . SER B 1 621 ? 27.828 17.297 21.125 1 93.44 621 SER B O 1
ATOM 10875 N N . GLY B 1 622 ? 26.969 18.953 20.094 1 92.56 622 GLY B N 1
ATOM 10876 C CA . GLY B 1 622 ? 27.219 18.297 18.812 1 92.56 622 GLY B CA 1
ATOM 10877 C C . GLY B 1 622 ? 28.672 18.391 18.391 1 92.56 622 GLY B C 1
ATOM 10878 O O . GLY B 1 622 ? 29.469 19.109 19 1 92.56 622 GLY B O 1
ATOM 10879 N N . SER B 1 623 ? 29.062 17.547 17.375 1 92.31 623 SER B N 1
ATOM 10880 C CA . SER B 1 623 ? 30.375 17.672 16.75 1 92.31 623 SER B CA 1
ATOM 10881 C C . SER B 1 623 ? 30.531 19 16.031 1 92.31 623 SER B C 1
ATOM 10883 O O . SER B 1 623 ? 29.547 19.719 15.836 1 92.31 623 SER B O 1
ATOM 10885 N N . GLU B 1 624 ? 31.688 19.344 15.594 1 88.88 624 GLU B N 1
ATOM 10886 C CA . GLU B 1 624 ? 31.938 20.609 14.906 1 88.88 624 GLU B CA 1
ATOM 10887 C C . GLU B 1 624 ? 31.156 20.688 13.594 1 88.88 624 GLU B C 1
ATOM 10889 O O . GLU B 1 624 ? 30.641 21.734 13.234 1 88.88 624 GLU B O 1
ATOM 10894 N N . SER B 1 625 ? 31.141 19.578 12.961 1 89.38 625 SER B N 1
ATOM 10895 C CA . SER B 1 625 ? 30.406 19.547 11.703 1 89.38 625 SER B CA 1
ATOM 10896 C C . SER B 1 625 ? 28.906 19.719 11.938 1 89.38 625 SER B C 1
ATOM 10898 O O . SER B 1 625 ? 28.234 20.406 11.18 1 89.38 625 SER B O 1
ATOM 10900 N N . ASP B 1 626 ? 28.406 19.078 13.055 1 93.56 626 ASP B N 1
ATOM 10901 C CA . ASP B 1 626 ? 27 19.203 13.398 1 93.56 626 ASP B CA 1
ATOM 10902 C C . ASP B 1 626 ? 26.641 20.641 13.758 1 93.56 626 ASP B C 1
ATOM 10904 O O . ASP B 1 626 ? 25.594 21.141 13.336 1 93.56 626 ASP B O 1
ATOM 10908 N N . LYS B 1 627 ? 27.516 21.234 14.484 1 93.38 627 LYS B N 1
ATOM 10909 C CA . LYS B 1 627 ? 27.281 22.609 14.914 1 93.38 627 LYS B CA 1
ATOM 10910 C C . LYS B 1 627 ? 27.281 23.562 13.719 1 93.38 627 LYS B C 1
ATOM 10912 O O . LYS B 1 627 ? 26.453 24.484 13.656 1 93.38 627 LYS B O 1
ATOM 10917 N N . MET B 1 628 ? 28.203 23.312 12.812 1 90.12 628 MET B N 1
ATOM 10918 C CA . MET B 1 628 ? 28.281 24.141 11.617 1 90.12 628 MET B CA 1
ATOM 10919 C C . MET B 1 628 ? 27.016 24.016 10.781 1 90.12 628 MET B C 1
ATOM 10921 O O . MET B 1 628 ? 26.453 25.031 10.336 1 90.12 628 MET B O 1
ATOM 10925 N N . ASN B 1 629 ? 26.594 22.797 10.602 1 93 629 ASN B N 1
ATOM 10926 C CA . ASN B 1 629 ? 25.359 22.562 9.844 1 93 629 ASN B CA 1
ATOM 10927 C C . ASN B 1 629 ? 24.156 23.234 10.516 1 93 629 ASN B C 1
ATOM 10929 O O . ASN B 1 629 ? 23.297 23.797 9.844 1 93 629 ASN B O 1
ATOM 10933 N N . CYS B 1 630 ? 24.078 23.141 11.812 1 95.25 630 CYS B N 1
ATOM 10934 C CA . CYS B 1 630 ? 23 23.75 12.578 1 95.25 630 CYS B CA 1
ATOM 10935 C C . CYS B 1 630 ? 23.031 25.266 12.422 1 95.25 630 CYS B C 1
ATOM 10937 O O . CYS B 1 630 ? 22 25.875 12.109 1 95.25 630 CYS B O 1
ATOM 10939 N N . ALA B 1 631 ? 24.234 25.828 12.547 1 93.38 631 ALA B N 1
ATOM 10940 C CA . ALA B 1 631 ? 24.391 27.266 12.461 1 93.38 631 ALA B CA 1
ATOM 10941 C C . ALA B 1 631 ? 23.953 27.797 11.086 1 93.38 631 ALA B C 1
ATOM 10943 O O . ALA B 1 631 ? 23.219 28.781 10.992 1 93.38 631 ALA B O 1
ATOM 10944 N N . LEU B 1 632 ? 24.375 27.109 10.094 1 90.75 632 LEU B N 1
ATOM 10945 C CA . LEU B 1 632 ? 24.094 27.531 8.727 1 90.75 632 LEU B CA 1
ATOM 10946 C C . LEU B 1 632 ? 22.609 27.359 8.391 1 90.75 632 LEU B C 1
ATOM 10948 O O . LEU B 1 632 ? 22.109 28.016 7.477 1 90.75 632 LEU B O 1
ATOM 10952 N N . SER B 1 633 ? 21.922 26.531 9.141 1 94.5 633 SER B N 1
ATOM 10953 C CA . SER B 1 633 ? 20.516 26.234 8.859 1 94.5 633 SER B CA 1
ATOM 10954 C C . SER B 1 633 ? 19.594 27.172 9.625 1 94.5 633 SER B C 1
ATOM 10956 O O . SER B 1 633 ? 18.406 27.281 9.297 1 94.5 633 SER B O 1
ATOM 10958 N N . LEU B 1 634 ? 20.062 27.859 10.641 1 94.62 634 LEU B N 1
ATOM 10959 C CA . LEU B 1 634 ? 19.25 28.594 11.609 1 94.62 634 LEU B CA 1
ATOM 10960 C C . LEU B 1 634 ? 18.406 29.656 10.922 1 94.62 634 LEU B C 1
ATOM 10962 O O . LEU B 1 634 ? 17.203 29.75 11.148 1 94.62 634 LEU B O 1
ATOM 10966 N N . PRO B 1 635 ? 19.031 30.438 9.93 1 91.5 635 PRO B N 1
ATOM 10967 C CA . PRO B 1 635 ? 18.234 31.5 9.297 1 91.5 635 PRO B CA 1
ATOM 10968 C C . PRO B 1 635 ? 17.078 30.953 8.461 1 91.5 635 PRO B C 1
ATOM 10970 O O . PRO B 1 635 ? 16.125 31.656 8.172 1 91.5 635 PRO B O 1
ATOM 10973 N N . LEU B 1 636 ? 17.203 29.688 8.055 1 93.88 636 LEU B N 1
ATOM 10974 C CA . LEU B 1 636 ? 16.203 29.078 7.184 1 93.88 636 LEU B CA 1
ATOM 10975 C C . LEU B 1 636 ? 15.062 28.484 7.996 1 93.88 636 LEU B C 1
ATOM 10977 O O . LEU B 1 636 ? 13.953 28.328 7.484 1 93.88 636 LEU B O 1
ATOM 10981 N N . ILE B 1 637 ? 15.297 28.141 9.297 1 94.69 637 ILE B N 1
ATOM 10982 C CA . ILE B 1 637 ? 14.305 27.328 9.992 1 94.69 637 ILE B CA 1
ATOM 10983 C C . ILE B 1 637 ? 13.859 28.031 11.273 1 94.69 637 ILE B C 1
ATOM 10985 O O . ILE B 1 637 ? 13.125 27.469 12.086 1 94.69 637 ILE B O 1
ATOM 10989 N N . SER B 1 638 ? 14.312 29.219 11.539 1 92 638 SER B N 1
ATOM 10990 C CA . SER B 1 638 ? 13.844 29.984 12.688 1 92 638 SER B CA 1
ATOM 10991 C C . SER B 1 638 ? 13.773 31.469 12.367 1 92 638 SER B C 1
ATOM 10993 O O . SER B 1 638 ? 14.664 32 11.711 1 92 638 SER B O 1
ATOM 10995 N N . SER B 1 639 ? 12.727 32.125 12.758 1 86.25 639 SER B N 1
ATOM 10996 C CA . SER B 1 639 ? 12.594 33.562 12.625 1 86.25 639 SER B CA 1
ATOM 10997 C C . SER B 1 639 ? 12.648 34.25 13.984 1 86.25 639 SER B C 1
ATOM 10999 O O . SER B 1 639 ? 12.484 35.469 14.086 1 86.25 639 SER B O 1
ATOM 11001 N N . ASN B 1 640 ? 12.836 33.438 15.008 1 85.19 640 ASN B N 1
ATOM 11002 C CA . ASN B 1 640 ? 12.945 33.969 16.359 1 85.19 640 ASN B CA 1
ATOM 11003 C C . ASN B 1 640 ? 14.289 34.656 16.578 1 85.19 640 ASN B C 1
ATOM 11005 O O . ASN B 1 640 ? 15.312 34 16.734 1 85.19 640 ASN B O 1
ATOM 11009 N N . LYS B 1 641 ? 14.25 35.906 16.719 1 81.19 641 LYS B N 1
ATOM 11010 C CA . LYS B 1 641 ? 15.477 36.688 16.797 1 81.19 641 LYS B CA 1
ATOM 11011 C C . LYS B 1 641 ? 16.266 36.375 18.062 1 81.19 641 LYS B C 1
ATOM 11013 O O . LYS B 1 641 ? 17.5 36.312 18.047 1 81.19 641 LYS B O 1
ATOM 11018 N N . SER B 1 642 ? 15.523 36.188 19.125 1 83.25 642 SER B N 1
ATOM 11019 C CA . SER B 1 642 ? 16.203 35.875 20.391 1 83.25 642 SER B CA 1
ATOM 11020 C C . SER B 1 642 ? 16.953 34.531 20.297 1 83.25 642 SER B C 1
ATOM 11022 O O . SER B 1 642 ? 18.078 34.438 20.797 1 83.25 642 SER B O 1
ATOM 11024 N N . LEU B 1 643 ? 16.344 33.625 19.688 1 88.75 643 LEU B N 1
ATOM 11025 C CA . LEU B 1 643 ? 16.969 32.312 19.547 1 88.75 643 LEU B CA 1
ATOM 11026 C C . LEU B 1 643 ? 18.156 32.375 18.594 1 88.75 643 LEU B C 1
ATOM 11028 O O . LEU B 1 643 ? 19.188 31.766 18.859 1 88.75 643 LEU B O 1
ATOM 11032 N N . LEU B 1 644 ? 17.984 33.062 17.547 1 90 644 LEU B N 1
ATOM 11033 C CA . LEU B 1 644 ? 19.047 33.219 16.562 1 90 644 LEU B CA 1
ATOM 11034 C C . LEU B 1 644 ? 20.266 33.875 17.172 1 90 644 LEU B C 1
ATOM 11036 O O . LEU B 1 644 ? 21.406 33.438 16.938 1 90 644 LEU B O 1
ATOM 11040 N N . LYS B 1 645 ? 20.016 34.906 17.953 1 85.94 645 LYS B N 1
ATOM 11041 C CA . LYS B 1 645 ? 21.109 35.562 18.625 1 85.94 645 LYS B CA 1
ATOM 11042 C C . LYS B 1 645 ? 21.812 34.625 19.609 1 85.94 645 LYS B C 1
ATOM 11044 O O . LYS B 1 645 ? 23.047 34.562 19.641 1 85.94 645 LYS B O 1
ATOM 11049 N N . LYS B 1 646 ? 21.047 34.031 20.297 1 88.5 646 LYS B N 1
ATOM 11050 C CA . LYS B 1 646 ? 21.594 33.125 21.297 1 88.5 646 LYS B CA 1
ATOM 11051 C C . LYS B 1 646 ? 22.438 32.031 20.641 1 88.5 646 LYS B C 1
ATOM 11053 O O . LYS B 1 646 ? 23.562 31.75 21.094 1 88.5 646 LYS B O 1
ATOM 11058 N N . LEU B 1 647 ? 21.984 31.453 19.594 1 92.88 647 LEU B N 1
ATOM 11059 C CA . LEU B 1 647 ? 22.656 30.297 19.016 1 92.88 647 LEU B CA 1
ATOM 11060 C C . LEU B 1 647 ? 23.766 30.719 18.078 1 92.88 647 LEU B C 1
ATOM 11062 O O . LEU B 1 647 ? 24.812 30.078 18.016 1 92.88 647 LEU B O 1
ATOM 11066 N N . LEU B 1 648 ? 23.594 31.766 17.359 1 89.31 648 LEU B N 1
ATOM 11067 C CA . LEU B 1 648 ? 24.594 32.188 16.391 1 89.31 648 LEU B CA 1
ATOM 11068 C C . LEU B 1 648 ? 25.719 33 17.078 1 89.31 648 LEU B C 1
ATOM 11070 O O . LEU B 1 648 ? 26.875 32.875 16.688 1 89.31 648 LEU B O 1
ATOM 11074 N N . LEU B 1 649 ? 25.344 33.688 18.125 1 85.38 649 LEU B N 1
ATOM 11075 C CA . LEU B 1 649 ? 26.344 34.562 18.734 1 85.38 649 LEU B CA 1
ATOM 11076 C C . LEU B 1 649 ? 26.797 34.031 20.094 1 85.38 649 LEU B C 1
ATOM 11078 O O . LEU B 1 649 ? 27.969 33.656 20.25 1 85.38 649 LEU B O 1
ATOM 11082 N N . ASP B 1 650 ? 25.812 33.938 20.984 1 83 650 ASP B N 1
ATOM 11083 C CA . ASP B 1 650 ? 26.188 33.562 22.344 1 83 650 ASP B CA 1
ATOM 11084 C C . ASP B 1 650 ? 26.828 32.156 22.375 1 83 650 ASP B C 1
ATOM 11086 O O . ASP B 1 650 ? 27.766 31.938 23.141 1 83 650 ASP B O 1
ATOM 11090 N N . SER B 1 651 ? 26.391 31.281 21.531 1 87.19 651 SER B N 1
ATOM 11091 C CA . SER B 1 651 ? 26.875 29.922 21.562 1 87.19 651 SER B CA 1
ATOM 11092 C C . SER B 1 651 ? 28 29.703 20.547 1 87.19 651 SER B C 1
ATOM 11094 O O . SER B 1 651 ? 28.438 28.578 20.328 1 87.19 651 SER B O 1
ATOM 11096 N N . GLY B 1 652 ? 28.328 30.766 19.812 1 82.19 652 GLY B N 1
ATOM 11097 C CA . GLY B 1 652 ? 29.469 30.703 18.906 1 82.19 652 GLY B CA 1
ATOM 11098 C C . GLY B 1 652 ? 29.125 30.109 17.562 1 82.19 652 GLY B C 1
ATOM 11099 O O . GLY B 1 652 ? 30.016 29.625 16.844 1 82.19 652 GLY B O 1
ATOM 11100 N N . GLY B 1 653 ? 27.938 30.016 17.266 1 88.31 653 GLY B N 1
ATOM 11101 C CA . GLY B 1 653 ? 27.531 29.422 15.992 1 88.31 653 GLY B CA 1
ATOM 11102 C C . GLY B 1 653 ? 28.109 30.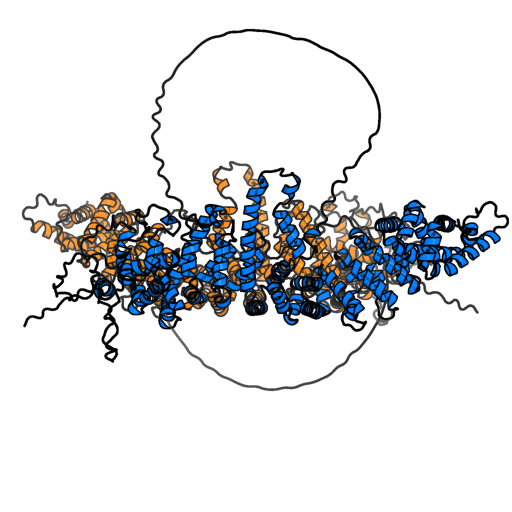141 14.789 1 88.31 653 GLY B C 1
ATOM 11103 O O . GLY B 1 653 ? 28.531 29.516 13.828 1 88.31 653 GLY B O 1
ATOM 11104 N N . LEU B 1 654 ? 28.062 31.391 14.844 1 84.44 654 LEU B N 1
ATOM 11105 C CA . LEU B 1 654 ? 28.562 32.188 13.727 1 84.44 654 LEU B CA 1
ATOM 11106 C C . LEU B 1 654 ? 30.062 31.984 13.539 1 84.44 654 LEU B C 1
ATOM 11108 O O . LEU B 1 654 ? 30.547 31.922 12.406 1 84.44 654 LEU B O 1
ATOM 11112 N N . LEU B 1 655 ? 30.781 31.922 14.602 1 80.12 655 LEU B N 1
ATOM 11113 C CA . LEU B 1 655 ? 32.219 31.719 14.531 1 80.12 655 LEU B CA 1
ATOM 11114 C C . LEU B 1 655 ? 32.531 30.391 13.852 1 80.12 655 LEU B C 1
ATOM 11116 O O . LEU B 1 655 ? 33.469 30.297 13.055 1 80.12 655 LEU B O 1
ATOM 11120 N N . LEU B 1 656 ? 31.812 29.469 14.203 1 84 656 LEU B N 1
ATOM 11121 C CA . LEU B 1 656 ? 32 28.156 13.609 1 84 656 LEU B CA 1
ATOM 11122 C C . LEU B 1 656 ? 31.688 28.172 12.117 1 84 656 LEU B C 1
ATOM 11124 O O . LEU B 1 656 ? 32.375 27.531 11.32 1 84 656 LEU B O 1
ATOM 11128 N N . ALA B 1 657 ? 30.641 28.922 11.789 1 84.88 657 ALA B N 1
ATOM 11129 C CA . ALA B 1 657 ? 30.203 29.016 10.398 1 84.88 657 ALA B CA 1
ATOM 11130 C C . ALA B 1 657 ? 31.234 29.766 9.555 1 84.88 657 ALA B C 1
ATOM 11132 O O . ALA B 1 657 ? 31.312 29.562 8.336 1 84.88 657 ALA B O 1
ATOM 11133 N N . LEU B 1 658 ? 32.031 30.484 10.164 1 76.75 658 LEU B N 1
ATOM 11134 C CA . LEU B 1 658 ? 33 31.297 9.461 1 76.75 658 LEU B CA 1
ATOM 11135 C C . LEU B 1 658 ? 34.344 30.547 9.305 1 76.75 658 LEU B C 1
ATOM 11137 O O . LEU B 1 658 ? 35.188 30.922 8.484 1 76.75 658 LEU B O 1
ATOM 11141 N N . GLN B 1 659 ? 34.469 29.5 9.945 1 74 659 GLN B N 1
ATOM 11142 C CA . GLN B 1 659 ? 35.75 28.781 10.008 1 74 659 GLN B CA 1
ATOM 11143 C C . GLN B 1 659 ? 36.188 28.297 8.633 1 74 659 GLN B C 1
ATOM 11145 O O . GLN B 1 659 ? 37.344 28.391 8.266 1 74 659 GLN B O 1
ATOM 11150 N N . PRO B 1 660 ? 35.219 27.75 7.809 1 73.44 660 PRO B N 1
ATOM 11151 C CA . PRO B 1 660 ? 35.656 27.219 6.508 1 73.44 660 PRO B CA 1
ATOM 11152 C C . PRO B 1 660 ? 36.188 28.312 5.586 1 73.44 660 PRO B C 1
ATOM 11154 O O . PRO B 1 660 ? 36.906 28.016 4.625 1 73.44 660 PRO B O 1
ATOM 11157 N N . LEU B 1 661 ? 35.781 29.516 5.754 1 64.75 661 LEU B N 1
ATOM 11158 C CA . LEU B 1 661 ? 36.281 30.609 4.93 1 64.75 661 LEU B CA 1
ATOM 11159 C C . LEU B 1 661 ? 37.812 30.719 5.004 1 64.75 661 LEU B C 1
ATOM 11161 O O . LEU B 1 661 ? 38.438 31.125 4.035 1 64.75 661 LEU B O 1
ATOM 11165 N N . GLY B 1 662 ? 38.312 30.312 6.156 1 53.28 662 GLY B N 1
ATOM 11166 C CA . GLY B 1 662 ? 39.75 30.375 6.332 1 53.28 662 GLY B CA 1
ATOM 11167 C C . GLY B 1 662 ? 40.469 29.109 5.902 1 53.28 662 GLY B C 1
ATOM 11168 O O . GLY B 1 662 ? 41.688 29.125 5.695 1 53.28 662 GLY B O 1
ATOM 11169 N N . LEU B 1 663 ? 39.719 28.031 5.773 1 51.88 663 LEU B N 1
ATOM 11170 C CA . LEU B 1 663 ? 40.375 26.734 5.605 1 51.88 663 LEU B CA 1
ATOM 11171 C C . LEU B 1 663 ? 40.5 26.375 4.129 1 51.88 663 LEU B C 1
ATOM 11173 O O . LEU B 1 663 ? 41.438 25.688 3.723 1 51.88 663 LEU B O 1
ATOM 11177 N N . THR B 1 664 ? 39.344 26.453 3.41 1 51.22 664 THR B N 1
ATOM 11178 C CA . THR B 1 664 ? 39.406 26 2.023 1 51.22 664 THR B CA 1
ATOM 11179 C C . THR B 1 664 ? 39.031 27.125 1.07 1 51.22 664 THR B C 1
ATOM 11181 O O . THR B 1 664 ? 38.219 27.984 1.415 1 51.22 664 THR B O 1
ATOM 11184 N N . SER B 1 665 ? 39.844 27.328 -0.018 1 45.78 665 SER B N 1
ATOM 11185 C CA . SER B 1 665 ? 39.625 28.312 -1.069 1 45.78 665 SER B CA 1
ATOM 11186 C C . SER B 1 665 ? 38.406 27.922 -1.935 1 45.78 665 SER B C 1
ATOM 11188 O O . SER B 1 665 ? 37.844 28.766 -2.639 1 45.78 665 SER B O 1
ATOM 11190 N N . GLN B 1 666 ? 38 26.703 -1.921 1 46.97 666 GLN B N 1
ATOM 11191 C CA . GLN B 1 666 ? 36.938 26.234 -2.828 1 46.97 666 GLN B CA 1
ATOM 11192 C C . GLN B 1 666 ? 35.625 26.062 -2.096 1 46.97 666 GLN B C 1
ATOM 11194 O O . GLN B 1 666 ? 35.25 24.953 -1.691 1 46.97 666 GLN B O 1
ATOM 11199 N N . LEU B 1 667 ? 35.094 27.359 -1.72 1 52.5 667 LEU B N 1
ATOM 11200 C CA . LEU B 1 667 ? 33.844 27.234 -1 1 52.5 667 LEU B CA 1
ATOM 11201 C C . LEU B 1 667 ? 32.656 27.141 -1.971 1 52.5 667 LEU B C 1
ATOM 11203 O O . LEU B 1 667 ? 32.656 27.812 -3.014 1 52.5 667 LEU B O 1
ATOM 11207 N N . HIS B 1 668 ? 31.812 26.219 -1.799 1 62.81 668 HIS B N 1
ATOM 11208 C CA . HIS B 1 668 ? 30.625 26 -2.615 1 62.81 668 HIS B CA 1
ATOM 11209 C C . HIS B 1 668 ? 29.641 27.156 -2.486 1 62.81 668 HIS B C 1
ATOM 11211 O O . HIS B 1 668 ? 29.562 27.781 -1.429 1 62.81 668 HIS B O 1
ATOM 11217 N N . SER B 1 669 ? 29.109 27.672 -3.559 1 62.28 669 SER B N 1
ATOM 11218 C CA . SER B 1 669 ? 28.141 28.75 -3.643 1 62.28 669 SER B CA 1
ATOM 11219 C C . SER B 1 669 ? 27.047 28.594 -2.59 1 62.28 669 SER B C 1
ATOM 11221 O O . SER B 1 669 ? 26.594 29.578 -2 1 62.28 669 SER B O 1
ATOM 11223 N N . LEU B 1 670 ? 26.828 27.406 -2.232 1 73.75 670 LEU B N 1
ATOM 11224 C CA . LEU B 1 670 ? 25.797 27.156 -1.238 1 73.75 670 LEU B CA 1
ATOM 11225 C C . LEU B 1 670 ? 26.234 27.625 0.145 1 73.75 670 LEU B C 1
ATOM 11227 O O . LEU B 1 670 ? 25.469 28.25 0.876 1 73.75 670 LEU B O 1
ATOM 11231 N N . TYR B 1 671 ? 27.484 27.406 0.453 1 77.56 671 TYR B N 1
ATOM 11232 C CA . TYR B 1 671 ? 28.016 27.797 1.751 1 77.56 671 TYR B CA 1
ATOM 11233 C C . TYR B 1 671 ? 27.953 29.312 1.924 1 77.56 671 TYR B C 1
ATOM 11235 O O . TYR B 1 671 ? 27.531 29.812 2.971 1 77.56 671 TYR B O 1
ATOM 11243 N N . LEU B 1 672 ? 28.219 29.953 0.849 1 71.56 672 LEU B N 1
ATOM 11244 C CA . LEU B 1 672 ? 28.25 31.422 0.91 1 71.56 672 LEU B CA 1
ATOM 11245 C C . LEU B 1 672 ? 26.828 31.969 1.08 1 71.56 672 LEU B C 1
ATOM 11247 O O . LEU B 1 672 ? 26.625 32.906 1.847 1 71.56 672 LEU B O 1
ATOM 11251 N N . SER B 1 673 ? 25.984 31.422 0.408 1 76.06 673 SER B N 1
ATOM 11252 C CA . SER B 1 673 ? 24.609 31.859 0.505 1 76.06 673 SER B CA 1
ATOM 11253 C C . SER B 1 673 ? 24.062 31.672 1.914 1 76.06 673 SER B C 1
ATOM 11255 O O . SER B 1 673 ? 23.359 32.531 2.441 1 76.06 673 SER B O 1
ATOM 11257 N N . LEU B 1 674 ? 24.438 30.609 2.496 1 84.44 674 LEU B N 1
ATOM 11258 C CA . LEU B 1 674 ? 23.953 30.281 3.84 1 84.44 674 LEU B CA 1
ATOM 11259 C C . LEU B 1 674 ? 24.609 31.203 4.875 1 84.44 674 LEU B C 1
ATOM 11261 O O . LEU B 1 674 ? 23.953 31.625 5.824 1 84.44 674 LEU B O 1
ATOM 11265 N N . LEU B 1 675 ? 25.891 31.406 4.625 1 82.06 675 LEU B N 1
ATOM 11266 C CA . LEU B 1 675 ? 26.609 32.281 5.543 1 82.06 675 LEU B CA 1
ATOM 11267 C C . LEU B 1 675 ? 26.047 33.719 5.496 1 82.06 675 LEU B C 1
ATOM 11269 O O . LEU B 1 675 ? 25.922 34.375 6.535 1 82.06 675 LEU B O 1
ATOM 11273 N N . ILE B 1 676 ? 25.672 34.156 4.32 1 74.75 676 ILE B N 1
ATOM 11274 C CA . ILE B 1 676 ? 25.062 35.469 4.16 1 74.75 676 ILE B CA 1
ATOM 11275 C C . ILE B 1 676 ? 23.734 35.5 4.906 1 74.75 676 ILE B C 1
ATOM 11277 O O . ILE B 1 676 ? 23.375 36.5 5.512 1 74.75 676 ILE B O 1
ATOM 11281 N N . GLY B 1 677 ? 23.062 34.438 4.859 1 81 677 GLY B N 1
ATOM 11282 C CA . GLY B 1 677 ? 21.828 34.344 5.609 1 81 677 GLY B CA 1
ATOM 11283 C C . GLY B 1 677 ? 22.016 34.5 7.105 1 81 677 GLY B C 1
ATOM 11284 O O . GLY B 1 677 ? 21.234 35.188 7.766 1 81 677 GLY B O 1
ATOM 11285 N N . CYS B 1 678 ? 23.047 33.938 7.602 1 82.06 678 CYS B N 1
ATOM 11286 C CA . CYS B 1 678 ? 23.359 34.062 9.023 1 82.06 678 CYS B CA 1
ATOM 11287 C C . CYS B 1 678 ? 23.703 35.5 9.398 1 82.06 678 CYS B C 1
ATOM 11289 O O . CYS B 1 678 ? 23.203 36 10.406 1 82.06 678 CYS B O 1
ATOM 11291 N N . LEU B 1 679 ? 24.375 36.094 8.508 1 74.56 679 LEU B N 1
ATOM 11292 C CA . LEU B 1 679 ? 24.812 37.469 8.773 1 74.56 679 LEU B CA 1
ATOM 11293 C C . LEU B 1 679 ? 23.672 38.438 8.625 1 74.56 679 LEU B C 1
ATOM 11295 O O . LEU B 1 679 ? 23.547 39.375 9.43 1 74.56 679 LEU B O 1
ATOM 11299 N N . SER B 1 680 ? 22.828 38.25 7.645 1 74.38 680 SER B N 1
ATOM 11300 C CA . SER B 1 680 ? 21.688 39.156 7.398 1 74.38 680 SER B CA 1
ATOM 11301 C C . SER B 1 680 ? 20.703 39.094 8.555 1 74.38 680 SER B C 1
ATOM 11303 O O . SER B 1 680 ? 20.047 40.094 8.859 1 74.38 680 SER B O 1
ATOM 11305 N N . THR B 1 681 ? 20.609 37.969 9.047 1 77 681 THR B N 1
ATOM 11306 C CA . THR B 1 681 ? 19.672 37.781 10.148 1 77 681 THR B CA 1
ATOM 11307 C C . THR B 1 681 ? 20.141 38.562 11.383 1 77 681 THR B C 1
ATOM 11309 O O . THR B 1 681 ? 19.312 39.062 12.148 1 77 681 THR B O 1
ATOM 11312 N N . LEU B 1 682 ? 21.375 38.75 11.5 1 71.38 682 LEU B N 1
ATOM 11313 C CA . LEU B 1 682 ? 21.938 39.406 12.664 1 71.38 682 LEU B CA 1
ATOM 11314 C C . LEU B 1 682 ? 21.984 40.906 12.445 1 71.38 682 LEU B C 1
ATOM 11316 O O . LEU B 1 682 ? 21.875 41.688 13.398 1 71.38 682 LEU B O 1
ATOM 11320 N N . THR B 1 683 ? 22.203 41.406 11.102 1 58.53 683 THR B N 1
ATOM 11321 C CA . THR B 1 683 ? 22.328 42.844 10.797 1 58.53 683 THR B CA 1
ATOM 11322 C C . THR B 1 683 ? 20.953 43.5 10.68 1 58.53 683 THR B C 1
ATOM 11324 O O . THR B 1 683 ? 20.812 44.688 10.906 1 58.53 683 THR B O 1
ATOM 11327 N N . GLY B 1 684 ? 19.938 42.938 10.047 1 51.19 684 GLY B N 1
ATOM 11328 C CA . GLY B 1 684 ? 18.625 43.562 9.93 1 51.19 684 GLY B CA 1
ATOM 11329 C C . GLY B 1 684 ? 18.109 44.125 11.25 1 51.19 684 GLY B C 1
ATOM 11330 O O . GLY B 1 684 ? 17.234 45 11.266 1 51.19 684 GLY B O 1
ATOM 11331 N N . SER B 1 685 ? 18.453 43.625 12.234 1 44.19 685 SER B N 1
ATOM 11332 C CA . SER B 1 685 ? 18.109 44.219 13.516 1 44.19 685 SER B CA 1
ATOM 11333 C C . SER B 1 685 ? 18.969 45.438 13.805 1 44.19 685 SER B C 1
ATOM 11335 O O . SER B 1 685 ? 18.703 46.188 14.742 1 44.19 685 SER B O 1
ATOM 11337 N N . ILE B 1 686 ? 20.062 45.719 12.914 1 39.59 686 ILE B N 1
ATOM 11338 C CA . ILE B 1 686 ? 20.984 46.812 13.117 1 39.59 686 ILE B CA 1
ATOM 11339 C C . ILE B 1 686 ? 20.562 48.031 12.273 1 39.59 686 ILE B C 1
ATOM 11341 O O . ILE B 1 686 ? 21.172 48.312 11.25 1 39.59 686 ILE B O 1
ATOM 11345 N N . LYS B 1 687 ? 19.391 48.312 11.836 1 37.75 687 LYS B N 1
ATOM 11346 C CA . LYS B 1 687 ? 19.109 49.5 11.055 1 37.75 687 LYS B CA 1
ATOM 11347 C C . LYS B 1 687 ? 19.875 50.719 11.594 1 37.75 687 LYS B C 1
ATOM 11349 O O . LYS B 1 687 ? 20.531 51.438 10.844 1 37.75 687 LYS B O 1
ATOM 11354 N N . THR B 1 688 ? 19.062 51.531 12.383 1 33.62 688 THR B N 1
ATOM 11355 C CA . THR B 1 688 ? 18.875 52.969 12.414 1 33.62 688 THR B CA 1
ATOM 11356 C C . THR B 1 688 ? 20.094 53.656 13.047 1 33.62 688 THR B C 1
ATOM 11358 O O . THR B 1 688 ? 20.281 54.875 12.883 1 33.62 688 THR B O 1
ATOM 11361 N N . GLU B 1 689 ? 20.719 53 14.055 1 33.72 689 GLU B N 1
ATOM 11362 C CA . GLU B 1 689 ? 21.391 54.062 14.836 1 33.72 689 GLU B CA 1
ATOM 11363 C C . GLU B 1 689 ? 22.719 54.438 14.203 1 33.72 689 GLU B C 1
ATOM 11365 O O . GLU B 1 689 ? 23.609 54.969 14.891 1 33.72 689 GLU B O 1
ATOM 11370 N N . LEU B 1 690 ? 22.969 53.969 13 1 34.34 690 LEU B N 1
ATOM 11371 C CA . LEU B 1 690 ? 24.234 54.406 12.391 1 34.34 690 LEU B CA 1
ATOM 11372 C C . LEU B 1 690 ? 24.312 55.938 12.336 1 34.34 690 LEU B C 1
ATOM 11374 O O . LEU B 1 690 ? 25.359 56.469 11.953 1 34.34 690 LEU B O 1
ATOM 11378 N N . ASN B 1 691 ? 23.125 56.625 12.508 1 32.09 691 ASN B N 1
ATOM 11379 C CA . ASN B 1 691 ? 23.25 58.062 12.375 1 32.09 691 ASN B CA 1
ATOM 11380 C C . ASN B 1 691 ? 23.859 58.688 13.625 1 32.09 691 ASN B C 1
ATOM 11382 O O . ASN B 1 691 ? 23.812 59.906 13.797 1 32.09 691 ASN B O 1
ATOM 11386 N N . LYS B 1 692 ? 23.953 57.906 14.82 1 38.06 692 LYS B N 1
ATOM 11387 C CA . LYS B 1 692 ? 24.562 58.75 15.844 1 38.06 692 LYS B CA 1
ATOM 11388 C C . LYS B 1 692 ? 26.078 58.812 15.695 1 38.06 692 LYS B C 1
ATOM 11390 O O . LYS B 1 692 ? 26.719 57.75 15.523 1 38.06 692 LYS B O 1
ATOM 11395 N N . LYS B 1 693 ? 26.625 59.844 15.445 1 36.81 693 LYS B N 1
ATOM 11396 C CA . LYS B 1 693 ? 27.984 60.406 15.438 1 36.81 693 LYS B CA 1
ATOM 11397 C C . LYS B 1 693 ? 28.781 59.906 16.641 1 36.81 693 LYS B C 1
ATOM 11399 O O . LYS B 1 693 ? 28.594 60.406 17.75 1 36.81 693 LYS B O 1
ATOM 11404 N N . HIS B 1 694 ? 29.016 58.656 16.938 1 31.34 694 HIS B N 1
ATOM 11405 C CA . HIS B 1 694 ? 29.953 58.469 18.047 1 31.34 694 HIS B CA 1
ATOM 11406 C C . HIS B 1 694 ? 31.281 59.156 17.766 1 31.34 694 HIS B C 1
ATOM 11408 O O . HIS B 1 694 ? 31.844 59 16.672 1 31.34 694 HIS B O 1
ATOM 11414 N N . PRO B 1 695 ? 31.594 60.219 18.438 1 31 695 PRO B N 1
ATOM 11415 C CA . PRO B 1 695 ? 32.875 60.906 18.328 1 31 695 PRO B CA 1
ATOM 11416 C C . PRO B 1 695 ? 34.062 59.969 18.469 1 31 695 PRO B C 1
ATOM 11418 O O . PRO B 1 695 ? 34.125 59.188 19.422 1 31 695 PRO B O 1
ATOM 11421 N N . HIS B 1 696 ? 34.656 59.438 17.438 1 31.22 696 HIS B N 1
ATOM 11422 C CA . HIS B 1 696 ? 35.875 58.656 17.391 1 31.22 696 HIS B CA 1
ATOM 11423 C C . HIS B 1 696 ? 37.031 59.406 18.062 1 31.22 696 HIS B C 1
ATOM 11425 O O . HIS B 1 696 ? 37.312 60.562 17.703 1 31.22 696 HIS B O 1
ATOM 11431 N N . PRO B 1 697 ? 37.312 59.25 19.359 1 29.91 697 PRO B N 1
ATOM 11432 C CA . PRO B 1 697 ? 38.562 59.906 19.75 1 29.91 697 PRO B CA 1
ATOM 11433 C C . PRO B 1 697 ? 39.719 59.5 18.844 1 29.91 697 PRO B C 1
ATOM 11435 O O . PRO B 1 697 ? 39.75 58.375 18.312 1 29.91 697 PRO B O 1
ATOM 11438 N N . LYS B 1 698 ? 40.5 60.375 18.203 1 32.91 698 LYS B N 1
ATOM 11439 C CA . LYS B 1 698 ? 41.688 60.438 17.359 1 32.91 698 LYS B CA 1
ATOM 11440 C C . LYS B 1 698 ? 42.875 59.688 18.016 1 32.91 698 LYS B C 1
ATOM 11442 O O . LYS B 1 698 ? 43.688 60.312 18.672 1 32.91 698 LYS B O 1
ATOM 11447 N N . GLN B 1 699 ? 42.75 58.688 18.875 1 29.36 699 GLN B N 1
ATOM 11448 C CA . GLN B 1 699 ? 44.062 58.281 19.359 1 29.36 699 GLN B CA 1
ATOM 11449 C C . GLN B 1 699 ? 44.906 57.688 18.234 1 29.36 699 GLN B C 1
ATOM 11451 O O . GLN B 1 699 ? 44.375 57 17.359 1 29.36 699 GLN B O 1
ATOM 11456 N N . PRO B 1 700 ? 46.125 58.25 17.922 1 28.27 700 PRO B N 1
ATOM 11457 C CA . PRO B 1 700 ? 47.094 57.875 16.906 1 28.27 700 PRO B CA 1
ATOM 11458 C C . PRO B 1 700 ? 47.406 56.375 16.875 1 28.27 700 PRO B C 1
ATOM 11460 O O . PRO B 1 700 ? 47.719 55.781 17.922 1 28.27 700 PRO B O 1
ATOM 11463 N N . VAL B 1 701 ? 46.688 55.625 16.141 1 28.97 701 VAL B N 1
ATOM 11464 C CA . VAL B 1 701 ? 46.969 54.188 15.93 1 28.97 701 VAL B CA 1
ATOM 11465 C C . VAL B 1 701 ? 48.406 54 15.492 1 28.97 701 VAL B C 1
ATOM 11467 O O . VAL B 1 701 ? 48.875 54.656 14.531 1 28.97 701 VAL B O 1
ATOM 11470 N N . GLY B 1 702 ? 49.25 53.781 16.375 1 26.97 702 GLY B N 1
ATOM 11471 C CA . GLY B 1 702 ? 50.625 53.531 16.016 1 26.97 702 GLY B CA 1
ATOM 11472 C C . GLY B 1 702 ? 50.781 52.656 14.773 1 26.97 702 GLY B C 1
ATOM 11473 O O . GLY B 1 702 ? 49.812 52.031 14.336 1 26.97 702 GLY B O 1
ATOM 11474 N N . LYS B 1 703 ? 51.969 52.812 14.008 1 27.86 703 LYS B N 1
ATOM 11475 C CA . LYS B 1 703 ? 52.531 52.344 12.75 1 27.86 703 LYS B CA 1
ATOM 11476 C C . LYS B 1 703 ? 52.281 50.844 12.562 1 27.86 703 LYS B C 1
ATOM 11478 O O . LYS B 1 703 ? 53.219 50.062 12.375 1 27.86 703 LYS B O 1
ATOM 11483 N N . ILE B 1 704 ? 51.438 50.25 13.328 1 26.45 704 ILE B N 1
ATOM 11484 C CA . ILE B 1 704 ? 51.438 48.812 12.969 1 26.45 704 ILE B CA 1
ATOM 11485 C C . ILE B 1 704 ? 51 48.656 11.508 1 26.45 704 ILE B C 1
ATOM 11487 O O . ILE B 1 704 ? 50.188 49.438 11 1 26.45 704 ILE B O 1
ATOM 11491 N N . GLY B 1 705 ? 51.312 47.688 10.75 1 26.97 705 GLY B N 1
ATOM 11492 C CA . GLY B 1 705 ? 51.312 47.594 9.297 1 26.97 705 GLY B CA 1
ATOM 11493 C C . GLY B 1 705 ? 50.062 48.125 8.648 1 26.97 705 GLY B C 1
ATOM 11494 O O . GLY B 1 705 ? 49.062 48.344 9.328 1 26.97 705 GLY B O 1
ATOM 11495 N N . ARG B 1 706 ? 50.031 48.562 7.297 1 28.59 706 ARG B N 1
ATOM 11496 C CA . ARG B 1 706 ? 49.406 49.406 6.277 1 28.59 706 ARG B CA 1
ATOM 11497 C C . ARG B 1 706 ? 47.938 49.094 6.117 1 28.59 706 ARG B C 1
ATOM 11499 O O . ARG B 1 706 ? 47.281 49.625 5.23 1 28.59 706 ARG B O 1
ATOM 11506 N N . VAL B 1 707 ? 47.5 47.875 6.27 1 30.94 707 VAL B N 1
ATOM 11507 C CA . VAL B 1 707 ? 46.156 47.688 5.68 1 30.94 707 VAL B CA 1
ATOM 11508 C C . VAL B 1 707 ? 45.156 48.531 6.434 1 30.94 707 VAL B C 1
ATOM 11510 O O . VAL B 1 707 ? 44.969 48.375 7.641 1 30.94 707 VAL B O 1
ATOM 11513 N N . SER B 1 708 ? 45.031 49.812 6.133 1 29.31 708 SER B N 1
ATOM 11514 C CA . SER B 1 708 ? 44.094 50.781 6.695 1 29.31 708 SER B CA 1
ATOM 11515 C C . SER B 1 708 ? 42.656 50.25 6.695 1 29.31 708 SER B C 1
ATOM 11517 O O . SER B 1 708 ? 42.25 49.562 5.754 1 29.31 708 SER B O 1
ATOM 11519 N N . PRO B 1 709 ? 42.062 50.125 7.805 1 31.66 709 PRO B N 1
ATOM 11520 C CA . PRO B 1 709 ? 40.656 49.75 7.887 1 31.66 709 PRO B CA 1
ATOM 11521 C C . PRO B 1 709 ? 39.781 50.5 6.895 1 31.66 709 PRO B C 1
ATOM 11523 O O . PRO B 1 709 ? 40.125 51.625 6.488 1 31.66 709 PRO B O 1
ATOM 11526 N N . PRO B 1 710 ? 39.031 49.875 5.863 1 32.84 710 PRO B N 1
ATOM 11527 C CA . PRO B 1 710 ? 38.25 50.656 4.898 1 32.84 710 PRO B CA 1
ATOM 11528 C C . PRO B 1 710 ? 37.531 51.844 5.543 1 32.84 710 PRO B C 1
ATOM 11530 O O . PRO B 1 710 ? 37.219 51.781 6.73 1 32.84 710 PRO B O 1
ATOM 11533 N N . PRO B 1 711 ? 37.656 53.094 5.094 1 32.12 711 PRO B N 1
ATOM 11534 C CA . PRO B 1 711 ? 37.156 54.344 5.672 1 32.12 711 PRO B CA 1
ATOM 11535 C C . PRO B 1 711 ? 35.656 54.281 5.957 1 32.12 711 PRO B C 1
ATOM 11537 O O . PRO B 1 711 ? 34.938 53.531 5.309 1 32.12 711 PRO B O 1
ATOM 11540 N N . SER B 1 712 ? 35.156 54.656 7.094 1 31.48 712 SER B N 1
ATOM 11541 C CA . SER B 1 712 ? 33.844 54.781 7.738 1 31.48 712 SER B CA 1
ATOM 11542 C C . SER B 1 712 ? 32.875 55.562 6.867 1 31.48 712 SER B C 1
ATOM 11544 O O . SER B 1 712 ? 31.734 55.781 7.27 1 31.48 712 SER B O 1
ATOM 11546 N N . LYS B 1 713 ? 33.312 56.531 5.812 1 32.53 713 LYS B N 1
ATOM 11547 C CA . LYS B 1 713 ? 32.344 57.344 5.078 1 32.53 713 LYS B CA 1
ATOM 11548 C C . LYS B 1 713 ? 31.375 56.469 4.297 1 32.53 713 LYS B C 1
ATOM 11550 O O . LYS B 1 713 ? 31.703 55.344 3.914 1 32.53 713 LYS B O 1
ATOM 11555 N N . LYS B 1 714 ? 30.078 57.125 3.939 1 34.81 714 LYS B N 1
ATOM 11556 C CA . LYS B 1 714 ? 28.938 56.594 3.215 1 34.81 714 LYS B CA 1
ATOM 11557 C C . LYS B 1 714 ? 29.375 55.844 1.953 1 34.81 714 LYS B C 1
ATOM 11559 O O . LYS B 1 714 ? 29.703 56.5 0.946 1 34.81 714 LYS B O 1
ATOM 11564 N N . PRO B 1 715 ? 30.203 55 1.945 1 30.28 715 PRO B N 1
ATOM 11565 C CA . PRO B 1 715 ? 30.5 54.5 0.601 1 30.28 715 PRO B CA 1
ATOM 11566 C C . PRO B 1 715 ? 29.25 54.062 -0.158 1 30.28 715 PRO B C 1
ATOM 11568 O O . PRO B 1 715 ? 28.312 53.5 0.437 1 30.28 715 PRO B O 1
ATOM 11571 N N . ARG B 1 716 ? 28.797 55.062 -1.102 1 30.41 716 ARG B N 1
ATOM 11572 C CA . ARG B 1 716 ? 27.75 54.594 -2.016 1 30.41 716 ARG B CA 1
ATOM 11573 C C . ARG B 1 716 ? 27.969 53.125 -2.389 1 30.41 716 ARG B C 1
ATOM 11575 O O . ARG B 1 716 ? 28.906 52.812 -3.105 1 30.41 716 ARG B O 1
ATOM 11582 N N . LEU B 1 717 ? 27.672 52.312 -1.545 1 31.02 717 LEU B N 1
ATOM 11583 C CA . LEU B 1 717 ? 27.734 50.844 -1.538 1 31.02 717 LEU B CA 1
ATOM 11584 C C . LEU B 1 717 ? 27.172 50.25 -2.832 1 31.02 717 LEU B C 1
ATOM 11586 O O . LEU B 1 717 ? 27.125 49.031 -3.002 1 31.02 717 LEU B O 1
ATOM 11590 N N . ALA B 1 718 ? 26.453 51.125 -3.611 1 31.12 718 ALA B N 1
ATOM 11591 C CA . ALA B 1 718 ? 25.938 50.781 -4.93 1 31.12 718 ALA B CA 1
ATOM 11592 C C . ALA B 1 718 ? 27.062 50.344 -5.863 1 31.12 718 ALA B C 1
ATOM 11594 O O . ALA B 1 718 ? 26.906 49.406 -6.641 1 31.12 718 ALA B O 1
ATOM 11595 N N . ASP B 1 719 ? 28.062 51.281 -6.27 1 29.67 719 ASP B N 1
ATOM 11596 C CA . ASP B 1 719 ? 29.109 51.219 -7.285 1 29.67 719 ASP B CA 1
ATOM 11597 C C . ASP B 1 719 ? 30.359 50.531 -6.727 1 29.67 719 ASP B C 1
ATOM 11599 O O . ASP B 1 719 ? 31.469 50.969 -7.027 1 29.67 719 ASP B O 1
ATOM 11603 N N . VAL B 1 720 ? 30.438 50.031 -5.582 1 31.75 720 VAL B N 1
ATOM 11604 C CA . VAL B 1 720 ? 31.719 49.406 -5.352 1 31.75 720 VAL B CA 1
ATOM 11605 C C . VAL B 1 720 ? 32 48.406 -6.473 1 31.75 720 VAL B C 1
ATOM 11607 O O . VAL B 1 720 ? 31.281 47.406 -6.645 1 31.75 720 VAL B O 1
ATOM 11610 N N . PRO B 1 721 ? 32.75 48.812 -7.527 1 31.3 721 PRO B N 1
ATOM 11611 C CA . PRO B 1 721 ? 33.156 47.844 -8.523 1 31.3 721 PRO B CA 1
ATOM 11612 C C . PRO B 1 721 ? 33.688 46.562 -7.883 1 31.3 721 PRO B C 1
ATOM 11614 O O . PRO B 1 721 ? 34.594 46.594 -7.035 1 31.3 721 PRO B O 1
ATOM 11617 N N . ALA B 1 722 ? 32.969 45.656 -7.438 1 34.03 722 ALA B N 1
ATOM 11618 C CA . ALA B 1 722 ? 33.562 44.344 -7.23 1 34.03 722 ALA B CA 1
ATOM 11619 C C . ALA B 1 722 ? 34.625 44.031 -8.297 1 34.03 722 ALA B C 1
ATOM 11621 O O . ALA B 1 722 ? 34.344 43.312 -9.242 1 34.03 722 ALA B O 1
ATOM 11622 N N . ASN B 1 723 ? 35.375 45.062 -8.742 1 33.5 723 ASN B N 1
ATOM 11623 C CA . ASN B 1 723 ? 36.5 44.875 -9.672 1 33.5 723 ASN B CA 1
ATOM 11624 C C . ASN B 1 723 ? 37.594 44 -9.047 1 33.5 723 ASN B C 1
ATOM 11626 O O . ASN B 1 723 ? 37.719 43.938 -7.828 1 33.5 723 ASN B O 1
ATOM 11630 N N . ARG B 1 724 ? 38.312 43.156 -9.844 1 33.91 724 ARG B N 1
ATOM 11631 C CA . ARG B 1 724 ? 39.438 42.219 -9.609 1 33.91 724 ARG B CA 1
ATOM 11632 C C . ARG B 1 724 ? 40.5 42.875 -8.727 1 33.91 724 ARG B C 1
ATOM 11634 O O . ARG B 1 724 ? 41.062 42.219 -7.855 1 33.91 724 ARG B O 1
ATOM 11641 N N . GLU B 1 725 ? 40.844 44.031 -9.016 1 35.38 725 GLU B N 1
ATOM 11642 C CA . GLU B 1 725 ? 42 44.719 -8.453 1 35.38 725 GLU B CA 1
ATOM 11643 C C . GLU B 1 725 ? 41.75 45.094 -7 1 35.38 725 GLU B C 1
ATOM 11645 O O . GLU B 1 725 ? 42.688 45.062 -6.18 1 35.38 725 GLU B O 1
ATOM 11650 N N . ALA B 1 726 ? 40.656 45.594 -6.754 1 36.06 726 ALA B N 1
ATOM 11651 C CA . ALA B 1 726 ? 40.5 46.219 -5.438 1 36.06 726 ALA B CA 1
ATOM 11652 C C . ALA B 1 726 ? 40.469 45.156 -4.336 1 36.06 726 ALA B C 1
ATOM 11654 O O . ALA B 1 726 ? 40.844 45.438 -3.195 1 36.06 726 ALA B O 1
ATOM 11655 N N . VAL B 1 727 ? 39.875 43.938 -4.609 1 37.19 727 VAL B N 1
ATOM 11656 C CA . VAL B 1 727 ? 40.031 42.844 -3.658 1 37.19 727 VAL B CA 1
ATOM 11657 C C . VAL B 1 727 ? 41.406 42.219 -3.838 1 37.19 727 VAL B C 1
ATOM 11659 O O . VAL B 1 727 ? 41.844 41.375 -3.033 1 37.19 727 VAL B O 1
ATOM 11662 N N . ALA B 1 728 ? 42.094 42.219 -5.074 1 33.62 728 ALA B N 1
ATOM 11663 C CA . ALA B 1 728 ? 43.469 41.781 -5.219 1 33.62 728 ALA B CA 1
ATOM 11664 C C . ALA B 1 728 ? 44.406 42.656 -4.391 1 33.62 728 ALA B C 1
ATOM 11666 O O . ALA B 1 728 ? 44.375 43.875 -4.496 1 33.62 728 ALA B O 1
ATOM 11667 N N . GLY B 1 729 ? 44.5 42.438 -3.098 1 32.62 729 GLY B N 1
ATOM 11668 C CA . GLY B 1 729 ? 45.594 43.125 -2.406 1 32.62 729 GLY B CA 1
ATOM 11669 C C . GLY B 1 729 ? 46.75 43.469 -3.316 1 32.62 729 GLY B C 1
ATOM 11670 O O . GLY B 1 729 ? 46.844 42.969 -4.438 1 32.62 729 GLY B O 1
ATOM 11671 N N . VAL B 1 730 ? 47.375 44.531 -3.09 1 32 730 VAL B N 1
ATOM 11672 C CA . VAL B 1 730 ? 48.625 44.938 -3.734 1 32 730 VAL B CA 1
ATOM 11673 C C . VAL B 1 730 ? 49.531 43.719 -3.863 1 32 730 VAL B C 1
ATOM 11675 O O . VAL B 1 730 ? 49.5 42.812 -3.027 1 32 730 VAL B O 1
ATOM 11678 N N . ASP B 1 731 ? 50.156 43.375 -4.965 1 32.97 731 ASP B N 1
ATOM 11679 C CA . ASP B 1 731 ? 51.156 42.406 -5.43 1 32.97 731 ASP B CA 1
ATOM 11680 C C . ASP B 1 731 ? 52.031 41.906 -4.281 1 32.97 731 ASP B C 1
ATOM 11682 O O . ASP B 1 731 ? 52.531 40.781 -4.316 1 32.97 731 ASP B O 1
ATOM 11686 N N . GLU B 1 732 ? 52.719 42.812 -3.447 1 32.72 732 GLU B N 1
ATOM 11687 C CA . GLU B 1 732 ? 53.969 42.469 -2.777 1 32.72 732 GLU B CA 1
ATOM 11688 C C . GLU B 1 732 ? 53.719 41.625 -1.537 1 32.72 732 GLU B C 1
ATOM 11690 O O . GLU B 1 732 ? 54.656 41.125 -0.894 1 32.72 732 GLU B O 1
ATOM 11695 N N . THR B 1 733 ? 52.75 41.969 -0.722 1 31.61 733 THR B N 1
ATOM 11696 C CA . THR B 1 733 ? 52.969 41.281 0.535 1 31.61 733 THR B CA 1
ATOM 11697 C C . THR B 1 733 ? 52.438 39.844 0.465 1 31.61 733 THR B C 1
ATOM 11699 O O . THR B 1 733 ? 51.281 39.625 0.085 1 31.61 733 THR B O 1
ATOM 11702 N N . ASP B 1 734 ? 53.219 38.688 0.271 1 32.53 734 ASP B N 1
ATOM 11703 C CA . ASP B 1 734 ? 53.25 37.25 0.183 1 32.53 734 ASP B CA 1
ATOM 11704 C C . ASP B 1 734 ? 52.125 36.625 0.995 1 32.53 734 ASP B C 1
ATOM 11706 O O . ASP B 1 734 ? 51.688 35.5 0.725 1 32.53 734 ASP B O 1
ATOM 11710 N N . GLY B 1 735 ? 52.062 36.875 2.314 1 31.31 735 GLY B N 1
ATOM 11711 C CA . GLY B 1 735 ? 51.5 35.938 3.277 1 31.31 735 GLY B CA 1
ATOM 11712 C C . GLY B 1 735 ? 49.969 35.844 3.201 1 31.31 735 GLY B C 1
ATOM 11713 O O . GLY B 1 735 ? 49.438 34.75 3.234 1 31.31 735 GLY B O 1
ATOM 11714 N N . VAL B 1 736 ? 49.312 36.75 3.729 1 33.38 736 VAL B N 1
ATOM 11715 C CA . VAL B 1 736 ? 48.094 36.438 4.484 1 33.38 736 VAL B CA 1
ATOM 11716 C C . VAL B 1 736 ? 46.938 36.25 3.529 1 33.38 736 VAL B C 1
ATOM 11718 O O . VAL B 1 736 ? 45.844 35.812 3.938 1 33.38 736 VAL B O 1
ATOM 11721 N N . GLY B 1 737 ? 46.75 36.938 2.459 1 33.34 737 GLY B N 1
ATOM 11722 C CA . GLY B 1 737 ? 45.344 37.094 2.031 1 33.34 737 GLY B CA 1
ATOM 11723 C C . GLY B 1 737 ? 44.844 35.875 1.251 1 33.34 737 GLY B C 1
ATOM 11724 O O . GLY B 1 737 ? 45.656 35.188 0.616 1 33.34 737 GLY B O 1
ATOM 11725 N N . SER B 1 738 ? 43.844 35.188 1.787 1 35.19 738 SER B N 1
ATOM 11726 C CA . SER B 1 738 ? 43.312 33.938 1.237 1 35.19 738 SER B CA 1
ATOM 11727 C C . SER B 1 738 ? 43.125 34.031 -0.271 1 35.19 738 SER B C 1
ATOM 11729 O O . SER B 1 738 ? 42.656 35.062 -0.773 1 35.19 738 SER B O 1
ATOM 11731 N N . GLU B 1 739 ? 43.906 33.406 -1.123 1 37.59 739 GLU B N 1
ATOM 11732 C CA . GLU B 1 739 ? 43.906 33.188 -2.564 1 37.59 739 GLU B CA 1
ATOM 11733 C C . GLU B 1 739 ? 42.5 32.969 -3.084 1 37.59 739 GLU B C 1
ATOM 11735 O O . GLU B 1 739 ? 42.156 33.375 -4.188 1 37.59 739 GLU B O 1
ATOM 11740 N N . TYR B 1 740 ? 41.75 32.312 -2.297 1 35.62 740 TYR B N 1
ATOM 11741 C CA . TYR B 1 740 ? 40.469 31.812 -2.783 1 35.62 740 TYR B CA 1
ATOM 11742 C C . TYR B 1 740 ? 39.531 32.969 -3.088 1 35.62 740 TYR B C 1
ATOM 11744 O O . TYR B 1 740 ? 38.875 32.969 -4.145 1 35.62 740 TYR B O 1
ATOM 11752 N N . PHE B 1 741 ? 39.312 33.875 -2.176 1 38.84 741 PHE B N 1
ATOM 11753 C CA . PHE B 1 741 ? 38.531 35.062 -2.518 1 38.84 741 PHE B CA 1
ATOM 11754 C C . PHE B 1 741 ? 39.062 35.75 -3.76 1 38.84 741 PHE B C 1
ATOM 11756 O O . PHE B 1 741 ? 38.312 36.344 -4.535 1 38.84 741 PHE B O 1
ATOM 11763 N N . ARG B 1 742 ? 40.375 35.469 -3.961 1 41.5 742 ARG B N 1
ATOM 11764 C CA . ARG B 1 742 ? 40.969 35.938 -5.203 1 41.5 742 ARG B CA 1
ATOM 11765 C C . ARG B 1 742 ? 40.406 35.188 -6.402 1 41.5 742 ARG B C 1
ATOM 11767 O O . ARG B 1 742 ? 40.125 35.781 -7.438 1 41.5 742 ARG B O 1
ATOM 11774 N N . ALA B 1 743 ? 40.281 33.906 -6.277 1 41.22 743 ALA B N 1
ATOM 11775 C CA . ALA B 1 743 ? 39.781 33.094 -7.395 1 41.22 743 ALA B CA 1
ATOM 11776 C C . ALA B 1 743 ? 38.281 33.312 -7.621 1 41.22 743 ALA B C 1
ATOM 11778 O O . ALA B 1 743 ? 37.844 33.375 -8.766 1 41.22 743 ALA B O 1
ATOM 11779 N N . LEU B 1 744 ? 37.406 33.25 -6.645 1 41.09 744 LEU B N 1
ATOM 11780 C CA . LEU B 1 744 ? 35.969 33.531 -6.762 1 41.09 744 LEU B CA 1
ATOM 11781 C C . LEU B 1 744 ? 35.719 34.875 -7.461 1 41.09 744 LEU B C 1
ATOM 11783 O O . LEU B 1 744 ? 34.812 34.969 -8.305 1 41.09 744 LEU B O 1
ATOM 11787 N N . LEU B 1 745 ? 36.531 35.781 -7.141 1 37.44 745 LEU B N 1
ATOM 11788 C CA . LEU B 1 745 ? 36.469 37.125 -7.699 1 37.44 745 LEU B CA 1
ATOM 11789 C C . LEU B 1 745 ? 37.156 37.156 -9.062 1 37.44 745 LEU B C 1
ATOM 11791 O O . LEU B 1 745 ? 36.969 38.094 -9.836 1 37.44 745 LEU B O 1
ATOM 11795 N N . ARG B 1 746 ? 38.156 36.312 -9.211 1 39.81 746 ARG B N 1
ATOM 11796 C CA . ARG B 1 746 ? 38.875 36.312 -10.484 1 39.81 746 ARG B CA 1
ATOM 11797 C C . ARG B 1 746 ? 38.031 35.625 -11.578 1 39.81 746 ARG B C 1
ATOM 11799 O O . ARG B 1 746 ? 38.469 35.531 -12.727 1 39.81 746 ARG B O 1
ATOM 11806 N N . GLY B 1 747 ? 36.75 35.469 -11.633 1 36.94 747 GLY B N 1
ATOM 11807 C CA . GLY B 1 747 ? 35.938 35 -12.727 1 36.94 747 GLY B CA 1
ATOM 11808 C C . GLY B 1 747 ? 35.938 33.469 -12.867 1 36.94 747 GLY B C 1
ATOM 11809 O O . GLY B 1 747 ? 35.562 32.938 -13.914 1 36.94 747 GLY B O 1
ATOM 11810 N N . GLY B 1 748 ? 36.625 32.781 -12.172 1 37.34 748 GLY B N 1
ATOM 11811 C CA . GLY B 1 748 ? 36.625 31.359 -12.469 1 37.34 748 GLY B CA 1
ATOM 11812 C C . GLY B 1 748 ? 35.281 30.688 -12.203 1 37.34 748 GLY B C 1
ATOM 11813 O O . GLY B 1 748 ? 35.156 29.484 -12.43 1 37.34 748 GLY B O 1
ATOM 11814 N N . PHE B 1 749 ? 34.438 31.25 -11.344 1 34.47 749 PHE B N 1
ATOM 11815 C CA . PHE B 1 749 ? 33.125 30.609 -11.344 1 34.47 749 PHE B CA 1
ATOM 11816 C C . PHE B 1 749 ? 32.312 31.016 -12.578 1 34.47 749 PHE B C 1
ATOM 11818 O O . PHE B 1 749 ? 32.562 32.062 -13.164 1 34.47 749 PHE B O 1
ATOM 11825 N N . GLY B 1 750 ? 31.656 30.062 -13.273 1 35.78 750 GLY B N 1
ATOM 11826 C CA . GLY B 1 750 ? 31 30.219 -14.555 1 35.78 750 GLY B CA 1
ATOM 11827 C C . GLY B 1 750 ? 30.328 31.562 -14.727 1 35.78 750 GLY B C 1
ATOM 11828 O O . GLY B 1 750 ? 30.172 32.062 -15.844 1 35.78 750 GLY B O 1
ATOM 11829 N N . GLU B 1 751 ? 29.672 32.094 -13.703 1 35.22 751 GLU B N 1
ATOM 11830 C CA . GLU B 1 751 ? 29.078 33.375 -13.961 1 35.22 751 GLU B CA 1
ATOM 11831 C C . GLU B 1 751 ? 30.141 34.469 -14.086 1 35.22 751 GLU B C 1
ATOM 11833 O O . GLU B 1 751 ? 29.828 35.625 -14.422 1 35.22 751 GLU B O 1
ATOM 11838 N N . ALA B 1 752 ? 31.25 34.188 -13.562 1 36.69 752 ALA B N 1
ATOM 11839 C CA . ALA B 1 752 ? 32.312 35.188 -13.695 1 36.69 752 ALA B CA 1
ATOM 11840 C C . ALA B 1 752 ? 32.812 35.25 -15.133 1 36.69 752 ALA B C 1
ATOM 11842 O O . ALA B 1 752 ? 33.875 35.875 -15.398 1 36.69 752 ALA B O 1
ATOM 11843 N N . GLN B 1 753 ? 32.312 34.438 -15.969 1 37.19 753 GLN B N 1
ATOM 11844 C CA . GLN B 1 753 ? 32.875 34.594 -17.297 1 37.19 753 GLN B CA 1
ATOM 11845 C C . GLN B 1 753 ? 32.719 36.031 -17.812 1 37.19 753 GLN B C 1
ATOM 11847 O O . GLN B 1 753 ? 32.938 36.312 -18.984 1 37.19 753 GLN B O 1
ATOM 11852 N N . GLY B 1 754 ? 31.859 36.906 -16.938 1 36.16 754 GLY B N 1
ATOM 11853 C CA . GLY B 1 754 ? 31.922 38.219 -17.562 1 36.16 754 GLY B CA 1
ATOM 11854 C C . GLY B 1 754 ? 33.25 38.906 -17.391 1 36.16 754 GLY B C 1
ATOM 11855 O O . GLY B 1 754 ? 34.156 38.375 -16.75 1 36.16 754 GLY B O 1
ATOM 11856 N N . ASN B 1 755 ? 33.625 40.125 -18.156 1 37.69 755 ASN B N 1
ATOM 11857 C CA . ASN B 1 755 ? 34.844 40.906 -18.141 1 37.69 755 ASN B CA 1
ATOM 11858 C C . ASN B 1 755 ? 35.25 41.281 -16.719 1 37.69 755 ASN B C 1
ATOM 11860 O O . ASN B 1 755 ? 34.406 41.344 -15.82 1 37.69 755 ASN B O 1
ATOM 11864 N N . ALA B 1 756 ? 36.594 41.094 -16.297 1 39.81 756 ALA B N 1
ATOM 11865 C CA . ALA B 1 756 ? 37.312 41.406 -15.062 1 39.81 756 ALA B CA 1
ATOM 11866 C C . ALA B 1 756 ? 36.656 42.562 -14.305 1 39.81 756 ALA B C 1
ATOM 11868 O O . ALA B 1 756 ? 36.812 42.688 -13.086 1 39.81 756 ALA B O 1
ATOM 11869 N N . GLU B 1 757 ? 36.094 43.531 -14.984 1 37.06 757 GLU B N 1
ATOM 11870 C CA . GLU B 1 757 ? 35.562 44.781 -14.492 1 37.06 757 GLU B CA 1
ATOM 11871 C C . GLU B 1 757 ? 34.156 44.625 -13.93 1 37.06 757 GLU B C 1
ATOM 11873 O O . GLU B 1 757 ? 33.594 45.562 -13.352 1 37.06 757 GLU B O 1
ATOM 11878 N N . GLU B 1 758 ? 33.5 43.562 -14.32 1 36.03 758 GLU B N 1
ATOM 11879 C CA . GLU B 1 758 ? 32.062 43.625 -14.023 1 36.03 758 GLU B CA 1
ATOM 11880 C C . GLU B 1 758 ? 31.766 43.062 -12.633 1 36.03 758 GLU B C 1
ATOM 11882 O O . GLU B 1 758 ? 32.344 42.062 -12.227 1 36.03 758 GLU B O 1
ATOM 11887 N N . ALA B 1 759 ? 31.297 43.875 -11.594 1 35.53 759 ALA B N 1
ATOM 11888 C CA . ALA B 1 759 ? 30.844 43.625 -10.227 1 35.53 759 ALA B CA 1
ATOM 11889 C C . ALA B 1 759 ? 30 42.375 -10.148 1 35.53 759 ALA B C 1
ATOM 11891 O O . ALA B 1 759 ? 29.219 42.062 -11.055 1 35.53 759 ALA B O 1
ATOM 11892 N N . ILE B 1 760 ? 30.578 41.25 -9.75 1 38.12 760 ILE B N 1
ATOM 11893 C CA . ILE B 1 760 ? 29.734 40.094 -9.508 1 38.12 760 ILE B CA 1
ATOM 11894 C C . ILE B 1 760 ? 28.516 40.469 -8.68 1 38.12 760 ILE B C 1
ATOM 11896 O O . ILE B 1 760 ? 28.656 41 -7.57 1 38.12 760 ILE B O 1
ATOM 11900 N N . HIS B 1 761 ? 27.438 40.719 -9.188 1 35.56 761 HIS B N 1
ATOM 11901 C CA . HIS B 1 761 ? 26.172 40.969 -8.516 1 35.56 761 HIS B CA 1
ATOM 11902 C C . HIS B 1 761 ? 25.688 39.75 -7.75 1 35.56 761 HIS B C 1
ATOM 11904 O O . HIS B 1 761 ? 25.484 38.688 -8.344 1 35.56 761 HIS B O 1
ATOM 11910 N N . ILE B 1 762 ? 26.297 39.656 -6.559 1 38.81 762 ILE B N 1
ATOM 11911 C CA . ILE B 1 762 ? 25.656 38.625 -5.742 1 38.81 762 ILE B CA 1
ATOM 11912 C C . ILE B 1 762 ? 24.203 39 -5.508 1 38.81 762 ILE B C 1
ATOM 11914 O O . ILE B 1 762 ? 23.891 40.031 -4.914 1 38.81 762 ILE B O 1
ATOM 11918 N N . LYS B 1 763 ? 23.391 38.562 -6.141 1 40.25 763 LYS B N 1
ATOM 11919 C CA . LYS B 1 763 ? 21.953 38.844 -6.02 1 40.25 763 LYS B CA 1
ATOM 11920 C C . LYS B 1 763 ? 21.484 38.688 -4.578 1 40.25 763 LYS B C 1
ATOM 11922 O O . LYS B 1 763 ? 21.953 37.781 -3.867 1 40.25 763 LYS B O 1
ATOM 11927 N N . ASP B 1 764 ? 20.766 39.625 -3.865 1 41.69 764 ASP B N 1
ATOM 11928 C CA . ASP B 1 764 ? 20.031 39.719 -2.605 1 41.69 764 ASP B CA 1
ATOM 11929 C C . ASP B 1 764 ? 20.984 39.969 -1.435 1 41.69 764 ASP B C 1
ATOM 11931 O O . ASP B 1 764 ? 20.688 39.562 -0.303 1 41.69 764 ASP B O 1
ATOM 11935 N N . VAL B 1 765 ? 22.281 40.219 -1.721 1 43.5 765 VAL B N 1
ATOM 11936 C CA . VAL B 1 765 ? 23.188 40.531 -0.632 1 43.5 765 VAL B CA 1
ATOM 11937 C C . VAL B 1 765 ? 23.484 42.031 -0.648 1 43.5 765 VAL B C 1
ATOM 11939 O O . VAL B 1 765 ? 23.875 42.594 -1.682 1 43.5 765 VAL B O 1
ATOM 11942 N N . SER B 1 766 ? 22.953 42.75 0.339 1 43.88 766 SER B N 1
ATOM 11943 C CA . SER B 1 766 ? 23.281 44.156 0.474 1 43.88 766 SER B CA 1
ATOM 11944 C C . SER B 1 766 ? 24.719 44.375 0.956 1 43.88 766 SER B C 1
ATOM 11946 O O . SER B 1 766 ? 25.328 43.438 1.493 1 43.88 766 SER B O 1
ATOM 11948 N N . THR B 1 767 ? 25.359 45.406 0.709 1 46.41 767 THR B N 1
ATOM 11949 C CA . THR B 1 767 ? 26.719 45.781 1.091 1 46.41 767 THR B CA 1
ATOM 11950 C C . THR B 1 767 ? 26.922 45.625 2.598 1 46.41 767 THR B C 1
ATOM 11952 O O . THR B 1 767 ? 27.969 45.188 3.055 1 46.41 767 THR B O 1
ATOM 11955 N N . GLY B 1 768 ? 25.969 45.938 3.361 1 48.66 768 GLY B N 1
ATOM 11956 C CA . GLY B 1 768 ? 26.031 45.875 4.812 1 48.66 768 GLY B CA 1
ATOM 11957 C C . GLY B 1 768 ? 26.141 44.438 5.328 1 48.66 768 GLY B C 1
ATOM 11958 O O . GLY B 1 768 ? 26.781 44.219 6.359 1 48.66 768 GLY B O 1
ATOM 11959 N N . MET B 1 769 ? 25.719 43.562 4.504 1 52 769 MET B N 1
ATOM 11960 C CA . MET B 1 769 ? 25.734 42.156 4.898 1 52 769 MET B CA 1
ATOM 11961 C C . MET B 1 769 ? 27.109 41.531 4.715 1 52 769 MET B C 1
ATOM 11963 O O . MET B 1 769 ? 27.5 40.625 5.438 1 52 769 MET B O 1
ATOM 11967 N N . LEU B 1 770 ? 27.781 42.188 3.818 1 54.5 770 LEU B N 1
ATOM 11968 C CA . LEU B 1 770 ? 29.062 41.594 3.438 1 54.5 770 LEU B CA 1
ATOM 11969 C C . LEU B 1 770 ? 30.203 42.156 4.27 1 54.5 770 LEU B C 1
ATOM 11971 O O . LEU B 1 770 ? 31.234 41.531 4.43 1 54.5 770 LEU B O 1
ATOM 11975 N N . LEU B 1 771 ? 29.891 43.344 4.883 1 56.44 771 LEU B N 1
ATOM 11976 C CA . LEU B 1 771 ? 30.953 44.062 5.543 1 56.44 771 LEU B CA 1
ATOM 11977 C C . LEU B 1 771 ? 31.562 43.25 6.676 1 56.44 771 LEU B C 1
ATOM 11979 O O . LEU B 1 771 ? 32.781 43.094 6.762 1 56.44 771 LEU B O 1
ATOM 11983 N N . PRO B 1 772 ? 30.781 42.656 7.512 1 58.62 772 PRO B N 1
ATOM 11984 C CA . PRO B 1 772 ? 31.391 41.844 8.578 1 58.62 772 PRO B CA 1
ATOM 11985 C C . PRO B 1 772 ? 32.156 40.656 8.047 1 58.62 772 PRO B C 1
ATOM 11987 O O . PRO B 1 772 ? 33.188 40.281 8.594 1 58.62 772 PRO B O 1
ATOM 11990 N N . VAL B 1 773 ? 31.625 40.125 6.992 1 60.72 773 VAL B N 1
ATOM 11991 C CA . VAL B 1 773 ? 32.281 38.969 6.383 1 60.72 773 VAL B CA 1
ATOM 11992 C C . VAL B 1 773 ? 33.656 39.375 5.82 1 60.72 773 VAL B C 1
ATOM 11994 O O . VAL B 1 773 ? 34.656 38.688 6 1 60.72 773 VAL B O 1
ATOM 11997 N N . LEU B 1 774 ? 33.562 40.562 5.23 1 55.38 774 LEU B N 1
ATOM 11998 C CA . LEU B 1 774 ? 34.781 41.062 4.641 1 55.38 774 LEU B CA 1
ATOM 11999 C C . LEU B 1 774 ? 35.812 41.406 5.719 1 55.38 774 LEU B C 1
ATOM 12001 O O . LEU B 1 774 ? 37 41.094 5.57 1 55.38 774 LEU B O 1
ATOM 12005 N N . HIS B 1 775 ? 35.281 41.938 6.805 1 55.78 775 HIS B N 1
ATOM 12006 C CA . HIS B 1 775 ? 36.188 42.281 7.91 1 55.78 775 HIS B CA 1
ATOM 12007 C C . HIS B 1 775 ? 36.75 41 8.523 1 55.78 775 HIS B C 1
ATOM 12009 O O . HIS B 1 775 ? 37.969 40.969 8.812 1 55.78 775 HIS B O 1
ATOM 12015 N N . TYR B 1 776 ? 36 40.094 8.641 1 55.91 776 TYR B N 1
ATOM 12016 C CA . TYR B 1 776 ? 36.5 38.844 9.18 1 55.91 776 TYR B CA 1
ATOM 12017 C C . TYR B 1 776 ? 37.5 38.188 8.242 1 55.91 776 TYR B C 1
ATOM 12019 O O . TYR B 1 776 ? 38.531 37.688 8.688 1 55.91 776 TYR B O 1
ATOM 12027 N N . LEU B 1 777 ? 37.094 38.281 6.973 1 52.44 777 LEU B N 1
ATOM 12028 C CA . LEU B 1 777 ? 37.969 37.688 5.98 1 52.44 777 LEU B CA 1
ATOM 12029 C C . LEU B 1 777 ? 39.281 38.469 5.906 1 52.44 777 LEU B C 1
ATOM 12031 O O . LEU B 1 777 ? 40.312 37.875 5.574 1 52.44 777 LEU B O 1
ATOM 12035 N N . HIS B 1 778 ? 39.125 39.75 6.215 1 46.69 778 HIS B N 1
ATOM 12036 C CA . HIS B 1 778 ? 40.312 40.594 6.176 1 46.69 778 HIS B CA 1
ATOM 12037 C C . HIS B 1 778 ? 41.156 40.406 7.434 1 46.69 778 HIS B C 1
ATOM 12039 O O . HIS B 1 778 ? 42.25 40.969 7.539 1 46.69 778 HIS B O 1
ATOM 12045 N N . GLY B 1 779 ? 40.656 39.531 8.359 1 48.06 779 GLY B N 1
ATOM 12046 C CA . GLY B 1 779 ? 41.5 39.219 9.516 1 48.06 779 GLY B CA 1
ATOM 12047 C C . GLY B 1 779 ? 40.969 39.844 10.805 1 48.06 779 GLY B C 1
ATOM 12048 O O . GLY B 1 779 ? 41.625 39.75 11.844 1 48.06 779 GLY B O 1
ATOM 12049 N N . CYS B 1 780 ? 39.875 40.5 10.719 1 51.53 780 CYS B N 1
ATOM 12050 C CA . CYS B 1 780 ? 39.344 41.094 11.945 1 51.53 780 CYS B CA 1
ATOM 12051 C C . CYS B 1 780 ? 38.781 40 12.844 1 51.53 780 CYS B C 1
ATOM 12053 O O . CYS B 1 780 ? 38.312 38.969 12.352 1 51.53 780 CYS B O 1
ATOM 12055 N N . ARG B 1 781 ? 39.156 39.938 14.094 1 55.47 781 ARG B N 1
ATOM 12056 C CA . ARG B 1 781 ? 38.656 38.938 15.039 1 55.47 781 ARG B CA 1
ATOM 12057 C C . ARG B 1 781 ? 37.781 39.594 16.094 1 55.47 781 ARG B C 1
ATOM 12059 O O . ARG B 1 781 ? 37.875 40.781 16.359 1 55.47 781 ARG B O 1
ATOM 12066 N N . PHE B 1 782 ? 36.75 38.812 16.547 1 54.28 782 PHE B N 1
ATOM 12067 C CA . PHE B 1 782 ? 35.844 39.25 17.609 1 54.28 782 PHE B CA 1
ATOM 12068 C C . PHE B 1 782 ? 36.625 39.5 18.906 1 54.28 782 PHE B C 1
ATOM 12070 O O . PHE B 1 782 ? 37.594 38.781 19.203 1 54.28 782 PHE B O 1
ATOM 12077 N N . THR B 1 783 ? 36.5 40.625 19.562 1 48.62 783 THR B N 1
ATOM 12078 C CA . THR B 1 783 ? 37.156 40.875 20.844 1 48.62 783 THR B CA 1
ATOM 12079 C C . THR B 1 783 ? 36.719 39.844 21.891 1 48.62 783 THR B C 1
ATOM 12081 O O . THR B 1 783 ? 35.531 39.656 22.125 1 48.62 783 THR B O 1
ATOM 12084 N N . LYS B 1 784 ? 37.406 38.781 22.156 1 45.22 784 LYS B N 1
ATOM 12085 C CA . LYS B 1 784 ? 37.219 37.938 23.312 1 45.22 784 LYS B CA 1
ATOM 12086 C C . LYS B 1 784 ? 37.031 38.75 24.594 1 45.22 784 LYS B C 1
ATOM 12088 O O . LYS B 1 784 ? 37.719 39.781 24.766 1 45.22 784 LYS B O 1
ATOM 12093 N N . ASP B 1 785 ? 35.875 38.531 25.297 1 38.53 785 ASP B N 1
ATOM 12094 C CA . ASP B 1 785 ? 35.906 39 26.672 1 38.53 785 ASP B CA 1
ATOM 12095 C C . ASP B 1 785 ? 37.219 38.625 27.359 1 38.53 785 ASP B C 1
ATOM 12097 O O . ASP B 1 785 ? 37.562 37.438 27.438 1 38.53 785 ASP B O 1
ATOM 12101 N N . GLN B 1 786 ? 38.219 39.375 27.344 1 34.97 786 GLN B N 1
ATOM 12102 C CA . GLN B 1 786 ? 39.5 39.25 28.031 1 34.97 786 GLN B CA 1
ATOM 12103 C C . GLN B 1 786 ? 39.312 38.844 29.484 1 34.97 786 GLN B C 1
ATOM 12105 O O . GLN B 1 786 ? 40.281 38.844 30.266 1 34.97 786 GLN B O 1
ATOM 12110 N N . GLU B 1 787 ? 38.062 38.656 30.094 1 34.03 787 GLU B N 1
ATOM 12111 C CA . GLU B 1 787 ? 38.312 38.5 31.516 1 34.03 787 GLU B CA 1
ATOM 12112 C C . GLU B 1 787 ? 39.125 37.219 31.797 1 34.03 787 GLU B C 1
ATOM 12114 O O . GLU B 1 787 ? 39.781 37.125 32.812 1 34.03 787 GLU B O 1
ATOM 12119 N N . THR B 1 788 ? 38.844 36.031 31.234 1 32.34 788 THR B N 1
ATOM 12120 C CA . THR B 1 788 ? 39.406 34.938 32 1 32.34 788 THR B CA 1
ATOM 12121 C C . THR B 1 788 ? 40.906 34.812 31.703 1 32.34 788 THR B C 1
ATOM 12123 O O . THR B 1 788 ? 41.656 34.188 32.469 1 32.34 788 THR B O 1
ATOM 12126 N N . THR B 1 789 ? 41.375 34.719 30.406 1 31.7 789 THR B N 1
ATOM 12127 C CA . THR B 1 789 ? 42.719 34.125 30.406 1 31.7 789 THR B CA 1
ATOM 12128 C C . THR B 1 789 ? 43.781 35.219 30.578 1 31.7 789 THR B C 1
ATOM 12130 O O . THR B 1 789 ? 44.094 35.938 29.625 1 31.7 789 THR B O 1
ATOM 12133 N N . LYS B 1 790 ? 44 35.781 31.734 1 35.19 790 LYS B N 1
ATOM 12134 C CA . LYS B 1 790 ? 45.188 36.562 32.125 1 35.19 790 LYS B CA 1
ATOM 12135 C C . LYS B 1 790 ? 46.469 35.781 31.844 1 35.19 790 LYS B C 1
ATOM 12137 O O . LYS B 1 790 ? 47.562 36.219 32.25 1 35.19 790 LYS B O 1
ATOM 12142 N N . GLU B 1 791 ? 46.469 34.469 31.688 1 28.36 791 GLU B N 1
ATOM 12143 C CA . GLU B 1 791 ? 47.875 34.062 31.797 1 28.36 791 GLU B CA 1
ATOM 12144 C C . GLU B 1 791 ? 48.688 34.594 30.625 1 28.36 791 GLU B C 1
ATOM 12146 O O . GLU B 1 791 ? 48.125 35.062 29.625 1 28.36 791 GLU B O 1
ATOM 12151 N N . LYS B 1 792 ? 49.719 33.719 30.109 1 31.5 792 LYS B N 1
ATOM 12152 C CA . LYS B 1 792 ? 51.125 33.875 29.797 1 31.5 792 LYS B CA 1
ATOM 12153 C C . LYS B 1 792 ? 51.344 34.5 28.438 1 31.5 792 LYS B C 1
ATOM 12155 O O . LYS B 1 792 ? 52.312 35.25 28.219 1 31.5 792 LYS B O 1
ATOM 12160 N N . ASP B 1 793 ? 51.062 33.719 27.297 1 29.75 793 ASP B N 1
ATOM 12161 C CA . ASP B 1 793 ? 52.031 33.781 26.234 1 29.75 793 ASP B CA 1
ATOM 12162 C C . ASP B 1 793 ? 51.938 35.062 25.438 1 29.75 793 ASP B C 1
ATOM 12164 O O . ASP B 1 793 ? 50.812 35.5 25.078 1 29.75 793 ASP B O 1
ATOM 12168 N N . GLU B 1 794 ? 52.938 36.031 25.453 1 32.84 794 GLU B N 1
ATOM 12169 C CA . GLU B 1 794 ? 53.344 37.344 24.938 1 32.84 794 GLU B CA 1
ATOM 12170 C C . GLU B 1 794 ? 53.094 37.438 23.438 1 32.84 794 GLU B C 1
ATOM 12172 O O . GLU B 1 794 ? 52.969 38.531 22.891 1 32.84 794 GLU B O 1
ATOM 12177 N N . GLY B 1 795 ? 53.594 36.375 22.703 1 31.77 795 GLY B N 1
ATOM 12178 C CA . GLY B 1 795 ? 54.031 36.625 21.344 1 31.77 795 GLY B CA 1
ATOM 12179 C C . GLY B 1 795 ? 52.906 36.875 20.359 1 31.77 795 GLY B C 1
ATOM 12180 O O . GLY B 1 795 ? 53.125 37.062 19.172 1 31.77 795 GLY B O 1
ATOM 12181 N N . GLU B 1 796 ? 51.812 36.062 20.609 1 32.19 796 GLU B N 1
ATOM 12182 C CA . GLU B 1 796 ? 51.031 35.938 19.391 1 32.19 796 GLU B CA 1
ATOM 12183 C C . GLU B 1 796 ? 50.281 37.25 19.078 1 32.19 796 GLU B C 1
ATOM 12185 O O . GLU B 1 796 ? 49.875 37.969 20 1 32.19 796 GLU B O 1
ATOM 12190 N N . GLY B 1 797 ? 50.375 37.875 17.844 1 34.28 797 GLY B N 1
ATOM 12191 C CA . GLY B 1 797 ? 49.969 39.062 17.141 1 34.28 797 GLY B CA 1
ATOM 12192 C C . GLY B 1 797 ? 48.531 39.469 17.469 1 34.28 797 GLY B C 1
ATOM 12193 O O . GLY B 1 797 ? 47.688 38.594 17.734 1 34.28 797 GLY B O 1
ATOM 12194 N N . GLU B 1 798 ? 48.375 40.531 18.25 1 35.56 798 GLU B N 1
ATOM 12195 C CA . GLU B 1 798 ? 47.156 41.219 18.688 1 35.56 798 GLU B CA 1
ATOM 12196 C C . GLU B 1 798 ? 46.125 41.281 17.562 1 35.56 798 GLU B C 1
ATOM 12198 O O . GLU B 1 798 ? 46.344 41.969 16.547 1 35.56 798 GLU B O 1
ATOM 12203 N N . GLY B 1 799 ? 45.562 40.219 17.188 1 39.47 799 GLY B N 1
ATOM 12204 C CA . GLY B 1 799 ? 44.438 40.344 16.281 1 39.47 799 GLY B CA 1
ATOM 12205 C C . GLY B 1 799 ? 43.531 41.531 16.578 1 39.47 799 GLY B C 1
ATOM 12206 O O . GLY B 1 799 ? 43.188 41.781 17.734 1 39.47 799 GLY B O 1
ATOM 12207 N N . GLY B 1 800 ? 43.75 42.719 15.898 1 43.28 800 GLY B N 1
ATOM 12208 C CA . GLY B 1 800 ? 43.156 44.062 16.016 1 43.28 800 GLY B CA 1
ATOM 12209 C C . GLY B 1 800 ? 41.656 44 16.234 1 43.28 800 GLY B C 1
ATOM 12210 O O . GLY B 1 800 ? 41 43.031 15.859 1 43.28 800 GLY B O 1
ATOM 12211 N N . LYS B 1 801 ? 41.156 44.719 17.281 1 48.62 801 LYS B N 1
ATOM 12212 C CA . LYS B 1 801 ? 39.812 45.062 17.672 1 48.62 801 LYS B CA 1
ATOM 12213 C C . LYS B 1 801 ? 39 45.594 16.484 1 48.62 801 LYS B C 1
ATOM 12215 O O . LYS B 1 801 ? 39.406 46.562 15.859 1 48.62 801 LYS B O 1
ATOM 12220 N N . CYS B 1 802 ? 38.312 44.812 15.758 1 54.03 802 CYS B N 1
ATOM 12221 C CA . CYS B 1 802 ? 37.531 45.281 14.633 1 54.03 802 CYS B CA 1
ATOM 12222 C C . CYS B 1 802 ? 36.188 45.812 15.109 1 54.03 802 CYS B C 1
ATOM 12224 O O . CYS B 1 802 ? 35.344 45.031 15.609 1 54.03 802 CYS B O 1
ATOM 12226 N N . PRO B 1 803 ? 36.031 47.094 15.281 1 53.5 803 PRO B N 1
ATOM 12227 C CA . PRO B 1 803 ? 34.781 47.688 15.781 1 53.5 803 PRO B CA 1
ATOM 12228 C C . PRO B 1 803 ? 33.562 47.188 15.031 1 53.5 803 PRO B C 1
ATOM 12230 O O . PRO B 1 803 ? 32.469 47.125 15.609 1 53.5 803 PRO B O 1
ATOM 12233 N N . ILE B 1 804 ? 33.781 46.875 13.859 1 55.72 804 ILE B N 1
ATOM 12234 C CA . ILE B 1 804 ? 32.656 46.406 13.07 1 55.72 804 ILE B CA 1
ATOM 12235 C C . ILE B 1 804 ? 32.188 45.062 13.57 1 55.72 804 ILE B C 1
ATOM 12237 O O . ILE B 1 804 ? 30.984 44.812 13.734 1 55.72 804 ILE B O 1
ATOM 12241 N N . LEU B 1 805 ? 33.219 44.281 13.789 1 60.91 805 LEU B N 1
ATOM 12242 C CA . LEU B 1 805 ? 32.906 42.969 14.328 1 60.91 805 LEU B CA 1
ATOM 12243 C C . LEU B 1 805 ? 32.438 43.062 15.781 1 60.91 805 LEU B C 1
ATOM 12245 O O . LEU B 1 805 ? 31.547 42.344 16.203 1 60.91 805 LEU B O 1
ATOM 12249 N N . ASP B 1 806 ? 33.125 43.969 16.531 1 56.56 806 ASP B N 1
ATOM 12250 C CA . ASP B 1 806 ? 32.75 44.188 17.922 1 56.56 806 ASP B CA 1
ATOM 12251 C C . ASP B 1 806 ? 31.359 44.844 18 1 56.56 806 ASP B C 1
ATOM 12253 O O . ASP B 1 806 ? 30.594 44.562 18.938 1 56.56 806 ASP B O 1
ATOM 12257 N N . SER B 1 807 ? 31.109 45.719 17.172 1 54.34 807 SER B N 1
ATOM 12258 C CA . SER B 1 807 ? 29.781 46.375 17.156 1 54.34 807 SER B CA 1
ATOM 12259 C C . SER B 1 807 ? 28.688 45.344 16.906 1 54.34 807 SER B C 1
ATOM 12261 O O . SER B 1 807 ? 27.547 45.531 17.375 1 54.34 807 SER B O 1
ATOM 12263 N N . LEU B 1 808 ? 29.062 44.438 16.141 1 52.09 808 LEU B N 1
ATOM 12264 C CA . LEU B 1 808 ? 28.109 43.344 15.969 1 52.09 808 LEU B CA 1
ATOM 12265 C C . LEU B 1 808 ? 27.859 42.656 17.297 1 52.09 808 LEU B C 1
ATOM 12267 O O . LEU B 1 808 ? 26.734 42.219 17.562 1 52.09 808 LEU B O 1
ATOM 12271 N N . VAL B 1 809 ? 28.984 42.5 18.062 1 49.38 809 VAL B N 1
ATOM 12272 C CA . VAL B 1 809 ? 28.891 41.875 19.375 1 49.38 809 VAL B CA 1
ATOM 12273 C C . VAL B 1 809 ? 28.281 42.875 20.359 1 49.38 809 VAL B C 1
ATOM 12275 O O . VAL B 1 809 ? 27.422 42.5 21.172 1 49.38 809 VAL B O 1
ATOM 12278 N N . LEU B 1 810 ? 28.906 44.062 20.609 1 44.78 810 LEU B N 1
ATOM 12279 C CA . LEU B 1 810 ? 28.531 45 21.672 1 44.78 810 LEU B CA 1
ATOM 12280 C C . LEU B 1 810 ? 27.203 45.688 21.344 1 44.78 810 LEU B C 1
ATOM 12282 O O . LEU B 1 810 ? 26.375 45.875 22.219 1 44.78 810 LEU B O 1
ATOM 12286 N N . GLU B 1 811 ? 27.141 46.438 20.359 1 42.5 811 GLU B N 1
ATOM 12287 C CA . GLU B 1 811 ? 25.984 47.281 20.047 1 42.5 811 GLU B CA 1
ATOM 12288 C C . GLU B 1 811 ? 24.859 46.469 19.406 1 42.5 811 GLU B C 1
ATOM 12290 O O . GLU B 1 811 ? 23.703 46.875 19.469 1 42.5 811 GLU B O 1
ATOM 12295 N N . GLY B 1 812 ? 25.219 45.594 18.719 1 39.38 812 GLY B N 1
ATOM 12296 C CA . GLY B 1 812 ? 24.125 44.844 18.141 1 39.38 812 GLY B CA 1
ATOM 12297 C C . GLY B 1 812 ? 23.172 44.281 19.188 1 39.38 812 GLY B C 1
ATOM 12298 O O . GLY B 1 812 ? 22 44 18.875 1 39.38 812 GLY B O 1
ATOM 12299 N N . LEU B 1 813 ? 23.781 43.969 20.484 1 33.22 813 LEU B N 1
ATOM 12300 C CA . LEU B 1 813 ? 22.984 43.438 21.578 1 33.22 813 LEU B CA 1
ATOM 12301 C C . LEU B 1 813 ? 22.484 44.562 22.469 1 33.22 813 LEU B C 1
ATOM 12303 O O . LEU B 1 813 ? 21.594 44.344 23.297 1 33.22 813 LEU B O 1
ATOM 12307 N N . SER B 1 814 ? 23.297 45.656 22.672 1 31.56 814 SER B N 1
ATOM 12308 C CA . SER B 1 814 ? 23.156 46.562 23.812 1 31.56 814 SER B CA 1
ATOM 12309 C C . SER B 1 814 ? 21.984 47.5 23.609 1 31.56 814 SER B C 1
ATOM 12311 O O . SER B 1 814 ? 21.828 48.469 24.344 1 31.56 814 SER B O 1
ATOM 12313 N N . ILE B 1 815 ? 21.219 47.5 22.672 1 31.47 815 ILE B N 1
ATOM 12314 C CA . ILE B 1 815 ? 20.422 48.719 22.625 1 31.47 815 ILE B CA 1
ATOM 12315 C C . ILE B 1 815 ? 19.609 48.844 23.922 1 31.47 815 ILE B C 1
ATOM 12317 O O . ILE B 1 815 ? 18.5 49.375 23.922 1 31.47 815 ILE B O 1
ATOM 12321 N N . CYS B 1 816 ? 19.906 48.094 25.047 1 28.45 816 CYS B N 1
ATOM 12322 C CA . CYS B 1 816 ? 19.078 48.562 26.141 1 28.45 816 CYS B CA 1
ATOM 12323 C C . CYS B 1 816 ? 19.625 49.875 26.703 1 28.45 816 CYS B C 1
ATOM 12325 O O . CYS B 1 816 ? 20.781 49.906 27.156 1 28.45 816 CYS B O 1
ATOM 12327 N N . PRO B 1 817 ? 19.203 51.094 26.203 1 26.48 817 PRO B N 1
ATOM 12328 C CA . PRO B 1 817 ? 19.641 52.344 26.844 1 26.48 817 PRO B CA 1
ATOM 12329 C C . PRO B 1 817 ? 19.609 52.281 28.359 1 26.48 817 PRO B C 1
ATOM 12331 O O . PRO B 1 817 ? 18.625 51.812 28.938 1 26.48 817 PRO B O 1
ATOM 12334 N N . LYS B 1 818 ? 20.75 52.094 29.031 1 30.84 818 LYS B N 1
ATOM 12335 C CA . LYS B 1 818 ? 20.891 52.375 30.469 1 30.84 818 LYS B CA 1
ATOM 12336 C C . LYS B 1 818 ? 20.422 53.781 30.812 1 30.84 818 LYS B C 1
ATOM 12338 O O . LYS B 1 818 ? 20.859 54.75 30.203 1 30.84 818 LYS B O 1
ATOM 12343 N N . GLU B 1 819 ? 19.172 53.969 31.297 1 26.27 819 GLU B N 1
ATOM 12344 C CA . GLU B 1 819 ? 18.734 55.188 32 1 26.27 819 GLU B CA 1
ATOM 12345 C C . GLU B 1 819 ? 19.766 55.594 33.062 1 26.27 819 GLU B C 1
ATOM 12347 O O . GLU B 1 819 ? 20.094 54.812 33.969 1 26.27 819 GLU B O 1
ATOM 12352 N N . THR B 1 820 ? 20.797 56.25 32.688 1 25.2 820 THR B N 1
ATOM 12353 C CA . THR B 1 820 ? 21.734 56.938 33.594 1 25.2 820 THR B CA 1
ATOM 12354 C C . THR B 1 820 ? 20.969 57.719 34.656 1 25.2 820 THR B C 1
ATOM 12356 O O . THR B 1 820 ? 20.156 58.562 34.312 1 25.2 820 THR B O 1
ATOM 12359 N N . GLU B 1 821 ? 20.719 57.125 35.844 1 26.5 821 GLU B N 1
ATOM 12360 C CA . GLU B 1 821 ? 20.328 57.781 37.094 1 26.5 821 GLU B CA 1
ATOM 12361 C C . GLU B 1 821 ? 21.297 58.906 37.469 1 26.5 821 GLU B C 1
ATOM 12363 O O . GLU B 1 821 ? 22.469 58.625 37.75 1 26.5 821 GLU B O 1
ATOM 12368 N N . GLU B 1 822 ? 21.438 59.969 36.656 1 24.23 822 GLU B N 1
ATOM 12369 C CA . GLU B 1 822 ? 22.125 61.156 37.188 1 24.23 822 GLU B CA 1
ATOM 12370 C C . GLU B 1 822 ? 21.531 61.594 38.531 1 24.23 822 GLU B C 1
ATOM 12372 O O . GLU B 1 822 ? 20.375 62 38.594 1 24.23 822 GLU B O 1
ATOM 12377 N N . TYR B 1 823 ? 21.828 60.812 39.625 1 23.97 823 TYR B N 1
ATOM 12378 C CA . TYR B 1 823 ? 21.734 61.344 41 1 23.97 823 TYR B CA 1
ATOM 12379 C C . TYR B 1 823 ? 22.562 62.594 41.156 1 23.97 823 TYR B C 1
ATOM 12381 O O . TYR B 1 823 ? 23.781 62.562 41.062 1 23.97 823 TYR B O 1
ATOM 12389 N N . HIS B 1 824 ? 22.062 63.75 40.625 1 22.81 824 HIS B N 1
ATOM 12390 C CA . HIS B 1 824 ? 22.547 65.062 41 1 22.81 824 HIS B CA 1
ATOM 12391 C C . HIS B 1 824 ? 22.719 65.188 42.531 1 22.81 824 HIS B C 1
ATOM 12393 O O . HIS B 1 824 ? 21.859 64.688 43.281 1 22.81 824 HIS B O 1
ATOM 12399 N N . GLY B 1 825 ? 23.953 65.5 43.094 1 20.69 825 GLY B N 1
ATOM 12400 C CA . GLY B 1 825 ? 24.328 66.375 44.156 1 20.69 825 GLY B CA 1
ATOM 12401 C C . GLY B 1 825 ? 23.672 67.75 44.031 1 20.69 825 GLY B C 1
ATOM 12402 O O . GLY B 1 825 ? 23.391 68.25 42.938 1 20.69 825 GLY B O 1
#

InterPro domains:
  IPR000225 Armadillo [PS50176] (101-145)
  IPR000225 Armadillo [SM00185] (43-82)
  IPR000225 Armadillo [SM00185] (85-132)
  IPR000225 Armadillo [SM00185] (133-177)
  IPR000225 Armadillo [SM00185] (178-219)
  IPR011989 Armadillo-like helical [G3DSA:1.25.10.10] (30-414)
  IPR016024 Armadillo-type fold [SSF48371] (30-367)
  IPR016024 Armadillo-type fold [SSF48371] (295-682)
  IPR055445 ARMC5-like, ARM-repeats domain [PF24768] (71-362)

Sequence (1650 aa):
FAGSRPELLELNLPSATAASGGTTLLFHWRALVAIRTQHIKGDKAGIARFRTQGGLRPLLDLLKHPECSRKTLDLALSILANCCTELETRIECLIASSLKHFLTVLVGILKRNVALETVQNRAARALGNLAMDPESSALIHSAGGVPLLLLCVSLSSAPSSPTCAQSAARALLYLSDTPSNRLSLLTQGTLSALAPLIAPEYPQGLRRAALRTIHELTRGCGVECAREVSRSGVLAQLSVMASGESGKPFEELALKTLANMCSQGCLRPLVGSLGVIQKFTEEVKRDLLKSGVFLKALCLCCKEAVNRAKVKESGGLEVLIGFLSAHQSHPLSRLAILACVDFVFDESAMEQLQELGLVPLLVARLVELTRGEEQSAEKMDVSITSSMSPTELLGSSSFQSLRSWLVSEGLISSEGDLPQPSSAVTPQNQPSSSTVSSPTKTAQTPVSPSKFSSPNRRRQRAHSAAALTKVTLDTPPSAPRQMAYHHPYHPEPWTPESPILLLLSRFSHATDPSAALVSSGVMSGLLYYLTQHQDPSSRCFRMLCRLSCNPNCLQALVRTGSVALIRHHLCQREGGFEGEERQTDRVKAKIKQLGVALLNNLRVQCESGFGSGVLAHVMLSGSESDKMNCALSLPLISSNKSLLKKLLLDSGGLLLALQPLGLTSQLHSLYLSLLIGCLSTLTGSIKTELNKKHPHPKQPVGKIGRVSPPPSKKPRLADVPANREAVAGVDETDGVGSEYFRALLRGGFGEAQGNAEEAIHIKDVSTGMLLPVLHYLHGCRFTKDQETTKEKDEGEGEGGKCPILDSLVLEGLSICPKETEEYHGFAGSRPELLELNLPSATAASGGTTLLFHWRALVAIRTQHIKGDKAGIARFRTQGGLRPLLDLLKHPECSRKTLDLALSILANCCTELETRIECLIASSLKHFLTVLVGILKRNVALETVQNRAARALGNLAMDPESSALIHSAGGVPLLLLCVSLSSAPSSPTCAQSAARALLYLSDTPSNRLSLLTQGTLSALAPLIAPEYPQGLRRAALRTIHELTRGCGVECAREVSRSGVLAQLSVMASGESGKPFEELALKTLANMCSQGCLRPLVGSLGVIQKFTEEVKRDLLKSGVFLKALCLCCKEAVNRAKVKESGGLEVLIGFLSAHQSHPLSRLAILACVDFVFDESAMEQLQELGLVPLLVARLVELTRGEEQSAEKMDVSITSSMSPTELLGSSSFQSLRSWLVSEGLISSEGDLPQPSSAVTPQNQPSSSTVSSPTKTAQTPVSPSKFSSPNRRRQRAHSAAALTKVTLDTPPSAPRQMAYHHPYHPEPWTPESPILLLLSRFSHATDPSAALVSSGVMSGLLYYLTQHQDPSSRCFRMLCRLSCNPNCLQALVRTGSVALIRHHLCQREGGFEGEERQTDRVKAKIKQLGVALLNNLRVQCESGFGSGVLAHVMLSGSESDKMNCALSLPLISSNKSLLKKLLLDSGGLLLALQPLGLTSQLHSLYLSLLIGCLSTLTGSIKTELNKKHPHPKQPVGKIGRVSPPPSKKPRLADVPANREAVAGVDETDGVGSEYFRALLRGGFGEAQGNAEEAIHIKDVSTGMLLPVLHYLHGCRFTKDQETTKEKDEGEGEGGKCPILDSLVLEGLSICPKETEEYHG

Organism: NCBI:txid1841481

Foldseek 3Di:
DDDPPVLLVLLPDDPPVDDDPPVSLVSLLVSLVCLCVPQQPPDPVSLVVCVVSPVVLSLLVQLQDPPRDPSSLLSSLQSLLSSLLDPVSLVVCVVNDVLLVSLLSLLVQLVVPVPPQSNLQSSLSNLLSNLLDVVSLVSCVVSVSLVSLLLQLACVPPPHDLSSVLSSLSSLQSSLPDPVSLLVCLVSLVLLSLLVQLDPVHDPSSNVSSLSSLLSSLQLPDPSNLVSCVVSVSLVVLLVQLVQPVHDVSNVSSLLSLLSNLLDVVCLLVSLVSVCLLVLQVVCVVPVPVSLSSLLSNLSSLQDPNSVVSCVVSCVLLSLLVSCVVPVPDPCVLLSLSSLLSCLVPPVSLVVNLVSPVLLSLLVSLLVVLVVVVVVVVVVVVPVPDDPPPVCVVPDPVVLVVLSVCCSSSSAVDSVRPPDPPPPPPPPPDDDDDDDDDDDDDDDDDDDDDDDDDDYYYDDDDDPPPPDPPPPDPPPDDPPDPLPLDPLVPDDDDDSSVSSLSSLLSLLPDLASQVRQLALSNLVSLLSSLQQHQAHDCSSLNSLLSLLQRLNNLLSCLQRLSLLVLCVRQQVPDPPDPRNVSYDPVSNVVSNSSSLSSLASLLVQCADPSNLVSLVCCLQPNDLSSLLSSLLNDLSRYLDLVSLCCRVPVSVSLVSLLVVVQPDLDDDPSSVVSNLSSLCSLCVLVPDDLPPCPPPPPDPPPPDDDPPDPDPPPPPQVPPQLALVVLVPDPPDPDDQPCSVSVVSCQPPPVSVPDSRHRPCPDPRGPLSCVVVVCVSVQADAPPPPPPDPDDDPDDDPSDHDCSNPCSVPVSPPPPPDPPPPPDD/DDDPPVLLVLLPDDPPVDPDPPVSLVSLLVSLVCLCPPQQPPDPVSLVVCVVSPVVLSLLVQLQDPPRDPSSLLSSLQSLLSSLLDPVSLVVCVVNDVLLVSLLSLLVQLVVPVPPQSSLQSSLSNLLSNLLDVVNLVSCVVSVSLVSLLLQQAPVHPPHDLSSVLSSLSSLQSNLPDPVSLLVCLVSLVLLSLLVQLDPVHDPSSNVSSLSSLLSSLQLNDPSNLVSCVVSVSLVVLLCQLVQPVHDVSNVSSLLSLLSNLLDPVCLVVSLVSVCLLVLQVVCVVPVPVSLSSLLSNLSSLQDPNSVVSCVVSCVLLSLLVSCVVPVPDLCVLLSLSSLLSCLVPPVSLVVNLVSPVLLSLLVSLLVVLVVVVVVVVVVVVPVPDDPDPVVVVPDPVVLVVLSVCCSSSSAVDSVSPDPDDDPDDDDDDDDDDDDYYDDDDDDDDDDDDDDDDDDDDDDYYDDYDDDDDLDDPPDDDQADALPQDPLVPDDDDDSSVSSLSSLLSLLPDLASQVRQLALSNLVSLLSSLQQHQAHDCSSLNSLLSLLQRLNNLLSCLQRLSLLVLCVRQQVPDPPDPRNVSYDPVSNSSSNNSSLSSLASLLVQCADPSNLVSLVCCLQPNDLSSLLSSLLNDLSRYSDLVSLCCRVPVSVSLVSLLVVLQVDLDDDPSSVVSNLSSLCSLCVSVPDPLPPCPPDPPDPPPPDDDPPDPDPPPPPQVPPQLALVVLVPDPPDPDDQRCSVNVVSCQPPPVSVPDSRHRPCPDPRGSLSCVLVVCVSVQADAPPPPPPDPDDDPDDDPRDHDCSNPCSVDVSPPPPPDPPPPPDD

Radius of gyration: 47.76 Å; Cα contacts (8 Å, |Δi|>4): 1921; chains: 2; bounding box: 110×164×121 Å

pLDDT: mean 70.2, std 28.41, range [13.73, 98.56]